Protein 1TW9 (pdb70)

Sequence (1545 aa):
MVHYKLTYFNGRGAGECARQVFALADQKYEDVRLTQETFVPLKATFPFGQVPVLEVDGQQLAQSQAICRYLAKTFGFAGATPFESALIDSLADAYTDYRAEMDKPKTDVLLPARTKFLGFITKFLKKNSSGFLVGDKISWVDLLVAEHVADMTNRVPEYIEGFPEVKAHMERIQQTPRIKKWIETRPETPFMVHYKLTYFNGRGAGECARQVFALADQKYEDVRLTQETFVPLKATFPFGQVPVLEVDGQQLAQSQAICRYLAKTFGFAGATPFESALIDSLADAYTDYRAEMKTDVLLPARTKFLGFITKFLKKNSSGFLVGDKISWVDLLVAEHVADMTNRVPEYIEGFPEVKAHMERIQQTPRIKKWIETRPETPFMVHYKLTYFNGRGAGECARQVFALADQKYEDVRLTQETFVPLKATFPFGQVPVLEVDGQQLAQSQAICRYLAKTFGFAGATPFESALIDSLADAYTDYRAEMKTYYKPKTDVLLPARTKFLGFITKFLKKNSSGFLVGDKISWVDLLVAEHVADMTNRVPEYIEGFPEVKAHMERIQQTPRIKKWIETRPETPFMVHYKLTYFNGRGAGECARQVFALADQKYEDVRLTQETFVPLKATFPFGQVPVLEVDGQQLAQSQAICRYLAKTFGFAGATPFESALIDSLADAYTDYRAEMKTYDKPKTDVLLPARTKFLGFITKFLKKNSSGFLVGDKISWVDLLVAEHVADMTNRVPEYIEGFPEVKAHMERIQQTPRIKKWIETRPETPFMVHYKLTYFNGRGAGECARQVFALADQKYEDVRLTQETFVPLKATFPFGQVPVLEVDGQQLAQSQAICRYLAKTFGFAGATPFESALIDSLADAYTDYRAEMKTYYYKTDVLLPARTKFLGFITKFLKKNSSGFLVGDKISWVDLLVAEHVADMTNRVPEYIEGFPEVKAHMERIQQTPRIKKWIETRPETPFMVHYKLTYFNGRGAGECARQVFALADQKYEDVRLTQETFVPLKATFPFGQVPVLEVDGQQLAQSQAICRYLAKTFGFAGATPFESALIDSLADAYTDYRAEMKTYYYTALGFMGDVDKPKTDVLLPARTKFLGFITKFLKKNSSGFLVGDKISWVDLLVAEHVADMTNRVPEYIEGFPEVKAHMERIQQTPRIKKWIETRPETPFMVHYKLTYFNGRGAGECARQVFALADQKYEDVRLTQETFVPLKATFPFGQVPVLEVDGQQLAQSQAICRYLAKTFGFAGATPFESALIDSLADAYTDYRAEMKKTDVLLPARTKFLGFITKFLKKNSSGFLVGDKISWVDLLVAEHVADMTNRVPEYIEGFPEVKAHMERIQQTPRIKKWIETRPETPFMVHYKLTYFNGRGAGECARQVFALADQKYEDVRLTQETFVPLKATFPFGQVPVLEVDGQQLAQSQAICRYLAKTFGFAGATPFESALIDSLADAYTDYRAEMDKPKTDVLLPARTKFLGFITKFLKKNSSGFLVGDKISWVDLLVAEHVADMTNRVPEYIEGFPEVKAHMERIQQTPRIKKWIETRPETPF

Structure (mmCIF, N/CA/C/O backbone):
data_1TW9
#
_entry.id   1TW9
#
_cell.length_a   72.678
_cell.length_b   74.034
_cell.length_c   88.573
_cell.angle_alpha   79.09
_cell.angle_beta   80.08
_cell.angle_gamma   81.55
#
_symmetry.space_group_name_H-M   'P 1'
#
loop_
_entity.id
_entity.type
_entity.pdbx_description
1 polymer 'glutathione S-transferase 2'
2 water water
#
loop_
_atom_site.group_PDB
_atom_site.id
_atom_site.type_symbol
_atom_site.label_atom_id
_atom_site.label_alt_id
_atom_site.label_comp_id
_atom_site.label_asym_id
_atom_site.label_entity_id
_atom_site.label_seq_id
_atom_site.pdbx_PDB_ins_code
_atom_site.Cartn_x
_atom_site.Cartn_y
_atom_site.Cartn_z
_atom_site.occupancy
_atom_site.B_iso_or_equiv
_atom_site.auth_seq_id
_atom_site.auth_comp_id
_atom_site.auth_asym_id
_atom_site.auth_atom_id
_atom_site.pdbx_PDB_model_num
ATOM 1 N N . MET A 1 1 ? 2.917 -16.100 16.585 1.00 33.55 1 MET A N 1
ATOM 2 C CA . MET A 1 1 ? 3.154 -15.936 15.107 1.00 34.18 1 MET A CA 1
ATOM 3 C C . MET A 1 1 ? 1.886 -16.022 14.298 1.00 34.52 1 MET A C 1
ATOM 4 O O . MET A 1 1 ? 0.969 -16.798 14.608 1.00 34.02 1 MET A O 1
ATOM 9 N N . VAL A 1 2 ? 1.861 -15.261 13.195 1.00 32.94 2 VAL A N 1
ATOM 10 C CA . VAL A 1 2 ? 0.720 -15.299 12.263 1.00 33.77 2 VAL A CA 1
ATOM 11 C C . VAL A 1 2 ? 0.470 -16.742 11.812 1.00 33.78 2 VAL A C 1
ATOM 12 O O . VAL A 1 2 ? 1.407 -17.461 11.469 1.00 31.91 2 VAL A O 1
ATOM 16 N N . HIS A 1 3 ? -0.778 -17.156 11.839 1.00 32.03 3 HIS A N 1
ATOM 17 C CA . HIS A 1 3 ? -1.115 -18.504 11.496 1.00 32.91 3 HIS A CA 1
ATOM 18 C C . HIS A 1 3 ? -1.890 -18.521 10.179 1.00 32.13 3 HIS A C 1
ATOM 19 O O . HIS A 1 3 ? -2.869 -17.784 10.001 1.00 32.16 3 HIS A O 1
ATOM 26 N N . TYR A 1 4 ? -1.414 -19.302 9.228 1.00 31.29 4 TYR A N 1
ATOM 27 C CA . TYR A 1 4 ? -2.045 -19.437 7.909 1.00 29.53 4 TYR A CA 1
ATOM 28 C C . TYR A 1 4 ? -2.521 -20.865 7.709 1.00 31.96 4 TYR A C 1
ATOM 29 O O . TYR A 1 4 ? -1.793 -21.828 8.014 1.00 31.40 4 TYR A O 1
ATOM 38 N N . LYS A 1 5 ? -3.756 -21.015 7.255 1.00 31.68 5 LYS A N 1
ATOM 39 C CA . LYS A 1 5 ? -4.270 -22.305 6.917 1.00 32.85 5 LYS A CA 1
ATOM 40 C C . LYS A 1 5 ? -4.863 -22.172 5.546 1.00 31.81 5 LYS A C 1
ATOM 41 O O . LYS A 1 5 ? -5.683 -21.283 5.302 1.00 32.64 5 LYS A O 1
ATOM 47 N N . LEU A 1 6 ? -4.471 -23.043 4.644 1.00 32.61 6 LEU A N 1
ATOM 48 C CA . LEU A 1 6 ? -5.043 -23.053 3.285 1.00 31.43 6 LEU A CA 1
ATOM 49 C C . LEU A 1 6 ? -5.855 -24.376 3.152 1.00 32.10 6 LEU A C 1
ATOM 50 O O . LEU A 1 6 ? -5.316 -25.458 3.401 1.00 30.88 6 LEU A O 1
ATOM 55 N N . THR A 1 7 ? -7.137 -24.264 2.796 1.00 30.74 7 THR A N 1
ATOM 56 C CA . THR A 1 7 ? -8.002 -25.448 2.638 1.00 31.84 7 THR A CA 1
ATOM 57 C C . THR A 1 7 ? -8.368 -25.534 1.124 1.00 32.17 7 THR A C 1
ATOM 58 O O . THR A 1 7 ? -8.844 -24.555 0.503 1.00 30.68 7 THR A O 1
ATOM 62 N N . TYR A 1 8 ? -8.153 -26.725 0.569 1.00 31.69 8 TYR A N 1
ATOM 63 C CA . TYR A 1 8 ? -8.414 -26.987 -0.833 1.00 32.28 8 TYR A CA 1
ATOM 64 C C . TYR A 1 8 ? -8.563 -28.504 -0.982 1.00 32.32 8 TYR A C 1
ATOM 65 O O . TYR A 1 8 ? -8.528 -29.221 -0.021 1.00 32.99 8 TYR A O 1
ATOM 74 N N . PHE A 1 9 ? -8.763 -28.979 -2.200 1.00 31.99 9 PHE A N 1
ATOM 75 C CA . PHE A 1 9 ? -8.722 -30.374 -2.498 1.00 33.19 9 PHE A CA 1
ATOM 76 C C . PHE A 1 9 ? -7.297 -30.885 -2.601 1.00 31.12 9 PHE A C 1
ATOM 77 O O . PHE A 1 9 ? -6.323 -30.089 -2.553 1.00 30.78 9 PHE A O 1
ATOM 85 N N . ASN A 1 10 ? -7.164 -32.213 -2.664 1.00 30.09 10 ASN A N 1
ATOM 86 C CA . ASN A 1 10 ? -5.838 -32.813 -2.841 1.00 29.42 10 ASN A CA 1
ATOM 87 C C . ASN A 1 10 ? -5.438 -32.749 -4.287 1.00 29.69 10 ASN A C 1
ATOM 88 O O . ASN A 1 10 ? -5.471 -33.722 -5.017 1.00 30.04 10 ASN A O 1
ATOM 93 N N . GLY A 1 11 ? -5.038 -31.560 -4.664 1.00 31.14 11 GLY A N 1
ATOM 94 C CA . GLY A 1 11 ? -4.486 -31.297 -5.943 1.00 30.48 11 GLY A CA 1
ATOM 95 C C . GLY A 1 11 ? -3.906 -29.917 -6.036 1.00 30.74 11 GLY A C 1
ATOM 96 O O . GLY A 1 11 ? -4.035 -29.123 -5.144 1.00 30.48 11 GLY A O 1
ATOM 97 N N . ARG A 1 12 ? -3.277 -29.665 -7.175 1.00 31.55 12 ARG A N 1
ATOM 98 C CA . ARG A 1 12 ? -2.661 -28.366 -7.459 1.00 31.11 12 ARG A CA 1
ATOM 99 C C . ARG A 1 12 ? -3.822 -27.406 -7.697 1.00 32.68 12 ARG A C 1
ATOM 100 O O . ARG A 1 12 ? -4.162 -26.625 -6.827 1.00 33.20 12 ARG A O 1
ATOM 108 N N . GLY A 1 13 ? -4.413 -27.459 -8.883 1.00 32.98 13 GLY A N 1
ATOM 109 C CA . GLY A 1 13 ? -5.655 -26.767 -9.167 1.00 33.42 13 GLY A CA 1
ATOM 110 C C . GLY A 1 13 ? -5.625 -25.320 -8.800 1.00 33.05 13 GLY A C 1
ATOM 111 O O . GLY A 1 13 ? -4.634 -24.637 -9.023 1.00 33.90 13 GLY A O 1
ATOM 112 N N . ALA A 1 14 ? -6.716 -24.867 -8.197 1.00 32.83 14 ALA A N 1
ATOM 113 C CA . ALA A 1 14 ? -6.888 -23.503 -7.751 1.00 33.60 14 ALA A CA 1
ATOM 114 C C . ALA A 1 14 ? -6.153 -23.120 -6.504 1.00 32.68 14 ALA A C 1
ATOM 115 O O . ALA A 1 14 ? -6.104 -21.947 -6.175 1.00 33.81 14 ALA A O 1
ATOM 117 N N . GLY A 1 15 ? -5.594 -24.104 -5.786 1.00 32.78 15 GLY A N 1
ATOM 118 C CA . GLY A 1 15 ? -4.871 -23.860 -4.537 1.00 32.92 15 GLY A CA 1
ATOM 119 C C . GLY A 1 15 ? -3.372 -23.610 -4.740 1.00 32.28 15 GLY A C 1
ATOM 120 O O . GLY A 1 15 ? -2.719 -23.001 -3.927 1.00 33.92 15 GLY A O 1
ATOM 121 N N . GLU A 1 16 ? -2.839 -24.018 -5.891 1.00 32.64 16 GLU A N 1
ATOM 122 C CA . GLU A 1 16 ? -1.405 -24.125 -6.065 1.00 30.59 16 GLU A CA 1
ATOM 123 C C . GLU A 1 16 ? -0.687 -22.776 -6.075 1.00 32.10 16 GLU A C 1
ATOM 124 O O . GLU A 1 16 ? 0.400 -22.688 -5.564 1.00 32.58 16 GLU A O 1
ATOM 130 N N . CYS A 1 17 ? -1.271 -21.753 -6.681 1.00 31.75 17 CYS A N 1
ATOM 131 C CA . CYS A 1 17 ? -0.544 -20.456 -6.749 1.00 33.73 17 CYS A CA 1
ATOM 132 C C . CYS A 1 17 ? -0.326 -19.962 -5.330 1.00 34.67 17 CYS A C 1
ATOM 133 O O . CYS A 1 17 ? 0.810 -19.645 -4.925 1.00 32.71 17 CYS A O 1
ATOM 136 N N . ALA A 1 18 ? -1.363 -20.057 -4.506 1.00 33.09 18 ALA A N 1
ATOM 137 C CA . ALA A 1 18 ? -1.197 -19.706 -3.098 1.00 31.63 18 ALA A CA 1
ATOM 138 C C . ALA A 1 18 ? -0.030 -20.480 -2.433 1.00 32.64 18 ALA A C 1
ATOM 139 O O . ALA A 1 18 ? 0.804 -19.900 -1.672 1.00 31.30 18 ALA A O 1
ATOM 141 N N . ARG A 1 19 ? -0.001 -21.809 -2.628 1.00 30.85 19 ARG A N 1
ATOM 142 C CA . ARG A 1 19 ? 1.041 -22.664 -2.070 1.00 30.68 19 ARG A CA 1
ATOM 143 C C . ARG A 1 19 ? 2.374 -22.233 -2.538 1.00 30.06 19 ARG A C 1
ATOM 144 O O . ARG A 1 19 ? 3.366 -22.234 -1.795 1.00 32.39 19 ARG A O 1
ATOM 152 N N . GLN A 1 20 ? 2.454 -21.824 -3.809 1.00 30.38 20 GLN A N 1
ATOM 153 C CA . GLN A 1 20 ? 3.729 -21.370 -4.314 1.00 29.97 20 GLN A CA 1
ATOM 154 C C . GLN A 1 20 ? 4.162 -19.957 -3.787 1.00 31.45 20 GLN A C 1
ATOM 155 O O . GLN A 1 20 ? 5.342 -19.702 -3.635 1.00 31.31 20 GLN A O 1
ATOM 161 N N . VAL A 1 21 ? 3.200 -19.082 -3.493 1.00 30.55 21 VAL A N 1
ATOM 162 C CA . VAL A 1 21 ? 3.515 -17.813 -2.832 1.00 29.66 21 VAL A CA 1
ATOM 163 C C . VAL A 1 21 ? 4.112 -18.098 -1.457 1.00 30.07 21 VAL A C 1
ATOM 164 O O . VAL A 1 21 ? 5.102 -17.543 -1.067 1.00 30.49 21 VAL A O 1
ATOM 168 N N . PHE A 1 22 ? 3.451 -18.976 -0.737 1.00 31.10 22 PHE A N 1
ATOM 169 C CA . PHE A 1 22 ? 3.959 -19.365 0.572 1.00 30.50 22 PHE A CA 1
ATOM 170 C C . PHE A 1 22 ? 5.382 -19.898 0.466 1.00 30.63 22 PHE A C 1
ATOM 171 O O . PHE A 1 22 ? 6.262 -19.567 1.259 1.00 32.28 22 PHE A O 1
ATOM 179 N N . ALA A 1 23 ? 5.609 -20.777 -0.520 1.00 31.88 23 ALA A N 1
ATOM 1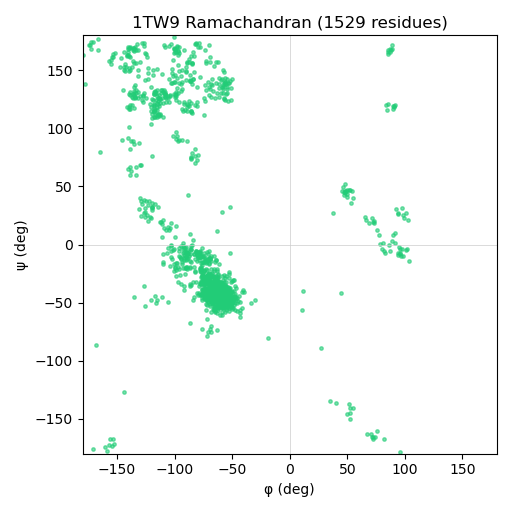80 C CA . ALA A 1 23 ? 6.918 -21.396 -0.718 1.00 31.64 23 ALA A CA 1
ATOM 181 C C . ALA A 1 23 ? 7.920 -20.302 -0.983 1.00 31.60 23 ALA A C 1
ATOM 182 O O . ALA A 1 23 ? 9.012 -20.297 -0.384 1.00 31.04 23 ALA A O 1
ATOM 184 N N . LEU A 1 24 ? 7.597 -19.406 -1.921 1.00 31.91 24 LEU A N 1
ATOM 185 C CA . LEU A 1 24 ? 8.483 -18.314 -2.305 1.00 32.24 24 LEU A CA 1
ATOM 186 C C . LEU A 1 24 ? 8.869 -17.422 -1.132 1.00 31.73 24 LEU A C 1
ATOM 187 O O . LEU A 1 24 ? 9.967 -16.865 -1.090 1.00 31.85 24 LEU A O 1
ATOM 192 N N . ALA A 1 25 ? 7.957 -17.278 -0.181 1.00 32.35 25 ALA A N 1
ATOM 193 C CA . ALA A 1 25 ? 8.132 -16.421 1.009 1.00 31.61 25 ALA A CA 1
ATOM 194 C C . ALA A 1 25 ? 8.764 -17.167 2.191 1.00 33.08 25 ALA A C 1
ATOM 195 O O . ALA A 1 25 ? 8.979 -16.559 3.216 1.00 33.29 25 ALA A O 1
ATOM 197 N N . ASP A 1 26 ? 8.947 -18.470 2.055 1.00 31.45 26 ASP A N 1
ATOM 198 C CA . ASP A 1 26 ? 9.405 -19.357 3.151 1.00 33.04 26 ASP A CA 1
ATOM 199 C C . ASP A 1 26 ? 8.490 -19.194 4.355 1.00 33.77 26 ASP A C 1
ATOM 200 O O . ASP A 1 26 ? 8.901 -19.158 5.533 1.00 35.15 26 ASP A O 1
ATOM 205 N N . GLN A 1 27 ? 7.212 -19.205 4.048 1.00 32.95 27 GLN A N 1
ATOM 206 C CA . GLN A 1 27 ? 6.226 -19.066 5.089 1.00 31.72 27 GLN A CA 1
ATOM 207 C C . GLN A 1 27 ? 5.565 -20.417 5.356 1.00 32.00 27 GLN A C 1
ATOM 208 O O . GLN A 1 27 ? 4.979 -21.022 4.454 1.00 33.93 27 GLN A O 1
ATOM 214 N N . LYS A 1 28 ? 5.543 -20.827 6.613 1.00 31.36 28 LYS A N 1
ATOM 215 C CA . LYS A 1 28 ? 4.896 -22.061 6.984 1.00 33.96 28 LYS A CA 1
ATOM 216 C C . LYS A 1 28 ? 3.377 -21.843 7.030 1.00 31.02 28 LYS A C 1
ATOM 217 O O . LYS A 1 28 ? 2.907 -20.807 7.471 1.00 30.67 28 LYS A O 1
ATOM 223 N N . TYR A 1 29 ? 2.629 -22.850 6.639 1.00 30.89 29 TYR A N 1
ATOM 224 C CA . TYR A 1 29 ? 1.156 -22.796 6.654 1.00 29.89 29 TYR A CA 1
ATOM 225 C C . TYR A 1 29 ? 0.620 -24.198 6.777 1.00 31.61 29 TYR A C 1
ATOM 226 O O . TYR A 1 29 ? 1.329 -25.142 6.537 1.00 31.19 29 TYR A O 1
ATOM 235 N N . GLU A 1 30 ? -0.639 -24.329 7.179 1.00 31.59 30 GLU A N 1
ATOM 236 C CA . GLU A 1 30 ? -1.287 -25.601 7.267 1.00 32.85 30 GLU A CA 1
ATOM 237 C C . GLU A 1 30 ? -1.926 -25.884 5.901 1.00 32.90 30 GLU A C 1
ATOM 238 O O . GLU A 1 30 ? -2.795 -25.136 5.476 1.00 30.33 30 GLU A O 1
ATOM 244 N N . ASP A 1 31 ? -1.453 -26.919 5.204 1.00 33.36 31 ASP A N 1
ATOM 245 C CA . ASP A 1 31 ? -1.903 -27.251 3.855 1.00 32.59 31 ASP A CA 1
ATOM 246 C C . ASP A 1 31 ? -2.963 -28.358 4.020 1.00 32.16 31 ASP A C 1
ATOM 247 O O . ASP A 1 31 ? -2.648 -29.555 4.148 1.00 32.26 31 ASP A O 1
ATOM 252 N N . VAL A 1 32 ? -4.212 -27.925 4.085 1.00 30.99 32 VAL A N 1
ATOM 253 C CA . VAL A 1 32 ? -5.359 -28.831 4.297 1.00 31.76 32 VAL A CA 1
ATOM 254 C C . VAL A 1 32 ? -5.946 -29.284 2.960 1.00 31.06 32 VAL A C 1
ATOM 255 O O . VAL A 1 32 ? -6.361 -28.474 2.144 1.00 31.28 32 VAL A O 1
ATOM 259 N N . ARG A 1 33 ? -5.936 -30.613 2.761 1.00 30.27 33 ARG A N 1
ATOM 260 C CA . ARG A 1 33 ? -6.322 -31.214 1.499 1.00 30.05 33 ARG A CA 1
ATOM 261 C C . ARG A 1 33 ? -7.490 -32.139 1.813 1.00 30.42 33 ARG A C 1
ATOM 262 O O . ARG A 1 33 ? -7.324 -33.250 2.343 1.00 31.13 33 ARG A O 1
ATOM 270 N N . LEU A 1 34 ? -8.657 -31.653 1.461 1.00 28.63 34 LEU A N 1
ATOM 271 C CA . LEU A 1 34 ? -9.888 -32.363 1.715 1.00 29.67 34 LEU A CA 1
ATOM 272 C C . LEU A 1 34 ? -10.192 -33.396 0.666 1.00 29.98 34 LEU A C 1
ATOM 273 O O . LEU A 1 34 ? -9.913 -33.202 -0.498 1.00 28.39 34 LEU A O 1
ATOM 278 N N . THR A 1 35 ? -10.848 -34.487 1.082 1.00 31.54 35 THR A N 1
ATOM 279 C CA . THR A 1 35 ? -11.523 -35.344 0.145 1.00 33.88 35 THR A CA 1
ATOM 280 C C . THR A 1 35 ? -12.909 -34.741 -0.159 1.00 34.86 35 THR A C 1
ATOM 281 O O . THR A 1 35 ? -13.406 -33.886 0.579 1.00 34.35 35 THR A O 1
ATOM 285 N N . GLN A 1 36 ? -13.515 -35.184 -1.247 1.00 36.19 36 GLN A N 1
ATOM 286 C CA . GLN A 1 36 ? -14.888 -34.784 -1.565 1.00 38.24 36 GLN A CA 1
ATOM 287 C C . GLN A 1 36 ? -15.788 -35.098 -0.376 1.00 37.99 36 GLN A C 1
ATOM 288 O O . GLN A 1 36 ? -16.705 -34.344 -0.059 1.00 38.26 36 GLN A O 1
ATOM 294 N N . GLU A 1 37 ? -15.514 -36.219 0.277 1.00 38.58 37 GLU A N 1
ATOM 295 C CA . GLU A 1 37 ? -16.324 -36.680 1.374 1.00 38.56 37 GLU A CA 1
ATOM 296 C C . GLU A 1 37 ? -16.185 -35.779 2.597 1.00 38.51 37 GLU A C 1
ATOM 297 O O . GLU A 1 37 ? -17.176 -35.515 3.289 1.00 38.08 37 GLU A O 1
ATOM 303 N N . THR A 1 38 ? -14.982 -35.278 2.881 1.00 37.95 38 THR A N 1
ATOM 304 C CA . THR A 1 38 ? -14.865 -34.382 4.030 1.00 38.22 38 THR A CA 1
ATOM 305 C C . THR A 1 38 ? -15.272 -32.959 3.668 1.00 37.68 38 THR A C 1
ATOM 306 O O . THR A 1 38 ? -15.634 -32.185 4.553 1.00 38.86 38 THR A O 1
ATOM 310 N N . PHE A 1 39 ? -15.214 -32.631 2.383 1.00 36.08 39 PHE A N 1
ATOM 311 C CA . PHE A 1 39 ? -15.639 -31.300 1.906 1.00 36.30 39 PHE A CA 1
ATOM 312 C C . PHE A 1 39 ? -17.136 -31.066 2.118 1.00 36.32 39 PHE A C 1
ATOM 313 O O . PHE A 1 39 ? -17.539 -29.970 2.511 1.00 35.15 39 PHE A O 1
ATOM 321 N N . VAL A 1 40 ? -17.939 -32.100 1.852 1.00 36.82 40 VAL A N 1
ATOM 322 C CA . VAL A 1 40 ? -19.420 -31.980 1.854 1.00 37.46 40 VAL A CA 1
ATOM 323 C C . VAL A 1 40 ? -20.011 -31.295 3.105 1.00 37.86 40 VAL A C 1
ATOM 324 O O . VAL A 1 40 ? -20.731 -30.294 2.961 1.00 37.92 40 VAL A O 1
ATOM 328 N N . PRO A 1 41 ? -19.697 -31.785 4.312 1.00 37.87 41 PRO A N 1
ATOM 329 C CA . PRO A 1 41 ? -20.138 -31.118 5.535 1.00 37.81 41 PRO A CA 1
ATOM 330 C C . PRO A 1 41 ? -19.486 -29.766 5.807 1.00 37.84 41 PRO A C 1
ATOM 331 O O . PRO A 1 41 ? -19.965 -29.020 6.672 1.00 38.82 41 PRO A O 1
ATOM 335 N N . LEU A 1 42 ? -18.401 -29.447 5.100 1.00 36.84 42 LEU A N 1
ATOM 336 C CA . LEU A 1 42 ? -17.703 -28.194 5.324 1.00 36.29 42 LEU A CA 1
ATOM 337 C C . LEU A 1 42 ? -18.203 -27.101 4.373 1.00 35.78 42 LEU A C 1
ATOM 338 O O . LEU A 1 42 ? -17.973 -25.918 4.625 1.00 36.07 42 LEU A O 1
ATOM 343 N N . LYS A 1 43 ? -18.905 -27.481 3.302 1.00 35.36 43 LYS A N 1
ATOM 344 C CA . LYS A 1 43 ? -19.292 -26.519 2.241 1.00 35.25 43 LYS A CA 1
ATOM 345 C C . LYS A 1 43 ? -19.995 -25.273 2.758 1.00 34.54 43 LYS A C 1
ATOM 346 O O . LYS A 1 43 ? -19.633 -24.124 2.402 1.00 34.22 43 LYS A O 1
ATOM 352 N N . ALA A 1 44 ? -20.974 -25.484 3.638 1.00 34.53 44 ALA A N 1
ATOM 353 C CA . ALA A 1 44 ? -21.726 -24.377 4.224 1.00 34.32 44 ALA A CA 1
ATOM 354 C C . ALA A 1 44 ? -20.830 -23.420 5.043 1.00 34.21 44 ALA A C 1
ATOM 355 O O . ALA A 1 44 ? -21.259 -22.306 5.330 1.00 35.18 44 ALA A O 1
ATOM 357 N N . THR A 1 45 ? -19.613 -23.853 5.417 1.00 33.42 45 THR A N 1
ATOM 358 C CA . THR A 1 45 ? -18.732 -23.073 6.299 1.00 33.31 45 THR A CA 1
ATOM 359 C C . THR A 1 45 ? -17.830 -22.141 5.479 1.00 32.75 45 THR A C 1
ATOM 360 O O . THR A 1 45 ? -17.170 -21.288 6.047 1.00 34.32 45 THR A O 1
ATOM 364 N N . PHE A 1 46 ? -17.797 -22.323 4.165 1.00 30.81 46 PHE A N 1
ATOM 365 C CA . PHE A 1 46 ? -16.908 -21.503 3.309 1.00 31.13 46 PHE A CA 1
ATOM 366 C C . PHE A 1 46 ? -17.706 -20.315 2.774 1.00 31.70 46 PHE A C 1
ATOM 367 O O . PHE A 1 46 ? -18.904 -20.462 2.485 1.00 33.07 46 PHE A O 1
ATOM 375 N N . PRO A 1 47 ? -17.021 -19.166 2.636 1.00 32.48 47 PRO A N 1
ATOM 376 C CA . PRO A 1 47 ? -17.692 -17.919 2.273 1.00 32.34 47 PRO A CA 1
ATOM 377 C C . PRO A 1 47 ? -18.607 -17.982 1.065 1.00 31.48 47 PRO A C 1
ATOM 378 O O . PRO A 1 47 ? -19.717 -17.434 1.094 1.00 33.80 47 PRO A O 1
ATOM 382 N N . PHE A 1 48 ? -18.203 -18.701 0.030 1.00 31.27 48 PHE A N 1
ATOM 383 C CA . PHE A 1 48 ? -19.003 -18.855 -1.141 1.00 29.27 48 PHE A CA 1
ATOM 384 C C . PHE A 1 48 ? -19.227 -20.333 -1.486 1.00 29.25 48 PHE A C 1
ATOM 385 O O . PHE A 1 48 ? -19.422 -20.691 -2.646 1.00 29.55 48 PHE A O 1
ATOM 393 N N . GLY A 1 49 ? -19.195 -21.163 -0.470 1.00 30.62 49 GLY A N 1
ATOM 394 C CA . GLY A 1 49 ? -19.465 -22.616 -0.645 1.00 29.55 49 GLY A CA 1
ATOM 395 C C . GLY A 1 49 ? -18.394 -23.386 -1.417 1.00 30.47 49 GLY A C 1
ATOM 396 O O . GLY A 1 49 ? -18.650 -24.474 -1.964 1.00 28.89 49 GLY A O 1
ATOM 397 N N . GLN A 1 50 ? -17.196 -22.817 -1.518 1.00 30.06 50 GLN A N 1
ATOM 398 C CA . GLN A 1 50 ? -16.135 -23.408 -2.325 1.00 30.52 50 GLN A CA 1
ATOM 399 C C . GLN A 1 50 ? -14.788 -23.280 -1.661 1.00 29.62 50 GLN A C 1
ATOM 400 O O . GLN A 1 50 ? -14.619 -22.516 -0.694 1.00 28.92 50 GLN A O 1
ATOM 406 N N . VAL A 1 51 ? -13.840 -23.986 -2.250 1.00 30.72 51 VAL A N 1
ATOM 407 C CA . VAL A 1 51 ? -12.445 -23.923 -1.846 1.00 31.97 51 VAL A CA 1
ATOM 408 C C . VAL A 1 51 ? -11.660 -23.511 -3.106 1.00 31.59 51 VAL A C 1
ATOM 409 O O . VAL A 1 51 ? -12.163 -23.644 -4.236 1.00 31.56 51 VAL A O 1
ATOM 413 N N . PRO A 1 52 ? -10.523 -22.846 -2.954 1.00 31.91 52 PRO A N 1
ATOM 414 C CA . PRO A 1 52 ? -9.754 -22.751 -1.741 1.00 30.86 52 PRO A CA 1
ATOM 415 C C . PRO A 1 52 ? -10.242 -21.646 -0.832 1.00 30.92 52 PRO A C 1
ATOM 416 O O . PRO A 1 52 ? -10.906 -20.712 -1.284 1.00 31.20 52 PRO A O 1
ATOM 420 N N . VAL A 1 53 ? -9.944 -21.800 0.443 1.00 31.59 53 VAL A N 1
ATOM 421 C CA . VAL A 1 53 ? -10.174 -20.754 1.400 1.00 30.51 53 VAL A CA 1
ATOM 422 C C . VAL A 1 53 ? -8.931 -20.678 2.246 1.00 30.39 53 VAL A C 1
ATOM 423 O O . VAL A 1 53 ? -8.470 -21.710 2.781 1.00 31.35 53 VAL A O 1
ATOM 427 N N . LEU A 1 54 ? -8.477 -19.442 2.490 1.00 30.64 54 LEU A N 1
ATOM 428 C CA . LEU A 1 54 ? -7.366 -19.179 3.392 1.00 30.50 54 LEU A CA 1
ATOM 429 C C . LEU A 1 54 ? -7.938 -18.734 4.713 1.00 30.56 54 LEU A C 1
ATOM 430 O O . LEU A 1 54 ? -8.870 -17.961 4.704 1.00 31.44 54 LEU A O 1
ATOM 435 N N . GLU A 1 55 ? -7.385 -19.166 5.828 1.00 30.43 55 GLU A N 1
ATOM 436 C CA . GLU A 1 55 ? -7.583 -18.504 7.094 1.00 31.51 55 GLU A CA 1
ATOM 437 C C . GLU A 1 55 ? -6.301 -17.822 7.519 1.00 32.69 55 GLU A C 1
ATOM 438 O O . GLU A 1 55 ? -5.231 -18.456 7.523 1.00 32.89 55 GLU A O 1
ATOM 444 N N . VAL A 1 56 ? -6.427 -16.567 7.942 1.00 31.21 56 VAL A N 1
ATOM 445 C CA . VAL A 1 56 ? -5.330 -15.808 8.513 1.00 32.17 56 VAL A CA 1
ATOM 446 C C . VAL A 1 56 ? -5.692 -15.537 9.953 1.00 31.60 56 VAL A C 1
ATOM 447 O O . VAL A 1 56 ? -6.645 -14.824 10.236 1.00 31.40 56 VAL A O 1
ATOM 451 N N . ASP A 1 57 ? -5.004 -16.177 10.899 1.00 31.73 57 ASP A N 1
ATOM 452 C CA . ASP A 1 57 ? -5.387 -15.973 12.286 1.00 32.96 57 ASP A CA 1
ATOM 453 C C . ASP A 1 57 ? -6.889 -16.254 12.518 1.00 33.96 57 ASP A C 1
ATOM 454 O O . ASP A 1 57 ? -7.548 -15.565 13.296 1.00 34.88 57 ASP A O 1
ATOM 459 N N . GLY A 1 58 ? -7.413 -17.249 11.801 1.00 33.98 58 GLY A N 1
ATOM 460 C CA . GLY A 1 58 ? -8.766 -17.747 11.924 1.00 34.08 58 GLY A CA 1
ATOM 461 C C . GLY A 1 58 ? -9.836 -17.025 11.111 1.00 33.50 58 GLY A C 1
ATOM 462 O O . GLY A 1 58 ? -11.000 -17.397 11.209 1.00 35.67 58 GLY A O 1
ATOM 463 N N . GLN A 1 59 ? -9.450 -16.004 10.362 1.00 32.85 59 GLN A N 1
ATOM 464 C CA . GLN A 1 59 ? -10.367 -15.197 9.551 1.00 31.63 59 GLN A CA 1
ATOM 465 C C . GLN A 1 59 ? -10.292 -15.719 8.108 1.00 31.80 59 GLN A C 1
ATOM 466 O O . GLN A 1 59 ? -9.199 -15.867 7.542 1.00 30.64 59 GLN A O 1
ATOM 472 N N . GLN A 1 60 ? -11.461 -16.030 7.543 1.00 31.11 60 GLN A N 1
ATOM 473 C CA . GLN A 1 60 ? -11.517 -16.643 6.211 1.00 30.67 60 GLN A CA 1
ATOM 474 C C . GLN A 1 60 ? -11.441 -15.624 5.085 1.00 30.45 60 GLN A C 1
ATOM 475 O O . GLN A 1 60 ? -12.067 -14.569 5.150 1.00 30.99 60 GLN A O 1
ATOM 481 N N . LEU A 1 61 ? -10.748 -16.030 4.036 1.00 30.86 61 LEU A N 1
ATOM 482 C CA . LEU A 1 61 ? -10.673 -15.317 2.787 1.00 30.50 61 LEU A CA 1
ATOM 483 C C . LEU A 1 61 ? -10.764 -16.342 1.660 1.00 31.20 61 LEU A C 1
ATOM 484 O O . LEU A 1 61 ? -9.893 -17.244 1.559 1.00 31.88 61 LEU A O 1
ATOM 489 N N . ALA A 1 62 ? -11.785 -16.169 0.836 1.00 30.07 62 ALA A N 1
ATOM 490 C CA . ALA A 1 62 ? -12.045 -17.116 -0.247 1.00 30.60 62 ALA A CA 1
ATOM 491 C C . ALA A 1 62 ? -11.582 -16.506 -1.582 1.00 30.37 62 ALA A C 1
ATOM 492 O O . ALA A 1 62 ? -11.193 -15.353 -1.654 1.00 31.27 62 ALA A O 1
ATOM 494 N N . GLN A 1 63 ? -11.621 -17.334 -2.612 1.00 31.71 63 GLN A N 1
ATOM 495 C CA . GLN A 1 63 ? -11.412 -16.976 -4.013 1.00 31.26 63 GLN A CA 1
ATOM 496 C C . GLN A 1 63 ? -9.896 -16.968 -4.328 1.00 31.13 63 GLN A C 1
ATOM 497 O O . GLN A 1 63 ? -9.119 -16.179 -3.823 1.00 31.75 63 GLN A O 1
ATOM 503 N N . SER A 1 64 ? -9.521 -17.890 -5.220 1.00 31.12 64 SER A N 1
ATOM 504 C CA . SER A 1 64 ? -8.139 -18.139 -5.606 1.00 31.66 64 SER A CA 1
ATOM 505 C C . SER A 1 64 ? -7.297 -16.913 -5.834 1.00 30.91 64 SER A C 1
ATOM 506 O O . SER A 1 64 ? -6.272 -16.733 -5.252 1.00 31.53 64 SER A O 1
ATOM 509 N N . GLN A 1 65 ? -7.716 -16.065 -6.763 1.00 30.79 65 GLN A N 1
ATOM 510 C CA . GLN A 1 65 ? -6.879 -14.925 -7.089 1.00 32.21 65 GLN A CA 1
ATOM 511 C C . GLN A 1 65 ? -6.878 -13.905 -5.938 1.00 29.79 65 GLN A C 1
ATOM 512 O O . GLN A 1 65 ? -5.885 -13.232 -5.736 1.00 31.60 65 GLN A O 1
ATOM 518 N N . ALA A 1 66 ? -7.962 -13.798 -5.173 1.00 31.19 66 ALA A N 1
ATOM 519 C CA . ALA A 1 66 ? -7.988 -12.850 -4.020 1.00 30.06 66 ALA A CA 1
ATOM 520 C C . ALA A 1 66 ? -6.955 -13.264 -2.941 1.00 30.06 66 ALA A C 1
ATOM 521 O O . ALA A 1 66 ? -6.286 -12.452 -2.368 1.00 30.49 66 ALA A O 1
ATOM 523 N N . ILE A 1 67 ? -6.921 -14.552 -2.731 1.00 30.09 67 ILE A N 1
ATOM 524 C CA . ILE A 1 67 ? -5.979 -15.205 -1.852 1.00 29.86 67 ILE A CA 1
ATOM 525 C C . ILE A 1 67 ? -4.524 -14.957 -2.305 1.00 30.17 67 ILE A C 1
ATOM 526 O O . ILE A 1 67 ? -3.675 -14.515 -1.516 1.00 31.19 67 ILE A O 1
ATOM 531 N N . CYS A 1 68 ? -4.235 -15.231 -3.568 1.00 30.27 68 CYS A N 1
ATOM 532 C CA . CYS A 1 68 ? -2.863 -15.114 -4.110 1.00 30.55 68 CYS A CA 1
ATOM 533 C C . CYS A 1 68 ? -2.417 -13.666 -4.023 1.00 30.49 68 CYS A C 1
ATOM 534 O O . CYS A 1 68 ? -1.335 -13.410 -3.617 1.00 30.86 68 CYS A O 1
ATOM 537 N N . ARG A 1 69 ? -3.273 -12.728 -4.445 1.00 30.95 69 ARG A N 1
ATOM 538 C CA . ARG A 1 69 ? -2.903 -11.296 -4.439 1.00 31.32 69 ARG A CA 1
ATOM 539 C C . ARG A 1 69 ? -2.665 -10.840 -3.024 1.00 29.94 69 ARG A C 1
ATOM 540 O O . ARG A 1 69 ? -1.684 -10.195 -2.747 1.00 31.53 69 ARG A O 1
ATOM 548 N N . TYR A 1 70 ? -3.507 -11.255 -2.108 1.00 30.71 70 TYR A N 1
ATOM 549 C CA . TYR A 1 70 ? -3.321 -10.928 -0.696 1.00 30.03 70 TYR A CA 1
ATOM 550 C C . TYR A 1 70 ? -1.954 -11.409 -0.139 1.00 30.40 70 TYR A C 1
ATOM 551 O O . TYR A 1 70 ? -1.208 -10.657 0.464 1.00 30.94 70 TYR A O 1
ATOM 560 N N . LEU A 1 71 ? -1.688 -12.702 -0.322 1.00 30.01 71 LEU A N 1
ATOM 561 C CA . LEU A 1 71 ? -0.435 -13.316 0.086 1.00 30.42 71 LEU A CA 1
ATOM 562 C C . LEU A 1 71 ? 0.706 -12.664 -0.599 1.00 29.36 71 LEU A C 1
ATOM 563 O O . LEU A 1 71 ? 1.693 -12.311 0.020 1.00 30.37 71 LEU A O 1
ATOM 568 N N . ALA A 1 72 ? 0.553 -12.394 -1.894 1.00 29.71 72 ALA A N 1
ATOM 569 C CA . ALA A 1 72 ? 1.643 -11.738 -2.661 1.00 31.27 72 ALA A CA 1
ATOM 570 C C . ALA A 1 72 ? 1.989 -10.322 -2.207 1.00 31.28 72 ALA A C 1
ATOM 571 O O . ALA A 1 72 ? 3.118 -9.997 -2.033 1.00 32.09 72 ALA A O 1
ATOM 573 N N . LYS A 1 73 ? 0.988 -9.559 -1.806 1.00 30.18 73 LYS A N 1
ATOM 574 C CA . LYS A 1 73 ? 1.204 -8.237 -1.264 1.00 29.70 73 LYS A CA 1
ATOM 575 C C . LYS A 1 73 ? 1.840 -8.338 0.136 1.00 30.94 73 LYS A C 1
ATOM 576 O O . LYS A 1 73 ? 2.650 -7.472 0.515 1.00 31.05 73 LYS A O 1
ATOM 582 N N . THR A 1 74 ? 1.394 -9.309 0.896 1.00 29.98 74 THR A N 1
ATOM 583 C CA . THR A 1 74 ? 1.933 -9.515 2.219 1.00 30.26 74 THR A CA 1
ATOM 584 C C . THR A 1 74 ? 3.422 -9.698 2.150 1.00 29.91 74 THR A C 1
ATOM 585 O O . THR A 1 74 ? 4.202 -9.209 2.996 1.00 30.22 74 THR A O 1
ATOM 589 N N . PHE A 1 75 ? 3.857 -10.498 1.171 1.00 28.29 75 PHE A N 1
ATOM 590 C CA . PHE A 1 75 ? 5.247 -11.006 1.119 1.00 29.48 75 PHE A CA 1
ATOM 591 C C . PHE A 1 75 ? 6.148 -10.321 0.118 1.00 30.45 75 PHE A C 1
ATOM 592 O O . PHE A 1 75 ? 7.360 -10.611 0.049 1.00 31.41 75 PHE A O 1
ATOM 600 N N . GLY A 1 76 ? 5.588 -9.424 -0.691 1.00 31.04 76 GLY A N 1
ATOM 601 C CA . GLY A 1 76 ? 6.407 -8.608 -1.587 1.00 29.78 76 GLY A CA 1
ATOM 602 C C . GLY A 1 76 ? 6.490 -9.101 -3.034 1.00 30.07 76 GLY A C 1
ATOM 603 O O . GLY A 1 76 ? 7.481 -8.824 -3.701 1.00 29.81 76 GLY A O 1
ATOM 604 N N . PHE A 1 77 ? 5.478 -9.848 -3.490 1.00 29.35 77 PHE A N 1
ATOM 605 C CA . PHE A 1 77 ? 5.525 -10.487 -4.781 1.00 29.23 77 PHE A CA 1
ATOM 606 C C . PHE A 1 77 ? 4.362 -9.947 -5.638 1.00 28.43 77 PHE A C 1
ATOM 607 O O . PHE A 1 77 ? 3.781 -10.695 -6.459 1.00 30.15 77 PHE A O 1
ATOM 615 N N . ALA A 1 78 ? 3.977 -8.723 -5.376 1.00 28.68 78 ALA A N 1
ATOM 616 C CA . ALA A 1 78 ? 2.866 -8.086 -6.190 1.00 27.87 78 ALA A CA 1
ATOM 617 C C . ALA A 1 78 ? 3.300 -6.758 -6.808 1.00 29.71 78 ALA A C 1
ATOM 618 O O . ALA A 1 78 ? 2.476 -5.885 -6.989 1.00 32.23 78 ALA A O 1
ATOM 620 N N . GLY A 1 79 ? 4.530 -6.670 -7.253 1.00 30.04 79 GLY A N 1
ATOM 621 C CA . GLY A 1 79 ? 5.013 -5.512 -7.926 1.00 30.35 79 GLY A CA 1
ATOM 622 C C . GLY A 1 79 ? 5.519 -4.448 -6.984 1.00 30.88 79 GLY A C 1
ATOM 623 O O . GLY A 1 79 ? 5.294 -4.510 -5.763 1.00 33.13 79 GLY A O 1
ATOM 624 N N . ALA A 1 80 ? 6.243 -3.491 -7.554 1.00 29.61 80 ALA A N 1
ATOM 625 C CA . ALA A 1 80 ? 6.898 -2.428 -6.793 1.00 30.87 80 ALA A CA 1
ATOM 626 C C . ALA A 1 80 ? 6.134 -1.157 -6.614 1.00 31.51 80 ALA A C 1
ATOM 627 O O . ALA A 1 80 ? 6.434 -0.369 -5.740 1.00 30.65 80 ALA A O 1
ATOM 629 N N . THR A 1 81 ? 5.128 -0.924 -7.485 1.00 30.32 81 THR A N 1
ATOM 630 C CA . THR A 1 81 ? 4.324 0.229 -7.437 1.00 32.95 81 THR A CA 1
ATOM 631 C C . THR A 1 81 ? 2.858 -0.179 -7.620 1.00 33.54 81 THR A C 1
ATOM 632 O O . THR A 1 81 ? 2.576 -1.304 -8.144 1.00 32.73 81 THR A O 1
ATOM 636 N N . PRO A 1 82 ? 1.935 0.741 -7.321 1.00 33.75 82 PRO A N 1
ATOM 637 C CA . PRO A 1 82 ? 0.530 0.482 -7.541 1.00 34.24 82 PRO A CA 1
ATOM 638 C C . PRO A 1 82 ? 0.208 0.119 -9.012 1.00 32.70 82 PRO A C 1
ATOM 639 O O . PRO A 1 82 ? -0.575 -0.831 -9.274 1.00 33.62 82 PRO A O 1
ATOM 643 N N . PHE A 1 83 ? 0.862 0.775 -9.924 1.00 32.08 83 PHE A N 1
ATOM 644 C CA . PHE A 1 83 ? 0.630 0.453 -11.363 1.00 32.16 83 PHE A CA 1
ATOM 645 C C . PHE A 1 83 ? 1.177 -0.949 -11.700 1.00 31.67 83 PHE A C 1
ATOM 646 O O . PHE A 1 83 ? 0.548 -1.705 -12.462 1.00 33.08 83 PHE A O 1
ATOM 654 N N . GLU A 1 84 ? 2.368 -1.296 -11.216 1.00 30.67 84 GLU A N 1
ATOM 655 C CA . GLU A 1 84 ? 2.875 -2.645 -11.453 1.00 30.84 84 GLU A CA 1
ATOM 656 C C . GLU A 1 84 ? 1.895 -3.678 -10.941 1.00 30.48 84 GLU A C 1
ATOM 657 O O . GLU A 1 84 ? 1.653 -4.721 -11.591 1.00 31.64 84 GLU A O 1
ATOM 663 N N . SER A 1 85 ? 1.333 -3.443 -9.755 1.00 31.40 85 SER A N 1
ATOM 664 C CA . SER A 1 85 ? 0.476 -4.403 -9.186 1.00 31.50 85 SER A CA 1
ATOM 665 C C . SER A 1 85 ? -0.804 -4.574 -10.020 1.00 29.99 85 SER A C 1
ATOM 666 O O . SER A 1 85 ? -1.279 -5.727 -10.250 1.00 31.07 85 SER A O 1
ATOM 669 N N . ALA A 1 86 ? -1.231 -3.488 -10.616 1.00 31.33 86 ALA A N 1
ATOM 670 C CA . ALA A 1 86 ? -2.410 -3.479 -11.502 1.00 31.39 86 ALA A CA 1
ATOM 671 C C . ALA A 1 86 ? -2.070 -4.236 -12.810 1.00 30.80 86 ALA A C 1
ATOM 672 O O . ALA A 1 86 ? -2.903 -4.971 -13.325 1.00 32.36 86 ALA A O 1
ATOM 674 N N . LEU A 1 87 ? -0.885 -4.053 -13.379 1.00 30.55 87 LEU A N 1
ATOM 675 C CA . LEU A 1 87 ? -0.484 -4.841 -14.569 1.00 31.46 87 LEU A CA 1
ATOM 676 C C . LEU A 1 87 ? -0.463 -6.315 -14.286 1.00 31.73 87 LEU A C 1
ATOM 677 O O . LEU A 1 87 ? -0.899 -7.118 -15.115 1.00 32.72 87 LEU A O 1
ATOM 682 N N . ILE A 1 88 ? 0.061 -6.665 -13.128 1.00 31.33 88 ILE A N 1
ATOM 683 C CA . ILE A 1 88 ? 0.110 -8.058 -12.718 1.00 31.85 88 ILE A CA 1
ATOM 684 C C . ILE A 1 88 ? -1.339 -8.587 -12.692 1.00 32.34 88 ILE A C 1
ATOM 685 O O . ILE A 1 88 ? -1.660 -9.682 -13.205 1.00 31.54 88 ILE A O 1
ATOM 690 N N . ASP A 1 89 ? -2.190 -7.853 -12.010 1.00 31.39 89 ASP A N 1
ATOM 691 C CA . ASP A 1 89 ? -3.622 -8.183 -11.965 1.00 32.15 89 ASP A CA 1
ATOM 692 C C . ASP A 1 89 ? -4.164 -8.388 -13.362 1.00 32.08 89 ASP A C 1
ATOM 693 O O . ASP A 1 89 ? -4.923 -9.329 -13.605 1.00 31.94 89 ASP A O 1
ATOM 698 N N . SER A 1 90 ? -3.846 -7.489 -14.267 1.00 32.15 90 SER A N 1
ATOM 699 C CA . SER A 1 90 ? -4.406 -7.537 -15.618 1.00 31.65 90 SER A CA 1
ATOM 700 C C . SER A 1 90 ? -3.971 -8.853 -16.300 1.00 30.53 90 SER A C 1
ATOM 701 O O . SER A 1 90 ? -4.779 -9.473 -16.997 1.00 31.06 90 SER A O 1
ATOM 704 N N . LEU A 1 91 ? -2.722 -9.293 -16.069 1.00 30.54 91 LEU A N 1
ATOM 705 C CA . LEU A 1 91 ? -2.235 -10.538 -16.684 1.00 31.45 91 LEU A CA 1
ATOM 706 C C . LEU A 1 91 ? -2.968 -11.764 -16.087 1.00 31.99 91 LEU A C 1
ATOM 707 O O . LEU A 1 91 ? -3.239 -12.728 -16.781 1.00 33.05 91 LEU A O 1
ATOM 712 N N . ALA A 1 92 ? -3.238 -11.751 -14.767 1.00 31.31 92 ALA A N 1
ATOM 713 C CA . ALA A 1 92 ? -3.894 -12.839 -14.119 1.00 30.79 92 ALA A CA 1
ATOM 714 C C . ALA A 1 92 ? -5.321 -12.892 -14.599 1.00 31.37 92 ALA A C 1
ATOM 715 O O . ALA A 1 92 ? -5.880 -13.979 -14.762 1.00 31.33 92 ALA A O 1
ATOM 717 N N . ASP A 1 93 ? -5.925 -11.738 -14.847 1.00 30.89 93 ASP A N 1
ATOM 718 C CA . ASP A 1 93 ? -7.289 -11.741 -15.374 1.00 33.53 93 ASP A CA 1
ATOM 719 C C . ASP A 1 93 ? -7.323 -12.228 -16.836 1.00 32.72 93 ASP A C 1
ATOM 720 O O . ASP A 1 93 ? -8.242 -12.896 -17.257 1.00 32.69 93 ASP A O 1
ATOM 725 N N . ALA A 1 94 ? -6.356 -11.827 -17.625 1.00 32.61 94 ALA A N 1
ATOM 726 C CA . ALA A 1 94 ? -6.216 -12.393 -18.990 1.00 31.36 94 ALA A CA 1
ATOM 727 C C . ALA A 1 94 ? -6.046 -13.888 -18.928 1.00 31.75 94 ALA A C 1
ATOM 728 O O . ALA A 1 94 ? -6.570 -14.615 -19.767 1.00 30.98 94 ALA A O 1
ATOM 730 N N . TYR A 1 95 ? -5.322 -14.385 -17.920 1.00 30.45 95 TYR A N 1
ATOM 731 C CA . TYR A 1 95 ? -5.137 -15.830 -17.735 1.00 31.58 95 TYR A CA 1
ATOM 732 C C . TYR A 1 95 ? -6.513 -16.475 -17.547 1.00 31.65 95 TYR A C 1
ATOM 733 O O . TYR A 1 95 ? -6.856 -17.505 -18.164 1.00 31.03 95 TYR A O 1
ATOM 742 N N . THR A 1 96 ? -7.292 -15.921 -16.614 1.00 32.93 96 THR A N 1
ATOM 743 C CA . THR A 1 96 ? -8.626 -16.413 -16.328 1.00 33.51 96 THR A CA 1
ATOM 744 C C . THR A 1 96 ? -9.476 -16.512 -17.574 1.00 33.50 96 THR A C 1
ATOM 745 O O . THR A 1 96 ? -10.184 -17.493 -17.762 1.00 31.92 96 THR A O 1
ATOM 749 N N . ASP A 1 97 ? -9.466 -15.454 -18.386 1.00 32.97 97 ASP A N 1
ATOM 750 C CA . ASP A 1 97 ? -10.197 -15.473 -19.651 1.00 32.33 97 ASP A CA 1
ATOM 751 C C . ASP A 1 97 ? -9.741 -16.588 -20.578 1.00 31.09 97 ASP A C 1
ATOM 752 O O . ASP A 1 97 ? -10.548 -17.346 -21.124 1.00 30.50 97 ASP A O 1
ATOM 757 N N . TYR A 1 98 ? -8.436 -16.702 -20.763 1.00 30.64 98 TYR A N 1
ATOM 758 C CA . TYR A 1 98 ? -7.889 -17.793 -21.522 1.00 30.67 98 TYR A CA 1
ATOM 759 C C . TYR A 1 98 ? -8.339 -19.151 -21.017 1.00 30.48 98 TYR A C 1
ATOM 760 O O . TYR A 1 98 ? -8.771 -19.999 -21.835 1.00 30.01 98 TYR A O 1
ATOM 769 N N . ARG A 1 99 ? -8.328 -19.384 -19.706 1.00 30.01 99 ARG A N 1
ATOM 770 C CA . ARG A 1 99 ? -8.802 -20.671 -19.149 1.00 31.27 99 ARG A CA 1
ATOM 771 C C . ARG A 1 99 ? -10.268 -20.963 -19.474 1.00 32.77 99 ARG A C 1
ATOM 772 O O . ARG A 1 99 ? -10.664 -22.117 -19.735 1.00 32.54 99 ARG A O 1
ATOM 780 N N . ALA A 1 100 ? -11.079 -19.924 -19.467 1.00 33.98 100 ALA A N 1
ATOM 781 C CA . ALA A 1 100 ? -12.454 -20.028 -19.902 1.00 34.44 100 ALA A CA 1
ATOM 782 C C . ALA A 1 100 ? -12.551 -20.536 -21.339 1.00 35.18 100 ALA A C 1
ATOM 783 O O . ALA A 1 100 ? -13.355 -21.424 -21.644 1.00 34.22 100 ALA A O 1
ATOM 785 N N . GLU A 1 101 ? -11.737 -19.973 -22.226 1.00 35.78 101 GLU A N 1
ATOM 786 C CA . GLU A 1 101 ? -11.699 -20.406 -23.640 1.00 36.35 101 GLU A CA 1
ATOM 787 C C . GLU A 1 101 ? -11.235 -21.855 -23.840 1.00 36.37 101 GLU A C 1
ATOM 788 O O . GLU A 1 101 ? -11.701 -22.543 -24.738 1.00 36.46 101 GLU A O 1
ATOM 794 N N . MET A 1 102 ? -10.310 -22.304 -23.000 1.00 37.17 102 MET A N 1
ATOM 795 C CA . MET A 1 102 ? -9.681 -23.582 -23.157 1.00 36.69 102 MET A CA 1
ATOM 796 C C . MET A 1 102 ? -9.868 -24.375 -21.868 1.00 37.30 102 MET A C 1
ATOM 797 O O . MET A 1 102 ? -10.903 -25.038 -21.647 1.00 37.10 102 MET A O 1
ATOM 802 N N . ASP A 1 118 ? -6.993 -34.593 -27.093 1.00 40.83 118 ASP A N 1
ATOM 803 C CA . ASP A 1 118 ? -6.868 -35.058 -28.475 1.00 40.77 118 ASP A CA 1
ATOM 804 C C . ASP A 1 118 ? -7.625 -34.112 -29.420 1.00 40.48 118 ASP A C 1
ATOM 805 O O . ASP A 1 118 ? -7.015 -33.248 -30.045 1.00 40.80 118 ASP A O 1
ATOM 810 N N . LYS A 1 119 ? -8.943 -34.266 -29.526 1.00 39.97 119 LYS A N 1
ATOM 811 C CA . LYS A 1 119 ? -9.750 -33.342 -30.323 1.00 39.40 119 LYS A CA 1
ATOM 812 C C . LYS A 1 119 ? -9.743 -31.925 -29.705 1.00 39.05 119 LYS A C 1
ATOM 813 O O . LYS A 1 119 ? -9.416 -30.966 -30.416 1.00 39.05 119 LYS A O 1
ATOM 819 N N . PRO A 1 120 ? -10.150 -31.775 -28.434 1.00 38.30 120 PRO A N 1
ATOM 820 C CA . PRO A 1 120 ? -9.917 -30.510 -27.699 1.00 37.95 120 PRO A CA 1
ATOM 821 C C . PRO A 1 120 ? -8.504 -29.899 -27.878 1.00 37.92 120 PRO A C 1
ATOM 822 O O . PRO A 1 120 ? -8.398 -28.685 -28.086 1.00 38.21 120 PRO A O 1
ATOM 826 N N . LYS A 1 121 ? -7.449 -30.719 -27.807 1.00 37.08 121 LYS A N 1
ATOM 827 C CA . LYS A 1 121 ? -6.079 -30.251 -28.064 1.00 36.60 121 LYS A CA 1
ATOM 828 C C . LYS A 1 121 ? -6.062 -29.345 -29.276 1.00 35.69 121 LYS A C 1
ATOM 829 O O . LYS A 1 121 ? -5.740 -28.152 -29.206 1.00 34.63 121 LYS A O 1
ATOM 835 N N . THR A 1 122 ? -6.442 -29.923 -30.402 1.00 34.81 122 THR A N 1
ATOM 836 C CA . THR A 1 122 ? -6.335 -29.226 -31.657 1.00 34.95 122 THR A CA 1
ATOM 837 C C . THR A 1 122 ? -7.445 -28.186 -31.852 1.00 34.84 122 THR A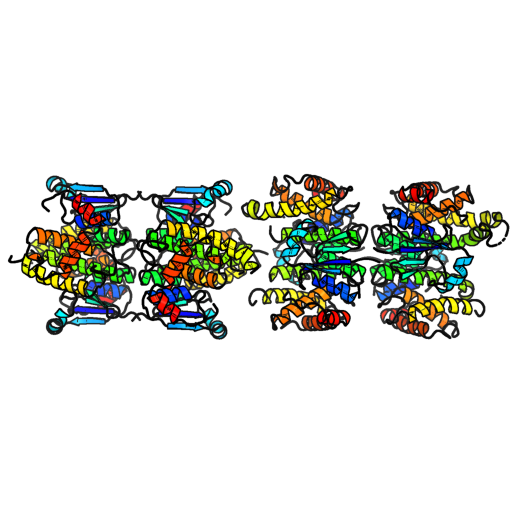 C 1
ATOM 838 O O . THR A 1 122 ? -7.222 -27.157 -32.496 1.00 35.30 122 THR A O 1
ATOM 842 N N . ASP A 1 123 ? -8.625 -28.435 -31.294 1.00 34.89 123 ASP A N 1
ATOM 843 C CA . ASP A 1 123 ? -9.756 -27.558 -31.560 1.00 35.31 123 ASP A CA 1
ATOM 844 C C . ASP A 1 123 ? -9.819 -26.364 -30.622 1.00 35.31 123 ASP A C 1
ATOM 845 O O . ASP A 1 123 ? -10.214 -25.273 -31.046 1.00 35.61 123 ASP A O 1
ATOM 850 N N . VAL A 1 124 ? -9.432 -26.551 -29.362 1.00 34.05 124 VAL A N 1
ATOM 851 C CA . VAL A 1 124 ? -9.541 -25.461 -28.402 1.00 33.51 124 VAL A CA 1
ATOM 852 C C . VAL A 1 124 ? -8.187 -25.076 -27.792 1.00 32.54 124 VAL A C 1
ATOM 853 O O . VAL A 1 124 ? -7.846 -23.889 -27.765 1.00 32.24 124 VAL A O 1
ATOM 857 N N . LEU A 1 125 ? -7.409 -26.057 -27.340 1.00 30.91 125 LEU A N 1
ATOM 858 C CA . LEU A 1 125 ? -6.193 -25.758 -26.574 1.00 31.36 125 LEU A CA 1
ATOM 859 C C . LEU A 1 125 ? -5.232 -24.894 -27.385 1.00 30.96 125 LEU A C 1
ATOM 860 O O . LEU A 1 125 ? -4.830 -23.804 -26.963 1.00 29.79 125 LEU A O 1
ATOM 865 N N . LEU A 1 126 ? -4.841 -25.403 -28.546 1.00 32.00 126 LEU A N 1
A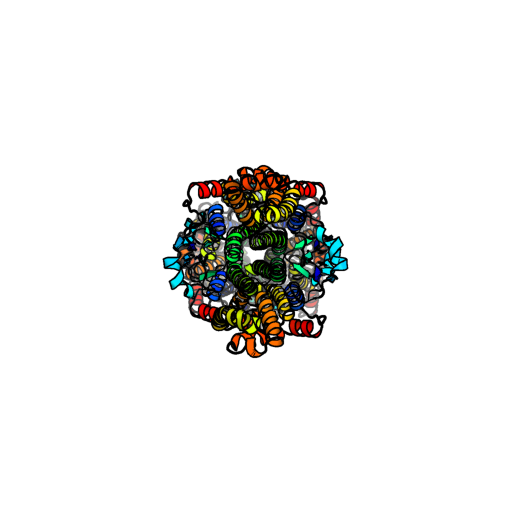TOM 866 C CA . LEU A 1 126 ? -3.769 -24.788 -29.332 1.00 32.90 126 LEU A CA 1
ATOM 867 C C . LEU A 1 126 ? -4.145 -23.394 -29.873 1.00 33.85 126 LEU A C 1
ATOM 868 O O . LEU A 1 126 ? -3.330 -22.482 -29.757 1.00 34.18 126 LEU A O 1
ATOM 873 N N . PRO A 1 127 ? -5.345 -23.194 -30.435 1.00 33.74 127 PRO A N 1
ATOM 874 C CA . PRO A 1 127 ? -5.839 -21.828 -30.755 1.00 33.95 127 PRO A CA 1
ATOM 875 C C . PRO A 1 127 ? -5.859 -20.861 -29.576 1.00 34.86 127 PRO A C 1
ATOM 876 O O . PRO A 1 127 ? -5.449 -19.681 -29.699 1.00 35.95 127 PRO A O 1
ATOM 880 N N . ALA A 1 128 ? -6.368 -21.361 -28.444 1.00 34.92 128 ALA A N 1
ATOM 881 C CA . ALA A 1 128 ? -6.462 -20.549 -27.238 1.00 33.56 128 ALA A CA 1
ATOM 882 C C . ALA A 1 128 ? -5.091 -20.159 -26.840 1.00 34.60 128 ALA A C 1
ATOM 883 O O . ALA A 1 128 ? -4.866 -18.975 -26.483 1.00 33.04 128 ALA A O 1
ATOM 885 N N . ARG A 1 129 ? -4.161 -21.118 -26.873 1.00 32.99 129 ARG A N 1
ATOM 886 C CA . ARG A 1 129 ? -2.849 -20.790 -26.379 1.00 33.93 129 ARG A CA 1
ATOM 887 C C . ARG A 1 129 ? -2.079 -19.883 -27.329 1.00 32.91 129 ARG A C 1
ATOM 888 O O . ARG A 1 129 ? -1.336 -19.026 -26.878 1.00 31.66 129 ARG A O 1
ATOM 896 N N . THR A 1 130 ? -2.308 -19.972 -28.649 1.00 32.46 130 THR A N 1
ATOM 897 C CA . THR A 1 130 ? -1.670 -19.009 -29.541 1.00 31.88 130 THR A CA 1
ATOM 898 C C . THR A 1 130 ? -2.023 -17.539 -29.207 1.00 32.34 130 THR A C 1
ATOM 899 O O . THR A 1 130 ? -1.142 -16.655 -29.171 1.00 31.97 130 THR A O 1
ATOM 903 N N . LYS A 1 131 ? -3.309 -17.281 -28.971 1.00 30.42 131 LYS A N 1
ATOM 904 C CA . LYS A 1 131 ? -3.765 -15.970 -28.608 1.00 32.50 131 LYS A CA 1
ATOM 905 C C . LYS A 1 131 ? -3.189 -15.522 -27.260 1.00 31.76 131 LYS A C 1
ATOM 906 O O . LYS A 1 131 ? -2.538 -14.476 -27.184 1.00 31.52 131 LYS A O 1
ATOM 912 N N . PHE A 1 132 ? -3.374 -16.331 -26.224 1.00 30.67 132 PHE A N 1
ATOM 913 C CA . PHE A 1 132 ? -2.862 -16.012 -24.902 1.00 31.36 132 PHE A CA 1
ATOM 914 C C . PHE A 1 132 ? -1.338 -15.926 -24.789 1.00 31.25 132 PHE A C 1
ATOM 915 O O . PHE A 1 132 ? -0.802 -14.968 -24.230 1.00 30.32 132 PHE A O 1
ATOM 923 N N . LEU A 1 133 ? -0.650 -16.878 -25.390 1.00 30.01 133 LEU A N 1
ATOM 924 C CA . LEU A 1 133 ? 0.832 -16.842 -25.335 1.00 30.25 133 LEU A CA 1
ATOM 925 C C . LEU A 1 133 ? 1.379 -15.702 -26.159 1.00 31.61 133 LEU A C 1
ATOM 926 O O . LEU A 1 133 ? 2.451 -15.201 -25.890 1.00 31.80 133 LEU A O 1
ATOM 931 N N . GLY A 1 134 ? 0.660 -15.300 -27.184 1.00 30.63 134 GLY A N 1
ATOM 932 C CA . GLY A 1 134 ? 1.082 -14.140 -27.941 1.00 31.76 134 GLY A CA 1
ATOM 933 C C . GLY A 1 134 ? 1.057 -12.930 -27.024 1.00 30.59 134 GLY A C 1
ATOM 934 O O . GLY A 1 134 ? 2.004 -12.100 -27.042 1.00 30.17 134 GLY A O 1
ATOM 935 N N . PHE A 1 135 ? -0.025 -12.761 -26.261 1.00 31.35 135 PHE A N 1
ATOM 936 C CA . PHE A 1 135 ? -0.114 -11.607 -25.321 1.00 32.55 135 PHE A CA 1
ATOM 937 C C . PHE A 1 135 ? 0.987 -11.657 -24.261 1.00 34.70 135 PHE A C 1
ATOM 938 O O . PHE A 1 135 ? 1.673 -10.633 -24.013 1.00 34.68 135 PHE A O 1
ATOM 946 N N . ILE A 1 136 ? 1.179 -12.815 -23.676 1.00 33.78 136 ILE A N 1
ATOM 947 C CA . ILE A 1 136 ? 2.245 -13.046 -22.670 1.00 34.35 136 ILE A CA 1
ATOM 948 C C . ILE A 1 136 ? 3.622 -12.723 -23.221 1.00 33.59 136 ILE A C 1
ATOM 949 O O . ILE A 1 136 ? 4.426 -12.048 -22.573 1.00 33.38 136 ILE A O 1
ATOM 954 N N . THR A 1 137 ? 3.910 -13.188 -24.435 1.00 32.41 137 THR A N 1
ATOM 955 C CA . THR A 1 137 ? 5.189 -12.946 -25.109 1.00 31.85 137 THR A CA 1
ATOM 956 C C . THR A 1 137 ? 5.497 -11.451 -25.303 1.00 30.86 137 THR A C 1
ATOM 957 O O . THR A 1 137 ? 6.634 -10.982 -25.086 1.00 29.78 137 THR A O 1
ATOM 961 N N . LYS A 1 138 ? 4.466 -10.691 -25.645 1.00 30.99 138 LYS A N 1
ATOM 962 C CA . LYS A 1 138 ? 4.570 -9.255 -25.783 1.00 32.68 138 LYS A CA 1
ATOM 963 C C . LYS A 1 138 ? 4.994 -8.606 -24.456 1.00 31.41 138 LYS A C 1
ATOM 964 O O . LYS A 1 138 ? 5.869 -7.782 -24.472 1.00 31.71 138 LYS A O 1
ATOM 970 N N . PHE A 1 139 ? 4.422 -9.042 -23.335 1.00 31.50 139 PHE A N 1
ATOM 971 C CA . PHE A 1 139 ? 4.851 -8.566 -22.037 1.00 30.79 139 PHE A CA 1
ATOM 972 C C . PHE A 1 139 ? 6.314 -8.973 -21.712 1.00 31.22 139 PHE A C 1
ATOM 973 O O . PHE A 1 139 ? 7.118 -8.140 -21.261 1.00 30.40 139 PHE A O 1
ATOM 981 N N . LEU A 1 140 ? 6.656 -10.242 -21.947 1.00 30.42 140 LEU A N 1
ATOM 982 C CA . LEU A 1 140 ? 8.033 -10.691 -21.733 1.00 31.74 140 LEU A CA 1
ATOM 983 C C . LEU A 1 140 ? 9.008 -9.909 -22.570 1.00 31.67 140 LEU A C 1
ATOM 984 O O . LEU A 1 140 ? 10.091 -9.456 -22.107 1.00 33.28 140 LEU A O 1
ATOM 989 N N . LYS A 1 141 ? 8.714 -9.752 -23.834 1.00 32.32 141 LYS A N 1
ATOM 990 C CA . LYS A 1 141 ? 9.766 -9.181 -24.626 1.00 33.18 141 LYS A CA 1
ATOM 991 C C . LYS A 1 141 ? 9.960 -7.658 -24.400 1.00 32.34 141 LYS A C 1
ATOM 992 O O . LYS A 1 141 ? 11.011 -7.126 -24.722 1.00 32.80 141 LYS A O 1
ATOM 998 N N . LYS A 1 142 ? 9.000 -6.987 -23.771 1.00 33.26 142 LYS A N 1
ATOM 999 C CA . LYS A 1 142 ? 9.229 -5.570 -23.460 1.00 33.53 142 LYS A CA 1
ATOM 1000 C C . LYS A 1 142 ? 9.860 -5.331 -22.118 1.00 34.83 142 LYS A C 1
ATOM 1001 O O . LYS A 1 142 ? 10.183 -4.189 -21.790 1.00 33.42 142 LYS A O 1
ATOM 1007 N N . ASN A 1 143 ? 10.092 -6.410 -21.377 1.00 33.10 143 ASN A N 1
ATOM 1008 C CA . ASN A 1 143 ? 10.690 -6.345 -20.056 1.00 35.01 143 ASN A CA 1
ATOM 1009 C C . ASN A 1 143 ? 12.032 -7.099 -20.005 1.00 35.48 143 ASN A C 1
ATOM 1010 O O . ASN A 1 143 ? 12.067 -8.327 -20.155 1.00 36.21 143 ASN A O 1
ATOM 1015 N N . SER A 1 144 ? 13.129 -6.386 -19.781 1.00 35.49 144 SER A N 1
ATOM 1016 C CA . SER A 1 144 ? 14.456 -7.004 -19.803 1.00 35.17 144 SER A CA 1
ATOM 1017 C C . SER A 1 144 ? 14.775 -7.969 -18.647 1.00 34.34 144 SER A C 1
ATOM 1018 O O . SER A 1 144 ? 15.774 -8.687 -18.686 1.00 34.91 144 SER A O 1
ATOM 1021 N N . SER A 1 145 ? 13.943 -7.978 -17.616 1.00 32.56 145 SER A N 1
ATOM 1022 C CA . SER A 1 145 ? 14.236 -8.688 -16.397 1.00 32.82 145 SER A CA 1
ATOM 1023 C C . SER A 1 145 ? 14.027 -10.192 -16.482 1.00 32.13 145 SER A C 1
ATOM 1024 O O . SER A 1 145 ? 14.602 -10.934 -15.681 1.00 33.36 145 SER A O 1
ATOM 1027 N N . GLY A 1 146 ? 13.200 -10.609 -17.404 1.00 30.89 146 GLY A N 1
ATOM 1028 C CA . GLY A 1 146 ? 12.765 -11.996 -17.514 1.00 31.18 146 GLY A CA 1
ATOM 1029 C C . GLY A 1 146 ? 11.458 -12.349 -16.822 1.00 31.55 146 GLY A C 1
ATOM 1030 O O . GLY A 1 146 ? 10.967 -13.427 -16.989 1.00 32.49 146 GLY A O 1
ATOM 1031 N N . PHE A 1 147 ? 10.917 -11.400 -16.070 1.00 29.55 147 PHE A N 1
ATOM 1032 C CA . PHE A 1 147 ? 9.612 -11.499 -15.442 1.00 30.04 147 PHE A CA 1
ATOM 1033 C C . PHE A 1 147 ? 8.553 -10.837 -16.258 1.00 29.78 147 PHE A C 1
ATOM 1034 O O . PHE A 1 147 ? 8.865 -10.103 -17.243 1.00 31.91 147 PHE A O 1
ATOM 1042 N N . LEU A 1 148 ? 7.307 -11.130 -15.938 1.00 30.36 148 LEU A N 1
ATOM 1043 C CA . LEU A 1 148 ? 6.179 -10.555 -16.675 1.00 30.49 148 LEU A CA 1
ATOM 1044 C C . LEU A 1 148 ? 6.042 -9.053 -16.452 1.00 30.96 148 LEU A C 1
ATOM 1045 O O . LEU A 1 148 ? 5.791 -8.310 -17.405 1.00 32.39 148 LEU A O 1
ATOM 1050 N N . VAL A 1 149 ? 6.208 -8.609 -15.195 1.00 31.18 149 VAL A N 1
ATOM 1051 C CA . VAL A 1 149 ? 6.024 -7.201 -14.791 1.00 29.54 149 VAL A CA 1
ATOM 1052 C C . VAL A 1 149 ? 7.116 -6.816 -13.875 1.00 29.63 149 VAL A C 1
ATOM 1053 O O . VAL A 1 149 ? 7.354 -7.506 -12.847 1.00 30.23 149 VAL A O 1
ATOM 1057 N N . GLY A 1 150 ? 7.804 -5.717 -14.198 1.00 30.01 150 GLY A N 1
ATOM 1058 C CA . GLY A 1 150 ? 8.787 -5.215 -13.309 1.00 31.46 150 GLY A CA 1
ATOM 1059 C C . GLY A 1 150 ? 10.031 -6.063 -13.250 1.00 30.30 150 GLY A C 1
ATOM 1060 O O . GLY A 1 150 ? 10.240 -6.980 -14.009 1.00 32.84 150 GLY A O 1
ATOM 1061 N N . ASP A 1 151 ? 10.827 -5.803 -12.228 1.00 29.97 151 ASP A N 1
ATOM 1062 C CA . ASP A 1 151 ? 12.137 -6.413 -12.153 1.00 29.35 151 ASP A CA 1
ATOM 1063 C C . ASP A 1 151 ? 12.244 -7.552 -11.130 1.00 28.79 151 ASP A C 1
ATOM 1064 O O . ASP A 1 151 ? 13.379 -7.970 -10.834 1.00 30.40 151 ASP A O 1
ATOM 1069 N N . LYS A 1 152 ? 11.120 -8.043 -10.604 1.00 31.17 152 LYS A N 1
ATOM 1070 C CA . LYS A 1 152 ? 11.126 -9.069 -9.589 1.00 30.64 152 LYS A CA 1
ATOM 1071 C C . LYS A 1 152 ? 9.973 -10.000 -9.817 1.00 30.16 152 LYS A C 1
ATOM 1072 O O . LYS A 1 152 ? 8.976 -9.674 -10.474 1.00 31.06 152 LYS A O 1
ATOM 1078 N N . ILE A 1 153 ? 10.117 -11.201 -9.328 1.00 29.63 153 ILE A N 1
ATOM 1079 C CA . ILE A 1 153 ? 9.121 -12.231 -9.496 1.00 30.73 153 ILE A CA 1
ATOM 1080 C C . ILE A 1 153 ? 7.840 -11.786 -8.849 1.00 30.06 153 ILE A C 1
ATOM 1081 O O . ILE A 1 153 ? 7.850 -11.120 -7.759 1.00 29.30 153 ILE A O 1
ATOM 1086 N N . SER A 1 154 ? 6.710 -12.141 -9.473 1.00 31.69 154 SER A N 1
ATOM 1087 C CA . SER A 1 154 ? 5.407 -11.815 -8.881 1.00 30.75 154 SER A CA 1
ATOM 1088 C C . SER A 1 154 ? 4.535 -13.065 -8.925 1.00 31.90 154 SER A C 1
ATOM 1089 O O . SER A 1 154 ? 4.837 -14.034 -9.661 1.00 31.52 154 SER A O 1
ATOM 1092 N N . TRP A 1 155 ? 3.386 -12.955 -8.287 1.00 29.68 155 TRP A N 1
ATOM 1093 C CA . TRP A 1 155 ? 2.457 -14.150 -8.231 1.00 30.10 155 TRP A CA 1
ATOM 1094 C C . TRP A 1 155 ? 1.928 -14.520 -9.608 1.00 31.67 155 TRP A C 1
ATOM 1095 O O . TRP A 1 155 ? 1.647 -15.735 -9.861 1.00 33.17 155 TRP A O 1
ATOM 1106 N N . VAL A 1 156 ? 1.825 -13.574 -10.514 1.00 32.58 156 VAL A N 1
ATOM 1107 C CA . VAL A 1 156 ? 1.341 -13.933 -11.900 1.00 32.23 156 VAL A CA 1
ATOM 1108 C C . VAL A 1 156 ? 2.448 -14.693 -12.646 1.00 32.25 156 VAL A C 1
ATOM 1109 O O . VAL A 1 156 ? 2.158 -15.577 -13.447 1.00 32.60 156 VAL A O 1
ATOM 1113 N N . ASP A 1 157 ? 3.728 -14.411 -12.400 1.00 32.53 157 ASP A N 1
ATOM 1114 C CA . ASP A 1 157 ? 4.796 -15.274 -12.937 1.00 32.66 157 ASP A CA 1
ATOM 1115 C C . ASP A 1 157 ? 4.600 -16.744 -12.489 1.00 32.84 157 ASP A C 1
ATOM 1116 O O . ASP A 1 157 ? 4.705 -17.673 -13.294 1.00 31.57 157 ASP A O 1
ATOM 1121 N N . LEU A 1 158 ? 4.336 -16.941 -11.208 1.00 32.41 158 LEU A N 1
ATOM 1122 C CA . LEU A 1 158 ? 4.022 -18.246 -10.642 1.00 33.07 158 LEU A CA 1
ATOM 1123 C C . LEU A 1 158 ? 2.816 -18.903 -11.282 1.00 31.92 158 LEU A C 1
ATOM 1124 O O . LEU A 1 158 ? 2.866 -20.120 -11.581 1.00 31.90 158 LEU A O 1
ATOM 1129 N N . LEU A 1 159 ? 1.738 -18.160 -11.483 1.00 32.92 159 LEU A N 1
ATOM 1130 C CA . LEU A 1 159 ? 0.511 -18.713 -12.013 1.00 33.27 159 LEU A CA 1
ATOM 1131 C C . LEU A 1 159 ? 0.744 -19.155 -13.491 1.00 32.39 159 LEU A C 1
ATOM 1132 O O . LEU A 1 159 ? 0.340 -20.258 -13.878 1.00 32.55 159 LEU A O 1
ATOM 1137 N N . VAL A 1 160 ? 1.356 -18.274 -14.265 1.00 32.65 160 VAL A N 1
ATOM 1138 C CA . VAL A 1 160 ? 1.626 -18.564 -15.686 1.00 32.63 160 VAL A CA 1
ATOM 1139 C C . VAL A 1 160 ? 2.572 -19.734 -15.854 1.00 33.00 160 VAL A C 1
ATOM 1140 O O . VAL A 1 160 ? 2.222 -20.693 -16.617 1.00 31.94 160 VAL A O 1
ATOM 1144 N N . ALA A 1 161 ? 3.699 -19.731 -15.121 1.00 32.67 161 ALA A N 1
ATOM 1145 C CA . ALA A 1 161 ? 4.744 -20.730 -15.287 1.00 31.29 161 ALA A CA 1
ATOM 1146 C C . ALA A 1 161 ? 4.172 -22.097 -14.914 1.00 31.34 161 ALA A C 1
ATOM 1147 O O . ALA A 1 161 ? 4.443 -23.092 -15.552 1.00 29.86 161 ALA A O 1
ATOM 1149 N N . GLU A 1 162 ? 3.344 -22.149 -13.881 1.00 31.23 162 GLU A N 1
ATOM 1150 C CA . GLU A 1 162 ? 2.797 -23.445 -13.485 1.00 31.10 162 GLU A CA 1
ATOM 1151 C C . GLU A 1 162 ? 1.848 -24.016 -14.510 1.00 31.50 162 GLU A C 1
ATOM 1152 O O . GLU A 1 162 ? 1.883 -25.200 -14.831 1.00 31.20 162 GLU A O 1
ATOM 1158 N N . HIS A 1 163 ? 1.037 -23.150 -15.128 1.00 30.96 163 HIS A N 1
ATOM 1159 C CA . HIS A 1 163 ? 0.124 -23.570 -16.142 1.00 31.12 163 HIS A CA 1
ATOM 1160 C C . HIS A 1 163 ? 0.902 -24.076 -17.351 1.00 30.70 163 HIS A C 1
ATOM 1161 O O . HIS A 1 163 ? 0.608 -25.132 -17.883 1.00 29.80 163 HIS A O 1
ATOM 1168 N N . VAL A 1 164 ? 1.895 -23.332 -17.760 1.00 30.12 164 VAL A N 1
ATOM 1169 C CA . VAL A 1 164 ? 2.707 -23.670 -18.919 1.00 30.69 164 VAL A CA 1
ATOM 1170 C C . VAL A 1 164 ? 3.437 -25.010 -18.713 1.00 31.50 164 VAL A C 1
ATOM 1171 O O . VAL A 1 164 ? 3.487 -25.823 -19.634 1.00 31.66 164 VAL A O 1
ATOM 1175 N N . ALA A 1 165 ? 3.946 -25.249 -17.507 1.00 29.84 165 ALA A N 1
ATOM 1176 C CA . ALA A 1 165 ? 4.597 -26.506 -17.159 1.00 30.85 165 ALA A CA 1
ATOM 1177 C C . ALA A 1 165 ? 3.646 -27.661 -17.256 1.00 31.44 165 ALA A C 1
ATOM 1178 O O . ALA A 1 165 ? 3.928 -28.710 -17.857 1.00 31.80 165 ALA A O 1
ATOM 1180 N N . ASP A 1 166 ? 2.475 -27.457 -16.680 1.00 31.15 166 ASP A N 1
ATOM 1181 C CA . ASP A 1 166 ? 1.437 -28.442 -16.693 1.00 32.06 166 ASP A CA 1
ATOM 1182 C C . ASP A 1 166 ? 0.978 -28.774 -18.101 1.00 30.98 166 ASP A C 1
ATOM 1183 O O . ASP A 1 166 ? 0.925 -29.961 -18.471 1.00 32.37 166 ASP A O 1
ATOM 1188 N N . MET A 1 167 ? 0.623 -27.762 -18.878 1.00 31.21 167 MET A N 1
ATOM 1189 C CA . MET A 1 167 ? 0.184 -28.024 -20.262 1.00 31.14 167 MET A CA 1
ATOM 1190 C C . MET A 1 167 ? 1.285 -28.663 -21.114 1.00 32.21 167 MET A C 1
ATOM 1191 O O . MET A 1 167 ? 0.983 -29.509 -21.983 1.00 33.52 167 MET A O 1
ATOM 1196 N N . THR A 1 168 ? 2.540 -28.228 -20.945 1.00 30.93 168 THR A N 1
ATOM 1197 C CA . THR A 1 168 ? 3.628 -28.790 -21.742 1.00 31.85 168 THR A CA 1
ATOM 1198 C C . THR A 1 168 ? 3.880 -30.231 -21.342 1.00 32.27 168 THR A C 1
ATOM 1199 O O . THR A 1 168 ? 4.206 -31.034 -22.160 1.00 31.74 168 THR A O 1
ATOM 1203 N N . ASN A 1 169 ? 3.745 -30.564 -20.072 1.00 32.24 169 ASN A N 1
ATOM 1204 C CA . ASN A 1 169 ? 3.753 -31.985 -19.678 1.00 34.20 169 ASN A CA 1
ATOM 1205 C C . ASN A 1 169 ? 2.688 -32.792 -20.423 1.00 34.14 169 ASN A C 1
ATOM 1206 O O . ASN A 1 169 ? 2.970 -33.872 -20.960 1.00 35.59 169 ASN A O 1
ATOM 1211 N N . ARG A 1 170 ? 1.487 -32.256 -20.522 1.00 33.27 170 ARG A N 1
ATOM 1212 C CA . ARG A 1 170 ? 0.387 -32.977 -21.171 1.00 33.28 170 ARG A CA 1
ATOM 1213 C C . ARG A 1 170 ? 0.467 -32.993 -22.706 1.00 32.77 170 ARG A C 1
ATOM 1214 O O . ARG A 1 170 ? 0.150 -33.987 -23.367 1.00 31.86 170 ARG A O 1
ATOM 1222 N N . VAL A 1 171 ? 0.895 -31.871 -23.256 1.00 32.58 171 VAL A N 1
ATOM 1223 C CA . VAL A 1 171 ? 0.928 -31.616 -24.670 1.00 31.94 171 VAL A CA 1
ATOM 1224 C C . VAL A 1 171 ? 2.258 -30.957 -24.999 1.00 32.04 171 VAL A C 1
ATOM 1225 O O . VAL A 1 171 ? 2.350 -29.704 -24.955 1.00 28.61 171 VAL A O 1
ATOM 1229 N N . PRO A 1 172 ? 3.295 -31.763 -25.296 1.00 32.06 172 PRO A N 1
ATOM 1230 C CA . PRO A 1 172 ? 4.637 -31.222 -25.588 1.00 33.11 172 PRO A CA 1
ATOM 1231 C C . PRO A 1 172 ? 4.660 -30.063 -26.575 1.00 33.35 172 PRO A C 1
ATOM 1232 O O . PRO A 1 172 ? 5.471 -29.138 -26.389 1.00 35.56 172 PRO A O 1
ATOM 1236 N N . GLU A 1 173 ? 3.786 -30.070 -27.590 1.00 33.49 173 GLU A N 1
ATOM 1237 C CA . GLU A 1 173 ? 3.778 -29.023 -28.610 1.00 34.33 173 GLU A CA 1
ATOM 1238 C C . GLU A 1 173 ? 3.249 -27.673 -28.086 1.00 32.16 173 GLU A C 1
ATOM 1239 O O . GLU A 1 173 ? 3.283 -26.676 -28.767 1.00 30.36 173 GLU A O 1
ATOM 1245 N N . TYR A 1 174 ? 2.748 -27.637 -26.858 1.00 31.67 174 TYR A N 1
ATOM 1246 C CA . TYR A 1 174 ? 2.170 -26.401 -26.299 1.00 32.17 174 TYR A CA 1
ATOM 1247 C C . TYR A 1 174 ? 3.102 -25.206 -26.406 1.00 31.20 174 TYR A C 1
ATOM 1248 O O . TYR A 1 174 ? 2.677 -24.100 -26.660 1.00 31.44 174 TYR A O 1
ATOM 1257 N N . ILE A 1 175 ? 4.378 -25.454 -26.154 1.00 30.45 175 ILE A N 1
ATOM 1258 C CA . ILE A 1 175 ? 5.375 -24.441 -26.098 1.00 30.96 175 ILE A CA 1
ATOM 1259 C C . ILE A 1 175 ? 6.101 -24.148 -27.414 1.00 29.53 175 ILE A C 1
ATOM 1260 O O . ILE A 1 175 ? 6.908 -23.189 -27.512 1.00 29.91 175 ILE A O 1
ATOM 1265 N N . GLU A 1 176 ? 5.759 -24.914 -28.432 1.00 28.16 176 GLU A N 1
ATOM 1266 C CA . GLU A 1 176 ? 6.395 -24.726 -29.703 1.00 28.74 176 GLU A CA 1
ATOM 1267 C C . GLU A 1 176 ? 5.885 -23.400 -30.255 1.00 29.25 176 GLU A C 1
ATOM 1268 O O . GLU A 1 176 ? 4.663 -23.141 -30.254 1.00 31.45 176 GLU A O 1
ATOM 1274 N N . GLY A 1 177 ? 6.809 -22.535 -30.658 1.00 30.98 177 GLY A N 1
ATOM 1275 C CA . GLY A 1 177 ? 6.443 -21.198 -31.141 1.00 30.66 177 GLY A CA 1
ATOM 1276 C C . GLY A 1 177 ? 6.562 -20.099 -30.127 1.00 32.07 177 GLY A C 1
ATOM 1277 O O . GLY A 1 177 ? 6.408 -18.907 -30.446 1.00 32.16 177 GLY A O 1
ATOM 1278 N N . PHE A 1 178 ? 6.908 -20.477 -28.902 1.00 28.98 178 PHE A N 1
ATOM 1279 C CA . PHE A 1 178 ? 6.896 -19.523 -27.744 1.00 29.93 178 PHE A CA 1
ATOM 1280 C C . PHE A 1 178 ? 8.134 -19.738 -26.875 1.00 29.65 178 PHE A C 1
ATOM 1281 O O . PHE A 1 178 ? 8.019 -20.093 -25.689 1.00 29.43 178 PHE A O 1
ATOM 1289 N N . PRO A 1 179 ? 9.319 -19.505 -27.427 1.00 28.54 179 PRO A N 1
ATOM 1290 C CA . PRO A 1 179 ? 10.544 -19.786 -26.659 1.00 29.39 179 PRO A CA 1
ATOM 1291 C C . PRO A 1 179 ? 10.669 -18.927 -25.432 1.00 30.37 179 PRO A C 1
ATOM 1292 O O . PRO A 1 179 ? 11.161 -19.414 -24.377 1.00 29.80 179 PRO A O 1
ATOM 1296 N N . GLU A 1 180 ? 10.227 -17.685 -25.539 1.00 30.71 180 GLU A N 1
ATOM 1297 C CA . GLU A 1 180 ? 10.321 -16.767 -24.352 1.00 31.57 180 GLU A CA 1
ATOM 1298 C C . GLU A 1 180 ? 9.441 -17.272 -23.196 1.00 31.36 180 GLU A C 1
ATOM 1299 O O . GLU A 1 180 ? 9.806 -17.195 -22.038 1.00 29.77 180 GLU A O 1
ATOM 1305 N N . VAL A 1 181 ? 8.275 -17.814 -23.535 1.00 30.25 181 VAL A N 1
ATOM 1306 C CA . VAL A 1 181 ? 7.376 -18.347 -22.528 1.00 31.04 181 VAL A CA 1
ATOM 1307 C C . VAL A 1 181 ? 7.999 -19.576 -21.917 1.00 29.74 181 VAL A C 1
ATOM 1308 O O . VAL A 1 181 ? 7.924 -19.756 -20.724 1.00 29.91 181 VAL A O 1
ATOM 1312 N N . LYS A 1 182 ? 8.608 -20.441 -22.732 1.00 29.27 182 LYS A N 1
ATOM 1313 C CA . LYS A 1 182 ? 9.311 -21.607 -22.161 1.00 30.55 182 LYS A CA 1
ATOM 1314 C C . LYS A 1 182 ? 10.434 -21.175 -21.203 1.00 29.41 182 LYS A C 1
ATOM 1315 O O . LYS A 1 182 ? 10.599 -21.796 -20.157 1.00 31.67 182 LYS A O 1
ATOM 1321 N N . ALA A 1 183 ? 11.227 -20.183 -21.603 1.00 30.01 183 ALA A N 1
ATOM 1322 C CA . ALA A 1 183 ? 12.375 -19.680 -20.867 1.00 29.83 183 ALA A CA 1
ATOM 1323 C C . ALA A 1 183 ? 11.876 -19.156 -19.514 1.00 29.49 183 ALA A C 1
ATOM 1324 O O . ALA A 1 183 ? 12.455 -19.364 -18.454 1.00 30.12 183 ALA A O 1
ATOM 1326 N N . HIS A 1 184 ? 10.743 -18.486 -19.585 1.00 29.38 184 HIS A N 1
ATOM 1327 C CA . HIS A 1 184 ? 10.101 -17.929 -18.370 1.00 27.90 184 HIS A CA 1
ATOM 1328 C C . HIS A 1 184 ? 9.643 -19.044 -17.447 1.00 28.56 184 HIS A C 1
ATOM 1329 O O . HIS A 1 184 ? 9.926 -19.021 -16.261 1.00 30.98 184 HIS A O 1
ATOM 1336 N N . MET A 1 185 ? 8.990 -20.038 -18.008 1.00 29.95 185 MET A N 1
ATOM 1337 C CA . MET A 1 185 ? 8.569 -21.190 -17.253 1.00 32.10 185 MET A CA 1
ATOM 1338 C C . MET A 1 185 ? 9.745 -21.796 -16.525 1.00 30.78 185 MET A C 1
ATOM 1339 O O . MET A 1 185 ? 9.660 -22.100 -15.308 1.00 32.99 185 MET A O 1
ATOM 1344 N N . GLU A 1 186 ? 10.869 -21.960 -17.225 1.00 29.34 186 GLU A N 1
ATOM 1345 C CA . GLU A 1 186 ? 12.006 -22.623 -16.588 1.00 31.02 186 GLU A CA 1
ATOM 1346 C C . GLU A 1 186 ? 12.624 -21.740 -15.515 1.00 31.10 186 GLU A C 1
ATOM 1347 O O . GLU A 1 186 ? 12.972 -22.216 -14.434 1.00 34.44 186 GLU A O 1
ATOM 1353 N N . ARG A 1 187 ? 12.721 -20.463 -15.802 1.00 30.78 187 ARG A N 1
ATOM 1354 C CA . ARG A 1 187 ? 13.291 -19.537 -14.816 1.00 32.74 187 ARG A CA 1
ATOM 1355 C C . ARG A 1 187 ? 12.477 -19.559 -13.547 1.00 30.69 187 ARG A C 1
ATOM 1356 O O . ARG A 1 187 ? 13.007 -19.601 -12.456 1.00 31.76 187 ARG A O 1
ATOM 1364 N N . ILE A 1 188 ? 11.168 -19.501 -13.691 1.00 30.15 188 ILE A N 1
ATOM 1365 C CA . ILE A 1 188 ? 10.295 -19.435 -12.521 1.00 30.04 188 ILE A CA 1
ATOM 1366 C C . ILE A 1 188 ? 10.353 -20.733 -11.740 1.00 30.43 188 ILE A C 1
ATOM 1367 O O . ILE A 1 188 ? 10.441 -20.762 -10.542 1.00 32.12 188 ILE A O 1
ATOM 1372 N N . GLN A 1 189 ? 10.250 -21.824 -12.455 1.00 32.22 189 GLN A N 1
ATOM 1373 C CA . GLN A 1 189 ? 10.142 -23.123 -11.801 1.00 32.28 189 GLN A CA 1
ATOM 1374 C C . GLN A 1 189 ? 11.452 -23.642 -11.268 1.00 32.35 189 GLN A C 1
ATOM 1375 O O . GLN A 1 189 ? 11.420 -24.600 -10.471 1.00 33.44 189 GLN A O 1
ATOM 1381 N N . GLN A 1 190 ? 12.583 -23.080 -11.710 1.00 32.93 190 GLN A N 1
ATOM 1382 C CA . GLN A 1 190 ? 13.877 -23.374 -11.120 1.00 33.80 190 GLN A CA 1
ATOM 1383 C C . GLN A 1 190 ? 14.267 -22.408 -9.992 1.00 33.43 190 GLN A C 1
ATOM 1384 O O . GLN A 1 190 ? 15.314 -22.592 -9.338 1.00 32.78 190 GLN A O 1
ATOM 1390 N N . THR A 1 191 ? 13.440 -21.386 -9.722 1.00 30.66 191 THR A N 1
ATOM 1391 C CA . THR A 1 191 ? 13.694 -20.496 -8.570 1.00 30.78 191 THR A CA 1
ATOM 1392 C C . THR A 1 191 ? 13.828 -21.388 -7.338 1.00 30.12 191 THR A C 1
ATOM 1393 O O . THR A 1 191 ? 12.951 -22.236 -7.155 1.00 30.99 191 THR A O 1
ATOM 1397 N N . PRO A 1 192 ? 14.931 -21.349 -6.566 1.00 31.40 192 PRO A N 1
ATOM 1398 C CA . PRO A 1 192 ? 15.179 -22.413 -5.566 1.00 30.76 192 PRO A CA 1
ATOM 1399 C C . PRO A 1 192 ? 13.971 -22.826 -4.684 1.00 31.61 192 PRO A C 1
ATOM 1400 O O . PRO A 1 192 ? 13.698 -24.004 -4.543 1.00 29.38 192 PRO A O 1
ATOM 1404 N N . ARG A 1 193 ? 13.279 -21.871 -4.065 1.00 30.75 193 ARG A N 1
ATOM 1405 C CA . ARG A 1 193 ? 12.132 -22.234 -3.213 1.00 30.24 193 ARG A CA 1
ATOM 1406 C C . ARG A 1 193 ? 10.959 -22.849 -3.962 1.00 29.75 193 ARG A C 1
ATOM 1407 O O . ARG A 1 193 ? 10.195 -23.694 -3.414 1.00 29.32 193 ARG A O 1
ATOM 1415 N N . ILE A 1 194 ? 10.786 -22.459 -5.217 1.00 29.52 194 ILE A N 1
ATOM 1416 C CA . ILE A 1 194 ? 9.753 -23.042 -6.003 1.00 29.32 194 ILE A CA 1
ATOM 1417 C C . ILE A 1 194 ? 10.153 -24.460 -6.497 1.00 29.68 194 ILE A C 1
ATOM 1418 O O . ILE A 1 194 ? 9.368 -25.426 -6.425 1.00 28.55 194 ILE A O 1
ATOM 1423 N N . LYS A 1 195 ? 11.388 -24.593 -6.935 1.00 29.14 195 LYS A N 1
ATOM 1424 C CA . LYS A 1 195 ? 11.926 -25.899 -7.314 1.00 29.96 195 LYS A CA 1
ATOM 1425 C C . LYS A 1 195 ? 11.804 -26.891 -6.207 1.00 29.47 195 LYS A C 1
ATOM 1426 O O . LYS A 1 195 ? 11.380 -28.003 -6.428 1.00 30.17 195 LYS A O 1
ATOM 1432 N N . LYS A 1 196 ? 12.158 -26.447 -5.007 1.00 29.87 196 LYS A N 1
ATOM 1433 C CA . LYS A 1 196 ? 12.059 -27.312 -3.810 1.00 30.24 196 LYS A CA 1
ATOM 1434 C C . LYS A 1 196 ? 10.621 -27.742 -3.548 1.00 29.93 196 LYS A C 1
ATOM 1435 O O . LYS A 1 196 ? 10.334 -28.940 -3.253 1.00 29.91 196 LYS A O 1
ATOM 1441 N N . TRP A 1 197 ? 9.697 -26.817 -3.690 1.00 29.95 197 TRP A N 1
ATOM 1442 C CA . TRP A 1 197 ? 8.280 -27.127 -3.471 1.00 30.82 197 TRP A CA 1
ATOM 1443 C C . TRP A 1 197 ? 7.816 -28.119 -4.551 1.00 30.82 197 TRP A C 1
ATOM 1444 O O . TRP A 1 197 ? 7.124 -29.076 -4.240 1.00 31.79 197 TRP A O 1
ATOM 1455 N N . ILE A 1 198 ? 8.172 -27.864 -5.795 1.00 30.93 198 ILE A N 1
ATOM 1456 C CA . ILE A 1 198 ? 7.751 -28.759 -6.893 1.00 31.47 198 ILE A CA 1
ATOM 1457 C C . ILE A 1 198 ? 8.273 -30.168 -6.699 1.00 32.09 198 ILE A C 1
ATOM 1458 O O . ILE A 1 198 ? 7.504 -31.181 -6.890 1.00 31.86 198 ILE A O 1
ATOM 1463 N N . GLU A 1 199 ? 9.514 -30.288 -6.194 1.00 30.53 199 GLU A N 1
ATOM 1464 C CA . GLU A 1 199 ? 10.120 -31.569 -5.933 1.00 33.76 199 GLU A CA 1
ATOM 1465 C C . GLU A 1 199 ? 9.437 -32.324 -4.823 1.00 32.89 199 GLU A C 1
ATOM 1466 O O . GLU A 1 199 ? 9.522 -33.557 -4.833 1.00 33.71 199 GLU A O 1
ATOM 1472 N N . THR A 1 200 ? 8.810 -31.607 -3.886 1.00 32.99 200 THR A N 1
ATOM 1473 C CA . THR A 1 200 ? 8.238 -32.155 -2.673 1.00 33.54 200 THR A CA 1
ATOM 1474 C C . THR A 1 200 ? 6.718 -32.182 -2.535 1.00 32.79 200 THR A C 1
ATOM 1475 O O . THR A 1 200 ? 6.202 -32.839 -1.609 1.00 34.71 200 THR A O 1
ATOM 1479 N N . ARG A 1 201 ? 6.006 -31.559 -3.451 1.00 30.56 201 ARG A N 1
ATOM 1480 C CA . ARG A 1 201 ? 4.555 -31.487 -3.305 1.00 29.30 201 ARG A CA 1
ATOM 1481 C C . ARG A 1 201 ? 3.987 -32.866 -3.598 1.00 29.01 201 ARG A C 1
ATOM 1482 O O . ARG A 1 201 ? 4.610 -33.648 -4.282 1.00 27.76 201 ARG A O 1
ATOM 1490 N N . PRO A 1 202 ? 2.785 -33.150 -3.104 1.00 27.71 202 PRO A N 1
ATOM 1491 C CA . PRO A 1 202 ? 2.067 -34.374 -3.475 1.00 27.85 202 PRO A CA 1
ATOM 1492 C C . PRO A 1 202 ? 1.862 -34.454 -4.961 1.00 28.39 202 PRO A C 1
ATOM 1493 O O . PRO A 1 202 ? 1.539 -33.411 -5.576 1.00 28.05 202 PRO A O 1
ATOM 1497 N N . GLU A 1 203 ? 2.094 -35.618 -5.526 1.00 28.50 203 GLU A N 1
ATOM 1498 C CA . GLU A 1 203 ? 1.888 -35.820 -6.955 1.00 30.26 203 GLU A CA 1
ATOM 1499 C C . GLU A 1 203 ? 0.431 -36.160 -7.178 1.00 29.27 203 GLU A C 1
ATOM 1500 O O . GLU A 1 203 ? -0.037 -37.223 -6.778 1.00 28.60 203 GLU A O 1
ATOM 1506 N N . THR A 1 204 ? -0.288 -35.258 -7.843 1.00 27.81 204 THR A N 1
ATOM 1507 C CA . THR A 1 204 ? -1.725 -35.425 -8.009 1.00 28.98 204 THR A CA 1
ATOM 1508 C C . THR A 1 204 ? -2.056 -35.248 -9.481 1.00 30.43 204 THR A C 1
ATOM 1509 O O . THR A 1 204 ? -1.310 -34.582 -10.191 1.00 31.88 204 THR A O 1
ATOM 1513 N N . PRO A 1 205 ? -3.171 -35.806 -9.915 1.00 31.91 205 PRO A N 1
ATOM 1514 C CA . PRO A 1 205 ? -3.566 -35.716 -11.318 1.00 33.31 205 PRO A CA 1
ATOM 1515 C C . PRO A 1 205 ? -4.062 -34.343 -11.766 1.00 34.37 205 PRO A C 1
ATOM 1516 O O . PRO A 1 205 ? -4.158 -34.098 -12.983 1.00 34.59 205 PRO A O 1
ATOM 1520 N N . PHE A 1 206 ? -4.384 -33.458 -10.831 1.00 33.55 206 PHE A N 1
ATOM 1521 C CA . PHE A 1 206 ? -4.763 -32.080 -11.176 1.00 34.53 206 PHE A CA 1
ATOM 1522 C C . PHE A 1 206 ? -4.172 -31.152 -10.167 1.00 34.01 206 PHE A C 1
ATOM 1523 O O . PHE A 1 206 ? -4.214 -29.928 -10.421 1.00 34.60 206 PHE A O 1
ATOM 1532 N N . MET B 1 1 ? -1.468 17.929 -14.908 1.00 32.82 1 MET B N 1
ATOM 1533 C CA . MET B 1 1 ? -2.260 17.073 -14.006 1.00 33.17 1 MET B CA 1
ATOM 1534 C C . MET B 1 1 ? -2.277 15.643 -14.577 1.00 31.54 1 MET B C 1
ATOM 1535 O O . MET B 1 1 ? -2.229 15.452 -15.792 1.00 30.24 1 MET B O 1
ATOM 1540 N N . VAL B 1 2 ? -2.370 14.681 -13.707 1.00 31.68 2 VAL B N 1
ATOM 1541 C CA . VAL B 1 2 ? -2.526 13.313 -14.126 1.00 31.95 2 VAL B CA 1
ATOM 1542 C C . VAL B 1 2 ? -3.678 13.209 -15.146 1.00 31.80 2 VAL B C 1
ATOM 1543 O O . VAL B 1 2 ? -4.688 13.931 -15.061 1.00 32.39 2 VAL B O 1
ATOM 1547 N N . HIS B 1 3 ? -3.495 12.355 -16.147 1.00 29.40 3 HIS B N 1
ATOM 1548 C CA . HIS B 1 3 ? -4.467 12.241 -17.208 1.00 31.09 3 HIS B CA 1
ATOM 1549 C C . HIS B 1 3 ? -4.984 10.836 -17.293 1.00 31.44 3 HIS B C 1
ATOM 1550 O O . HIS B 1 3 ? -4.205 9.877 -17.396 1.00 32.24 3 HIS B O 1
ATOM 1557 N N . TYR B 1 4 ? -6.292 10.701 -17.127 1.00 31.21 4 TYR B N 1
ATOM 1558 C CA . TYR B 1 4 ? -6.951 9.395 -17.164 1.00 30.38 4 TYR B CA 1
ATOM 1559 C C . TYR B 1 4 ? -7.808 9.340 -18.378 1.00 31.34 4 TYR B C 1
ATOM 1560 O O . TYR B 1 4 ? -8.583 10.247 -18.598 1.00 31.28 4 TYR B O 1
ATOM 1569 N N . LYS B 1 5 ? -7.684 8.271 -19.147 1.00 32.48 5 LYS B N 1
ATOM 1570 C CA . LYS B 1 5 ? -8.555 7.997 -20.268 1.00 32.40 5 LYS B CA 1
ATOM 1571 C C . LYS B 1 5 ? -9.113 6.615 -20.112 1.00 32.45 5 LYS B C 1
ATOM 1572 O O . LYS B 1 5 ? -8.353 5.687 -19.853 1.00 30.63 5 LYS B O 1
ATOM 1578 N N . LEU B 1 6 ? -10.424 6.460 -20.232 1.00 31.66 6 LEU B N 1
ATOM 1579 C CA . LEU B 1 6 ? -11.051 5.120 -20.124 1.00 31.41 6 LEU B CA 1
ATOM 1580 C C . LEU B 1 6 ? -11.681 4.876 -21.454 1.00 32.52 6 LEU B C 1
ATOM 1581 O O . LEU B 1 6 ? -12.451 5.700 -21.943 1.00 33.55 6 LEU B O 1
ATOM 1586 N N . THR B 1 7 ? -11.255 3.802 -22.103 1.00 32.42 7 THR B N 1
ATOM 1587 C CA . THR B 1 7 ? -11.802 3.430 -23.396 1.00 30.92 7 THR B CA 1
ATOM 1588 C C . THR B 1 7 ? -12.711 2.241 -23.212 1.00 31.79 7 THR B C 1
ATOM 1589 O O . THR B 1 7 ? -12.268 1.223 -22.734 1.00 30.33 7 THR B O 1
ATOM 1593 N N . TYR B 1 8 ? -13.957 2.360 -23.686 1.00 31.48 8 TYR B N 1
ATOM 1594 C CA . TYR B 1 8 ? -14.887 1.214 -23.661 1.00 32.18 8 TYR B CA 1
ATOM 1595 C C . TYR B 1 8 ? -15.911 1.372 -24.784 1.00 32.44 8 TYR B C 1
ATOM 1596 O O . TYR B 1 8 ? -15.705 2.135 -25.739 1.00 31.44 8 TYR B O 1
ATOM 1605 N N . PHE B 1 9 ? -16.960 0.575 -24.751 1.00 32.75 9 PHE B N 1
ATOM 1606 C CA . PHE B 1 9 ? -18.092 0.763 -25.629 1.00 32.79 9 PHE B CA 1
ATOM 1607 C C . PHE B 1 9 ? -19.041 1.831 -25.102 1.00 32.30 9 PHE B C 1
ATOM 1608 O O . PHE B 1 9 ? -18.929 2.303 -23.967 1.00 31.17 9 PHE B O 1
ATOM 1616 N N . ASN B 1 10 ? -20.027 2.167 -25.930 1.00 32.22 10 ASN B N 1
ATOM 1617 C CA . ASN B 1 10 ? -21.033 3.140 -25.545 1.00 32.15 10 ASN B CA 1
ATOM 1618 C C . ASN B 1 10 ? -22.154 2.465 -24.779 1.00 31.80 10 ASN B C 1
ATOM 1619 O O . ASN B 1 10 ? -23.313 2.288 -25.271 1.00 30.72 10 ASN B O 1
ATOM 1624 N N . GLY B 1 11 ? -21.799 2.130 -23.550 1.00 32.05 11 GLY B N 1
ATOM 1625 C CA . GLY B 1 11 ? -22.709 1.482 -22.659 1.00 32.89 11 GLY B CA 1
ATOM 1626 C C . GLY B 1 11 ? -22.117 1.342 -21.296 1.00 32.41 11 GLY B C 1
ATOM 1627 O O . GLY B 1 11 ? -20.939 1.681 -21.052 1.00 31.82 11 GLY B O 1
ATOM 1628 N N . ARG B 1 12 ? -22.949 0.908 -20.365 1.00 33.52 12 ARG B N 1
ATOM 1629 C CA . ARG B 1 12 ? -22.468 0.718 -18.999 1.00 33.60 12 ARG B CA 1
ATOM 1630 C C . ARG B 1 12 ? -21.470 -0.460 -18.951 1.00 34.10 12 ARG B C 1
ATOM 1631 O O . ARG B 1 12 ? -20.268 -0.234 -18.770 1.00 33.56 12 ARG B O 1
ATOM 1639 N N . GLY B 1 13 ? -21.993 -1.677 -19.136 1.00 33.99 13 GLY B N 1
ATOM 1640 C CA . GLY B 1 13 ? -21.202 -2.890 -19.239 1.00 34.30 13 GLY B CA 1
ATOM 1641 C C . GLY B 1 13 ? -20.048 -2.953 -18.275 1.00 33.98 13 GLY B C 1
ATOM 1642 O O . GLY B 1 13 ? -20.179 -2.628 -17.084 1.00 33.96 13 GLY B O 1
ATOM 1643 N N . ALA B 1 14 ? -18.916 -3.385 -18.804 1.00 33.91 14 ALA B N 1
ATOM 1644 C CA . ALA B 1 14 ? -17.737 -3.685 -18.020 1.00 33.41 14 ALA B CA 1
ATOM 1645 C C . ALA B 1 14 ? -16.948 -2.427 -17.730 1.00 33.24 14 ALA B C 1
ATOM 1646 O O . ALA B 1 14 ? -16.014 -2.452 -16.951 1.00 34.56 14 ALA B O 1
ATOM 1648 N N . GLY B 1 15 ? -17.334 -1.316 -18.349 1.00 32.84 15 GLY B N 1
ATOM 1649 C CA . GLY B 1 15 ? -16.653 -0.044 -18.090 1.00 32.65 15 GLY B CA 1
ATOM 1650 C C . GLY B 1 15 ? -17.262 0.733 -16.948 1.00 33.50 15 GLY B C 1
ATOM 1651 O O . GLY B 1 15 ? -16.628 1.604 -16.387 1.00 34.24 15 GLY B O 1
ATOM 1652 N N . GLU B 1 16 ? -18.440 0.348 -16.490 1.00 33.66 16 GLU B N 1
ATOM 1653 C CA . GLU B 1 16 ? -19.191 1.224 -15.612 1.00 33.83 16 GLU B CA 1
ATOM 1654 C C . GLU B 1 16 ? -18.635 1.378 -14.227 1.00 34.34 16 GLU B C 1
ATOM 1655 O O . GLU B 1 16 ? -18.727 2.447 -13.624 1.00 34.33 16 GLU B O 1
ATOM 1661 N N . CYS B 1 17 ? -18.119 0.296 -13.667 1.00 35.47 17 CYS B N 1
ATOM 1662 C CA . CYS B 1 17 ? -17.627 0.389 -12.313 1.00 34.92 17 CYS B CA 1
ATOM 1663 C C . CYS B 1 17 ? -16.493 1.419 -12.226 1.00 34.81 17 CYS B C 1
ATOM 1664 O O . CYS B 1 17 ? -16.466 2.266 -11.323 1.00 32.72 17 CYS B O 1
ATOM 1667 N N . ALA B 1 18 ? -15.599 1.380 -13.204 1.00 33.28 18 ALA B N 1
ATOM 1668 C CA . ALA B 1 18 ? -14.475 2.335 -13.287 1.00 34.24 18 ALA B CA 1
ATOM 1669 C C . ALA B 1 18 ? -15.030 3.748 -13.325 1.00 31.98 18 ALA B C 1
ATOM 1670 O O . ALA B 1 18 ? -14.551 4.646 -12.612 1.00 32.68 18 ALA B O 1
ATOM 1672 N N . ARG B 1 19 ? -16.059 3.963 -14.134 1.00 31.89 19 ARG B N 1
ATOM 1673 C CA . ARG B 1 19 ? -16.685 5.263 -14.243 1.00 31.28 19 ARG B CA 1
ATOM 1674 C C . ARG B 1 19 ? -17.245 5.725 -12.907 1.00 31.48 19 ARG B C 1
ATOM 1675 O O . ARG B 1 19 ? -17.149 6.895 -12.586 1.00 30.45 19 ARG B O 1
ATOM 1683 N N . GLN B 1 20 ? -17.850 4.806 -12.153 1.00 30.21 20 GLN B N 1
ATOM 1684 C CA . GLN B 1 20 ? -18.452 5.174 -10.881 1.00 29.96 20 GLN B CA 1
ATOM 1685 C C . GLN B 1 20 ? -17.343 5.419 -9.823 1.00 30.23 20 GLN B C 1
ATOM 1686 O O . GLN B 1 20 ? -17.535 6.228 -8.882 1.00 30.34 20 GLN B O 1
ATOM 1692 N N . VAL B 1 21 ? -16.220 4.732 -9.971 1.00 30.43 21 VAL B N 1
ATOM 1693 C CA . VAL B 1 21 ? -15.096 5.004 -9.084 1.00 30.29 21 VAL B CA 1
ATOM 1694 C C . VAL B 1 21 ? -14.583 6.440 -9.361 1.00 30.37 21 VAL B C 1
ATOM 1695 O O . VAL B 1 21 ? -14.386 7.216 -8.421 1.00 32.03 21 VAL B O 1
ATOM 1699 N N . PHE B 1 22 ? -14.389 6.820 -10.623 1.00 30.42 22 PHE B N 1
ATOM 1700 C CA . PHE B 1 22 ? -14.030 8.190 -10.902 1.00 30.77 22 PHE B CA 1
ATOM 1701 C C . PHE B 1 22 ? -15.033 9.209 -10.305 1.00 30.78 22 PHE B C 1
ATOM 1702 O O . PHE B 1 22 ? -14.675 10.297 -9.857 1.00 30.72 22 PHE B O 1
ATOM 1710 N N . ALA B 1 23 ? -16.329 8.898 -10.398 1.00 30.19 23 ALA B N 1
ATOM 1711 C CA . ALA B 1 23 ? -17.350 9.773 -9.909 1.00 31.00 23 ALA B CA 1
ATOM 1712 C C . ALA B 1 23 ? -17.270 9.953 -8.430 1.00 31.62 23 ALA B C 1
ATOM 1713 O O . ALA B 1 23 ? -17.411 11.070 -7.970 1.00 31.54 23 ALA B O 1
ATOM 1715 N N . LEU B 1 24 ? -17.054 8.862 -7.711 1.00 32.66 24 LEU B N 1
ATOM 1716 C CA . LEU B 1 24 ? -16.944 8.869 -6.258 1.00 33.55 24 LEU B CA 1
ATOM 1717 C C . LEU B 1 24 ? -15.757 9.747 -5.842 1.00 32.86 24 LEU B C 1
ATOM 1718 O O . LEU B 1 24 ? -15.796 10.469 -4.875 1.00 31.87 24 LEU B O 1
ATOM 1723 N N . ALA B 1 25 ? -14.702 9.676 -6.628 1.00 33.92 25 ALA B N 1
ATOM 1724 C CA . ALA B 1 25 ? -13.450 10.410 -6.382 1.00 33.74 25 ALA B CA 1
ATOM 1725 C C . ALA B 1 25 ? -13.524 11.864 -6.811 1.00 34.19 25 ALA B C 1
ATOM 1726 O O . ALA B 1 25 ? -12.627 12.640 -6.495 1.00 33.38 25 ALA B O 1
ATOM 1728 N N . ASP B 1 26 ? -14.570 12.250 -7.542 1.00 33.99 26 ASP B N 1
ATOM 1729 C CA . ASP B 1 26 ? -14.621 13.544 -8.211 1.00 35.06 26 ASP B CA 1
ATOM 1730 C C . ASP B 1 26 ? -13.413 13.761 -9.136 1.00 35.19 26 ASP B C 1
ATOM 1731 O O . ASP B 1 26 ? -12.847 14.882 -9.250 1.00 34.06 26 ASP B O 1
ATOM 1736 N N . GLN B 1 27 ? -13.038 12.711 -9.832 1.00 35.21 27 GLN B N 1
ATOM 1737 C CA . GLN B 1 27 ? -11.843 12.780 -10.672 1.00 34.72 27 GLN B CA 1
ATOM 1738 C C . GLN B 1 27 ? -12.291 12.907 -12.103 1.00 34.15 27 GLN B C 1
ATOM 1739 O O . GLN B 1 27 ? -13.073 12.105 -12.597 1.00 35.01 27 GLN B O 1
ATOM 1745 N N . LYS B 1 28 ? -11.739 13.903 -12.771 1.00 34.96 28 LYS B N 1
ATOM 1746 C CA . LYS B 1 28 ? -11.926 14.122 -14.186 1.00 35.71 28 LYS B CA 1
ATOM 1747 C C . LYS B 1 28 ? -11.222 13.062 -14.985 1.00 34.90 28 LYS B C 1
ATOM 1748 O O . LYS B 1 28 ? -10.123 12.647 -14.645 1.00 34.43 28 LYS B O 1
ATOM 1754 N N . TYR B 1 29 ? -11.902 12.551 -15.996 1.00 33.13 29 TYR B N 1
ATOM 1755 C CA . TYR B 1 29 ? -11.311 11.600 -16.917 1.00 32.51 29 TYR B CA 1
ATOM 1756 C C . TYR B 1 29 ? -11.884 11.787 -18.318 1.00 33.22 29 TYR B C 1
ATOM 1757 O O . TYR B 1 29 ? -12.955 12.361 -18.523 1.00 34.35 29 TYR B O 1
ATOM 1766 N N . GLU B 1 30 ? -11.147 11.276 -19.291 1.00 32.58 30 GLU B N 1
ATOM 1767 C CA . GLU B 1 30 ? -11.619 11.159 -20.624 1.00 33.09 30 GLU B CA 1
ATOM 1768 C C . GLU B 1 30 ? -12.423 9.862 -20.881 1.00 33.25 30 GLU B C 1
ATOM 1769 O O . GLU B 1 30 ? -11.882 8.744 -20.820 1.00 34.22 30 GLU B O 1
ATOM 1775 N N . ASP B 1 31 ? -13.728 10.040 -21.171 1.00 32.12 31 ASP B N 1
ATOM 1776 C CA . ASP B 1 31 ? -14.635 8.914 -21.320 1.00 32.17 31 ASP B CA 1
ATOM 1777 C C . ASP B 1 31 ? -14.807 8.626 -22.804 1.00 32.16 31 ASP B C 1
ATOM 1778 O O . ASP B 1 31 ? -15.552 9.316 -23.509 1.00 32.16 31 ASP B O 1
ATOM 1783 N N . VAL B 1 32 ? -14.040 7.666 -23.300 1.00 31.77 32 VAL B N 1
ATOM 1784 C CA . VAL B 1 32 ? -14.040 7.345 -24.731 1.00 31.96 32 VAL B CA 1
ATOM 1785 C C . VAL B 1 32 ? -14.939 6.137 -24.939 1.00 32.12 32 VAL B C 1
ATOM 1786 O O . VAL B 1 32 ? -14.735 5.079 -24.341 1.00 33.18 32 VAL B O 1
ATOM 1790 N N . ARG B 1 33 ? -15.922 6.309 -25.816 1.00 32.23 33 ARG B N 1
ATOM 1791 C CA . ARG B 1 33 ? -16.958 5.317 -26.047 1.00 31.60 33 ARG B CA 1
ATOM 1792 C C . ARG B 1 33 ? -16.928 4.862 -27.473 1.00 31.25 33 ARG B C 1
ATOM 1793 O O . ARG B 1 33 ? -17.300 5.624 -28.412 1.00 32.67 33 ARG B O 1
ATOM 1801 N N . LEU B 1 34 ? -16.558 3.610 -27.680 1.00 31.19 34 LEU B N 1
ATOM 1802 C CA . LEU B 1 34 ? -16.449 3.055 -29.049 1.00 30.87 34 LEU B CA 1
ATOM 1803 C C . LEU B 1 34 ? -17.709 2.288 -29.460 1.00 31.64 34 LEU B C 1
ATOM 1804 O O . LEU B 1 34 ? -18.424 1.754 -28.634 1.00 30.24 34 LEU B O 1
ATOM 1809 N N . THR B 1 35 ? -18.025 2.277 -30.748 1.00 34.12 35 THR B N 1
ATOM 1810 C CA . THR B 1 35 ? -19.042 1.359 -31.240 1.00 34.89 35 THR B CA 1
ATOM 1811 C C . THR B 1 35 ? -18.363 0.036 -31.649 1.00 36.34 35 THR B C 1
ATOM 1812 O O . THR B 1 35 ? -17.176 0.016 -32.012 1.00 36.92 35 THR B O 1
ATOM 1816 N N . GLN B 1 36 ? -19.094 -1.076 -31.520 1.00 37.93 36 GLN B N 1
ATOM 1817 C CA . GLN B 1 36 ? -18.662 -2.371 -32.083 1.00 38.37 36 GLN B CA 1
ATOM 1818 C C . GLN B 1 36 ? -17.886 -2.174 -33.386 1.00 38.38 36 GLN B C 1
ATOM 1819 O O . GLN B 1 36 ? -16.778 -2.684 -33.545 1.00 38.22 36 GLN B O 1
ATOM 1825 N N . GLU B 1 37 ? -18.468 -1.405 -34.290 1.00 38.97 37 GLU B N 1
ATOM 1826 C CA . GLU B 1 37 ? -17.880 -1.180 -35.617 1.00 39.32 37 GLU B CA 1
ATOM 1827 C C . GLU B 1 37 ? -16.481 -0.586 -35.527 1.00 39.08 37 GLU B C 1
ATOM 1828 O O . GLU B 1 37 ? -15.534 -1.141 -36.084 1.00 39.03 37 GLU B O 1
ATOM 1834 N N . THR B 1 38 ? -16.340 0.522 -34.803 1.00 38.90 38 THR B N 1
ATOM 1835 C CA . THR B 1 38 ? -15.037 1.193 -34.681 1.00 38.53 38 THR B CA 1
ATOM 1836 C C . THR B 1 38 ? -14.060 0.516 -33.699 1.00 37.72 38 THR B C 1
ATOM 1837 O O . THR B 1 38 ? -12.847 0.770 -33.738 1.00 36.20 38 THR B O 1
ATOM 1841 N N . PHE B 1 39 ? -14.593 -0.291 -32.791 1.00 37.37 39 PHE B N 1
ATOM 1842 C CA . PHE B 1 39 ? -13.729 -1.042 -31.904 1.00 37.13 39 PHE B CA 1
ATOM 1843 C C . PHE B 1 39 ? -12.946 -2.089 -32.669 1.00 37.61 39 PHE B C 1
ATOM 1844 O O . PHE B 1 39 ? -11.734 -2.183 -32.528 1.00 37.86 39 PHE B O 1
ATOM 1852 N N . VAL B 1 40 ? -13.641 -2.895 -33.472 1.00 38.59 40 VAL B N 1
ATOM 1853 C CA . VAL B 1 40 ? -13.042 -4.163 -33.909 1.00 38.87 40 VAL B CA 1
ATOM 1854 C C . VAL B 1 40 ? -11.714 -4.030 -34.679 1.00 38.79 40 VAL B C 1
ATOM 1855 O O . VAL B 1 40 ? -10.810 -4.829 -34.450 1.00 39.67 40 VAL B O 1
ATOM 1859 N N . PRO B 1 41 ? -11.548 -3.019 -35.525 1.00 38.90 41 PRO B N 1
ATOM 1860 C CA . PRO B 1 41 ? -10.292 -2.873 -36.237 1.00 38.75 41 PRO B CA 1
ATOM 1861 C C . PRO B 1 41 ? -9.181 -2.269 -35.366 1.00 38.50 41 PRO B C 1
ATOM 1862 O O . PRO B 1 41 ? -8.028 -2.274 -35.772 1.00 39.63 41 PRO B O 1
ATOM 1866 N N . LEU B 1 42 ? -9.531 -1.768 -34.183 1.00 38.41 42 LEU B N 1
ATOM 1867 C CA . LEU B 1 42 ? -8.578 -1.227 -33.197 1.00 37.75 42 LEU B CA 1
ATOM 1868 C C . LEU B 1 42 ? -8.094 -2.234 -32.174 1.00 36.63 42 LEU B C 1
ATOM 1869 O O . LEU B 1 42 ? -7.288 -1.891 -31.245 1.00 35.84 42 LEU B O 1
ATOM 1874 N N . LYS B 1 43 ? -8.610 -3.458 -32.286 1.00 35.23 43 LYS B N 1
ATOM 1875 C CA . LYS B 1 43 ? -8.298 -4.504 -31.325 1.00 34.71 43 LYS B CA 1
ATOM 1876 C C . LYS B 1 43 ? -6.822 -4.630 -31.024 1.00 34.60 43 LYS B C 1
ATOM 1877 O O . LYS B 1 43 ? -6.450 -4.787 -29.880 1.00 32.48 43 LYS B O 1
ATOM 1883 N N . ALA B 1 44 ? -5.976 -4.588 -32.035 1.00 33.80 44 ALA B N 1
ATOM 1884 C CA . ALA B 1 44 ? -4.563 -4.915 -31.788 1.00 35.03 44 ALA B CA 1
ATOM 1885 C C . ALA B 1 44 ? -3.828 -3.862 -30.963 1.00 35.06 44 ALA B C 1
ATOM 1886 O O . ALA B 1 44 ? -2.692 -4.121 -30.508 1.00 34.60 44 ALA B O 1
ATOM 1888 N N . THR B 1 45 ? -4.464 -2.691 -30.812 1.00 34.17 45 THR B N 1
ATOM 1889 C CA . THR B 1 45 ? -3.921 -1.581 -30.034 1.00 33.73 45 THR B CA 1
ATOM 1890 C C . THR B 1 45 ? -4.084 -1.783 -28.531 1.00 33.09 45 THR B C 1
ATOM 1891 O O . THR B 1 45 ? -3.580 -0.959 -27.765 1.00 33.45 45 THR B O 1
ATOM 1895 N N . PHE B 1 46 ? -4.810 -2.822 -28.103 1.00 32.50 46 PHE B N 1
ATOM 1896 C CA . PHE B 1 46 ? -5.137 -3.005 -26.710 1.00 32.25 46 PHE B CA 1
ATOM 1897 C C . PHE B 1 46 ? -4.370 -4.209 -26.203 1.00 33.31 46 PHE B C 1
ATOM 1898 O O . PHE B 1 46 ? -4.156 -5.166 -26.985 1.00 31.45 46 PHE B O 1
ATOM 1906 N N . PRO B 1 47 ? -3.964 -4.176 -24.910 1.00 31.80 47 PRO B N 1
ATOM 1907 C CA . PRO B 1 47 ? -3.070 -5.216 -24.400 1.00 33.00 47 PRO B CA 1
ATOM 1908 C C . PRO B 1 47 ? -3.514 -6.668 -24.701 1.00 33.43 47 PRO B C 1
ATOM 1909 O O . PRO B 1 47 ? -2.663 -7.496 -25.069 1.00 35.41 47 PRO B O 1
ATOM 1913 N N . PHE B 1 48 ? -4.805 -6.967 -24.512 1.00 31.32 48 PHE B N 1
ATOM 1914 C CA . PHE B 1 48 ? -5.330 -8.297 -24.726 1.00 29.65 48 PHE B CA 1
ATOM 1915 C C . PHE B 1 48 ? -6.456 -8.322 -25.779 1.00 29.47 48 PHE B C 1
ATOM 1916 O O . PHE B 1 48 ? -7.365 -9.204 -25.758 1.00 29.86 48 PHE B O 1
ATOM 1924 N N . GLY B 1 49 ? -6.411 -7.300 -26.627 1.00 29.96 49 GLY B N 1
ATOM 1925 C CA . GLY B 1 49 ? -7.352 -7.195 -27.796 1.00 30.14 49 GLY B CA 1
ATOM 1926 C C . GLY B 1 49 ? -8.790 -6.879 -27.382 1.00 30.61 49 GLY B C 1
ATOM 1927 O O . GLY B 1 49 ? -9.749 -7.146 -28.144 1.00 31.54 49 GLY B O 1
ATOM 1928 N N . GLN B 1 50 ? -8.978 -6.289 -26.201 1.00 30.99 50 GLN B N 1
ATOM 1929 C CA . GLN B 1 50 ? -10.334 -6.106 -25.678 1.00 30.84 50 GLN B CA 1
ATOM 1930 C C . GLN B 1 50 ? -10.418 -4.794 -24.938 1.00 30.84 50 GLN B C 1
ATOM 1931 O O . GLN B 1 50 ? -9.386 -4.181 -24.600 1.00 28.80 50 GLN B O 1
ATOM 1937 N N . VAL B 1 51 ? -11.653 -4.384 -24.672 1.00 30.37 51 VAL B N 1
ATOM 1938 C CA . VAL B 1 51 ? -11.898 -3.147 -23.938 1.00 32.13 51 VAL B CA 1
ATOM 1939 C C . VAL B 1 51 ? -12.667 -3.616 -22.661 1.00 31.94 51 VAL B C 1
ATOM 1940 O O . VAL B 1 51 ? -13.329 -4.668 -22.729 1.00 33.38 51 VAL B O 1
ATOM 1944 N N . PRO B 1 52 ? -12.574 -2.946 -21.491 1.00 31.14 52 PRO B N 1
ATOM 1945 C CA . PRO B 1 52 ? -12.100 -1.585 -21.355 1.00 31.09 52 PRO B CA 1
ATOM 1946 C C . PRO B 1 52 ? -10.595 -1.521 -21.151 1.00 32.62 52 PRO B C 1
ATOM 1947 O O . PRO B 1 52 ? -9.986 -2.477 -20.688 1.00 29.24 52 PRO B O 1
ATOM 1951 N N . VAL B 1 53 ? -10.023 -0.373 -21.489 1.00 32.20 53 VAL B N 1
ATOM 1952 C CA . VAL B 1 53 ? -8.608 -0.137 -21.221 1.00 31.72 53 VAL B CA 1
ATOM 1953 C C . VAL B 1 53 ? -8.525 1.244 -20.641 1.00 31.86 53 VAL B C 1
ATOM 1954 O O . VAL B 1 53 ? -9.121 2.191 -21.148 1.00 30.59 53 VAL B O 1
ATOM 1958 N N . LEU B 1 54 ? -7.736 1.367 -19.626 1.00 30.29 54 LEU B N 1
ATOM 1959 C CA . LEU B 1 54 ? -7.453 2.651 -18.997 1.00 31.87 54 LEU B CA 1
ATOM 1960 C C . LEU B 1 54 ? -6.071 3.077 -19.414 1.00 32.74 54 LEU B C 1
ATOM 1961 O O . LEU B 1 54 ? -5.133 2.244 -19.411 1.00 32.84 54 LEU B O 1
ATOM 1966 N N . GLU B 1 55 ? -5.895 4.374 -19.643 1.00 31.56 55 GLU B N 1
ATOM 1967 C CA . GLU B 1 55 ? -4.568 4.929 -19.815 1.00 31.58 55 GLU B CA 1
ATOM 1968 C C . GLU B 1 55 ? -4.378 5.934 -18.688 1.00 31.82 55 GLU B C 1
ATOM 1969 O O . GLU B 1 55 ? -5.230 6.813 -18.436 1.00 32.77 55 GLU B O 1
ATOM 1975 N N . VAL B 1 56 ? -3.259 5.781 -18.006 1.00 30.23 56 VAL B N 1
ATOM 1976 C CA . VAL B 1 56 ? -2.823 6.678 -16.986 1.00 29.77 56 VAL B CA 1
ATOM 1977 C C . VAL B 1 56 ? -1.523 7.348 -17.501 1.00 30.12 56 VAL B C 1
ATOM 1978 O O . VAL B 1 56 ? -0.476 6.689 -17.709 1.00 30.98 56 VAL B O 1
ATOM 1982 N N . ASP B 1 57 ? -1.595 8.655 -17.778 1.00 29.70 57 ASP B N 1
ATOM 1983 C CA . ASP B 1 57 ? -0.501 9.387 -18.414 1.00 31.64 57 ASP B CA 1
ATOM 1984 C C . ASP B 1 57 ? 0.042 8.585 -19.596 1.00 31.46 57 ASP B C 1
ATOM 1985 O O . ASP B 1 57 ? 1.230 8.395 -19.725 1.00 32.23 57 ASP B O 1
ATOM 1990 N N . GLY B 1 58 ? -0.869 8.069 -20.409 1.00 32.22 58 GLY B N 1
ATOM 1991 C CA . GLY B 1 58 ? -0.547 7.315 -21.614 1.00 31.78 58 GLY B CA 1
ATOM 1992 C C . GLY B 1 58 ? -0.195 5.823 -21.465 1.00 32.90 58 GLY B C 1
ATOM 1993 O O . GLY B 1 58 ? 0.034 5.142 -22.481 1.00 34.16 58 GLY B O 1
ATOM 1994 N N . GLN B 1 59 ? -0.091 5.311 -20.241 1.00 31.65 59 GLN B N 1
ATOM 1995 C CA . GLN B 1 59 ? 0.279 3.934 -20.062 1.00 31.74 59 GLN B CA 1
ATOM 1996 C C . GLN B 1 59 ? -1.007 3.119 -19.923 1.00 30.23 59 GLN B C 1
ATOM 1997 O O . GLN B 1 59 ? -1.874 3.456 -19.139 1.00 30.46 59 GLN B O 1
ATOM 2003 N N . GLN B 1 60 ? -1.098 2.022 -20.669 1.00 30.92 60 GLN B N 1
ATOM 2004 C CA . GLN B 1 60 ? -2.303 1.224 -20.704 1.00 30.24 60 GLN B CA 1
ATOM 2005 C C . GLN B 1 60 ? -2.356 0.197 -19.612 1.00 30.10 60 GLN B C 1
ATOM 2006 O O . GLN B 1 60 ? -1.336 -0.476 -19.299 1.00 30.59 60 GLN B O 1
ATOM 2012 N N . LEU B 1 61 ? -3.560 0.050 -19.087 1.00 31.15 61 LEU B N 1
ATOM 2013 C CA . LEU B 1 61 ? -3.938 -0.989 -18.163 1.00 30.77 61 LEU B CA 1
ATOM 2014 C C . LEU B 1 61 ? -5.315 -1.515 -18.580 1.00 29.37 61 LEU B C 1
ATOM 2015 O O . LEU B 1 61 ? -6.300 -0.763 -18.696 1.00 31.29 61 LEU B O 1
ATOM 2020 N N . ALA B 1 62 ? -5.334 -2.795 -18.882 1.00 30.02 62 ALA B N 1
ATOM 2021 C CA . ALA B 1 62 ? -6.509 -3.482 -19.299 1.00 30.21 62 ALA B CA 1
ATOM 2022 C C . ALA B 1 62 ? -7.124 -4.281 -18.181 1.00 30.29 62 ALA B C 1
ATOM 2023 O O . ALA B 1 62 ? -6.534 -4.463 -17.122 1.00 31.50 62 ALA B O 1
ATOM 2025 N N . GLN B 1 63 ? -8.351 -4.746 -18.449 1.00 31.27 63 GLN B N 1
ATOM 2026 C CA . GLN B 1 63 ? -9.110 -5.770 -17.700 1.00 30.90 63 GLN B CA 1
ATOM 2027 C C . GLN B 1 63 ? -9.919 -5.039 -16.637 1.00 32.61 63 GLN B C 1
ATOM 2028 O O . GLN B 1 63 ? -9.384 -4.309 -15.768 1.00 31.90 63 GLN B O 1
ATOM 2034 N N . SER B 1 64 ? -11.249 -5.143 -16.761 1.00 32.44 64 SER B N 1
ATOM 2035 C CA . SER B 1 64 ? -12.141 -4.331 -15.908 1.00 33.28 64 SER B CA 1
ATOM 2036 C C . SER B 1 64 ? -11.904 -4.353 -14.422 1.00 32.98 64 SER B C 1
ATOM 2037 O O . SER B 1 64 ? -11.879 -3.269 -13.839 1.00 32.82 64 SER B O 1
ATOM 2040 N N . GLN B 1 65 ? -11.694 -5.511 -13.794 1.00 33.03 65 GLN B N 1
ATOM 2041 C CA . GLN B 1 65 ? -11.515 -5.528 -12.347 1.00 32.61 65 GLN B CA 1
ATOM 2042 C C . GLN B 1 65 ? -10.128 -5.004 -11.977 1.00 31.89 65 GLN B C 1
ATOM 2043 O O . GLN B 1 65 ? -9.978 -4.362 -11.002 1.00 31.44 65 GLN B O 1
ATOM 2049 N N . ALA B 1 66 ? -9.153 -5.205 -12.854 1.00 32.99 66 ALA B N 1
ATOM 2050 C CA . ALA B 1 66 ? -7.791 -4.676 -12.573 1.00 30.28 66 ALA B CA 1
ATOM 2051 C C . ALA B 1 66 ? -7.869 -3.150 -12.605 1.00 31.83 66 ALA B C 1
ATOM 2052 O O . ALA B 1 66 ? -7.251 -2.481 -11.766 1.00 31.19 66 ALA B O 1
ATOM 2054 N N . ILE B 1 67 ? -8.609 -2.605 -13.586 1.00 31.66 67 ILE B N 1
ATOM 2055 C CA . ILE B 1 67 ? -8.782 -1.168 -13.683 1.00 30.97 67 ILE B CA 1
ATOM 2056 C C . ILE B 1 67 ? -9.529 -0.633 -12.455 1.00 30.72 67 ILE B C 1
ATOM 2057 O O . ILE B 1 67 ? -9.062 0.311 -11.859 1.00 31.21 67 ILE B O 1
ATOM 2062 N N . CYS B 1 68 ? -10.642 -1.268 -12.051 1.00 31.54 68 CYS B N 1
ATOM 2063 C CA . CYS B 1 68 ? -11.426 -0.793 -10.901 1.00 32.66 68 CYS B CA 1
ATOM 2064 C C . CYS B 1 68 ? -10.626 -0.810 -9.657 1.00 32.35 68 CYS B C 1
ATOM 2065 O O . CYS B 1 68 ? -10.706 0.121 -8.856 1.00 32.47 68 CYS B O 1
ATOM 2068 N N . ARG B 1 69 ? -9.877 -1.880 -9.437 1.00 32.38 69 ARG B N 1
ATOM 2069 C CA . ARG B 1 69 ? -9.168 -2.001 -8.223 1.00 30.99 69 ARG B CA 1
ATOM 2070 C C . ARG B 1 69 ? -8.068 -0.952 -8.144 1.00 32.54 69 ARG B C 1
ATOM 2071 O O . ARG B 1 69 ? -7.804 -0.415 -7.077 1.00 31.03 69 ARG B O 1
ATOM 2079 N N . TYR B 1 70 ? -7.373 -0.773 -9.266 1.00 30.29 70 TYR B N 1
ATOM 2080 C CA . TYR B 1 70 ? -6.281 0.225 -9.373 1.00 31.32 70 TYR B CA 1
ATOM 2081 C C . TYR B 1 70 ? -6.834 1.608 -9.030 1.00 31.03 70 TYR B C 1
ATOM 2082 O O . TYR B 1 70 ? -6.241 2.378 -8.244 1.00 30.20 70 TYR B O 1
ATOM 2091 N N . LEU B 1 71 ? -7.978 1.962 -9.629 1.00 31.34 71 LEU B N 1
ATOM 2092 C CA . LEU B 1 71 ? -8.543 3.298 -9.388 1.00 31.32 71 LEU B CA 1
ATOM 2093 C C . LEU B 1 71 ? -9.033 3.401 -7.962 1.00 31.41 71 LEU B C 1
ATOM 2094 O O . LEU B 1 71 ? -8.812 4.422 -7.329 1.00 30.00 71 LEU B O 1
ATOM 2099 N N . ALA B 1 72 ? -9.665 2.338 -7.433 1.00 30.41 72 ALA B N 1
ATOM 2100 C CA . ALA B 1 72 ? -10.128 2.348 -6.063 1.00 31.87 72 ALA B CA 1
ATOM 2101 C C . ALA B 1 72 ? -9.007 2.513 -5.072 1.00 30.87 72 ALA B C 1
ATOM 2102 O O . ALA B 1 72 ? -9.128 3.277 -4.075 1.00 30.79 72 ALA B O 1
ATOM 2104 N N . LYS B 1 73 ? -7.905 1.834 -5.290 1.00 30.61 73 LYS B N 1
ATOM 2105 C CA . LYS B 1 73 ? -6.795 1.976 -4.360 1.00 30.89 73 LYS B CA 1
ATOM 2106 C C . LYS B 1 73 ? -6.230 3.383 -4.451 1.00 32.79 73 LYS B C 1
ATOM 2107 O O . LYS B 1 73 ? -5.840 3.991 -3.477 1.00 33.03 73 LYS B O 1
ATOM 2113 N N . THR B 1 74 ? -6.176 3.911 -5.651 1.00 30.58 74 THR B N 1
ATOM 2114 C CA . THR B 1 74 ? -5.657 5.301 -5.869 1.00 32.47 74 THR B CA 1
ATOM 2115 C C . THR B 1 74 ? -6.479 6.323 -5.092 1.00 32.36 74 THR B C 1
ATOM 2116 O O . THR B 1 74 ? -5.950 7.267 -4.489 1.00 29.99 74 THR B O 1
ATOM 2120 N N . PHE B 1 75 ? -7.796 6.144 -5.095 1.00 30.47 75 PHE B N 1
ATOM 2121 C CA . PHE B 1 75 ? -8.732 7.125 -4.513 1.00 30.17 75 PHE B CA 1
ATOM 2122 C C . PHE B 1 75 ? -9.338 6.809 -3.148 1.00 30.92 75 PHE B C 1
ATOM 2123 O O . PHE B 1 75 ? -10.043 7.646 -2.598 1.00 31.13 75 PHE B O 1
ATOM 2131 N N . GLY B 1 76 ? -8.969 5.660 -2.592 1.00 29.80 76 GLY B N 1
ATOM 2132 C CA . GLY B 1 76 ? -9.324 5.334 -1.256 1.00 29.45 76 GLY B CA 1
ATOM 2133 C C . GLY B 1 76 ? -10.593 4.506 -1.086 1.00 29.75 76 GLY B C 1
ATOM 2134 O O . GLY B 1 76 ? -11.242 4.518 -0.007 1.00 30.46 76 GLY B O 1
ATOM 2135 N N . PHE B 1 77 ? -10.940 3.726 -2.114 1.00 28.00 77 PHE B N 1
ATOM 2136 C CA . PHE B 1 77 ? -12.238 2.952 -2.085 1.00 28.43 77 PHE B CA 1
ATOM 2137 C C . PHE B 1 77 ? -11.988 1.455 -2.191 1.00 27.25 77 PHE B C 1
ATOM 2138 O O . PHE B 1 77 ? -12.774 0.698 -2.813 1.00 28.21 77 PHE B O 1
ATOM 2146 N N . ALA B 1 78 ? -10.843 1.036 -1.660 1.00 29.91 78 ALA B N 1
ATOM 2147 C CA . ALA B 1 78 ? -10.501 -0.394 -1.712 1.00 29.23 78 ALA B CA 1
ATOM 2148 C C . ALA B 1 78 ? -10.177 -0.894 -0.343 1.00 29.79 78 ALA B C 1
ATOM 2149 O O . ALA B 1 78 ? -9.260 -1.727 -0.165 1.00 32.14 78 ALA B O 1
ATOM 2151 N N . GLY B 1 79 ? -10.914 -0.424 0.669 1.00 28.91 79 GLY B N 1
ATOM 2152 C CA . GLY B 1 79 ? -10.705 -0.930 1.985 1.00 31.27 79 GLY B CA 1
ATOM 2153 C C . GLY B 1 79 ? -9.613 -0.204 2.763 1.00 32.84 79 GLY B C 1
ATOM 2154 O O . GLY B 1 79 ? -8.853 0.537 2.157 1.00 33.64 79 GLY B O 1
ATOM 2155 N N . ALA B 1 80 ? -9.549 -0.480 4.062 1.00 32.60 80 ALA B N 1
ATOM 2156 C CA . ALA B 1 80 ? -8.691 0.249 5.011 1.00 32.60 80 ALA B CA 1
ATOM 2157 C C . ALA B 1 80 ? -7.430 -0.485 5.281 1.00 31.96 80 ALA B C 1
ATOM 2158 O O . ALA B 1 80 ? -6.512 0.120 5.801 1.00 31.64 80 ALA B O 1
ATOM 2160 N N . THR B 1 81 ? -7.403 -1.790 5.048 1.00 32.13 81 THR B N 1
ATOM 2161 C CA . THR B 1 81 ? -6.278 -2.635 5.394 1.00 31.63 81 THR B CA 1
ATOM 2162 C C . THR B 1 81 ? -6.127 -3.639 4.224 1.00 33.03 81 THR B C 1
ATOM 2163 O O . THR B 1 81 ? -7.066 -3.835 3.410 1.00 30.85 81 THR B O 1
ATOM 2167 N N . PRO B 1 82 ? -4.969 -4.272 4.144 1.00 32.38 82 PRO B N 1
ATOM 2168 C CA . PRO B 1 82 ? -4.782 -5.347 3.195 1.00 33.07 82 PRO B CA 1
ATOM 2169 C C . PRO B 1 82 ? -5.790 -6.451 3.231 1.00 31.02 82 PRO B C 1
ATOM 2170 O O . PRO B 1 82 ? -6.217 -6.887 2.148 1.00 32.80 82 PRO B O 1
ATOM 2174 N N . PHE B 1 83 ? -6.273 -6.870 4.416 1.00 31.28 83 PHE B N 1
ATOM 2175 C CA . PHE B 1 83 ? -7.255 -7.979 4.468 1.00 31.26 83 PHE B CA 1
ATOM 2176 C C . PHE B 1 83 ? -8.588 -7.455 3.982 1.00 32.33 83 PHE B C 1
ATOM 2177 O O . PHE B 1 83 ? -9.282 -8.132 3.272 1.00 32.03 83 PHE B O 1
ATOM 2185 N N . GLU B 1 84 ? -8.939 -6.216 4.341 1.00 31.20 84 GLU B N 1
ATOM 2186 C CA . GLU B 1 84 ? -10.204 -5.646 3.815 1.00 31.71 84 GLU B CA 1
ATOM 2187 C C . GLU B 1 84 ? -10.163 -5.607 2.294 1.00 32.13 84 GLU B C 1
ATOM 2188 O O . GLU B 1 84 ? -11.131 -5.984 1.649 1.00 32.49 84 GLU B O 1
ATOM 2194 N N . SER B 1 85 ? -9.044 -5.154 1.734 1.00 33.03 85 SER B N 1
ATOM 2195 C CA . SER B 1 85 ? -8.900 -5.114 0.277 1.00 32.35 85 SER B CA 1
ATOM 2196 C C . SER B 1 85 ? -9.114 -6.520 -0.327 1.00 31.53 85 SER B C 1
ATOM 2197 O O . SER B 1 85 ? -9.784 -6.697 -1.388 1.00 31.63 85 SER B O 1
ATOM 2200 N N . ALA B 1 86 ? -8.581 -7.512 0.345 1.00 31.42 86 ALA B N 1
ATOM 2201 C CA . ALA B 1 86 ? -8.690 -8.885 -0.141 1.00 31.39 86 ALA B CA 1
ATOM 2202 C C . ALA B 1 86 ? -10.135 -9.366 -0.052 1.00 31.69 86 ALA B C 1
ATOM 2203 O O . ALA B 1 86 ? -10.615 -10.035 -0.934 1.00 31.72 86 ALA B O 1
ATOM 2205 N N . LEU B 1 87 ? -10.829 -9.042 1.023 1.00 32.92 87 LEU B N 1
ATOM 2206 C CA . LEU B 1 87 ? -12.255 -9.387 1.141 1.00 31.64 87 LEU B CA 1
ATOM 2207 C C . LEU B 1 87 ? -13.103 -8.766 0.075 1.00 31.84 87 LEU B C 1
ATOM 2208 O O . LEU B 1 87 ? -13.928 -9.429 -0.527 1.00 33.13 87 LEU B O 1
ATOM 2213 N N . ILE B 1 88 ? -12.836 -7.527 -0.246 1.00 31.69 88 ILE B N 1
ATOM 2214 C CA . ILE B 1 88 ? -13.498 -6.809 -1.347 1.00 30.77 88 ILE B CA 1
ATOM 2215 C C . ILE B 1 88 ? -13.211 -7.535 -2.679 1.00 30.88 88 ILE B C 1
ATOM 2216 O O . ILE B 1 88 ? -14.131 -7.839 -3.444 1.00 32.95 88 ILE B O 1
ATOM 2221 N N . ASP B 1 89 ? -11.972 -7.895 -2.898 1.00 29.49 89 ASP B N 1
ATOM 2222 C CA . ASP B 1 89 ? -11.585 -8.676 -4.084 1.00 31.87 89 ASP B CA 1
ATOM 2223 C C . ASP B 1 89 ? -12.337 -10.023 -4.142 1.00 30.96 89 ASP B C 1
ATOM 2224 O O . ASP B 1 89 ? -12.784 -10.450 -5.189 1.00 31.50 89 ASP B O 1
ATOM 2229 N N . SER B 1 90 ? -12.450 -10.692 -3.021 1.00 32.07 90 SER B N 1
ATOM 2230 C CA . SER B 1 90 ? -13.157 -11.994 -3.007 1.00 30.91 90 SER B CA 1
ATOM 2231 C C . SER B 1 90 ? -14.627 -11.867 -3.397 1.00 31.38 90 SER B C 1
ATOM 2232 O O . SER B 1 90 ? -15.128 -12.754 -4.064 1.00 31.98 90 SER B O 1
ATOM 2235 N N . LEU B 1 91 ? -15.300 -10.815 -2.933 1.00 30.53 91 LEU B N 1
ATOM 2236 C CA . LEU B 1 91 ? -16.705 -10.555 -3.255 1.00 31.75 91 LEU B CA 1
ATOM 2237 C C . LEU B 1 91 ? -16.785 -10.226 -4.714 1.00 31.20 91 LEU B C 1
ATOM 2238 O O . LEU B 1 91 ? -17.703 -10.693 -5.402 1.00 33.30 91 LEU B O 1
ATOM 2243 N N . ALA B 1 92 ? -15.805 -9.465 -5.216 1.00 32.37 92 ALA B N 1
ATOM 2244 C CA . ALA B 1 92 ? -15.812 -9.119 -6.636 1.00 31.55 92 ALA B CA 1
ATOM 2245 C C . ALA B 1 92 ? -15.563 -10.341 -7.549 1.00 32.95 92 ALA B C 1
ATOM 2246 O O . ALA B 1 92 ? -16.116 -10.430 -8.615 1.00 32.62 92 ALA B O 1
ATOM 2248 N N . ASP B 1 93 ? -14.770 -11.290 -7.086 1.00 31.41 93 ASP B N 1
ATOM 2249 C CA . ASP B 1 93 ? -14.527 -12.555 -7.769 1.00 32.91 93 ASP B CA 1
ATOM 2250 C C . ASP B 1 93 ? -15.800 -13.419 -7.745 1.00 31.91 93 ASP B C 1
ATOM 2251 O O . ASP B 1 93 ? -16.164 -14.058 -8.727 1.00 31.84 93 ASP B O 1
ATOM 2256 N N . ALA B 1 94 ? -16.464 -13.456 -6.600 1.00 32.29 94 ALA B N 1
ATOM 2257 C CA . ALA B 1 94 ? -17.749 -14.156 -6.444 1.00 30.97 94 ALA B CA 1
ATOM 2258 C C . ALA B 1 94 ? -18.806 -13.618 -7.408 1.00 32.89 94 ALA B C 1
ATOM 2259 O O . ALA B 1 94 ? -19.588 -14.375 -7.974 1.00 31.77 94 ALA B O 1
ATOM 2261 N N . TYR B 1 95 ? -18.821 -12.296 -7.593 1.00 31.92 95 TYR B N 1
ATOM 2262 C CA . TYR B 1 95 ? -19.644 -11.658 -8.597 1.00 32.17 95 TYR B CA 1
ATOM 2263 C C . TYR B 1 95 ? -19.366 -12.173 -10.001 1.00 31.08 95 TYR B C 1
ATOM 2264 O O . TYR B 1 95 ? -20.253 -12.590 -10.712 1.00 31.47 95 TYR B O 1
ATOM 2273 N N . THR B 1 96 ? -18.092 -12.226 -10.366 1.00 31.90 96 THR B N 1
ATOM 2274 C CA . THR B 1 96 ? -17.717 -12.648 -11.726 1.00 32.46 96 THR B CA 1
ATOM 2275 C C . THR B 1 96 ? -18.088 -14.114 -11.937 1.00 31.33 96 THR B C 1
ATOM 2276 O O . THR B 1 96 ? -18.499 -14.485 -13.008 1.00 31.99 96 THR B O 1
ATOM 2280 N N . ASP B 1 97 ? -17.974 -14.937 -10.892 1.00 31.34 97 ASP B N 1
ATOM 2281 C CA . ASP B 1 97 ? -18.417 -16.335 -10.961 1.00 31.62 97 ASP B CA 1
ATOM 2282 C C . ASP B 1 97 ? -19.941 -16.404 -11.211 1.00 31.81 97 ASP B C 1
ATOM 2283 O O . ASP B 1 97 ? -20.444 -17.178 -12.069 1.00 32.45 97 ASP B O 1
ATOM 2288 N N . TYR B 1 98 ? -20.665 -15.611 -10.420 1.00 31.53 98 TYR B N 1
ATOM 2289 C CA . TYR B 1 98 ? -22.137 -15.541 -10.529 1.00 32.14 98 TYR B CA 1
ATOM 2290 C C . TYR B 1 98 ? -22.564 -15.063 -11.892 1.00 31.64 98 TYR B C 1
ATOM 2291 O O . TYR B 1 98 ? -23.523 -15.600 -12.454 1.00 33.32 98 TYR B O 1
ATOM 2300 N N . ARG B 1 99 ? -21.905 -14.056 -12.429 1.00 31.43 99 ARG B N 1
ATOM 2301 C CA . ARG B 1 99 ? -22.216 -13.636 -13.772 1.00 31.86 99 ARG B CA 1
ATOM 2302 C C . ARG B 1 99 ? -21.991 -14.775 -14.764 1.00 32.81 99 ARG B C 1
ATOM 2303 O O . ARG B 1 99 ? -22.812 -14.980 -15.673 1.00 32.04 99 ARG B O 1
ATOM 2311 N N . ALA B 1 100 ? -20.926 -15.560 -14.579 1.00 33.23 100 ALA B N 1
ATOM 2312 C CA . ALA B 1 100 ? -20.621 -16.593 -15.549 1.00 33.95 100 ALA B CA 1
ATOM 2313 C C . ALA B 1 100 ? -21.656 -17.672 -15.504 1.00 34.11 100 ALA B C 1
ATOM 2314 O O . ALA B 1 100 ? -21.950 -18.252 -16.527 1.00 33.71 100 ALA B O 1
ATOM 2316 N N . GLU B 1 101 ? -22.181 -17.974 -14.319 1.00 34.73 101 GLU B N 1
ATOM 2317 C CA . GLU B 1 101 ? -23.151 -19.043 -14.212 1.00 36.01 101 GLU B CA 1
ATOM 2318 C C . GLU B 1 101 ? -24.505 -18.674 -14.820 1.00 36.57 101 GLU B C 1
ATOM 2319 O O . GLU B 1 101 ? -25.299 -19.545 -15.137 1.00 35.17 101 GLU B O 1
ATOM 2325 N N . MET B 1 102 ? -24.709 -17.395 -15.096 1.00 37.46 102 MET B N 1
ATOM 2326 C CA . MET B 1 102 ? -25.755 -16.987 -16.030 1.00 38.75 102 MET B CA 1
ATOM 2327 C C . MET B 1 102 ? -25.139 -16.229 -17.210 1.00 38.84 102 MET B C 1
ATOM 2328 O O . MET B 1 102 ? -25.354 -15.037 -17.302 1.00 39.06 102 MET B O 1
ATOM 2333 N N . LYS B 1 103 ? -24.485 -16.870 -18.189 1.00 39.60 103 LYS B N 1
ATOM 2334 C CA . LYS B 1 103 ? -24.839 -18.188 -18.794 1.00 40.21 103 LYS B CA 1
ATOM 2335 C C . LYS B 1 103 ? -26.340 -18.288 -19.092 1.00 40.50 103 LYS B C 1
ATOM 2336 O O . LYS B 1 103 ? -26.764 -18.811 -20.140 1.00 41.48 103 LYS B O 1
ATOM 2342 N N . THR B 1 122 ? -35.756 -16.377 -15.876 1.00 41.76 122 THR B N 1
ATOM 2343 C CA . THR B 1 122 ? -36.588 -17.362 -15.181 1.00 41.67 122 THR B CA 1
ATOM 2344 C C . THR B 1 122 ? -35.809 -18.619 -14.766 1.00 41.67 122 THR B C 1
ATOM 2345 O O . THR B 1 122 ? -35.757 -18.965 -13.579 1.00 41.85 122 THR B O 1
ATOM 2349 N N . ASP B 1 123 ? -35.185 -19.275 -15.743 1.00 41.39 123 ASP B N 1
ATOM 2350 C CA . ASP B 1 123 ? -34.603 -20.615 -15.556 1.00 40.99 123 ASP B CA 1
ATOM 2351 C C . ASP B 1 123 ? -33.205 -20.473 -14.953 1.00 40.56 123 ASP B C 1
ATOM 2352 O O . ASP B 1 123 ? -32.867 -21.147 -13.984 1.00 40.47 123 ASP B O 1
ATOM 2357 N N . VAL B 1 124 ? -32.405 -19.581 -15.534 1.00 40.44 124 VAL B N 1
ATOM 2358 C CA . VAL B 1 124 ? -30.999 -19.392 -15.134 1.00 39.98 124 VAL B CA 1
ATOM 2359 C C . VAL B 1 124 ? -30.772 -18.223 -14.147 1.00 39.69 124 VAL B C 1
ATOM 2360 O O . VAL B 1 124 ? -29.875 -18.281 -13.296 1.00 39.18 124 VAL B O 1
ATOM 2364 N N . LEU B 1 125 ? -31.592 -17.177 -14.261 1.00 38.96 125 LEU B N 1
ATOM 2365 C CA . LEU B 1 125 ? -31.371 -15.919 -13.542 1.00 38.47 125 LEU B CA 1
ATOM 2366 C C . LEU B 1 125 ? -31.795 -16.027 -12.084 1.00 38.27 125 LEU B C 1
ATOM 2367 O O . LEU B 1 125 ? -31.076 -15.566 -11.185 1.00 37.06 125 LEU B O 1
ATOM 2372 N N . LEU B 1 126 ? -32.953 -16.644 -11.853 1.00 37.82 126 LEU B N 1
ATOM 2373 C CA . LEU B 1 126 ? -33.457 -16.835 -10.494 1.00 37.74 126 LEU B CA 1
ATOM 2374 C C . LEU B 1 126 ? -32.513 -17.686 -9.609 1.00 37.66 126 LEU B C 1
ATOM 2375 O O . LEU B 1 126 ? -32.078 -17.179 -8.600 1.00 37.33 126 LEU B O 1
ATOM 2380 N N . PRO B 1 127 ? -32.215 -18.952 -9.947 1.00 37.58 127 PRO B N 1
ATOM 2381 C CA . PRO B 1 127 ? -31.364 -19.788 -9.073 1.00 37.18 127 PRO B CA 1
ATOM 2382 C C . PRO B 1 127 ? -29.927 -19.297 -8.904 1.00 37.03 127 PRO B C 1
ATOM 2383 O O . PRO B 1 127 ? -29.334 -19.550 -7.845 1.00 37.37 127 PRO B O 1
ATOM 2387 N N . ALA B 1 128 ? -29.383 -18.623 -9.930 1.00 36.74 128 ALA B N 1
ATOM 2388 C CA . ALA B 1 128 ? -28.044 -17.989 -9.837 1.00 36.68 128 ALA B CA 1
ATOM 2389 C C . ALA B 1 128 ? -28.057 -16.917 -8.781 1.00 36.73 128 ALA B C 1
ATOM 2390 O O . ALA B 1 128 ? -27.119 -16.785 -7.980 1.00 35.98 128 ALA B O 1
ATOM 2392 N N . ARG B 1 129 ? -29.136 -16.146 -8.761 1.00 36.41 129 ARG B N 1
ATOM 2393 C CA . ARG B 1 129 ? -29.193 -15.046 -7.847 1.00 36.75 129 ARG B CA 1
ATOM 2394 C C . ARG B 1 129 ? -29.521 -15.466 -6.423 1.00 35.82 129 ARG B C 1
ATOM 2395 O O . ARG B 1 129 ? -28.985 -14.888 -5.495 1.00 35.45 129 ARG B O 1
ATOM 2403 N N . THR B 1 130 ? -30.323 -16.504 -6.204 1.00 34.93 130 THR B N 1
ATOM 2404 C CA . THR B 1 130 ? -30.545 -16.891 -4.801 1.00 34.46 130 THR B CA 1
ATOM 2405 C C . THR B 1 130 ? -29.234 -17.382 -4.143 1.00 34.06 130 THR B C 1
ATOM 2406 O O . THR B 1 130 ? -28.997 -17.103 -2.965 1.00 33.44 130 THR B O 1
ATOM 2410 N N . LYS B 1 131 ? -28.370 -18.035 -4.920 1.00 32.81 131 LYS B N 1
ATOM 2411 C CA . LYS B 1 131 ? -27.080 -18.469 -4.434 1.00 33.58 131 LYS B CA 1
ATOM 2412 C C . LYS B 1 131 ? -26.217 -17.251 -4.104 1.00 31.89 131 LYS B C 1
ATOM 2413 O O . LYS B 1 131 ? -25.792 -17.071 -2.971 1.00 31.22 131 LYS B O 1
ATOM 2419 N N . PHE B 1 132 ? -26.048 -16.387 -5.096 1.00 30.50 132 PHE B N 1
ATOM 2420 C CA . PHE B 1 132 ? -25.158 -15.229 -4.970 1.00 30.48 132 PHE B CA 1
ATOM 2421 C C . PHE B 1 132 ? -25.671 -14.261 -3.934 1.00 30.78 132 PHE B C 1
ATOM 2422 O O . PHE B 1 132 ? -24.941 -13.803 -3.076 1.00 30.96 132 PHE B O 1
ATOM 2430 N N . LEU B 1 133 ? -26.964 -13.965 -3.959 1.00 30.33 133 LEU B N 1
ATOM 2431 C CA . LEU B 1 133 ? -27.444 -12.977 -3.006 1.00 29.93 133 LEU B CA 1
ATOM 2432 C C . LEU B 1 133 ? -27.423 -13.528 -1.572 1.00 30.94 133 LEU B C 1
ATOM 2433 O O . LEU B 1 133 ? -27.230 -12.772 -0.629 1.00 32.04 133 LEU B O 1
ATOM 2438 N N . GLY B 1 134 ? -27.591 -14.839 -1.409 1.00 30.21 134 GLY B N 1
ATOM 2439 C CA . GLY B 1 134 ? -27.401 -15.473 -0.104 1.00 32.31 134 GLY B CA 1
ATOM 2440 C C . GLY B 1 134 ? -26.014 -15.219 0.483 1.00 32.81 134 GLY B C 1
ATOM 2441 O O . GLY B 1 134 ? -25.851 -14.848 1.650 1.00 32.96 134 GLY B O 1
ATOM 2442 N N . PHE B 1 135 ? -24.979 -15.401 -0.341 1.00 33.54 135 PHE B N 1
ATOM 2443 C CA . PHE B 1 135 ? -23.615 -15.125 0.057 1.00 34.16 135 PHE B CA 1
ATOM 2444 C C . PHE B 1 135 ? -23.412 -13.640 0.388 1.00 34.63 135 PHE B C 1
ATOM 2445 O O . PHE B 1 135 ? -22.857 -13.331 1.428 1.00 36.13 135 PHE B O 1
ATOM 2453 N N . ILE B 1 136 ? -23.838 -12.736 -0.491 1.00 34.02 136 ILE B N 1
ATOM 2454 C CA . ILE B 1 136 ? -23.750 -11.285 -0.234 1.00 35.44 136 ILE B CA 1
ATOM 2455 C C . ILE B 1 136 ? -24.384 -10.968 1.125 1.00 34.79 136 ILE B C 1
ATOM 2456 O O . ILE B 1 136 ? -23.840 -10.238 1.954 1.00 35.65 136 ILE B O 1
ATOM 2461 N N . THR B 1 137 ? -25.587 -11.496 1.334 1.00 33.59 137 THR B N 1
ATOM 2462 C CA . THR B 1 137 ? -26.361 -11.162 2.514 1.00 32.71 137 THR B CA 1
ATOM 2463 C C . THR B 1 137 ? -25.591 -11.518 3.788 1.00 32.96 137 THR B C 1
ATOM 2464 O O . THR B 1 137 ? -25.679 -10.798 4.817 1.00 32.46 137 THR B O 1
ATOM 2468 N N . LYS B 1 138 ? -24.844 -12.627 3.742 1.00 34.17 138 LYS B N 1
ATOM 2469 C CA . LYS B 1 138 ? -24.040 -13.023 4.897 1.00 35.39 138 LYS B CA 1
ATOM 2470 C C . LYS B 1 138 ? -23.038 -11.939 5.244 1.00 34.67 138 LYS B C 1
ATOM 2471 O O . LYS B 1 138 ? -22.827 -11.626 6.407 1.00 34.84 138 LYS B O 1
ATOM 2477 N N . PHE B 1 139 ? -22.399 -11.365 4.241 1.00 33.58 139 PHE B N 1
ATOM 2478 C CA . PHE B 1 139 ? -21.418 -10.309 4.490 1.00 32.66 139 PHE B CA 1
ATOM 2479 C C . PHE B 1 139 ? -22.083 -9.051 5.053 1.00 32.46 139 PHE B C 1
ATOM 2480 O O . PHE B 1 139 ? -21.563 -8.431 5.943 1.00 32.98 139 PHE B O 1
ATOM 2488 N N . LEU B 1 140 ? -23.191 -8.636 4.447 1.00 33.09 140 LEU B N 1
ATOM 2489 C CA . LEU B 1 140 ? -23.942 -7.497 4.947 1.00 33.25 140 LEU B CA 1
ATOM 2490 C C . LEU B 1 140 ? -24.394 -7.649 6.388 1.00 33.11 140 LEU B C 1
ATOM 2491 O O . LEU B 1 140 ? -24.244 -6.707 7.189 1.00 32.57 140 LEU B O 1
ATOM 2496 N N . LYS B 1 141 ? -25.005 -8.785 6.715 1.00 31.73 141 LYS B N 1
ATOM 2497 C CA . LYS B 1 141 ? -25.519 -8.970 8.065 1.00 32.59 141 LYS B CA 1
ATOM 2498 C C . LYS B 1 141 ? -24.436 -8.943 9.144 1.00 32.90 141 LYS B C 1
ATOM 2499 O O . LYS B 1 141 ? -24.709 -8.601 10.311 1.00 32.67 141 LYS B O 1
ATOM 2505 N N . LYS B 1 142 ? -23.198 -9.293 8.788 1.00 33.58 142 LYS B N 1
ATOM 2506 C CA . LYS B 1 142 ? -22.159 -9.304 9.817 1.00 34.58 142 LYS B CA 1
ATOM 2507 C C . LYS B 1 142 ? -21.410 -7.986 9.885 1.00 34.72 142 LYS B C 1
ATOM 2508 O O . LYS B 1 142 ? -20.521 -7.834 10.721 1.00 33.69 142 LYS B O 1
ATOM 2514 N N . ASN B 1 143 ? -21.808 -7.036 9.043 1.00 34.16 143 ASN B N 1
ATOM 2515 C CA . ASN B 1 143 ? -21.186 -5.697 8.969 1.00 35.49 143 ASN B CA 1
ATOM 2516 C C . ASN B 1 143 ? -22.203 -4.608 9.344 1.00 35.38 143 ASN B C 1
ATOM 2517 O O . ASN B 1 143 ? -23.143 -4.352 8.605 1.00 36.26 143 ASN B O 1
ATOM 2522 N N . SER B 1 144 ? -22.014 -3.983 10.494 1.00 35.74 144 SER B N 1
ATOM 2523 C CA . SER B 1 144 ? -22.972 -2.956 10.980 1.00 35.12 144 SER B CA 1
ATOM 2524 C C . SER B 1 144 ? -22.978 -1.646 10.171 1.00 34.88 144 SER B C 1
ATOM 2525 O O . SER B 1 144 ? -23.824 -0.792 10.400 1.00 34.73 144 SER B O 1
ATOM 2528 N N . SER B 1 145 ? -22.004 -1.448 9.289 1.00 34.54 145 SER B N 1
ATOM 2529 C CA . SER B 1 145 ? -21.860 -0.181 8.569 1.00 34.20 145 SER B CA 1
ATOM 2530 C C . SER B 1 145 ? -22.835 -0.001 7.400 1.00 34.17 145 SER B C 1
ATOM 2531 O O . SER B 1 145 ? -23.027 1.114 6.899 1.00 34.76 145 SER B O 1
ATOM 2534 N N . GLY B 1 146 ? -23.378 -1.097 6.896 1.00 33.28 146 GLY B N 1
ATOM 2535 C CA . GLY B 1 146 ? -24.204 -1.020 5.709 1.00 32.94 146 GLY B CA 1
ATOM 2536 C C . GLY B 1 146 ? -23.485 -1.265 4.407 1.00 33.20 146 GLY B C 1
ATOM 2537 O O . GLY B 1 146 ? -24.128 -1.395 3.382 1.00 34.35 146 GLY B O 1
ATOM 2538 N N . PHE B 1 147 ? -22.153 -1.335 4.440 1.00 31.60 147 PHE B N 1
ATOM 2539 C CA . PHE B 1 147 ? -21.295 -1.672 3.267 1.00 31.58 147 PHE B CA 1
ATOM 2540 C C . PHE B 1 147 ? -20.945 -3.154 3.301 1.00 31.21 147 PHE B C 1
ATOM 2541 O O . PHE B 1 147 ? -21.134 -3.817 4.329 1.00 33.02 147 PHE B O 1
ATOM 2549 N N . LEU B 1 148 ? -20.421 -3.681 2.213 1.00 31.11 148 LEU B N 1
ATOM 2550 C CA . LEU B 1 148 ? -20.081 -5.098 2.185 1.00 31.39 148 LEU B CA 1
ATOM 2551 C C . LEU B 1 148 ? -18.894 -5.406 3.038 1.00 29.69 148 LEU B C 1
ATOM 2552 O O . LEU B 1 148 ? -18.880 -6.472 3.639 1.00 30.24 148 LEU B O 1
ATOM 2557 N N . VAL B 1 149 ? -17.890 -4.510 3.058 1.00 30.20 149 VAL B N 1
ATOM 2558 C CA . VAL B 1 149 ? -16.627 -4.747 3.791 1.00 29.90 149 VAL B CA 1
ATOM 2559 C C . VAL B 1 149 ? -16.218 -3.472 4.463 1.00 29.83 149 VAL B C 1
ATOM 2560 O O . VAL B 1 149 ? -16.117 -2.447 3.791 1.00 29.78 149 VAL B O 1
ATOM 2564 N N . GLY B 1 150 ? -15.917 -3.568 5.758 1.00 29.63 150 GLY B N 1
ATOM 2565 C CA . GLY B 1 150 ? -15.390 -2.433 6.489 1.00 30.67 150 GLY B CA 1
ATOM 2566 C C . GLY B 1 150 ? -16.436 -1.332 6.614 1.00 30.89 150 GLY B C 1
ATOM 2567 O O . GLY B 1 150 ? -17.663 -1.548 6.441 1.00 32.81 150 GLY B O 1
ATOM 2568 N N . ASP B 1 151 ? -15.964 -0.145 6.950 1.00 31.20 151 ASP B N 1
ATOM 2569 C CA . ASP B 1 151 ? -16.898 0.889 7.392 1.00 32.77 151 ASP B CA 1
ATOM 2570 C C . ASP B 1 151 ? -16.997 2.008 6.380 1.00 31.79 151 ASP B C 1
ATOM 2571 O O . ASP B 1 151 ? -17.574 3.072 6.670 1.00 32.98 151 ASP B O 1
ATOM 2576 N N . LYS B 1 152 ? -16.553 1.714 5.167 1.00 32.51 152 LYS B N 1
ATOM 2577 C CA . LYS B 1 152 ? -16.504 2.701 4.103 1.00 32.47 152 LYS B CA 1
ATOM 2578 C C . LYS B 1 152 ? -16.860 2.058 2.783 1.00 32.79 152 LYS B C 1
ATOM 2579 O O . LYS B 1 152 ? -16.580 0.892 2.563 1.00 31.29 152 LYS B O 1
ATOM 2585 N N . ILE B 1 153 ? -17.451 2.843 1.902 1.00 31.95 153 ILE B N 1
ATOM 2586 C CA . ILE B 1 153 ? -17.801 2.399 0.579 1.00 32.47 153 ILE B CA 1
ATOM 2587 C C . ILE B 1 153 ? -16.579 1.929 -0.174 1.00 32.25 153 ILE B C 1
ATOM 2588 O O . ILE B 1 153 ? -15.451 2.502 -0.004 1.00 32.27 153 ILE B O 1
ATOM 2593 N N . SER B 1 154 ? -16.758 0.867 -0.961 1.00 31.28 154 SER B N 1
ATOM 2594 C CA . SER B 1 154 ? -15.671 0.299 -1.730 1.00 32.22 154 SER B CA 1
ATOM 2595 C C . SER B 1 154 ? -16.164 0.089 -3.164 1.00 32.08 154 SER B C 1
ATOM 2596 O O . SER B 1 154 ? -17.367 0.136 -3.439 1.00 31.72 154 SER B O 1
ATOM 2599 N N . TRP B 1 155 ? -15.230 -0.176 -4.061 1.00 29.31 155 TRP B N 1
ATOM 2600 C CA . TRP B 1 155 ? -15.559 -0.473 -5.431 1.00 31.48 155 TRP B CA 1
ATOM 2601 C C . TRP B 1 155 ? -16.474 -1.692 -5.619 1.00 30.81 155 TRP B C 1
ATOM 2602 O O . TRP B 1 155 ? -17.283 -1.716 -6.566 1.00 33.20 155 TRP B O 1
ATOM 2613 N N . VAL B 1 156 ? -16.444 -2.640 -4.695 1.00 31.72 156 VAL B N 1
ATOM 2614 C CA . VAL B 1 156 ? -17.315 -3.806 -4.877 1.00 31.56 156 VAL B CA 1
ATOM 2615 C C . VAL B 1 156 ? -18.778 -3.433 -4.510 1.00 31.89 156 VAL B C 1
ATOM 2616 O O . VAL B 1 156 ? -19.728 -4.017 -5.033 1.00 32.18 156 VAL B O 1
ATOM 2620 N N . ASP B 1 157 ? -18.950 -2.548 -3.532 1.00 31.49 157 ASP B N 1
ATOM 2621 C CA . ASP B 1 157 ? -20.272 -1.970 -3.271 1.00 31.70 157 ASP B CA 1
ATOM 2622 C C . ASP B 1 157 ? -20.880 -1.391 -4.541 1.00 31.58 157 ASP B C 1
ATOM 2623 O O . ASP B 1 157 ? -22.041 -1.625 -4.817 1.00 31.87 157 ASP B O 1
ATOM 2628 N N . LEU B 1 158 ? -20.102 -0.582 -5.271 1.00 31.86 158 LEU B N 1
ATOM 2629 C CA . LEU B 1 158 ? -20.531 -0.011 -6.539 1.00 32.14 158 LEU B CA 1
ATOM 2630 C C . LEU B 1 158 ? -20.929 -1.113 -7.530 1.00 32.06 158 LEU B C 1
ATOM 2631 O O . LEU B 1 158 ? -21.966 -1.025 -8.207 1.00 31.90 158 LEU B O 1
ATOM 2636 N N . LEU B 1 159 ? -20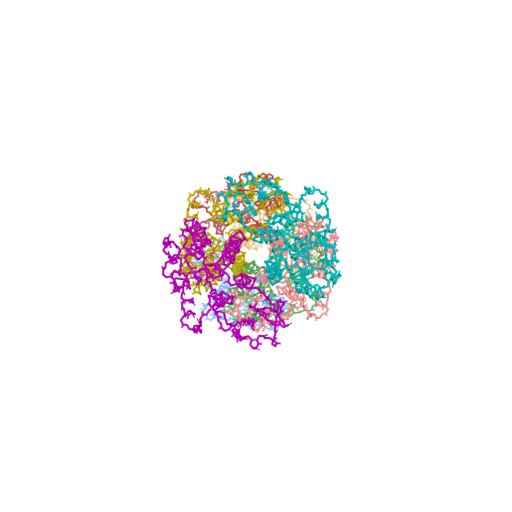.103 -2.124 -7.599 1.00 31.34 159 LEU B N 1
ATOM 2637 C CA . LEU B 1 159 ? -20.197 -3.132 -8.621 1.00 32.97 159 LEU B CA 1
ATOM 2638 C C . LEU B 1 159 ? -21.493 -3.912 -8.396 1.00 31.37 159 LEU B C 1
ATOM 2639 O O . LEU B 1 159 ? -22.297 -4.110 -9.294 1.00 34.07 159 LEU B O 1
ATOM 2644 N N . VAL B 1 160 ? -21.686 -4.307 -7.154 1.00 32.66 160 VAL B N 1
ATOM 2645 C CA . VAL B 1 160 ? -22.844 -5.082 -6.770 1.00 32.55 160 VAL B CA 1
ATOM 2646 C C . VAL B 1 160 ? -24.139 -4.241 -6.820 1.00 33.16 160 VAL B C 1
ATOM 2647 O O . VAL B 1 160 ? -25.190 -4.739 -7.323 1.00 33.80 160 VAL B O 1
ATOM 2651 N N . ALA B 1 161 ? -24.116 -3.023 -6.282 1.00 31.61 161 ALA B N 1
ATOM 2652 C CA . ALA B 1 161 ? -25.300 -2.167 -6.258 1.00 32.82 161 ALA B CA 1
ATOM 2653 C C . ALA B 1 161 ? -25.762 -1.894 -7.687 1.00 32.43 161 ALA B C 1
ATOM 2654 O O . ALA B 1 161 ? -26.941 -1.890 -7.964 1.00 31.46 161 ALA B O 1
ATOM 2656 N N . GLU B 1 162 ? -24.814 -1.640 -8.593 1.00 32.32 162 GLU B N 1
ATOM 2657 C CA . GLU B 1 162 ? -25.181 -1.350 -9.965 1.00 32.04 162 GLU B CA 1
ATOM 2658 C C . GLU B 1 162 ? -25.852 -2.556 -10.642 1.00 31.89 162 GLU B C 1
ATOM 2659 O O . GLU B 1 162 ? -26.856 -2.412 -11.355 1.00 30.99 162 GLU B O 1
ATOM 2665 N N . HIS B 1 163 ? -25.299 -3.744 -10.433 1.00 30.73 163 HIS B N 1
ATOM 2666 C CA . HIS B 1 163 ? -25.918 -4.958 -11.008 1.00 31.36 163 HIS B CA 1
ATOM 2667 C C . HIS B 1 163 ? -27.312 -5.152 -10.480 1.00 32.09 163 HIS B C 1
ATOM 2668 O O . HIS B 1 163 ? -28.305 -5.331 -11.275 1.00 31.29 163 HIS B O 1
ATOM 2675 N N . VAL B 1 164 ? -27.437 -5.069 -9.148 1.00 32.34 164 VAL B N 1
ATOM 2676 C CA . VAL B 1 164 ? -28.708 -5.323 -8.491 1.00 32.62 164 VAL B CA 1
ATOM 2677 C C . VAL B 1 164 ? -29.757 -4.310 -9.026 1.00 32.79 164 VAL B C 1
ATOM 2678 O O . VAL B 1 164 ? -30.891 -4.715 -9.392 1.00 33.31 164 VAL B O 1
ATOM 2682 N N . ALA B 1 165 ? -29.399 -3.023 -9.150 1.00 32.89 165 ALA B N 1
ATOM 2683 C CA . ALA B 1 165 ? -30.338 -2.014 -9.706 1.00 33.36 165 ALA B CA 1
ATOM 2684 C C . ALA B 1 165 ? -30.781 -2.417 -11.101 1.00 32.76 165 ALA B C 1
ATOM 2685 O O . ALA B 1 165 ? -31.979 -2.420 -11.426 1.00 31.86 165 ALA B O 1
ATOM 2687 N N . ASP B 1 166 ? -29.786 -2.763 -11.912 1.00 32.88 166 ASP B N 1
ATOM 2688 C CA . ASP B 1 166 ? -29.984 -3.184 -13.276 1.00 33.64 166 ASP B CA 1
ATOM 2689 C C . ASP B 1 166 ? -30.935 -4.373 -13.355 1.00 34.09 166 ASP B C 1
ATOM 2690 O O . ASP B 1 166 ? -32.017 -4.270 -13.939 1.00 33.94 166 ASP B O 1
ATOM 2695 N N . MET B 1 167 ? -30.588 -5.462 -12.692 1.00 33.91 167 MET B N 1
ATOM 2696 C CA . MET B 1 167 ? -31.461 -6.641 -12.643 1.00 34.52 167 MET B CA 1
ATOM 2697 C C . MET B 1 167 ? -32.859 -6.335 -12.100 1.00 35.03 167 MET B C 1
ATOM 2698 O O . MET B 1 167 ? -33.854 -6.780 -12.665 1.00 34.20 167 MET B O 1
ATOM 2703 N N . THR B 1 168 ? -32.951 -5.572 -11.023 1.00 35.62 168 THR B N 1
ATOM 2704 C CA . THR B 1 168 ? -34.264 -5.270 -10.449 1.00 37.14 168 THR B CA 1
ATOM 2705 C C . THR B 1 168 ? -35.064 -4.410 -11.434 1.00 36.57 168 THR B C 1
ATOM 2706 O O . THR B 1 168 ? -36.298 -4.522 -11.550 1.00 35.16 168 THR B O 1
ATOM 2710 N N . ASN B 1 169 ? -34.372 -3.571 -12.190 1.00 36.28 169 ASN B N 1
ATOM 2711 C CA . ASN B 1 169 ? -35.053 -2.790 -13.221 1.00 37.47 169 ASN B CA 1
ATOM 2712 C C . ASN B 1 169 ? -35.704 -3.643 -14.323 1.00 37.00 169 ASN B C 1
ATOM 2713 O O . ASN B 1 169 ? -36.761 -3.295 -14.864 1.00 37.45 169 ASN B O 1
ATOM 2718 N N . ARG B 1 170 ? -35.052 -4.754 -14.650 1.00 37.79 170 ARG B N 1
ATOM 2719 C CA . ARG B 1 170 ? -35.449 -5.628 -15.766 1.00 38.21 170 ARG B CA 1
ATOM 2720 C C . ARG B 1 170 ? -36.385 -6.714 -15.307 1.00 37.58 170 ARG B C 1
ATOM 2721 O O . ARG B 1 170 ? -37.299 -7.102 -16.031 1.00 37.54 170 ARG B O 1
ATOM 2729 N N . VAL B 1 171 ? -36.139 -7.194 -14.092 1.00 37.35 171 VAL B N 1
ATOM 2730 C CA . VAL B 1 171 ? -36.846 -8.310 -13.481 1.00 37.66 171 VAL B CA 1
ATOM 2731 C C . VAL B 1 171 ? -37.125 -7.945 -12.009 1.00 37.64 171 VAL B C 1
ATOM 2732 O O . VAL B 1 171 ? -36.287 -8.172 -11.101 1.00 35.92 171 VAL B O 1
ATOM 2736 N N . PRO B 1 172 ? -38.267 -7.311 -11.781 1.00 37.48 172 PRO B N 1
ATOM 2737 C CA . PRO B 1 172 ? -38.634 -6.797 -10.456 1.00 37.78 172 PRO B CA 1
ATOM 2738 C C . PRO B 1 172 ? -38.588 -7.742 -9.255 1.00 37.93 172 PRO B C 1
ATOM 2739 O O . PRO B 1 172 ? -38.333 -7.266 -8.149 1.00 39.23 172 PRO B O 1
ATOM 2743 N N . GLU B 1 173 ? -38.789 -9.049 -9.450 1.00 37.60 173 GLU B N 1
ATOM 2744 C CA . GLU B 1 173 ? -38.729 -10.011 -8.329 1.00 37.56 173 GLU B CA 1
ATOM 2745 C C . GLU B 1 173 ? -37.299 -10.485 -7.996 1.00 37.09 173 GLU B C 1
ATOM 2746 O O . GLU B 1 173 ? -37.115 -11.331 -7.117 1.00 36.57 173 GLU B O 1
ATOM 2752 N N . TYR B 1 174 ? -36.306 -9.923 -8.680 1.00 36.35 174 TYR B N 1
ATOM 2753 C CA . TYR B 1 174 ? -34.888 -10.254 -8.433 1.00 36.13 174 TYR B CA 1
ATOM 2754 C C . TYR B 1 174 ? -34.544 -10.059 -6.944 1.00 36.17 174 TYR B C 1
ATOM 2755 O O . TYR B 1 174 ? -33.987 -10.936 -6.275 1.00 36.36 174 TYR B O 1
ATOM 2764 N N . ILE B 1 175 ? -34.966 -8.921 -6.419 1.00 36.03 175 ILE B N 1
ATOM 2765 C CA . ILE B 1 175 ? -34.709 -8.532 -5.056 1.00 36.31 175 ILE B CA 1
ATOM 2766 C C . ILE B 1 175 ? -35.580 -9.180 -3.987 1.00 35.39 175 ILE B C 1
ATOM 2767 O O . ILE B 1 175 ? -35.334 -9.044 -2.790 1.00 34.06 175 ILE B O 1
ATOM 2772 N N . GLU B 1 176 ? -36.619 -9.895 -4.394 1.00 35.46 176 GLU B N 1
ATOM 2773 C CA . GLU B 1 176 ? -37.547 -10.355 -3.409 1.00 35.35 176 GLU B CA 1
ATOM 2774 C C . GLU B 1 176 ? -36.877 -11.406 -2.559 1.00 34.35 176 GLU B C 1
ATOM 2775 O O . GLU B 1 176 ? -36.235 -12.314 -3.080 1.00 35.28 176 GLU B O 1
ATOM 2781 N N . GLY B 1 177 ? -37.039 -11.281 -1.247 1.00 33.82 177 GLY B N 1
ATOM 2782 C CA . GLY B 1 177 ? -36.423 -12.189 -0.293 1.00 33.06 177 GLY B CA 1
ATOM 2783 C C . GLY B 1 177 ? -35.057 -11.727 0.196 1.00 32.90 177 GLY B C 1
ATOM 2784 O O . GLY B 1 177 ? -34.448 -12.416 1.020 1.00 32.92 177 GLY B O 1
ATOM 2785 N N . PHE B 1 178 ? -34.598 -10.561 -0.270 1.00 31.71 178 PHE B N 1
ATOM 2786 C CA . PHE B 1 178 ? -33.238 -10.052 0.036 1.00 32.50 178 PHE B CA 1
ATOM 2787 C C . PHE B 1 178 ? -33.279 -8.558 0.460 1.00 32.53 178 PHE B C 1
ATOM 2788 O O . PHE B 1 178 ? -32.738 -7.671 -0.219 1.00 32.50 178 PHE B O 1
ATOM 2796 N N . PRO B 1 179 ? -33.885 -8.292 1.623 1.00 32.29 179 PRO B N 1
ATOM 2797 C CA . PRO B 1 179 ? -34.076 -6.926 2.090 1.00 32.36 179 PRO B CA 1
ATOM 2798 C C . PRO B 1 179 ? -32.768 -6.184 2.440 1.00 32.17 179 PRO B C 1
ATOM 2799 O O . PRO B 1 179 ? -32.677 -4.978 2.157 1.00 32.26 179 PRO B O 1
ATOM 2803 N N . GLU B 1 180 ? -31.774 -6.879 3.012 1.00 31.93 180 GLU B N 1
ATOM 2804 C CA . GLU B 1 180 ? -30.444 -6.283 3.271 1.00 32.10 180 GLU B CA 1
ATOM 2805 C C . GLU B 1 180 ? -29.772 -5.873 1.957 1.00 30.54 180 GLU B C 1
ATOM 2806 O O . GLU B 1 180 ? -29.182 -4.778 1.858 1.00 30.97 180 GLU B O 1
ATOM 2812 N N . VAL B 1 181 ? -29.858 -6.734 0.943 1.00 30.11 181 VAL B N 1
ATOM 2813 C CA . VAL B 1 181 ? -29.322 -6.421 -0.396 1.00 29.45 181 VAL B CA 1
ATOM 2814 C C . VAL B 1 181 ? -30.058 -5.226 -1.040 1.00 29.15 181 VAL B C 1
ATOM 2815 O O . VAL B 1 181 ? -29.471 -4.406 -1.764 1.00 27.91 181 VAL B O 1
ATOM 2819 N N . LYS B 1 182 ? -31.364 -5.143 -0.832 1.00 29.33 182 LYS B N 1
ATOM 2820 C CA . LYS B 1 182 ? -32.118 -4.037 -1.392 1.00 29.22 182 LYS B CA 1
ATOM 2821 C C . LYS B 1 182 ? -31.716 -2.723 -0.781 1.00 28.28 182 LYS B C 1
ATOM 2822 O O . LYS B 1 182 ? -31.537 -1.737 -1.476 1.00 27.93 182 LYS B O 1
ATOM 2828 N N . ALA B 1 183 ? -31.595 -2.718 0.535 1.00 28.50 183 ALA B N 1
ATOM 2829 C CA . ALA B 1 183 ? -31.153 -1.568 1.291 1.00 28.24 183 ALA B CA 1
ATOM 2830 C C . ALA B 1 183 ? -29.756 -1.130 0.867 1.00 29.24 183 ALA B C 1
ATOM 2831 O O . ALA B 1 183 ? -29.488 0.057 0.762 1.00 27.97 183 ALA B O 1
ATOM 2833 N N . HIS B 1 184 ? -28.882 -2.104 0.624 1.00 29.40 184 HIS B N 1
ATOM 2834 C CA . HIS B 1 184 ? -27.515 -1.824 0.221 1.00 30.73 184 HIS B CA 1
ATOM 2835 C C . HIS B 1 184 ? -27.538 -1.162 -1.156 1.00 31.49 184 HIS B C 1
ATOM 2836 O O . HIS B 1 184 ? -26.949 -0.122 -1.346 1.00 31.26 184 HIS B O 1
ATOM 2843 N N . MET B 1 185 ? -28.273 -1.733 -2.102 1.00 32.69 185 MET B N 1
ATOM 2844 C CA . MET B 1 185 ? -28.394 -1.146 -3.425 1.00 34.92 185 MET B CA 1
ATOM 2845 C C . MET B 1 185 ? -28.863 0.305 -3.332 1.00 34.22 185 MET B C 1
ATOM 2846 O O . MET B 1 185 ? -28.311 1.181 -3.999 1.00 34.53 185 MET B O 1
ATOM 2851 N N . GLU B 1 186 ? -29.882 0.557 -2.502 1.00 33.72 186 GLU B N 1
ATOM 2852 C CA . GLU B 1 186 ? -30.477 1.881 -2.423 1.00 33.75 186 GLU B CA 1
ATOM 2853 C C . GLU B 1 186 ? -29.447 2.847 -1.805 1.00 33.49 186 GLU B C 1
ATOM 2854 O O . GLU B 1 186 ? -29.241 3.933 -2.327 1.00 32.61 186 GLU B O 1
ATOM 2860 N N . ARG B 1 187 ? -28.771 2.406 -0.744 1.00 33.49 187 ARG B N 1
ATOM 2861 C CA . ARG B 1 187 ? -27.737 3.207 -0.042 1.00 34.44 187 ARG B CA 1
ATOM 2862 C C . ARG B 1 187 ? -26.624 3.617 -0.954 1.00 33.12 187 ARG B C 1
ATOM 2863 O O . ARG B 1 187 ? -26.154 4.748 -0.950 1.00 34.10 187 ARG B O 1
ATOM 2871 N N . ILE B 1 188 ? -26.146 2.672 -1.728 1.00 33.14 188 ILE B N 1
ATOM 2872 C CA . ILE B 1 188 ? -25.001 2.948 -2.598 1.00 32.58 188 ILE B CA 1
ATOM 2873 C C . ILE B 1 188 ? -25.451 3.892 -3.709 1.00 32.81 188 ILE B C 1
ATOM 2874 O O . ILE B 1 188 ? -24.741 4.838 -4.050 1.00 34.19 188 ILE B O 1
ATOM 2879 N N . GLN B 1 189 ? -26.631 3.632 -4.272 1.00 33.02 189 GLN B N 1
ATOM 2880 C CA . GLN B 1 189 ? -27.072 4.367 -5.492 1.00 33.77 189 GLN B CA 1
ATOM 2881 C C . GLN B 1 189 ? -27.549 5.777 -5.142 1.00 33.32 189 GLN B C 1
ATOM 2882 O O . GLN B 1 189 ? -27.646 6.657 -6.033 1.00 33.63 189 GLN B O 1
ATOM 2888 N N . GLN B 1 190 ? -27.875 5.981 -3.857 1.00 33.15 190 GLN B N 1
ATOM 2889 C CA . GLN B 1 190 ? -28.170 7.325 -3.325 1.00 33.86 190 GLN B CA 1
ATOM 2890 C C . GLN B 1 190 ? -26.958 8.126 -2.785 1.00 33.33 190 GLN B C 1
ATOM 2891 O O . GLN B 1 190 ? -27.079 9.299 -2.446 1.00 32.89 190 GLN B O 1
ATOM 2897 N N . THR B 1 191 ? -25.790 7.506 -2.698 1.00 31.41 191 THR B N 1
ATOM 2898 C CA . THR B 1 191 ? -24.578 8.231 -2.360 1.00 32.81 191 THR B CA 1
ATOM 2899 C C . THR B 1 191 ? -24.451 9.435 -3.272 1.00 31.98 191 THR B C 1
ATOM 2900 O O . THR B 1 191 ? -24.474 9.243 -4.457 1.00 31.41 191 THR B O 1
ATOM 2904 N N . PRO B 1 192 ? -24.327 10.663 -2.748 1.00 31.73 192 PRO B N 1
ATOM 2905 C CA . PRO B 1 192 ? -24.497 11.818 -3.628 1.00 31.19 192 PRO B CA 1
ATOM 2906 C C . PRO B 1 192 ? -23.741 11.775 -4.947 1.00 30.02 192 PRO B C 1
ATOM 2907 O O . PRO B 1 192 ? -24.297 12.109 -5.975 1.00 28.69 192 PRO B O 1
ATOM 2911 N N . ARG B 1 193 ? -22.482 11.391 -4.970 1.00 29.72 193 ARG B N 1
ATOM 2912 C CA . ARG B 1 193 ? -21.783 11.478 -6.252 1.00 29.88 193 ARG B CA 1
ATOM 2913 C C . ARG B 1 193 ? -22.184 10.373 -7.241 1.00 30.57 193 ARG B C 1
ATOM 2914 O O . ARG B 1 193 ? -22.088 10.581 -8.456 1.00 29.80 193 ARG B O 1
ATOM 2922 N N . ILE B 1 194 ? -22.622 9.220 -6.706 1.00 29.48 194 ILE B N 1
ATOM 2923 C CA . ILE B 1 194 ? -23.137 8.144 -7.558 1.00 30.88 194 ILE B CA 1
ATOM 2924 C C . ILE B 1 194 ? -24.486 8.524 -8.128 1.00 30.71 194 ILE B C 1
ATOM 2925 O O . ILE B 1 194 ? -24.721 8.404 -9.315 1.00 30.63 194 ILE B O 1
ATOM 2930 N N . LYS B 1 195 ? -25.346 9.013 -7.254 1.00 30.94 195 LYS B N 1
ATOM 2931 C CA . LYS B 1 195 ? -26.707 9.450 -7.652 1.00 31.22 195 LYS B CA 1
ATOM 2932 C C . LYS B 1 195 ? -26.609 10.450 -8.806 1.00 32.06 195 LYS B C 1
ATOM 2933 O O . LYS B 1 195 ? -27.312 10.329 -9.804 1.00 32.54 195 LYS B O 1
ATOM 2939 N N . LYS B 1 196 ? -25.708 11.419 -8.659 1.00 33.47 196 LYS B N 1
ATOM 2940 C CA . LYS B 1 196 ? -25.463 12.439 -9.683 1.00 33.77 196 LYS B CA 1
ATOM 2941 C C . LYS B 1 196 ? -25.010 11.829 -10.964 1.00 31.91 196 LYS B C 1
ATOM 2942 O O . LYS B 1 196 ? -25.454 12.218 -12.043 1.00 31.96 196 LYS B O 1
ATOM 2948 N N . TRP B 1 197 ? -24.042 10.917 -10.863 1.00 31.95 197 TRP B N 1
ATOM 2949 C CA . TRP B 1 197 ? -23.551 10.254 -12.054 1.00 31.44 197 TRP B CA 1
ATOM 2950 C C . TRP B 1 197 ? -24.656 9.466 -12.757 1.00 31.56 197 TRP B C 1
ATOM 2951 O O . TRP B 1 197 ? -24.765 9.503 -13.984 1.00 29.09 197 TRP B O 1
ATOM 2962 N N . ILE B 1 198 ? -25.454 8.737 -11.969 1.00 31.97 198 ILE B N 1
ATOM 2963 C CA . ILE B 1 198 ? -26.555 7.980 -12.550 1.00 33.23 198 ILE B CA 1
ATOM 2964 C C . ILE B 1 198 ? -27.548 8.909 -13.242 1.00 33.46 198 ILE B C 1
ATOM 2965 O O . ILE B 1 198 ? -28.106 8.552 -14.263 1.00 33.35 198 ILE B O 1
ATOM 2970 N N . GLU B 1 199 ? -27.756 10.092 -12.681 1.00 32.97 199 GLU B N 1
ATOM 2971 C CA . GLU B 1 199 ? -28.682 11.104 -13.291 1.00 33.44 199 GLU B CA 1
ATOM 2972 C C . GLU B 1 199 ? -28.129 11.696 -14.569 1.00 33.28 199 GLU B C 1
ATOM 2973 O O . GLU B 1 199 ? -28.899 12.096 -15.425 1.00 33.55 199 GLU B O 1
ATOM 2979 N N . THR B 1 200 ? -26.811 11.751 -14.710 1.00 34.08 200 THR B N 1
ATOM 2980 C CA . THR B 1 200 ? -26.199 12.508 -15.797 1.00 34.09 200 THR B CA 1
ATOM 2981 C C . THR B 1 200 ? -25.533 11.667 -16.866 1.00 34.32 200 THR B C 1
ATOM 2982 O O . THR B 1 200 ? -25.263 12.170 -17.955 1.00 33.76 200 THR B O 1
ATOM 2986 N N . ARG B 1 201 ? -25.266 10.384 -16.572 1.00 34.53 201 ARG B N 1
ATOM 2987 C CA . ARG B 1 201 ? -24.592 9.560 -17.547 1.00 35.09 201 ARG B CA 1
ATOM 2988 C C . ARG B 1 201 ? -25.504 9.305 -18.718 1.00 34.83 201 ARG B C 1
ATOM 2989 O O . ARG B 1 201 ? -26.739 9.369 -18.607 1.00 34.02 201 ARG B O 1
ATOM 2997 N N . PRO B 1 202 ? -24.881 8.987 -19.838 1.00 34.85 202 PRO B N 1
ATOM 2998 C CA . PRO B 1 202 ? -25.601 8.587 -21.026 1.00 34.31 202 PRO B CA 1
ATOM 2999 C C . PRO B 1 202 ? -26.512 7.360 -20.848 1.00 34.86 202 PRO B C 1
ATOM 3000 O O . PRO B 1 202 ? -26.113 6.325 -20.259 1.00 33.70 202 PRO B O 1
ATOM 3004 N N . GLU B 1 203 ? -27.740 7.479 -21.366 1.00 34.09 203 GLU B N 1
ATOM 3005 C CA . GLU B 1 203 ? -28.697 6.364 -21.295 1.00 35.61 203 GLU B CA 1
ATOM 3006 C C . GLU B 1 203 ? -28.374 5.376 -22.419 1.00 34.55 203 GLU B C 1
ATOM 3007 O O . GLU B 1 203 ? -28.426 5.740 -23.588 1.00 34.52 203 GLU B O 1
ATOM 3013 N N . THR B 1 204 ? -28.046 4.136 -22.070 1.00 33.50 204 THR B N 1
ATOM 3014 C CA . THR B 1 204 ? -27.662 3.103 -23.031 1.00 32.23 204 THR B CA 1
ATOM 3015 C C . THR B 1 204 ? -28.434 1.821 -22.726 1.00 32.90 204 THR B C 1
ATOM 3016 O O . THR B 1 204 ? -28.747 1.566 -21.553 1.00 34.84 204 THR B O 1
ATOM 3020 N N . PRO B 1 205 ? -28.714 0.993 -23.739 1.00 33.62 205 PRO B N 1
ATOM 3021 C CA . PRO B 1 205 ? -29.411 -0.286 -23.519 1.00 33.19 205 PRO B CA 1
ATOM 3022 C C . PRO B 1 205 ? -28.595 -1.335 -22.752 1.00 32.95 205 PRO B C 1
ATOM 3023 O O . PRO B 1 205 ? -29.150 -2.359 -22.300 1.00 32.75 205 PRO B O 1
ATOM 3027 N N . PHE B 1 206 ? -27.299 -1.084 -22.542 1.00 32.29 206 PHE B N 1
ATOM 3028 C CA . PHE B 1 206 ? -26.493 -1.982 -21.743 1.00 32.41 206 PHE B CA 1
ATOM 3029 C C . PHE B 1 206 ? -25.390 -1.246 -20.993 1.00 32.11 206 PHE B C 1
ATOM 3030 O O . PHE B 1 206 ? -24.648 -1.915 -20.239 1.00 31.46 206 PHE B O 1
ATOM 3039 N N . MET C 1 1 ? -0.044 15.038 -17.823 1.00 34.73 1 MET C N 1
ATOM 3040 C CA . MET C 1 1 ? 0.954 14.230 -17.102 1.00 35.05 1 MET C CA 1
ATOM 3041 C C . MET C 1 1 ? 0.947 14.791 -15.694 1.00 33.95 1 MET C C 1
ATOM 3042 O O . MET C 1 1 ? 0.816 16.013 -15.508 1.00 33.39 1 MET C O 1
ATOM 3047 N N . VAL C 1 2 ? 1.120 13.935 -14.710 1.00 32.59 2 VAL C N 1
ATOM 3048 C CA . VAL C 1 2 ? 1.261 14.386 -13.361 1.00 32.61 2 VAL C CA 1
ATOM 3049 C C . VAL C 1 2 ? 2.379 15.442 -13.303 1.00 32.68 2 VAL C C 1
ATOM 3050 O O . VAL C 1 2 ? 3.413 15.292 -13.954 1.00 32.51 2 VAL C O 1
ATOM 3054 N N . HIS C 1 3 ? 2.162 16.491 -12.543 1.00 32.18 3 HIS C N 1
ATOM 3055 C CA . HIS C 1 3 ? 3.119 17.607 -12.481 1.00 32.36 3 HIS C CA 1
ATOM 3056 C C . HIS C 1 3 ? 3.712 17.683 -11.085 1.00 31.75 3 HIS C C 1
ATOM 3057 O O . HIS C 1 3 ? 2.969 17.731 -10.061 1.00 33.14 3 HIS C O 1
ATOM 3064 N N . TYR C 1 4 ? 5.040 17.622 -11.009 1.00 29.48 4 TYR C N 1
ATOM 3065 C CA . TYR C 1 4 ? 5.750 17.687 -9.734 1.00 30.42 4 TYR C CA 1
ATOM 3066 C C . TYR C 1 4 ? 6.582 18.971 -9.719 1.00 30.61 4 TYR C C 1
ATOM 3067 O O . TYR C 1 4 ? 7.313 19.260 -10.646 1.00 30.80 4 TYR C O 1
ATOM 3076 N N . LYS C 1 5 ? 6.492 19.694 -8.612 1.00 31.10 5 LYS C N 1
ATOM 3077 C CA . LYS C 1 5 ? 7.292 20.923 -8.406 1.00 30.73 5 LYS C CA 1
ATOM 3078 C C . LYS C 1 5 ? 7.968 20.796 -7.082 1.00 32.22 5 LYS C C 1
ATOM 3079 O O . LYS C 1 5 ? 7.268 20.562 -6.074 1.00 32.88 5 LYS C O 1
ATOM 3085 N N . LEU C 1 6 ? 9.275 20.916 -7.013 1.00 30.98 6 LEU C N 1
ATOM 3086 C CA . LEU C 1 6 ? 9.925 20.871 -5.704 1.00 31.18 6 LEU C CA 1
ATOM 3087 C C . LEU C 1 6 ? 10.485 22.280 -5.461 1.00 30.88 6 LEU C C 1
ATOM 3088 O O . LEU C 1 6 ? 11.228 22.778 -6.247 1.00 32.46 6 LEU C O 1
ATOM 3093 N N . THR C 1 7 ? 10.115 22.896 -4.342 1.00 28.80 7 THR C N 1
ATOM 3094 C CA . THR C 1 7 ? 10.643 24.187 -3.941 1.00 29.55 7 THR C CA 1
ATOM 3095 C C . THR C 1 7 ? 11.591 23.991 -2.778 1.00 30.66 7 THR C C 1
ATOM 3096 O O . THR C 1 7 ? 11.173 23.466 -1.749 1.00 30.05 7 THR C O 1
ATOM 3100 N N . TYR C 1 8 ? 12.816 24.491 -2.900 1.00 29.70 8 TYR C N 1
ATOM 3101 C CA . TYR C 1 8 ? 13.788 24.507 -1.841 1.00 30.93 8 TYR C CA 1
ATOM 3102 C C . TYR C 1 8 ? 14.772 25.673 -2.089 1.00 30.95 8 TYR C C 1
ATOM 3103 O O . TYR C 1 8 ? 14.577 26.475 -2.982 1.00 30.23 8 TYR C O 1
ATOM 3112 N N . PHE C 1 9 ? 15.806 25.741 -1.291 1.00 29.76 9 PHE C N 1
ATOM 3113 C CA . PHE C 1 9 ? 16.925 26.638 -1.469 1.00 30.03 9 PHE C CA 1
ATOM 3114 C C . PHE C 1 9 ? 17.823 26.234 -2.584 1.00 29.10 9 PHE C C 1
ATOM 3115 O O . PHE C 1 9 ? 17.699 25.133 -3.128 1.00 29.93 9 PHE C O 1
ATOM 3123 N N . ASN C 1 10 ? 18.722 27.127 -2.981 1.00 30.57 10 ASN C N 1
ATOM 3124 C CA . ASN C 1 10 ? 19.707 26.767 -3.992 1.00 30.41 10 ASN C CA 1
ATOM 3125 C C . ASN C 1 10 ? 20.878 26.016 -3.373 1.00 30.27 10 ASN C C 1
ATOM 3126 O O . ASN C 1 10 ? 21.967 26.550 -3.215 1.00 31.68 10 ASN C O 1
ATOM 3131 N N . GLY C 1 11 ? 20.649 24.721 -3.191 1.00 29.52 11 GLY C N 1
ATOM 3132 C CA . GLY C 1 11 ? 21.528 23.898 -2.377 1.00 30.57 11 GLY C CA 1
ATOM 3133 C C . GLY C 1 11 ? 21.010 22.486 -2.381 1.00 30.60 11 GLY C C 1
ATOM 3134 O O . GLY C 1 11 ? 19.853 22.213 -2.740 1.00 31.32 11 GLY C O 1
ATOM 3135 N N . ARG C 1 12 ? 21.880 21.586 -1.977 1.00 31.38 12 ARG C N 1
ATOM 3136 C CA . ARG C 1 12 ? 21.452 20.184 -1.897 1.00 31.91 12 ARG C CA 1
ATOM 3137 C C . ARG C 1 12 ? 20.617 20.122 -0.644 1.00 32.19 12 ARG C C 1
ATOM 3138 O O . ARG C 1 12 ? 19.411 19.976 -0.775 1.00 32.97 12 ARG C O 1
ATOM 3146 N N . GLY C 1 13 ? 21.234 20.185 0.538 1.00 32.62 13 GLY C N 1
ATOM 3147 C CA . GLY C 1 13 ? 20.498 20.307 1.788 1.00 33.09 13 GLY C CA 1
ATOM 3148 C C . GLY C 1 13 ? 19.409 19.283 1.979 1.00 33.66 13 GLY C C 1
ATOM 3149 O O . GLY C 1 13 ? 19.554 18.098 1.587 1.00 33.89 13 GLY C O 1
ATOM 3150 N N . ALA C 1 14 ? 18.273 19.734 2.543 1.00 32.39 14 ALA C N 1
ATOM 3151 C CA . ALA C 1 14 ? 17.124 18.891 2.811 1.00 32.76 14 ALA C CA 1
ATOM 3152 C C . ALA C 1 14 ? 16.247 18.602 1.577 1.00 33.24 14 ALA C C 1
ATOM 3153 O O . ALA C 1 14 ? 15.299 17.822 1.673 1.00 34.95 14 ALA C O 1
ATOM 3155 N N . GLY C 1 15 ? 16.528 19.244 0.418 1.00 32.85 15 GLY C N 1
ATOM 3156 C CA . GLY C 1 15 ? 15.820 18.965 -0.821 1.00 33.52 15 GLY C CA 1
ATOM 3157 C C . GLY C 1 15 ? 16.398 17.814 -1.628 1.00 32.11 15 GLY C C 1
ATOM 3158 O O . GLY C 1 15 ? 15.746 17.224 -2.482 1.00 32.41 15 GLY C O 1
ATOM 3159 N N . GLU C 1 16 ? 17.622 17.405 -1.280 1.00 31.75 16 GLU C N 1
ATOM 3160 C CA . GLU C 1 16 ? 18.408 16.613 -2.225 1.00 32.16 16 GLU C CA 1
ATOM 3161 C C . GLU C 1 16 ? 17.969 15.210 -2.310 1.00 32.57 16 GLU C C 1
ATOM 3162 O O . GLU C 1 16 ? 18.014 14.606 -3.374 1.00 33.02 16 GLU C O 1
ATOM 3168 N N . CYS C 1 17 ? 17.481 14.659 -1.214 1.00 33.43 17 CYS C N 1
ATOM 3169 C CA . CYS C 1 17 ? 16.989 13.292 -1.283 1.00 32.66 17 CYS C CA 1
ATOM 3170 C C . CYS C 1 17 ? 15.807 13.185 -2.219 1.00 33.38 17 CYS C C 1
ATOM 3171 O O . CYS C 1 17 ? 15.797 12.284 -3.071 1.00 32.93 17 CYS C O 1
ATOM 3174 N N . ALA C 1 18 ? 14.892 14.163 -2.194 1.00 32.43 18 ALA C N 1
ATOM 3175 C CA . ALA C 1 18 ? 13.750 14.152 -3.111 1.00 31.49 18 ALA C CA 1
ATOM 3176 C C . ALA C 1 18 ? 14.219 14.229 -4.572 1.00 32.04 18 ALA C C 1
ATOM 3177 O O . ALA C 1 18 ? 13.739 13.506 -5.459 1.00 31.65 18 ALA C O 1
ATOM 3179 N N . ARG C 1 19 ? 15.210 15.064 -4.784 1.00 32.15 19 ARG C N 1
ATOM 3180 C CA . ARG C 1 19 ? 15.767 15.247 -6.132 1.00 31.80 19 ARG C CA 1
ATOM 3181 C C . ARG C 1 19 ? 16.354 13.946 -6.619 1.00 31.50 19 ARG C C 1
ATOM 3182 O O . ARG C 1 19 ? 16.254 13.622 -7.799 1.00 31.06 19 ARG C O 1
ATOM 3190 N N . GLN C 1 20 ? 16.965 13.190 -5.698 1.00 30.75 20 GLN C N 1
ATOM 3191 C CA . GLN C 1 20 ? 17.616 11.962 -6.062 1.00 30.58 20 GLN C CA 1
ATOM 3192 C C . GLN C 1 20 ? 16.625 10.823 -6.300 1.00 30.81 20 GLN C C 1
ATOM 3193 O O . GLN C 1 20 ? 16.829 9.972 -7.158 1.00 30.41 20 GLN C O 1
ATOM 3199 N N . VAL C 1 21 ? 15.526 10.835 -5.562 1.00 30.74 21 VAL C N 1
ATOM 3200 C CA . VAL C 1 21 ? 14.424 9.903 -5.873 1.00 30.72 21 VAL C CA 1
ATOM 3201 C C . VAL C 1 21 ? 13.845 10.178 -7.271 1.00 30.76 21 VAL C C 1
ATOM 3202 O O . VAL C 1 21 ? 13.625 9.273 -8.092 1.00 31.28 21 VAL C O 1
ATOM 3206 N N . PHE C 1 22 ? 13.627 11.438 -7.595 1.00 31.49 22 PHE C N 1
ATOM 3207 C CA . PHE C 1 22 ? 13.158 11.782 -8.926 1.00 30.38 22 PHE C CA 1
ATOM 3208 C C . PHE C 1 22 ? 14.129 11.337 -9.993 1.00 31.72 22 PHE C C 1
ATOM 3209 O O . PHE C 1 22 ? 13.750 10.764 -10.998 1.00 31.66 22 PHE C O 1
ATOM 3217 N N . ALA C 1 23 ? 15.418 11.615 -9.796 1.00 31.20 23 ALA C N 1
ATOM 3218 C CA . ALA C 1 23 ? 16.443 11.122 -10.731 1.00 31.31 23 ALA C CA 1
ATOM 3219 C C . ALA C 1 23 ? 16.431 9.596 -10.885 1.00 31.29 23 ALA C C 1
ATOM 3220 O O . ALA C 1 23 ? 16.441 9.076 -11.982 1.00 31.26 23 ALA C O 1
ATOM 3222 N N . LEU C 1 24 ? 16.366 8.869 -9.794 1.00 30.69 24 LEU C N 1
ATOM 3223 C CA . LEU C 1 24 ? 16.285 7.433 -9.843 1.00 31.75 24 LEU C CA 1
ATOM 3224 C C . LEU C 1 24 ? 15.090 6.892 -10.635 1.00 32.93 24 LEU C C 1
ATOM 3225 O O . LEU C 1 24 ? 15.181 5.811 -11.290 1.00 32.63 24 LEU C O 1
ATOM 3230 N N . ALA C 1 25 ? 13.952 7.594 -10.522 1.00 33.07 25 ALA C N 1
ATOM 3231 C CA . ALA C 1 25 ? 12.725 7.260 -11.252 1.00 33.75 25 ALA C CA 1
ATOM 3232 C C . ALA C 1 25 ? 12.683 7.754 -12.669 1.00 34.67 25 ALA C C 1
ATOM 3233 O O . ALA C 1 25 ? 11.682 7.521 -13.367 1.00 34.71 25 ALA C O 1
ATOM 3235 N N . ASP C 1 26 ? 13.685 8.527 -13.064 1.00 33.64 26 ASP C N 1
ATOM 3236 C CA . ASP C 1 26 ? 13.690 9.263 -14.303 1.00 34.39 26 ASP C CA 1
ATOM 3237 C C . ASP C 1 26 ? 12.364 10.035 -14.480 1.00 33.65 26 ASP C C 1
ATOM 3238 O O . ASP C 1 26 ? 11.741 9.965 -15.532 1.00 34.25 26 ASP C O 1
ATOM 3243 N N . GLN C 1 27 ? 12.012 10.804 -13.448 1.00 31.01 27 GLN C N 1
ATOM 3244 C CA . GLN C 1 27 ? 10.780 11.568 -13.415 1.00 30.64 27 GLN C CA 1
ATOM 3245 C C . GLN C 1 27 ? 11.106 13.020 -13.511 1.00 31.58 27 GLN C C 1
ATOM 3246 O O . GLN C 1 27 ? 11.838 13.537 -12.695 1.00 33.89 27 GLN C O 1
ATOM 3252 N N . LYS C 1 28 ? 10.570 13.680 -14.530 1.00 30.69 28 LYS C N 1
ATOM 3253 C CA . LYS C 1 28 ? 10.666 15.110 -14.629 1.00 33.13 28 LYS C CA 1
ATOM 3254 C C . LYS C 1 28 ? 9.895 15.872 -13.572 1.00 30.64 28 LYS C C 1
ATOM 3255 O O . LYS C 1 28 ? 8.809 15.460 -13.134 1.00 31.58 28 LYS C O 1
ATOM 3261 N N . TYR C 1 29 ? 10.506 16.960 -13.146 1.00 30.89 29 TYR C N 1
ATOM 3262 C CA . TYR C 1 29 ? 9.945 17.840 -12.162 1.00 30.25 29 TYR C CA 1
ATOM 3263 C C . TYR C 1 29 ? 10.524 19.207 -12.255 1.00 31.63 29 TYR C C 1
ATOM 3264 O O . TYR C 1 29 ? 11.589 19.463 -12.903 1.00 32.12 29 TYR C O 1
ATOM 3273 N N . GLU C 1 30 ? 9.755 20.152 -11.725 1.00 32.14 30 GLU C N 1
ATOM 3274 C CA . GLU C 1 30 ? 10.176 21.543 -11.675 1.00 34.13 30 GLU C CA 1
ATOM 3275 C C . GLU C 1 30 ? 11.024 21.777 -10.414 1.00 32.47 30 GLU C C 1
ATOM 3276 O O . GLU C 1 30 ? 10.555 21.587 -9.277 1.00 34.21 30 GLU C O 1
ATOM 3282 N N . ASP C 1 31 ? 12.315 22.104 -10.608 1.00 31.67 31 ASP C N 1
ATOM 3283 C CA . ASP C 1 31 ? 13.257 22.200 -9.480 1.00 32.48 31 ASP C CA 1
ATOM 3284 C C . ASP C 1 31 ? 13.441 23.727 -9.156 1.00 32.48 31 ASP C C 1
ATOM 3285 O O . ASP C 1 31 ? 14.284 24.431 -9.788 1.00 32.27 31 ASP C O 1
ATOM 3290 N N . VAL C 1 32 ? 12.646 24.223 -8.214 1.00 32.04 32 VAL C N 1
ATOM 3291 C CA . VAL C 1 32 ? 12.525 25.634 -7.967 1.00 32.08 32 VAL C CA 1
ATOM 3292 C C . VAL C 1 32 ? 13.478 25.926 -6.816 1.00 31.38 32 VAL C C 1
ATOM 3293 O O . VAL C 1 32 ? 13.382 25.326 -5.756 1.00 31.75 32 VAL C O 1
ATOM 3297 N N . ARG C 1 33 ? 14.427 26.847 -7.041 1.00 28.94 33 ARG C N 1
ATOM 3298 C CA . ARG C 1 33 ? 15.500 27.104 -6.065 1.00 29.88 33 ARG C CA 1
ATOM 3299 C C . ARG C 1 33 ? 15.408 28.572 -5.660 1.00 29.68 33 ARG C C 1
ATOM 3300 O O . ARG C 1 33 ? 15.614 29.457 -6.482 1.00 30.92 33 ARG C O 1
ATOM 3308 N N . LEU C 1 34 ? 15.173 28.807 -4.384 1.00 31.16 34 LEU C N 1
ATOM 3309 C CA . LEU C 1 34 ? 14.947 30.119 -3.834 1.00 31.63 34 LEU C CA 1
ATOM 3310 C C . LEU C 1 34 ? 16.147 30.678 -3.131 1.00 31.11 34 LEU C C 1
ATOM 3311 O O . LEU C 1 34 ? 16.798 29.954 -2.400 1.00 30.65 34 LEU C O 1
ATOM 3316 N N . THR C 1 35 ? 16.442 31.979 -3.298 1.00 31.30 35 THR C N 1
ATOM 3317 C CA . THR C 1 35 ? 17.339 32.606 -2.332 1.00 31.80 35 THR C CA 1
ATOM 3318 C C . THR C 1 35 ? 16.661 32.724 -0.969 1.00 31.52 35 THR C C 1
ATOM 3319 O O . THR C 1 35 ? 15.428 32.704 -0.862 1.00 31.64 35 THR C O 1
ATOM 3323 N N . GLN C 1 36 ? 17.491 32.920 0.057 1.00 32.39 36 GLN C N 1
ATOM 3324 C CA . GLN C 1 36 ? 16.975 33.253 1.366 1.00 32.90 36 GLN C CA 1
ATOM 3325 C C . GLN C 1 36 ? 16.024 34.463 1.264 1.00 31.79 36 GLN C C 1
ATOM 3326 O O . GLN C 1 36 ? 14.905 34.414 1.778 1.00 30.72 36 GLN C O 1
ATOM 3332 N N . GLU C 1 37 ? 16.383 35.470 0.466 1.00 32.23 37 GLU C N 1
ATOM 3333 C CA . GLU C 1 37 ? 15.573 36.668 0.437 1.00 32.19 37 GLU C CA 1
ATOM 3334 C C . GLU C 1 37 ? 14.229 36.462 -0.210 1.00 31.81 37 GLU C C 1
ATOM 3335 O O . GLU C 1 37 ? 13.239 37.042 0.204 1.00 31.54 37 GLU C O 1
ATOM 3341 N N . THR C 1 38 ? 14.206 35.619 -1.232 1.00 31.23 38 THR C N 1
ATOM 3342 C CA . THR C 1 38 ? 12.954 35.259 -1.893 1.00 31.57 38 THR C CA 1
ATOM 3343 C C . THR C 1 38 ? 12.055 34.423 -1.012 1.00 31.13 38 THR C C 1
ATOM 3344 O O . THR C 1 38 ? 10.846 34.581 -1.007 1.00 31.34 38 THR C O 1
ATOM 3348 N N . PHE C 1 39 ? 12.691 33.563 -0.216 1.00 32.03 39 PHE C N 1
ATOM 3349 C CA . PHE C 1 39 ? 11.992 32.685 0.700 1.00 31.83 39 PHE C CA 1
ATOM 3350 C C . PHE C 1 39 ? 11.196 33.431 1.781 1.00 30.96 39 PHE C C 1
ATOM 3351 O O . PHE C 1 39 ? 10.059 33.113 2.035 1.00 31.75 39 PHE C O 1
ATOM 3359 N N . VAL C 1 40 ? 11.803 34.442 2.394 1.00 30.39 40 VAL C N 1
ATOM 3360 C CA . VAL C 1 40 ? 11.201 35.142 3.527 1.00 31.66 40 VAL C CA 1
ATOM 3361 C C . VAL C 1 40 ? 9.723 35.514 3.323 1.00 30.12 40 VAL C C 1
ATOM 3362 O O . VAL C 1 40 ? 8.922 35.155 4.186 1.00 29.48 40 VAL C O 1
ATOM 3366 N N . PRO C 1 41 ? 9.356 36.267 2.278 1.00 29.99 41 PRO C N 1
ATOM 3367 C CA . PRO C 1 41 ? 7.986 36.631 2.100 1.00 30.07 41 PRO C CA 1
ATOM 3368 C C . PRO C 1 41 ? 7.079 35.487 1.697 1.00 30.29 41 PRO C C 1
ATOM 3369 O O . PRO C 1 41 ? 5.853 35.649 1.732 1.00 31.96 41 PRO C O 1
ATOM 3373 N N . LEU C 1 42 ? 7.659 34.369 1.316 1.00 29.74 42 LEU C N 1
ATOM 3374 C CA . LEU C 1 42 ? 6.870 33.205 0.919 1.00 30.40 42 LEU C CA 1
ATOM 3375 C C . LEU C 1 42 ? 6.600 32.295 2.061 1.00 32.20 42 LEU C C 1
ATOM 3376 O O . LEU C 1 42 ? 5.847 31.354 1.881 1.00 32.12 42 LEU C O 1
ATOM 3381 N N . LYS C 1 43 ? 7.236 32.537 3.214 1.00 32.50 43 LYS C N 1
ATOM 3382 C CA . LYS C 1 43 ? 7.078 31.611 4.335 1.00 34.29 43 LYS C CA 1
ATOM 3383 C C . LYS C 1 43 ? 5.611 31.270 4.669 1.00 34.54 43 LYS C C 1
ATOM 3384 O O . LYS C 1 43 ? 5.234 30.103 4.850 1.00 33.80 43 LYS C O 1
ATOM 3390 N N . ALA C 1 44 ? 4.754 32.276 4.714 1.00 35.20 44 ALA C N 1
ATOM 3391 C CA . ALA C 1 44 ? 3.335 32.058 5.016 1.00 35.30 44 ALA C CA 1
ATOM 3392 C C . ALA C 1 44 ? 2.593 31.224 3.957 1.00 35.09 44 ALA C C 1
ATOM 3393 O O . ALA C 1 44 ? 1.465 30.765 4.197 1.00 35.99 44 ALA C O 1
ATOM 3395 N N . THR C 1 45 ? 3.186 31.057 2.786 1.00 32.60 45 THR C N 1
ATOM 3396 C CA . THR C 1 45 ? 2.548 30.247 1.747 1.00 32.99 45 THR C CA 1
ATOM 3397 C C . THR C 1 45 ? 2.839 28.741 1.824 1.00 32.90 45 THR C C 1
ATOM 3398 O O . THR C 1 45 ? 2.282 27.996 1.037 1.00 32.74 45 THR C O 1
ATOM 3402 N N . PHE C 1 46 ? 3.758 28.352 2.701 1.00 31.55 46 PHE C N 1
ATOM 3403 C CA . PHE C 1 46 ? 4.165 26.965 2.885 1.00 32.04 46 PHE C CA 1
ATOM 3404 C C . PHE C 1 46 ? 3.512 26.393 4.125 1.00 31.35 46 PHE C C 1
ATOM 3405 O O . PHE C 1 46 ? 3.355 27.092 5.151 1.00 32.72 46 PHE C O 1
ATOM 3413 N N . PRO C 1 47 ? 3.200 25.090 4.112 1.00 30.42 47 PRO C N 1
ATOM 3414 C CA . PRO C 1 47 ? 2.385 24.510 5.207 1.00 31.11 47 PRO C CA 1
ATOM 3415 C C . PRO C 1 47 ? 2.915 24.722 6.635 1.00 30.03 47 PRO C C 1
ATOM 3416 O O . PRO C 1 47 ? 2.141 24.971 7.574 1.00 33.06 47 PRO C O 1
ATOM 3420 N N . PHE C 1 48 ? 4.235 24.692 6.810 1.00 29.79 48 PHE C N 1
ATOM 3421 C CA . PHE C 1 48 ? 4.836 24.828 8.133 1.00 29.40 48 PHE C CA 1
ATOM 3422 C C . PHE C 1 48 ? 5.914 25.909 8.076 1.00 28.95 48 PHE C C 1
ATOM 3423 O O . PHE C 1 48 ? 6.858 25.903 8.861 1.00 28.75 48 PHE C O 1
ATOM 3431 N N . GLY C 1 49 ? 5.772 26.826 7.116 1.00 30.64 49 GLY C N 1
ATOM 3432 C CA . GLY C 1 49 ? 6.663 28.023 7.111 1.00 31.47 49 GLY C CA 1
ATOM 3433 C C . GLY C 1 49 ? 8.108 27.649 6.695 1.00 32.22 49 GLY C C 1
ATOM 3434 O O . GLY C 1 49 ? 9.043 28.409 6.916 1.00 34.02 49 GLY C O 1
ATOM 3435 N N . GLN C 1 50 ? 8.282 26.493 6.030 1.00 31.96 50 GLN C N 1
ATOM 3436 C CA . GLN C 1 50 ? 9.580 25.988 5.656 1.00 30.76 50 GLN C CA 1
ATOM 3437 C C . GLN C 1 50 ? 9.611 25.338 4.279 1.00 31.07 50 GLN C C 1
ATOM 3438 O O . GLN C 1 50 ? 8.553 25.097 3.649 1.00 31.70 50 GLN C O 1
ATOM 3444 N N . VAL C 1 51 ? 10.841 25.188 3.777 1.00 30.27 51 VAL C N 1
ATOM 3445 C CA . VAL C 1 51 ? 11.106 24.388 2.601 1.00 30.41 51 VAL C CA 1
ATOM 3446 C C . VAL C 1 51 ? 11.981 23.202 3.036 1.00 30.32 51 VAL C C 1
ATOM 3447 O O . VAL C 1 51 ? 12.654 23.289 4.074 1.00 31.38 51 VAL C O 1
ATOM 3451 N N . PRO C 1 52 ? 11.902 22.053 2.352 1.00 31.23 52 PRO C N 1
ATOM 3452 C CA . PRO C 1 52 ? 11.283 21.897 1.051 1.00 31.68 52 PRO C CA 1
ATOM 3453 C C . PRO C 1 52 ? 9.754 21.673 1.120 1.00 31.11 52 PRO C C 1
ATOM 3454 O O . PRO C 1 52 ? 9.216 21.199 2.088 1.00 31.11 52 PRO C O 1
ATOM 3458 N N . VAL C 1 53 ? 9.115 22.019 0.027 1.00 30.30 53 VAL C N 1
ATOM 3459 C CA . VAL C 1 53 ? 7.725 21.720 -0.223 1.00 30.20 53 VAL C CA 1
ATOM 3460 C C . VAL C 1 53 ? 7.623 21.156 -1.663 1.00 30.76 53 VAL C C 1
ATOM 3461 O O . VAL C 1 53 ? 8.105 21.742 -2.622 1.00 30.57 53 VAL C O 1
ATOM 3465 N N . LEU C 1 54 ? 6.906 20.071 -1.759 1.00 30.35 54 LEU C N 1
ATOM 3466 C CA . LEU C 1 54 ? 6.507 19.440 -2.997 1.00 30.67 54 LEU C CA 1
ATOM 3467 C C . LEU C 1 54 ? 5.116 19.814 -3.392 1.00 30.41 54 LEU C C 1
ATOM 3468 O O . LEU C 1 54 ? 4.255 19.840 -2.590 1.00 32.76 54 LEU C O 1
ATOM 3473 N N . GLU C 1 55 ? 4.860 20.154 -4.668 1.00 29.21 55 GLU C N 1
ATOM 3474 C CA . GLU C 1 55 ? 3.514 20.220 -5.115 1.00 30.87 55 GLU C CA 1
ATOM 3475 C C . GLU C 1 55 ? 3.297 19.077 -6.092 1.00 31.63 55 GLU C C 1
ATOM 3476 O O . GLU C 1 55 ? 4.105 18.875 -6.996 1.00 33.04 55 GLU C O 1
ATOM 3482 N N . VAL C 1 56 ? 2.195 18.344 -5.911 1.00 30.93 56 VAL C N 1
ATOM 3483 C CA . VAL C 1 56 ? 1.787 17.280 -6.842 1.00 31.09 56 VAL C CA 1
ATOM 3484 C C . VAL C 1 56 ? 0.491 17.693 -7.432 1.00 30.97 56 VAL C C 1
ATOM 3485 O O . VAL C 1 56 ? -0.490 17.844 -6.731 1.00 31.12 56 VAL C O 1
ATOM 3489 N N . ASP C 1 57 ? 0.477 18.003 -8.720 1.00 29.36 57 ASP C N 1
ATOM 3490 C CA . ASP C 1 57 ? -0.740 18.533 -9.347 1.00 30.42 57 ASP C CA 1
ATOM 3491 C C . ASP C 1 57 ? -1.273 19.697 -8.483 1.00 30.30 57 ASP C C 1
ATOM 3492 O O . ASP C 1 57 ? -2.440 19.851 -8.285 1.00 31.71 57 ASP C O 1
ATOM 3497 N N . GLY C 1 58 ? -0.357 20.514 -7.999 1.00 31.29 58 GLY C N 1
ATOM 3498 C CA . GLY C 1 58 ? -0.651 21.751 -7.288 1.00 32.76 58 GLY C CA 1
ATOM 3499 C C . GLY C 1 58 ? -1.082 21.636 -5.841 1.00 32.62 58 GLY C C 1
ATOM 3500 O O . GLY C 1 58 ? -1.392 22.654 -5.214 1.00 35.46 58 GLY C O 1
ATOM 3501 N N . GLN C 1 59 ? -0.998 20.447 -5.301 1.00 31.79 59 GLN C N 1
ATOM 3502 C CA . GLN C 1 59 ? -1.297 20.168 -3.901 1.00 30.43 59 GLN C CA 1
ATOM 3503 C C . GLN C 1 59 ? 0.030 20.083 -3.170 1.00 30.35 59 GLN C C 1
ATOM 3504 O O . GLN C 1 59 ? 0.909 19.345 -3.591 1.00 32.63 59 GLN C O 1
ATOM 3510 N N . GLN C 1 60 ? 0.136 20.820 -2.066 1.00 30.69 60 GLN C N 1
ATOM 3511 C CA . GLN C 1 60 ? 1.406 20.957 -1.329 1.00 30.20 60 GLN C CA 1
ATOM 3512 C C . GLN C 1 60 ? 1.547 19.814 -0.380 1.00 30.12 60 GLN C C 1
ATOM 3513 O O . GLN C 1 60 ? 0.621 19.447 0.326 1.00 31.30 60 GLN C O 1
ATOM 3519 N N . LEU C 1 61 ? 2.765 19.343 -0.304 1.00 29.96 61 LEU C N 1
ATOM 3520 C CA . LEU C 1 61 ? 3.232 18.423 0.739 1.00 29.89 61 LEU C CA 1
ATOM 3521 C C . LEU C 1 61 ? 4.599 18.942 1.255 1.00 31.36 61 LEU C C 1
ATOM 3522 O O . LEU C 1 61 ? 5.544 19.031 0.507 1.00 31.16 61 LEU C O 1
ATOM 3527 N N . ALA C 1 62 ? 4.699 19.136 2.564 1.00 30.44 62 ALA C N 1
ATOM 3528 C CA . ALA C 1 62 ? 5.925 19.643 3.100 1.00 30.28 62 ALA C CA 1
ATOM 3529 C C . ALA C 1 62 ? 6.626 18.526 3.892 1.00 30.73 62 ALA C C 1
ATOM 3530 O O . ALA C 1 62 ? 6.099 17.470 4.103 1.00 31.01 62 ALA C O 1
ATOM 3532 N N . GLN C 1 63 ? 7.850 18.845 4.289 1.00 31.15 63 GLN C N 1
ATOM 3533 C CA . GLN C 1 63 ? 8.703 18.128 5.249 1.00 29.95 63 GLN C CA 1
ATOM 3534 C C . GLN C 1 63 ? 9.535 17.124 4.482 1.00 31.08 63 GLN C C 1
ATOM 3535 O O . GLN C 1 63 ? 9.020 16.210 3.804 1.00 32.37 63 GLN C O 1
ATOM 3541 N N . SER C 1 64 ? 10.857 17.279 4.549 1.00 32.55 64 SER C N 1
ATOM 3542 C CA . SER C 1 64 ? 11.782 16.538 3.716 1.00 32.99 64 SER C CA 1
ATOM 3543 C C . SER C 1 64 ? 11.460 15.054 3.702 1.00 31.78 64 SER C C 1
ATOM 3544 O O . SER C 1 64 ? 11.338 14.460 2.648 1.00 33.14 64 SER C O 1
ATOM 3547 N N . GLN C 1 65 ? 11.404 14.419 4.864 1.00 30.25 65 GLN C N 1
ATOM 3548 C CA . GLN C 1 65 ? 11.212 12.948 4.900 1.00 30.14 65 GLN C CA 1
ATOM 3549 C C . GLN C 1 65 ? 9.847 12.554 4.454 1.00 31.89 65 GLN C C 1
ATOM 3550 O O . GLN C 1 65 ? 9.711 11.518 3.819 1.00 32.10 65 GLN C O 1
ATOM 3556 N N . ALA C 1 66 ? 8.840 13.389 4.689 1.00 31.75 66 ALA C N 1
ATOM 3557 C CA . ALA C 1 66 ? 7.454 13.049 4.273 1.00 31.34 66 ALA C CA 1
ATOM 3558 C C . ALA C 1 66 ? 7.458 13.031 2.743 1.00 31.09 66 ALA C C 1
ATOM 3559 O O . ALA C 1 66 ? 6.810 12.217 2.074 1.00 30.92 66 ALA C O 1
ATOM 3561 N N . ILE C 1 67 ? 8.132 14.017 2.191 1.00 31.59 67 ILE C N 1
ATOM 3562 C CA . ILE C 1 67 ? 8.226 14.123 0.686 1.00 30.41 67 ILE C CA 1
ATOM 3563 C C . ILE C 1 67 ? 8.969 12.932 0.088 1.00 31.18 67 ILE C C 1
ATOM 3564 O O . ILE C 1 67 ? 8.512 12.319 -0.865 1.00 31.03 67 ILE C O 1
ATOM 3569 N N . CYS C 1 68 ? 10.117 12.583 0.690 1.00 30.59 68 CYS C N 1
ATOM 3570 C CA . CYS C 1 68 ? 10.969 11.535 0.131 1.00 31.02 68 CYS C CA 1
ATOM 3571 C C . CYS C 1 68 ? 10.243 10.218 0.199 1.00 30.51 68 CYS C C 1
ATOM 3572 O O . CYS C 1 68 ? 10.251 9.458 -0.734 1.00 30.39 68 CYS C O 1
ATOM 3575 N N . ARG C 1 69 ? 9.586 9.919 1.362 1.00 30.03 69 ARG C N 1
ATOM 3576 C CA . ARG C 1 69 ? 8.838 8.706 1.495 1.00 31.86 69 ARG C CA 1
ATOM 3577 C C . ARG C 1 69 ? 7.704 8.599 0.525 1.00 32.17 69 ARG C C 1
ATOM 3578 O O . ARG C 1 69 ? 7.509 7.598 -0.142 1.00 31.84 69 ARG C O 1
ATOM 3586 N N . TYR C 1 70 ? 6.998 9.690 0.377 1.00 30.09 70 TYR C N 1
ATOM 3587 C CA . TYR C 1 70 ? 5.883 9.796 -0.578 1.00 29.45 70 TYR C CA 1
ATOM 3588 C C . TYR C 1 70 ? 6.367 9.435 -2.014 1.00 29.42 70 TYR C C 1
ATOM 3589 O O . TYR C 1 70 ? 5.763 8.608 -2.706 1.00 30.73 70 TYR C O 1
ATOM 3598 N N . LEU C 1 71 ? 7.435 10.113 -2.444 1.00 29.80 71 LEU C N 1
ATOM 3599 C CA . LEU C 1 71 ? 7.990 9.860 -3.768 1.00 30.35 71 LEU C CA 1
ATOM 3600 C C . LEU C 1 71 ? 8.492 8.442 -3.909 1.00 30.35 71 LEU C C 1
ATOM 3601 O O . LEU C 1 71 ? 8.328 7.787 -4.921 1.00 31.19 71 LEU C O 1
ATOM 3606 N N . ALA C 1 72 ? 9.229 7.964 -2.916 1.00 29.15 72 ALA C N 1
ATOM 3607 C CA . ALA C 1 72 ? 9.801 6.675 -2.921 1.00 31.38 72 ALA C CA 1
ATOM 3608 C C . ALA C 1 72 ? 8.706 5.602 -3.008 1.00 31.28 72 ALA C C 1
ATOM 3609 O O . ALA C 1 72 ? 8.829 4.662 -3.798 1.00 30.90 72 ALA C O 1
ATOM 3611 N N . LYS C 1 73 ? 7.620 5.769 -2.269 1.00 31.27 73 LYS C N 1
ATOM 3612 C CA . LYS C 1 73 ? 6.523 4.809 -2.400 1.00 31.51 73 LYS C CA 1
ATOM 3613 C C . LYS C 1 73 ? 5.933 4.864 -3.848 1.00 31.96 73 LYS C C 1
ATOM 3614 O O . LYS C 1 73 ? 5.529 3.839 -4.431 1.00 32.02 73 LYS C O 1
ATOM 3620 N N . THR C 1 74 ? 5.795 6.060 -4.405 1.00 31.52 74 THR C N 1
ATOM 3621 C CA . THR C 1 74 ? 5.191 6.255 -5.720 1.00 32.08 74 THR C CA 1
ATOM 3622 C C . THR C 1 74 ? 5.985 5.503 -6.766 1.00 32.64 74 THR C C 1
ATOM 3623 O O . THR C 1 74 ? 5.421 4.897 -7.699 1.00 30.88 74 THR C O 1
ATOM 3627 N N . PHE C 1 75 ? 7.334 5.540 -6.631 1.00 31.51 75 PHE C N 1
ATOM 3628 C CA . PHE C 1 75 ? 8.228 5.018 -7.660 1.00 31.62 75 PHE C CA 1
ATOM 3629 C C . PHE C 1 75 ? 8.907 3.692 -7.347 1.00 31.40 75 PHE C C 1
ATOM 3630 O O . PHE C 1 75 ? 9.582 3.152 -8.226 1.00 31.70 75 PHE C O 1
ATOM 3638 N N . GLY C 1 76 ? 8.688 3.132 -6.158 1.00 30.50 76 GLY C N 1
ATOM 3639 C CA . GLY C 1 76 ? 9.109 1.771 -5.825 1.00 29.97 76 GLY C CA 1
ATOM 3640 C C . GLY C 1 76 ? 10.396 1.646 -5.045 1.00 29.80 76 GLY C C 1
ATOM 3641 O O . GLY C 1 76 ? 11.094 0.640 -5.142 1.00 29.52 76 GLY C O 1
ATOM 3642 N N . PHE C 1 77 ? 10.764 2.718 -4.345 1.00 29.34 77 PHE C N 1
ATOM 3643 C CA . PHE C 1 77 ? 12.030 2.765 -3.614 1.00 30.21 77 PHE C CA 1
ATOM 3644 C C . PHE C 1 77 ? 11.821 2.855 -2.097 1.00 30.60 77 PHE C C 1
ATOM 3645 O O . PHE C 1 77 ? 12.589 3.529 -1.415 1.00 29.43 77 PHE C O 1
ATOM 3653 N N . ALA C 1 78 ? 10.754 2.243 -1.601 1.00 29.89 78 ALA C N 1
ATOM 3654 C CA . ALA C 1 78 ? 10.415 2.294 -0.182 1.00 30.68 78 ALA C CA 1
ATOM 3655 C C . ALA C 1 78 ? 10.179 0.893 0.393 1.00 31.14 78 ALA C C 1
ATOM 3656 O O . ALA C 1 78 ? 9.383 0.707 1.320 1.00 31.45 78 ALA C O 1
ATOM 3658 N N . GLY C 1 79 ? 10.922 -0.095 -0.101 1.00 30.72 79 GLY C N 1
ATOM 3659 C CA . GLY C 1 79 ? 10.813 -1.421 0.381 1.00 30.57 79 GLY C CA 1
ATOM 3660 C C . GLY C 1 79 ? 9.749 -2.249 -0.319 1.00 31.02 79 GLY C C 1
ATOM 3661 O O . GLY C 1 79 ? 8.896 -1.730 -1.094 1.00 32.11 79 GLY C O 1
ATOM 3662 N N . ALA C 1 80 ? 9.832 -3.546 -0.063 1.00 31.35 80 ALA C N 1
ATOM 3663 C CA . ALA C 1 80 ? 8.949 -4.496 -0.745 1.00 32.04 80 ALA C CA 1
ATOM 3664 C C . ALA C 1 80 ? 7.730 -4.932 0.056 1.00 32.84 80 ALA C C 1
ATOM 3665 O O . ALA C 1 80 ? 6.763 -5.470 -0.506 1.00 31.62 80 ALA C O 1
ATOM 3667 N N . THR C 1 81 ? 7.768 -4.675 1.361 1.00 32.47 81 THR C N 1
ATOM 3668 C CA . THR C 1 81 ? 6.671 -5.020 2.286 1.00 32.29 81 THR C CA 1
ATOM 3669 C C . THR C 1 81 ? 6.520 -3.881 3.305 1.00 33.77 81 THR C C 1
ATOM 3670 O O . THR C 1 81 ? 7.453 -3.052 3.520 1.00 31.32 81 THR C O 1
ATOM 3674 N N . PRO C 1 82 ? 5.374 -3.845 3.963 1.00 33.95 82 PRO C N 1
ATOM 3675 C CA . PRO C 1 82 ? 5.170 -2.871 5.012 1.00 34.13 82 PRO C CA 1
ATOM 3676 C C . PRO C 1 82 ? 6.257 -2.867 6.075 1.00 32.28 82 PRO C C 1
ATOM 3677 O O . PRO C 1 82 ? 6.717 -1.778 6.489 1.00 33.12 82 PRO C O 1
ATOM 3681 N N . PHE C 1 83 ? 6.752 -4.052 6.468 1.00 33.03 83 PHE C N 1
ATOM 3682 C CA . PHE C 1 83 ? 7.831 -4.105 7.486 1.00 30.49 83 PHE C CA 1
ATOM 3683 C C . PHE C 1 83 ? 9.169 -3.540 6.983 1.00 32.31 83 PHE C C 1
ATOM 3684 O O . PHE C 1 83 ? 9.831 -2.747 7.663 1.00 31.37 83 PHE C O 1
ATOM 3692 N N . GLU C 1 84 ? 9.471 -3.807 5.724 1.00 31.39 84 GLU C N 1
ATOM 3693 C CA . GLU C 1 84 ? 10.685 -3.248 5.142 1.00 32.28 84 GLU C CA 1
ATOM 3694 C C . GLU C 1 84 ? 10.545 -1.712 5.093 1.00 32.06 84 GLU C C 1
ATOM 3695 O O . GLU C 1 84 ? 11.512 -1.026 5.404 1.00 31.18 84 GLU C O 1
ATOM 3701 N N . SER C 1 85 ? 9.387 -1.170 4.680 1.00 30.88 85 SER C N 1
ATOM 3702 C CA . SER C 1 85 ? 9.227 0.251 4.654 1.00 31.24 85 SER C CA 1
ATOM 3703 C C . SER C 1 85 ? 9.415 0.861 6.027 1.00 31.30 85 SER C C 1
ATOM 3704 O O . SER C 1 85 ? 10.079 1.918 6.171 1.00 30.38 85 SER C O 1
ATOM 3707 N N . ALA C 1 86 ? 9.008 0.144 7.059 1.00 30.82 86 ALA C N 1
ATOM 3708 C CA . ALA C 1 86 ? 9.113 0.646 8.407 1.00 31.30 86 ALA C CA 1
ATOM 3709 C C . ALA C 1 86 ? 10.597 0.578 8.883 1.00 31.69 86 ALA C C 1
ATOM 3710 O O . ALA C 1 86 ? 11.072 1.499 9.532 1.00 32.56 86 ALA C O 1
ATOM 3712 N N . LEU C 1 87 ? 11.336 -0.428 8.450 1.00 32.19 87 LEU C N 1
ATOM 3713 C CA . LEU C 1 87 ? 12.779 -0.482 8.745 1.00 32.11 87 LEU C CA 1
ATOM 3714 C C . LEU C 1 87 ? 13.507 0.628 8.085 1.00 32.65 87 LEU C C 1
ATOM 3715 O O . LEU C 1 87 ? 14.315 1.281 8.741 1.00 32.64 87 LEU C O 1
ATOM 3720 N N . ILE C 1 88 ? 13.181 0.905 6.821 1.00 30.13 88 ILE C N 1
ATOM 3721 C CA . ILE C 1 88 ? 13.731 2.043 6.088 1.00 31.49 88 ILE C CA 1
ATOM 3722 C C . ILE C 1 88 ? 13.404 3.358 6.863 1.00 31.46 88 ILE C C 1
ATOM 3723 O O . ILE C 1 88 ? 14.319 4.201 7.100 1.00 31.99 88 ILE C O 1
ATOM 3728 N N . ASP C 1 89 ? 12.155 3.524 7.241 1.00 31.56 89 ASP C N 1
ATOM 3729 C CA . ASP C 1 89 ? 11.776 4.637 8.118 1.00 31.95 89 ASP C CA 1
ATOM 3730 C C . ASP C 1 89 ? 12.642 4.794 9.365 1.00 32.47 89 ASP C C 1
ATOM 3731 O O . ASP C 1 89 ? 13.027 5.885 9.743 1.00 31.99 89 ASP C O 1
ATOM 3736 N N . SER C 1 90 ? 12.859 3.689 10.041 1.00 30.47 90 SER C N 1
ATOM 3737 C CA . SER C 1 90 ? 13.604 3.644 11.330 1.00 31.57 90 SER C CA 1
ATOM 3738 C C . SER C 1 90 ? 15.013 4.145 11.098 1.00 31.95 90 SER C C 1
ATOM 3739 O O . SER C 1 90 ? 15.509 4.939 11.861 1.00 32.11 90 SER C O 1
ATOM 3742 N N . LEU C 1 91 ? 15.634 3.745 9.995 1.00 32.56 91 LEU C N 1
ATOM 3743 C CA . LEU C 1 91 ? 16.983 4.211 9.705 1.00 32.32 91 LEU C CA 1
ATOM 3744 C C . LEU C 1 91 ? 17.006 5.706 9.356 1.00 32.77 91 LEU C C 1
ATOM 3745 O O . LEU C 1 91 ? 17.928 6.404 9.670 1.00 32.11 91 LEU C O 1
ATOM 3750 N N . ALA C 1 92 ? 15.997 6.192 8.640 1.00 31.96 92 ALA C N 1
ATOM 3751 C CA . ALA C 1 92 ? 15.951 7.596 8.242 1.00 31.17 92 ALA C CA 1
ATOM 3752 C C . ALA C 1 92 ? 15.720 8.419 9.527 1.00 30.46 92 ALA C C 1
ATOM 3753 O O . ALA C 1 92 ? 16.214 9.520 9.669 1.00 29.84 92 ALA C O 1
ATOM 3755 N N . ASP C 1 93 ? 14.991 7.864 10.482 1.00 30.78 93 ASP C N 1
ATOM 3756 C CA . ASP C 1 93 ? 14.766 8.541 11.754 1.00 31.87 93 ASP C CA 1
ATOM 3757 C C . ASP C 1 93 ? 16.065 8.560 12.618 1.00 32.35 93 ASP C C 1
ATOM 3758 O O . ASP C 1 93 ? 16.400 9.572 13.256 1.00 32.00 93 ASP C O 1
ATOM 3763 N N . ALA C 1 94 ? 16.746 7.435 12.673 1.00 32.11 94 ALA C N 1
ATOM 3764 C CA . ALA C 1 94 ? 18.076 7.393 13.258 1.00 31.90 94 ALA C CA 1
ATOM 3765 C C . ALA C 1 94 ? 19.022 8.462 12.622 1.00 31.42 94 ALA C C 1
ATOM 3766 O O . ALA C 1 94 ? 19.790 9.123 13.305 1.00 32.56 94 ALA C O 1
ATOM 3768 N N . TYR C 1 95 ? 18.978 8.599 11.318 1.00 32.81 95 TYR C N 1
ATOM 3769 C CA . TYR C 1 95 ? 19.760 9.573 10.601 1.00 31.83 95 TYR C CA 1
ATOM 3770 C C . TYR C 1 95 ? 19.415 10.969 11.122 1.00 31.54 95 TYR C C 1
ATOM 3771 O O . TYR C 1 95 ? 20.299 11.741 11.492 1.00 32.45 95 TYR C O 1
ATOM 3780 N N . THR C 1 96 ? 18.128 11.293 11.187 1.00 31.79 96 THR C N 1
ATOM 3781 C CA . THR C 1 96 ? 17.704 12.609 11.735 1.00 32.90 96 THR C CA 1
ATOM 3782 C C . THR C 1 96 ? 18.159 12.818 13.202 1.00 33.02 96 THR C C 1
ATOM 3783 O O . THR C 1 96 ? 18.552 13.912 13.543 1.00 32.44 96 THR C O 1
ATOM 3787 N N . ASP C 1 97 ? 18.112 11.801 14.069 1.00 32.97 97 ASP C N 1
ATOM 3788 C CA . ASP C 1 97 ? 18.649 11.925 15.435 1.00 33.33 97 ASP C CA 1
ATOM 3789 C C . ASP C 1 97 ? 20.132 12.242 15.430 1.00 31.98 97 ASP C C 1
ATOM 3790 O O . ASP C 1 97 ? 20.594 13.118 16.173 1.00 31.69 97 ASP C O 1
ATOM 3795 N N . TYR C 1 98 ? 20.868 11.521 14.600 1.00 30.38 98 TYR C N 1
ATOM 3796 C CA . TYR C 1 98 ? 22.291 11.758 14.417 1.00 30.64 98 TYR C CA 1
ATOM 3797 C C . TYR C 1 98 ? 22.606 13.159 13.878 1.00 27.82 98 TYR C C 1
ATOM 3798 O O . TYR C 1 98 ? 23.501 13.857 14.393 1.00 28.61 98 TYR C O 1
ATOM 3807 N N . ARG C 1 99 ? 21.836 13.637 12.908 1.00 27.91 99 ARG C N 1
ATOM 3808 C CA . ARG C 1 99 ? 22.038 15.003 12.428 1.00 28.02 99 ARG C CA 1
ATOM 3809 C C . ARG C 1 99 ? 21.704 16.069 13.469 1.00 29.71 99 ARG C C 1
ATOM 3810 O O . ARG C 1 99 ? 22.294 17.150 13.424 1.00 32.33 99 ARG C O 1
ATOM 3818 N N . ALA C 1 100 ? 20.791 15.782 14.403 1.00 29.15 100 ALA C N 1
ATOM 3819 C CA . ALA C 1 100 ? 20.536 16.708 15.498 1.00 29.74 100 ALA C CA 1
ATOM 3820 C C . ALA C 1 100 ? 21.726 16.681 16.436 1.00 30.16 100 ALA C C 1
ATOM 3821 O O . ALA C 1 100 ? 22.103 17.724 16.960 1.00 31.73 100 ALA C O 1
ATOM 3823 N N . GLU C 1 101 ? 22.249 15.481 16.699 1.00 31.17 101 GLU C N 1
ATOM 3824 C CA . GLU C 1 101 ? 23.397 15.289 17.606 1.00 32.18 101 GLU C CA 1
ATOM 3825 C C . GLU C 1 101 ? 24.642 16.000 17.119 1.00 32.37 101 GLU C C 1
ATOM 3826 O O . GLU C 1 101 ? 25.472 16.429 17.945 1.00 30.73 101 GLU C O 1
ATOM 3832 N N . MET C 1 102 ? 24.823 16.081 15.799 1.00 32.20 102 MET C N 1
ATOM 3833 C CA . MET C 1 102 ? 26.002 16.761 15.254 1.00 34.60 102 MET C CA 1
ATOM 3834 C C . MET C 1 102 ? 25.773 18.068 14.507 1.00 35.07 102 MET C C 1
ATOM 3835 O O . MET C 1 102 ? 26.677 18.525 13.787 1.00 35.88 102 MET C O 1
ATOM 3840 N N . LYS C 1 103 ? 24.623 18.707 14.732 1.00 36.40 103 LYS C N 1
ATOM 3841 C CA . LYS C 1 103 ? 24.280 20.005 14.086 1.00 35.87 103 LYS C CA 1
ATOM 3842 C C . LYS C 1 103 ? 25.290 21.136 14.311 1.00 35.85 103 LYS C C 1
ATOM 3843 O O . LYS C 1 103 ? 25.518 21.975 13.415 1.00 34.31 103 LYS C O 1
ATOM 3849 N N . THR C 1 104 ? 25.873 21.173 15.511 1.00 35.44 104 THR C N 1
ATOM 3850 C CA . THR C 1 104 ? 26.833 22.233 15.827 1.00 35.74 104 THR C CA 1
ATOM 3851 C C . THR C 1 104 ? 28.033 22.124 14.885 1.00 35.08 104 THR C C 1
ATOM 3852 O O . THR C 1 104 ? 28.620 23.132 14.548 1.00 35.77 104 THR C O 1
ATOM 3856 N N . TYR C 1 105 ? 28.355 20.923 14.393 1.00 34.95 105 TYR C N 1
ATOM 3857 C CA . TYR C 1 105 ? 29.339 20.829 13.297 1.00 34.59 105 TYR C CA 1
ATOM 3858 C C . TYR C 1 105 ? 28.771 21.359 11.990 1.00 33.59 105 TYR C C 1
ATOM 3859 O O . TYR C 1 105 ? 29.424 22.136 11.283 1.00 32.60 105 TYR C O 1
ATOM 3868 N N . TYR C 1 106 ? 27.568 20.887 11.645 1.00 33.39 106 TYR C N 1
ATOM 3869 C CA . TYR C 1 106 ? 26.930 21.284 10.383 1.00 33.43 106 TYR C CA 1
ATOM 3870 C C . TYR C 1 106 ? 26.917 22.821 10.262 1.00 33.12 106 TYR C C 1
ATOM 3871 O O . TYR C 1 106 ? 27.120 23.396 9.183 1.00 33.37 106 TYR C O 1
ATOM 3880 N N . LYS C 1 119 ? 37.361 21.901 16.368 1.00 39.46 119 LYS C N 1
ATOM 3881 C CA . LYS C 1 119 ? 36.788 21.306 17.569 1.00 39.70 119 LYS C CA 1
ATOM 3882 C C . LYS C 1 119 ? 35.337 20.866 17.359 1.00 39.69 119 LYS C C 1
ATOM 3883 O O . LYS C 1 119 ? 34.940 19.826 17.893 1.00 39.37 119 LYS C O 1
ATOM 3889 N N . PRO C 1 120 ? 34.543 21.666 16.632 1.00 39.75 120 PRO C N 1
ATOM 3890 C CA . PRO C 1 120 ? 33.235 21.219 16.122 1.00 39.84 120 PRO C CA 1
ATOM 3891 C C . PRO C 1 120 ? 33.274 20.050 15.120 1.00 39.83 120 PRO C C 1
ATOM 3892 O O . PRO C 1 120 ? 32.261 19.784 14.474 1.00 40.70 120 PRO C O 1
ATOM 3896 N N . LYS C 1 121 ? 34.416 19.390 14.964 1.00 39.36 121 LYS C N 1
ATOM 3897 C CA . LYS C 1 121 ? 34.529 18.176 14.147 1.00 38.80 121 LYS C CA 1
ATOM 3898 C C . LYS C 1 121 ? 35.152 17.043 14.970 1.00 37.96 121 LYS C C 1
ATOM 3899 O O . LYS C 1 121 ? 34.788 15.890 14.809 1.00 37.52 121 LYS C O 1
ATOM 3905 N N . THR C 1 122 ? 36.097 17.358 15.854 1.00 36.82 122 THR C N 1
ATOM 3906 C CA . THR C 1 122 ? 36.650 16.317 16.718 1.00 36.40 122 THR C CA 1
ATOM 3907 C C . THR C 1 122 ? 35.704 16.039 17.910 1.00 36.68 122 THR C C 1
ATOM 3908 O O . THR C 1 122 ? 35.452 14.877 18.257 1.00 36.91 122 THR C O 1
ATOM 3912 N N . ASP C 1 123 ? 35.145 17.099 18.496 1.00 36.62 123 ASP C N 1
ATOM 3913 C CA . ASP C 1 123 ? 34.324 16.976 19.706 1.00 36.71 123 ASP C CA 1
ATOM 3914 C C . ASP C 1 123 ? 32.861 16.592 19.471 1.00 36.34 123 ASP C C 1
ATOM 3915 O O . ASP C 1 123 ? 32.183 16.145 20.401 1.00 36.28 123 ASP C O 1
ATOM 3920 N N . VAL C 1 124 ? 32.354 16.772 18.262 1.00 35.89 124 VAL C N 1
ATOM 3921 C CA . VAL C 1 124 ? 30.932 16.505 18.020 1.00 35.74 124 VAL C CA 1
ATOM 3922 C C . VAL C 1 124 ? 30.699 15.524 16.850 1.00 35.38 124 VAL C C 1
ATOM 3923 O O . VAL C 1 124 ? 30.032 14.504 17.034 1.00 34.86 124 VAL C O 1
ATOM 3927 N N . LEU C 1 125 ? 31.272 15.814 15.681 1.00 35.16 125 LEU C N 1
ATOM 3928 C CA . LEU C 1 125 ? 31.083 14.990 14.468 1.00 35.35 125 LEU C CA 1
ATOM 3929 C C . LEU C 1 125 ? 31.542 13.535 14.689 1.00 35.45 125 LEU C C 1
ATOM 3930 O O . LEU C 1 125 ? 30.753 12.602 14.562 1.00 34.97 125 LEU C O 1
ATOM 3935 N N . LEU C 1 126 ? 32.824 13.350 15.010 1.00 35.25 126 LEU C N 1
ATOM 3936 C CA . LEU C 1 126 ? 33.394 12.002 15.073 1.00 35.16 126 LEU C CA 1
ATOM 3937 C C . LEU C 1 126 ? 32.723 11.092 16.124 1.00 35.78 126 LEU C C 1
ATOM 3938 O O . LEU C 1 126 ? 32.451 9.941 15.815 1.00 36.87 126 LEU C O 1
ATOM 3943 N N . PRO C 1 127 ? 32.447 11.555 17.342 1.00 35.03 127 PRO C N 1
ATOM 3944 C CA . PRO C 1 127 ? 31.653 10.735 18.292 1.00 34.82 127 PRO C CA 1
ATOM 3945 C C . PRO C 1 127 ? 30.247 10.361 17.809 1.00 34.42 127 PRO C C 1
ATOM 3946 O O . PRO C 1 127 ? 29.768 9.218 17.977 1.00 33.65 127 PRO C O 1
ATOM 3950 N N . ALA C 1 128 ? 29.591 11.329 17.199 1.00 34.75 128 ALA C N 1
ATOM 3951 C CA . ALA C 1 128 ? 28.243 11.123 16.672 1.00 33.80 128 ALA C CA 1
ATOM 3952 C C . ALA C 1 128 ? 28.264 10.125 15.529 1.00 33.57 128 ALA C C 1
ATOM 3953 O O . ALA C 1 128 ? 27.395 9.262 15.471 1.00 31.09 128 ALA C O 1
ATOM 3955 N N . ARG C 1 129 ? 29.236 10.224 14.617 1.00 33.15 129 ARG C N 1
ATOM 3956 C CA . ARG C 1 129 ? 29.232 9.281 13.470 1.00 34.30 129 ARG C CA 1
ATOM 3957 C C . ARG C 1 129 ? 29.708 7.910 13.904 1.00 33.14 129 ARG C C 1
ATOM 3958 O O . ARG C 1 129 ? 29.312 6.925 13.338 1.00 32.21 129 ARG C O 1
ATOM 3966 N N . THR C 1 130 ? 30.519 7.840 14.955 1.00 33.06 130 THR C N 1
ATOM 3967 C CA . THR C 1 130 ? 30.876 6.531 15.518 1.00 31.45 130 THR C CA 1
ATOM 3968 C C . THR C 1 130 ? 29.644 5.708 15.878 1.00 31.58 130 THR C C 1
ATOM 3969 O O . THR C 1 130 ? 29.493 4.553 15.457 1.00 31.28 130 THR C O 1
ATOM 3973 N N . LYS C 1 131 ? 28.773 6.308 16.667 1.00 31.31 131 LYS C N 1
ATOM 3974 C CA . LYS C 1 131 ? 27.564 5.675 17.103 1.00 31.46 131 LYS C CA 1
ATOM 3975 C C . LYS C 1 131 ? 26.645 5.417 15.876 1.00 31.23 131 LYS C C 1
ATOM 3976 O O . LYS C 1 131 ? 26.183 4.298 15.683 1.00 31.01 131 LYS C O 1
ATOM 3982 N N . PHE C 1 132 ? 26.451 6.421 15.020 1.00 31.69 132 PHE C N 1
ATOM 3983 C CA . PHE C 1 132 ? 25.501 6.291 13.913 1.00 31.42 132 PHE C CA 1
ATOM 3984 C C . PHE C 1 132 ? 26.022 5.324 12.838 1.00 31.87 132 PHE C C 1
ATOM 3985 O O . PHE C 1 132 ? 25.317 4.417 12.439 1.00 31.67 132 PHE C O 1
ATOM 3993 N N . LEU C 1 133 ? 27.270 5.495 12.416 1.00 31.76 133 LEU C N 1
ATOM 3994 C CA . LEU C 1 133 ? 27.879 4.581 11.417 1.00 31.75 133 LEU C CA 1
ATOM 3995 C C . LEU C 1 133 ? 27.988 3.144 11.998 1.00 31.42 133 LEU C C 1
ATOM 3996 O O . LEU C 1 133 ? 27.859 2.163 11.278 1.00 31.55 133 LEU C O 1
ATOM 4001 N N . GLY C 1 134 ? 28.083 3.011 13.311 1.00 32.17 134 GLY C N 1
ATOM 4002 C CA . GLY C 1 134 ? 28.137 1.691 13.937 1.00 32.38 134 GLY C CA 1
ATOM 4003 C C . GLY C 1 134 ? 26.805 0.998 13.785 1.00 32.95 134 GLY C C 1
ATOM 4004 O O . GLY C 1 134 ? 26.737 -0.184 13.409 1.00 30.90 134 GLY C O 1
ATOM 4005 N N . PHE C 1 135 ? 25.732 1.759 14.047 1.00 34.19 135 PHE C N 1
ATOM 4006 C CA . PHE C 1 135 ? 24.349 1.306 13.782 1.00 35.20 135 PHE C CA 1
ATOM 4007 C C . PHE C 1 135 ? 24.130 0.952 12.330 1.00 34.57 135 PHE C C 1
ATOM 4008 O O . PHE C 1 135 ? 23.592 -0.108 12.056 1.00 36.08 135 PHE C O 1
ATOM 4016 N N . ILE C 1 136 ? 24.550 1.816 11.397 1.00 33.94 136 ILE C N 1
ATOM 4017 C CA . ILE C 1 136 ? 24.353 1.590 9.962 1.00 34.86 136 ILE C CA 1
ATOM 4018 C C . ILE C 1 136 ? 25.035 0.299 9.520 1.00 34.12 136 ILE C C 1
ATOM 4019 O O . ILE C 1 136 ? 24.517 -0.500 8.732 1.00 33.87 136 ILE C O 1
ATOM 4024 N N . THR C 1 137 ? 26.213 0.069 10.096 1.00 33.06 137 THR C N 1
ATOM 4025 C CA . THR C 1 137 ? 27.088 -0.989 9.666 1.00 32.49 137 THR C CA 1
ATOM 4026 C C . THR C 1 137 ? 26.456 -2.313 10.047 1.00 32.37 137 THR C C 1
ATOM 4027 O O . THR C 1 137 ? 26.522 -3.287 9.298 1.00 31.52 137 THR C O 1
ATOM 4031 N N . LYS C 1 138 ? 25.775 -2.310 11.183 1.00 32.63 138 LYS C N 1
ATOM 4032 C CA . LYS C 1 138 ? 25.053 -3.472 11.679 1.00 33.79 138 LYS C CA 1
ATOM 4033 C C . LYS C 1 138 ? 23.984 -3.905 10.709 1.00 32.95 138 LYS C C 1
ATOM 4034 O O . LYS C 1 138 ? 23.833 -5.112 10.426 1.00 32.80 138 LYS C O 1
ATOM 4040 N N . PHE C 1 139 ? 23.239 -2.911 10.223 1.00 31.98 139 PHE C N 1
ATOM 4041 C CA . PHE C 1 139 ? 22.246 -3.138 9.173 1.00 31.70 139 PHE C CA 1
ATOM 4042 C C . PHE C 1 139 ? 22.852 -3.640 7.856 1.00 31.36 139 PHE C C 1
ATOM 4043 O O . PHE C 1 139 ? 22.333 -4.608 7.265 1.00 31.29 139 PHE C O 1
ATOM 4051 N N . LEU C 1 140 ? 23.940 -3.021 7.411 1.00 31.94 140 LEU C N 1
ATOM 4052 C CA . LEU C 1 140 ? 24.642 -3.458 6.180 1.00 32.52 140 LEU C CA 1
ATOM 4053 C C . LEU C 1 140 ? 25.116 -4.887 6.251 1.00 34.25 140 LEU C C 1
ATOM 4054 O O . LEU C 1 140 ? 24.929 -5.679 5.318 1.00 34.05 140 LEU C O 1
ATOM 4059 N N . LYS C 1 141 ? 25.743 -5.232 7.358 1.00 33.29 141 LYS C N 1
ATOM 4060 C CA . LYS C 1 141 ? 26.347 -6.565 7.425 1.00 34.69 141 LYS C CA 1
ATOM 4061 C C . LYS C 1 141 ? 25.310 -7.654 7.555 1.00 34.20 141 LYS C C 1
ATOM 4062 O O . LYS C 1 141 ? 25.531 -8.753 7.070 1.00 34.67 141 LYS C O 1
ATOM 4068 N N . LYS C 1 142 ? 24.162 -7.323 8.135 1.00 33.51 142 LYS C N 1
ATOM 4069 C CA . LYS C 1 142 ? 23.026 -8.240 8.232 1.00 35.21 142 LYS C CA 1
ATOM 4070 C C . LYS C 1 142 ? 22.325 -8.515 6.863 1.00 34.51 142 LYS C C 1
ATOM 4071 O O . LYS C 1 142 ? 21.614 -9.500 6.708 1.00 33.57 142 LYS C O 1
ATOM 4077 N N . ASN C 1 143 ? 22.585 -7.669 5.871 1.00 35.36 143 ASN C N 1
ATOM 4078 C CA . ASN C 1 143 ? 21.920 -7.734 4.577 1.00 34.80 143 ASN C CA 1
ATOM 4079 C C . ASN C 1 143 ? 22.878 -8.066 3.447 1.00 35.27 143 ASN C C 1
ATOM 4080 O O . ASN C 1 143 ? 23.747 -7.277 3.109 1.00 36.20 143 ASN C O 1
ATOM 4085 N N . SER C 1 144 ? 22.703 -9.208 2.809 1.00 34.56 144 SER C N 1
ATOM 4086 C CA . SER C 1 144 ? 23.648 -9.652 1.749 1.00 34.06 144 SER C CA 1
ATOM 4087 C C . SER C 1 144 ? 23.535 -8.909 0.418 1.00 34.13 144 SER C C 1
ATOM 4088 O O . SER C 1 144 ? 24.378 -9.080 -0.443 1.00 34.20 144 SER C O 1
ATOM 4091 N N . SER C 1 145 ? 22.502 -8.084 0.246 1.00 32.43 145 SER C N 1
ATOM 4092 C CA . SER C 1 145 ? 22.266 -7.374 -1.005 1.00 32.67 145 SER C CA 1
ATOM 4093 C C . SER C 1 145 ? 23.156 -6.170 -1.247 1.00 32.69 145 SER C C 1
ATOM 4094 O O . SER C 1 145 ? 23.305 -5.709 -2.394 1.00 34.57 145 SER C O 1
ATOM 4097 N N . GLY C 1 146 ? 23.732 -5.625 -0.206 1.00 31.84 146 GLY C N 1
ATOM 4098 C CA . GLY C 1 146 ? 24.465 -4.353 -0.342 1.00 32.92 146 GLY C CA 1
ATOM 4099 C C . GLY C 1 146 ? 23.702 -3.099 0.012 1.00 32.34 146 GLY C C 1
ATOM 4100 O O . GLY C 1 146 ? 24.304 -2.027 0.113 1.00 31.83 146 GLY C O 1
ATOM 4101 N N . PHE C 1 147 ? 22.386 -3.242 0.207 1.00 30.88 147 PHE C N 1
ATOM 4102 C CA . PHE C 1 147 ? 21.500 -2.125 0.572 1.00 31.08 147 PHE C CA 1
ATOM 4103 C C . PHE C 1 147 ? 21.222 -2.155 2.045 1.00 30.89 147 PHE C C 1
ATOM 4104 O O . PHE C 1 147 ? 21.548 -3.131 2.734 1.00 30.82 147 PHE C O 1
ATOM 4112 N N . LEU C 1 148 ? 20.712 -1.062 2.575 1.00 30.83 148 LEU C N 1
ATOM 4113 C CA . LEU C 1 148 ? 20.409 -1.040 4.001 1.00 29.90 148 LEU C CA 1
ATOM 4114 C C . LEU C 1 148 ? 19.294 -1.972 4.383 1.00 29.85 148 LEU C C 1
ATOM 4115 O O . LEU C 1 148 ? 19.367 -2.599 5.449 1.00 31.42 148 LEU C O 1
ATOM 4120 N N . VAL C 1 149 ? 18.220 -1.992 3.574 1.00 29.52 149 VAL C N 1
ATOM 4121 C CA . VAL C 1 149 ? 17.026 -2.801 3.860 1.00 29.47 149 VAL C CA 1
ATOM 4122 C C . VAL C 1 149 ? 16.596 -3.477 2.568 1.00 29.19 149 VAL C C 1
ATOM 4123 O O . VAL C 1 149 ? 16.363 -2.827 1.536 1.00 28.83 149 VAL C O 1
ATOM 4127 N N . GLY C 1 150 ? 16.401 -4.783 2.680 1.00 29.88 150 GLY C N 1
ATOM 4128 C CA . GLY C 1 150 ? 15.863 -5.522 1.576 1.00 30.56 150 GLY C CA 1
ATOM 4129 C C . GLY C 1 150 ? 16.822 -5.692 0.439 1.00 30.45 150 GLY C C 1
ATOM 4130 O O . GLY C 1 150 ? 18.027 -5.456 0.556 1.00 32.30 150 GLY C O 1
ATOM 4131 N N . ASP C 1 151 ? 16.280 -6.097 -0.693 1.00 30.35 151 ASP C N 1
ATOM 4132 C CA . ASP C 1 151 ? 17.138 -6.412 -1.800 1.00 30.32 151 ASP C CA 1
ATOM 4133 C C . ASP C 1 151 ? 17.221 -5.397 -2.930 1.00 30.31 151 ASP C C 1
ATOM 4134 O O . ASP C 1 151 ? 17.869 -5.695 -3.978 1.00 30.96 151 ASP C O 1
ATOM 4139 N N . LYS C 1 152 ? 16.726 -4.195 -2.666 1.00 31.48 152 LYS C N 1
ATOM 4140 C CA . LYS C 1 152 ? 16.651 -3.160 -3.675 1.00 30.66 152 LYS C CA 1
ATOM 4141 C C . LYS C 1 152 ? 16.954 -1.841 -3.034 1.00 31.44 152 LYS C C 1
ATOM 4142 O O . LYS C 1 152 ? 16.744 -1.671 -1.839 1.00 31.74 152 LYS C O 1
ATOM 4148 N N . ILE C 1 153 ? 17.482 -0.909 -3.840 1.00 30.57 153 ILE C N 1
ATOM 4149 C CA . ILE C 1 153 ? 17.746 0.447 -3.385 1.00 30.68 153 ILE C CA 1
ATOM 4150 C C . ILE C 1 153 ? 16.494 1.087 -2.831 1.00 30.46 153 ILE C C 1
ATOM 4151 O O . ILE C 1 153 ? 15.329 0.903 -3.356 1.00 30.24 153 ILE C O 1
ATOM 4156 N N . SER C 1 154 ? 16.691 1.876 -1.794 1.00 30.54 154 SER C N 1
ATOM 4157 C CA . SER C 1 154 ? 15.614 2.609 -1.210 1.00 31.30 154 SER C CA 1
ATOM 4158 C C . SER C 1 154 ? 16.045 4.041 -0.929 1.00 32.98 154 SER C C 1
ATOM 4159 O O . SER C 1 154 ? 17.216 4.359 -1.028 1.00 30.94 154 SER C O 1
ATOM 4162 N N . TRP C 1 155 ? 15.064 4.868 -0.593 1.00 31.93 155 TRP C N 1
ATOM 4163 C CA . TRP C 1 155 ? 15.353 6.322 -0.371 1.00 31.31 155 TRP C CA 1
ATOM 4164 C C . TRP C 1 155 ? 16.330 6.576 0.787 1.00 31.07 155 TRP C C 1
ATOM 4165 O O . TRP C 1 155 ? 17.117 7.524 0.756 1.00 31.89 155 TRP C O 1
ATOM 4176 N N . VAL C 1 156 ? 16.313 5.717 1.794 1.00 31.55 156 VAL C N 1
ATOM 4177 C CA . VAL C 1 156 ? 17.301 5.826 2.900 1.00 32.09 156 VAL C CA 1
ATOM 4178 C C . VAL C 1 156 ? 18.712 5.457 2.444 1.00 32.47 156 VAL C C 1
ATOM 4179 O O . VAL C 1 156 ? 19.704 6.053 2.904 1.00 30.79 156 VAL C O 1
ATOM 4183 N N . ASP C 1 157 ? 18.850 4.553 1.478 1.00 31.59 157 ASP C N 1
ATOM 4184 C CA . ASP C 1 157 ? 20.178 4.415 0.857 1.00 31.87 157 ASP C CA 1
ATOM 4185 C C . ASP C 1 157 ? 20.663 5.731 0.263 1.00 30.49 157 ASP C C 1
ATOM 4186 O O . ASP C 1 157 ? 21.832 6.094 0.467 1.00 31.38 157 ASP C O 1
ATOM 4191 N N . LEU C 1 158 ? 19.825 6.390 -0.529 1.00 32.23 158 LEU C N 1
ATOM 4192 C CA . LEU C 1 158 ? 20.168 7.656 -1.068 1.00 31.97 158 LEU C CA 1
ATOM 4193 C C . LEU C 1 158 ? 20.566 8.700 -0.021 1.00 31.91 158 LEU C C 1
ATOM 4194 O O . LEU C 1 158 ? 21.553 9.474 -0.219 1.00 32.91 158 LEU C O 1
ATOM 4199 N N . LEU C 1 159 ? 19.730 8.789 1.006 1.00 31.45 159 LEU C N 1
ATOM 4200 C CA . LEU C 1 159 ? 19.887 9.733 2.046 1.00 32.43 159 LEU C CA 1
ATOM 4201 C C . LEU C 1 159 ? 21.246 9.533 2.753 1.00 32.28 159 LEU C C 1
ATOM 4202 O O . LEU C 1 159 ? 22.065 10.472 2.895 1.00 32.12 159 LEU C O 1
ATOM 4207 N N . VAL C 1 160 ? 21.494 8.320 3.183 1.00 32.10 160 VAL C N 1
ATOM 4208 C CA . VAL C 1 160 ? 22.748 8.034 3.887 1.00 32.31 160 VAL C CA 1
ATOM 4209 C C . VAL C 1 160 ? 23.991 8.221 3.000 1.00 31.91 160 VAL C C 1
ATOM 4210 O O . VAL C 1 160 ? 24.989 8.833 3.416 1.00 32.36 160 VAL C O 1
ATOM 4214 N N . ALA C 1 161 ? 23.973 7.648 1.816 1.00 31.70 161 ALA C N 1
ATOM 4215 C CA . ALA C 1 161 ? 25.094 7.720 0.910 1.00 30.69 161 ALA C CA 1
ATOM 4216 C C . ALA C 1 161 ? 25.441 9.166 0.602 1.00 31.15 161 ALA C C 1
ATOM 4217 O O . ALA C 1 161 ? 26.614 9.500 0.506 1.00 30.82 161 ALA C O 1
ATOM 4219 N N . GLU C 1 162 ? 24.422 10.004 0.379 1.00 32.59 162 GLU C N 1
ATOM 4220 C CA . GLU C 1 162 ? 24.675 11.405 0.071 1.00 31.70 162 GLU C CA 1
ATOM 4221 C C . GLU C 1 162 ? 25.385 12.117 1.216 1.00 32.69 162 GLU C C 1
ATOM 4222 O O . GLU C 1 162 ? 26.346 12.863 0.992 1.00 32.01 162 GLU C O 1
ATOM 4228 N N . HIS C 1 163 ? 24.944 11.853 2.442 1.00 31.69 163 HIS C N 1
ATOM 4229 C CA . HIS C 1 163 ? 25.540 12.484 3.600 1.00 31.88 163 HIS C CA 1
ATOM 4230 C C . HIS C 1 163 ? 26.957 11.997 3.820 1.00 30.89 163 HIS C C 1
ATOM 4231 O O . HIS C 1 163 ? 27.886 12.791 4.076 1.00 30.13 163 HIS C O 1
ATOM 4238 N N . VAL C 1 164 ? 27.140 10.696 3.721 1.00 31.16 164 VAL C N 1
ATOM 4239 C CA . VAL C 1 164 ? 28.510 10.141 3.866 1.00 31.37 164 VAL C CA 1
ATOM 4240 C C . VAL C 1 164 ? 29.451 10.709 2.826 1.00 30.67 164 VAL C C 1
ATOM 4241 O O . VAL C 1 164 ? 30.612 11.081 3.144 1.00 30.56 164 VAL C O 1
ATOM 4245 N N . ALA C 1 165 ? 28.975 10.863 1.594 1.00 31.08 165 ALA C N 1
ATOM 4246 C CA . ALA C 1 165 ? 29.804 11.424 0.552 1.00 31.38 165 ALA C CA 1
ATOM 4247 C C . ALA C 1 165 ? 30.213 12.864 0.850 1.00 31.82 165 ALA C C 1
ATOM 4248 O O . ALA C 1 165 ? 31.393 13.266 0.659 1.00 32.91 165 ALA C O 1
ATOM 4250 N N . ASP C 1 166 ? 29.208 13.645 1.251 1.00 32.15 166 ASP C N 1
ATOM 4251 C CA . ASP C 1 166 ? 29.386 14.993 1.732 1.00 33.68 166 ASP C CA 1
ATOM 4252 C C . ASP C 1 166 ? 30.391 15.094 2.851 1.00 33.72 166 ASP C C 1
ATOM 4253 O O . ASP C 1 166 ? 31.342 15.869 2.752 1.00 33.56 166 ASP C O 1
ATOM 4258 N N . MET C 1 167 ? 30.224 14.293 3.903 1.00 33.86 167 MET C N 1
ATOM 4259 C CA . MET C 1 167 ? 31.030 14.459 5.100 1.00 33.73 167 MET C CA 1
ATOM 4260 C C . MET C 1 167 ? 32.452 13.993 4.864 1.00 34.16 167 MET C C 1
ATOM 4261 O O . MET C 1 167 ? 33.381 14.551 5.409 1.00 35.19 167 MET C O 1
ATOM 4266 N N . THR C 1 168 ? 32.619 13.007 3.998 1.00 33.92 168 THR C N 1
ATOM 4267 C CA . THR C 1 168 ? 33.956 12.531 3.704 1.00 34.53 168 THR C CA 1
ATOM 4268 C C . THR C 1 168 ? 34.715 13.452 2.768 1.00 35.44 168 THR C C 1
ATOM 4269 O O . THR C 1 168 ? 35.950 13.478 2.806 1.00 33.97 168 THR C O 1
ATOM 4273 N N . ASN C 1 169 ? 34.019 14.184 1.908 1.00 34.97 169 ASN C N 1
ATOM 4274 C CA . ASN C 1 169 ? 34.655 15.285 1.198 1.00 36.26 169 ASN C CA 1
ATOM 4275 C C . ASN C 1 169 ? 35.117 16.400 2.143 1.00 35.68 169 ASN C C 1
ATOM 4276 O O . ASN C 1 169 ? 36.242 16.889 2.054 1.00 36.02 169 ASN C O 1
ATOM 4281 N N . ARG C 1 170 ? 34.289 16.745 3.118 1.00 35.86 170 ARG C N 1
ATOM 4282 C CA . ARG C 1 170 ? 34.671 17.797 4.082 1.00 35.10 170 ARG C CA 1
ATOM 4283 C C . ARG C 1 170 ? 35.708 17.355 5.143 1.00 34.37 170 ARG C C 1
ATOM 4284 O O . ARG C 1 170 ? 36.540 18.177 5.595 1.00 33.58 170 ARG C O 1
ATOM 4292 N N . VAL C 1 171 ? 35.643 16.092 5.550 1.00 33.73 171 VAL C N 1
ATOM 4293 C CA . VAL C 1 171 ? 36.465 15.471 6.607 1.00 34.92 171 VAL C CA 1
ATOM 4294 C C . VAL C 1 171 ? 36.838 14.033 6.159 1.00 34.95 171 VAL C C 1
ATOM 4295 O O . VAL C 1 171 ? 36.091 13.056 6.388 1.00 32.80 171 VAL C O 1
ATOM 4299 N N . PRO C 1 172 ? 37.980 13.897 5.496 1.00 35.23 172 PRO C N 1
ATOM 4300 C CA . PRO C 1 172 ? 38.448 12.601 4.982 1.00 35.11 172 PRO C CA 1
ATOM 4301 C C . PRO C 1 172 ? 38.379 11.436 5.956 1.00 34.59 172 PRO C C 1
ATOM 4302 O O . PRO C 1 172 ? 38.006 10.343 5.569 1.00 34.47 172 PRO C O 1
ATOM 4306 N N . GLU C 1 173 ? 38.666 11.694 7.218 1.00 34.46 173 GLU C N 1
ATOM 4307 C CA . GLU C 1 173 ? 38.658 10.667 8.233 1.00 35.41 173 GLU C CA 1
ATOM 4308 C C . GLU C 1 173 ? 37.244 10.280 8.650 1.00 34.33 173 GLU C C 1
ATOM 4309 O O . GLU C 1 173 ? 37.056 9.374 9.436 1.00 34.40 173 GLU C O 1
ATOM 4315 N N . TYR C 1 174 ? 36.233 10.943 8.110 1.00 33.61 174 TYR C N 1
ATOM 4316 C CA . TYR C 1 174 ? 34.863 10.612 8.517 1.00 32.90 174 TYR C CA 1
ATOM 4317 C C . TYR C 1 174 ? 34.591 9.113 8.367 1.00 33.31 174 TYR C C 1
ATOM 4318 O O . TYR C 1 174 ? 33.996 8.477 9.235 1.00 33.81 174 TYR C O 1
ATOM 4327 N N . ILE C 1 175 ? 35.052 8.555 7.259 1.00 33.23 175 ILE C N 1
ATOM 4328 C CA . ILE C 1 175 ? 34.776 7.169 6.895 1.00 34.27 175 ILE C CA 1
ATOM 4329 C C . ILE C 1 175 ? 35.721 6.148 7.489 1.00 34.16 175 ILE C C 1
ATOM 4330 O O . ILE C 1 175 ? 35.578 4.931 7.294 1.00 33.38 175 ILE C O 1
ATOM 4335 N N . GLU C 1 176 ? 36.736 6.628 8.182 1.00 33.64 176 GLU C N 1
ATOM 4336 C CA . GLU C 1 176 ? 37.724 5.703 8.696 1.00 35.21 176 GLU C CA 1
ATOM 4337 C C . GLU C 1 176 ? 37.118 4.803 9.748 1.00 33.87 176 GLU C C 1
ATOM 4338 O O . GLU C 1 176 ? 36.482 5.288 10.663 1.00 35.09 176 GLU C O 1
ATOM 4344 N N . GLY C 1 177 ? 37.355 3.498 9.625 1.00 33.37 177 GLY C N 1
ATOM 4345 C CA . GLY C 1 177 ? 36.804 2.499 10.542 1.00 32.82 177 GLY C CA 1
ATOM 4346 C C . GLY C 1 177 ? 35.524 1.858 10.044 1.00 32.48 177 GLY C C 1
ATOM 4347 O O . GLY C 1 177 ? 35.026 0.885 10.631 1.00 33.48 177 GLY C O 1
ATOM 4348 N N . PHE C 1 178 ? 35.002 2.387 8.944 1.00 30.89 178 PHE C N 1
ATOM 4349 C CA . PHE C 1 178 ? 33.664 1.962 8.422 1.00 30.64 178 PHE C CA 1
ATOM 4350 C C . PHE C 1 178 ? 33.702 1.604 6.946 1.00 31.11 178 PHE C C 1
ATOM 4351 O O . PHE C 1 178 ? 33.091 2.294 6.136 1.00 28.96 178 PHE C O 1
ATOM 4359 N N . PRO C 1 179 ? 34.381 0.507 6.611 1.00 30.32 179 PRO C N 1
ATOM 4360 C CA . PRO C 1 179 ? 34.543 0.082 5.220 1.00 30.86 179 PRO C CA 1
ATOM 4361 C C . PRO C 1 179 ? 33.222 -0.346 4.530 1.00 30.74 179 PRO C C 1
ATOM 4362 O O . PRO C 1 179 ? 33.042 -0.120 3.336 1.00 30.70 179 PRO C O 1
ATOM 4366 N N . GLU C 1 180 ? 32.313 -0.947 5.275 1.00 30.71 180 GLU C N 1
ATOM 4367 C CA . GLU C 1 180 ? 31.019 -1.351 4.704 1.00 30.72 180 GLU C CA 1
ATOM 4368 C C . GLU C 1 180 ? 30.202 -0.128 4.317 1.00 29.87 180 GLU C C 1
ATOM 4369 O O . GLU C 1 180 ? 29.543 -0.082 3.223 1.00 30.95 180 GLU C O 1
ATOM 4375 N N . VAL C 1 181 ? 30.235 0.893 5.180 1.00 28.85 181 VAL C N 1
ATOM 4376 C CA . VAL C 1 181 ? 29.591 2.179 4.874 1.00 29.00 181 VAL C CA 1
ATOM 4377 C C . VAL C 1 181 ? 30.216 2.826 3.619 1.00 29.28 181 VAL C C 1
ATOM 4378 O O . VAL C 1 181 ? 29.525 3.372 2.800 1.00 30.27 181 VAL C O 1
ATOM 4382 N N . LYS C 1 182 ? 31.528 2.812 3.504 1.00 30.21 182 LYS C N 1
ATOM 4383 C CA . LYS C 1 182 ? 32.217 3.353 2.336 1.00 30.22 182 LYS C CA 1
ATOM 4384 C C . LYS C 1 182 ? 31.787 2.658 1.035 1.00 30.59 182 LYS C C 1
ATOM 4385 O O . LYS C 1 182 ? 31.506 3.299 0.011 1.00 30.65 182 LYS C O 1
ATOM 4391 N N . ALA C 1 183 ? 31.707 1.342 1.090 1.00 29.69 183 ALA C N 1
ATOM 4392 C CA . ALA C 1 183 ? 31.288 0.541 -0.078 1.00 30.05 183 ALA C CA 1
ATOM 4393 C C . ALA C 1 183 ? 29.850 0.817 -0.471 1.00 29.70 183 ALA C C 1
ATOM 4394 O O . ALA C 1 183 ? 29.541 0.855 -1.662 1.00 30.59 183 ALA C O 1
ATOM 4396 N N . HIS C 1 184 ? 28.996 0.951 0.538 1.00 28.23 184 HIS C N 1
ATOM 4397 C CA . HIS C 1 184 ? 27.595 1.386 0.325 1.00 28.88 184 HIS C CA 1
ATOM 4398 C C . HIS C 1 184 ? 27.537 2.738 -0.361 1.00 29.79 184 HIS C C 1
ATOM 4399 O O . HIS C 1 184 ? 26.908 2.919 -1.410 1.00 30.58 184 HIS C O 1
ATOM 4406 N N . MET C 1 185 ? 28.276 3.704 0.164 1.00 29.56 185 MET C N 1
ATOM 4407 C CA . MET C 1 185 ? 28.262 5.032 -0.447 1.00 30.96 185 MET C CA 1
ATOM 4408 C C . MET C 1 185 ? 28.612 4.958 -1.924 1.00 31.05 185 MET C C 1
ATOM 4409 O O . MET C 1 185 ? 27.931 5.510 -2.785 1.00 29.73 185 MET C O 1
ATOM 4414 N N . GLU C 1 186 ? 29.683 4.239 -2.219 1.00 30.85 186 GLU C N 1
ATOM 4415 C CA . GLU C 1 186 ? 30.122 4.024 -3.608 1.00 32.24 186 GLU C CA 1
ATOM 4416 C C . GLU C 1 186 ? 29.084 3.343 -4.479 1.00 32.18 186 GLU C C 1
ATOM 4417 O O . GLU C 1 186 ? 28.813 3.774 -5.615 1.00 32.52 186 GLU C O 1
ATOM 4423 N N . ARG C 1 187 ? 28.502 2.278 -3.956 1.00 31.75 187 ARG C N 1
ATOM 4424 C CA . ARG C 1 187 ? 27.472 1.529 -4.668 1.00 32.49 187 ARG C CA 1
ATOM 4425 C C . ARG C 1 187 ? 26.322 2.461 -5.052 1.00 31.15 187 ARG C C 1
ATOM 4426 O O . ARG C 1 187 ? 25.837 2.445 -6.191 1.00 31.10 187 ARG C O 1
ATOM 4434 N N . ILE C 1 188 ? 25.893 3.259 -4.082 1.00 31.62 188 ILE C N 1
ATOM 4435 C CA . ILE C 1 188 ? 24.680 4.036 -4.282 1.00 31.40 188 ILE C CA 1
ATOM 4436 C C . ILE C 1 188 ? 25.009 5.176 -5.217 1.00 32.60 188 ILE C C 1
ATOM 4437 O O . ILE C 1 188 ? 24.292 5.450 -6.154 1.00 32.00 188 ILE C O 1
ATOM 4442 N N . GLN C 1 189 ? 26.115 5.844 -4.965 1.00 33.40 189 GLN C N 1
ATOM 4443 C CA . GLN C 1 189 ? 26.454 7.032 -5.752 1.00 34.63 189 GLN C CA 1
ATOM 4444 C C . GLN C 1 189 ? 26.896 6.716 -7.165 1.00 34.59 189 GLN C C 1
ATOM 4445 O O . GLN C 1 189 ? 26.868 7.599 -8.038 1.00 37.33 189 GLN C O 1
ATOM 4451 N N . GLN C 1 190 ? 27.234 5.454 -7.428 1.00 34.19 190 GLN C N 1
ATOM 4452 C CA . GLN C 1 190 ? 27.645 5.027 -8.746 1.00 34.33 190 GLN C CA 1
ATOM 4453 C C . GLN C 1 190 ? 26.484 4.437 -9.514 1.00 33.22 190 GLN C C 1
ATOM 4454 O O . GLN C 1 190 ? 26.628 4.138 -10.683 1.00 33.11 190 GLN C O 1
ATOM 4460 N N . THR C 1 191 ? 25.296 4.325 -8.887 1.00 31.87 191 THR C N 1
ATOM 4461 C CA . THR C 1 191 ? 24.098 3.910 -9.583 1.00 31.94 191 THR C CA 1
ATOM 4462 C C . THR C 1 191 ? 23.845 4.850 -10.754 1.00 32.07 191 THR C C 1
ATOM 4463 O O . THR C 1 191 ? 23.841 6.053 -10.555 1.00 31.77 191 THR C O 1
ATOM 4467 N N . PRO C 1 192 ? 23.695 4.347 -11.985 1.00 32.49 192 PRO C N 1
ATOM 4468 C CA . PRO C 1 192 ? 23.784 5.221 -13.169 1.00 32.00 192 PRO C CA 1
ATOM 4469 C C . PRO C 1 192 ? 22.992 6.526 -13.159 1.00 31.51 192 PRO C C 1
ATOM 4470 O O . PRO C 1 192 ? 23.552 7.574 -13.491 1.00 32.24 192 PRO C O 1
ATOM 4474 N N . ARG C 1 193 ? 21.701 6.471 -12.829 1.00 30.50 193 ARG C N 1
ATOM 4475 C CA . ARG C 1 193 ? 20.881 7.692 -12.760 1.00 29.63 193 ARG C CA 1
ATOM 4476 C C . ARG C 1 193 ? 21.325 8.649 -11.642 1.00 29.51 193 ARG C C 1
ATOM 4477 O O . ARG C 1 193 ? 21.155 9.876 -11.760 1.00 30.40 193 ARG C O 1
ATOM 4485 N N . ILE C 1 194 ? 21.857 8.107 -10.553 1.00 29.04 194 ILE C N 1
ATOM 4486 C CA . ILE C 1 194 ? 22.355 8.932 -9.418 1.00 30.15 194 ILE C CA 1
ATOM 4487 C C . ILE C 1 194 ? 23.696 9.556 -9.799 1.00 31.23 194 ILE C C 1
ATOM 4488 O O . ILE C 1 194 ? 23.864 10.755 -9.666 1.00 32.09 194 ILE C O 1
ATOM 4493 N N . LYS C 1 195 ? 24.609 8.763 -10.366 1.00 31.66 195 LYS C N 1
ATOM 4494 C CA . LYS C 1 195 ? 25.882 9.286 -10.875 1.00 31.51 195 LYS C CA 1
ATOM 4495 C C . LYS C 1 195 ? 25.637 10.400 -11.889 1.00 31.35 195 LYS C C 1
ATOM 4496 O O . LYS C 1 195 ? 26.318 11.417 -11.834 1.00 31.19 195 LYS C O 1
ATOM 4502 N N . LYS C 1 196 ? 24.683 10.228 -12.806 1.00 30.37 196 LYS C N 1
ATOM 4503 C CA . LYS C 1 196 ? 24.379 11.241 -13.805 1.00 32.01 196 LYS C CA 1
ATOM 4504 C C . LYS C 1 196 ? 23.855 12.513 -13.187 1.00 30.11 196 LYS C C 1
ATOM 4505 O O . LYS C 1 196 ? 24.262 13.615 -13.567 1.00 29.80 196 LYS C O 1
ATOM 4511 N N . TRP C 1 197 ? 22.954 12.373 -12.232 1.00 30.06 197 TRP C N 1
ATOM 4512 C CA . TRP C 1 197 ? 22.481 13.536 -11.464 1.00 29.15 197 TRP C CA 1
ATOM 4513 C C . TRP C 1 197 ? 23.598 14.271 -10.716 1.00 29.59 197 TRP C C 1
ATOM 4514 O O . TRP C 1 197 ? 23.657 15.496 -10.785 1.00 29.22 197 TRP C O 1
ATOM 4525 N N . ILE C 1 198 ? 24.466 13.538 -10.022 1.00 29.90 198 ILE C N 1
ATOM 4526 C CA . ILE C 1 198 ? 25.570 14.165 -9.287 1.00 31.35 198 ILE C CA 1
ATOM 4527 C C . ILE C 1 198 ? 26.511 14.923 -10.210 1.00 32.13 198 ILE C C 1
ATOM 4528 O O . ILE C 1 198 ? 27.047 15.960 -9.825 1.00 32.22 198 ILE C O 1
ATOM 4533 N N . GLU C 1 199 ? 26.681 14.416 -11.434 1.00 32.97 199 GLU C N 1
ATOM 4534 C CA . GLU C 1 199 ? 27.510 15.073 -12.429 1.00 34.73 199 GLU C CA 1
ATOM 4535 C C . GLU C 1 199 ? 26.886 16.345 -12.995 1.00 34.52 199 GLU C C 1
ATOM 4536 O O . GLU C 1 199 ? 27.622 17.252 -13.411 1.00 34.73 199 GLU C O 1
ATOM 4542 N N . THR C 1 200 ? 25.564 16.420 -13.023 1.00 34.10 200 THR C N 1
ATOM 4543 C CA . THR C 1 200 ? 24.871 17.488 -13.723 1.00 35.09 200 THR C CA 1
ATOM 4544 C C . THR C 1 200 ? 24.165 18.493 -12.823 1.00 34.50 200 THR C C 1
ATOM 4545 O O . THR C 1 200 ? 23.857 19.628 -13.267 1.00 34.73 200 THR C O 1
ATOM 4549 N N . ARG C 1 201 ? 23.988 18.129 -11.556 1.00 33.32 201 ARG C N 1
ATOM 4550 C CA . ARG C 1 201 ? 23.300 19.029 -10.591 1.00 33.02 201 ARG C CA 1
ATOM 4551 C C . ARG C 1 201 ? 24.117 20.313 -10.344 1.00 32.82 201 ARG C C 1
ATOM 4552 O O . ARG C 1 201 ? 25.349 20.291 -10.476 1.00 31.47 201 ARG C O 1
ATOM 4560 N N . PRO C 1 202 ? 23.445 21.401 -9.966 1.00 34.05 202 PRO C N 1
ATOM 4561 C CA . PRO C 1 202 ? 24.137 22.630 -9.651 1.00 33.99 202 PRO C CA 1
ATOM 4562 C C . PRO C 1 202 ? 25.177 22.444 -8.539 1.00 34.15 202 PRO C C 1
ATOM 4563 O O . PRO C 1 202 ? 24.940 21.709 -7.562 1.00 32.64 202 PRO C O 1
ATOM 4567 N N . GLU C 1 203 ? 26.343 23.072 -8.709 1.00 33.06 203 GLU C N 1
ATOM 4568 C CA . GLU C 1 203 ? 27.374 23.008 -7.681 1.00 33.82 203 GLU C CA 1
ATOM 4569 C C . GLU C 1 203 ? 27.017 24.064 -6.642 1.00 33.30 203 GLU C C 1
ATOM 4570 O O . GLU C 1 203 ? 26.975 25.257 -6.956 1.00 33.52 203 GLU C O 1
ATOM 4576 N N . THR C 1 204 ? 26.799 23.630 -5.408 1.00 32.47 204 THR C N 1
ATOM 4577 C CA . THR C 1 204 ? 26.470 24.523 -4.315 1.00 32.58 204 THR C CA 1
ATOM 4578 C C . THR C 1 204 ? 27.298 24.219 -3.063 1.00 33.68 204 THR C C 1
ATOM 4579 O O . THR C 1 204 ? 27.721 23.066 -2.865 1.00 34.74 204 THR C O 1
ATOM 4583 N N . PRO C 1 205 ? 27.467 25.211 -2.192 1.00 34.20 205 PRO C N 1
ATOM 4584 C CA . PRO C 1 205 ? 28.230 25.012 -0.946 1.00 34.82 205 PRO C CA 1
ATOM 4585 C C . PRO C 1 205 ? 27.524 24.197 0.129 1.00 34.36 205 PRO C C 1
ATOM 4586 O O . PRO C 1 205 ? 28.143 23.818 1.141 1.00 34.91 205 PRO C O 1
ATOM 4590 N N . PHE C 1 206 ? 26.227 23.975 -0.029 1.00 33.73 206 PHE C N 1
ATOM 4591 C CA . PHE C 1 206 ? 25.536 23.058 0.862 1.00 33.69 206 PHE C CA 1
ATOM 4592 C C . PHE C 1 206 ? 24.480 22.285 0.060 1.00 32.88 206 PHE C C 1
ATOM 4593 O O . PHE C 1 206 ? 23.879 21.385 0.643 1.00 32.93 206 PHE C O 1
ATOM 4602 N N . MET D 1 1 ? -1.513 -16.619 16.394 1.00 37.24 1 MET D N 1
ATOM 4603 C CA . MET D 1 1 ? -1.898 -15.294 15.905 1.00 37.77 1 MET D CA 1
ATOM 4604 C C . MET D 1 1 ? -0.699 -14.357 16.029 1.00 35.58 1 MET D C 1
ATOM 4605 O O . MET D 1 1 ? 0.272 -14.616 16.771 1.00 34.53 1 MET D O 1
ATOM 4610 N N . VAL D 1 2 ? -0.726 -13.306 15.249 1.00 35.36 2 VAL D N 1
ATOM 4611 C CA . VAL D 1 2 ? 0.387 -12.350 15.268 1.00 35.09 2 VAL D CA 1
ATOM 4612 C C . VAL D 1 2 ? 0.680 -11.836 16.681 1.00 35.85 2 VAL D C 1
ATOM 4613 O O . VAL D 1 2 ? -0.259 -11.604 17.454 1.00 35.28 2 VAL D O 1
ATOM 4617 N N . HIS D 1 3 ? 1.965 -11.708 17.025 1.00 34.83 3 HIS D N 1
ATOM 4618 C CA . HIS D 1 3 ? 2.372 -11.374 18.391 1.00 34.29 3 HIS D CA 1
ATOM 4619 C C . HIS D 1 3 ? 3.107 -10.055 18.336 1.00 33.83 3 HIS D C 1
ATOM 4620 O O . HIS D 1 3 ? 4.110 -9.916 17.614 1.00 33.87 3 HIS D O 1
ATOM 4627 N N . TYR D 1 4 ? 2.564 -9.063 19.030 1.00 32.63 4 TYR D N 1
ATOM 4628 C CA . TYR D 1 4 ? 3.128 -7.744 19.081 1.00 33.12 4 TYR D CA 1
ATOM 4629 C C . TYR D 1 4 ? 3.677 -7.511 20.457 1.00 33.90 4 TYR D C 1
ATOM 4630 O O . TYR D 1 4 ? 3.018 -7.803 21.480 1.00 33.89 4 TYR D O 1
ATOM 4639 N N . LYS D 1 5 ? 4.910 -7.030 20.518 1.00 33.64 5 LYS D N 1
ATOM 4640 C CA . LYS D 1 5 ? 5.488 -6.670 21.816 1.00 32.57 5 LYS D CA 1
ATOM 4641 C C . LYS D 1 5 ? 6.023 -5.216 21.719 1.00 33.55 5 LYS D C 1
ATOM 4642 O O . LYS D 1 5 ? 6.773 -4.872 20.799 1.00 33.52 5 LYS D O 1
ATOM 4648 N N . LEU D 1 6 ? 5.628 -4.351 22.646 1.00 33.52 6 LEU D N 1
ATOM 4649 C CA . LEU D 1 6 ? 6.121 -2.958 22.664 1.00 32.30 6 LEU D CA 1
ATOM 4650 C C . LEU D 1 6 ? 6.929 -2.774 23.918 1.00 32.85 6 LEU D C 1
ATOM 4651 O O . LEU D 1 6 ? 6.415 -2.985 25.029 1.00 32.50 6 LEU D O 1
ATOM 4656 N N . THR D 1 7 ? 8.190 -2.402 23.763 1.00 31.78 7 THR D N 1
ATOM 4657 C CA . THR D 1 7 ? 9.083 -2.192 24.852 1.00 33.27 7 THR D CA 1
ATOM 4658 C C . THR D 1 7 ? 9.347 -0.690 25.006 1.00 32.94 7 THR D C 1
ATOM 4659 O O . THR D 1 7 ? 9.641 -0.016 24.060 1.00 31.51 7 THR D O 1
ATOM 4663 N N . TYR D 1 8 ? 9.224 -0.187 26.223 1.00 33.18 8 TYR D N 1
ATOM 4664 C CA . TYR D 1 8 ? 9.462 1.215 26.529 1.00 32.17 8 TYR D CA 1
ATOM 4665 C C . TYR D 1 8 ? 9.570 1.378 28.028 1.00 33.54 8 TYR D C 1
ATOM 4666 O O . TYR D 1 8 ? 9.498 0.397 28.746 1.00 31.35 8 TYR D O 1
ATOM 4675 N N . PHE D 1 9 ? 9.851 2.595 28.470 1.00 32.36 9 PHE D N 1
ATOM 4676 C CA . PHE D 1 9 ? 9.825 2.958 29.917 1.00 34.35 9 PHE D CA 1
ATOM 4677 C C . PHE D 1 9 ? 8.431 3.016 30.578 1.00 32.77 9 PHE D C 1
ATOM 4678 O O . PHE D 1 9 ? 7.410 2.921 29.962 1.00 37.12 9 PHE D O 1
ATOM 4686 N N . ASN D 1 10 ? 8.376 3.172 31.886 1.00 34.65 10 ASN D N 1
ATOM 4687 C CA . ASN D 1 10 ? 7.095 3.141 32.550 1.00 32.11 10 ASN D CA 1
ATOM 4688 C C . ASN D 1 10 ? 6.468 4.533 32.507 1.00 33.06 10 ASN D C 1
ATOM 4689 O O . ASN D 1 10 ? 6.438 5.255 33.557 1.00 30.41 10 ASN D O 1
ATOM 4694 N N . GLY D 1 11 ? 5.957 4.893 31.327 1.00 33.83 11 GLY D N 1
ATOM 4695 C CA . GLY D 1 11 ? 5.318 6.181 31.085 1.00 35.14 11 GLY D CA 1
ATOM 4696 C C . GLY D 1 11 ? 4.637 6.261 29.736 1.00 34.90 11 GLY D C 1
ATOM 4697 O O . GLY D 1 11 ? 4.586 5.288 28.981 1.00 36.14 11 GLY D O 1
ATOM 4698 N N . ARG D 1 12 ? 4.111 7.433 29.411 1.00 36.24 12 ARG D N 1
ATOM 4699 C CA . ARG D 1 12 ? 3.442 7.601 28.121 1.00 36.76 12 ARG D CA 1
ATOM 4700 C C . ARG D 1 12 ? 4.520 7.967 27.116 1.00 35.71 12 ARG D C 1
ATOM 4701 O O . ARG D 1 12 ? 4.841 7.166 26.241 1.00 35.72 12 ARG D O 1
ATOM 4709 N N . GLY D 1 13 ? 5.098 9.146 27.279 1.00 33.93 13 GLY D N 1
ATOM 4710 C CA . GLY D 1 13 ? 6.217 9.592 26.460 1.00 35.32 13 GLY D CA 1
ATOM 4711 C C . GLY D 1 13 ? 6.108 9.104 25.041 1.00 34.46 13 GLY D C 1
ATOM 4712 O O . GLY D 1 13 ? 5.037 9.098 24.462 1.00 33.70 13 GLY D O 1
ATOM 4713 N N . ALA D 1 14 ? 7.225 8.599 24.522 1.00 34.66 14 ALA D N 1
ATOM 4714 C CA . ALA D 1 14 ? 7.379 8.209 23.134 1.00 33.33 14 ALA D CA 1
ATOM 4715 C C . ALA D 1 14 ? 6.771 6.858 22.718 1.00 32.97 14 ALA D C 1
ATOM 4716 O O . ALA D 1 14 ? 6.714 6.537 21.493 1.00 33.60 14 ALA D O 1
ATOM 4718 N N . GLY D 1 15 ? 6.308 6.055 23.671 1.00 31.65 15 GLY D N 1
ATOM 4719 C CA . GLY D 1 15 ? 5.636 4.821 23.315 1.00 31.83 15 GLY D CA 1
ATOM 4720 C C . GLY D 1 15 ? 4.133 5.006 23.266 1.00 31.98 15 GLY D C 1
ATOM 4721 O O . GLY D 1 15 ? 3.447 4.145 22.775 1.00 34.30 15 GLY D O 1
ATOM 4722 N N . GLU D 1 16 ? 3.607 6.123 23.772 1.00 33.31 16 GLU D N 1
ATOM 4723 C CA . GLU D 1 16 ? 2.170 6.258 23.961 1.00 33.79 16 GLU D CA 1
ATOM 4724 C C . GLU D 1 16 ? 1.372 6.254 22.680 1.00 34.29 16 GLU D C 1
ATOM 4725 O O . GLU D 1 16 ? 0.311 5.678 22.642 1.00 35.03 16 GLU D O 1
ATOM 4731 N N . CYS D 1 17 ? 1.873 6.882 21.617 1.00 33.71 17 CYS D N 1
ATOM 4732 C CA . CYS D 1 17 ? 1.146 6.870 20.380 1.00 34.91 17 CYS D CA 1
ATOM 4733 C C . CYS D 1 17 ? 0.944 5.431 19.868 1.00 33.63 17 CYS D C 1
ATOM 4734 O O . CYS D 1 17 ? -0.154 5.058 19.460 1.00 33.75 17 CYS D O 1
ATOM 4737 N N . ALA D 1 18 ? 1.991 4.634 19.915 1.00 32.07 18 ALA D N 1
ATOM 4738 C CA . ALA D 1 18 ? 1.863 3.233 19.539 1.00 31.76 18 ALA D CA 1
ATOM 4739 C C . ALA D 1 18 ? 0.798 2.504 20.366 1.00 30.46 18 ALA D C 1
ATOM 4740 O O . ALA D 1 18 ? -0.024 1.732 19.824 1.00 30.45 18 ALA D O 1
ATOM 4742 N N . ARG D 1 19 ? 0.800 2.732 21.684 1.00 31.67 19 ARG D N 1
ATOM 4743 C CA . ARG D 1 19 ? -0.209 2.115 22.548 1.00 30.97 19 ARG D CA 1
ATOM 4744 C C . ARG D 1 19 ? -1.616 2.496 22.168 1.00 31.19 19 ARG D C 1
ATOM 4745 O O . ARG D 1 19 ? -2.565 1.701 22.251 1.00 29.53 19 ARG D O 1
ATOM 4753 N N . GLN D 1 20 ? -1.768 3.757 21.738 1.00 30.91 20 GLN D N 1
ATOM 4754 C CA . GLN D 1 20 ? -3.066 4.241 21.306 1.00 31.12 20 GLN D CA 1
ATOM 4755 C C . GLN D 1 20 ? -3.525 3.717 19.948 1.00 31.58 20 GLN D C 1
ATOM 4756 O O . GLN D 1 20 ? -4.730 3.524 19.724 1.00 31.12 20 GLN D O 1
ATOM 4762 N N . VAL D 1 21 ? -2.579 3.482 19.038 1.00 32.09 21 VAL D N 1
ATOM 4763 C CA . VAL D 1 21 ? -2.892 2.864 17.765 1.00 32.02 21 VAL D CA 1
ATOM 4764 C C . VAL D 1 21 ? -3.436 1.439 18.051 1.00 32.25 21 VAL D C 1
ATOM 4765 O O . VAL D 1 21 ? -4.455 1.005 17.519 1.00 32.34 21 VAL D O 1
ATOM 4769 N N . PHE D 1 22 ? -2.731 0.709 18.898 1.00 31.99 22 PHE D N 1
ATOM 4770 C CA . PHE D 1 22 ? -3.210 -0.632 19.338 1.00 32.89 22 PHE D CA 1
ATOM 4771 C C . PHE D 1 22 ? -4.623 -0.607 19.960 1.00 32.04 22 PHE D C 1
ATOM 4772 O O . PHE D 1 22 ? -5.459 -1.474 19.723 1.00 33.20 22 PHE D O 1
ATOM 4780 N N . ALA D 1 23 ? -4.916 0.413 20.763 1.00 34.18 23 ALA D N 1
ATOM 4781 C CA . ALA D 1 23 ? -6.205 0.495 21.429 1.00 32.45 23 ALA D CA 1
ATOM 4782 C C . ALA D 1 23 ? -7.239 0.768 20.363 1.00 33.48 23 ALA D C 1
ATOM 4783 O O . ALA D 1 23 ? -8.292 0.144 20.374 1.00 34.17 23 ALA D O 1
ATOM 4785 N N . LEU D 1 24 ? -6.968 1.711 19.453 1.00 32.52 24 LEU D N 1
ATOM 4786 C CA . LEU D 1 24 ? -7.920 1.965 18.376 1.00 34.26 24 LEU D CA 1
ATOM 4787 C C . LEU D 1 24 ? -8.232 0.735 17.578 1.00 33.65 24 LEU D C 1
ATOM 4788 O O . LEU D 1 24 ? -9.341 0.607 17.064 1.00 34.64 24 LEU D O 1
ATOM 4793 N N . ALA D 1 25 ? -7.229 -0.134 17.408 1.00 33.68 25 ALA D N 1
ATOM 4794 C CA . ALA D 1 25 ? -7.381 -1.345 16.610 1.00 33.71 25 ALA D CA 1
ATOM 4795 C C . ALA D 1 25 ? -7.944 -2.508 17.398 1.00 33.52 25 ALA D C 1
ATOM 4796 O O . ALA D 1 25 ? -8.135 -3.579 16.834 1.00 34.90 25 ALA D O 1
ATOM 4798 N N . ASP D 1 26 ? -8.142 -2.311 18.685 1.00 33.49 26 ASP D N 1
ATOM 4799 C CA . ASP D 1 26 ? -8.460 -3.403 19.606 1.00 34.25 26 ASP D CA 1
ATOM 4800 C C . ASP D 1 26 ? -7.481 -4.598 19.402 1.00 34.18 26 ASP D C 1
ATOM 4801 O O . ASP D 1 26 ? -7.889 -5.775 19.424 1.00 34.58 26 ASP D O 1
ATOM 4806 N N . GLN D 1 27 ? -6.202 -4.264 19.279 1.00 34.91 27 GLN D N 1
ATOM 4807 C CA . GLN D 1 27 ? -5.152 -5.246 19.126 1.00 33.91 27 GLN D CA 1
ATOM 4808 C C . GLN D 1 27 ? -4.458 -5.482 20.455 1.00 34.36 27 GLN D C 1
ATOM 4809 O O . GLN D 1 27 ? -3.952 -4.564 21.068 1.00 35.55 27 GLN D O 1
ATOM 4815 N N . LYS D 1 28 ? -4.395 -6.757 20.839 1.00 33.00 28 LYS D N 1
ATOM 4816 C CA . LYS D 1 28 ? -3.653 -7.225 22.002 1.00 34.28 28 LYS D CA 1
ATOM 4817 C C . LYS D 1 28 ? -2.174 -7.142 21.783 1.00 32.73 28 LYS D C 1
ATOM 4818 O O . LYS D 1 28 ? -1.685 -7.427 20.662 1.00 33.17 28 LYS D O 1
ATOM 4824 N N . TYR D 1 29 ? -1.438 -6.728 22.811 1.00 31.49 29 TYR D N 1
ATOM 4825 C CA . TYR D 1 29 ? 0.021 -6.621 22.703 1.00 30.91 29 TYR D CA 1
ATOM 4826 C C . TYR D 1 29 ? 0.673 -6.719 24.055 1.00 32.65 29 TYR D C 1
ATOM 4827 O O . TYR D 1 29 ? 0.046 -6.527 25.126 1.00 31.76 29 TYR D O 1
ATOM 4836 N N . GLU D 1 30 ? 1.926 -7.135 24.064 1.00 33.15 30 GLU D N 1
ATOM 4837 C CA . GLU D 1 30 ? 2.631 -7.231 25.313 1.00 32.88 30 GLU D CA 1
ATOM 4838 C C . GLU D 1 30 ? 3.176 -5.826 25.505 1.00 32.40 30 GLU D C 1
ATOM 4839 O O . GLU D 1 30 ? 3.996 -5.379 24.704 1.00 33.41 30 GLU D O 1
ATOM 4845 N N . ASP D 1 31 ? 2.683 -5.149 26.555 1.00 32.30 31 ASP D N 1
ATOM 4846 C CA . ASP D 1 31 ? 3.131 -3.813 26.920 1.00 31.44 31 ASP D CA 1
ATOM 4847 C C . ASP D 1 31 ? 4.224 -3.979 27.953 1.00 31.91 31 ASP D C 1
ATOM 4848 O O . ASP D 1 31 ? 3.945 -4.022 29.148 1.00 33.34 31 ASP D O 1
ATOM 4853 N N . VAL D 1 32 ? 5.473 -4.086 27.494 1.00 32.78 32 VAL D N 1
ATOM 4854 C CA . VAL D 1 32 ? 6.622 -4.241 28.374 1.00 33.40 32 VAL D CA 1
ATOM 4855 C C . VAL D 1 32 ? 7.093 -2.848 28.760 1.00 32.53 32 VAL D C 1
ATOM 4856 O O . VAL D 1 32 ? 7.486 -2.050 27.909 1.00 32.79 32 VAL D O 1
ATOM 4860 N N . ARG D 1 33 ? 7.060 -2.597 30.053 1.00 31.04 33 ARG D N 1
ATOM 4861 C CA . ARG D 1 33 ? 7.471 -1.322 30.663 1.00 30.69 33 ARG D CA 1
ATOM 4862 C C . ARG D 1 33 ? 8.709 -1.472 31.543 1.00 29.79 33 ARG D C 1
ATOM 4863 O O . ARG D 1 33 ? 8.652 -2.062 32.660 1.00 29.89 33 ARG D O 1
ATOM 4871 N N . LEU D 1 34 ? 9.803 -0.866 31.092 1.00 30.86 34 LEU D N 1
ATOM 4872 C CA . LEU D 1 34 ? 11.073 -0.889 31.793 1.00 31.40 34 LEU D CA 1
ATOM 4873 C C . LEU D 1 34 ? 11.246 0.342 32.702 1.00 32.19 34 LEU D C 1
ATOM 4874 O O . LEU D 1 34 ? 10.692 1.439 32.478 1.00 31.14 34 LEU D O 1
ATOM 4879 N N . THR D 1 35 ? 11.994 0.133 33.778 1.00 33.65 35 THR D N 1
ATOM 4880 C CA . THR D 1 35 ? 12.515 1.212 34.571 1.00 34.46 35 THR D CA 1
ATOM 4881 C C . THR D 1 35 ? 13.957 1.380 34.104 1.00 35.06 35 THR D C 1
ATOM 4882 O O . THR D 1 35 ? 14.496 0.499 33.436 1.00 34.59 35 THR D O 1
ATOM 4886 N N . GLN D 1 36 ? 14.595 2.489 34.455 1.00 36.21 36 GLN D N 1
ATOM 4887 C CA . GLN D 1 36 ? 15.941 2.743 33.965 1.00 37.47 36 GLN D CA 1
ATOM 4888 C C . GLN D 1 36 ? 16.898 1.591 34.244 1.00 37.77 36 GLN D C 1
ATOM 4889 O O . GLN D 1 36 ? 17.755 1.311 33.402 1.00 38.15 36 GLN D O 1
ATOM 4895 N N . GLU D 1 37 ? 16.745 0.930 35.400 1.00 37.81 37 GLU D N 1
ATOM 4896 C CA . GLU D 1 37 ? 17.651 -0.139 35.816 1.00 38.64 37 GLU D CA 1
ATOM 4897 C C . GLU D 1 37 ? 17.535 -1.387 34.948 1.00 38.74 37 GLU D C 1
ATOM 4898 O O . GLU D 1 37 ? 18.549 -1.972 34.577 1.00 39.03 37 GLU D O 1
ATOM 4904 N N . THR D 1 38 ? 16.317 -1.803 34.612 1.00 38.98 38 THR D N 1
ATOM 4905 C CA . THR D 1 38 ? 16.173 -2.904 33.641 1.00 38.66 38 THR D CA 1
ATOM 4906 C C . THR D 1 38 ? 16.527 -2.494 32.211 1.00 38.31 38 THR D C 1
ATOM 4907 O O . THR D 1 38 ? 16.830 -3.352 31.403 1.00 38.64 38 THR D O 1
ATOM 4911 N N . PHE D 1 39 ? 16.486 -1.204 31.889 1.00 38.11 39 PHE D N 1
ATOM 4912 C CA . PHE D 1 39 ? 16.870 -0.744 30.557 1.00 37.48 39 PHE D CA 1
ATOM 4913 C C . PHE D 1 39 ? 18.378 -0.831 30.331 1.00 37.73 39 PHE D C 1
ATOM 4914 O O . PHE D 1 39 ? 18.808 -1.269 29.256 1.00 36.25 39 PHE D O 1
ATOM 4922 N N . VAL D 1 40 ? 19.180 -0.458 31.347 1.00 37.47 40 VAL D N 1
ATOM 4923 C CA . VAL D 1 40 ? 20.631 -0.347 31.156 1.00 37.73 40 VAL D CA 1
ATOM 4924 C C . VAL D 1 40 ? 21.210 -1.590 30.500 1.00 37.37 40 VAL D C 1
ATOM 4925 O O . VAL D 1 40 ? 21.879 -1.482 29.480 1.00 36.53 40 VAL D O 1
ATOM 4929 N N . PRO D 1 41 ? 20.981 -2.764 31.085 1.00 36.96 41 PRO D N 1
ATOM 4930 C CA . PRO D 1 41 ? 21.549 -3.982 30.520 1.00 36.96 41 PRO D CA 1
ATOM 4931 C C . PRO D 1 41 ? 21.057 -4.335 29.119 1.00 37.22 41 PRO D C 1
ATOM 4932 O O . PRO D 1 41 ? 21.786 -4.997 28.388 1.00 37.65 41 PRO D O 1
ATOM 4936 N N . LEU D 1 42 ? 19.878 -3.839 28.710 1.00 37.47 42 LEU D N 1
ATOM 4937 C CA . LEU D 1 42 ? 19.267 -4.220 27.448 1.00 37.14 42 LEU D CA 1
ATOM 4938 C C . LEU D 1 42 ? 19.650 -3.303 26.285 1.00 36.41 42 LEU D C 1
ATOM 4939 O O . LEU D 1 42 ? 19.387 -3.646 25.127 1.00 35.24 42 LEU D O 1
ATOM 4944 N N . LYS D 1 43 ? 20.282 -2.164 26.590 1.00 35.83 43 LYS D N 1
ATOM 4945 C CA . LYS D 1 43 ? 20.512 -1.123 25.572 1.00 34.60 43 LYS D CA 1
ATOM 4946 C C . LYS D 1 43 ? 21.068 -1.690 24.272 1.00 34.97 43 LYS D C 1
ATOM 4947 O O . LYS D 1 43 ? 20.592 -1.345 23.218 1.00 34.41 43 LYS D O 1
ATOM 4953 N N . ALA D 1 44 ? 22.071 -2.565 24.367 1.00 34.59 44 ALA D N 1
ATOM 4954 C CA . ALA D 1 44 ? 22.755 -3.094 23.181 1.00 34.64 44 ALA D CA 1
ATOM 4955 C C . ALA D 1 44 ? 21.893 -4.097 22.403 1.00 34.85 44 ALA D C 1
ATOM 4956 O O . ALA D 1 44 ? 22.236 -4.446 21.248 1.00 36.11 44 ALA D O 1
ATOM 4958 N N . THR D 1 45 ? 20.796 -4.564 23.009 1.00 33.44 45 THR D N 1
ATOM 4959 C CA . THR D 1 45 ? 19.863 -5.445 22.312 1.00 34.31 45 THR D CA 1
ATOM 4960 C C . THR D 1 45 ? 18.905 -4.668 21.386 1.00 33.83 45 THR D C 1
ATOM 4961 O O . THR D 1 45 ? 18.150 -5.284 20.600 1.00 35.18 45 THR D O 1
ATOM 4965 N N . PHE D 1 46 ? 18.890 -3.332 21.455 1.00 32.99 46 PHE D N 1
ATOM 4966 C CA . PHE D 1 46 ? 17.905 -2.543 20.604 1.00 32.05 46 PHE D CA 1
ATOM 4967 C C . PHE D 1 46 ? 18.583 -1.940 19.390 1.00 32.39 46 PHE D C 1
ATOM 4968 O O . PHE D 1 46 ? 19.745 -1.613 19.459 1.00 32.43 46 PHE D O 1
ATOM 4976 N N . PRO D 1 47 ? 17.867 -1.744 18.270 1.00 31.17 47 PRO D N 1
ATOM 4977 C CA . PRO D 1 47 ? 18.528 -1.351 17.026 1.00 32.27 47 PRO D CA 1
ATOM 4978 C C . PRO D 1 47 ? 19.458 -0.145 17.113 1.00 32.04 47 PRO D C 1
ATOM 4979 O O . PRO D 1 47 ? 20.554 -0.172 16.552 1.00 34.52 47 PRO D O 1
ATOM 4983 N N . PHE D 1 48 ? 19.029 0.889 17.820 1.00 33.17 48 PHE D N 1
ATOM 4984 C CA . PHE D 1 48 ? 19.769 2.140 17.942 1.00 31.78 48 PHE D CA 1
ATOM 4985 C C . PHE D 1 48 ? 20.012 2.447 19.428 1.00 31.72 48 PHE D C 1
ATOM 4986 O O . PHE D 1 48 ? 20.168 3.611 19.798 1.00 29.57 48 PHE D O 1
ATOM 4994 N N . GLY D 1 49 ? 20.032 1.407 20.267 1.00 32.69 49 GLY D N 1
ATOM 4995 C CA . GLY D 1 49 ? 20.316 1.537 21.707 1.00 32.26 49 GLY D CA 1
ATOM 4996 C C . GLY D 1 49 ? 19.259 2.302 22.483 1.00 32.46 49 GLY D C 1
ATOM 4997 O O . GLY D 1 49 ? 19.550 2.873 23.532 1.00 32.84 49 GLY D O 1
ATOM 4998 N N . GLN D 1 50 ? 18.048 2.386 21.920 1.00 32.08 50 GLN D N 1
ATOM 4999 C CA . GLN D 1 50 ? 16.963 3.148 22.528 1.00 32.40 50 GLN D CA 1
ATOM 5000 C C . GLN D 1 50 ? 15.624 2.480 22.472 1.00 32.07 50 GLN D C 1
ATOM 5001 O O . GLN D 1 50 ? 15.427 1.510 21.747 1.00 30.35 50 GLN D O 1
ATOM 5007 N N . VAL D 1 51 ? 14.695 3.075 23.208 1.00 31.32 51 VAL D N 1
ATOM 5008 C CA . VAL D 1 51 ? 13.362 2.576 23.310 1.00 32.77 51 VAL D CA 1
ATOM 5009 C C . VAL D 1 51 ? 12.451 3.779 22.849 1.00 32.60 51 VAL D C 1
ATOM 5010 O O . VAL D 1 51 ? 12.859 4.945 23.002 1.00 32.58 51 VAL D O 1
ATOM 5014 N N . PRO D 1 52 ? 11.302 3.547 22.221 1.00 31.48 52 PRO D N 1
ATOM 5015 C CA . PRO D 1 52 ? 10.582 2.291 22.143 1.00 32.06 52 PRO D CA 1
ATOM 5016 C C . PRO D 1 52 ? 11.075 1.403 21.008 1.00 32.71 52 PRO D C 1
ATOM 5017 O O . PRO D 1 52 ? 11.687 1.848 20.032 1.00 33.43 52 PRO D O 1
ATOM 5021 N N . VAL D 1 53 ? 10.716 0.145 21.133 1.00 32.63 53 VAL D N 1
ATOM 5022 C CA . VAL D 1 53 ? 11.004 -0.840 20.144 1.00 32.69 53 VAL D CA 1
ATOM 5023 C C . VAL D 1 53 ? 9.832 -1.788 20.132 1.00 31.75 53 VAL D C 1
ATOM 5024 O O . VAL D 1 53 ? 9.365 -2.236 21.205 1.00 32.58 53 VAL D O 1
ATOM 5028 N N . LEU D 1 54 ? 9.375 -2.065 18.913 1.00 30.08 54 LEU D N 1
ATOM 5029 C CA . LEU D 1 54 ? 8.257 -2.926 18.646 1.00 30.90 54 LEU D CA 1
ATOM 5030 C C . LEU D 1 54 ? 8.880 -4.230 18.178 1.00 31.28 54 LEU D C 1
ATOM 5031 O O . LEU D 1 54 ? 9.836 -4.183 17.418 1.00 31.26 54 LEU D O 1
ATOM 5036 N N . GLU D 1 55 ? 8.336 -5.356 18.614 1.00 31.88 55 GLU D N 1
ATOM 5037 C CA . GLU D 1 55 ? 8.632 -6.679 17.999 1.00 31.30 55 GLU D CA 1
ATOM 5038 C C . GLU D 1 55 ? 7.345 -7.202 17.419 1.00 31.86 55 GLU D C 1
ATOM 5039 O O . GLU D 1 55 ? 6.309 -7.218 18.066 1.00 33.47 55 GLU D O 1
ATOM 5045 N N . VAL D 1 56 ? 7.426 -7.623 16.166 1.00 31.79 56 VAL D N 1
ATOM 5046 C CA . VAL D 1 56 ? 6.317 -8.192 15.444 1.00 32.61 56 VAL D CA 1
ATOM 5047 C C . VAL D 1 56 ? 6.731 -9.618 15.100 1.00 32.50 56 VAL D C 1
ATOM 5048 O O . VAL D 1 56 ? 7.677 -9.854 14.317 1.00 31.91 56 VAL D O 1
ATOM 5052 N N . ASP D 1 57 ? 6.105 -10.598 15.745 1.00 33.23 57 ASP D N 1
ATOM 5053 C CA . ASP D 1 57 ? 6.547 -11.985 15.604 1.00 34.63 57 ASP D CA 1
ATOM 5054 C C . ASP D 1 57 ? 8.053 -12.099 15.791 1.00 34.08 57 ASP D C 1
ATOM 5055 O O . ASP D 1 57 ? 8.715 -12.751 15.012 1.00 34.93 57 ASP D O 1
ATOM 5060 N N . GLY D 1 58 ? 8.575 -11.449 16.817 1.00 34.03 58 GLY D N 1
ATOM 5061 C CA . GLY D 1 58 ? 9.961 -11.493 17.146 1.00 34.42 58 GLY D CA 1
ATOM 5062 C C . GLY D 1 58 ? 10.937 -10.595 16.435 1.00 35.97 58 GLY D C 1
ATOM 5063 O O . GLY D 1 58 ? 12.126 -10.565 16.834 1.00 38.01 58 GLY D O 1
ATOM 5064 N N . GLN D 1 59 ? 10.470 -9.892 15.397 1.00 33.56 59 GLN D N 1
ATOM 5065 C CA . GLN D 1 59 ? 11.344 -8.991 14.665 1.00 33.37 59 GLN D CA 1
ATOM 5066 C C . GLN D 1 59 ? 11.263 -7.570 15.210 1.00 32.06 59 GLN D C 1
ATOM 5067 O O . GLN D 1 59 ? 10.174 -7.014 15.399 1.00 31.44 59 GLN D O 1
ATOM 5073 N N . GLN D 1 60 ? 12.426 -6.949 15.407 1.00 30.67 60 GLN D N 1
ATOM 5074 C CA . GLN D 1 60 ? 12.500 -5.632 15.987 1.00 29.49 60 GLN D CA 1
ATOM 5075 C C . GLN D 1 60 ? 12.357 -4.490 14.985 1.00 29.66 60 GLN D C 1
ATOM 5076 O O . GLN D 1 60 ? 12.920 -4.562 13.899 1.00 30.75 60 GLN D O 1
ATOM 5082 N N . LEU D 1 61 ? 11.658 -3.475 15.434 1.00 29.30 61 LEU D N 1
ATOM 5083 C CA . LEU D 1 61 ? 11.477 -2.196 14.692 1.00 29.52 61 LEU D CA 1
ATOM 5084 C C . LEU D 1 61 ? 11.567 -1.062 15.745 1.00 29.43 61 LEU D C 1
ATOM 5085 O O . LEU D 1 61 ? 10.718 -1.009 16.667 1.00 30.93 61 LEU D O 1
ATOM 5090 N N . ALA D 1 62 ? 12.580 -0.205 15.609 1.00 30.13 62 ALA D N 1
ATOM 5091 C CA . ALA D 1 62 ? 12.780 0.970 16.456 1.00 29.31 62 ALA D CA 1
ATOM 5092 C C . ALA D 1 62 ? 12.222 2.249 15.850 1.00 30.41 62 ALA D C 1
ATOM 5093 O O . ALA D 1 62 ? 11.805 2.241 14.701 1.00 29.29 62 ALA D O 1
ATOM 5095 N N . GLN D 1 63 ? 12.204 3.281 16.706 1.00 29.69 63 GLN D N 1
ATOM 5096 C CA . GLN D 1 63 ? 11.943 4.679 16.449 1.00 29.72 63 GLN D CA 1
ATOM 5097 C C . GLN D 1 63 ? 10.442 4.950 16.480 1.00 30.09 63 GLN D C 1
ATOM 5098 O O . GLN D 1 63 ? 9.670 4.331 15.753 1.00 30.52 63 GLN D O 1
ATOM 5104 N N . SER D 1 64 ? 10.021 5.834 17.372 1.00 31.81 64 SER D N 1
ATOM 5105 C CA . SER D 1 64 ? 8.581 5.982 17.665 1.00 32.11 64 SER D CA 1
ATOM 5106 C C . SER D 1 64 ? 7.743 6.222 16.429 1.00 31.05 64 SER D C 1
ATOM 5107 O O . SER D 1 64 ? 6.758 5.584 16.275 1.00 32.16 64 SER D O 1
ATOM 5110 N N . GLN D 1 65 ? 8.100 7.176 15.584 1.00 29.77 65 GLN D N 1
ATOM 5111 C CA . GLN D 1 65 ? 7.239 7.503 14.433 1.00 29.72 65 GLN D CA 1
ATOM 5112 C C . GLN D 1 65 ? 7.219 6.357 13.415 1.00 29.72 65 GLN D C 1
ATOM 5113 O O . GLN D 1 65 ? 6.192 6.065 12.816 1.00 31.24 65 GLN D O 1
ATOM 5119 N N . ALA D 1 66 ? 8.353 5.706 13.213 1.00 30.93 66 ALA D N 1
ATOM 5120 C CA . ALA D 1 66 ? 8.429 4.549 12.321 1.00 30.29 66 ALA D CA 1
ATOM 5121 C C . ALA D 1 66 ? 7.475 3.437 12.815 1.00 30.32 66 ALA D C 1
ATOM 5122 O O . ALA D 1 66 ? 6.712 2.851 12.050 1.00 30.80 66 ALA D O 1
ATOM 5124 N N . ILE D 1 67 ? 7.465 3.210 14.147 1.00 29.31 67 ILE D N 1
ATOM 5125 C CA . ILE D 1 67 ? 6.564 2.225 14.786 1.00 30.23 67 ILE D CA 1
ATOM 5126 C C . ILE D 1 67 ? 5.101 2.611 14.657 1.00 31.08 67 ILE D C 1
ATOM 5127 O O . ILE D 1 67 ? 4.306 1.804 14.289 1.00 30.61 67 ILE D O 1
ATOM 5132 N N . CYS D 1 68 ? 4.766 3.870 14.966 1.00 32.15 68 CYS D N 1
ATOM 5133 C CA . CYS D 1 68 ? 3.382 4.364 14.837 1.00 32.46 68 CYS D CA 1
ATOM 5134 C C . CYS D 1 68 ? 2.896 4.241 13.418 1.00 31.27 68 CYS D C 1
ATOM 5135 O O . CYS D 1 68 ? 1.754 3.793 13.189 1.00 31.13 68 CYS D O 1
ATOM 5138 N N . ARG D 1 69 ? 3.681 4.726 12.450 1.00 30.31 69 ARG D N 1
ATOM 5139 C CA . ARG D 1 69 ? 3.257 4.648 11.083 1.00 30.40 69 ARG D CA 1
ATOM 5140 C C . ARG D 1 69 ? 3.018 3.220 10.672 1.00 30.41 69 ARG D C 1
ATOM 5141 O O . ARG D 1 69 ? 2.046 2.907 10.003 1.00 31.13 69 ARG D O 1
ATOM 5149 N N . TYR D 1 70 ? 3.936 2.335 11.044 1.00 29.38 70 TYR D N 1
ATOM 5150 C CA . TYR D 1 70 ? 3.846 0.925 10.690 1.00 30.18 70 TYR D CA 1
ATOM 5151 C C . TYR D 1 70 ? 2.532 0.339 11.215 1.00 28.87 70 TYR D C 1
ATOM 5152 O O . TYR D 1 70 ? 1.805 -0.398 10.570 1.00 30.48 70 TYR D O 1
ATOM 5161 N N . LEU D 1 71 ? 2.292 0.567 12.487 1.00 29.51 71 LEU D N 1
ATOM 5162 C CA . LEU D 1 71 ? 1.074 0.065 13.121 1.00 30.63 71 LEU D CA 1
ATOM 5163 C C . LEU D 1 71 ? -0.188 0.650 12.560 1.00 30.65 71 LEU D C 1
ATOM 5164 O O . LEU D 1 71 ? -1.157 -0.044 12.276 1.00 31.05 71 LEU D O 1
ATOM 5169 N N . ALA D 1 72 ? -0.136 1.936 12.307 1.00 30.05 72 ALA D N 1
ATOM 5170 C CA . ALA D 1 72 ? -1.289 2.604 11.760 1.00 29.97 72 ALA D CA 1
ATOM 5171 C C . ALA D 1 72 ? -1.620 2.059 10.335 1.00 30.14 72 ALA D C 1
ATOM 5172 O O . ALA D 1 72 ? -2.752 1.934 9.992 1.00 30.36 72 ALA D O 1
ATOM 5174 N N . LYS D 1 73 ? -0.633 1.836 9.510 1.00 29.79 73 LYS D N 1
ATOM 5175 C CA . LYS D 1 73 ? -0.829 1.285 8.140 1.00 30.89 73 LYS D CA 1
ATOM 5176 C C . LYS D 1 73 ? -1.407 -0.102 8.243 1.00 32.46 73 LYS D C 1
ATOM 5177 O O . LYS D 1 73 ? -2.283 -0.445 7.491 1.00 32.37 73 LYS D O 1
ATOM 5183 N N . THR D 1 74 ? -0.928 -0.834 9.222 1.00 30.39 74 THR D N 1
ATOM 5184 C CA . THR D 1 74 ? -1.346 -2.220 9.475 1.00 31.72 74 THR D CA 1
ATOM 5185 C C . THR D 1 74 ? -2.840 -2.245 9.779 1.00 30.64 74 THR D C 1
ATOM 5186 O O . THR D 1 74 ? -3.573 -3.147 9.341 1.00 30.51 74 THR D O 1
ATOM 5190 N N . PHE D 1 75 ? -3.277 -1.327 10.644 1.00 30.99 75 PHE D N 1
ATOM 5191 C CA . PHE D 1 75 ? -4.677 -1.280 11.133 1.00 30.96 75 PHE D CA 1
ATOM 5192 C C . PHE D 1 75 ? -5.670 -0.346 10.437 1.00 30.62 75 PHE D C 1
ATOM 5193 O O . PHE D 1 75 ? -6.850 -0.383 10.733 1.00 31.37 75 PHE D O 1
ATOM 5201 N N . GLY D 1 76 ? -5.204 0.531 9.559 1.00 30.83 76 GLY D N 1
ATOM 5202 C CA . GLY D 1 76 ? -6.089 1.326 8.783 1.00 30.60 76 GLY D CA 1
ATOM 5203 C C . GLY D 1 76 ? -6.242 2.750 9.310 1.00 30.69 76 GLY D C 1
ATOM 5204 O O . GLY D 1 76 ? -7.276 3.407 9.072 1.00 31.90 76 GLY D O 1
ATOM 5205 N N . PHE D 1 77 ? -5.199 3.237 10.004 1.00 28.79 77 PHE D N 1
ATOM 5206 C CA . PHE D 1 77 ? -5.209 4.597 10.534 1.00 29.47 77 PHE D CA 1
ATOM 5207 C C . PHE D 1 77 ? -4.105 5.516 10.009 1.00 29.45 77 PHE D C 1
ATOM 5208 O O . PHE D 1 77 ? -3.616 6.354 10.726 1.00 28.80 77 PHE D O 1
ATOM 5216 N N . ALA D 1 78 ? -3.741 5.357 8.739 1.00 29.12 78 ALA D N 1
ATOM 5217 C CA . ALA D 1 78 ? -2.696 6.197 8.148 1.00 29.77 78 ALA D CA 1
ATOM 5218 C C . ALA D 1 78 ? -3.188 6.782 6.845 1.00 30.70 78 ALA D C 1
ATOM 5219 O O . ALA D 1 78 ? -2.419 6.921 5.917 1.00 32.15 78 ALA D O 1
ATOM 5221 N N . GLY D 1 79 ? -4.445 7.132 6.800 1.00 30.82 79 GLY D N 1
ATOM 5222 C CA . GLY D 1 79 ? -5.073 7.769 5.658 1.00 30.39 79 GLY D CA 1
ATOM 5223 C C . GLY D 1 79 ? -5.645 6.812 4.635 1.00 32.17 79 GLY D C 1
ATOM 5224 O O . GLY D 1 79 ? -5.277 5.668 4.641 1.00 33.48 79 GLY D O 1
ATOM 5225 N N . ALA D 1 80 ? -6.371 7.360 3.665 1.00 29.68 80 ALA D N 1
ATOM 5226 C CA . ALA D 1 80 ? -7.109 6.586 2.706 1.00 32.36 80 ALA D CA 1
ATOM 5227 C C . ALA D 1 80 ? -6.339 6.396 1.408 1.00 32.06 80 ALA D C 1
ATOM 5228 O O . ALA D 1 80 ? -6.651 5.472 0.632 1.00 31.56 80 ALA D O 1
ATOM 5230 N N . THR D 1 81 ? -5.356 7.273 1.156 1.00 33.14 81 THR D N 1
ATOM 5231 C CA . THR D 1 81 ? -4.629 7.308 -0.113 1.00 30.81 81 THR D CA 1
ATOM 5232 C C . THR D 1 81 ? -3.151 7.567 0.227 1.00 31.88 81 THR D C 1
ATOM 5233 O O . THR D 1 81 ? -2.809 8.090 1.317 1.00 32.07 81 THR D O 1
ATOM 5237 N N . PRO D 1 82 ? -2.266 7.282 -0.715 1.00 31.87 82 PRO D N 1
ATOM 5238 C CA . PRO D 1 82 ? -0.869 7.644 -0.511 1.00 32.20 82 PRO D CA 1
ATOM 5239 C C . PRO D 1 82 ? -0.604 9.100 -0.137 1.00 32.45 82 PRO D C 1
ATOM 5240 O O . PRO D 1 82 ? 0.287 9.357 0.645 1.00 32.56 82 PRO D O 1
ATOM 5244 N N . PHE D 1 83 ? -1.299 10.045 -0.782 1.00 32.15 83 PHE D N 1
ATOM 5245 C CA . PHE D 1 83 ? -1.090 11.465 -0.491 1.00 32.42 83 PHE D CA 1
ATOM 5246 C C . PHE D 1 83 ? -1.585 11.781 0.904 1.00 31.83 83 PHE D C 1
ATOM 5247 O O . PHE D 1 83 ? -0.946 12.504 1.644 1.00 32.71 83 PHE D O 1
ATOM 5255 N N . GLU D 1 84 ? -2.722 11.233 1.290 1.00 31.58 84 GLU D N 1
ATOM 5256 C CA . GLU D 1 84 ? -3.215 11.424 2.692 1.00 30.98 84 GLU D CA 1
ATOM 5257 C C . GLU D 1 84 ? -2.188 10.877 3.702 1.00 31.54 84 GLU D C 1
ATOM 5258 O O . GLU D 1 84 ? -1.931 11.533 4.701 1.00 32.53 84 GLU D O 1
ATOM 5264 N N . SER D 1 85 ? -1.615 9.715 3.435 1.00 31.38 85 SER D N 1
ATOM 5265 C CA . SER D 1 85 ? -0.594 9.171 4.337 1.00 33.52 85 SER D CA 1
ATOM 5266 C C . SER D 1 85 ? 0.597 10.118 4.452 1.00 31.57 85 SER D C 1
ATOM 5267 O O . SER D 1 85 ? 1.134 10.379 5.525 1.00 31.59 85 SER D O 1
ATOM 5270 N N . ALA D 1 86 ? 0.962 10.728 3.370 1.00 30.30 86 ALA D N 1
ATOM 5271 C CA . ALA D 1 86 ? 2.087 11.658 3.332 1.00 29.75 86 ALA D CA 1
ATOM 5272 C C . ALA D 1 86 ? 1.766 12.936 4.086 1.00 30.76 86 ALA D C 1
ATOM 5273 O O . ALA D 1 86 ? 2.611 13.487 4.782 1.00 31.86 86 ALA D O 1
ATOM 5275 N N . LEU D 1 87 ? 0.564 13.464 3.929 1.00 31.76 87 LEU D N 1
ATOM 5276 C CA . LEU D 1 87 ? 0.150 14.668 4.714 1.00 32.33 87 LEU D CA 1
ATOM 5277 C C . LEU D 1 87 ? 0.192 14.368 6.177 1.00 32.10 87 LEU D C 1
ATOM 5278 O O . LEU D 1 87 ? 0.624 15.192 6.972 1.00 32.93 87 LEU D O 1
ATOM 5283 N N . ILE D 1 88 ? -0.276 13.191 6.552 1.00 32.47 88 ILE D N 1
ATOM 5284 C CA . ILE D 1 88 ? -0.246 12.767 7.937 1.00 31.31 88 ILE D CA 1
ATOM 5285 C C . ILE D 1 88 ? 1.206 12.786 8.438 1.00 31.64 88 ILE D C 1
ATOM 5286 O O . ILE D 1 88 ? 1.532 13.282 9.530 1.00 31.28 88 ILE D O 1
ATOM 5291 N N . ASP D 1 89 ? 2.056 12.157 7.674 1.00 31.14 89 ASP D N 1
ATOM 5292 C CA . ASP D 1 89 ? 3.507 12.154 7.939 1.00 32.35 89 ASP D CA 1
ATOM 5293 C C . ASP D 1 89 ? 3.999 13.606 8.116 1.00 30.60 89 ASP D C 1
ATOM 5294 O O . ASP D 1 89 ? 4.870 13.856 8.964 1.00 31.18 89 ASP D O 1
ATOM 5299 N N . SER D 1 90 ? 3.596 14.506 7.223 1.00 31.84 90 SER D N 1
ATOM 5300 C CA . SER D 1 90 ? 4.177 15.831 7.293 1.00 30.33 90 SER D CA 1
ATOM 5301 C C . SER D 1 90 ? 3.768 16.508 8.603 1.00 30.51 90 SER D C 1
ATOM 5302 O O . SER D 1 90 ? 4.577 17.224 9.156 1.00 31.18 90 SER D O 1
ATOM 5305 N N . LEU D 1 91 ? 2.562 16.261 9.113 1.00 30.84 91 LEU D N 1
ATOM 5306 C CA . LEU D 1 91 ? 2.075 16.846 10.370 1.00 30.05 91 LEU D CA 1
ATOM 5307 C C . LEU D 1 91 ? 2.887 16.274 11.503 1.00 32.18 91 LEU D C 1
ATOM 5308 O O . LEU D 1 91 ? 3.256 16.978 12.482 1.00 32.48 91 LEU D O 1
ATOM 5313 N N . ALA D 1 92 ? 3.121 14.955 11.446 1.00 31.63 92 ALA D N 1
ATOM 5314 C CA . ALA D 1 92 ? 3.903 14.316 12.498 1.00 31.20 92 ALA D CA 1
ATOM 5315 C C . ALA D 1 92 ? 5.320 14.846 12.521 1.00 30.15 92 ALA D C 1
ATOM 5316 O O . ALA D 1 92 ? 5.887 14.982 13.591 1.00 31.16 92 ALA D O 1
ATOM 5318 N N . ASP D 1 93 ? 5.893 15.167 11.362 1.00 30.17 93 ASP D N 1
ATOM 5319 C CA . ASP D 1 93 ? 7.209 15.751 11.288 1.00 33.35 93 ASP D CA 1
ATOM 5320 C C . ASP D 1 93 ? 7.201 17.181 11.817 1.00 31.99 93 ASP D C 1
ATOM 5321 O O . ASP D 1 93 ? 8.117 17.562 12.494 1.00 31.12 93 ASP D O 1
ATOM 5326 N N . ALA D 1 94 ? 6.225 17.985 11.403 1.00 31.60 94 ALA D N 1
ATOM 5327 C CA . ALA D 1 94 ? 6.034 19.322 11.973 1.00 30.72 94 ALA D CA 1
ATOM 5328 C C . ALA D 1 94 ? 5.917 19.256 13.506 1.00 31.59 94 ALA D C 1
ATOM 5329 O O . ALA D 1 94 ? 6.562 20.037 14.244 1.00 32.07 94 ALA D O 1
ATOM 5331 N N . TYR D 1 95 ? 5.184 18.271 14.003 1.00 31.33 95 TYR D N 1
ATOM 5332 C CA . TYR D 1 95 ? 5.068 18.073 15.433 1.00 31.36 95 TYR D CA 1
ATOM 5333 C C . TYR D 1 95 ? 6.446 17.856 16.107 1.00 31.37 95 TYR D C 1
ATOM 5334 O O . TYR D 1 95 ? 6.740 18.472 17.112 1.00 32.99 95 TYR D O 1
ATOM 5343 N N . THR D 1 96 ? 7.318 17.029 15.504 1.00 31.21 96 THR D N 1
ATOM 5344 C CA . THR D 1 96 ? 8.673 16.823 16.026 1.00 32.21 96 THR D CA 1
ATOM 5345 C C . THR D 1 96 ? 9.495 18.096 16.040 1.00 31.94 96 THR D C 1
ATOM 5346 O O . THR D 1 96 ? 10.244 18.385 16.969 1.00 33.03 96 THR D O 1
ATOM 5350 N N . ASP D 1 97 ? 9.396 18.830 14.940 1.00 32.87 97 ASP D N 1
ATOM 5351 C CA . ASP D 1 97 ? 10.067 20.117 14.827 1.00 33.49 97 ASP D CA 1
ATOM 5352 C C . ASP D 1 97 ? 9.671 21.046 15.990 1.00 33.38 97 ASP D C 1
ATOM 5353 O O . ASP D 1 97 ? 10.500 21.696 16.638 1.00 32.10 97 ASP D O 1
ATOM 5358 N N . TYR D 1 98 ? 8.361 21.095 16.246 1.00 31.45 98 TYR D N 1
ATOM 5359 C CA . TYR D 1 98 ? 7.814 21.922 17.293 1.00 30.43 98 TYR D CA 1
ATOM 5360 C C . TYR D 1 98 ? 8.316 21.447 18.620 1.00 29.47 98 TYR D C 1
ATOM 5361 O O . TYR D 1 98 ? 8.724 22.271 19.457 1.00 32.97 98 TYR D O 1
ATOM 5370 N N . ARG D 1 99 ? 8.328 20.143 18.846 1.00 28.48 99 ARG D N 1
ATOM 5371 C CA . ARG D 1 99 ? 8.765 19.591 20.137 1.00 28.81 99 ARG D CA 1
ATOM 5372 C C . ARG D 1 99 ? 10.210 19.917 20.510 1.00 29.86 99 ARG D C 1
ATOM 5373 O O . ARG D 1 99 ? 10.508 20.180 21.683 1.00 29.99 99 ARG D O 1
ATOM 5381 N N . ALA D 1 100 ? 11.098 19.951 19.530 1.00 29.69 100 ALA D N 1
ATOM 5382 C CA . ALA D 1 100 ? 12.440 20.481 19.757 1.00 30.83 100 ALA D CA 1
ATOM 5383 C C . ALA D 1 100 ? 12.394 21.933 20.289 1.00 31.73 100 ALA D C 1
ATOM 5384 O O . ALA D 1 100 ? 13.074 22.271 21.283 1.00 31.11 100 ALA D O 1
ATOM 5386 N N . GLU D 1 101 ? 11.566 22.770 19.663 1.00 31.74 101 GLU D N 1
ATOM 5387 C CA . GLU D 1 101 ? 11.444 24.189 20.051 1.00 32.53 101 GLU D CA 1
ATOM 5388 C C . GLU D 1 101 ? 11.009 24.449 21.506 1.00 32.74 101 GLU D C 1
ATOM 5389 O O . GLU D 1 101 ? 11.452 25.435 22.103 1.00 31.87 101 GLU D O 1
ATOM 5395 N N . MET D 1 102 ? 10.175 23.581 22.079 1.00 33.58 102 MET D N 1
ATOM 5396 C CA . MET D 1 102 ? 9.651 23.792 23.445 1.00 34.62 102 MET D CA 1
ATOM 5397 C C . MET D 1 102 ? 10.190 22.742 24.455 1.00 35.32 102 MET D C 1
ATOM 5398 O O . MET D 1 102 ? 9.641 22.569 25.565 1.00 36.26 102 MET D O 1
ATOM 5403 N N . LYS D 1 103 ? 11.300 22.087 24.084 1.00 35.41 103 LYS D N 1
ATOM 5404 C CA . LYS D 1 103 ? 11.904 21.021 24.906 1.00 35.93 103 LYS D CA 1
ATOM 5405 C C . LYS D 1 103 ? 12.249 21.527 26.312 1.00 36.00 103 LYS D C 1
ATOM 5406 O O . LYS D 1 103 ? 12.071 20.815 27.309 1.00 36.06 103 LYS D O 1
ATOM 5412 N N . THR D 1 104 ? 12.742 22.756 26.390 1.00 35.61 104 THR D N 1
ATOM 5413 C CA . THR D 1 104 ? 12.931 23.399 27.678 1.00 35.95 104 THR D CA 1
ATOM 5414 C C . THR D 1 104 ? 11.581 23.975 28.096 1.00 35.93 104 THR D C 1
ATOM 5415 O O . THR D 1 104 ? 11.313 25.177 27.960 1.00 37.32 104 THR D O 1
ATOM 5419 N N . TYR D 1 105 ? 10.694 23.095 28.541 1.00 35.12 105 TYR D N 1
ATOM 5420 C CA . TYR D 1 105 ? 9.544 23.536 29.288 1.00 35.13 105 TYR D CA 1
ATOM 5421 C C . TYR D 1 105 ? 9.163 22.458 30.314 1.00 35.46 105 TYR D C 1
ATOM 5422 O O . TYR D 1 105 ? 9.759 21.378 30.354 1.00 35.94 105 TYR D O 1
ATOM 5431 N N . ASP D 1 118 ? 6.891 27.794 33.361 1.00 38.52 118 ASP D N 1
ATOM 5432 C CA . ASP D 1 118 ? 6.599 29.096 33.965 1.00 38.82 118 ASP D CA 1
ATOM 5433 C C . ASP D 1 118 ? 7.302 30.236 33.199 1.00 38.70 118 ASP D C 1
ATOM 5434 O O . ASP D 1 118 ? 6.720 30.816 32.278 1.00 38.75 118 ASP D O 1
ATOM 5439 N N . LYS D 1 119 ? 8.537 30.568 33.592 1.00 38.41 119 LYS D N 1
ATOM 5440 C CA . LYS D 1 119 ? 9.457 31.309 32.725 1.00 38.00 119 LYS D CA 1
ATOM 5441 C C . LYS D 1 119 ? 9.648 30.617 31.344 1.00 37.52 119 LYS D C 1
ATOM 5442 O O . LYS D 1 119 ? 9.518 31.285 30.318 1.00 37.04 119 LYS D O 1
ATOM 5448 N N . PRO D 1 120 ? 9.973 29.315 31.304 1.00 37.04 120 PRO D N 1
ATOM 5449 C CA . PRO D 1 120 ? 9.919 28.564 30.031 1.00 37.01 120 PRO D CA 1
ATOM 5450 C C . PRO D 1 120 ? 8.520 28.510 29.408 1.00 36.63 120 PRO D C 1
ATOM 5451 O O . PRO D 1 120 ? 8.411 28.459 28.170 1.00 36.45 120 PRO D O 1
ATOM 5455 N N . LYS D 1 121 ? 7.479 28.490 30.248 1.00 35.94 121 LYS D N 1
ATOM 5456 C CA . LYS D 1 121 ? 6.091 28.534 29.771 1.00 35.60 121 LYS D CA 1
ATOM 5457 C C . LYS D 1 121 ? 5.881 29.803 28.955 1.00 35.14 121 LYS D C 1
ATOM 5458 O O . LYS D 1 121 ? 5.491 29.757 27.793 1.00 34.01 121 LYS D O 1
ATOM 5464 N N . THR D 1 122 ? 6.195 30.946 29.543 1.00 34.62 122 THR D N 1
ATOM 5465 C CA . THR D 1 122 ? 5.958 32.195 28.844 1.00 34.81 122 THR D CA 1
ATOM 5466 C C . THR D 1 122 ? 6.938 32.460 27.684 1.00 34.56 122 THR D C 1
ATOM 5467 O O . THR D 1 122 ? 6.544 33.050 26.674 1.00 34.90 122 THR D O 1
ATOM 5471 N N . ASP D 1 123 ? 8.190 32.021 27.795 1.00 34.16 123 ASP D N 1
ATOM 5472 C CA . ASP D 1 123 ? 9.208 32.431 26.817 1.00 34.12 123 ASP D CA 1
ATOM 5473 C C . ASP D 1 123 ? 9.360 31.473 25.614 1.00 33.66 123 ASP D C 1
ATOM 5474 O O . ASP D 1 123 ? 9.536 31.923 24.475 1.00 33.46 123 ASP D O 1
ATOM 5479 N N . VAL D 1 124 ? 9.273 30.166 25.849 1.00 32.93 124 VAL D N 1
ATOM 5480 C CA . VAL D 1 124 ? 9.449 29.199 24.749 1.00 32.74 124 VAL D CA 1
ATOM 5481 C C . VAL D 1 124 ? 8.152 28.460 24.387 1.00 32.23 124 VAL D C 1
ATOM 5482 O O . VAL D 1 124 ? 7.838 28.333 23.206 1.00 31.16 124 VAL D O 1
ATOM 5486 N N . LEU D 1 125 ? 7.402 27.987 25.386 1.00 31.59 125 LEU D N 1
ATOM 5487 C CA . LEU D 1 125 ? 6.211 27.179 25.119 1.00 31.58 125 LEU D CA 1
ATOM 5488 C C . LEU D 1 125 ? 5.163 27.965 24.328 1.00 31.94 125 LEU D C 1
ATOM 5489 O O . LEU D 1 125 ? 4.723 27.523 23.254 1.00 30.42 125 LEU D O 1
ATOM 5494 N N . LEU D 1 126 ? 4.737 29.121 24.849 1.00 32.55 126 LEU D N 1
ATOM 5495 C CA . LEU D 1 126 ? 3.615 29.808 24.235 1.00 32.47 126 LEU D CA 1
ATOM 5496 C C . LEU D 1 126 ? 3.944 30.326 22.819 1.00 32.88 126 LEU D C 1
ATOM 5497 O O . LEU D 1 126 ? 3.136 30.144 21.888 1.00 33.00 126 LEU D O 1
ATOM 5502 N N . PRO D 1 127 ? 5.119 30.903 22.586 1.00 32.90 127 PRO D N 1
ATOM 5503 C CA . PRO D 1 127 ? 5.516 31.202 21.207 1.00 33.08 127 PRO D CA 1
ATOM 5504 C C . PRO D 1 127 ? 5.606 29.964 20.304 1.00 33.68 127 PRO D C 1
ATOM 5505 O O . PRO D 1 127 ? 5.111 29.992 19.159 1.00 32.37 127 PRO D O 1
ATOM 5509 N N . ALA D 1 128 ? 6.249 28.906 20.804 1.00 33.33 128 ALA D N 1
ATOM 5510 C CA . ALA D 1 128 ? 6.280 27.627 20.058 1.00 33.01 128 ALA D CA 1
ATOM 5511 C C . ALA D 1 128 ? 4.891 27.176 19.667 1.00 32.87 128 ALA D C 1
ATOM 5512 O O . ALA D 1 128 ? 4.672 26.762 18.502 1.00 34.12 128 ALA D O 1
ATOM 5514 N N . ARG D 1 129 ? 3.947 27.190 20.607 1.00 32.19 129 ARG D N 1
ATOM 5515 C CA . ARG D 1 129 ? 2.645 26.661 20.274 1.00 33.42 129 ARG D CA 1
ATOM 5516 C C . ARG D 1 129 ? 1.892 27.642 19.387 1.00 32.54 129 ARG D C 1
ATOM 5517 O O . ARG D 1 129 ? 1.134 27.205 18.527 1.00 32.63 129 ARG D O 1
ATOM 5525 N N . THR D 1 130 ? 2.085 28.959 19.497 1.00 32.01 130 THR D N 1
ATOM 5526 C CA . THR D 1 130 ? 1.281 29.754 18.517 1.00 32.20 130 THR D CA 1
ATOM 5527 C C . THR D 1 130 ? 1.688 29.436 17.066 1.00 32.15 130 THR D C 1
ATOM 5528 O O . THR D 1 130 ? 0.815 29.382 16.184 1.00 32.45 130 THR D O 1
ATOM 5532 N N . LYS D 1 131 ? 2.984 29.209 16.817 1.00 31.87 131 LYS D N 1
ATOM 5533 C CA . LYS D 1 131 ? 3.494 28.865 15.497 1.00 31.44 131 LYS D CA 1
ATOM 5534 C C . LYS D 1 131 ? 2.916 27.525 15.040 1.00 30.95 131 LYS D C 1
ATOM 5535 O O . LYS D 1 131 ? 2.192 27.442 14.049 1.00 30.43 131 LYS D O 1
ATOM 5541 N N . PHE D 1 132 ? 3.178 26.492 15.841 1.00 29.96 132 PHE D N 1
ATOM 5542 C CA . PHE D 1 132 ? 2.704 25.152 15.505 1.00 31.10 132 PHE D CA 1
ATOM 5543 C C . PHE D 1 132 ? 1.189 25.028 15.440 1.00 30.45 132 PHE D C 1
ATOM 5544 O O . PHE D 1 132 ? 0.644 24.439 14.500 1.00 30.33 132 PHE D O 1
ATOM 5552 N N . LEU D 1 133 ? 0.488 25.515 16.456 1.00 29.96 133 LEU D N 1
ATOM 5553 C CA . LEU D 1 133 ? -0.979 25.347 16.458 1.00 29.44 133 LEU D CA 1
ATOM 5554 C C . LEU D 1 133 ? -1.585 26.166 15.341 1.00 31.12 133 LEU D C 1
ATOM 5555 O O . LEU D 1 133 ? -2.629 25.810 14.840 1.00 31.67 133 LEU D O 1
ATOM 5560 N N . GLY D 1 134 ? -0.957 27.272 14.960 1.00 29.96 134 GLY D N 1
ATOM 5561 C CA . GLY D 1 134 ? -1.425 27.994 13.785 1.00 30.60 134 GLY D CA 1
ATOM 5562 C C . GLY D 1 134 ? -1.355 27.130 12.518 1.00 31.51 134 GLY D C 1
ATOM 5563 O O . GLY D 1 134 ? -2.237 27.170 11.665 1.00 30.48 134 GLY D O 1
ATOM 5564 N N . PHE D 1 135 ? -0.276 26.389 12.364 1.00 32.99 135 PHE D N 1
ATOM 5565 C CA . PHE D 1 135 ? -0.108 25.558 11.180 1.00 33.88 135 PHE D CA 1
ATOM 5566 C C . PHE D 1 135 ? -1.205 24.481 11.172 1.00 33.28 135 PHE D C 1
ATOM 5567 O O . PHE D 1 135 ? -1.805 24.224 10.150 1.00 32.94 135 PHE D O 1
ATOM 5575 N N . ILE D 1 136 ? -1.423 23.841 12.316 1.00 33.03 136 ILE D N 1
ATOM 5576 C CA . ILE D 1 136 ? -2.369 22.733 12.450 1.00 35.48 136 ILE D CA 1
ATOM 5577 C C . ILE D 1 136 ? -3.749 23.230 12.227 1.00 34.26 136 ILE D C 1
ATOM 5578 O O . ILE D 1 136 ? -4.570 22.557 11.663 1.00 34.62 136 ILE D O 1
ATOM 5583 N N . THR D 1 137 ? -4.032 24.443 12.704 1.00 33.32 137 THR D N 1
ATOM 5584 C CA . THR D 1 137 ? -5.369 24.965 12.583 1.00 31.86 137 THR D CA 1
ATOM 5585 C C . THR D 1 137 ? -5.761 25.089 11.135 1.00 32.16 137 THR D C 1
ATOM 5586 O O . THR D 1 137 ? -6.925 24.918 10.815 1.00 31.00 137 THR D O 1
ATOM 5590 N N . LYS D 1 138 ? -4.806 25.398 10.249 1.00 30.83 138 LYS D N 1
ATOM 5591 C CA . LYS D 1 138 ? -5.085 25.557 8.830 1.00 31.11 138 LYS D CA 1
ATOM 5592 C C . LYS D 1 138 ? -5.581 24.215 8.283 1.00 31.65 138 LYS D C 1
ATOM 5593 O O . LYS D 1 138 ? -6.497 24.158 7.514 1.00 30.18 138 LYS D O 1
ATOM 5599 N N . PHE D 1 139 ? -4.989 23.130 8.752 1.00 31.52 139 PHE D N 1
ATOM 5600 C CA . PHE D 1 139 ? -5.381 21.786 8.290 1.00 31.45 139 PHE D CA 1
ATOM 5601 C C . PHE D 1 139 ? -6.779 21.422 8.808 1.00 32.04 139 PHE D C 1
ATOM 5602 O O . PHE D 1 139 ? -7.638 20.938 8.078 1.00 31.71 139 PHE D O 1
ATOM 5610 N N . LEU D 1 140 ? -7.013 21.699 10.096 1.00 30.99 140 LEU D N 1
ATOM 5611 C CA . LEU D 1 140 ? -8.358 21.540 10.655 1.00 31.87 140 LEU D CA 1
ATOM 5612 C C . LEU D 1 140 ? -9.451 22.322 9.940 1.00 32.16 140 LEU D C 1
ATOM 5613 O O . LEU D 1 140 ? -10.559 21.787 9.653 1.00 33.13 140 LEU D O 1
ATOM 5618 N N . LYS D 1 141 ? -9.175 23.584 9.618 1.00 31.44 141 LYS D N 1
ATOM 5619 C CA . LYS D 1 141 ? -10.234 24.449 9.107 1.00 32.36 141 LYS D CA 1
ATOM 5620 C C . LYS D 1 141 ? -10.590 24.058 7.698 1.00 31.20 141 LYS D C 1
ATOM 5621 O O . LYS D 1 141 ? -11.739 24.247 7.253 1.00 31.78 141 LYS D O 1
ATOM 5627 N N . LYS D 1 142 ? -9.641 23.491 6.965 1.00 30.75 142 LYS D N 1
ATOM 5628 C CA . LYS D 1 142 ? -9.944 23.104 5.591 1.00 32.12 142 LYS D CA 1
ATOM 5629 C C . LYS D 1 142 ? -10.565 21.713 5.474 1.00 32.83 142 LYS D C 1
ATOM 5630 O O . LYS D 1 142 ? -10.912 21.292 4.403 1.00 33.80 142 LYS D O 1
ATOM 5636 N N . ASN D 1 143 ? -10.686 21.010 6.582 1.00 33.00 143 ASN D N 1
ATOM 5637 C CA . ASN D 1 143 ? -11.221 19.649 6.594 1.00 33.43 143 ASN D CA 1
ATOM 5638 C C . ASN D 1 143 ? -12.495 19.533 7.423 1.00 33.56 143 ASN D C 1
ATOM 5639 O O . ASN D 1 143 ? -12.455 19.666 8.642 1.00 35.96 143 ASN D O 1
ATOM 5644 N N . SER D 1 144 ? -13.612 19.230 6.813 1.00 34.69 144 SER D N 1
ATOM 5645 C CA . SER D 1 144 ? -14.874 19.277 7.531 1.00 34.43 144 SER D CA 1
ATOM 5646 C C . SER D 1 144 ? -15.112 18.077 8.442 1.00 34.66 144 SER D C 1
ATOM 5647 O O . SER D 1 144 ? -16.102 18.040 9.174 1.00 34.06 144 SER D O 1
ATOM 5650 N N . SER D 1 145 ? -14.235 17.082 8.405 1.00 33.22 145 SER D N 1
ATOM 5651 C CA . SER D 1 145 ? -14.453 15.885 9.200 1.00 33.46 145 SER D CA 1
ATOM 5652 C C . SER D 1 145 ? -14.131 16.043 10.687 1.00 32.51 145 SER D C 1
ATOM 5653 O O . SER D 1 145 ? -14.626 15.261 11.487 1.00 33.52 145 SER D O 1
ATOM 5656 N N . GLY D 1 146 ? -13.289 16.994 11.081 1.00 31.45 146 GLY D N 1
ATOM 5657 C CA . GLY D 1 146 ? -12.915 17.089 12.499 1.00 32.47 146 GLY D CA 1
ATOM 5658 C C . GLY D 1 146 ? -11.517 16.536 12.713 1.00 32.64 146 GLY D C 1
ATOM 5659 O O . GLY D 1 146 ? -10.912 16.770 13.746 1.00 34.50 146 GLY D O 1
ATOM 5660 N N . PHE D 1 147 ? -11.016 15.820 11.702 1.00 31.72 147 PHE D N 1
ATOM 5661 C CA . PHE D 1 147 ? -9.697 15.204 11.735 1.00 31.58 147 PHE D CA 1
ATOM 5662 C C . PHE D 1 147 ? -8.676 16.084 11.034 1.00 31.78 147 PHE D C 1
ATOM 5663 O O . PHE D 1 147 ? -9.027 16.949 10.268 1.00 31.11 147 PHE D O 1
ATOM 5671 N N . LEU D 1 148 ? -7.416 15.786 11.223 1.00 32.27 148 LEU D N 1
ATOM 5672 C CA . LEU D 1 148 ? -6.352 16.626 10.651 1.00 30.12 148 LEU D CA 1
ATOM 5673 C C . LEU D 1 148 ? -6.256 16.351 9.167 1.00 29.88 148 LEU D C 1
ATOM 5674 O O . LEU D 1 148 ? -6.060 17.276 8.392 1.00 33.40 148 LEU D O 1
ATOM 5679 N N . VAL D 1 149 ? -6.412 15.087 8.779 1.00 29.89 149 VAL D N 1
ATOM 5680 C CA . VAL D 1 149 ? -6.302 14.662 7.344 1.00 30.62 149 VAL D CA 1
ATOM 5681 C C . VAL D 1 149 ? -7.382 13.661 7.061 1.00 30.40 149 VAL D C 1
ATOM 5682 O O . VAL D 1 149 ? -7.518 12.654 7.744 1.00 31.44 149 VAL D O 1
ATOM 5686 N N . GLY D 1 150 ? -8.134 13.927 5.989 1.00 31.05 150 GLY D N 1
ATOM 5687 C CA . GLY D 1 150 ? -9.114 12.994 5.494 1.00 31.43 150 GLY D CA 1
ATOM 5688 C C . GLY D 1 150 ? -10.277 12.911 6.440 1.00 30.60 150 GLY D C 1
ATOM 5689 O O . GLY D 1 150 ? -10.459 13.709 7.379 1.00 31.12 150 GLY D O 1
ATOM 5690 N N . ASP D 1 151 ? -11.018 11.850 6.252 1.00 30.23 151 ASP D N 1
ATOM 5691 C CA . ASP D 1 151 ? -12.301 11.722 6.889 1.00 31.72 151 ASP D CA 1
ATOM 5692 C C . ASP D 1 151 ? -12.324 10.685 7.986 1.00 31.41 151 ASP D C 1
ATOM 5693 O O . ASP D 1 151 ? -13.398 10.362 8.515 1.00 32.63 151 ASP D O 1
ATOM 5698 N N . LYS D 1 152 ? -11.160 10.256 8.424 1.00 32.30 152 LYS D N 1
ATOM 5699 C CA . LYS D 1 152 ? -11.062 9.222 9.421 1.00 32.68 152 LYS D CA 1
ATOM 5700 C C . LYS D 1 152 ? -9.889 9.506 10.344 1.00 32.67 152 LYS D C 1
ATOM 5701 O O . LYS D 1 152 ? -8.932 10.200 9.943 1.00 33.21 152 LYS D O 1
ATOM 5707 N N . ILE D 1 153 ? -10.010 9.065 11.598 1.00 32.28 153 ILE D N 1
ATOM 5708 C CA . ILE D 1 153 ? -8.967 9.207 12.572 1.00 32.00 153 ILE D CA 1
ATOM 5709 C C . ILE D 1 153 ? -7.675 8.601 12.021 1.00 30.62 153 ILE D C 1
ATOM 5710 O O . ILE D 1 153 ? -7.708 7.554 11.293 1.00 30.54 153 ILE D O 1
ATOM 5715 N N . SER D 1 154 ? -6.553 9.254 12.339 1.00 30.88 154 SER D N 1
ATOM 5716 C CA . SER D 1 154 ? -5.201 8.757 11.967 1.00 31.76 154 SER D CA 1
ATOM 5717 C C . SER D 1 154 ? -4.288 8.861 13.159 1.00 32.46 154 SER D C 1
ATOM 5718 O O . SER D 1 154 ? -4.581 9.535 14.195 1.00 31.54 154 SER D O 1
ATOM 5721 N N . TRP D 1 155 ? -3.121 8.254 13.015 1.00 32.63 155 TRP D N 1
ATOM 5722 C CA . TRP D 1 155 ? -2.155 8.224 14.109 1.00 31.73 155 TRP D CA 1
ATOM 5723 C C . TRP D 1 155 ? -1.659 9.631 14.481 1.00 32.33 155 TRP D C 1
ATOM 5724 O O . TRP D 1 155 ? -1.299 9.888 15.661 1.00 32.41 155 TRP D O 1
ATOM 5735 N N . VAL D 1 156 ? -1.640 10.541 13.535 1.00 32.30 156 VAL D N 1
ATOM 5736 C CA . VAL D 1 156 ? -1.185 11.921 13.879 1.00 32.36 156 VAL D CA 1
ATOM 5737 C C . VAL D 1 156 ? -2.302 12.642 14.687 1.00 32.06 156 VAL D C 1
ATOM 5738 O O . VAL D 1 156 ? -1.994 13.517 15.494 1.00 31.84 156 VAL D O 1
ATOM 5742 N N . ASP D 1 157 ? -3.583 12.332 14.463 1.00 32.03 157 ASP D N 1
ATOM 5743 C CA . ASP D 1 157 ? -4.663 12.845 15.387 1.00 33.00 157 ASP D CA 1
ATOM 5744 C C . ASP D 1 157 ? -4.365 12.423 16.829 1.00 32.41 157 ASP D C 1
ATOM 5745 O O . ASP D 1 157 ? -4.440 13.199 17.779 1.00 31.36 157 ASP D O 1
ATOM 5750 N N . LEU D 1 158 ? -3.940 11.174 17.001 1.00 33.04 158 LEU D N 1
ATOM 5751 C CA . LEU D 1 158 ? -3.611 10.612 18.290 1.00 32.60 158 LEU D CA 1
ATOM 5752 C C . LEU D 1 158 ? -2.429 11.320 18.927 1.00 32.57 158 LEU D C 1
ATOM 5753 O O . LEU D 1 158 ? -2.481 11.728 20.112 1.00 30.86 158 LEU D O 1
ATOM 5758 N N . LEU D 1 159 ? -1.404 11.572 18.151 1.00 32.10 159 LEU D N 1
ATOM 5759 C CA . LEU D 1 159 ? -0.176 12.171 18.621 1.00 33.00 159 LEU D CA 1
ATOM 5760 C C . LEU D 1 159 ? -0.421 13.623 19.074 1.00 32.37 159 LEU D C 1
ATOM 5761 O O . LEU D 1 159 ? -0.047 14.033 20.164 1.00 31.79 159 LEU D O 1
ATOM 5766 N N . VAL D 1 160 ? -1.074 14.388 18.217 1.00 31.98 160 VAL D N 1
ATOM 5767 C CA . VAL D 1 160 ? -1.326 15.782 18.530 1.00 31.54 160 VAL D CA 1
ATOM 5768 C C . VAL D 1 160 ? -2.298 15.928 19.685 1.00 32.70 160 VAL D C 1
ATOM 5769 O O . VAL D 1 160 ? -2.064 16.744 20.599 1.00 32.06 160 VAL D O 1
ATOM 5773 N N . ALA D 1 161 ? -3.374 15.149 19.667 1.00 32.26 161 ALA D N 1
ATOM 5774 C CA . ALA D 1 161 ? -4.405 15.296 20.751 1.00 32.84 161 ALA D CA 1
ATOM 5775 C C . ALA D 1 161 ? -3.808 14.951 22.100 1.00 32.89 161 ALA D C 1
ATOM 5776 O O . ALA D 1 161 ? -4.080 15.619 23.105 1.00 31.62 161 ALA D O 1
ATOM 5778 N N . GLU D 1 162 ? -2.999 13.904 22.162 1.00 34.01 162 GLU D N 1
ATOM 5779 C CA . GLU D 1 162 ? -2.346 13.578 23.419 1.00 33.76 162 GLU D CA 1
ATOM 5780 C C . GLU D 1 162 ? -1.451 14.723 23.938 1.00 32.93 162 GLU D C 1
ATOM 5781 O O . GLU D 1 162 ? -1.473 15.077 25.116 1.00 31.65 162 GLU D O 1
ATOM 5787 N N . HIS D 1 163 ? -0.680 15.337 23.067 1.00 32.39 163 HIS D N 1
ATOM 5788 C CA . HIS D 1 163 ? 0.165 16.431 23.491 1.00 31.22 163 HIS D CA 1
ATOM 5789 C C . HIS D 1 163 ? -0.632 17.606 23.923 1.00 31.38 163 HIS D C 1
ATOM 5790 O O . HIS D 1 163 ? -0.304 18.234 24.921 1.00 31.50 163 HIS D O 1
ATOM 5797 N N . VAL D 1 164 ? -1.627 17.964 23.113 1.00 31.73 164 VAL D N 1
ATOM 5798 C CA . VAL D 1 164 ? -2.489 19.105 23.403 1.00 32.34 164 VAL D CA 1
ATOM 5799 C C . VAL D 1 164 ? -3.153 18.872 24.762 1.00 31.53 164 VAL D C 1
ATOM 5800 O O . VAL D 1 164 ? -3.100 19.758 25.604 1.00 33.31 164 VAL D O 1
ATOM 5804 N N . ALA D 1 165 ? -3.722 17.697 25.018 1.00 30.31 165 ALA D N 1
ATOM 5805 C CA . ALA D 1 165 ? -4.285 17.337 26.378 1.00 31.42 165 ALA D CA 1
ATOM 5806 C C . ALA D 1 165 ? -3.298 17.512 27.547 1.00 31.18 165 ALA D C 1
ATOM 5807 O O . ALA D 1 165 ? -3.584 18.213 28.529 1.00 30.92 165 ALA D O 1
ATOM 5809 N N . ASP D 1 166 ? -2.091 16.995 27.361 1.00 32.25 166 ASP D N 1
ATOM 5810 C CA . ASP D 1 166 ? -1.004 17.133 28.336 1.00 32.14 166 ASP D CA 1
ATOM 5811 C C . ASP D 1 166 ? -0.595 18.570 28.661 1.00 31.62 166 ASP D C 1
ATOM 5812 O O . ASP D 1 166 ? -0.535 19.001 29.830 1.00 30.90 166 ASP D O 1
ATOM 5817 N N . MET D 1 167 ? -0.292 19.323 27.619 1.00 31.58 167 MET D N 1
ATOM 5818 C CA . MET D 1 167 ? 0.090 20.711 27.741 1.00 31.63 167 MET D CA 1
ATOM 5819 C C . MET D 1 167 ? -1.014 21.544 28.338 1.00 31.25 167 MET D C 1
ATOM 5820 O O . MET D 1 167 ? -0.738 22.446 29.116 1.00 31.12 167 MET D O 1
ATOM 5825 N N . THR D 1 168 ? -2.250 21.287 27.981 1.00 30.53 168 THR D N 1
ATOM 5826 C CA . THR D 1 168 ? -3.356 22.115 28.503 1.00 31.66 168 THR D CA 1
ATOM 5827 C C . THR D 1 168 ? -3.609 21.812 29.957 1.00 32.34 168 THR D C 1
ATOM 5828 O O . THR D 1 168 ? -4.098 22.674 30.700 1.00 30.18 168 THR D O 1
ATOM 5832 N N . ASN D 1 169 ? -3.304 20.587 30.360 1.00 32.74 169 ASN D N 1
ATOM 5833 C CA . ASN D 1 169 ? -3.363 20.238 31.777 1.00 33.41 169 ASN D CA 1
ATOM 5834 C C . ASN D 1 169 ? -2.367 21.019 32.568 1.00 33.55 169 ASN D C 1
ATOM 5835 O O . ASN D 1 169 ? -2.626 21.394 33.702 1.00 32.66 169 ASN D O 1
ATOM 5840 N N . ARG D 1 170 ? -1.206 21.227 31.999 1.00 33.46 170 ARG D N 1
ATOM 5841 C CA . ARG D 1 170 ? -0.119 21.868 32.700 1.00 34.07 170 ARG D CA 1
ATOM 5842 C C . ARG D 1 170 ? -0.221 23.389 32.583 1.00 33.18 170 ARG D C 1
ATOM 5843 O O . ARG D 1 170 ? 0.103 24.116 33.531 1.00 34.84 170 ARG D O 1
ATOM 5851 N N . VAL D 1 171 ? -0.687 23.857 31.436 1.00 33.31 171 VAL D N 1
ATOM 5852 C CA . VAL D 1 171 ? -0.764 25.277 31.115 1.00 32.86 171 VAL D CA 1
ATOM 5853 C C . VAL D 1 171 ? -2.134 25.558 30.479 1.00 32.87 171 VAL D C 1
ATOM 5854 O O . VAL D 1 171 ? -2.325 25.449 29.263 1.00 30.50 171 VAL D O 1
ATOM 5858 N N . PRO D 1 172 ? -3.134 25.820 31.306 1.00 33.30 172 PRO D N 1
ATOM 5859 C CA . PRO D 1 172 ? -4.513 26.002 30.795 1.00 33.40 172 PRO D CA 1
ATOM 5860 C C . PRO D 1 172 ? -4.680 26.985 29.653 1.00 32.76 172 PRO D C 1
ATOM 5861 O O . PRO D 1 172 ? -5.505 26.739 28.780 1.00 33.36 172 PRO D O 1
ATOM 5865 N N . GLU D 1 173 ? -3.869 28.032 29.597 1.00 31.94 173 GLU D N 1
ATOM 5866 C CA . GLU D 1 173 ? -3.913 28.955 28.471 1.00 30.90 173 GLU D CA 1
ATOM 5867 C C . GLU D 1 173 ? -3.395 28.376 27.154 1.00 30.12 173 GLU D C 1
ATOM 5868 O O . GLU D 1 173 ? -3.431 29.043 26.112 1.00 30.70 173 GLU D O 1
ATOM 5874 N N . TYR D 1 174 ? -2.851 27.149 27.184 1.00 30.37 174 TYR D N 1
ATOM 5875 C CA . TYR D 1 174 ? -2.277 26.525 25.975 1.00 30.40 174 TYR D CA 1
ATOM 5876 C C . TYR D 1 174 ? -3.197 26.626 24.783 1.00 30.87 174 TYR D C 1
ATOM 5877 O O . TYR D 1 174 ? -2.790 26.962 23.701 1.00 33.22 174 TYR D O 1
ATOM 5886 N N . ILE D 1 175 ? -4.461 26.350 25.022 1.00 31.71 175 ILE D N 1
ATOM 5887 C CA . ILE D 1 175 ? -5.478 26.366 24.023 1.00 32.52 175 ILE D CA 1
ATOM 5888 C C . ILE D 1 175 ? -6.204 27.684 23.672 1.00 31.78 175 ILE D C 1
ATOM 5889 O O . ILE D 1 175 ? -7.063 27.716 22.777 1.00 31.21 175 ILE D O 1
ATOM 5894 N N . GLU D 1 176 ? -5.860 28.781 24.359 1.00 29.54 176 GLU D N 1
ATOM 5895 C CA . GLU D 1 176 ? -6.519 30.014 24.100 1.00 29.33 176 GLU D CA 1
ATOM 5896 C C . GLU D 1 176 ? -6.025 30.491 22.771 1.00 29.71 176 GLU D C 1
ATOM 5897 O O . GLU D 1 176 ? -4.839 30.441 22.509 1.00 31.85 176 GLU D O 1
ATOM 5903 N N . GLY D 1 177 ? -6.941 30.905 21.902 1.00 31.22 177 GLY D N 1
ATOM 5904 C CA . GLY D 1 177 ? -6.575 31.260 20.545 1.00 31.08 177 GLY D CA 1
ATOM 5905 C C . GLY D 1 177 ? -6.764 30.130 19.558 1.00 30.77 177 GLY D C 1
ATOM 5906 O O . GLY D 1 177 ? -6.670 30.352 18.347 1.00 30.74 177 GLY D O 1
ATOM 5907 N N . PHE D 1 178 ? -7.071 28.923 20.045 1.00 30.82 178 PHE D N 1
ATOM 5908 C CA . PHE D 1 178 ? -7.046 27.724 19.193 1.00 30.06 178 PHE D CA 1
ATOM 5909 C C . PHE D 1 178 ? -8.233 26.809 19.488 1.00 32.20 178 PHE D C 1
ATOM 5910 O O . PHE D 1 178 ? -8.080 25.637 19.904 1.00 30.84 178 PHE D O 1
ATOM 5918 N N . PRO D 1 179 ? -9.448 27.331 19.305 1.00 31.29 179 PRO D N 1
ATOM 5919 C CA . PRO D 1 179 ? -10.618 26.541 19.647 1.00 31.62 179 PRO D CA 1
ATOM 5920 C C . PRO D 1 179 ? -10.733 25.252 18.815 1.00 30.92 179 PRO D C 1
ATOM 5921 O O . PRO D 1 179 ? -11.248 24.231 19.328 1.00 30.82 179 PRO D O 1
ATOM 5925 N N . GLU D 1 180 ? -10.332 25.288 17.544 1.00 30.48 180 GLU D N 1
ATOM 5926 C CA . GLU D 1 180 ? -10.444 24.095 16.695 1.00 31.38 180 GLU D CA 1
ATOM 5927 C C . GLU D 1 180 ? -9.514 22.996 17.214 1.00 30.08 180 GLU D C 1
ATOM 5928 O O . GLU D 1 180 ? -9.860 21.818 17.235 1.00 29.20 180 GLU D O 1
ATOM 5934 N N . VAL D 1 181 ? -8.337 23.418 17.636 1.00 29.28 181 VAL D N 1
ATOM 5935 C CA . VAL D 1 181 ? -7.378 22.505 18.260 1.00 28.84 181 VAL D CA 1
ATOM 5936 C C . VAL D 1 181 ? -7.923 21.870 19.517 1.00 30.07 181 VAL D C 1
ATOM 5937 O O . VAL D 1 181 ? -7.817 20.671 19.698 1.00 30.06 181 VAL D O 1
ATOM 5941 N N . LYS D 1 182 ? -8.477 22.664 20.417 1.00 29.97 182 LYS D N 1
ATOM 5942 C CA . LYS D 1 182 ? -9.129 22.100 21.601 1.00 30.01 182 LYS D CA 1
ATOM 5943 C C . LYS D 1 182 ? -10.238 21.132 21.262 1.00 29.43 182 LYS D C 1
ATOM 5944 O O . LYS D 1 182 ? -10.321 20.078 21.874 1.00 31.36 182 LYS D O 1
ATOM 5950 N N . ALA D 1 183 ? -11.103 21.496 20.318 1.00 29.45 183 ALA D N 1
ATOM 5951 C CA . ALA D 1 183 ? -12.208 20.644 19.893 1.00 29.00 183 ALA D CA 1
ATOM 5952 C C . ALA D 1 183 ? -11.697 19.301 19.341 1.00 28.84 183 ALA D C 1
ATOM 5953 O O . ALA D 1 183 ? -12.267 18.263 19.568 1.00 28.71 183 ALA D O 1
ATOM 5955 N N . HIS D 1 184 ? -10.585 19.352 18.649 1.00 28.76 184 HIS D N 1
ATOM 5956 C CA . HIS D 1 184 ? -9.953 18.153 18.053 1.00 29.05 184 HIS D CA 1
ATOM 5957 C C . HIS D 1 184 ? -9.426 17.244 19.154 1.00 28.33 184 HIS D C 1
ATOM 5958 O O . HIS D 1 184 ? -9.720 16.048 19.188 1.00 30.26 184 HIS D O 1
ATOM 5965 N N . MET D 1 185 ? -8.800 17.853 20.129 1.00 29.18 185 MET D N 1
ATOM 5966 C CA . MET D 1 185 ? -8.300 17.142 21.250 1.00 30.28 185 MET D CA 1
ATOM 5967 C C . MET D 1 185 ? -9.447 16.383 21.952 1.00 31.56 185 MET D C 1
ATOM 5968 O O . MET D 1 185 ? -9.345 15.155 22.269 1.00 32.07 185 MET D O 1
ATOM 5973 N N . GLU D 1 186 ? -10.541 17.105 22.235 1.00 30.53 186 GLU D N 1
ATOM 5974 C CA . GLU D 1 186 ? -11.705 16.503 22.883 1.00 32.49 186 GLU D CA 1
ATOM 5975 C C . GLU D 1 186 ? -12.270 15.407 21.985 1.00 31.73 186 GLU D C 1
ATOM 5976 O O . GLU D 1 186 ? -12.592 14.334 22.448 1.00 32.57 186 GLU D O 1
ATOM 5982 N N . ARG D 1 187 ? -12.361 15.658 20.673 1.00 29.79 187 ARG D N 1
ATOM 5983 C CA . ARG D 1 187 ? -12.925 14.648 19.763 1.00 30.69 187 ARG D CA 1
ATOM 5984 C C . ARG D 1 187 ? -12.126 13.332 19.810 1.00 31.30 187 ARG D C 1
ATOM 5985 O O . ARG D 1 187 ? -12.700 12.255 19.827 1.00 30.48 187 ARG D O 1
ATOM 5993 N N . ILE D 1 188 ? -10.802 13.427 19.787 1.00 31.87 188 ILE D N 1
ATOM 5994 C CA . ILE D 1 188 ? -9.943 12.260 19.711 1.00 32.68 188 ILE D CA 1
ATOM 5995 C C . ILE D 1 188 ? -9.930 11.570 21.0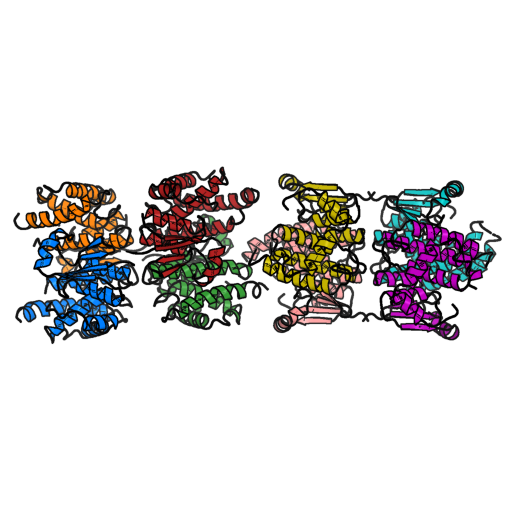70 1.00 32.65 188 ILE D C 1
ATOM 5996 O O . ILE D 1 188 ? -10.056 10.329 21.155 1.00 32.88 188 ILE D O 1
ATOM 6001 N N . GLN D 1 189 ? -9.795 12.354 22.129 1.00 33.55 189 GLN D N 1
ATOM 6002 C CA . GLN D 1 189 ? -9.644 11.759 23.472 1.00 33.71 189 GLN D CA 1
ATOM 6003 C C . GLN D 1 189 ? -10.949 11.147 23.985 1.00 33.16 189 GLN D C 1
ATOM 6004 O O . GLN D 1 189 ? -10.882 10.328 24.927 1.00 32.55 189 GLN D O 1
ATOM 6010 N N . GLN D 1 190 ? -12.094 11.465 23.350 1.00 32.32 190 GLN D N 1
ATOM 6011 C CA . GLN D 1 190 ? -13.422 10.806 23.628 1.00 33.34 190 GLN D CA 1
ATOM 6012 C C . GLN D 1 190 ? -13.775 9.652 22.679 1.00 32.98 190 GLN D C 1
ATOM 6013 O O . GLN D 1 190 ? -14.796 8.972 22.819 1.00 31.26 190 GLN D O 1
ATOM 6019 N N . THR D 1 191 ? -12.944 9.441 21.668 1.00 32.25 191 THR D N 1
ATOM 6020 C CA . THR D 1 191 ? -13.180 8.339 20.758 1.00 32.89 191 THR D CA 1
ATOM 6021 C C . THR D 1 191 ? -13.220 7.116 21.627 1.00 32.67 191 THR D C 1
ATOM 6022 O O . THR D 1 191 ? -12.283 6.933 22.398 1.00 33.26 191 THR D O 1
ATOM 6026 N N . PRO D 1 192 ? -14.297 6.317 21.569 1.00 33.00 192 PRO D N 1
ATOM 6027 C CA . PRO D 1 192 ? -14.519 5.269 22.567 1.00 32.85 192 PRO D CA 1
ATOM 6028 C C . PRO D 1 192 ? -13.317 4.390 22.951 1.00 33.09 192 PRO D C 1
ATOM 6029 O O . PRO D 1 192 ? -13.046 4.243 24.136 1.00 30.97 192 PRO D O 1
ATOM 6033 N N . ARG D 1 193 ? -12.569 3.843 21.978 1.00 32.37 193 ARG D N 1
ATOM 6034 C CA . ARG D 1 193 ? -11.439 2.998 22.338 1.00 32.85 193 ARG D CA 1
ATOM 6035 C C . ARG D 1 193 ? -10.284 3.792 22.926 1.00 31.38 193 ARG D C 1
ATOM 6036 O O . ARG D 1 193 ? -9.499 3.290 23.730 1.00 30.52 193 ARG D O 1
ATOM 6044 N N . ILE D 1 194 ? -10.147 5.052 22.498 1.00 30.69 194 ILE D N 1
ATOM 6045 C CA . ILE D 1 194 ? -9.121 5.904 23.089 1.00 30.53 194 ILE D CA 1
ATOM 6046 C C . ILE D 1 194 ? -9.526 6.323 24.490 1.00 30.91 194 ILE D C 1
ATOM 6047 O O . ILE D 1 194 ? -8.731 6.254 25.451 1.00 30.80 194 ILE D O 1
ATOM 6052 N N . LYS D 1 195 ? -10.765 6.763 24.594 1.00 30.90 195 LYS D N 1
ATOM 6053 C CA . LYS D 1 195 ? -11.351 7.015 25.933 1.00 31.68 195 LYS D CA 1
ATOM 6054 C C . LYS D 1 195 ? -11.165 5.835 26.901 1.00 32.36 195 LYS D C 1
ATOM 6055 O O . LYS D 1 195 ? -10.674 6.032 28.018 1.00 31.76 195 LYS D O 1
ATOM 6061 N N . LYS D 1 196 ? -11.517 4.625 26.459 1.00 33.00 196 LYS D N 1
ATOM 6062 C CA . LYS D 1 196 ? -11.414 3.446 27.341 1.00 32.98 196 LYS D CA 1
ATOM 6063 C C . LYS D 1 196 ? -9.938 3.294 27.730 1.00 33.01 196 LYS D C 1
ATOM 6064 O O . LYS D 1 196 ? -9.591 3.184 28.871 1.00 33.07 196 LYS D O 1
ATOM 6070 N N . TRP D 1 197 ? -9.051 3.318 26.746 1.00 32.19 197 TRP D N 1
ATOM 6071 C CA . TRP D 1 197 ? -7.622 3.261 27.012 1.00 32.05 197 TRP D CA 1
ATOM 6072 C C . TRP D 1 197 ? -7.143 4.322 27.994 1.00 32.52 197 TRP D C 1
ATOM 6073 O O . TRP D 1 197 ? -6.316 4.054 28.840 1.00 33.54 197 TRP D O 1
ATOM 6084 N N . ILE D 1 198 ? -7.592 5.558 27.820 1.00 32.70 198 ILE D N 1
ATOM 6085 C CA . ILE D 1 198 ? -7.089 6.654 28.620 1.00 33.57 198 ILE D CA 1
ATOM 6086 C C . ILE D 1 198 ? -7.581 6.396 30.053 1.00 32.47 198 ILE D C 1
ATOM 6087 O O . ILE D 1 198 ? -6.856 6.633 31.030 1.00 33.67 198 ILE D O 1
ATOM 6092 N N . GLU D 1 199 ? -8.804 5.894 30.157 1.00 33.49 199 GLU D N 1
ATOM 6093 C CA . GLU D 1 199 ? -9.407 5.572 31.477 1.00 34.57 199 GLU D CA 1
ATOM 6094 C C . GLU D 1 199 ? -8.640 4.425 32.205 1.00 33.91 199 GLU D C 1
ATOM 6095 O O . GLU D 1 199 ? -8.470 4.423 33.467 1.00 32.40 199 GLU D O 1
ATOM 6101 N N . THR D 1 200 ? -8.135 3.468 31.426 1.00 32.91 200 THR D N 1
ATOM 6102 C CA . THR D 1 200 ? -7.581 2.239 31.987 1.00 32.68 200 THR D CA 1
ATOM 6103 C C . THR D 1 200 ? -6.060 2.155 32.014 1.00 32.59 200 THR D C 1
ATOM 6104 O O . THR D 1 200 ? -5.507 1.337 32.753 1.00 32.34 200 THR D O 1
ATOM 6108 N N . ARG D 1 201 ? -5.362 2.986 31.221 1.00 32.69 201 ARG D N 1
ATOM 6109 C CA . ARG D 1 201 ? -3.890 2.940 31.198 1.00 32.75 201 ARG D CA 1
ATOM 6110 C C . ARG D 1 201 ? -3.293 3.295 32.554 1.00 33.47 201 ARG D C 1
ATOM 6111 O O . ARG D 1 201 ? -3.918 3.975 33.357 1.00 33.25 201 ARG D O 1
ATOM 6119 N N . PRO D 1 202 ? -2.078 2.858 32.819 1.00 34.67 202 PRO D N 1
ATOM 6120 C CA . PRO D 1 202 ? -1.397 3.266 34.049 1.00 34.98 202 PRO D CA 1
ATOM 6121 C C . PRO D 1 202 ? -1.280 4.779 34.202 1.00 35.55 202 PRO D C 1
ATOM 6122 O O . PRO D 1 202 ? -1.031 5.491 33.229 1.00 35.74 202 PRO D O 1
ATOM 6126 N N . GLU D 1 203 ? -1.482 5.268 35.420 1.00 35.93 203 GLU D N 1
ATOM 6127 C CA . GLU D 1 203 ? -1.137 6.653 35.765 1.00 36.67 203 GLU D CA 1
ATOM 6128 C C . GLU D 1 203 ? 0.387 6.749 35.902 1.00 36.31 203 GLU D C 1
ATOM 6129 O O . GLU D 1 203 ? 1.012 5.964 36.608 1.00 36.11 203 GLU D O 1
ATOM 6135 N N . THR D 1 204 ? 0.974 7.677 35.169 1.00 36.47 204 THR D N 1
ATOM 6136 C CA . THR D 1 204 ? 2.408 7.893 35.170 1.00 36.76 204 THR D CA 1
ATOM 6137 C C . THR D 1 204 ? 2.584 9.374 35.025 1.00 36.61 204 THR D C 1
ATOM 6138 O O . THR D 1 204 ? 1.711 10.027 34.467 1.00 37.09 204 THR D O 1
ATOM 6142 N N . PRO D 1 205 ? 3.685 9.916 35.533 1.00 37.81 205 PRO D N 1
ATOM 6143 C CA . PRO D 1 205 ? 3.936 11.345 35.471 1.00 39.00 205 PRO D CA 1
ATOM 6144 C C . PRO D 1 205 ? 4.292 11.858 34.082 1.00 39.81 205 PRO D C 1
ATOM 6145 O O . PRO D 1 205 ? 4.143 13.051 33.827 1.00 39.94 205 PRO D O 1
ATOM 6149 N N . PHE D 1 206 ? 4.752 10.973 33.191 1.00 40.56 206 PHE D N 1
ATOM 6150 C CA . PHE D 1 206 ? 5.042 11.351 31.781 1.00 40.97 206 PHE D CA 1
ATOM 6151 C C . PHE D 1 206 ? 4.460 10.350 30.800 1.00 40.80 206 PHE D C 1
ATOM 6152 O O . PHE D 1 206 ? 4.613 10.565 29.583 1.00 41.94 206 PHE D O 1
ATOM 6161 N N . MET E 1 1 ? 66.254 33.736 30.278 1.00 28.92 1 MET E N 1
ATOM 6162 C CA . MET E 1 1 ? 65.423 34.006 31.472 1.00 30.11 1 MET E CA 1
ATOM 6163 C C . MET E 1 1 ? 65.783 35.340 32.055 1.00 29.57 1 MET E C 1
ATOM 6164 O O . MET E 1 1 ? 66.876 35.829 31.853 1.00 28.91 1 MET E O 1
ATOM 6169 N N . VAL E 1 2 ? 64.897 35.921 32.818 1.00 28.93 2 VAL E N 1
ATOM 6170 C CA . VAL E 1 2 ? 65.172 37.252 33.340 1.00 29.73 2 VAL E CA 1
ATOM 6171 C C . VAL E 1 2 ? 66.470 37.177 34.095 1.00 30.46 2 VAL E C 1
ATOM 6172 O O . VAL E 1 2 ? 66.735 36.185 34.762 1.00 29.48 2 VAL E O 1
ATOM 6176 N N . HIS E 1 3 ? 67.278 38.192 33.940 1.00 29.86 3 HIS E N 1
ATOM 6177 C CA . HIS E 1 3 ? 68.606 38.218 34.513 1.00 30.42 3 HIS E CA 1
ATOM 6178 C C . HIS E 1 3 ? 68.651 39.389 35.515 1.00 30.86 3 HIS E C 1
ATOM 6179 O O . HIS E 1 3 ? 68.366 40.543 35.150 1.00 28.57 3 HIS E O 1
ATOM 6186 N N . TYR E 1 4 ? 69.129 39.093 36.715 1.00 29.17 4 TYR E N 1
ATOM 6187 C CA . TYR E 1 4 ? 69.295 40.070 37.767 1.00 29.99 4 TYR E CA 1
ATOM 6188 C C . TYR E 1 4 ? 70.730 40.157 38.189 1.00 30.20 4 TYR E C 1
ATOM 6189 O O . TYR E 1 4 ? 71.371 39.118 38.402 1.00 30.95 4 TYR E O 1
ATOM 6198 N N . LYS E 1 5 ? 71.228 41.389 38.361 1.00 31.83 5 LYS E N 1
ATOM 6199 C CA . LYS E 1 5 ? 72.563 41.610 38.932 1.00 32.31 5 LYS E CA 1
ATOM 6200 C C . LYS E 1 5 ? 72.422 42.703 39.991 1.00 31.57 5 LYS E C 1
ATOM 6201 O O . LYS E 1 5 ? 71.762 43.706 39.713 1.00 32.03 5 LYS E O 1
ATOM 6207 N N . LEU E 1 6 ? 72.970 42.441 41.186 1.00 30.48 6 LEU E N 1
ATOM 6208 C CA . LEU E 1 6 ? 73.007 43.358 42.310 1.00 30.61 6 LEU E CA 1
ATOM 6209 C C . LEU E 1 6 ? 74.465 43.698 42.550 1.00 30.13 6 LEU E C 1
ATOM 6210 O O . LEU E 1 6 ? 75.253 42.819 42.797 1.00 32.23 6 LEU E O 1
ATOM 6215 N N . THR E 1 7 ? 74.776 44.977 42.469 1.00 30.25 7 THR E N 1
ATOM 6216 C CA . THR E 1 7 ? 76.105 45.500 42.707 1.00 30.47 7 THR E CA 1
ATOM 6217 C C . THR E 1 7 ? 76.055 46.338 43.982 1.00 30.80 7 THR E C 1
ATOM 6218 O O . THR E 1 7 ? 75.239 47.241 44.100 1.00 31.48 7 THR E O 1
ATOM 6222 N N . TYR E 1 8 ? 76.865 45.952 44.947 1.00 30.67 8 TYR E N 1
ATOM 6223 C CA . TYR E 1 8 ? 76.998 46.611 46.255 1.00 31.61 8 TYR E CA 1
ATOM 6224 C C . TYR E 1 8 ? 78.431 46.346 46.801 1.00 31.87 8 TYR E C 1
ATOM 6225 O O . TYR E 1 8 ? 79.283 45.779 46.118 1.00 30.95 8 TYR E O 1
ATOM 6234 N N . PHE E 1 9 ? 78.691 46.712 48.057 1.00 32.29 9 PHE E N 1
ATOM 6235 C CA . PHE E 1 9 ? 79.964 46.447 48.696 1.00 33.05 9 PHE E CA 1
ATOM 6236 C C . PHE E 1 9 ? 79.986 45.025 49.235 1.00 33.71 9 PHE E C 1
ATOM 6237 O O . PHE E 1 9 ? 78.946 44.317 49.250 1.00 32.41 9 PHE E O 1
ATOM 6245 N N . ASN E 1 10 ? 81.163 44.634 49.696 1.00 33.38 10 ASN E N 1
ATOM 6246 C CA . ASN E 1 10 ? 81.346 43.323 50.282 1.00 34.59 10 ASN E CA 1
ATOM 6247 C C . ASN E 1 10 ? 80.911 43.319 51.725 1.00 33.93 10 ASN E C 1
ATOM 6248 O O . ASN E 1 10 ? 81.712 43.214 52.657 1.00 32.95 10 ASN E O 1
ATOM 6253 N N . GLY E 1 11 ? 79.601 43.420 51.886 1.00 33.93 11 GLY E N 1
ATOM 6254 C CA . GLY E 1 11 ? 79.035 43.443 53.190 1.00 34.19 11 GLY E CA 1
ATOM 6255 C C . GLY E 1 11 ? 77.558 43.383 53.078 1.00 33.91 11 GLY E C 1
ATOM 6256 O O . GLY E 1 11 ? 76.988 43.404 51.947 1.00 31.90 11 GLY E O 1
ATOM 6257 N N . ARG E 1 12 ? 76.927 43.280 54.246 1.00 33.69 12 ARG E N 1
ATOM 6258 C CA . ARG E 1 12 ? 75.480 43.155 54.338 1.00 34.81 12 ARG E CA 1
ATOM 6259 C C . ARG E 1 12 ? 74.851 44.496 53.956 1.00 34.40 12 ARG E C 1
ATOM 6260 O O . ARG E 1 12 ? 74.339 44.668 52.849 1.00 33.34 12 ARG E O 1
ATOM 6268 N N . GLY E 1 13 ? 74.937 45.443 54.881 1.00 34.83 13 GLY E N 1
ATOM 6269 C CA . GLY E 1 13 ? 74.650 46.839 54.612 1.00 34.69 13 GLY E CA 1
ATOM 6270 C C . GLY E 1 13 ? 73.312 47.120 53.964 1.00 34.84 13 GLY E C 1
ATOM 6271 O O . GLY E 1 13 ? 72.319 46.426 54.196 1.00 34.22 13 GLY E O 1
ATOM 6272 N N . ALA E 1 14 ? 73.326 48.127 53.107 1.00 34.91 14 ALA E N 1
ATOM 6273 C CA . ALA E 1 14 ? 72.169 48.526 52.305 1.00 35.68 14 ALA E CA 1
ATOM 6274 C C . ALA E 1 14 ? 71.723 47.573 51.185 1.00 36.09 14 ALA E C 1
ATOM 6275 O O . ALA E 1 14 ? 70.644 47.792 50.573 1.00 37.11 14 ALA E O 1
ATOM 6277 N N . GLY E 1 15 ? 72.552 46.578 50.841 1.00 34.52 15 GLY E N 1
ATOM 6278 C CA . GLY E 1 15 ? 72.197 45.617 49.799 1.00 34.32 15 GLY E CA 1
ATOM 6279 C C . GLY E 1 15 ? 71.574 44.358 50.355 1.00 34.03 15 GLY E C 1
ATOM 6280 O O . GLY E 1 15 ? 70.996 43.566 49.611 1.00 33.64 15 GLY E O 1
ATOM 6281 N N . GLU E 1 16 ? 71.629 44.179 51.665 1.00 33.82 16 GLU E N 1
ATOM 6282 C CA . GLU E 1 16 ? 71.248 42.911 52.257 1.00 34.52 16 GLU E CA 1
ATOM 6283 C C . GLU E 1 16 ? 69.784 42.583 52.082 1.00 35.01 16 GLU E C 1
ATOM 6284 O O . GLU E 1 16 ? 69.410 41.405 51.928 1.00 35.60 16 GLU E O 1
ATOM 6290 N N . CYS E 1 17 ? 68.934 43.597 52.132 1.00 35.44 17 CYS E N 1
ATOM 6291 C CA . CYS E 1 17 ? 67.503 43.341 52.095 1.00 33.95 17 CYS E CA 1
ATOM 6292 C C . CYS E 1 17 ? 67.124 42.848 50.703 1.00 33.49 17 CYS E C 1
ATOM 6293 O O . CYS E 1 17 ? 66.353 41.910 50.559 1.00 33.49 17 CYS E O 1
ATOM 6296 N N . ALA E 1 18 ? 67.675 43.470 49.665 1.00 31.98 18 ALA E N 1
ATOM 6297 C CA . ALA E 1 18 ? 67.515 42.932 48.303 1.00 32.44 18 ALA E CA 1
ATOM 6298 C C . ALA E 1 18 ? 67.992 41.493 48.198 1.00 32.26 18 ALA E C 1
ATOM 6299 O O . ALA E 1 18 ? 67.331 40.616 47.618 1.00 32.00 18 ALA E O 1
ATOM 6301 N N . ARG E 1 19 ? 69.156 41.191 48.798 1.00 29.64 19 ARG E N 1
ATOM 6302 C CA . ARG E 1 19 ? 69.629 39.840 48.759 1.00 30.75 19 ARG E CA 1
ATOM 6303 C C . ARG E 1 19 ? 68.677 38.883 49.427 1.00 30.33 19 ARG E C 1
ATOM 6304 O O . ARG E 1 19 ? 68.508 37.749 48.967 1.00 30.71 19 ARG E O 1
ATOM 6312 N N . GLN E 1 20 ? 68.113 39.281 50.567 1.00 29.75 20 GLN E N 1
ATOM 6313 C CA . GLN E 1 20 ? 67.180 38.410 51.256 1.00 30.43 20 GLN E CA 1
ATOM 6314 C C . GLN E 1 20 ? 65.834 38.271 50.554 1.00 30.30 20 GLN E C 1
ATOM 6315 O O . GLN E 1 20 ? 65.226 37.222 50.630 1.00 30.65 20 GLN E O 1
ATOM 6321 N N . VAL E 1 21 ? 65.428 39.279 49.820 1.00 31.35 21 VAL E N 1
ATOM 6322 C CA . VAL E 1 21 ? 64.272 39.105 48.984 1.00 31.24 21 VAL E CA 1
ATOM 6323 C C . VAL E 1 21 ? 64.508 38.064 47.856 1.00 30.60 21 VAL E C 1
ATOM 6324 O O . VAL E 1 21 ? 63.673 37.227 47.597 1.00 31.28 21 VAL E O 1
ATOM 6328 N N . PHE E 1 22 ? 65.640 38.149 47.202 1.00 30.92 22 PHE E N 1
ATOM 6329 C CA . PHE E 1 22 ? 66.058 37.147 46.250 1.00 31.58 22 PHE E CA 1
ATOM 6330 C C . PHE E 1 22 ? 66.094 35.760 46.891 1.00 31.26 22 PHE E C 1
ATOM 6331 O O . PHE E 1 22 ? 65.691 34.781 46.270 1.00 30.41 22 PHE E O 1
ATOM 6339 N N . ALA E 1 23 ? 66.611 35.642 48.119 1.00 31.46 23 ALA E N 1
ATOM 6340 C CA . ALA E 1 23 ? 66.724 34.330 48.717 1.00 32.77 23 ALA E CA 1
ATOM 6341 C C . ALA E 1 23 ? 65.341 33.804 49.010 1.00 33.00 23 ALA E C 1
ATOM 6342 O O . ALA E 1 23 ? 65.045 32.626 48.768 1.00 34.36 23 ALA E O 1
ATOM 6344 N N . LEU E 1 24 ? 64.469 34.672 49.514 1.00 33.07 24 LEU E N 1
ATOM 6345 C CA . LEU E 1 24 ? 63.101 34.281 49.859 1.00 33.29 24 LEU E CA 1
ATOM 6346 C C . LEU E 1 24 ? 62.324 33.836 48.601 1.00 33.01 24 LEU E C 1
ATOM 6347 O O . LEU E 1 24 ? 61.511 32.912 48.631 1.00 33.95 24 LEU E O 1
ATOM 6352 N N . ALA E 1 25 ? 62.652 34.446 47.482 1.00 33.07 25 ALA E N 1
ATOM 6353 C CA . ALA E 1 25 ? 62.038 34.143 46.174 1.00 33.44 25 ALA E CA 1
ATOM 6354 C C . ALA E 1 25 ? 62.728 32.917 45.519 1.00 34.12 25 ALA E C 1
ATOM 6355 O O . ALA E 1 25 ? 62.247 32.382 44.530 1.00 35.21 25 ALA E O 1
ATOM 6357 N N . ASP E 1 26 ? 63.819 32.436 46.100 1.00 34.17 26 ASP E N 1
ATOM 6358 C CA . ASP E 1 26 ? 64.662 31.412 45.471 1.00 34.27 26 ASP E CA 1
ATOM 6359 C C . ASP E 1 26 ? 65.031 31.836 44.050 1.00 34.33 26 ASP E C 1
ATOM 6360 O O . ASP E 1 26 ? 64.993 31.026 43.122 1.00 34.67 26 ASP E O 1
ATOM 6365 N N . GLN E 1 27 ? 65.460 33.086 43.911 1.00 33.67 27 GLN E N 1
ATOM 6366 C CA . GLN E 1 27 ? 65.794 33.679 42.607 1.00 33.70 27 GLN E CA 1
ATOM 6367 C C . GLN E 1 27 ? 67.295 33.825 42.473 1.00 33.80 27 GLN E C 1
ATOM 6368 O O . GLN E 1 27 ? 67.910 34.560 43.232 1.00 34.47 27 GLN E O 1
ATOM 6374 N N . LYS E 1 28 ? 67.853 33.215 41.436 1.00 33.76 28 LYS E N 1
ATOM 6375 C CA . LYS E 1 28 ? 69.242 33.423 41.074 1.00 33.86 28 LYS E CA 1
ATOM 6376 C C . LYS E 1 28 ? 69.520 34.868 40.642 1.00 32.61 28 LYS E C 1
ATOM 6377 O O . LYS E 1 28 ? 68.732 35.480 39.939 1.00 30.41 28 LYS E O 1
ATOM 6383 N N . TYR E 1 29 ? 70.656 35.397 41.071 1.00 31.74 29 TYR E N 1
ATOM 6384 C CA . TYR E 1 29 ? 71.063 36.744 40.711 1.00 30.46 29 TYR E CA 1
ATOM 6385 C C . TYR E 1 29 ? 72.587 36.747 40.838 1.00 30.45 29 TYR E C 1
ATOM 6386 O O . TYR E 1 29 ? 73.134 35.917 41.523 1.00 31.24 29 TYR E O 1
ATOM 6395 N N . GLU E 1 30 ? 73.216 37.687 40.172 1.00 30.45 30 GLU E N 1
ATOM 6396 C CA . GLU E 1 30 ? 74.659 37.902 40.291 1.00 32.50 30 GLU E CA 1
ATOM 6397 C C . GLU E 1 30 ? 74.856 38.882 41.451 1.00 32.24 30 GLU E C 1
ATOM 6398 O O . GLU E 1 30 ? 74.384 40.029 41.389 1.00 33.64 30 GLU E O 1
ATOM 6404 N N . ASP E 1 31 ? 75.552 38.400 42.468 1.00 31.66 31 ASP E N 1
ATOM 6405 C CA . ASP E 1 31 ? 75.903 39.151 43.638 1.00 32.03 31 ASP E CA 1
ATOM 6406 C C . ASP E 1 31 ? 77.314 39.725 43.509 1.00 32.03 31 ASP E C 1
ATOM 6407 O O . ASP E 1 31 ? 78.304 39.112 43.913 1.00 32.42 31 ASP E O 1
ATOM 6412 N N . VAL E 1 32 ? 77.371 40.925 42.949 1.00 30.88 32 VAL E N 1
ATOM 6413 C CA . VAL E 1 32 ? 78.603 41.610 42.694 1.00 31.70 32 VAL E CA 1
ATOM 6414 C C . VAL E 1 32 ? 78.986 42.444 43.921 1.00 31.61 32 VAL E C 1
ATOM 6415 O O . VAL E 1 32 ? 78.232 43.280 44.375 1.00 30.93 32 VAL E O 1
ATOM 6419 N N . ARG E 1 33 ? 80.156 42.156 44.463 1.00 31.93 33 ARG E N 1
ATOM 6420 C CA . ARG E 1 33 ? 80.631 42.768 45.712 1.00 32.99 33 ARG E CA 1
ATOM 6421 C C . ARG E 1 33 ? 81.874 43.629 45.478 1.00 32.86 33 ARG E C 1
ATOM 6422 O O . ARG E 1 33 ? 82.902 43.118 45.047 1.00 32.97 33 ARG E O 1
ATOM 6430 N N . LEU E 1 34 ? 81.770 44.926 45.756 1.00 32.83 34 LEU E N 1
ATOM 6431 C CA . LEU E 1 34 ? 82.872 45.864 45.548 1.00 33.21 34 LEU E CA 1
ATOM 6432 C C . LEU E 1 34 ? 83.589 46.187 46.860 1.00 32.39 34 LEU E C 1
ATOM 6433 O O . LEU E 1 34 ? 83.087 45.941 47.948 1.00 31.07 34 LEU E O 1
ATOM 6438 N N . THR E 1 35 ? 84.829 46.651 46.736 1.00 32.36 35 THR E N 1
ATOM 6439 C CA . THR E 1 35 ? 85.497 47.350 47.809 1.00 32.96 35 THR E CA 1
ATOM 6440 C C . THR E 1 35 ? 85.554 48.816 47.340 1.00 33.41 35 THR E C 1
ATOM 6441 O O . THR E 1 35 ? 85.272 49.079 46.163 1.00 32.21 35 THR E O 1
ATOM 6445 N N . GLN E 1 36 ? 85.938 49.763 48.212 1.00 34.36 36 GLN E N 1
ATOM 6446 C CA . GLN E 1 36 ? 86.112 51.166 47.767 1.00 35.27 36 GLN E CA 1
ATOM 6447 C C . GLN E 1 36 ? 86.969 51.285 46.495 1.00 36.20 36 GLN E C 1
ATOM 6448 O O . GLN E 1 36 ? 86.584 51.962 45.531 1.00 37.04 36 GLN E O 1
ATOM 6454 N N . GLU E 1 37 ? 88.121 50.621 46.492 1.00 36.37 37 GLU E N 1
ATOM 6455 C CA . GLU E 1 37 ? 89.016 50.649 45.328 1.00 36.79 37 GLU E CA 1
ATOM 6456 C C . GLU E 1 37 ? 88.284 50.343 44.005 1.00 36.16 37 GLU E C 1
ATOM 6457 O O . GLU E 1 37 ? 88.470 51.041 43.008 1.00 35.85 37 GLU E O 1
ATOM 6463 N N . THR E 1 38 ? 87.461 49.304 43.965 1.00 35.74 38 THR E N 1
ATOM 6464 C CA . THR E 1 38 ? 86.863 48.974 42.679 1.00 35.98 38 THR E CA 1
ATOM 6465 C C . THR E 1 38 ? 85.570 49.779 42.456 1.00 35.96 38 THR E C 1
ATOM 6466 O O . THR E 1 38 ? 85.104 49.952 41.321 1.00 36.24 38 THR E O 1
ATOM 6470 N N . PHE E 1 39 ? 85.002 50.282 43.543 1.00 34.61 39 PHE E N 1
ATOM 6471 C CA . PHE E 1 39 ? 83.842 51.173 43.438 1.00 34.65 39 PHE E CA 1
ATOM 6472 C C . PHE E 1 39 ? 84.178 52.445 42.609 1.00 35.89 39 PHE E C 1
ATOM 6473 O O . PHE E 1 39 ? 83.442 52.864 41.710 1.00 36.93 39 PHE E O 1
ATOM 6481 N N . VAL E 1 40 ? 85.327 53.034 42.881 1.00 36.59 40 VAL E N 1
ATOM 6482 C CA . VAL E 1 40 ? 85.667 54.332 42.271 1.00 36.68 40 VAL E CA 1
ATOM 6483 C C . VAL E 1 40 ? 85.673 54.322 40.738 1.00 36.54 40 VAL E C 1
ATOM 6484 O O . VAL E 1 40 ? 85.122 55.212 40.123 1.00 34.32 40 VAL E O 1
ATOM 6488 N N . PRO E 1 41 ? 86.359 53.363 40.124 1.00 38.27 41 PRO E N 1
ATOM 6489 C CA . PRO E 1 41 ? 86.269 53.153 38.677 1.00 39.03 41 PRO E CA 1
ATOM 6490 C C . PRO E 1 41 ? 84.861 53.070 38.098 1.00 39.92 41 PRO E C 1
ATOM 6491 O O . PRO E 1 41 ? 84.676 53.449 36.934 1.00 41.05 41 PRO E O 1
ATOM 6495 N N . LEU E 1 42 ? 83.893 52.574 38.892 1.00 39.37 42 LEU E N 1
ATOM 6496 C CA . LEU E 1 42 ? 82.494 52.423 38.462 1.00 39.57 42 LEU E CA 1
ATOM 6497 C C . LEU E 1 42 ? 81.550 53.520 38.941 1.00 38.53 42 LEU E C 1
ATOM 6498 O O . LEU E 1 42 ? 80.519 53.751 38.309 1.00 39.47 42 LEU E O 1
ATOM 6503 N N . LYS E 1 43 ? 81.918 54.213 40.020 1.00 37.90 43 LYS E N 1
ATOM 6504 C CA . LYS E 1 43 ? 81.018 55.184 40.653 1.00 36.21 43 LYS E CA 1
ATOM 6505 C C . LYS E 1 43 ? 80.238 56.028 39.630 1.00 35.76 43 LYS E C 1
ATOM 6506 O O . LYS E 1 43 ? 79.052 56.264 39.814 1.00 34.11 43 LYS E O 1
ATOM 6512 N N . ALA E 1 44 ? 80.892 56.430 38.540 1.00 35.17 44 ALA E N 1
ATOM 6513 C CA . ALA E 1 44 ? 80.226 57.204 37.472 1.00 35.62 44 ALA E CA 1
ATOM 6514 C C . ALA E 1 44 ? 79.192 56.441 36.588 1.00 35.92 44 ALA E C 1
ATOM 6515 O O . ALA E 1 44 ? 78.460 57.065 35.794 1.00 35.80 44 ALA E O 1
ATOM 6517 N N . THR E 1 45 ? 79.147 55.113 36.667 1.00 34.18 45 THR E N 1
ATOM 6518 C CA . THR E 1 45 ? 78.197 54.375 35.829 1.00 34.74 45 THR E CA 1
ATOM 6519 C C . THR E 1 45 ? 76.843 54.233 36.550 1.00 33.42 45 THR E C 1
ATOM 6520 O O . THR E 1 45 ? 75.844 53.815 35.947 1.00 34.17 45 THR E O 1
ATOM 6524 N N . PHE E 1 46 ? 76.835 54.556 37.833 1.00 33.53 46 PHE E N 1
ATOM 6525 C CA . PHE E 1 46 ? 75.671 54.302 38.677 1.00 32.07 46 PHE E CA 1
ATOM 6526 C C . PHE E 1 46 ? 74.739 55.501 38.659 1.00 32.92 46 PHE E C 1
ATOM 6527 O O . PHE E 1 46 ? 75.214 56.648 38.673 1.00 34.70 46 PHE E O 1
ATOM 6535 N N . PRO E 1 47 ? 73.418 55.273 38.646 1.00 33.12 47 PRO E N 1
ATOM 6536 C CA . PRO E 1 47 ? 72.476 56.365 38.464 1.00 32.77 47 PRO E CA 1
ATOM 6537 C C . PRO E 1 47 ? 72.693 57.501 39.437 1.00 31.89 47 PRO E C 1
ATOM 6538 O O . PRO E 1 47 ? 72.561 58.615 39.050 1.00 33.25 47 PRO E O 1
ATOM 6542 N N . PHE E 1 48 ? 73.056 57.234 40.689 1.00 32.86 48 PHE E N 1
ATOM 6543 C CA . PHE E 1 48 ? 73.330 58.317 41.638 1.00 32.55 48 PHE E CA 1
ATOM 6544 C C . PHE E 1 48 ? 74.696 58.244 42.339 1.00 31.62 48 PHE E C 1
ATOM 6545 O O . PHE E 1 48 ? 74.845 58.707 43.485 1.00 30.33 48 PHE E O 1
ATOM 6553 N N . GLY E 1 49 ? 75.665 57.620 41.669 1.00 31.12 49 GLY E N 1
ATOM 6554 C CA . GLY E 1 49 ? 77.060 57.674 42.119 1.00 30.46 49 GLY E CA 1
ATOM 6555 C C . GLY E 1 49 ? 77.203 56.794 43.344 1.00 32.01 49 GLY E C 1
ATOM 6556 O O . GLY E 1 49 ? 78.155 56.927 44.152 1.00 31.40 49 GLY E O 1
ATOM 6557 N N . GLN E 1 50 ? 76.221 55.887 43.514 1.00 30.20 50 GLN E N 1
ATOM 6558 C CA . GLN E 1 50 ? 76.153 55.101 44.745 1.00 30.87 50 GLN E CA 1
ATOM 6559 C C . GLN E 1 50 ? 75.754 53.681 44.461 1.00 30.85 50 GLN E C 1
ATOM 6560 O O . GLN E 1 50 ? 75.203 53.388 43.445 1.00 30.34 50 GLN E O 1
ATOM 6566 N N . VAL E 1 51 ? 75.908 52.861 45.479 1.00 31.75 51 VAL E N 1
ATOM 6567 C CA . VAL E 1 51 ? 75.545 51.455 45.417 1.00 32.82 51 VAL E CA 1
ATOM 6568 C C . VAL E 1 51 ? 74.695 51.172 46.707 1.00 33.28 51 VAL E C 1
ATOM 6569 O O . VAL E 1 51 ? 74.877 51.862 47.751 1.00 33.40 51 VAL E O 1
ATOM 6573 N N . PRO E 1 52 ? 73.690 50.300 46.650 1.00 32.51 52 PRO E N 1
ATOM 6574 C CA . PRO E 1 52 ? 73.482 49.277 45.621 1.00 32.68 52 PRO E CA 1
ATOM 6575 C C . PRO E 1 52 ? 72.761 49.763 44.356 1.00 31.66 52 PRO E C 1
ATOM 6576 O O . PRO E 1 52 ? 72.000 50.722 44.361 1.00 32.59 52 PRO E O 1
ATOM 6580 N N . VAL E 1 53 ? 73.014 49.050 43.270 1.00 32.46 53 VAL E N 1
ATOM 6581 C CA . VAL E 1 53 ? 72.360 49.251 42.022 1.00 30.93 53 VAL E CA 1
ATOM 6582 C C . VAL E 1 53 ? 71.987 47.816 41.519 1.00 31.52 53 VAL E C 1
ATOM 6583 O O . VAL E 1 53 ? 72.834 46.940 41.514 1.00 31.00 53 VAL E O 1
ATOM 6587 N N . LEU E 1 54 ? 70.719 47.641 41.115 1.00 30.64 54 LEU E N 1
ATOM 6588 C CA . LEU E 1 54 ? 70.217 46.408 40.467 1.00 31.22 54 LEU E CA 1
ATOM 6589 C C . LEU E 1 54 ? 70.193 46.614 38.964 1.00 30.87 54 LEU E C 1
ATOM 6590 O O . LEU E 1 54 ? 69.802 47.684 38.491 1.00 33.76 54 LEU E O 1
ATOM 6595 N N . GLU E 1 55 ? 70.513 45.575 38.198 1.00 30.34 55 GLU E N 1
ATOM 6596 C CA . GLU E 1 55 ? 70.223 45.576 36.814 1.00 30.01 55 GLU E CA 1
ATOM 6597 C C . GLU E 1 55 ? 69.241 44.443 36.526 1.00 31.24 55 GLU E C 1
ATOM 6598 O O . GLU E 1 55 ? 69.470 43.342 36.989 1.00 31.44 55 GLU E O 1
ATOM 6604 N N . VAL E 1 56 ? 68.178 44.762 35.802 1.00 31.19 56 VAL E N 1
ATOM 6605 C CA . VAL E 1 56 ? 67.176 43.790 35.368 1.00 32.49 56 VAL E CA 1
ATOM 6606 C C . VAL E 1 56 ? 67.243 43.702 33.887 1.00 31.76 56 VAL E C 1
ATOM 6607 O O . VAL E 1 56 ? 66.950 44.695 33.167 1.00 33.53 56 VAL E O 1
ATOM 6611 N N . ASP E 1 57 ? 67.707 42.556 33.358 1.00 31.59 57 ASP E N 1
ATOM 6612 C CA . ASP E 1 57 ? 67.932 42.456 31.902 1.00 31.61 57 ASP E CA 1
ATOM 6613 C C . ASP E 1 57 ? 68.756 43.680 31.403 1.00 32.97 57 ASP E C 1
ATOM 6614 O O . ASP E 1 57 ? 68.438 44.299 30.374 1.00 33.61 57 ASP E O 1
ATOM 6619 N N . GLY E 1 58 ? 69.810 43.998 32.125 1.00 32.70 58 GLY E N 1
ATOM 6620 C CA . GLY E 1 58 ? 70.684 45.086 31.741 1.00 32.44 58 GLY E CA 1
ATOM 6621 C C . GLY E 1 58 ? 70.252 46.486 32.079 1.00 33.48 58 GLY E C 1
ATOM 6622 O O . GLY E 1 58 ? 70.998 47.447 31.749 1.00 34.49 58 GLY E O 1
ATOM 6623 N N . GLN E 1 59 ? 69.066 46.664 32.647 1.00 31.91 59 GLN E N 1
ATOM 6624 C CA . GLN E 1 59 ? 68.550 48.018 32.959 1.00 33.41 59 GLN E CA 1
ATOM 6625 C C . GLN E 1 59 ? 68.780 48.345 34.427 1.00 33.34 59 GLN E C 1
ATOM 6626 O O . GLN E 1 59 ? 68.484 47.535 35.277 1.00 32.84 59 GLN E O 1
ATOM 6632 N N . GLN E 1 60 ? 69.332 49.537 34.702 1.00 32.05 60 GLN E N 1
ATOM 6633 C CA . GLN E 1 60 ? 69.726 49.862 36.068 1.00 32.21 60 GLN E CA 1
ATOM 6634 C C . GLN E 1 60 ? 68.547 50.460 36.851 1.00 31.52 60 GLN E C 1
ATOM 6635 O O . GLN E 1 60 ? 67.746 51.244 36.346 1.00 32.67 60 GLN E O 1
ATOM 6641 N N . LEU E 1 61 ? 68.559 50.121 38.113 1.00 31.61 61 LEU E N 1
ATOM 6642 C CA . LEU E 1 61 ? 67.659 50.675 39.107 1.00 31.19 61 LEU E CA 1
ATOM 6643 C C . LEU E 1 61 ? 68.442 50.866 40.352 1.00 30.98 61 LEU E C 1
ATOM 6644 O O . LEU E 1 61 ? 68.929 49.891 40.897 1.00 32.68 61 LEU E O 1
ATOM 6649 N N . ALA E 1 62 ? 68.571 52.114 40.842 1.00 31.89 62 ALA E N 1
ATOM 6650 C CA . ALA E 1 62 ? 69.334 52.410 42.047 1.00 31.26 62 ALA E CA 1
ATOM 6651 C C . ALA E 1 62 ? 68.399 52.592 43.246 1.00 31.82 62 ALA E C 1
ATOM 6652 O O . ALA E 1 62 ? 67.176 52.667 43.048 1.00 32.29 62 ALA E O 1
ATOM 6654 N N . GLN E 1 63 ? 69.009 52.640 44.449 1.00 31.73 63 GLN E N 1
ATOM 6655 C CA . GLN E 1 63 ? 68.404 53.017 45.775 1.00 31.59 63 GLN E CA 1
ATOM 6656 C C . GLN E 1 63 ? 67.845 51.820 46.475 1.00 32.52 63 GLN E C 1
ATOM 6657 O O . GLN E 1 63 ? 66.926 51.182 45.950 1.00 33.72 63 GLN E O 1
ATOM 6663 N N . SER E 1 64 ? 68.360 51.510 47.656 1.00 33.15 64 SER E N 1
ATOM 6664 C CA . SER E 1 64 ? 68.060 50.232 48.295 1.00 33.96 64 SER E CA 1
ATOM 6665 C C . SER E 1 64 ? 66.562 49.983 48.427 1.00 33.31 64 SER E C 1
ATOM 6666 O O . SER E 1 64 ? 66.112 48.902 48.147 1.00 33.71 64 SER E O 1
ATOM 6669 N N . GLN E 1 65 ? 65.799 50.974 48.887 1.00 33.56 65 GLN E N 1
ATOM 6670 C CA . GLN E 1 65 ? 64.376 50.724 49.082 1.00 31.90 65 GLN E CA 1
ATOM 6671 C C . GLN E 1 65 ? 63.609 50.639 47.773 1.00 32.27 65 GLN E C 1
ATOM 6672 O O . GLN E 1 65 ? 62.680 49.874 47.682 1.00 30.82 65 GLN E O 1
ATOM 6678 N N . ALA E 1 66 ? 63.968 51.426 46.784 1.00 30.36 66 ALA E N 1
ATOM 6679 C CA . ALA E 1 66 ? 63.351 51.300 45.465 1.00 31.75 66 ALA E CA 1
ATOM 6680 C C . ALA E 1 66 ? 63.609 49.897 44.871 1.00 31.74 66 ALA E C 1
ATOM 6681 O O . ALA E 1 66 ? 62.702 49.259 44.302 1.00 30.92 66 ALA E O 1
ATOM 6683 N N . ILE E 1 67 ? 64.852 49.425 44.986 1.00 31.41 67 ILE E N 1
ATOM 6684 C CA . ILE E 1 67 ? 65.179 48.049 44.600 1.00 32.27 67 ILE E CA 1
ATOM 6685 C C . ILE E 1 67 ? 64.392 47.017 45.413 1.00 31.56 67 ILE E C 1
ATOM 6686 O O . ILE E 1 67 ? 63.832 46.104 44.831 1.00 29.41 67 ILE E O 1
ATOM 6691 N N . CYS E 1 68 ? 64.370 47.097 46.743 1.00 31.83 68 CYS E N 1
ATOM 6692 C CA . CYS E 1 68 ? 63.678 46.080 47.511 1.00 32.05 68 CYS E CA 1
ATOM 6693 C C . CYS E 1 68 ? 62.217 46.065 47.199 1.00 31.41 68 CYS E C 1
ATOM 6694 O O . CYS E 1 68 ? 61.651 45.013 47.064 1.00 32.38 68 CYS E O 1
ATOM 6697 N N . ARG E 1 69 ? 61.617 47.232 47.050 1.00 32.57 69 ARG E N 1
ATOM 6698 C CA . ARG E 1 69 ? 60.177 47.250 46.800 1.00 31.84 69 ARG E CA 1
ATOM 6699 C C . ARG E 1 69 ? 59.888 46.647 45.434 1.00 31.46 69 ARG E C 1
ATOM 6700 O O . ARG E 1 69 ? 58.913 45.883 45.237 1.00 31.22 69 ARG E O 1
ATOM 6708 N N . TYR E 1 70 ? 60.700 47.000 44.464 1.00 31.01 70 TYR E N 1
ATOM 6709 C CA . TYR E 1 70 ? 60.515 46.457 43.101 1.00 31.08 70 TYR E CA 1
ATOM 6710 C C . TYR E 1 70 ? 60.576 44.939 43.109 1.00 31.22 70 TYR E C 1
ATOM 6711 O O . TYR E 1 70 ? 59.715 44.266 42.495 1.00 31.21 70 TYR E O 1
ATOM 6720 N N . LEU E 1 71 ? 61.613 44.407 43.774 1.00 30.75 71 LEU E N 1
ATOM 6721 C CA . LEU E 1 71 ? 61.829 42.911 43.861 1.00 29.91 71 LEU E CA 1
ATOM 6722 C C . LEU E 1 71 ? 60.728 42.307 44.688 1.00 29.30 71 LEU E C 1
ATOM 6723 O O . LEU E 1 71 ? 60.135 41.289 44.341 1.00 30.48 71 LEU E O 1
ATOM 6728 N N . ALA E 1 72 ? 60.397 42.932 45.816 1.00 30.12 72 ALA E N 1
ATOM 6729 C CA . ALA E 1 72 ? 59.344 42.377 46.614 1.00 30.84 72 ALA E CA 1
ATOM 6730 C C . ALA E 1 72 ? 58.010 42.351 45.861 1.00 30.17 72 ALA E C 1
ATOM 6731 O O . ALA E 1 72 ? 57.294 41.356 45.955 1.00 30.08 72 ALA E O 1
ATOM 6733 N N . LYS E 1 73 ? 57.673 43.363 45.096 1.00 30.07 73 LYS E N 1
ATOM 6734 C CA . LYS E 1 73 ? 56.413 43.337 44.339 1.00 30.32 73 LYS E CA 1
ATOM 6735 C C . LYS E 1 73 ? 56.459 42.253 43.246 1.00 31.61 73 LYS E C 1
ATOM 6736 O O . LYS E 1 73 ? 55.441 41.651 42.907 1.00 31.62 73 LYS E O 1
ATOM 6742 N N . THR E 1 74 ? 57.639 42.038 42.691 1.00 32.71 74 THR E N 1
ATOM 6743 C CA . THR E 1 74 ? 57.821 41.064 41.632 1.00 31.95 74 THR E CA 1
ATOM 6744 C C . THR E 1 74 ? 57.554 39.653 42.175 1.00 32.03 74 THR E C 1
ATOM 6745 O O . THR E 1 74 ? 56.990 38.765 41.541 1.00 31.40 74 THR E O 1
ATOM 6749 N N . PHE E 1 75 ? 57.991 39.459 43.382 1.00 30.64 75 PHE E N 1
ATOM 6750 C CA . PHE E 1 75 ? 58.035 38.125 43.982 1.00 31.08 75 PHE E CA 1
ATOM 6751 C C . PHE E 1 75 ? 56.922 37.827 44.999 1.00 30.07 75 PHE E C 1
ATOM 6752 O O . PHE E 1 75 ? 56.792 36.681 45.445 1.00 32.56 75 PHE E O 1
ATOM 6760 N N . GLY E 1 76 ? 56.181 38.839 45.405 1.00 29.66 76 GLY E N 1
ATOM 6761 C CA . GLY E 1 76 ? 55.049 38.633 46.299 1.00 30.53 76 GLY E CA 1
ATOM 6762 C C . GLY E 1 76 ? 55.211 38.972 47.763 1.00 29.46 76 GLY E C 1
ATOM 6763 O O . GLY E 1 76 ? 54.505 38.459 48.644 1.00 31.09 76 GLY E O 1
ATOM 6764 N N . PHE E 1 77 ? 56.183 39.823 48.047 1.00 31.28 77 PHE E N 1
ATOM 6765 C CA . PHE E 1 77 ? 56.500 40.168 49.411 1.00 30.57 77 PHE E CA 1
ATOM 6766 C C . PHE E 1 77 ? 56.263 41.666 49.684 1.00 31.02 77 PHE E C 1
ATOM 6767 O O . PHE E 1 77 ? 56.981 42.280 50.453 1.00 30.17 77 PHE E O 1
ATOM 6775 N N . ALA E 1 78 ? 55.229 42.262 49.050 1.00 30.87 78 ALA E N 1
ATOM 6776 C CA . ALA E 1 78 ? 54.984 43.659 49.277 1.00 29.87 78 ALA E CA 1
ATOM 6777 C C . ALA E 1 78 ? 53.502 43.872 49.628 1.00 29.38 78 ALA E C 1
ATOM 6778 O O . ALA E 1 78 ? 52.913 44.875 49.261 1.00 31.48 78 ALA E O 1
ATOM 6780 N N . GLY E 1 79 ? 52.927 42.974 50.425 1.00 29.67 79 GLY E N 1
ATOM 6781 C CA . GLY E 1 79 ? 51.562 43.126 50.816 1.00 30.10 79 GLY E CA 1
ATOM 6782 C C . GLY E 1 79 ? 50.586 42.543 49.794 1.00 29.13 79 GLY E C 1
ATOM 6783 O O . GLY E 1 79 ? 50.928 42.232 48.645 1.00 30.31 79 GLY E O 1
ATOM 6784 N N . ALA E 1 80 ? 49.363 42.371 50.273 1.00 30.89 80 ALA E N 1
ATOM 6785 C CA . ALA E 1 80 ? 48.239 41.775 49.518 1.00 30.94 80 ALA E CA 1
ATOM 6786 C C . ALA E 1 80 ? 47.395 42.787 48.754 1.00 30.71 80 ALA E C 1
ATOM 6787 O O . ALA E 1 80 ? 46.715 42.415 47.834 1.00 31.32 80 ALA E O 1
ATOM 6789 N N . THR E 1 81 ? 47.446 44.074 49.137 1.00 31.49 81 THR E N 1
ATOM 6790 C CA . THR E 1 81 ? 46.634 45.113 48.573 1.00 31.83 81 THR E CA 1
ATOM 6791 C C . THR E 1 81 ? 47.454 46.381 48.417 1.00 33.09 81 THR E C 1
ATOM 6792 O O . THR E 1 81 ? 48.457 46.531 49.118 1.00 31.16 81 THR E O 1
ATOM 6796 N N . PRO E 1 82 ? 46.975 47.354 47.660 1.00 33.30 82 PRO E N 1
ATOM 6797 C CA . PRO E 1 82 ? 47.641 48.632 47.606 1.00 32.88 82 PRO E CA 1
ATOM 6798 C C . PRO E 1 82 ? 47.862 49.344 48.954 1.00 32.36 82 PRO E C 1
ATOM 6799 O O . PRO E 1 82 ? 48.919 49.972 49.164 1.00 34.20 82 PRO E O 1
ATOM 6803 N N . PHE E 1 83 ? 46.872 49.293 49.806 1.00 31.77 83 PHE E N 1
ATOM 6804 C CA . PHE E 1 83 ? 46.979 49.918 51.131 1.00 30.91 83 PHE E CA 1
ATOM 6805 C C . PHE E 1 83 ? 48.012 49.193 51.996 1.00 31.20 83 PHE E C 1
ATOM 6806 O O . PHE E 1 83 ? 48.807 49.850 52.637 1.00 31.75 83 PHE E O 1
ATOM 6814 N N . GLU E 1 84 ? 48.042 47.861 51.975 1.00 31.31 84 GLU E N 1
ATOM 6815 C CA . GLU E 1 84 ? 49.077 47.124 52.727 1.00 32.47 84 GLU E CA 1
ATOM 6816 C C . GLU E 1 84 ? 50.476 47.470 52.170 1.00 32.47 84 GLU E C 1
ATOM 6817 O O . GLU E 1 84 ? 51.412 47.670 52.961 1.00 32.87 84 GLU E O 1
ATOM 6823 N N . SER E 1 85 ? 50.642 47.521 50.850 1.00 31.58 85 SER E N 1
ATOM 6824 C CA . SER E 1 85 ? 51.945 47.911 50.275 1.00 30.87 85 SER E CA 1
ATOM 6825 C C . SER E 1 85 ? 52.356 49.280 50.819 1.00 31.56 85 SER E C 1
ATOM 6826 O O . SER E 1 85 ? 53.523 49.499 51.186 1.00 32.03 85 SER E O 1
ATOM 6829 N N . ALA E 1 86 ? 51.385 50.196 50.887 1.00 31.64 86 ALA E N 1
ATOM 6830 C CA . ALA E 1 86 ? 51.629 51.529 51.397 1.00 30.08 86 ALA E CA 1
ATOM 6831 C C . ALA E 1 86 ? 52.031 51.485 52.872 1.00 30.42 86 ALA E C 1
ATOM 6832 O O . ALA E 1 86 ? 52.927 52.222 53.255 1.00 30.91 86 ALA E O 1
ATOM 6834 N N . LEU E 1 87 ? 51.362 50.681 53.701 1.00 31.66 87 LEU E N 1
ATOM 6835 C CA . LEU E 1 87 ? 51.708 50.573 55.138 1.00 31.67 87 LEU E CA 1
ATOM 6836 C C . LEU E 1 87 ? 53.151 50.048 55.336 1.00 32.22 87 LEU E C 1
ATOM 6837 O O . LEU E 1 87 ? 53.970 50.592 56.132 1.00 31.82 87 LEU E O 1
ATOM 6842 N N . ILE E 1 88 ? 53.487 49.042 54.547 1.00 32.59 88 ILE E N 1
ATOM 6843 C CA . ILE E 1 88 ? 54.835 48.476 54.533 1.00 31.26 88 ILE E CA 1
ATOM 6844 C C . ILE E 1 88 ? 55.828 49.567 54.189 1.00 31.00 88 ILE E C 1
ATOM 6845 O O . ILE E 1 88 ? 56.870 49.715 54.819 1.00 31.35 88 ILE E O 1
ATOM 6850 N N . ASP E 1 89 ? 55.537 50.319 53.140 1.00 31.79 89 ASP E N 1
ATOM 6851 C CA . ASP E 1 89 ? 56.343 51.469 52.728 1.00 32.19 89 ASP E CA 1
ATOM 6852 C C . ASP E 1 89 ? 56.547 52.440 53.891 1.00 33.38 89 ASP E C 1
ATOM 6853 O O . ASP E 1 89 ? 57.675 52.984 54.103 1.00 31.95 89 ASP E O 1
ATOM 6858 N N . SER E 1 90 ? 55.482 52.713 54.629 1.00 31.55 90 SER E N 1
ATOM 6859 C CA . SER E 1 90 ? 55.546 53.659 55.780 1.00 31.52 90 SER E CA 1
ATOM 6860 C C . SER E 1 90 ? 56.485 53.180 56.894 1.00 31.81 90 SER E C 1
ATOM 6861 O O . SER E 1 90 ? 57.256 53.967 57.456 1.00 32.77 90 SER E O 1
ATOM 6864 N N . LEU E 1 91 ? 56.465 51.881 57.161 1.00 30.94 91 LEU E N 1
ATOM 6865 C CA . LEU E 1 91 ? 57.379 51.278 58.127 1.00 30.88 91 LEU E CA 1
ATOM 6866 C C . LEU E 1 91 ? 58.815 51.280 57.674 1.00 32.47 91 LEU E C 1
ATOM 6867 O O . LEU E 1 91 ? 59.713 51.487 58.528 1.00 32.29 91 LEU E O 1
ATOM 6872 N N . ALA E 1 92 ? 59.059 51.097 56.366 1.00 32.12 92 ALA E N 1
ATOM 6873 C CA . ALA E 1 92 ? 60.400 51.233 55.807 1.00 32.88 92 ALA E CA 1
ATOM 6874 C C . ALA E 1 92 ? 60.894 52.666 55.849 1.00 32.72 92 ALA E C 1
ATOM 6875 O O . ALA E 1 92 ? 62.067 52.856 56.058 1.00 32.83 92 ALA E O 1
ATOM 6877 N N . ASP E 1 93 ? 60.013 53.662 55.610 1.00 32.83 93 ASP E N 1
ATOM 6878 C CA . ASP E 1 93 ? 60.385 55.067 55.727 1.00 34.02 93 ASP E CA 1
ATOM 6879 C C . ASP E 1 93 ? 60.641 55.435 57.195 1.00 34.07 93 ASP E C 1
ATOM 6880 O O . ASP E 1 93 ? 61.545 56.193 57.483 1.00 33.69 93 ASP E O 1
ATOM 6885 N N . ALA E 1 94 ? 59.868 54.871 58.122 1.00 34.29 94 ALA E N 1
ATOM 6886 C CA . ALA E 1 94 ? 60.103 55.122 59.553 1.00 33.81 94 ALA E CA 1
ATOM 6887 C C . ALA E 1 94 ? 61.460 54.553 59.986 1.00 33.98 94 ALA E C 1
ATOM 6888 O O . ALA E 1 94 ? 62.180 55.161 60.812 1.00 32.61 94 ALA E O 1
ATOM 6890 N N . TYR E 1 95 ? 61.789 53.378 59.436 1.00 33.92 95 TYR E N 1
ATOM 6891 C CA . TYR E 1 95 ? 63.046 52.692 59.727 1.00 33.33 95 TYR E CA 1
ATOM 6892 C C . TYR E 1 95 ? 64.226 53.541 59.285 1.00 34.04 95 TYR E C 1
ATOM 6893 O O . TYR E 1 95 ? 65.204 53.667 60.030 1.00 33.64 95 TYR E O 1
ATOM 6902 N N . THR E 1 96 ? 64.141 54.084 58.073 1.00 33.85 96 THR E N 1
ATOM 6903 C CA . THR E 1 96 ? 65.100 55.077 57.607 1.00 34.50 96 THR E CA 1
ATOM 6904 C C . THR E 1 96 ? 65.313 56.260 58.582 1.00 34.07 96 THR E C 1
ATOM 6905 O O . THR E 1 96 ? 66.473 56.665 58.827 1.00 34.31 96 THR E O 1
ATOM 6909 N N . ASP E 1 97 ? 64.214 56.829 59.105 1.00 35.51 97 ASP E N 1
ATOM 6910 C CA . ASP E 1 97 ? 64.294 57.987 60.041 1.00 34.93 97 ASP E CA 1
ATOM 6911 C C . ASP E 1 97 ? 65.028 57.563 61.268 1.00 34.20 97 ASP E C 1
ATOM 6912 O O . ASP E 1 97 ? 65.839 58.303 61.788 1.00 33.95 97 ASP E O 1
ATOM 6917 N N . TYR E 1 98 ? 64.668 56.393 61.768 1.00 33.36 98 TYR E N 1
ATOM 6918 C CA . TYR E 1 98 ? 65.312 55.796 62.917 1.00 33.49 98 TYR E CA 1
ATOM 6919 C C . TYR E 1 98 ? 66.802 55.588 62.634 1.00 33.22 98 TYR E C 1
ATOM 6920 O O . TYR E 1 98 ? 67.655 55.995 63.412 1.00 33.01 98 TYR E O 1
ATOM 6929 N N . ARG E 1 99 ? 67.131 54.971 61.511 1.00 32.44 99 ARG E N 1
ATOM 6930 C CA . ARG E 1 99 ? 68.534 54.703 61.209 1.00 33.00 99 ARG E CA 1
ATOM 6931 C C . ARG E 1 99 ? 69.395 55.967 61.109 1.00 33.29 99 ARG E C 1
ATOM 6932 O O . ARG E 1 99 ? 70.579 55.940 61.453 1.00 33.58 99 ARG E O 1
ATOM 6940 N N . ALA E 1 100 ? 68.841 57.082 60.649 1.00 33.96 100 ALA E N 1
ATOM 6941 C CA . ALA E 1 100 ? 69.615 58.334 60.694 1.00 34.43 100 ALA E CA 1
ATOM 6942 C C . ALA E 1 100 ? 69.797 58.792 62.145 1.00 35.05 100 ALA E C 1
ATOM 6943 O O . ALA E 1 100 ? 70.824 59.368 62.506 1.00 34.81 100 ALA E O 1
ATOM 6945 N N . GLU E 1 101 ? 68.797 58.491 62.974 1.00 35.79 101 GLU E N 1
ATOM 6946 C CA . GLU E 1 101 ? 68.784 58.854 64.400 1.00 36.06 101 GLU E CA 1
ATOM 6947 C C . GLU E 1 101 ? 69.954 58.230 65.178 1.00 35.65 101 GLU E C 1
ATOM 6948 O O . GLU E 1 101 ? 70.588 58.906 66.015 1.00 35.49 101 GLU E O 1
ATOM 6954 N N . MET E 1 102 ? 70.250 56.960 64.905 1.00 35.03 102 MET E N 1
ATOM 6955 C CA . MET E 1 102 ? 71.319 56.265 65.628 1.00 35.84 102 MET E CA 1
ATOM 6956 C C . MET E 1 102 ? 72.626 56.035 64.829 1.00 36.14 102 MET E C 1
ATOM 6957 O O . MET E 1 102 ? 73.489 55.266 65.259 1.00 36.88 102 MET E O 1
ATOM 6962 N N . LYS E 1 103 ? 72.796 56.735 63.707 1.00 36.51 103 LYS E N 1
ATOM 6963 C CA . LYS E 1 103 ? 73.973 56.549 62.832 1.00 36.62 103 LYS E CA 1
ATOM 6964 C C . LYS E 1 103 ? 75.357 56.584 63.549 1.00 36.66 103 LYS E C 1
ATOM 6965 O O . LYS E 1 103 ? 76.332 55.939 63.118 1.00 36.74 103 LYS E O 1
ATOM 6971 N N . THR E 1 104 ? 75.432 57.367 64.618 1.00 36.53 104 THR E N 1
ATOM 6972 C CA . THR E 1 104 ? 76.641 57.504 65.431 1.00 36.45 104 THR E CA 1
ATOM 6973 C C . THR E 1 104 ? 77.026 56.193 66.122 1.00 36.50 104 THR E C 1
ATOM 6974 O O . THR E 1 104 ? 78.218 55.932 66.371 1.00 36.55 104 THR E O 1
ATOM 6978 N N . TYR E 1 105 ? 76.012 55.393 66.454 1.00 36.37 105 TYR E N 1
ATOM 6979 C CA . TYR E 1 105 ? 76.202 54.095 67.100 1.00 36.05 105 TYR E CA 1
ATOM 6980 C C . TYR E 1 105 ? 76.677 53.071 66.074 1.00 36.05 105 TYR E C 1
ATOM 6981 O O . TYR E 1 105 ? 77.576 52.265 66.357 1.00 35.74 105 TYR E O 1
ATOM 6983 N N . TYR E 1 106 ? 76.057 53.105 64.892 1.00 36.07 106 TYR E N 1
ATOM 6984 C CA . TYR E 1 106 ? 76.434 52.226 63.776 1.00 36.25 106 TYR E CA 1
ATOM 6985 C C . TYR E 1 106 ? 77.929 52.380 63.457 1.00 36.22 106 TYR E C 1
ATOM 6986 O O . TYR E 1 106 ? 78.669 51.388 63.387 1.00 35.98 106 TYR E O 1
ATOM 6995 N N . TYR E 1 107 ? 78.363 53.627 63.281 1.00 35.94 107 TYR E N 1
ATOM 6996 C CA . TYR E 1 107 ? 79.779 53.937 63.105 1.00 36.12 107 TYR E CA 1
ATOM 6997 C C . TYR E 1 107 ? 80.428 54.211 64.464 1.00 35.60 107 TYR E C 1
ATOM 6998 O O . TYR E 1 107 ? 81.321 53.488 64.899 1.00 36.43 107 TYR E O 1
ATOM 7000 N N . LYS E 1 121 ? 75.360 54.646 71.736 1.00 38.65 121 LYS E N 1
ATOM 7001 C CA . LYS E 1 121 ? 75.502 53.485 72.618 1.00 38.67 121 LYS E CA 1
ATOM 7002 C C . LYS E 1 121 ? 74.403 53.490 73.689 1.00 38.66 121 LYS E C 1
ATOM 7003 O O . LYS E 1 121 ? 73.335 52.897 73.510 1.00 38.97 121 LYS E O 1
ATOM 7006 N N . THR E 1 122 ? 74.651 54.185 74.790 1.00 38.52 122 THR E N 1
ATOM 7007 C CA . THR E 1 122 ? 73.648 54.359 75.843 1.00 38.10 122 THR E CA 1
ATOM 7008 C C . THR E 1 122 ? 72.929 55.702 75.699 1.00 38.02 122 THR E C 1
ATOM 7009 O O . THR E 1 122 ? 71.866 55.912 76.303 1.00 38.15 122 THR E O 1
ATOM 7013 N N . ASP E 1 123 ? 73.513 56.602 74.906 1.00 37.67 123 ASP E N 1
ATOM 7014 C CA . ASP E 1 123 ? 73.044 57.988 74.807 1.00 37.63 123 ASP E CA 1
ATOM 7015 C C . ASP E 1 123 ? 72.180 58.189 73.566 1.00 37.31 123 ASP E C 1
ATOM 7016 O O . ASP E 1 123 ? 71.386 59.127 73.493 1.00 37.59 123 ASP E O 1
ATOM 7021 N N . VAL E 1 124 ? 72.310 57.288 72.603 1.00 36.92 124 VAL E N 1
ATOM 7022 C CA . VAL E 1 124 ? 71.729 57.509 71.277 1.00 36.50 124 VAL E CA 1
ATOM 7023 C C . VAL E 1 124 ? 71.007 56.272 70.737 1.00 36.26 124 VAL E C 1
ATOM 7024 O O . VAL E 1 124 ? 69.893 56.374 70.221 1.00 35.93 124 VAL E O 1
ATOM 7028 N N . LEU E 1 125 ? 71.650 55.118 70.869 1.00 35.97 125 LEU E N 1
ATOM 7029 C CA . LEU E 1 125 ? 71.080 53.843 70.455 1.00 35.65 125 LEU E CA 1
ATOM 7030 C C . LEU E 1 125 ? 69.871 53.429 71.311 1.00 35.59 125 LEU E C 1
ATOM 7031 O O . LEU E 1 125 ? 68.814 53.069 70.763 1.00 35.47 125 LEU E O 1
ATOM 7036 N N . LEU E 1 126 ? 70.002 53.483 72.639 1.00 35.20 126 LEU E N 1
ATOM 7037 C CA . LEU E 1 126 ? 68.859 53.109 73.487 1.00 35.18 126 LEU E CA 1
ATOM 7038 C C . LEU E 1 126 ? 67.598 53.999 73.327 1.00 35.33 126 LEU E C 1
ATOM 7039 O O . LEU E 1 126 ? 66.513 53.471 73.071 1.00 35.15 126 LEU E O 1
ATOM 7044 N N . PRO E 1 127 ? 67.709 55.320 73.449 1.00 35.30 127 PRO E N 1
ATOM 7045 C CA . PRO E 1 127 ? 66.552 56.196 73.156 1.00 35.27 127 PRO E CA 1
ATOM 7046 C C . PRO E 1 127 ? 65.953 56.015 71.741 1.00 35.33 127 PRO E C 1
ATOM 7047 O O . PRO E 1 127 ? 64.711 56.035 71.556 1.00 35.19 127 PRO E O 1
ATOM 7051 N N . ALA E 1 128 ? 66.819 55.826 70.747 1.00 35.34 128 ALA E N 1
ATOM 7052 C CA . ALA E 1 128 ? 66.355 55.627 69.362 1.00 34.83 128 ALA E CA 1
ATOM 7053 C C . ALA E 1 128 ? 65.587 54.320 69.254 1.00 34.80 128 ALA E C 1
ATOM 7054 O O . ALA E 1 128 ? 64.508 54.280 68.666 1.00 34.08 128 ALA E O 1
ATOM 7056 N N . ARG E 1 129 ? 66.129 53.252 69.839 1.00 34.93 129 ARG E N 1
ATOM 7057 C CA . ARG E 1 129 ? 65.430 51.971 69.806 1.00 35.55 129 ARG E CA 1
ATOM 7058 C C . ARG E 1 129 ? 64.079 51.988 70.550 1.00 35.81 129 ARG E C 1
ATOM 7059 O O . ARG E 1 129 ? 63.120 51.403 70.042 1.00 35.97 129 ARG E O 1
ATOM 7067 N N . THR E 1 130 ? 63.950 52.700 71.672 1.00 35.40 130 THR E N 1
ATOM 7068 C CA . THR E 1 130 ? 62.639 52.757 72.324 1.00 35.33 130 THR E CA 1
ATOM 7069 C C . THR E 1 130 ? 61.630 53.531 71.507 1.00 34.94 130 THR E C 1
ATOM 7070 O O . THR E 1 130 ? 60.463 53.173 71.524 1.00 35.71 130 THR E O 1
ATOM 7074 N N . LYS E 1 131 ? 62.034 54.607 70.835 1.00 35.29 131 LYS E N 1
ATOM 7075 C CA . LYS E 1 131 ? 61.055 55.348 70.033 1.00 35.31 131 LYS E CA 1
ATOM 7076 C C . LYS E 1 131 ? 60.612 54.493 68.833 1.00 35.18 131 LYS E C 1
ATOM 7077 O O . LYS E 1 131 ? 59.412 54.184 68.697 1.00 34.40 131 LYS E O 1
ATOM 7083 N N . PHE E 1 132 ? 61.587 54.085 68.011 1.00 34.48 132 PHE E N 1
ATOM 7084 C CA . PHE E 1 132 ? 61.337 53.276 66.825 1.00 34.33 132 PHE E CA 1
ATOM 7085 C C . PHE E 1 132 ? 60.669 51.956 67.165 1.00 34.01 132 PHE E C 1
ATOM 7086 O O . PHE E 1 132 ? 59.648 51.604 66.588 1.00 32.15 132 PHE E O 1
ATOM 7094 N N . LEU E 1 133 ? 61.233 51.212 68.104 1.00 33.07 133 LEU E N 1
ATOM 7095 C CA . LEU E 1 133 ? 60.636 49.922 68.456 1.00 34.62 133 LEU E CA 1
ATOM 7096 C C . LEU E 1 133 ? 59.281 50.020 69.207 1.00 34.75 133 LEU E C 1
ATOM 7097 O O . LEU E 1 133 ? 58.548 49.035 69.330 1.00 35.32 133 LEU E O 1
ATOM 7102 N N . GLY E 1 134 ? 58.965 51.194 69.734 1.00 34.95 134 GLY E N 1
ATOM 7103 C CA . GLY E 1 134 ? 57.651 51.441 70.309 1.00 34.73 134 GLY E CA 1
ATOM 7104 C C . GLY E 1 134 ? 56.587 51.480 69.216 1.00 34.65 134 GLY E C 1
ATOM 7105 O O . GLY E 1 134 ? 55.576 50.780 69.307 1.00 32.66 134 GLY E O 1
ATOM 7106 N N . PHE E 1 135 ? 56.846 52.280 68.184 1.00 35.17 135 PHE E N 1
ATOM 7107 C CA . PHE E 1 135 ? 56.036 52.255 66.929 1.00 36.01 135 PHE E CA 1
ATOM 7108 C C . PHE E 1 135 ? 55.936 50.836 66.310 1.00 36.51 135 PHE E C 1
ATOM 7109 O O . PHE E 1 135 ? 54.859 50.341 65.979 1.00 37.06 135 PHE E O 1
ATOM 7117 N N . ILE E 1 136 ? 57.089 50.211 66.150 1.00 37.79 136 ILE E N 1
ATOM 7118 C CA . ILE E 1 136 ? 57.197 48.839 65.689 1.00 38.33 136 ILE E CA 1
ATOM 7119 C C . ILE E 1 136 ? 56.254 47.919 66.463 1.00 38.12 136 ILE E C 1
ATOM 7120 O O . ILE E 1 136 ? 55.535 47.113 65.883 1.00 38.89 136 ILE E O 1
ATOM 7125 N N . THR E 1 137 ? 56.255 48.046 67.790 1.00 36.52 137 THR E N 1
ATOM 7126 C CA . THR E 1 137 ? 55.482 47.143 68.629 1.00 35.44 137 THR E CA 1
ATOM 7127 C C . THR E 1 137 ? 53.999 47.404 68.462 1.00 33.82 137 THR E C 1
ATOM 7128 O O . THR E 1 137 ? 53.199 46.474 68.494 1.00 32.08 137 THR E O 1
ATOM 7132 N N . LYS E 1 138 ? 53.653 48.671 68.253 1.00 32.87 138 LYS E N 1
ATOM 7133 C CA . LYS E 1 138 ? 52.272 49.067 68.048 1.00 33.69 138 LYS E CA 1
ATOM 7134 C C . LYS E 1 138 ? 51.706 48.309 66.833 1.00 33.82 138 LYS E C 1
ATOM 7135 O O . LYS E 1 138 ? 50.584 47.757 66.860 1.00 34.06 138 LYS E O 1
ATOM 7141 N N . PHE E 1 139 ? 52.506 48.264 65.772 1.00 33.43 139 PHE E N 1
ATOM 7142 C CA . PHE E 1 139 ? 52.150 47.538 64.563 1.00 33.11 139 PHE E CA 1
ATOM 7143 C C . PHE E 1 139 ? 52.053 46.047 64.747 1.00 33.37 139 PHE E C 1
ATOM 7144 O O . PHE E 1 139 ? 51.076 45.428 64.337 1.00 32.20 139 PHE E O 1
ATOM 7152 N N . LEU E 1 140 ? 53.050 45.483 65.415 1.00 35.06 140 LEU E N 1
ATOM 7153 C CA . LEU E 1 140 ? 53.036 44.073 65.798 1.00 36.18 140 LEU E CA 1
ATOM 7154 C C . LEU E 1 140 ? 51.852 43.656 66.685 1.00 37.32 140 LEU E C 1
ATOM 7155 O O . LEU E 1 140 ? 51.225 42.626 66.425 1.00 37.82 140 LEU E O 1
ATOM 7160 N N . LYS E 1 141 ? 51.565 44.434 67.729 1.00 38.26 141 LYS E N 1
ATOM 7161 C CA . LYS E 1 141 ? 50.442 44.124 68.641 1.00 38.95 141 LYS E CA 1
ATOM 7162 C C . LYS E 1 141 ? 49.082 44.287 67.967 1.00 39.58 141 LYS E C 1
ATOM 7163 O O . LYS E 1 141 ? 48.133 43.594 68.351 1.00 40.09 141 LYS E O 1
ATOM 7169 N N . LYS E 1 142 ? 48.986 45.232 67.025 1.00 39.36 142 LYS E N 1
ATOM 7170 C CA . LYS E 1 142 ? 47.840 45.389 66.090 1.00 39.84 142 LYS E CA 1
ATOM 7171 C C . LYS E 1 142 ? 47.511 44.127 65.279 1.00 39.23 142 LYS E C 1
ATOM 7172 O O . LYS E 1 142 ? 46.367 43.927 64.917 1.00 38.74 142 LYS E O 1
ATOM 7178 N N . ASN E 1 143 ? 48.519 43.313 64.951 1.00 39.18 143 ASN E N 1
ATOM 7179 C CA . ASN E 1 143 ? 48.351 42.244 63.962 1.00 38.71 143 ASN E CA 1
ATOM 7180 C C . ASN E 1 143 ? 48.597 40.825 64.442 1.00 37.72 143 ASN E C 1
ATOM 7181 O O . ASN E 1 143 ? 49.676 40.504 64.912 1.00 38.73 143 ASN E O 1
ATOM 7186 N N . SER E 1 144 ? 47.614 39.957 64.254 1.00 36.81 144 SER E N 1
ATOM 7187 C CA . SER E 1 144 ? 47.670 38.604 64.809 1.00 36.80 144 SER E CA 1
ATOM 7188 C C . SER E 1 144 ? 48.597 37.625 64.082 1.00 36.01 144 SER E C 1
ATOM 7189 O O . SER E 1 144 ? 48.897 36.552 64.618 1.00 36.18 144 SER E O 1
ATOM 7192 N N . SER E 1 145 ? 49.028 37.965 62.856 1.00 35.91 145 SER E N 1
ATOM 7193 C CA . SER E 1 145 ? 49.779 37.037 62.015 1.00 34.88 145 SER E CA 1
ATOM 7194 C C . SER E 1 145 ? 51.232 36.839 62.471 1.00 35.55 145 SER E C 1
ATOM 7195 O O . SER E 1 145 ? 51.862 35.843 62.129 1.00 36.39 145 SER E O 1
ATOM 7198 N N . GLY E 1 146 ? 51.763 37.814 63.202 1.00 35.37 146 GLY E N 1
ATOM 7199 C CA . GLY E 1 146 ? 53.161 37.821 63.572 1.00 34.97 146 GLY E CA 1
ATOM 7200 C C . GLY E 1 146 ? 54.101 38.602 62.684 1.00 33.59 146 GLY E C 1
ATOM 7201 O O . GLY E 1 146 ? 55.302 38.714 62.989 1.00 33.16 146 GLY E O 1
ATOM 7202 N N . PHE E 1 147 ? 53.558 39.177 61.603 1.00 32.43 147 PHE E N 1
ATOM 7203 C CA . PHE E 1 147 ? 54.288 40.038 60.699 1.00 32.02 147 PHE E CA 1
ATOM 7204 C C . PHE E 1 147 ? 53.854 41.452 60.979 1.00 31.93 147 PHE E C 1
ATOM 7205 O O . PHE E 1 147 ? 52.872 41.658 61.704 1.00 32.32 147 PHE E O 1
ATOM 7213 N N . LEU E 1 148 ? 54.550 42.424 60.376 1.00 30.77 148 LEU E N 1
ATOM 7214 C CA . LEU E 1 148 ? 54.284 43.829 60.633 1.00 30.51 148 LEU E CA 1
ATOM 7215 C C . LEU E 1 148 ? 53.027 44.310 59.924 1.00 30.13 148 LEU E C 1
ATOM 7216 O O . LEU E 1 148 ? 52.242 45.075 60.476 1.00 29.14 148 LEU E O 1
ATOM 7221 N N . VAL E 1 149 ? 52.845 43.837 58.703 1.00 29.68 149 VAL E N 1
ATOM 7222 C CA . VAL E 1 149 ? 51.686 44.265 57.910 1.00 30.18 149 VAL E CA 1
ATOM 7223 C C . VAL E 1 149 ? 51.094 43.066 57.256 1.00 30.95 149 VAL E C 1
ATOM 7224 O O . VAL E 1 149 ? 51.758 42.337 56.532 1.00 30.75 149 VAL E O 1
ATOM 7228 N N . GLY E 1 150 ? 49.813 42.876 57.480 1.00 30.49 150 GLY E N 1
ATOM 7229 C CA . GLY E 1 150 ? 49.107 41.826 56.788 1.00 30.50 150 GLY E CA 1
ATOM 7230 C C . GLY E 1 150 ? 49.422 40.453 57.362 1.00 29.72 150 GLY E C 1
ATOM 7231 O O . GLY E 1 150 ? 49.884 40.254 58.545 1.00 32.69 150 GLY E O 1
ATOM 7232 N N . ASP E 1 151 ? 49.152 39.459 56.544 1.00 29.88 151 ASP E N 1
ATOM 7233 C CA . ASP E 1 151 ? 49.202 38.064 56.993 1.00 32.23 151 ASP E CA 1
ATOM 7234 C C . ASP E 1 151 ? 50.331 37.220 56.403 1.00 32.54 151 ASP E C 1
ATOM 7235 O O . ASP E 1 151 ? 50.445 36.017 56.718 1.00 32.43 151 ASP E O 1
ATOM 7240 N N . LYS E 1 152 ? 51.215 37.872 55.661 1.00 33.39 152 LYS E N 1
ATOM 7241 C CA . LYS E 1 152 ? 52.317 37.231 54.978 1.00 33.07 152 LYS E CA 1
ATOM 7242 C C . LYS E 1 152 ? 53.550 38.078 55.153 1.00 32.17 152 LYS E C 1
ATOM 7243 O O . LYS E 1 152 ? 53.485 39.296 55.395 1.00 31.44 152 LYS E O 1
ATOM 7249 N N . ILE E 1 153 ? 54.691 37.403 55.099 1.00 31.58 153 ILE E N 1
ATOM 7250 C CA . ILE E 1 153 ? 55.966 38.073 55.252 1.00 31.98 153 ILE E CA 1
ATOM 7251 C C . ILE E 1 153 ? 56.143 39.133 54.179 1.00 30.90 153 ILE E C 1
ATOM 7252 O O . ILE E 1 153 ? 55.787 38.922 52.979 1.00 30.74 153 ILE E O 1
ATOM 7257 N N . SER E 1 154 ? 56.730 40.267 54.577 1.00 31.79 154 SER E N 1
ATOM 7258 C CA . SER E 1 154 ? 57.089 41.290 53.585 1.00 32.57 154 SER E CA 1
ATOM 7259 C C . SER E 1 154 ? 58.524 41.772 53.652 1.00 32.41 154 SER E C 1
ATOM 7260 O O . SER E 1 154 ? 59.263 41.458 54.580 1.00 30.40 154 SER E O 1
ATOM 7263 N N . TRP E 1 155 ? 58.929 42.598 52.691 1.00 30.64 155 TRP E N 1
ATOM 7264 C CA . TRP E 1 155 ? 60.325 43.059 52.697 1.00 31.93 155 TRP E CA 1
ATOM 7265 C C . TRP E 1 155 ? 60.657 43.931 53.882 1.00 31.48 155 TRP E C 1
ATOM 7266 O O . TRP E 1 155 ? 61.836 44.010 54.251 1.00 33.27 155 TRP E O 1
ATOM 7277 N N . VAL E 1 156 ? 59.659 44.570 54.502 1.00 32.82 156 VAL E N 1
ATOM 7278 C CA . VAL E 1 156 ? 59.930 45.293 55.755 1.00 33.04 156 VAL E CA 1
ATOM 7279 C C . VAL E 1 156 ? 60.098 44.361 56.950 1.00 33.34 156 VAL E C 1
ATOM 7280 O O . VAL E 1 156 ? 60.913 44.642 57.847 1.00 33.76 156 VAL E O 1
ATOM 7284 N N . ASP E 1 157 ? 59.445 43.190 56.948 1.00 32.60 157 ASP E N 1
ATOM 7285 C CA . ASP E 1 157 ? 59.773 42.185 57.959 1.00 33.26 157 ASP E CA 1
ATOM 7286 C C . ASP E 1 157 ? 61.258 41.827 57.862 1.00 33.02 157 ASP E C 1
ATOM 7287 O O . ASP E 1 157 ? 61.926 41.759 58.876 1.00 34.49 157 ASP E O 1
ATOM 7292 N N . LEU E 1 158 ? 61.746 41.579 56.640 1.00 32.04 158 LEU E N 1
ATOM 7293 C CA . LEU E 1 158 ? 63.143 41.165 56.438 1.00 31.76 158 LEU E CA 1
ATOM 7294 C C . LEU E 1 158 ? 64.122 42.235 56.911 1.00 31.56 158 LEU E C 1
ATOM 7295 O O . LEU E 1 158 ? 65.157 41.977 57.594 1.00 32.04 158 LEU E O 1
ATOM 7300 N N . LEU E 1 159 ? 63.831 43.440 56.465 1.00 31.50 159 LEU E N 1
ATOM 7301 C CA . LEU E 1 159 ? 64.592 44.619 56.807 1.00 31.64 159 LEU E CA 1
ATOM 7302 C C . LEU E 1 159 ? 64.689 44.868 58.306 1.00 32.33 159 LEU E C 1
ATOM 7303 O O . LEU E 1 159 ? 65.756 45.208 58.824 1.00 33.58 159 LEU E O 1
ATOM 7308 N N . VAL E 1 160 ? 63.575 44.770 58.993 1.00 33.28 160 VAL E N 1
ATOM 7309 C CA . VAL E 1 160 ? 63.582 44.959 60.430 1.00 32.54 160 VAL E CA 1
ATOM 7310 C C . VAL E 1 160 ? 64.231 43.782 61.163 1.00 32.52 160 VAL E C 1
ATOM 7311 O O . VAL E 1 160 ? 65.102 43.980 62.038 1.00 30.10 160 VAL E O 1
ATOM 7315 N N . ALA E 1 161 ? 63.867 42.548 60.827 1.00 32.22 161 ALA E N 1
ATOM 7316 C CA . ALA E 1 161 ? 64.476 41.413 61.524 1.00 33.98 161 ALA E CA 1
ATOM 7317 C C . ALA E 1 161 ? 65.992 41.447 61.463 1.00 34.47 161 ALA E C 1
ATOM 7318 O O . ALA E 1 161 ? 66.658 41.239 62.509 1.00 34.41 161 ALA E O 1
ATOM 7320 N N . GLU E 1 162 ? 66.533 41.715 60.272 1.00 35.75 162 GLU E N 1
ATOM 7321 C CA . GLU E 1 162 ? 67.986 41.751 60.051 1.00 35.95 162 GLU E CA 1
ATOM 7322 C C . GLU E 1 162 ? 68.652 42.771 60.976 1.00 36.68 162 GLU E C 1
ATOM 7323 O O . GLU E 1 162 ? 69.712 42.492 61.604 1.00 34.67 162 GLU E O 1
ATOM 7329 N N . HIS E 1 163 ? 68.095 43.977 61.015 1.00 36.32 163 HIS E N 1
ATOM 7330 C CA . HIS E 1 163 ? 68.615 45.003 61.889 1.00 35.84 163 HIS E CA 1
ATOM 7331 C C . HIS E 1 163 ? 68.545 44.615 63.371 1.00 35.49 163 HIS E C 1
ATOM 7332 O O . HIS E 1 163 ? 69.517 44.771 64.121 1.00 34.63 163 HIS E O 1
ATOM 7339 N N . VAL E 1 164 ? 67.380 44.155 63.799 1.00 35.25 164 VAL E N 1
ATOM 7340 C CA . VAL E 1 164 ? 67.210 43.722 65.184 1.00 34.36 164 VAL E CA 1
ATOM 7341 C C . VAL E 1 164 ? 68.233 42.649 65.503 1.00 35.60 164 VAL E C 1
ATOM 7342 O O . VAL E 1 164 ? 68.918 42.766 66.504 1.00 34.42 164 VAL E O 1
ATOM 7346 N N . ALA E 1 165 ? 68.391 41.641 64.651 1.00 36.04 165 ALA E N 1
ATOM 7347 C CA . ALA E 1 165 ? 69.408 40.603 64.905 1.00 35.85 165 ALA E CA 1
ATOM 7348 C C . ALA E 1 165 ? 70.801 41.201 64.985 1.00 36.60 165 ALA E C 1
ATOM 7349 O O . ALA E 1 165 ? 71.605 40.823 65.843 1.00 36.75 165 ALA E O 1
ATOM 7351 N N . ASP E 1 166 ? 71.090 42.130 64.083 1.00 36.85 166 ASP E N 1
ATOM 7352 C CA . ASP E 1 166 ? 72.412 42.769 64.031 1.00 37.47 166 ASP E CA 1
ATOM 7353 C C . ASP E 1 166 ? 72.703 43.505 65.340 1.00 37.45 166 ASP E C 1
ATOM 7354 O O . ASP E 1 166 ? 73.802 43.375 65.912 1.00 37.47 166 ASP E O 1
ATOM 7359 N N . MET E 1 167 ? 71.729 44.284 65.810 1.00 37.91 167 MET E N 1
ATOM 7360 C CA . MET E 1 167 ? 71.939 45.124 67.005 1.00 38.67 167 MET E CA 1
ATOM 7361 C C . MET E 1 167 ? 71.896 44.333 68.304 1.00 38.85 167 MET E C 1
ATOM 7362 O O . MET E 1 167 ? 72.482 44.745 69.281 1.00 38.55 167 MET E O 1
ATOM 7367 N N . THR E 1 168 ? 71.165 43.226 68.312 1.00 39.32 168 THR E N 1
ATOM 7368 C CA . THR E 1 168 ? 71.104 42.349 69.495 1.00 39.87 168 THR E CA 1
ATOM 7369 C C . THR E 1 168 ? 72.396 41.537 69.609 1.00 39.65 168 THR E C 1
ATOM 7370 O O . THR E 1 168 ? 72.864 41.278 70.709 1.00 40.11 168 THR E O 1
ATOM 7374 N N . ASN E 1 169 ? 72.983 41.174 68.468 1.00 39.56 169 ASN E N 1
ATOM 7375 C CA . ASN E 1 169 ? 74.275 40.501 68.420 1.00 39.19 169 ASN E CA 1
ATOM 7376 C C . ASN E 1 169 ? 75.379 41.423 68.961 1.00 39.21 169 ASN E C 1
ATOM 7377 O O . ASN E 1 169 ? 76.241 40.982 69.748 1.00 39.05 169 ASN E O 1
ATOM 7382 N N . ARG E 1 170 ? 75.327 42.708 68.594 1.00 38.69 170 ARG E N 1
ATOM 7383 C CA . ARG E 1 170 ? 76.303 43.705 69.099 1.00 38.41 170 ARG E CA 1
ATOM 7384 C C . ARG E 1 170 ? 75.988 44.255 70.493 1.00 38.13 170 ARG E C 1
ATOM 7385 O O . ARG E 1 170 ? 76.904 44.626 71.229 1.00 38.51 170 ARG E O 1
ATOM 7393 N N . VAL E 1 171 ? 74.702 44.362 70.824 1.00 37.96 171 VAL E N 1
ATOM 7394 C CA . VAL E 1 171 ? 74.240 44.885 72.111 1.00 37.58 171 VAL E CA 1
ATOM 7395 C C . VAL E 1 171 ? 73.056 44.054 72.631 1.00 38.10 171 VAL E C 1
ATOM 7396 O O . VAL E 1 171 ? 71.918 44.218 72.152 1.00 38.69 171 VAL E O 1
ATOM 7400 N N . PRO E 1 172 ? 73.314 43.146 73.571 1.00 38.63 172 PRO E N 1
ATOM 7401 C CA . PRO E 1 172 ? 72.251 42.424 74.278 1.00 39.00 172 PRO E CA 1
ATOM 7402 C C . PRO E 1 172 ? 71.159 43.308 74.932 1.00 39.27 172 PRO E C 1
ATOM 7403 O O . PRO E 1 172 ? 70.045 42.838 75.166 1.00 39.55 172 PRO E O 1
ATOM 7407 N N . GLU E 1 173 ? 71.482 44.564 75.234 1.00 39.38 173 GLU E N 1
ATOM 7408 C CA . GLU E 1 173 ? 70.525 45.488 75.854 1.00 39.37 173 GLU E CA 1
ATOM 7409 C C . GLU E 1 173 ? 69.568 46.122 74.833 1.00 39.14 173 GLU E C 1
ATOM 7410 O O . GLU E 1 173 ? 68.645 46.842 75.216 1.00 39.42 173 GLU E O 1
ATOM 7416 N N . TYR E 1 174 ? 69.785 45.855 73.547 1.00 38.21 174 TYR E N 1
ATOM 7417 C CA . TYR E 1 174 ? 68.947 46.420 72.466 1.00 38.14 174 TYR E CA 1
ATOM 7418 C C . TYR E 1 174 ? 67.504 45.904 72.497 1.00 37.59 174 TYR E C 1
ATOM 7419 O O . TYR E 1 174 ? 66.543 46.674 72.524 1.00 37.55 174 TYR E O 1
ATOM 7428 N N . ILE E 1 175 ? 67.384 44.580 72.498 1.00 37.56 175 ILE E N 1
ATOM 7429 C CA . ILE E 1 175 ? 66.101 43.883 72.533 1.00 37.86 175 ILE E CA 1
ATOM 7430 C C . ILE E 1 175 ? 65.334 44.028 73.854 1.00 37.70 175 ILE E C 1
ATOM 7431 O O . ILE E 1 175 ? 64.121 43.810 73.894 1.00 37.93 175 ILE E O 1
ATOM 7436 N N . GLU E 1 176 ? 66.033 44.369 74.933 1.00 37.53 176 GLU E N 1
ATOM 7437 C CA . GLU E 1 176 ? 65.412 44.401 76.259 1.00 37.71 176 GLU E CA 1
ATOM 7438 C C . GLU E 1 176 ? 64.231 45.376 76.326 1.00 37.18 176 GLU E C 1
ATOM 7439 O O . GLU E 1 176 ? 64.347 46.536 75.907 1.00 36.97 176 GLU E O 1
ATOM 7445 N N . GLY E 1 177 ? 63.100 44.885 76.849 1.00 36.72 177 GLY E N 1
ATOM 7446 C CA . GLY E 1 177 ? 61.851 45.654 76.932 1.00 36.59 177 GLY E CA 1
ATOM 7447 C C . GLY E 1 177 ? 60.953 45.516 75.705 1.00 36.58 177 GLY E C 1
ATOM 7448 O O . GLY E 1 177 ? 59.940 46.207 75.597 1.00 36.81 177 GLY E O 1
ATOM 7449 N N . PHE E 1 178 ? 61.305 44.608 74.793 1.00 36.20 178 PHE E N 1
ATOM 7450 C CA . PHE E 1 178 ? 60.564 44.440 73.530 1.00 35.90 178 PHE E CA 1
ATOM 7451 C C . PHE E 1 178 ? 60.412 42.968 73.100 1.00 35.31 178 PHE E C 1
ATOM 7452 O O . PHE E 1 178 ? 60.924 42.534 72.075 1.00 34.70 178 PHE E O 1
ATOM 7460 N N . PRO E 1 179 ? 59.688 42.192 73.900 1.00 35.29 179 PRO E N 1
ATOM 7461 C CA . PRO E 1 179 ? 59.443 40.786 73.562 1.00 35.04 179 PRO E CA 1
ATOM 7462 C C . PRO E 1 179 ? 58.726 40.573 72.190 1.00 34.83 179 PRO E C 1
ATOM 7463 O O . PRO E 1 179 ? 58.998 39.579 71.500 1.00 35.27 179 PRO E O 1
ATOM 7467 N N . GLU E 1 180 ? 57.840 41.488 71.796 1.00 35.05 180 GLU E N 1
ATOM 7468 C CA . GLU E 1 180 ? 57.105 41.367 70.514 1.00 34.17 180 GLU E CA 1
ATOM 7469 C C . GLU E 1 180 ? 58.041 41.346 69.275 1.00 33.89 180 GLU E C 1
ATOM 7470 O O . GLU E 1 180 ? 57.879 40.513 68.356 1.00 33.43 180 GLU E O 1
ATOM 7476 N N . VAL E 1 181 ? 58.972 42.300 69.258 1.00 32.78 181 VAL E N 1
ATOM 7477 C CA . VAL E 1 181 ? 60.045 42.427 68.265 1.00 31.67 181 VAL E CA 1
ATOM 7478 C C . VAL E 1 181 ? 61.006 41.259 68.230 1.00 30.63 181 VAL E C 1
ATOM 7479 O O . VAL E 1 181 ? 61.393 40.718 67.164 1.00 26.72 181 VAL E O 1
ATOM 7483 N N . LYS E 1 182 ? 61.465 40.906 69.420 1.00 30.27 182 LYS E N 1
ATOM 7484 C CA . LYS E 1 182 ? 62.357 39.811 69.564 1.00 30.94 182 LYS E CA 1
ATOM 7485 C C . LYS E 1 182 ? 61.728 38.586 68.974 1.00 30.04 182 LYS E C 1
ATOM 7486 O O . LYS E 1 182 ? 62.402 37.761 68.386 1.00 31.00 182 LYS E O 1
ATOM 7492 N N . ALA E 1 183 ? 60.437 38.424 69.202 1.00 29.72 183 ALA E N 1
ATOM 7493 C CA . ALA E 1 183 ? 59.727 37.258 68.716 1.00 29.54 183 ALA E CA 1
ATOM 7494 C C . ALA E 1 183 ? 59.631 37.350 67.193 1.00 29.23 183 ALA E C 1
ATOM 7495 O O . ALA E 1 183 ? 59.635 36.353 66.504 1.00 28.98 183 ALA E O 1
ATOM 7497 N N . HIS E 1 184 ? 59.534 38.567 66.702 1.00 29.79 184 HIS E N 1
ATOM 7498 C CA . HIS E 1 184 ? 59.386 38.813 65.236 1.00 30.49 184 HIS E CA 1
ATOM 7499 C C . HIS E 1 184 ? 60.676 38.393 64.564 1.00 32.03 184 HIS E C 1
ATOM 7500 O O . HIS E 1 184 ? 60.676 37.689 63.529 1.00 33.95 184 HIS E O 1
ATOM 7507 N N . MET E 1 185 ? 61.784 38.811 65.149 1.00 33.52 185 MET E N 1
ATOM 7508 C CA . MET E 1 185 ? 63.089 38.492 64.605 1.00 34.32 185 MET E CA 1
ATOM 7509 C C . MET E 1 185 ? 63.266 37.000 64.428 1.00 33.67 185 MET E C 1
ATOM 7510 O O . MET E 1 185 ? 63.680 36.507 63.372 1.00 32.04 185 MET E O 1
ATOM 7515 N N . GLU E 1 186 ? 63.016 36.266 65.499 1.00 33.86 186 GLU E N 1
ATOM 7516 C CA . GLU E 1 186 ? 63.266 34.861 65.467 1.00 33.97 186 GLU E CA 1
ATOM 7517 C C . GLU E 1 186 ? 62.453 34.175 64.411 1.00 33.46 186 GLU E C 1
ATOM 7518 O O . GLU E 1 186 ? 62.969 33.313 63.737 1.00 32.71 186 GLU E O 1
ATOM 7524 N N . ARG E 1 187 ? 61.191 34.571 64.268 1.00 35.26 187 ARG E N 1
ATOM 7525 C CA . ARG E 1 187 ? 60.311 34.037 63.223 1.00 36.07 187 ARG E CA 1
ATOM 7526 C C . ARG E 1 187 ? 60.803 34.370 61.793 1.00 36.29 187 ARG E C 1
ATOM 7527 O O . ARG E 1 187 ? 60.757 33.528 60.895 1.00 35.20 187 ARG E O 1
ATOM 7535 N N . ILE E 1 188 ? 61.301 35.577 61.593 1.00 36.17 188 ILE E N 1
ATOM 7536 C CA . ILE E 1 188 ? 61.681 35.985 60.230 1.00 37.75 188 ILE E CA 1
ATOM 7537 C C . ILE E 1 188 ? 62.953 35.211 59.890 1.00 37.61 188 ILE E C 1
ATOM 7538 O O . ILE E 1 188 ? 63.022 34.538 58.869 1.00 39.16 188 ILE E O 1
ATOM 7543 N N . GLN E 1 189 ? 63.928 35.276 60.775 1.00 37.82 189 GLN E N 1
ATOM 7544 C CA . GLN E 1 189 ? 65.234 34.699 60.513 1.00 37.46 189 GLN E CA 1
ATOM 7545 C C . GLN E 1 189 ? 65.235 33.172 60.586 1.00 37.46 189 GLN E C 1
ATOM 7546 O O . GLN E 1 189 ? 66.172 32.513 60.134 1.00 38.33 189 GLN E O 1
ATOM 7552 N N . GLN E 1 190 ? 64.159 32.596 61.090 1.00 36.77 190 GLN E N 1
ATOM 7553 C CA . GLN E 1 190 ? 63.981 31.161 61.017 1.00 38.08 190 GLN E CA 1
ATOM 7554 C C . GLN E 1 190 ? 63.264 30.707 59.755 1.00 36.95 190 GLN E C 1
ATOM 7555 O O . GLN E 1 190 ? 63.128 29.521 59.506 1.00 36.95 190 GLN E O 1
ATOM 7561 N N . THR E 1 191 ? 62.783 31.630 58.921 1.00 36.47 191 THR E N 1
ATOM 7562 C CA . THR E 1 191 ? 62.149 31.209 57.705 1.00 35.36 191 THR E CA 1
ATOM 7563 C C . THR E 1 191 ? 63.155 30.451 56.845 1.00 36.39 191 THR E C 1
ATOM 7564 O O . THR E 1 191 ? 64.261 30.936 56.599 1.00 36.01 191 THR E O 1
ATOM 7568 N N . PRO E 1 192 ? 62.805 29.241 56.411 1.00 36.44 192 PRO E N 1
ATOM 7569 C CA . PRO E 1 192 ? 63.820 28.344 55.833 1.00 35.64 192 PRO E CA 1
ATOM 7570 C C . PRO E 1 192 ? 64.801 29.006 54.863 1.00 34.25 192 PRO E C 1
ATOM 7571 O O . PRO E 1 192 ? 66.025 28.863 55.008 1.00 32.81 192 PRO E O 1
ATOM 7575 N N . ARG E 1 193 ? 64.290 29.771 53.890 1.00 30.61 193 ARG E N 1
ATOM 7576 C CA . ARG E 1 193 ? 65.171 30.322 52.896 1.00 30.96 193 ARG E CA 1
ATOM 7577 C C . ARG E 1 193 ? 66.020 31.427 53.472 1.00 29.30 193 ARG E C 1
ATOM 7578 O O . ARG E 1 193 ? 67.098 31.705 52.949 1.00 31.11 193 ARG E O 1
ATOM 7586 N N . ILE E 1 194 ? 65.518 32.087 54.503 1.00 28.32 194 ILE E N 1
ATOM 7587 C CA . ILE E 1 194 ? 66.225 33.209 55.087 1.00 28.78 194 ILE E CA 1
ATOM 7588 C C . ILE E 1 194 ? 67.259 32.593 55.965 1.00 30.74 194 ILE E C 1
ATOM 7589 O O . ILE E 1 194 ? 68.403 33.000 55.969 1.00 32.16 194 ILE E O 1
ATOM 7594 N N . LYS E 1 195 ? 66.837 31.577 56.690 1.00 30.98 195 LYS E N 1
ATOM 7595 C CA . LYS E 1 195 ? 67.809 30.858 57.529 1.00 31.58 195 LYS E CA 1
ATOM 7596 C C . LYS E 1 195 ? 68.962 30.240 56.716 1.00 32.67 195 LYS E C 1
ATOM 7597 O O . LYS E 1 195 ? 70.155 30.298 57.147 1.00 32.05 195 LYS E O 1
ATOM 7603 N N . LYS E 1 196 ? 68.641 29.604 55.588 1.00 32.20 196 LYS E N 1
ATOM 7604 C CA . LYS E 1 196 ? 69.678 29.060 54.724 1.00 33.84 196 LYS E CA 1
ATOM 7605 C C . LYS E 1 196 ? 70.628 30.142 54.231 1.00 33.24 196 LYS E C 1
ATOM 7606 O O . LYS E 1 196 ? 71.848 29.897 54.121 1.00 30.71 196 LYS E O 1
ATOM 7612 N N . TRP E 1 197 ? 70.079 31.309 53.907 1.00 33.80 197 TRP E N 1
ATOM 7613 C CA . TRP E 1 197 ? 70.909 32.437 53.458 1.00 34.02 197 TRP E CA 1
ATOM 7614 C C . TRP E 1 197 ? 71.872 32.962 54.544 1.00 33.73 197 TRP E C 1
ATOM 7615 O O . TRP E 1 197 ? 73.050 33.266 54.257 1.00 34.89 197 TRP E O 1
ATOM 7626 N N . ILE E 1 198 ? 71.347 33.155 55.749 1.00 33.81 198 ILE E N 1
ATOM 7627 C CA . ILE E 1 198 ? 72.133 33.634 56.859 1.00 35.76 198 ILE E CA 1
ATOM 7628 C C . ILE E 1 198 ? 73.289 32.666 57.107 1.00 35.31 198 ILE E C 1
ATOM 7629 O O . ILE E 1 198 ? 74.397 33.082 57.435 1.00 36.73 198 ILE E O 1
ATOM 7634 N N . GLU E 1 199 ? 73.039 31.367 56.927 1.00 35.50 199 GLU E N 1
ATOM 7635 C CA . GLU E 1 199 ? 74.082 30.344 57.107 1.00 35.25 199 GLU E CA 1
ATOM 7636 C C . GLU E 1 199 ? 75.141 30.306 56.012 1.00 35.24 199 GLU E C 1
ATOM 7637 O O . GLU E 1 199 ? 76.312 30.042 56.299 1.00 33.16 199 GLU E O 1
ATOM 7643 N N . THR E 1 200 ? 74.747 30.522 54.763 1.00 35.18 200 THR E N 1
ATOM 7644 C CA . THR E 1 200 ? 75.685 30.439 53.636 1.00 36.64 200 THR E CA 1
ATOM 7645 C C . THR E 1 200 ? 76.316 31.775 53.197 1.00 35.13 200 THR E C 1
ATOM 7646 O O . THR E 1 200 ? 77.272 31.777 52.430 1.00 35.44 200 THR E O 1
ATOM 7650 N N . ARG E 1 201 ? 75.806 32.898 53.687 1.00 35.03 201 ARG E N 1
ATOM 7651 C CA . ARG E 1 201 ? 76.198 34.206 53.145 1.00 33.99 201 ARG E CA 1
ATOM 7652 C C . ARG E 1 201 ? 77.635 34.514 53.618 1.00 33.77 201 ARG E C 1
ATOM 7653 O O . ARG E 1 201 ? 78.071 33.937 54.612 1.00 33.33 201 ARG E O 1
ATOM 7661 N N . PRO E 1 202 ? 78.377 35.364 52.903 1.00 33.88 202 PRO E N 1
ATOM 7662 C CA . PRO E 1 202 ? 79.685 35.807 53.370 1.00 33.92 202 PRO E CA 1
ATOM 7663 C C . PRO E 1 202 ? 79.652 36.429 54.752 1.00 34.08 202 PRO E C 1
ATOM 7664 O O . PRO E 1 202 ? 78.835 37.301 55.052 1.00 33.83 202 PRO E O 1
ATOM 7668 N N . GLU E 1 203 ? 80.542 35.950 55.612 1.00 34.39 203 GLU E N 1
ATOM 7669 C CA . GLU E 1 203 ? 80.659 36.483 56.949 1.00 35.34 203 GLU E CA 1
ATOM 7670 C C . GLU E 1 203 ? 81.369 37.852 56.848 1.00 35.04 203 GLU E C 1
ATOM 7671 O O . GLU E 1 203 ? 82.551 37.892 56.520 1.00 34.48 203 GLU E O 1
ATOM 7677 N N . THR E 1 204 ? 80.652 38.954 57.116 1.00 34.14 204 THR E N 1
ATOM 7678 C CA . THR E 1 204 ? 81.251 40.326 57.112 1.00 34.30 204 THR E CA 1
ATOM 7679 C C . THR E 1 204 ? 81.068 41.121 58.419 1.00 34.49 204 THR E C 1
ATOM 7680 O O . THR E 1 204 ? 80.177 40.819 59.205 1.00 34.66 204 THR E O 1
ATOM 7684 N N . PRO E 1 205 ? 81.876 42.166 58.644 1.00 34.40 205 PRO E N 1
ATOM 7685 C CA . PRO E 1 205 ? 81.682 43.054 59.809 1.00 34.09 205 PRO E CA 1
ATOM 7686 C C . PRO E 1 205 ? 80.555 44.115 59.692 1.00 33.85 205 PRO E C 1
ATOM 7687 O O . PRO E 1 205 ? 80.204 44.728 60.690 1.00 33.17 205 PRO E O 1
ATOM 7691 N N . PHE E 1 206 ? 80.016 44.351 58.500 1.00 32.95 206 PHE E N 1
ATOM 7692 C CA . PHE E 1 206 ? 78.830 45.206 58.358 1.00 33.22 206 PHE E CA 1
ATOM 7693 C C . PHE E 1 206 ? 77.861 44.551 57.387 1.00 32.69 206 PHE E C 1
ATOM 7694 O O . PHE E 1 206 ? 76.730 45.056 57.186 1.00 32.74 206 PHE E O 1
ATOM 7703 N N . MET F 1 1 ? 30.896 57.605 49.539 1.00 31.87 1 MET F N 1
ATOM 7704 C CA . MET F 1 1 ? 32.001 57.875 48.612 1.00 31.78 1 MET F CA 1
ATOM 7705 C C . MET F 1 1 ? 33.293 57.697 49.367 1.00 31.20 1 MET F C 1
ATOM 7706 O O . MET F 1 1 ? 33.353 57.985 50.569 1.00 30.12 1 MET F O 1
ATOM 7711 N N . VAL F 1 2 ? 34.355 57.327 48.668 1.00 30.64 2 VAL F N 1
ATOM 7712 C CA . VAL F 1 2 ? 35.667 57.196 49.327 1.00 31.48 2 VAL F CA 1
ATOM 7713 C C . VAL F 1 2 ? 36.022 58.526 49.998 1.00 32.53 2 VAL F C 1
ATOM 7714 O O . VAL F 1 2 ? 35.726 59.593 49.483 1.00 32.09 2 VAL F O 1
ATOM 7718 N N . HIS F 1 3 ? 36.549 58.440 51.193 1.00 29.00 3 HIS F N 1
ATOM 7719 C CA . HIS F 1 3 ? 36.810 59.608 51.992 1.00 29.93 3 HIS F CA 1
ATOM 7720 C C . HIS F 1 3 ? 38.295 59.757 52.251 1.00 29.89 3 HIS F C 1
ATOM 7721 O O . HIS F 1 3 ? 38.867 58.921 52.935 1.00 32.91 3 HIS F O 1
ATOM 7728 N N . TYR F 1 4 ? 38.879 60.829 51.741 1.00 29.99 4 TYR F N 1
ATOM 7729 C CA . TYR F 1 4 ? 40.284 61.119 51.942 1.00 29.15 4 TYR F CA 1
ATOM 7730 C C . TYR F 1 4 ? 40.452 62.349 52.820 1.00 30.27 4 TYR F C 1
ATOM 7731 O O . TYR F 1 4 ? 39.849 63.362 52.533 1.00 30.57 4 TYR F O 1
ATOM 7740 N N . LYS F 1 5 ? 41.321 62.237 53.801 1.00 29.66 5 LYS F N 1
ATOM 7741 C CA . LYS F 1 5 ? 41.701 63.368 54.645 1.00 32.32 5 LYS F CA 1
ATOM 7742 C C . LYS F 1 5 ? 43.208 63.398 54.733 1.00 31.60 5 LYS F C 1
ATOM 7743 O O . LYS F 1 5 ? 43.799 62.404 55.132 1.00 33.33 5 LYS F O 1
ATOM 7749 N N . LEU F 1 6 ? 43.811 64.544 54.411 1.00 31.44 6 LEU F N 1
ATOM 7750 C CA . LEU F 1 6 ? 45.225 64.729 54.577 1.00 31.06 6 LEU F CA 1
ATOM 7751 C C . LEU F 1 6 ? 45.431 65.687 55.737 1.00 31.31 6 LEU F C 1
ATOM 7752 O O . LEU F 1 6 ? 44.876 66.745 55.703 1.00 33.23 6 LEU F O 1
ATOM 7757 N N . THR F 1 7 ? 46.230 65.323 56.727 1.00 30.81 7 THR F N 1
ATOM 7758 C CA . THR F 1 7 ? 46.541 66.206 57.830 1.00 30.78 7 THR F CA 1
ATOM 7759 C C . THR F 1 7 ? 48.026 66.539 57.815 1.00 30.40 7 THR F C 1
ATOM 7760 O O . THR F 1 7 ? 48.890 65.659 57.755 1.00 30.54 7 THR F O 1
ATOM 7764 N N . TYR F 1 8 ? 48.302 67.826 57.854 1.00 30.74 8 TYR F N 1
ATOM 7765 C CA . TYR F 1 8 ? 49.656 68.326 57.815 1.00 30.18 8 TYR F CA 1
ATOM 7766 C C . TYR F 1 8 ? 49.587 69.717 58.457 1.00 30.62 8 TYR F C 1
ATOM 7767 O O . TYR F 1 8 ? 48.540 70.145 58.986 1.00 29.51 8 TYR F O 1
ATOM 7776 N N . PHE F 1 9 ? 50.705 70.437 58.387 1.00 30.79 9 PHE F N 1
ATOM 7777 C CA . PHE F 1 9 ? 50.748 71.784 58.819 1.00 31.16 9 PHE F CA 1
ATOM 7778 C C . PHE F 1 9 ? 50.180 72.720 57.776 1.00 31.72 9 PHE F C 1
ATOM 7779 O O . PHE F 1 9 ? 49.952 72.317 56.652 1.00 32.46 9 PHE F O 1
ATOM 7787 N N . ASN F 1 10 ? 49.986 73.980 58.163 1.00 34.12 10 ASN F N 1
ATOM 7788 C CA . ASN F 1 10 ? 49.604 75.037 57.221 1.00 34.15 10 ASN F CA 1
ATOM 7789 C C . ASN F 1 10 ? 50.835 75.534 56.470 1.00 33.97 10 ASN F C 1
ATOM 7790 O O . ASN F 1 10 ? 51.345 76.642 56.682 1.00 34.03 10 ASN F O 1
ATOM 7795 N N . GLY F 1 11 ? 51.283 74.675 55.571 1.00 34.36 11 GLY F N 1
ATOM 7796 C CA . GLY F 1 11 ? 52.391 74.974 54.705 1.00 34.61 11 GLY F CA 1
ATOM 7797 C C . GLY F 1 11 ? 52.383 73.917 53.639 1.00 34.81 11 GLY F C 1
ATOM 7798 O O . GLY F 1 11 ? 51.642 72.941 53.732 1.00 34.84 11 GLY F O 1
ATOM 7799 N N . ARG F 1 12 ? 53.170 74.170 52.605 1.00 35.77 12 ARG F N 1
ATOM 7800 C CA . ARG F 1 12 ? 53.431 73.182 51.582 1.00 34.81 12 ARG F CA 1
ATOM 7801 C C . ARG F 1 12 ? 54.164 71.995 52.205 1.00 34.75 12 ARG F C 1
ATOM 7802 O O . ARG F 1 12 ? 53.577 70.910 52.374 1.00 34.20 12 ARG F O 1
ATOM 7810 N N . GLY F 1 13 ? 55.447 72.184 52.524 1.00 35.22 13 GLY F N 1
ATOM 7811 C CA . GLY F 1 13 ? 56.183 71.175 53.262 1.00 34.60 13 GLY F CA 1
ATOM 7812 C C . GLY F 1 13 ? 56.098 69.786 52.654 1.00 34.48 13 GLY F C 1
ATOM 7813 O O . GLY F 1 13 ? 56.002 69.603 51.439 1.00 34.99 13 GLY F O 1
ATOM 7814 N N . ALA F 1 14 ? 56.186 68.814 53.538 1.00 34.55 14 ALA F N 1
ATOM 7815 C CA . ALA F 1 14 ? 56.064 67.428 53.241 1.00 34.17 14 ALA F CA 1
ATOM 7816 C C . ALA F 1 14 ? 54.635 66.956 52.868 1.00 34.98 14 ALA F C 1
ATOM 7817 O O . ALA F 1 14 ? 54.457 65.813 52.444 1.00 35.23 14 ALA F O 1
ATOM 7819 N N . GLY F 1 15 ? 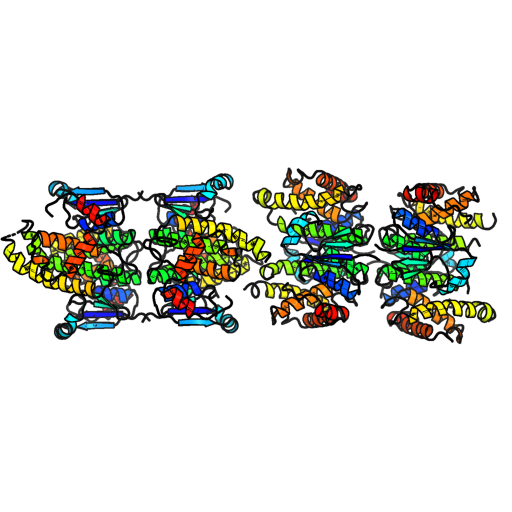53.611 67.798 53.007 1.00 34.68 15 GLY F N 1
ATOM 7820 C CA . GLY F 1 15 ? 52.256 67.403 52.633 1.00 34.87 15 GLY F CA 1
ATOM 7821 C C . GLY F 1 15 ? 51.906 67.802 51.211 1.00 34.00 15 GLY F C 1
ATOM 7822 O O . GLY F 1 15 ? 50.973 67.276 50.639 1.00 34.21 15 GLY F O 1
ATOM 7823 N N . GLU F 1 16 ? 52.695 68.688 50.620 1.00 32.64 16 GLU F N 1
ATOM 7824 C CA . GLU F 1 16 ? 52.355 69.258 49.304 1.00 32.37 16 GLU F CA 1
ATOM 7825 C C . GLU F 1 16 ? 52.307 68.295 48.118 1.00 33.16 16 GLU F C 1
ATOM 7826 O O . GLU F 1 16 ? 51.458 68.417 47.239 1.00 33.28 16 GLU F O 1
ATOM 7832 N N . CYS F 1 17 ? 53.233 67.360 48.044 1.00 33.62 17 CYS F N 1
ATOM 7833 C CA . CYS F 1 17 ? 53.199 66.414 46.921 1.00 33.50 17 CYS F CA 1
ATOM 7834 C C . CYS F 1 17 ? 51.868 65.624 46.908 1.00 31.79 17 CYS F C 1
ATOM 7835 O O . CYS F 1 17 ? 51.225 65.461 45.868 1.00 31.73 17 CYS F O 1
ATOM 7838 N N . ALA F 1 18 ? 51.440 65.153 48.072 1.00 32.14 18 ALA F N 1
ATOM 7839 C CA . ALA F 1 18 ? 50.110 64.475 48.178 1.00 32.25 18 ALA F CA 1
ATOM 7840 C C . ALA F 1 18 ? 48.973 65.376 47.719 1.00 33.03 18 ALA F C 1
ATOM 7841 O O . ALA F 1 18 ? 48.088 64.978 46.949 1.00 31.30 18 ALA F O 1
ATOM 7843 N N . ARG F 1 19 ? 48.960 66.642 48.171 1.00 31.52 19 ARG F N 1
ATOM 7844 C CA . ARG F 1 19 ? 47.973 67.597 47.594 1.00 30.89 19 ARG F CA 1
ATOM 7845 C C . ARG F 1 19 ? 47.933 67.751 46.100 1.00 31.57 19 ARG F C 1
ATOM 7846 O O . ARG F 1 19 ? 46.880 67.953 45.442 1.00 30.60 19 ARG F O 1
ATOM 7854 N N . GLN F 1 20 ? 49.114 67.735 45.511 1.00 29.81 20 GLN F N 1
ATOM 7855 C CA . GLN F 1 20 ? 49.211 67.940 44.091 1.00 30.25 20 GLN F CA 1
ATOM 7856 C C . GLN F 1 20 ? 48.724 66.690 43.336 1.00 29.44 20 GLN F C 1
ATOM 7857 O O . GLN F 1 20 ? 48.150 66.803 42.275 1.00 30.67 20 GLN F O 1
ATOM 7863 N N . VAL F 1 21 ? 48.974 65.530 43.911 1.00 32.20 21 VAL F N 1
ATOM 7864 C CA . VAL F 1 21 ? 48.458 64.275 43.349 1.00 31.42 21 VAL F CA 1
ATOM 7865 C C . VAL F 1 21 ? 46.921 64.317 43.355 1.00 31.15 21 VAL F C 1
ATOM 7866 O O . VAL F 1 21 ? 46.293 64.085 42.356 1.00 30.52 21 VAL F O 1
ATOM 7870 N N . PHE F 1 22 ? 46.309 64.662 44.478 1.00 31.52 22 PHE F N 1
ATOM 7871 C CA . PHE F 1 22 ? 44.848 64.876 44.473 1.00 30.98 22 PHE F CA 1
ATOM 7872 C C . PHE F 1 22 ? 44.377 65.865 43.451 1.00 31.54 22 PHE F C 1
ATOM 7873 O O . PHE F 1 22 ? 43.419 65.661 42.767 1.00 31.47 22 PHE F O 1
ATOM 7881 N N . ALA F 1 23 ? 45.089 66.987 43.321 1.00 32.01 23 ALA F N 1
ATOM 7882 C CA . ALA F 1 23 ? 44.712 67.942 42.301 1.00 31.56 23 ALA F CA 1
ATOM 7883 C C . ALA F 1 23 ? 44.761 67.376 40.898 1.00 32.09 23 ALA F C 1
ATOM 7884 O O . ALA F 1 23 ? 43.874 67.591 40.074 1.00 31.07 23 ALA F O 1
ATOM 7886 N N . LEU F 1 24 ? 45.850 66.687 40.596 1.00 33.66 24 LEU F N 1
ATOM 7887 C CA . LEU F 1 24 ? 46.058 66.119 39.251 1.00 34.08 24 LEU F CA 1
ATOM 7888 C C . LEU F 1 24 ? 44.963 65.120 38.927 1.00 33.66 24 LEU F C 1
ATOM 7889 O O . LEU F 1 24 ? 44.569 64.927 37.781 1.00 32.72 24 LEU F O 1
ATOM 7894 N N . ALA F 1 25 ? 44.538 64.423 39.966 1.00 32.75 25 ALA F N 1
ATOM 7895 C CA . ALA F 1 25 ? 43.467 63.432 39.864 1.00 32.78 25 ALA F CA 1
ATOM 7896 C C . ALA F 1 25 ? 42.048 64.017 39.861 1.00 33.49 25 ALA F C 1
ATOM 7897 O O . ALA F 1 25 ? 41.048 63.289 39.686 1.00 34.41 25 ALA F O 1
ATOM 7899 N N . ASP F 1 26 ? 41.944 65.310 40.134 1.00 33.71 26 ASP F N 1
ATOM 7900 C CA . ASP F 1 26 ? 40.646 65.966 40.409 1.00 34.21 26 ASP F CA 1
ATOM 7901 C C . ASP F 1 26 ? 39.899 65.215 41.498 1.00 33.35 26 ASP F C 1
ATOM 7902 O O . ASP F 1 26 ? 38.712 64.944 41.356 1.00 34.43 26 ASP F O 1
ATOM 7907 N N . GLN F 1 27 ? 40.586 64.877 42.576 1.00 32.41 27 GLN F N 1
ATOM 7908 C CA . GLN F 1 27 ? 39.938 64.091 43.633 1.00 32.78 27 GLN F CA 1
ATOM 7909 C C . GLN F 1 27 ? 39.717 64.987 44.826 1.00 31.45 27 GLN F C 1
ATOM 7910 O O . GLN F 1 27 ? 40.632 65.630 45.274 1.00 33.24 27 GLN F O 1
ATOM 7916 N N . LYS F 1 28 ? 38.501 64.988 45.331 1.00 31.87 28 LYS F N 1
ATOM 7917 C CA . LYS F 1 28 ? 38.095 65.788 46.497 1.00 32.89 28 LYS F CA 1
ATOM 7918 C C . LYS F 1 28 ? 38.694 65.142 47.731 1.00 31.74 28 LYS F C 1
ATOM 7919 O O . LYS F 1 28 ? 38.726 63.919 47.846 1.00 32.42 28 LYS F O 1
ATOM 7925 N N . TYR F 1 29 ? 39.230 65.965 48.633 1.00 29.73 29 TYR F N 1
ATOM 7926 C CA . TYR F 1 29 ? 39.767 65.447 49.921 1.00 29.22 29 TYR F CA 1
ATOM 7927 C C . TYR F 1 29 ? 39.634 66.544 50.947 1.00 30.76 29 TYR F C 1
ATOM 7928 O O . TYR F 1 29 ? 39.504 67.714 50.586 1.00 30.21 29 TYR F O 1
ATOM 7937 N N . GLU F 1 30 ? 39.761 66.187 52.223 1.00 28.00 30 GLU F N 1
ATOM 7938 C CA . GLU F 1 30 ? 39.798 67.195 53.261 1.00 29.91 30 GLU F CA 1
ATOM 7939 C C . GLU F 1 30 ? 41.239 67.568 53.558 1.00 30.06 30 GLU F C 1
ATOM 7940 O O . GLU F 1 30 ? 42.027 66.750 53.995 1.00 31.08 30 GLU F O 1
ATOM 7946 N N . ASP F 1 31 ? 41.568 68.820 53.253 1.00 31.16 31 ASP F N 1
ATOM 7947 C CA . ASP F 1 31 ? 42.923 69.373 53.480 1.00 31.63 31 ASP F CA 1
ATOM 7948 C C . ASP F 1 31 ? 43.018 69.974 54.875 1.00 32.19 31 ASP F C 1
ATOM 7949 O O . ASP F 1 31 ? 42.709 71.175 55.073 1.00 31.73 31 ASP F O 1
ATOM 7954 N N . VAL F 1 32 ? 43.397 69.160 55.860 1.00 31.84 32 VAL F N 1
ATOM 7955 C CA . VAL F 1 32 ? 43.423 69.602 57.260 1.00 32.92 32 VAL F CA 1
ATOM 7956 C C . VAL F 1 32 ? 44.763 70.214 57.568 1.00 32.62 32 VAL F C 1
ATOM 7957 O O . VAL F 1 32 ? 45.790 69.533 57.451 1.00 32.47 32 VAL F O 1
ATOM 7961 N N . ARG F 1 33 ? 44.756 71.484 57.963 1.00 32.06 33 ARG F N 1
ATOM 7962 C CA . ARG F 1 33 ? 45.973 72.244 58.227 1.00 32.53 33 ARG F CA 1
ATOM 7963 C C . ARG F 1 33 ? 46.155 72.635 59.682 1.00 31.65 33 ARG F C 1
ATOM 7964 O O . ARG F 1 33 ? 45.383 73.461 60.217 1.00 34.64 33 ARG F O 1
ATOM 7972 N N . LEU F 1 34 ? 47.130 72.031 60.354 1.00 30.73 34 LEU F N 1
ATOM 7973 C CA . LEU F 1 34 ? 47.366 72.257 61.772 1.00 30.09 34 LEU F CA 1
ATOM 7974 C C . LEU F 1 34 ? 48.346 73.419 61.961 1.00 30.38 34 LEU F C 1
ATOM 7975 O O . LEU F 1 34 ? 49.183 73.694 61.106 1.00 28.06 34 LEU F O 1
ATOM 7980 N N . THR F 1 35 ? 48.235 74.097 63.109 1.00 31.64 35 THR F N 1
ATOM 7981 C CA . THR F 1 35 ? 49.300 74.955 63.608 1.00 31.90 35 THR F CA 1
ATOM 7982 C C . THR F 1 35 ? 50.160 74.100 64.514 1.00 33.18 35 THR F C 1
ATOM 7983 O O . THR F 1 35 ? 49.734 73.038 64.969 1.00 34.28 35 THR F O 1
ATOM 7987 N N . GLN F 1 36 ? 51.338 74.605 64.870 1.00 34.24 36 GLN F N 1
ATOM 7988 C CA . GLN F 1 36 ? 52.200 73.864 65.797 1.00 35.16 36 GLN F CA 1
ATOM 7989 C C . GLN F 1 36 ? 51.467 73.615 67.106 1.00 35.55 36 GLN F C 1
ATOM 7990 O O . GLN F 1 36 ? 51.691 72.617 67.782 1.00 36.20 36 GLN F O 1
ATOM 7996 N N . GLU F 1 37 ? 50.575 74.538 67.438 1.00 36.02 37 GLU F N 1
ATOM 7997 C CA . GLU F 1 37 ? 49.853 74.540 68.698 1.00 36.50 37 GLU F CA 1
ATOM 7998 C C . GLU F 1 37 ? 48.806 73.431 68.702 1.00 35.52 37 GLU F C 1
ATOM 7999 O O . GLU F 1 37 ? 48.679 72.693 69.684 1.00 34.30 37 GLU F O 1
ATOM 8005 N N . THR F 1 38 ? 48.064 73.297 67.596 1.00 35.58 38 THR F N 1
ATOM 8006 C CA . THR F 1 38 ? 47.046 72.228 67.510 1.00 35.45 38 THR F CA 1
ATOM 8007 C C . THR F 1 38 ? 47.690 70.859 67.270 1.00 34.59 38 THR F C 1
ATOM 8008 O O . THR F 1 38 ? 47.121 69.840 67.661 1.00 33.61 38 THR F O 1
ATOM 8012 N N . PHE F 1 39 ? 48.903 70.846 66.690 1.00 33.33 39 PHE F N 1
ATOM 8013 C CA . PHE F 1 39 ? 49.631 69.603 66.441 1.00 33.42 39 PHE F CA 1
ATOM 8014 C C . PHE F 1 39 ? 50.135 68.893 67.697 1.00 33.90 39 PHE F C 1
ATOM 8015 O O . PHE F 1 39 ? 50.107 67.674 67.766 1.00 33.32 39 PHE F O 1
ATOM 8023 N N . VAL F 1 40 ? 50.661 69.651 68.661 1.00 34.85 40 VAL F N 1
ATOM 8024 C CA . VAL F 1 40 ? 51.288 69.069 69.846 1.00 35.00 40 VAL F CA 1
ATOM 8025 C C . VAL F 1 40 ? 50.414 68.057 70.610 1.00 35.59 40 VAL F C 1
ATOM 8026 O O . VAL F 1 40 ? 50.863 66.939 70.865 1.00 34.51 40 VAL F O 1
ATOM 8030 N N . PRO F 1 41 ? 49.184 68.430 70.981 1.00 35.89 41 PRO F N 1
ATOM 8031 C CA . PRO F 1 41 ? 48.247 67.471 71.604 1.00 35.61 41 PRO F CA 1
ATOM 8032 C C . PRO F 1 41 ? 47.773 66.275 70.786 1.00 35.91 41 PRO F C 1
ATOM 8033 O O . PRO F 1 41 ? 47.204 65.341 71.367 1.00 36.56 41 PRO F O 1
ATOM 8037 N N . LEU F 1 42 ? 47.996 66.289 69.463 1.00 35.05 42 LEU F N 1
ATOM 8038 C CA . LEU F 1 42 ? 47.533 65.254 68.552 1.00 34.96 42 LEU F CA 1
ATOM 8039 C C . LEU F 1 42 ? 48.689 64.321 68.184 1.00 33.70 42 LEU F C 1
ATOM 8040 O O . LEU F 1 42 ? 48.512 63.245 67.612 1.00 32.82 42 LEU F O 1
ATOM 8045 N N . LYS F 1 43 ? 49.896 64.742 68.521 1.00 34.07 43 LYS F N 1
ATOM 8046 C CA . LYS F 1 43 ? 51.093 64.049 68.094 1.00 34.15 43 LYS F CA 1
ATOM 8047 C C . LYS F 1 43 ? 51.033 62.541 68.327 1.00 33.67 43 LYS F C 1
ATOM 8048 O O . LYS F 1 43 ? 51.339 61.762 67.412 1.00 33.26 43 LYS F O 1
ATOM 8054 N N . ALA F 1 44 ? 50.599 62.136 69.517 1.00 34.63 44 ALA F N 1
ATOM 8055 C CA . ALA F 1 44 ? 50.468 60.695 69.843 1.00 34.52 44 ALA F CA 1
ATOM 8056 C C . ALA F 1 44 ? 49.372 59.958 68.998 1.00 34.50 44 ALA F C 1
ATOM 8057 O O . ALA F 1 44 ? 49.264 58.725 69.062 1.00 35.86 44 ALA F O 1
ATOM 8059 N N . THR F 1 45 ? 48.552 60.698 68.251 1.00 33.92 45 THR F N 1
ATOM 8060 C CA . THR F 1 45 ? 47.497 60.088 67.423 1.00 32.84 45 THR F CA 1
ATOM 8061 C C . THR F 1 45 ? 48.042 59.587 66.075 1.00 32.76 45 THR F C 1
ATOM 8062 O O . THR F 1 45 ? 47.357 58.854 65.359 1.00 33.10 45 THR F O 1
ATOM 8066 N N . PHE F 1 46 ? 49.265 59.988 65.743 1.00 32.14 46 PHE F N 1
ATOM 8067 C CA . PHE F 1 46 ? 49.797 59.740 64.407 1.00 32.42 46 PHE F CA 1
ATOM 8068 C C . PHE F 1 46 ? 50.752 58.552 64.455 1.00 32.48 46 PHE F C 1
ATOM 8069 O O . PHE F 1 46 ? 51.451 58.394 65.436 1.00 33.61 46 PHE F O 1
ATOM 8077 N N . PRO F 1 47 ? 50.782 57.730 63.395 1.00 33.18 47 PRO F N 1
ATOM 8078 C CA . PRO F 1 47 ? 51.455 56.416 63.433 1.00 33.38 47 PRO F CA 1
ATOM 8079 C C . PRO F 1 47 ? 52.887 56.426 63.942 1.00 33.54 47 PRO F C 1
ATOM 8080 O O . PRO F 1 47 ? 53.265 55.565 64.788 1.00 35.02 47 PRO F O 1
ATOM 8084 N N . PHE F 1 48 ? 53.624 57.432 63.517 1.00 31.31 48 PHE F N 1
ATOM 8085 C CA . PHE F 1 48 ? 55.015 57.617 63.928 1.00 32.50 48 PHE F CA 1
ATOM 8086 C C . PHE F 1 48 ? 55.224 58.981 64.639 1.00 31.86 48 PHE F C 1
ATOM 8087 O O . PHE F 1 48 ? 56.346 59.543 64.670 1.00 31.45 48 PHE F O 1
ATOM 8095 N N . GLY F 1 49 ? 54.122 59.498 65.176 1.00 32.95 49 GLY F N 1
ATOM 8096 C CA . GLY F 1 49 ? 54.069 60.782 65.902 1.00 32.94 49 GLY F CA 1
ATOM 8097 C C . GLY F 1 49 ? 54.382 61.982 65.006 1.00 32.91 49 GLY F C 1
ATOM 8098 O O . GLY F 1 49 ? 54.857 63.018 65.481 1.00 33.40 49 GLY F O 1
ATOM 8099 N N . GLN F 1 50 ? 54.182 61.843 63.698 1.00 32.40 50 GLN F N 1
ATOM 8100 C CA . GLN F 1 50 ? 54.490 62.934 62.750 1.00 31.75 50 GLN F CA 1
ATOM 8101 C C . GLN F 1 50 ? 53.375 63.163 61.762 1.00 31.96 50 GLN F C 1
ATOM 8102 O O . GLN F 1 50 ? 52.508 62.347 61.593 1.00 31.49 50 GLN F O 1
ATOM 8108 N N . VAL F 1 51 ? 53.476 64.273 61.069 1.00 32.55 51 VAL F N 1
ATOM 8109 C CA . VAL F 1 51 ? 52.554 64.611 60.009 1.00 32.60 51 VAL F CA 1
ATOM 8110 C C . VAL F 1 51 ? 53.471 64.714 58.723 1.00 32.69 51 VAL F C 1
ATOM 8111 O O . VAL F 1 51 ? 54.653 65.090 58.859 1.00 32.74 51 VAL F O 1
ATOM 8115 N N . PRO F 1 52 ? 53.004 64.346 57.508 1.00 32.13 52 PRO F N 1
ATOM 8116 C CA . PRO F 1 52 ? 51.599 64.184 57.147 1.00 31.83 52 PRO F CA 1
ATOM 8117 C C . PRO F 1 52 ? 51.090 62.828 57.440 1.00 31.50 52 PRO F C 1
ATOM 8118 O O . PRO F 1 52 ? 51.866 61.861 57.577 1.00 31.89 52 PRO F O 1
ATOM 8122 N N . VAL F 1 53 ? 49.766 62.771 57.525 1.00 31.51 53 VAL F N 1
ATOM 8123 C CA . VAL F 1 53 ? 49.065 61.550 57.642 1.00 32.64 53 VAL F CA 1
ATOM 8124 C C . VAL F 1 53 ? 47.831 61.635 56.749 1.00 32.74 53 VAL F C 1
ATOM 8125 O O . VAL F 1 53 ? 47.084 62.606 56.793 1.00 34.36 53 VAL F O 1
ATOM 8129 N N . LEU F 1 54 ? 47.655 60.600 55.966 1.00 31.31 54 LEU F N 1
ATOM 8130 C CA . LEU F 1 54 ? 46.490 60.444 55.116 1.00 31.71 54 LEU F CA 1
ATOM 8131 C C . LEU F 1 54 ? 45.579 59.490 55.829 1.00 31.03 54 LEU F C 1
ATOM 8132 O O . LEU F 1 54 ? 46.027 58.444 56.380 1.00 32.24 54 LEU F O 1
ATOM 8137 N N . GLU F 1 55 ? 44.292 59.782 55.787 1.00 32.01 55 GLU F N 1
ATOM 8138 C CA . GLU F 1 55 ? 43.276 58.829 56.264 1.00 31.77 55 GLU F CA 1
ATOM 8139 C C . GLU F 1 55 ? 42.392 58.496 55.097 1.00 32.60 55 GLU F C 1
ATOM 8140 O O . GLU F 1 55 ? 41.901 59.418 54.370 1.00 31.64 55 GLU F O 1
ATOM 8146 N N . VAL F 1 56 ? 42.288 57.206 54.823 1.00 31.06 56 VAL F N 1
ATOM 8147 C CA . VAL F 1 56 ? 41.431 56.706 53.738 1.00 31.71 56 VAL F CA 1
ATOM 8148 C C . VAL F 1 56 ? 40.315 55.934 54.444 1.00 31.09 56 VAL F C 1
ATOM 8149 O O . VAL F 1 56 ? 40.545 54.857 55.018 1.00 29.46 56 VAL F O 1
ATOM 8153 N N . ASP F 1 57 ? 39.085 56.466 54.385 1.00 31.85 57 ASP F N 1
ATOM 8154 C CA . ASP F 1 57 ? 37.934 55.847 55.055 1.00 30.88 57 ASP F CA 1
ATOM 8155 C C . ASP F 1 57 ? 38.318 55.559 56.496 1.00 30.76 57 ASP F C 1
ATOM 8156 O O . ASP F 1 57 ? 38.103 54.517 57.036 1.00 30.38 57 ASP F O 1
ATOM 8161 N N . GLY F 1 58 ? 38.978 56.535 57.075 1.00 31.64 58 GLY F N 1
ATOM 8162 C CA . GLY F 1 58 ? 39.397 56.523 58.494 1.00 33.66 58 GLY F CA 1
ATOM 8163 C C . GLY F 1 58 ? 40.663 55.749 58.848 1.00 33.83 58 GLY F C 1
ATOM 8164 O O . GLY F 1 58 ? 41.025 55.643 60.052 1.00 35.39 58 GLY F O 1
ATOM 8165 N N . GLN F 1 59 ? 41.312 55.159 57.852 1.00 33.59 59 GLN F N 1
ATOM 8166 C CA . GLN F 1 59 ? 42.464 54.311 58.080 1.00 33.71 59 GLN F CA 1
ATOM 8167 C C . GLN F 1 59 ? 43.694 55.168 57.809 1.00 33.05 59 GLN F C 1
ATOM 8168 O O . GLN F 1 59 ? 43.819 55.788 56.720 1.00 31.86 59 GLN F O 1
ATOM 8174 N N . GLN F 1 60 ? 44.622 55.159 58.764 1.00 32.86 60 GLN F N 1
ATOM 8175 C CA . GLN F 1 60 ? 45.823 55.996 58.688 1.00 32.08 60 GLN F CA 1
ATOM 8176 C C . GLN F 1 60 ? 46.975 55.367 57.936 1.00 31.99 60 GLN F C 1
ATOM 8177 O O . GLN F 1 60 ? 47.231 54.154 58.008 1.00 31.81 60 GLN F O 1
ATOM 8183 N N . LEU F 1 61 ? 47.613 56.252 57.186 1.00 33.73 61 LEU F N 1
ATOM 8184 C CA . LEU F 1 61 ? 48.832 56.021 56.415 1.00 32.26 61 LEU F CA 1
ATOM 8185 C C . LEU F 1 61 ? 49.726 57.233 56.571 1.00 31.85 61 LEU F C 1
ATOM 8186 O O . LEU F 1 61 ? 49.324 58.332 56.193 1.00 32.78 61 LEU F O 1
ATOM 8191 N N . ALA F 1 62 ? 50.898 57.035 57.181 1.00 31.19 62 ALA F N 1
ATOM 8192 C CA . ALA F 1 62 ? 51.874 58.086 57.449 1.00 32.45 62 ALA F CA 1
ATOM 8193 C C . ALA F 1 62 ? 52.978 58.059 56.402 1.00 31.69 62 ALA F C 1
ATOM 8194 O O . ALA F 1 62 ? 53.051 57.097 55.649 1.00 31.08 62 ALA F O 1
ATOM 8196 N N . GLN F 1 63 ? 53.790 59.127 56.392 1.00 32.56 63 GLN F N 1
ATOM 8197 C CA . GLN F 1 63 ? 55.147 59.230 55.727 1.00 33.59 63 GLN F CA 1
ATOM 8198 C C . GLN F 1 63 ? 54.884 59.740 54.336 1.00 32.89 63 GLN F C 1
ATOM 8199 O O . GLN F 1 63 ? 54.136 59.087 53.543 1.00 33.46 63 GLN F O 1
ATOM 8205 N N . SER F 1 64 ? 55.437 60.912 54.032 1.00 32.03 64 SER F N 1
ATOM 8206 C CA . SER F 1 64 ? 55.059 61.625 52.811 1.00 33.21 64 SER F CA 1
ATOM 8207 C C . SER F 1 64 ? 55.172 60.758 51.567 1.00 33.63 64 SER F C 1
ATOM 8208 O O . SER F 1 64 ? 54.267 60.780 50.707 1.00 34.57 64 SER F O 1
ATOM 8211 N N . GLN F 1 65 ? 56.279 60.036 51.437 1.00 33.00 65 GLN F N 1
ATOM 8212 C CA . GLN F 1 65 ? 56.492 59.296 50.161 1.00 33.34 65 GLN F CA 1
ATOM 8213 C C . GLN F 1 65 ? 55.598 58.073 50.066 1.00 31.62 65 GLN F C 1
ATOM 8214 O O . GLN F 1 65 ? 55.156 57.634 48.98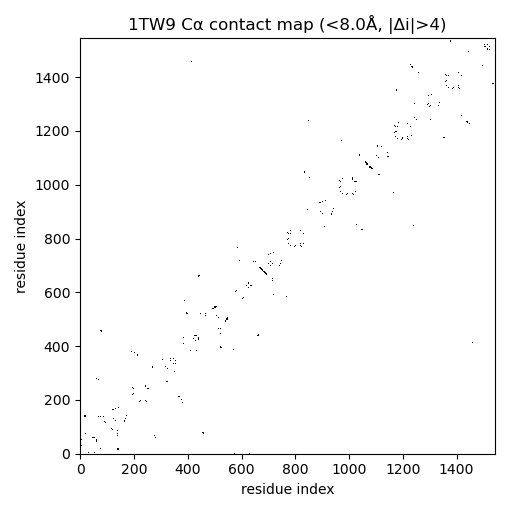4 1.00 32.22 65 GLN F O 1
ATOM 8220 N N . ALA F 1 66 ? 55.330 57.447 51.197 1.00 31.14 66 ALA F N 1
ATOM 8221 C CA . ALA F 1 66 ? 54.358 56.356 51.222 1.00 31.55 66 ALA F CA 1
ATOM 822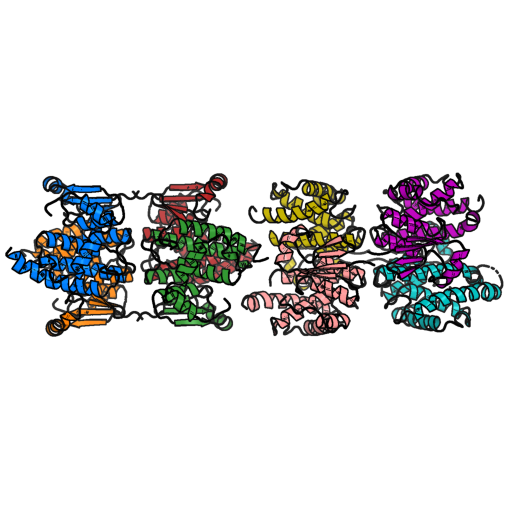2 C C . ALA F 1 66 ? 52.961 56.847 50.785 1.00 31.84 66 ALA F C 1
ATOM 8223 O O . ALA F 1 66 ? 52.282 56.198 49.986 1.00 30.86 66 ALA F O 1
ATOM 8225 N N . ILE F 1 67 ? 52.538 58.013 51.285 1.00 30.63 67 ILE F N 1
ATOM 8226 C CA . ILE F 1 67 ? 51.273 58.619 50.909 1.00 31.16 67 ILE F CA 1
ATOM 8227 C C . ILE F 1 67 ? 51.213 58.970 49.434 1.00 31.47 67 ILE F C 1
ATOM 8228 O O . ILE F 1 67 ? 50.258 58.592 48.718 1.00 31.12 67 ILE F O 1
ATOM 8233 N N . CYS F 1 68 ? 52.277 59.600 48.967 1.00 31.89 68 CYS F N 1
ATOM 8234 C CA . CYS F 1 68 ? 52.315 60.067 47.590 1.00 31.99 68 CYS F CA 1
ATOM 8235 C C . CYS F 1 68 ? 52.251 58.895 46.597 1.00 31.31 68 CYS F C 1
ATOM 8236 O O . CYS F 1 68 ? 51.486 58.914 45.630 1.00 31.05 68 CYS F O 1
ATOM 8239 N N . ARG F 1 69 ? 53.019 57.864 46.898 1.00 30.89 69 ARG F N 1
ATOM 8240 C CA . ARG F 1 69 ? 53.066 56.704 46.009 1.00 30.73 69 ARG F CA 1
ATOM 8241 C C . ARG F 1 69 ? 51.707 56.018 45.992 1.00 30.86 69 ARG F C 1
ATOM 8242 O O . ARG F 1 69 ? 51.216 55.607 44.938 1.00 30.17 69 ARG F O 1
ATOM 8250 N N . TYR F 1 70 ? 51.116 55.861 47.175 1.00 29.91 70 TYR F N 1
ATOM 8251 C CA . TYR F 1 70 ? 49.801 55.226 47.291 1.00 30.83 70 TYR F CA 1
ATOM 8252 C C . TYR F 1 70 ? 48.748 55.946 46.462 1.00 29.79 70 TYR F C 1
ATOM 8253 O O . TYR F 1 70 ? 48.015 55.318 45.729 1.00 31.16 70 TYR F O 1
ATOM 8262 N N . LEU F 1 71 ? 48.737 57.268 46.567 1.00 29.56 71 LEU F N 1
ATOM 8263 C CA . LEU F 1 71 ? 47.786 58.073 45.893 1.00 29.81 71 LEU F CA 1
ATOM 8264 C C . LEU F 1 71 ? 48.060 58.009 44.408 1.00 29.84 71 LEU F C 1
ATOM 8265 O O . LEU F 1 71 ? 47.156 57.861 43.623 1.00 31.68 71 LEU F O 1
ATOM 8270 N N . ALA F 1 72 ? 49.334 58.089 44.067 1.00 30.43 72 ALA F N 1
ATOM 8271 C CA . ALA F 1 72 ? 49.737 58.071 42.647 1.00 30.10 72 ALA F CA 1
ATOM 8272 C C . ALA F 1 72 ? 49.314 56.760 42.009 1.00 29.62 72 ALA F C 1
ATOM 8273 O O . ALA F 1 72 ? 48.813 56.728 40.901 1.00 30.16 72 ALA F O 1
ATOM 8275 N N . LYS F 1 73 ? 49.566 55.668 42.705 1.00 30.40 73 LYS F N 1
ATOM 8276 C CA . LYS F 1 73 ? 49.139 54.345 42.177 1.00 31.54 73 LYS F CA 1
ATOM 8277 C C . LYS F 1 73 ? 47.620 54.268 41.974 1.00 31.50 73 LYS F C 1
ATOM 8278 O O . LYS F 1 73 ? 47.155 53.696 40.980 1.00 33.77 73 LYS F O 1
ATOM 8284 N N . THR F 1 74 ? 46.867 54.862 42.896 1.00 32.44 74 THR F N 1
ATOM 8285 C CA . THR F 1 74 ? 45.414 54.829 42.858 1.00 32.16 74 THR F CA 1
ATOM 8286 C C . THR F 1 74 ? 44.899 55.564 41.642 1.00 32.38 74 THR F C 1
ATOM 8287 O O . THR F 1 74 ? 43.951 55.145 41.023 1.00 31.18 74 THR F O 1
ATOM 8291 N N . PHE F 1 75 ? 45.526 56.702 41.329 1.00 30.64 75 PHE F N 1
ATOM 8292 C CA . PHE F 1 75 ? 45.017 57.622 40.271 1.00 31.61 75 PHE F CA 1
ATOM 8293 C C . PHE F 1 75 ? 45.757 57.573 38.944 1.00 29.97 75 PHE F C 1
ATOM 8294 O O . PHE F 1 75 ? 45.405 58.293 37.978 1.00 32.67 75 PHE F O 1
ATOM 8302 N N . GLY F 1 76 ? 46.785 56.736 38.870 1.00 29.18 76 GLY F N 1
ATOM 8303 C CA . GLY F 1 76 ? 47.521 56.477 37.645 1.00 29.84 76 GLY F CA 1
ATOM 8304 C C . GLY F 1 76 ? 48.762 57.361 37.386 1.00 29.53 76 GLY F C 1
ATOM 8305 O O . GLY F 1 76 ? 49.127 57.604 36.186 1.00 31.50 76 GLY F O 1
ATOM 8306 N N . PHE F 1 77 ? 49.439 57.823 38.440 1.00 30.38 77 PHE F N 1
ATOM 8307 C CA . PHE F 1 77 ? 50.618 58.740 38.279 1.00 30.01 77 PHE F CA 1
ATOM 8308 C C . PHE F 1 77 ? 51.908 58.169 38.841 1.00 30.39 77 PHE F C 1
ATOM 8309 O O . PHE F 1 77 ? 52.752 58.894 39.366 1.00 31.32 77 PHE F O 1
ATOM 8317 N N . ALA F 1 78 ? 52.007 56.860 38.752 1.00 30.13 78 ALA F N 1
ATOM 8318 C CA . ALA F 1 78 ? 53.137 56.123 39.274 1.00 30.14 78 ALA F CA 1
ATOM 8319 C C . ALA F 1 78 ? 53.746 55.241 38.180 1.00 30.08 78 ALA F C 1
ATOM 8320 O O . ALA F 1 78 ? 54.261 54.202 38.480 1.00 33.09 78 ALA F O 1
ATOM 8322 N N . GLY F 1 79 ? 53.670 55.685 36.939 1.00 31.75 79 GLY F N 1
ATOM 8323 C CA . GLY F 1 79 ? 54.287 54.990 35.842 1.00 31.95 79 GLY F CA 1
ATOM 8324 C C . GLY F 1 79 ? 53.376 53.945 35.224 1.00 32.54 79 GLY F C 1
ATOM 8325 O O . GLY F 1 79 ? 52.318 53.613 35.772 1.00 32.22 79 GLY F O 1
ATOM 8326 N N . ALA F 1 80 ? 53.823 53.457 34.061 1.00 32.55 80 ALA F N 1
ATOM 8327 C CA . ALA F 1 80 ? 53.045 52.548 33.221 1.00 32.26 80 ALA F CA 1
ATOM 8328 C C . ALA F 1 80 ? 53.278 51.080 33.517 1.00 32.07 80 ALA F C 1
ATOM 8329 O O . ALA F 1 80 ? 52.432 50.225 33.242 1.00 32.82 80 ALA F O 1
ATOM 8331 N N . THR F 1 81 ? 54.455 50.797 34.064 1.00 32.29 81 THR F N 1
ATOM 8332 C CA . THR F 1 81 ? 54.859 49.470 34.343 1.00 32.62 81 THR F CA 1
ATOM 8333 C C . THR F 1 81 ? 55.498 49.359 35.701 1.00 31.90 81 THR F C 1
ATOM 8334 O O . THR F 1 81 ? 55.877 50.362 36.324 1.00 30.98 81 THR F O 1
ATOM 8338 N N . PRO F 1 82 ? 55.670 48.118 36.174 1.00 33.72 82 PRO F N 1
ATOM 8339 C CA . PRO F 1 82 ? 56.398 47.949 37.436 1.00 32.78 82 PRO F CA 1
ATOM 8340 C C . PRO F 1 82 ? 57.800 48.574 37.503 1.00 32.87 82 PRO F C 1
ATOM 8341 O O . PRO F 1 82 ? 58.200 49.153 38.544 1.00 31.40 82 PRO F O 1
ATOM 8345 N N . PHE F 1 83 ? 58.527 48.460 36.408 1.00 32.10 83 PHE F N 1
ATOM 8346 C CA . PHE F 1 83 ? 59.893 49.006 36.357 1.00 31.05 83 PHE F CA 1
ATOM 8347 C C . PHE F 1 83 ? 59.843 50.508 36.357 1.00 31.54 83 PHE F C 1
ATOM 8348 O O . PHE F 1 83 ? 60.659 51.182 37.023 1.00 32.56 83 PHE F O 1
ATOM 8356 N N . GLU F 1 84 ? 58.890 51.068 35.636 1.00 31.02 84 GLU F N 1
ATOM 8357 C CA . GLU F 1 84 ? 58.785 52.524 35.612 1.00 32.60 84 GLU F CA 1
ATOM 8358 C C . GLU F 1 84 ? 58.465 53.031 37.021 1.00 32.64 84 GLU F C 1
ATOM 8359 O O . GLU F 1 84 ? 59.033 54.054 37.460 1.00 32.82 84 GLU F O 1
ATOM 8365 N N . SER F 1 85 ? 57.551 52.346 37.731 1.00 31.00 85 SER F N 1
ATOM 8366 C CA . SER F 1 85 ? 57.230 52.756 39.103 1.00 31.76 85 SER F CA 1
ATOM 8367 C C . SER F 1 85 ? 58.501 52.771 39.966 1.00 31.36 85 SER F C 1
ATOM 8368 O O . SER F 1 85 ? 58.699 53.682 40.776 1.00 32.34 85 SER F O 1
ATOM 8371 N N . ALA F 1 86 ? 59.386 51.812 39.777 1.00 30.26 86 ALA F N 1
ATOM 8372 C CA . ALA F 1 86 ? 60.604 51.680 40.553 1.00 30.84 86 ALA F CA 1
ATOM 8373 C C . ALA F 1 86 ? 61.571 52.810 40.204 1.00 31.79 86 ALA F C 1
ATOM 8374 O O . ALA F 1 86 ? 62.236 53.315 41.089 1.00 32.26 86 ALA F O 1
ATOM 8376 N N . LEU F 1 87 ? 61.671 53.150 38.928 1.00 31.58 87 LEU F N 1
ATOM 8377 C CA . LEU F 1 87 ? 62.581 54.248 38.542 1.00 31.48 87 LEU F CA 1
ATOM 8378 C C . LEU F 1 87 ? 62.104 55.528 39.208 1.00 32.84 87 LEU F C 1
ATOM 8379 O O . LEU F 1 87 ? 62.917 56.271 39.770 1.00 32.82 87 LEU F O 1
ATOM 8384 N N . ILE F 1 88 ? 60.793 55.778 39.167 1.00 31.48 88 ILE F N 1
ATOM 8385 C CA . ILE F 1 88 ? 60.174 56.905 39.919 1.00 32.21 88 ILE F CA 1
ATOM 8386 C C . ILE F 1 88 ? 60.552 56.869 41.399 1.00 32.76 88 ILE F C 1
ATOM 8387 O O . ILE F 1 88 ? 60.963 57.905 41.954 1.00 34.06 88 ILE F O 1
ATOM 8392 N N . ASP F 1 89 ? 60.364 55.748 42.068 1.00 31.77 89 ASP F N 1
ATOM 8393 C CA . ASP F 1 89 ? 60.802 55.557 43.432 1.00 31.71 89 ASP F CA 1
ATOM 8394 C C . ASP F 1 89 ? 62.279 55.873 43.682 1.00 32.97 89 ASP F C 1
ATOM 8395 O O . ASP F 1 89 ? 62.665 56.445 44.710 1.00 31.58 89 ASP F O 1
ATOM 8400 N N . SER F 1 90 ? 63.103 55.480 42.744 1.00 32.63 90 SER F N 1
ATOM 8401 C CA . SER F 1 90 ? 64.555 55.642 42.924 1.00 31.34 90 SER F CA 1
ATOM 8402 C C . SER F 1 90 ? 64.937 57.112 42.970 1.00 32.92 90 SER F C 1
ATOM 8403 O O . SER F 1 90 ? 65.793 57.567 43.768 1.00 32.82 90 SER F O 1
ATOM 8406 N N . LEU F 1 91 ? 64.329 57.867 42.079 1.00 30.42 91 LEU F N 1
ATOM 8407 C CA . LEU F 1 91 ? 64.570 59.304 42.066 1.00 32.90 91 LEU F CA 1
ATOM 8408 C C . LEU F 1 91 ? 64.082 59.971 43.342 1.00 33.66 91 LEU F C 1
ATOM 8409 O O . LEU F 1 91 ? 64.698 60.917 43.873 1.00 33.73 91 LEU F O 1
ATOM 8414 N N . ALA F 1 92 ? 62.944 59.550 43.855 1.00 31.03 92 ALA F N 1
ATOM 8415 C CA . ALA F 1 92 ? 62.431 60.154 45.028 1.00 31.28 92 ALA F CA 1
ATOM 8416 C C . ALA F 1 92 ? 63.291 59.783 46.229 1.00 31.98 92 ALA F C 1
ATOM 8417 O O . ALA F 1 92 ? 63.376 60.582 47.182 1.00 30.11 92 ALA F O 1
ATOM 8419 N N . ASP F 1 93 ? 64.002 58.662 46.183 1.00 31.69 93 ASP F N 1
ATOM 8420 C CA . ASP F 1 93 ? 64.844 58.255 47.324 1.00 33.89 93 ASP F CA 1
ATOM 8421 C C . ASP F 1 93 ? 66.089 59.087 47.209 1.00 33.64 93 ASP F C 1
ATOM 8422 O O . ASP F 1 93 ? 66.663 59.507 48.226 1.00 33.81 93 ASP F O 1
ATOM 8427 N N . ALA F 1 94 ? 66.509 59.335 45.968 1.00 33.50 94 ALA F N 1
ATOM 8428 C CA . ALA F 1 94 ? 67.675 60.199 45.718 1.00 33.78 94 ALA F CA 1
ATOM 8429 C C . ALA F 1 94 ? 67.404 61.581 46.317 1.00 33.64 94 ALA F C 1
ATOM 8430 O O . ALA F 1 94 ? 68.292 62.266 46.798 1.00 32.47 94 ALA F O 1
ATOM 8432 N N . TYR F 1 95 ? 66.142 61.984 46.235 1.00 33.39 95 TYR F N 1
ATOM 8433 C CA . TYR F 1 95 ? 65.681 63.301 46.750 1.00 32.19 95 TYR F CA 1
ATOM 8434 C C . TYR F 1 95 ? 65.817 63.341 48.236 1.00 32.53 95 TYR F C 1
ATOM 8435 O O . TYR F 1 95 ? 66.478 64.232 48.771 1.00 31.25 95 TYR F O 1
ATOM 8444 N N . THR F 1 96 ? 65.259 62.343 48.899 1.00 31.01 96 THR F N 1
ATOM 8445 C CA . THR F 1 96 ? 65.429 62.261 50.366 1.00 32.09 96 THR F CA 1
ATOM 8446 C C . THR F 1 96 ? 66.899 62.310 50.783 1.00 31.43 96 THR F C 1
ATOM 8447 O O . THR F 1 96 ? 67.268 63.020 51.724 1.00 31.87 96 THR F O 1
ATOM 8451 N N . ASP F 1 97 ? 67.742 61.571 50.068 1.00 31.79 97 ASP F N 1
ATOM 8452 C CA . ASP F 1 97 ? 69.179 61.616 50.281 1.00 32.31 97 ASP F CA 1
ATOM 8453 C C . ASP F 1 97 ? 69.733 63.031 50.226 1.00 32.63 97 ASP F C 1
ATOM 8454 O O . ASP F 1 97 ? 70.487 63.515 51.123 1.00 32.23 97 ASP F O 1
ATOM 8459 N N . TYR F 1 98 ? 69.366 63.707 49.156 1.00 31.37 98 TYR F N 1
ATOM 8460 C CA . TYR F 1 98 ? 69.846 65.055 48.931 1.00 31.56 98 TYR F CA 1
ATOM 8461 C C . TYR F 1 98 ? 69.356 66.039 50.028 1.00 32.45 98 TYR F C 1
ATOM 8462 O O . TYR F 1 98 ? 70.115 66.922 50.529 1.00 33.17 98 TYR F O 1
ATOM 8471 N N . ARG F 1 99 ? 68.099 65.902 50.397 1.00 31.62 99 ARG F N 1
ATOM 8472 C CA . ARG F 1 99 ? 67.498 66.730 51.427 1.00 31.92 99 ARG F CA 1
ATOM 8473 C C . ARG F 1 99 ? 68.192 66.521 52.763 1.00 32.73 99 ARG F C 1
ATOM 8474 O O . ARG F 1 99 ? 68.261 67.451 53.582 1.00 33.19 99 ARG F O 1
ATOM 8482 N N . ALA F 1 100 ? 68.689 65.308 53.003 1.00 33.13 100 ALA F N 1
ATOM 8483 C CA . ALA F 1 100 ? 69.432 65.065 54.214 1.00 33.68 100 ALA F CA 1
ATOM 8484 C C . ALA F 1 100 ? 70.723 65.869 54.127 1.00 34.50 100 ALA F C 1
ATOM 8485 O O . ALA F 1 100 ? 71.231 66.348 55.152 1.00 34.04 100 ALA F O 1
ATOM 8487 N N . GLU F 1 101 ? 71.256 66.012 52.903 1.00 34.50 101 GLU F N 1
ATOM 8488 C CA . GLU F 1 101 ? 72.566 66.651 52.723 1.00 34.85 101 GLU F CA 1
ATOM 8489 C C . GLU F 1 101 ? 72.410 68.168 52.907 1.00 34.42 101 GLU F C 1
ATOM 8490 O O . GLU F 1 101 ? 73.218 68.787 53.613 1.00 34.18 101 GLU F O 1
ATOM 8496 N N . MET F 1 102 ? 71.331 68.762 52.381 1.00 33.82 102 MET F N 1
ATOM 8497 C CA . MET F 1 102 ? 71.163 70.231 52.520 1.00 33.31 102 MET F CA 1
ATOM 8498 C C . MET F 1 102 ? 70.218 70.691 53.675 1.00 32.89 102 MET F C 1
ATOM 8499 O O . MET F 1 102 ? 69.848 71.868 53.756 1.00 32.26 102 MET F O 1
ATOM 8504 N N . LYS F 1 103 ? 69.913 69.784 54.613 1.00 33.65 103 LYS F N 1
ATOM 8505 C CA . LYS F 1 103 ? 68.942 70.094 55.681 1.00 33.36 103 LYS F CA 1
ATOM 8506 C C . LYS F 1 103 ? 69.373 71.280 56.553 1.00 33.38 103 LYS F C 1
ATOM 8507 O O . LYS F 1 103 ? 68.534 72.071 56.988 1.00 31.74 103 LYS F O 1
ATOM 8513 N N . THR F 1 104 ? 70.678 71.397 56.808 1.00 33.44 104 THR F N 1
ATOM 8514 C CA . THR F 1 104 ? 71.200 72.525 57.587 1.00 33.88 104 THR F CA 1
ATOM 8515 C C . THR F 1 104 ? 70.865 73.854 56.920 1.00 33.88 104 THR F C 1
ATOM 8516 O O . THR F 1 104 ? 70.670 74.859 57.627 1.00 34.96 104 THR F O 1
ATOM 8520 N N . TYR F 1 105 ? 70.853 73.899 55.587 1.00 33.33 105 TYR F N 1
ATOM 8521 C CA . TYR F 1 105 ? 70.375 75.100 54.936 1.00 33.32 105 TYR F CA 1
ATOM 8522 C C . TYR F 1 105 ? 68.889 75.298 55.241 1.00 34.57 105 TYR F C 1
ATOM 8523 O O . TYR F 1 105 ? 68.488 76.362 55.769 1.00 34.03 105 TYR F O 1
ATOM 8532 N N . TYR F 1 106 ? 68.087 74.282 54.897 1.00 35.70 106 TYR F N 1
ATOM 8533 C CA . TYR F 1 106 ? 66.624 74.352 54.980 1.00 36.85 106 TYR F CA 1
ATOM 8534 C C . TYR F 1 106 ? 66.190 74.832 56.366 1.00 37.18 106 TYR F C 1
ATOM 8535 O O . TYR F 1 106 ? 65.447 75.816 56.473 1.00 37.14 106 TYR F O 1
ATOM 8544 N N . TYR F 1 107 ? 66.684 74.137 57.404 1.00 37.57 107 TYR F N 1
ATOM 8545 C CA . TYR F 1 107 ? 66.454 74.464 58.827 1.00 37.97 107 TYR F CA 1
ATOM 8546 C C . TYR F 1 107 ? 66.793 75.923 59.157 1.00 37.44 107 TYR F C 1
ATOM 8547 O O . TYR F 1 107 ? 66.098 76.576 59.941 1.00 38.23 107 TYR F O 1
ATOM 8556 N N . THR F 1 108 ? 67.912 76.399 58.624 1.00 36.84 108 THR F N 1
ATOM 8557 C CA . THR F 1 108 ? 68.391 77.749 58.953 1.00 36.42 108 THR F CA 1
ATOM 8558 C C . THR F 1 108 ? 67.555 78.804 58.234 1.00 36.64 108 THR F C 1
ATOM 8559 O O . THR F 1 108 ? 67.245 79.844 58.817 1.00 36.67 108 THR F O 1
ATOM 8563 N N . ALA F 1 109 ? 67.213 78.544 56.972 1.00 36.77 109 ALA F N 1
ATOM 8564 C CA . ALA F 1 109 ? 66.286 79.421 56.217 1.00 37.28 109 ALA F CA 1
ATOM 8565 C C . ALA F 1 109 ? 64.907 79.554 56.908 1.00 37.55 109 ALA F C 1
ATOM 8566 O O . ALA F 1 109 ? 64.345 80.651 56.990 1.00 37.50 109 ALA F O 1
ATOM 8568 N N . LEU F 1 110 ? 64.367 78.445 57.408 1.00 38.00 110 LEU F N 1
ATOM 8569 C CA . LEU F 1 110 ? 63.101 78.505 58.135 1.00 38.64 110 LEU F CA 1
ATOM 8570 C C . LEU F 1 110 ? 63.376 78.778 59.626 1.00 39.19 110 LEU F C 1
ATOM 8571 O O . LEU F 1 110 ? 62.758 78.185 60.520 1.00 39.42 110 LEU F O 1
ATOM 8576 N N . GLY F 1 111 ? 64.317 79.696 59.868 1.00 40.04 111 GLY F N 1
ATOM 8577 C CA . GLY F 1 111 ? 64.707 80.145 61.202 1.00 40.49 111 GLY F CA 1
ATOM 8578 C C . GLY F 1 111 ? 64.732 79.076 62.278 1.00 41.15 111 GLY F C 1
ATOM 8579 O O . GLY F 1 111 ? 64.575 79.388 63.461 1.00 41.02 111 GLY F O 1
ATOM 8580 N N . PHE F 1 112 ? 64.950 77.820 61.884 1.00 41.95 112 PHE F N 1
ATOM 8581 C CA . PHE F 1 112 ? 64.762 76.704 62.805 1.00 42.47 112 PHE F CA 1
ATOM 8582 C C . PHE F 1 112 ? 66.052 76.398 63.566 1.00 42.72 112 PHE F C 1
ATOM 8583 O O . PHE F 1 112 ? 66.009 75.779 64.637 1.00 42.65 112 PHE F O 1
ATOM 8591 N N . MET F 1 113 ? 67.190 76.860 63.033 1.00 42.91 113 MET F N 1
ATOM 8592 C CA . MET F 1 113 ? 68.474 76.731 63.729 1.00 43.14 113 MET F CA 1
ATOM 8593 C C . MET F 1 113 ? 69.363 77.949 63.498 1.00 43.06 113 MET F C 1
ATOM 8594 O O . MET F 1 113 ? 70.174 78.294 64.367 1.00 43.61 113 MET F O 1
ATOM 8599 N N . GLY F 1 115 ? 71.911 80.665 62.783 1.00 39.95 115 GLY F N 1
ATOM 8600 C CA . GLY F 1 115 ? 73.086 81.176 62.071 1.00 39.51 115 GLY F CA 1
ATOM 8601 C C . GLY F 1 115 ? 72.677 82.016 60.873 1.00 39.65 115 GLY F C 1
ATOM 8602 O O . GLY F 1 115 ? 71.480 82.223 60.638 1.00 39.97 115 GLY F O 1
ATOM 8603 N N . ASP F 1 116 ? 73.652 82.515 60.111 1.00 39.27 116 ASP F N 1
ATOM 8604 C CA . ASP F 1 116 ? 73.317 83.222 58.879 1.00 39.50 116 ASP F CA 1
ATOM 8605 C C . ASP F 1 116 ? 73.053 82.166 57.863 1.00 39.10 116 ASP F C 1
ATOM 8606 O O . ASP F 1 116 ? 73.831 81.217 57.754 1.00 38.82 116 ASP F O 1
ATOM 8611 N N . VAL F 1 117 ? 71.985 82.354 57.099 1.00 39.28 117 VAL F N 1
ATOM 8612 C CA . VAL F 1 117 ? 71.612 81.404 56.050 1.00 39.06 117 VAL F CA 1
ATOM 8613 C C . VAL F 1 117 ? 72.651 81.346 54.908 1.00 39.08 117 VAL F C 1
ATOM 8614 O O . VAL F 1 117 ? 72.704 80.351 54.174 1.00 38.67 117 VAL F O 1
ATOM 8618 N N . ASP F 1 118 ? 73.476 82.389 54.763 1.00 38.63 118 ASP F N 1
ATOM 8619 C CA . ASP F 1 118 ? 74.515 82.386 53.719 1.00 38.92 118 ASP F CA 1
ATOM 8620 C C . ASP F 1 118 ? 75.556 81.273 53.842 1.00 38.47 118 ASP F C 1
ATOM 8621 O O . ASP F 1 118 ? 76.017 80.749 52.823 1.00 38.73 118 ASP F O 1
ATOM 8626 N N . LYS F 1 119 ? 75.943 80.923 55.065 1.00 37.44 119 LYS F N 1
ATOM 8627 C CA . LYS F 1 119 ? 76.979 79.913 55.252 1.00 37.21 119 LYS F CA 1
ATOM 8628 C C . LYS F 1 119 ? 76.490 78.562 54.727 1.00 36.60 119 LYS F C 1
ATOM 8629 O O . LYS F 1 119 ? 77.092 77.999 53.810 1.00 36.39 119 LYS F O 1
ATOM 8635 N N . PRO F 1 120 ? 75.382 78.052 55.252 1.00 35.52 120 PRO F N 1
ATOM 8636 C CA . PRO F 1 120 ? 74.858 76.814 54.699 1.00 35.13 120 PRO F CA 1
ATOM 8637 C C . PRO F 1 120 ? 74.353 76.937 53.248 1.00 35.15 120 PRO F C 1
ATOM 8638 O O . PRO F 1 120 ? 74.369 75.931 52.533 1.00 35.43 120 PRO F O 1
ATOM 8642 N N . LYS F 1 121 ? 73.915 78.117 52.798 1.00 35.05 121 LYS F N 1
ATOM 8643 C CA . LYS F 1 121 ? 73.656 78.304 51.360 1.00 35.19 121 LYS F CA 1
ATOM 8644 C C . LYS F 1 121 ? 74.884 77.894 50.525 1.00 35.22 121 LYS F C 1
ATOM 8645 O O . LYS F 1 121 ? 74.797 77.019 49.672 1.00 35.42 121 LYS F O 1
ATOM 8651 N N . THR F 1 122 ? 76.039 78.500 50.777 1.00 34.81 122 THR F N 1
ATOM 8652 C CA . THR F 1 122 ? 77.210 78.198 49.931 1.00 34.73 122 THR F CA 1
ATOM 8653 C C . THR F 1 122 ? 77.880 76.876 50.280 1.00 34.31 122 THR F C 1
ATOM 8654 O O . THR F 1 122 ? 78.369 76.201 49.390 1.00 34.74 122 THR F O 1
ATOM 8658 N N . ASP F 1 123 ? 77.880 76.499 51.554 1.00 34.28 123 ASP F N 1
ATOM 8659 C CA . ASP F 1 123 ? 78.612 75.299 52.019 1.00 34.05 123 ASP F CA 1
ATOM 8660 C C . ASP F 1 123 ? 77.850 73.995 51.921 1.00 34.24 123 ASP F C 1
ATOM 8661 O O . ASP F 1 123 ? 78.459 72.943 51.700 1.00 34.04 123 ASP F O 1
ATOM 8666 N N . VAL F 1 124 ? 76.538 74.056 52.121 1.00 33.71 124 VAL F N 1
ATOM 8667 C CA . VAL F 1 124 ? 75.737 72.849 52.121 1.00 34.67 124 VAL F CA 1
ATOM 8668 C C . VAL F 1 124 ? 74.714 72.850 50.978 1.00 33.67 124 VAL F C 1
ATOM 8669 O O . VAL F 1 124 ? 74.565 71.837 50.307 1.00 34.54 124 VAL F O 1
ATOM 8673 N N . LEU F 1 125 ? 74.016 73.952 50.728 1.00 32.52 125 LEU F N 1
ATOM 8674 C CA . LEU F 1 125 ? 72.964 73.929 49.700 1.00 32.43 125 LEU F CA 1
ATOM 8675 C C . LEU F 1 125 ? 73.518 73.799 48.265 1.00 32.71 125 LEU F C 1
ATOM 8676 O O . LEU F 1 125 ? 73.079 72.947 47.488 1.00 31.60 125 LEU F O 1
ATOM 8681 N N . LEU F 1 126 ? 74.429 74.671 47.902 1.00 32.44 126 LEU F N 1
ATOM 8682 C CA . LEU F 1 126 ? 74.852 74.717 46.517 1.00 33.00 126 LEU F CA 1
ATOM 8683 C C . LEU F 1 126 ? 75.706 73.494 46.070 1.00 33.97 126 LEU F C 1
ATOM 8684 O O . LEU F 1 126 ? 75.572 73.035 44.898 1.00 35.21 126 LEU F O 1
ATOM 8689 N N . PRO F 1 127 ? 76.642 73.016 46.906 1.00 33.84 127 PRO F N 1
ATOM 8690 C CA . PRO F 1 127 ? 77.265 71.689 46.662 1.00 33.30 127 PRO F CA 1
ATOM 8691 C C . PRO F 1 127 ? 76.265 70.547 46.525 1.00 33.69 127 PRO F C 1
ATOM 8692 O O . PRO F 1 127 ? 76.313 69.764 45.550 1.00 33.10 127 PRO F O 1
ATOM 8696 N N . ALA F 1 128 ? 75.341 70.481 47.481 1.00 32.70 128 ALA F N 1
ATOM 8697 C CA . ALA F 1 128 ? 74.289 69.491 47.481 1.00 32.67 128 ALA F CA 1
ATOM 8698 C C . ALA F 1 128 ? 73.504 69.497 46.177 1.00 32.53 128 ALA F C 1
ATOM 8699 O O . ALA F 1 128 ? 73.264 68.428 45.573 1.00 33.98 128 ALA F O 1
ATOM 8701 N N . ARG F 1 129 ? 73.076 70.684 45.758 1.00 31.80 129 ARG F N 1
ATOM 8702 C CA . ARG F 1 129 ? 72.288 70.799 44.540 1.00 32.10 129 ARG F CA 1
ATOM 8703 C C . ARG F 1 129 ? 73.072 70.514 43.312 1.00 31.19 129 ARG F C 1
ATOM 8704 O O . ARG F 1 129 ? 72.520 69.928 42.372 1.00 30.58 129 ARG F O 1
ATOM 8712 N N . THR F 1 130 ? 74.360 70.870 43.270 1.00 32.96 130 THR F N 1
ATOM 8713 C CA . THR F 1 130 ? 75.151 70.472 42.119 1.00 31.83 130 THR F CA 1
ATOM 8714 C C . THR F 1 130 ? 75.048 68.980 41.826 1.00 33.53 130 THR F C 1
ATOM 8715 O O . THR F 1 130 ? 74.804 68.570 40.666 1.00 32.21 130 THR F O 1
ATOM 8719 N N . LYS F 1 131 ? 75.231 68.178 42.888 1.00 31.80 131 LYS F N 1
ATOM 8720 C CA . LYS F 1 131 ? 75.251 66.721 42.773 1.00 32.61 131 LYS F CA 1
ATOM 8721 C C . LYS F 1 131 ? 73.885 66.194 42.370 1.00 32.14 131 LYS F C 1
ATOM 8722 O O . LYS F 1 131 ? 73.745 65.504 41.350 1.00 32.35 131 LYS F O 1
ATOM 8728 N N . PHE F 1 132 ? 72.871 66.555 43.152 1.00 32.29 132 PHE F N 1
ATOM 8729 C CA . PHE F 1 132 ? 71.512 66.030 42.940 1.00 31.94 132 PHE F CA 1
ATOM 8730 C C . PHE F 1 132 ? 70.991 66.460 41.564 1.00 32.71 132 PHE F C 1
ATOM 8731 O O . PHE F 1 132 ? 70.542 65.633 40.787 1.00 32.68 132 PHE F O 1
ATOM 8739 N N . LEU F 1 133 ? 71.165 67.718 41.216 1.00 33.50 133 LEU F N 1
ATOM 8740 C CA . LEU F 1 133 ? 70.546 68.234 39.983 1.00 32.99 133 LEU F CA 1
ATOM 8741 C C . LEU F 1 133 ? 71.285 67.733 38.732 1.00 33.50 133 LEU F C 1
ATOM 8742 O O . LEU F 1 133 ? 70.761 67.697 37.591 1.00 34.11 133 LEU F O 1
ATOM 8747 N N . GLY F 1 134 ? 72.542 67.340 38.946 1.00 33.76 134 GLY F N 1
ATOM 8748 C CA . GLY F 1 134 ? 73.302 66.700 37.898 1.00 32.35 134 GLY F CA 1
ATOM 8749 C C . GLY F 1 134 ? 72.685 65.350 37.613 1.00 32.22 134 GLY F C 1
ATOM 8750 O O . GLY F 1 134 ? 72.468 65.005 36.481 1.00 31.40 134 GLY F O 1
ATOM 8751 N N . PHE F 1 135 ? 72.385 64.607 38.674 1.00 31.17 135 PHE F N 1
ATOM 8752 C CA . PHE F 1 135 ? 71.736 63.274 38.562 1.00 31.62 135 PHE F CA 1
ATOM 8753 C C . PHE F 1 135 ? 70.393 63.446 37.881 1.00 32.51 135 PHE F C 1
ATOM 8754 O O . PHE F 1 135 ? 70.117 62.798 36.893 1.00 35.53 135 PHE F O 1
ATOM 8762 N N . ILE F 1 136 ? 69.584 64.381 38.370 1.00 34.22 136 ILE F N 1
ATOM 8763 C CA . ILE F 1 136 ? 68.240 64.640 37.784 1.00 34.92 136 ILE F CA 1
ATOM 8764 C C . ILE F 1 136 ? 68.335 64.964 36.296 1.00 32.84 136 ILE F C 1
ATOM 8765 O O . ILE F 1 136 ? 67.493 64.546 35.543 1.00 34.13 136 ILE F O 1
ATOM 8770 N N . THR F 1 137 ? 69.287 65.794 35.906 1.00 34.22 137 THR F N 1
ATOM 8771 C CA . THR F 1 137 ? 69.384 66.253 34.519 1.00 32.99 137 THR F CA 1
ATOM 8772 C C . THR F 1 137 ? 69.706 65.091 33.581 1.00 33.40 137 THR F C 1
ATOM 8773 O O . THR F 1 137 ? 69.181 64.945 32.414 1.00 30.99 137 THR F O 1
ATOM 8777 N N . LYS F 1 138 ? 70.575 64.230 34.101 1.00 32.55 138 LYS F N 1
ATOM 8778 C CA . LYS F 1 138 ? 70.909 63.018 33.399 1.00 33.68 138 LYS F CA 1
ATOM 8779 C C . LYS F 1 138 ? 69.654 62.230 33.016 1.00 33.53 138 LYS F C 1
ATOM 8780 O O . LYS F 1 138 ? 69.518 61.804 31.875 1.00 31.54 138 LYS F O 1
ATOM 8786 N N . PHE F 1 139 ? 68.747 62.065 33.976 1.00 32.35 139 PHE F N 1
ATOM 8787 C CA . PHE F 1 139 ? 67.501 61.368 33.700 1.00 32.46 139 PHE F CA 1
ATOM 8788 C C . PHE F 1 139 ? 66.631 62.116 32.681 1.00 31.72 139 PHE F C 1
ATOM 8789 O O . PHE F 1 139 ? 66.036 61.506 31.842 1.00 29.60 139 PHE F O 1
ATOM 8797 N N . LEU F 1 140 ? 66.509 63.437 32.830 1.00 32.30 140 LEU F N 1
ATOM 8798 C CA . LEU F 1 140 ? 65.730 64.239 31.859 1.00 32.66 140 LEU F CA 1
ATOM 8799 C C . LEU F 1 140 ? 66.246 64.165 30.436 1.00 33.56 140 LEU F C 1
ATOM 8800 O O . LEU F 1 140 ? 65.471 63.988 29.408 1.00 33.21 140 LEU F O 1
ATOM 8805 N N . LYS F 1 141 ? 67.559 64.411 30.358 1.00 32.94 141 LYS F N 1
ATOM 8806 C CA . LYS F 1 141 ? 68.280 64.309 29.113 1.00 34.75 141 LYS F CA 1
ATOM 8807 C C . LYS F 1 141 ? 67.969 63.049 28.307 1.00 35.26 141 LYS F C 1
ATOM 8808 O O . LYS F 1 141 ? 67.688 63.142 27.116 1.00 34.90 141 LYS F O 1
ATOM 8814 N N . LYS F 1 142 ? 67.948 61.894 28.963 1.00 36.49 142 LYS F N 1
ATOM 8815 C CA . LYS F 1 142 ? 67.726 60.636 28.248 1.00 37.24 142 LYS F CA 1
ATOM 8816 C C . LYS F 1 142 ? 66.256 60.271 28.056 1.00 37.06 142 LYS F C 1
ATOM 8817 O O . LYS F 1 142 ? 65.960 59.181 27.588 1.00 36.73 142 LYS F O 1
ATOM 8823 N N . ASN F 1 143 ? 65.348 61.186 28.384 1.00 37.16 143 ASN F N 1
ATOM 8824 C CA . ASN F 1 143 ? 63.909 60.980 28.219 1.00 37.19 143 ASN F CA 1
ATOM 8825 C C . ASN F 1 143 ? 63.295 62.091 27.391 1.00 37.25 143 ASN F C 1
ATOM 8826 O O . ASN F 1 143 ? 63.440 63.288 27.740 1.00 36.77 143 ASN F O 1
ATOM 8831 N N . SER F 1 144 ? 62.590 61.691 26.333 1.00 36.41 144 SER F N 1
ATOM 8832 C CA . SER F 1 144 ? 62.060 62.622 25.349 1.00 36.31 144 SER F CA 1
ATOM 8833 C C . SER F 1 144 ? 60.700 63.235 25.662 1.00 35.54 144 SER F C 1
ATOM 8834 O O . SER F 1 144 ? 60.263 64.185 24.987 1.00 36.81 144 SER F O 1
ATOM 8837 N N . SER F 1 145 ? 59.979 62.683 26.611 1.00 34.56 145 SER F N 1
ATOM 8838 C CA . SER F 1 145 ? 58.663 63.219 26.933 1.00 33.40 145 SER F CA 1
ATOM 8839 C C . SER F 1 145 ? 58.822 64.487 27.761 1.00 32.66 145 SER F C 1
ATOM 8840 O O . SER F 1 145 ? 57.884 65.222 27.876 1.00 33.47 145 SER F O 1
ATOM 8843 N N . GLY F 1 146 ? 59.962 64.715 28.430 1.00 32.50 146 GLY F N 1
ATOM 8844 C CA . GLY F 1 146 ? 60.051 65.900 29.316 1.00 32.64 146 GLY F CA 1
ATOM 8845 C C . GLY F 1 146 ? 59.756 65.597 30.785 1.00 32.20 146 GLY F C 1
ATOM 8846 O O . GLY F 1 146 ? 59.843 66.504 31.612 1.00 32.98 146 GLY F O 1
ATOM 8847 N N . PHE F 1 147 ? 59.375 64.331 31.079 1.00 33.03 147 PHE F N 1
ATOM 8848 C CA . PHE F 1 147 ? 59.158 63.766 32.440 1.00 32.30 147 PHE F CA 1
ATOM 8849 C C . PHE F 1 147 ? 60.378 63.018 32.898 1.00 32.81 147 PHE F C 1
ATOM 8850 O O . PHE F 1 147 ? 61.315 62.806 32.092 1.00 33.28 147 PHE F O 1
ATOM 8858 N N . LEU F 1 148 ? 60.461 62.769 34.195 1.00 32.35 148 LEU F N 1
ATOM 8859 C CA . LEU F 1 148 ? 61.612 62.125 34.737 1.00 32.80 148 LEU F CA 1
ATOM 8860 C C . LEU F 1 148 ? 61.662 60.665 34.348 1.00 32.37 148 LEU F C 1
ATOM 8861 O O . LEU F 1 148 ? 62.754 60.139 34.050 1.00 31.89 148 LEU F O 1
ATOM 8866 N N . VAL F 1 149 ? 60.485 60.020 34.387 1.00 30.42 149 VAL F N 1
ATOM 8867 C CA . VAL F 1 149 ? 60.353 58.633 33.988 1.00 30.54 149 VAL F CA 1
ATOM 8868 C C . VAL F 1 149 ? 59.168 58.477 33.037 1.00 30.10 149 VAL F C 1
ATOM 8869 O O . VAL F 1 149 ? 58.033 58.929 33.309 1.00 31.18 149 VAL F O 1
ATOM 8873 N N . GLY F 1 150 ? 59.393 57.800 31.937 1.00 31.38 150 GLY F N 1
ATOM 8874 C CA . GLY F 1 150 ? 58.275 57.372 31.102 1.00 30.48 150 GLY F CA 1
ATOM 8875 C C . GLY F 1 150 ? 57.660 58.525 30.371 1.00 31.61 150 GLY F C 1
ATOM 8876 O O . GLY F 1 150 ? 58.215 59.638 30.363 1.00 32.44 150 GLY F O 1
ATOM 8877 N N . ASP F 1 151 ? 56.479 58.301 29.785 1.00 30.55 151 ASP F N 1
ATOM 8878 C CA . ASP F 1 151 ? 55.812 59.343 29.052 1.00 34.47 151 ASP F CA 1
ATOM 8879 C C . ASP F 1 151 ? 54.632 60.074 29.691 1.00 34.73 151 ASP F C 1
ATOM 8880 O O . ASP F 1 151 ? 53.842 60.683 28.951 1.00 36.00 151 ASP F O 1
ATOM 8885 N N . LYS F 1 152 ? 54.510 59.985 30.998 1.00 34.93 152 LYS F N 1
ATOM 8886 C CA . LYS F 1 152 ? 53.373 60.567 31.740 1.00 33.51 152 LYS F CA 1
ATOM 8887 C C . LYS F 1 152 ? 53.884 61.165 32.973 1.00 33.11 152 LYS F C 1
ATOM 8888 O O . LYS F 1 152 ? 54.923 60.695 33.559 1.00 33.14 152 LYS F O 1
ATOM 8894 N N . ILE F 1 153 ? 53.182 62.229 33.390 1.00 31.60 153 ILE F N 1
ATOM 8895 C CA . ILE F 1 153 ? 53.494 62.891 34.618 1.00 32.96 153 ILE F CA 1
ATOM 8896 C C . ILE F 1 153 ? 53.373 61.834 35.691 1.00 30.83 153 ILE F C 1
ATOM 8897 O O . ILE F 1 153 ? 52.493 60.954 35.629 1.00 33.23 153 ILE F O 1
ATOM 8902 N N . SER F 1 154 ? 54.352 61.875 36.585 1.00 32.32 154 SER F N 1
ATOM 8903 C CA . SER F 1 154 ? 54.337 61.072 37.783 1.00 32.83 154 SER F CA 1
ATOM 8904 C C . SER F 1 154 ? 54.511 61.907 39.048 1.00 33.42 154 SER F C 1
ATOM 8905 O O . SER F 1 154 ? 54.947 63.117 39.034 1.00 32.91 154 SER F O 1
ATOM 8908 N N . TRP F 1 155 ? 54.208 61.307 40.176 1.00 32.26 155 TRP F N 1
ATOM 8909 C CA . TRP F 1 155 ? 54.408 62.007 41.415 1.00 31.29 155 TRP F CA 1
ATOM 8910 C C . TRP F 1 155 ? 55.810 62.542 41.705 1.00 32.67 155 TRP F C 1
ATOM 8911 O O . TRP F 1 155 ? 55.964 63.593 42.383 1.00 33.99 155 TRP F O 1
ATOM 8922 N N . VAL F 1 156 ? 56.848 61.904 41.183 1.00 32.33 156 VAL F N 1
ATOM 8923 C CA . VAL F 1 156 ? 58.212 62.435 41.446 1.00 33.37 156 VAL F CA 1
ATOM 8924 C C . VAL F 1 156 ? 58.481 63.672 40.636 1.00 33.28 156 VAL F C 1
ATOM 8925 O O . VAL F 1 156 ? 59.336 64.506 41.008 1.00 32.57 156 VAL F O 1
ATOM 8929 N N . ASP F 1 157 ? 57.764 63.849 39.528 1.00 31.53 157 ASP F N 1
ATOM 8930 C CA . ASP F 1 157 ? 57.893 65.074 38.842 1.00 32.43 157 ASP F CA 1
ATOM 8931 C C . ASP F 1 157 ? 57.443 66.190 39.775 1.00 32.13 157 ASP F C 1
ATOM 8932 O O . ASP F 1 157 ? 58.086 67.259 39.883 1.00 30.47 157 ASP F O 1
ATOM 8937 N N . LEU F 1 158 ? 56.303 65.955 40.419 1.00 30.49 158 LEU F N 1
ATOM 8938 C CA . LEU F 1 158 ? 55.695 66.912 41.281 1.00 31.13 158 LEU F CA 1
ATOM 8939 C C . LEU F 1 158 ? 56.639 67.237 42.387 1.00 31.57 158 LEU F C 1
ATOM 8940 O O . LEU F 1 158 ? 56.835 68.419 42.722 1.00 33.10 158 LEU F O 1
ATOM 8945 N N . LEU F 1 159 ? 57.266 66.212 42.923 1.00 31.47 159 LEU F N 1
ATOM 8946 C CA . LEU F 1 159 ? 58.111 66.330 44.085 1.00 33.25 159 LEU F CA 1
ATOM 8947 C C . LEU F 1 159 ? 59.321 67.228 43.799 1.00 33.18 159 LEU F C 1
ATOM 8948 O O . LEU F 1 159 ? 59.670 68.148 44.564 1.00 32.63 159 LEU F O 1
ATOM 8953 N N . VAL F 1 160 ? 59.956 66.951 42.673 1.00 33.02 160 VAL F N 1
ATOM 8954 C CA . VAL F 1 160 ? 61.170 67.672 42.306 1.00 33.15 160 VAL F CA 1
ATOM 8955 C C . VAL F 1 160 ? 60.873 69.095 41.897 1.00 33.91 160 VAL F C 1
ATOM 8956 O O . VAL F 1 160 ? 61.558 70.046 42.352 1.00 32.61 160 VAL F O 1
ATOM 8960 N N . ALA F 1 161 ? 59.931 69.246 40.968 1.00 32.34 161 ALA F N 1
ATOM 8961 C CA . ALA F 1 161 ? 59.589 70.562 40.501 1.00 33.19 161 ALA F CA 1
ATOM 8962 C C . ALA F 1 161 ? 59.171 71.534 41.654 1.00 32.84 161 ALA F C 1
ATOM 8963 O O . ALA F 1 161 ? 59.425 72.753 41.564 1.00 32.96 161 ALA F O 1
ATOM 8965 N N . GLU F 1 162 ? 58.500 71.030 42.666 1.00 32.71 162 GLU F N 1
ATOM 8966 C CA . GLU F 1 162 ? 58.058 71.854 43.783 1.00 33.89 162 GLU F CA 1
ATOM 8967 C C . GLU F 1 162 ? 59.278 72.319 44.614 1.00 33.74 162 GLU F C 1
ATOM 8968 O O . GLU F 1 162 ? 59.380 73.499 44.962 1.00 32.91 162 GLU F O 1
ATOM 8974 N N . HIS F 1 163 ? 60.172 71.397 44.933 1.00 33.21 163 HIS F N 1
ATOM 8975 C CA . HIS F 1 163 ? 61.377 71.733 45.701 1.00 33.00 163 HIS F CA 1
ATOM 8976 C C . HIS F 1 163 ? 62.211 72.730 44.947 1.00 33.31 163 HIS F C 1
ATOM 8977 O O . HIS F 1 163 ? 62.636 73.721 45.482 1.00 30.05 163 HIS F O 1
ATOM 8984 N N . VAL F 1 164 ? 62.410 72.480 43.657 1.00 31.97 164 VAL F N 1
ATOM 8985 C CA . VAL F 1 164 ? 63.196 73.405 42.852 1.00 33.56 164 VAL F CA 1
ATOM 8986 C C . VAL F 1 164 ? 62.540 74.784 42.820 1.00 33.00 164 VAL F C 1
ATOM 8987 O O . VAL F 1 164 ? 63.252 75.816 42.900 1.00 33.48 164 VAL F O 1
ATOM 8991 N N . ALA F 1 165 ? 61.216 74.852 42.803 1.00 32.32 165 ALA F N 1
ATOM 8992 C CA . ALA F 1 165 ? 60.547 76.215 42.801 1.00 33.58 165 ALA F CA 1
ATOM 8993 C C . ALA F 1 165 ? 60.733 76.967 44.126 1.00 32.78 165 ALA F C 1
ATOM 8994 O O . ALA F 1 165 ? 61.102 78.140 44.158 1.00 32.61 165 ALA F O 1
ATOM 8996 N N . ASP F 1 166 ? 60.456 76.243 45.205 1.00 33.15 166 ASP F N 1
ATOM 8997 C CA . ASP F 1 166 ? 60.703 76.692 46.561 1.00 33.47 166 ASP F CA 1
ATOM 8998 C C . ASP F 1 166 ? 62.149 77.148 46.700 1.00 33.05 166 ASP F C 1
ATOM 8999 O O . ASP F 1 166 ? 62.425 78.305 47.119 1.00 35.29 166 ASP F O 1
ATOM 9004 N N . MET F 1 167 ? 63.088 76.281 46.346 1.00 32.89 167 MET F N 1
ATOM 9005 C CA . MET F 1 167 ? 64.491 76.667 46.507 1.00 32.72 167 MET F CA 1
ATOM 9006 C C . MET F 1 167 ? 64.904 77.823 45.591 1.00 32.50 167 MET F C 1
ATOM 9007 O O . MET F 1 167 ? 65.677 78.691 46.046 1.00 33.94 167 MET F O 1
ATOM 9012 N N . THR F 1 168 ? 64.362 77.950 44.373 1.00 32.29 168 THR F N 1
ATOM 9013 C CA . THR F 1 168 ? 64.798 79.130 43.550 1.00 32.36 168 THR F CA 1
ATOM 9014 C C . THR F 1 168 ? 64.202 80.467 44.034 1.00 33.58 168 THR F C 1
ATOM 9015 O O . THR F 1 168 ? 64.874 81.544 44.057 1.00 32.72 168 THR F O 1
ATOM 9019 N N . ASN F 1 169 ? 62.959 80.423 44.475 1.00 33.40 169 ASN F N 1
ATOM 9020 C CA . ASN F 1 169 ? 62.427 81.573 45.166 1.00 34.34 169 ASN F CA 1
ATOM 9021 C C . ASN F 1 169 ? 63.307 82.000 46.359 1.00 34.15 169 ASN F C 1
ATOM 9022 O O . ASN F 1 169 ? 63.492 83.193 46.587 1.00 33.79 169 ASN F O 1
ATOM 9027 N N . ARG F 1 170 ? 63.843 81.061 47.134 1.00 33.01 170 ARG F N 1
ATOM 9028 C CA . ARG F 1 170 ? 64.637 81.435 48.333 1.00 33.75 170 ARG F CA 1
ATOM 9029 C C . ARG F 1 170 ? 66.040 81.856 47.954 1.00 32.23 170 ARG F C 1
ATOM 9030 O O . ARG F 1 170 ? 66.588 82.819 48.487 1.00 30.90 170 ARG F O 1
ATOM 9038 N N . VAL F 1 171 ? 66.611 81.101 47.028 1.00 31.18 171 VAL F N 1
ATOM 9039 C CA . VAL F 1 171 ? 67.971 81.263 46.529 1.00 31.02 171 VAL F CA 1
ATOM 9040 C C . VAL F 1 171 ? 67.973 81.257 44.982 1.00 31.00 171 VAL F C 1
ATOM 9041 O O . VAL F 1 171 ? 68.207 80.246 44.368 1.00 30.40 171 VAL F O 1
ATOM 9045 N N . PRO F 1 172 ? 67.776 82.392 44.334 1.00 31.98 172 PRO F N 1
ATOM 9046 C CA . PRO F 1 172 ? 67.689 82.409 42.861 1.00 32.64 172 PRO F CA 1
ATOM 9047 C C . PRO F 1 172 ? 68.840 81.757 42.081 1.00 32.93 172 PRO F C 1
ATOM 9048 O O . PRO F 1 172 ? 68.604 81.308 40.944 1.00 34.21 172 PRO F O 1
ATOM 9052 N N . GLU F 1 173 ? 70.061 81.662 42.622 1.00 32.54 173 GLU F N 1
ATOM 9053 C CA . GLU F 1 173 ? 71.122 80.951 41.872 1.00 33.41 173 GLU F CA 1
ATOM 9054 C C . GLU F 1 173 ? 71.075 79.440 42.110 1.00 31.73 173 GLU F C 1
ATOM 9055 O O . GLU F 1 173 ? 71.863 78.691 41.560 1.00 30.96 173 GLU F O 1
ATOM 9061 N N . TYR F 1 174 ? 70.141 78.985 42.928 1.00 31.29 174 TYR F N 1
ATOM 9062 C CA . TYR F 1 174 ? 69.896 77.560 43.036 1.00 31.46 174 TYR F CA 1
ATOM 9063 C C . TYR F 1 174 ? 69.791 76.886 41.662 1.00 31.45 174 TYR F C 1
ATOM 9064 O O . TYR F 1 174 ? 70.346 75.813 41.483 1.00 31.99 174 TYR F O 1
ATOM 9073 N N . ILE F 1 175 ? 69.094 77.503 40.715 1.00 32.03 175 ILE F N 1
ATOM 9074 C CA . ILE F 1 175 ? 68.814 76.905 39.377 1.00 33.29 175 ILE F CA 1
ATOM 9075 C C . ILE F 1 175 ? 69.861 77.186 38.342 1.00 34.37 175 ILE F C 1
ATOM 9076 O O . ILE F 1 175 ? 69.786 76.676 37.223 1.00 34.36 175 ILE F O 1
ATOM 9081 N N . GLU F 1 176 ? 70.798 78.076 38.689 1.00 34.06 176 GLU F N 1
ATOM 9082 C CA . GLU F 1 176 ? 71.883 78.442 37.803 1.00 35.54 176 GLU F CA 1
ATOM 9083 C C . GLU F 1 176 ? 72.772 77.213 37.559 1.00 33.37 176 GLU F C 1
ATOM 9084 O O . GLU F 1 176 ? 73.169 76.501 38.503 1.00 33.18 176 GLU F O 1
ATOM 9090 N N . GLY F 1 177 ? 72.964 76.922 36.264 1.00 32.26 177 GLY F N 1
ATOM 9091 C CA . GLY F 1 177 ? 73.692 75.751 35.755 1.00 31.27 177 GLY F CA 1
ATOM 9092 C C . GLY F 1 177 ? 72.774 74.596 35.283 1.00 31.36 177 GLY F C 1
ATOM 9093 O O . GLY F 1 177 ? 73.269 73.610 34.674 1.00 31.35 177 GLY F O 1
ATOM 9094 N N . PHE F 1 178 ? 71.452 74.734 35.469 1.00 30.38 178 PHE F N 1
ATOM 9095 C CA . PHE F 1 178 ? 70.507 73.593 35.326 1.00 31.24 178 PHE F CA 1
ATOM 9096 C C . PHE F 1 178 ? 69.272 73.966 34.496 1.00 31.54 178 PHE F C 1
ATOM 9097 O O . PHE F 1 178 ? 68.149 73.951 34.995 1.00 33.12 178 PHE F O 1
ATOM 9105 N N . PRO F 1 179 ? 69.495 74.368 33.236 1.00 31.50 179 PRO F N 1
ATOM 9106 C CA . PRO F 1 179 ? 68.400 74.851 32.383 1.00 29.69 179 PRO F CA 1
ATOM 9107 C C . PRO F 1 179 ? 67.301 73.786 32.165 1.00 29.35 179 PRO F C 1
ATOM 9108 O O . PRO F 1 179 ? 66.112 74.113 32.082 1.00 24.40 179 PRO F O 1
ATOM 9112 N N . GLU F 1 180 ? 67.695 72.523 32.140 1.00 30.31 180 GLU F N 1
ATOM 9113 C CA . GLU F 1 180 ? 66.752 71.406 31.875 1.00 31.38 180 GLU F CA 1
ATOM 9114 C C . GLU F 1 180 ? 65.791 71.187 33.071 1.00 31.20 180 GLU F C 1
ATOM 9115 O O . GLU F 1 180 ? 64.554 71.074 32.952 1.00 30.82 180 GLU F O 1
ATOM 9121 N N . VAL F 1 181 ? 66.391 71.199 34.250 1.00 30.61 181 VAL F N 1
ATOM 9122 C CA . VAL F 1 181 ? 65.676 71.174 35.510 1.00 30.71 181 VAL F CA 1
ATOM 9123 C C . VAL F 1 181 ? 64.734 72.370 35.621 1.00 30.23 181 VAL F C 1
ATOM 9124 O O . VAL F 1 181 ? 63.601 72.208 36.032 1.00 30.41 181 VAL F O 1
ATOM 9128 N N . LYS F 1 182 ? 65.235 73.589 35.329 1.00 31.16 182 LYS F N 1
ATOM 9129 C CA . LYS F 1 182 ? 64.352 74.794 35.254 1.00 31.53 182 LYS F CA 1
ATOM 9130 C C . LYS F 1 182 ? 63.154 74.577 34.312 1.00 29.45 182 LYS F C 1
ATOM 9131 O O . LYS F 1 182 ? 62.020 74.792 34.707 1.00 32.18 182 LYS F O 1
ATOM 9137 N N . ALA F 1 183 ? 63.386 74.073 33.105 1.00 27.95 183 ALA F N 1
ATOM 9138 C CA . ALA F 1 183 ? 62.299 73.869 32.154 1.00 28.27 183 ALA F CA 1
ATOM 9139 C C . ALA F 1 183 ? 61.338 72.830 32.675 1.00 29.04 183 ALA F C 1
ATOM 9140 O O . ALA F 1 183 ? 60.127 72.895 32.394 1.00 30.11 183 ALA F O 1
ATOM 9142 N N . HIS F 1 184 ? 61.899 71.845 33.364 1.00 28.43 184 HIS F N 1
ATOM 9143 C CA . HIS F 1 184 ? 61.053 70.747 33.888 1.00 30.16 184 HIS F CA 1
ATOM 9144 C C . HIS F 1 184 ? 60.104 71.354 34.922 1.00 31.71 184 HIS F C 1
ATOM 9145 O O . HIS F 1 184 ? 58.894 71.160 34.841 1.00 35.18 184 HIS F O 1
ATOM 9152 N N . MET F 1 185 ? 60.674 72.067 35.895 1.00 33.38 185 MET F N 1
ATOM 9153 C CA . MET F 1 185 ? 59.934 72.855 36.876 1.00 34.45 185 MET F CA 1
ATOM 9154 C C . MET F 1 185 ? 58.771 73.618 36.234 1.00 35.20 185 MET F C 1
ATOM 9155 O O . MET F 1 185 ? 57.602 73.434 36.649 1.00 34.98 185 MET F O 1
ATOM 9160 N N . GLU F 1 186 ? 59.075 74.406 35.215 1.00 34.19 186 GLU F N 1
ATOM 9161 C CA . GLU F 1 186 ? 58.043 75.228 34.536 1.00 35.91 186 GLU F CA 1
ATOM 9162 C C . GLU F 1 186 ? 56.982 74.313 33.901 1.00 36.43 186 GLU F C 1
ATOM 9163 O O . GLU F 1 186 ? 55.759 74.526 34.042 1.00 37.45 186 GLU F O 1
ATOM 9169 N N . ARG F 1 187 ? 57.445 73.275 33.227 1.00 35.71 187 ARG F N 1
ATOM 9170 C CA . ARG F 1 187 ? 56.534 72.258 32.630 1.00 35.58 187 ARG F CA 1
ATOM 9171 C C . ARG F 1 187 ? 55.511 71.645 33.606 1.00 33.60 187 ARG F C 1
ATOM 9172 O O . ARG F 1 187 ? 54.359 71.452 33.245 1.00 31.45 187 ARG F O 1
ATOM 9180 N N . ILE F 1 188 ? 55.985 71.225 34.786 1.00 33.39 188 ILE F N 1
ATOM 9181 C CA . ILE F 1 188 ? 55.141 70.576 35.753 1.00 33.45 188 ILE F CA 1
ATOM 9182 C C . ILE F 1 188 ? 54.168 71.584 36.399 1.00 34.88 188 ILE F C 1
ATOM 9183 O O . ILE F 1 188 ? 52.972 71.256 36.611 1.00 36.83 188 ILE F O 1
ATOM 9188 N N . GLN F 1 189 ? 54.666 72.767 36.716 1.00 35.27 189 GLN F N 1
ATOM 9189 C CA . GLN F 1 189 ? 53.920 73.728 37.515 1.00 36.99 189 GLN F CA 1
ATOM 9190 C C . GLN F 1 189 ? 52.899 74.474 36.661 1.00 36.63 189 GLN F C 1
ATOM 9191 O O . GLN F 1 189 ? 51.977 75.098 37.212 1.00 38.83 189 GLN F O 1
ATOM 9197 N N . GLN F 1 190 ? 52.986 74.313 35.339 1.00 36.63 190 GLN F N 1
ATOM 9198 C CA . GLN F 1 190 ? 52.006 74.836 34.388 1.00 36.42 190 GLN F CA 1
ATOM 9199 C C . GLN F 1 190 ? 51.032 73.804 33.888 1.00 35.57 190 GLN F C 1
ATOM 9200 O O . GLN F 1 190 ? 50.105 74.120 33.127 1.00 34.62 190 GLN F O 1
ATOM 9206 N N . THR F 1 191 ? 51.203 72.544 34.292 1.00 35.14 191 THR F N 1
ATOM 9207 C CA . THR F 1 191 ? 50.180 71.569 34.031 1.00 34.39 191 THR F CA 1
ATOM 9208 C C . THR F 1 191 ? 48.897 72.071 34.667 1.00 33.18 191 THR F C 1
ATOM 9209 O O . THR F 1 191 ? 48.937 72.445 35.830 1.00 32.56 191 THR F O 1
ATOM 9213 N N . PRO F 1 192 ? 47.783 72.097 33.938 1.00 29.90 192 PRO F N 1
ATOM 9214 C CA . PRO F 1 192 ? 46.653 72.896 34.343 1.00 30.96 192 PRO F CA 1
ATOM 9215 C C . PRO F 1 192 ? 46.172 72.657 35.746 1.00 31.26 192 PRO F C 1
ATOM 9216 O O . PRO F 1 192 ? 45.857 73.595 36.458 1.00 30.67 192 PRO F O 1
ATOM 9220 N N . ARG F 1 193 ? 46.090 71.398 36.153 1.00 30.93 193 ARG F N 1
ATOM 9221 C CA . ARG F 1 193 ? 45.460 71.137 37.443 1.00 30.29 193 ARG F CA 1
ATOM 9222 C C . ARG F 1 193 ? 46.446 71.516 38.516 1.00 30.12 193 ARG F C 1
ATOM 9223 O O . ARG F 1 193 ? 46.058 71.854 39.649 1.00 30.35 193 ARG F O 1
ATOM 9231 N N . ILE F 1 194 ? 47.723 71.457 38.175 1.00 29.34 194 ILE F N 1
ATOM 9232 C CA . ILE F 1 194 ? 48.779 71.860 39.122 1.00 29.56 194 ILE F CA 1
ATOM 9233 C C . ILE F 1 194 ? 48.746 73.382 39.094 1.00 29.95 194 ILE F C 1
ATOM 9234 O O . ILE F 1 194 ? 48.822 74.003 40.116 1.00 29.41 194 ILE F O 1
ATOM 9239 N N . LYS F 1 195 ? 48.628 73.950 37.907 1.00 31.02 195 LYS F N 1
ATOM 9240 C CA . LYS F 1 195 ? 48.610 75.445 37.778 1.00 30.49 195 LYS F CA 1
ATOM 9241 C C . LYS F 1 195 ? 47.465 76.034 38.553 1.00 31.58 195 LYS F C 1
ATOM 9242 O O . LYS F 1 195 ? 47.657 76.979 39.315 1.00 31.56 195 LYS F O 1
ATOM 9248 N N . LYS F 1 196 ? 46.271 75.469 38.356 1.00 32.69 196 LYS F N 1
ATOM 9249 C CA . LYS F 1 196 ? 45.095 75.758 39.201 1.00 32.79 196 LYS F CA 1
ATOM 9250 C C . LYS F 1 196 ? 45.307 75.668 40.717 1.00 32.03 196 LYS F C 1
ATOM 9251 O O . LYS F 1 196 ? 44.907 76.575 41.406 1.00 29.63 196 LYS F O 1
ATOM 9257 N N . TRP F 1 197 ? 45.901 74.580 41.201 1.00 31.94 197 TRP F N 1
ATOM 9258 C CA . TRP F 1 197 ? 46.176 74.373 42.621 1.00 30.63 197 TRP F CA 1
ATOM 9259 C C . TRP F 1 197 ? 47.140 75.412 43.196 1.00 31.60 197 TRP F C 1
ATOM 9260 O O . TRP F 1 197 ? 46.911 75.958 44.258 1.00 32.24 197 TRP F O 1
ATOM 9271 N N . ILE F 1 198 ? 48.214 75.690 42.467 1.00 32.12 198 ILE F N 1
ATOM 9272 C CA . ILE F 1 198 ? 49.192 76.670 42.854 1.00 32.67 198 ILE F CA 1
ATOM 9273 C C . ILE F 1 198 ? 48.553 78.038 43.015 1.00 30.72 198 ILE F C 1
ATOM 9274 O O . ILE F 1 198 ? 48.875 78.748 43.936 1.00 31.84 198 ILE F O 1
ATOM 9279 N N . GLU F 1 199 ? 47.669 78.411 42.104 1.00 31.03 199 GLU F N 1
ATOM 9280 C CA . GLU F 1 199 ? 46.937 79.683 42.198 1.00 32.13 199 GLU F CA 1
ATOM 9281 C C . GLU F 1 199 ? 45.965 79.766 43.374 1.00 31.84 199 GLU F C 1
ATOM 9282 O O . GLU F 1 199 ? 45.741 80.857 43.879 1.00 31.20 199 GLU F O 1
ATOM 9288 N N . THR F 1 200 ? 45.346 78.635 43.756 1.00 32.07 200 THR F N 1
ATOM 9289 C CA . THR F 1 200 ? 44.302 78.629 44.817 1.00 32.35 200 THR F CA 1
ATOM 9290 C C . THR F 1 200 ? 44.796 78.189 46.199 1.00 32.35 200 THR F C 1
ATOM 9291 O O . THR F 1 200 ? 44.146 78.483 47.192 1.00 32.96 200 THR F O 1
ATOM 9295 N N . ARG F 1 201 ? 45.918 77.491 46.283 1.00 32.68 201 ARG F N 1
ATOM 9296 C CA . ARG F 1 201 ? 46.450 77.000 47.566 1.00 32.50 201 ARG F CA 1
ATOM 9297 C C . ARG F 1 201 ? 46.702 78.135 48.576 1.00 32.95 201 ARG F C 1
ATOM 9298 O O . ARG F 1 201 ? 47.033 79.279 48.186 1.00 30.94 201 ARG F O 1
ATOM 9306 N N . PRO F 1 202 ? 46.581 77.859 49.876 1.00 32.02 202 PRO F N 1
ATOM 9307 C CA . PRO F 1 202 ? 46.967 78.849 50.876 1.00 31.61 202 PRO F CA 1
ATOM 9308 C C . PRO F 1 202 ? 48.386 79.393 50.666 1.00 32.06 202 PRO F C 1
ATOM 9309 O O . PRO F 1 202 ? 49.287 78.662 50.317 1.00 31.28 202 PRO F O 1
ATOM 9313 N N . GLU F 1 203 ? 48.597 80.681 50.872 1.00 32.83 203 GLU F N 1
ATOM 9314 C CA . GLU F 1 203 ? 49.966 81.194 50.784 1.00 33.54 203 GLU F CA 1
ATOM 9315 C C . GLU F 1 203 ? 50.629 81.020 52.134 1.00 33.56 203 GLU F C 1
ATOM 9316 O O . GLU F 1 203 ? 50.124 81.538 53.128 1.00 33.56 203 GLU F O 1
ATOM 9322 N N . THR F 1 204 ? 51.748 80.299 52.180 1.00 33.97 204 THR F N 1
ATOM 9323 C CA . THR F 1 204 ? 52.436 79.966 53.449 1.00 34.11 204 THR F CA 1
ATOM 9324 C C . THR F 1 204 ? 53.951 80.167 53.337 1.00 35.08 204 THR F C 1
ATOM 9325 O O . THR F 1 204 ? 54.469 80.125 52.243 1.00 35.00 204 THR F O 1
ATOM 9329 N N . PRO F 1 205 ? 54.640 80.383 54.465 1.00 36.00 205 PRO F N 1
ATOM 9330 C CA . PRO F 1 205 ? 56.104 80.536 54.492 1.00 36.21 205 PRO F CA 1
ATOM 9331 C C . PRO F 1 205 ? 56.916 79.294 54.140 1.00 36.76 205 PRO F C 1
ATOM 9332 O O . PRO F 1 205 ? 58.032 79.435 53.668 1.00 36.92 205 PRO F O 1
ATOM 9336 N N . PHE F 1 206 ? 56.355 78.089 54.313 1.00 36.63 206 PHE F N 1
ATOM 9337 C CA . PHE F 1 206 ? 57.074 76.868 54.018 1.00 36.88 206 PHE F CA 1
ATOM 9338 C C . PHE F 1 206 ? 56.148 75.870 53.299 1.00 36.93 206 PHE F C 1
ATOM 9339 O O . PHE F 1 206 ? 56.557 74.789 52.863 1.00 35.67 206 PHE F O 1
ATOM 9348 N N . MET G 1 1 ? 32.459 56.789 52.955 1.00 30.39 1 MET G N 1
ATOM 9349 C CA . MET G 1 1 ? 33.425 55.722 52.746 1.00 31.54 1 MET G CA 1
ATOM 9350 C C . MET G 1 1 ? 33.082 55.071 51.419 1.00 29.32 1 MET G C 1
ATOM 9351 O O . MET G 1 1 ? 31.966 55.226 50.954 1.00 28.64 1 MET G O 1
ATOM 9356 N N . VAL G 1 2 ? 33.981 54.274 50.879 1.00 29.09 2 VAL G N 1
ATOM 9357 C CA . VAL G 1 2 ? 33.697 53.679 49.554 1.00 30.36 2 VAL G CA 1
ATOM 9358 C C . VAL G 1 2 ? 32.405 52.862 49.656 1.00 31.04 2 VAL G C 1
ATOM 9359 O O . VAL G 1 2 ? 32.136 52.219 50.676 1.00 33.13 2 VAL G O 1
ATOM 9363 N N . HIS G 1 3 ? 31.574 53.044 48.654 1.00 31.21 3 HIS G N 1
ATOM 9364 C CA . HIS G 1 3 ? 30.250 52.477 48.607 1.00 30.64 3 HIS G CA 1
ATOM 9365 C C . HIS G 1 3 ? 30.201 51.473 47.453 1.00 30.59 3 HIS G C 1
ATOM 9366 O O . HIS G 1 3 ? 30.440 51.848 46.286 1.00 31.94 3 HIS G O 1
ATOM 9373 N N . TYR G 1 4 ? 29.786 50.247 47.786 1.00 30.80 4 TYR G N 1
ATOM 9374 C CA . TYR G 1 4 ? 29.679 49.168 46.814 1.00 30.80 4 TYR G CA 1
ATOM 9375 C C . TYR G 1 4 ? 28.208 48.732 46.729 1.00 30.03 4 TYR G C 1
ATOM 9376 O O . TYR G 1 4 ? 27.587 48.586 47.750 1.00 29.90 4 TYR G O 1
ATOM 9385 N N . LYS G 1 5 ? 27.671 48.647 45.516 1.00 31.31 5 LYS G N 1
ATOM 9386 C CA . LYS G 1 5 ? 26.313 48.117 45.246 1.00 31.01 5 LYS G CA 1
ATOM 9387 C C . LYS G 1 5 ? 26.432 47.015 44.174 1.00 30.79 5 LYS G C 1
ATOM 9388 O O . LYS G 1 5 ? 27.100 47.225 43.169 1.00 31.13 5 LYS G O 1
ATOM 9394 N N . LEU G 1 6 ? 25.868 45.841 44.441 1.00 30.02 6 LEU G N 1
ATOM 9395 C CA . LEU G 1 6 ? 25.929 44.728 43.523 1.00 30.59 6 LEU G CA 1
ATOM 9396 C C . LEU G 1 6 ? 24.485 44.455 43.167 1.00 30.59 6 LEU G C 1
ATOM 9397 O O . LEU G 1 6 ? 23.651 44.256 44.029 1.00 32.43 6 LEU G O 1
ATOM 9402 N N . THR G 1 7 ? 24.194 44.569 41.893 1.00 30.68 7 THR G N 1
ATOM 9403 C CA . THR G 1 7 ? 22.883 44.277 41.453 1.00 29.36 7 THR G CA 1
ATOM 9404 C C . THR G 1 7 ? 22.914 42.970 40.680 1.00 30.11 7 THR G C 1
ATOM 9405 O O . THR G 1 7 ? 23.722 42.801 39.755 1.00 31.21 7 THR G O 1
ATOM 9409 N N . TYR G 1 8 ? 22.020 42.046 41.047 1.00 30.12 8 TYR G N 1
ATOM 9410 C CA . TYR G 1 8 ? 21.953 40.716 40.407 1.00 30.51 8 TYR G CA 1
ATOM 9411 C C . TYR G 1 8 ? 20.549 40.155 40.731 1.00 30.76 8 TYR G C 1
ATOM 9412 O O . TYR G 1 8 ? 19.717 40.872 41.273 1.00 31.19 8 TYR G O 1
ATOM 9421 N N . PHE G 1 9 ? 20.266 38.916 40.363 1.00 31.06 9 PHE G N 1
ATOM 9422 C CA . PHE G 1 9 ? 19.025 38.307 40.633 1.00 32.21 9 PHE G CA 1
ATOM 9423 C C . PHE G 1 9 ? 18.988 37.776 42.048 1.00 32.42 9 PHE G C 1
ATOM 9424 O O . PHE G 1 9 ? 20.002 37.771 42.752 1.00 32.12 9 PHE G O 1
ATOM 9432 N N . ASN G 1 10 ? 17.822 37.310 42.461 1.00 33.29 10 ASN G N 1
ATOM 9433 C CA . ASN G 1 10 ? 17.682 36.772 43.805 1.00 33.85 10 ASN G CA 1
ATOM 9434 C C . ASN G 1 10 ? 18.096 35.318 43.769 1.00 34.65 10 ASN G C 1
ATOM 9435 O O . ASN G 1 10 ? 17.285 34.401 43.824 1.00 33.63 10 ASN G O 1
ATOM 9440 N N . GLY G 1 11 ? 19.397 35.132 43.674 1.00 36.02 11 GLY G N 1
ATOM 9441 C CA . GLY G 1 11 ? 19.940 33.809 43.630 1.00 36.35 11 GLY G CA 1
ATOM 9442 C C . GLY G 1 11 ? 21.424 33.899 43.688 1.00 35.80 11 GLY G C 1
ATOM 9443 O O . GLY G 1 11 ? 22.004 34.995 43.598 1.00 35.21 11 GLY G O 1
ATOM 9444 N N . ARG G 1 12 ? 22.045 32.740 43.834 1.00 36.22 12 ARG G N 1
ATOM 9445 C CA . ARG G 1 12 ? 23.502 32.670 43.872 1.00 36.06 12 ARG G CA 1
ATOM 9446 C C . ARG G 1 12 ? 24.023 33.038 42.464 1.00 35.66 12 ARG G C 1
ATOM 9447 O O . ARG G 1 12 ? 24.493 34.195 42.222 1.00 35.00 12 ARG G O 1
ATOM 9455 N N . GLY G 1 13 ? 23.896 32.101 41.535 1.00 36.06 13 GLY G N 1
ATOM 9456 C CA . GLY G 1 13 ? 24.182 32.384 40.136 1.00 35.81 13 GLY G CA 1
ATOM 9457 C C . GLY G 1 13 ? 25.528 33.057 39.924 1.00 35.96 13 GLY G C 1
ATOM 9458 O O . GLY G 1 13 ? 26.507 32.796 40.643 1.00 34.68 13 GLY G O 1
ATOM 9459 N N . ALA G 1 14 ? 25.549 33.928 38.921 1.00 35.02 14 ALA G N 1
ATOM 9460 C CA . ALA G 1 14 ? 26.705 34.693 38.541 1.00 35.30 14 ALA G CA 1
ATOM 9461 C C . ALA G 1 14 ? 27.089 35.855 39.453 1.00 35.06 14 ALA G C 1
ATOM 9462 O O . ALA G 1 14 ? 28.154 36.458 39.240 1.00 36.01 14 ALA G O 1
ATOM 9464 N N . GLY G 1 15 ? 26.277 36.204 40.451 1.00 33.57 15 GLY G N 1
ATOM 9465 C CA . GLY G 1 15 ? 26.651 37.278 41.401 1.00 34.00 15 GLY G CA 1
ATOM 9466 C C . GLY G 1 15 ? 27.359 36.710 42.617 1.00 32.38 15 GLY G C 1
ATOM 9467 O O . GLY G 1 15 ? 27.959 37.444 43.360 1.00 33.33 15 GLY G O 1
ATOM 9468 N N . GLU G 1 16 ? 27.303 35.397 42.790 1.00 31.18 16 GLU G N 1
ATOM 9469 C CA . GLU G 1 16 ? 27.670 34.783 44.063 1.00 31.77 16 GLU G CA 1
ATOM 9470 C C . GLU G 1 16 ? 29.145 34.904 44.370 1.00 32.82 16 GLU G C 1
ATOM 9471 O O . GLU G 1 16 ? 29.508 35.036 45.528 1.00 33.24 16 GLU G O 1
ATOM 9477 N N . CYS G 1 17 ? 29.987 34.753 43.360 1.00 33.09 17 CYS G N 1
ATOM 9478 C CA . CYS G 1 17 ? 31.419 34.876 43.595 1.00 33.19 17 CYS G CA 1
ATOM 9479 C C . CYS G 1 17 ? 31.728 36.283 44.117 1.00 33.12 17 CYS G C 1
ATOM 9480 O O . CYS G 1 17 ? 32.410 36.432 45.085 1.00 32.05 17 CYS G O 1
ATOM 9483 N N . ALA G 1 18 ? 31.226 37.334 43.486 1.00 31.27 18 ALA G N 1
ATOM 9484 C CA . ALA G 1 18 ? 31.355 38.677 44.053 1.00 30.92 18 ALA G CA 1
ATOM 9485 C C . ALA G 1 18 ? 30.904 38.816 45.520 1.00 31.60 18 ALA G C 1
ATOM 9486 O O . ALA G 1 18 ? 31.594 39.392 46.344 1.00 31.99 18 ALA G O 1
ATOM 9488 N N . ARG G 1 19 ? 29.743 38.259 45.845 1.00 30.49 19 ARG G N 1
ATOM 9489 C CA . ARG G 1 19 ? 29.226 38.264 47.227 1.00 30.25 19 ARG G CA 1
ATOM 9490 C C . ARG G 1 19 ? 30.212 37.566 48.126 1.00 29.64 19 ARG G C 1
ATOM 9491 O O . ARG G 1 19 ? 30.426 37.977 49.288 1.00 31.22 19 ARG G O 1
ATOM 9499 N N . GLN G 1 20 ? 30.808 36.470 47.650 1.00 30.74 20 GLN G N 1
ATOM 9500 C CA . GLN G 1 20 ? 31.739 35.742 48.544 1.00 30.60 20 GLN G CA 1
ATOM 9501 C C . GLN G 1 20 ? 33.070 36.460 48.719 1.00 31.32 20 GLN G C 1
ATOM 9502 O O . GLN G 1 20 ? 33.672 36.420 49.790 1.00 31.60 20 GLN G O 1
ATOM 9508 N N . VAL G 1 21 ? 33.480 37.195 47.716 1.00 31.23 21 VAL G N 1
ATOM 9509 C CA . VAL G 1 21 ? 34.666 38.050 47.916 1.00 30.41 21 VAL G CA 1
ATOM 9510 C C . VAL G 1 21 ? 34.391 39.173 48.945 1.00 30.00 21 VAL G C 1
ATOM 9511 O O . VAL G 1 21 ? 35.197 39.458 49.842 1.00 31.23 21 VAL G O 1
ATOM 9515 N N . PHE G 1 22 ? 33.251 39.839 48.835 1.00 31.13 22 PHE G N 1
ATOM 9516 C CA . PHE G 1 22 ? 32.873 40.814 49.859 1.00 31.49 22 PHE G CA 1
ATOM 9517 C C . PHE G 1 22 ? 32.852 40.136 51.225 1.00 30.37 22 PHE G C 1
ATOM 9518 O O . PHE G 1 22 ? 33.306 40.695 52.224 1.00 31.93 22 PHE G O 1
ATOM 9526 N N . ALA G 1 23 ? 32.248 38.936 51.329 1.00 29.70 23 ALA G N 1
ATOM 9527 C CA . ALA G 1 23 ? 32.244 38.230 52.626 1.00 30.24 23 ALA G CA 1
ATOM 9528 C C . ALA G 1 23 ? 33.636 37.986 53.164 1.00 29.93 23 ALA G C 1
ATOM 9529 O O . ALA G 1 23 ? 33.922 38.176 54.349 1.00 29.89 23 ALA G O 1
ATOM 9531 N N . LEU G 1 24 ? 34.513 37.557 52.291 1.00 31.19 24 LEU G N 1
ATOM 9532 C CA . LEU G 1 24 ? 35.827 37.182 52.688 1.00 32.94 24 LEU G CA 1
ATOM 9533 C C . LEU G 1 24 ? 36.571 38.397 53.170 1.00 31.60 24 LEU G C 1
ATOM 9534 O O . LEU G 1 24 ? 37.393 38.313 54.046 1.00 32.80 24 LEU G O 1
ATOM 9539 N N . ALA G 1 25 ? 36.305 39.516 52.511 1.00 31.22 25 ALA G N 1
ATOM 9540 C CA . ALA G 1 25 ? 36.868 40.798 52.896 1.00 31.51 25 ALA G CA 1
ATOM 9541 C C . ALA G 1 25 ? 36.213 41.497 54.100 1.00 31.71 25 ALA G C 1
ATOM 9542 O O . ALA G 1 25 ? 36.686 42.574 54.515 1.00 33.33 25 ALA G O 1
ATOM 9544 N N . ASP G 1 26 ? 35.127 40.955 54.615 1.00 32.60 26 ASP G N 1
ATOM 9545 C CA . ASP G 1 26 ? 34.260 41.606 55.619 1.00 32.88 26 ASP G CA 1
ATOM 9546 C C . ASP G 1 26 ? 33.905 43.046 55.137 1.00 33.01 26 ASP G C 1
ATOM 9547 O O . ASP G 1 26 ? 34.017 44.018 55.862 1.00 33.48 26 ASP G O 1
ATOM 9552 N N . GLN G 1 27 ? 33.514 43.143 53.879 1.00 32.60 27 GLN G N 1
ATOM 9553 C CA . GLN G 1 27 ? 33.207 44.409 53.280 1.00 32.49 27 GLN G CA 1
ATOM 9554 C C . GLN G 1 27 ? 31.716 44.550 53.150 1.00 32.87 27 GLN G C 1
ATOM 9555 O O . GLN G 1 27 ? 31.075 43.744 52.477 1.00 32.67 27 GLN G O 1
ATOM 9561 N N . LYS G 1 28 ? 31.179 45.616 53.758 1.00 32.94 28 LYS G N 1
ATOM 9562 C CA . LYS G 1 28 ? 29.779 45.958 53.584 1.00 35.39 28 LYS G CA 1
ATOM 9563 C C . LYS G 1 28 ? 29.447 46.426 52.162 1.00 33.35 28 LYS G C 1
ATOM 9564 O O . LYS G 1 28 ? 30.225 47.114 51.444 1.00 33.50 28 LYS G O 1
ATOM 9570 N N . TYR G 1 29 ? 28.322 45.946 51.667 1.00 31.66 29 TYR G N 1
ATOM 9571 C CA . TYR G 1 29 ? 27.861 46.294 50.343 1.00 31.15 29 TYR G CA 1
ATOM 9572 C C . TYR G 1 29 ? 26.325 46.174 50.307 1.00 31.24 29 TYR G C 1
ATOM 9573 O O . TYR G 1 29 ? 25.710 45.516 51.149 1.00 30.34 29 TYR G O 1
ATOM 9582 N N . GLU G 1 30 ? 25.735 46.812 49.302 1.00 31.97 30 GLU G N 1
ATOM 9583 C CA . GLU G 1 30 ? 24.285 46.721 49.060 1.00 33.41 30 GLU G CA 1
ATOM 9584 C C . GLU G 1 30 ? 24.024 45.593 48.061 1.00 31.94 30 GLU G C 1
ATOM 9585 O O . GLU G 1 30 ? 24.521 45.638 46.948 1.00 31.15 30 GLU G O 1
ATOM 9591 N N . ASP G 1 31 ? 23.318 44.580 48.528 1.00 31.52 31 ASP G N 1
ATOM 9592 C CA . ASP G 1 31 ? 23.026 43.362 47.791 1.00 31.12 31 ASP G CA 1
ATOM 9593 C C . ASP G 1 31 ? 21.635 43.541 47.236 1.00 31.99 31 ASP G C 1
ATOM 9594 O O . ASP G 1 31 ? 20.665 43.243 47.902 1.00 33.22 31 ASP G O 1
ATOM 9599 N N . VAL G 1 32 ? 21.562 44.077 46.032 1.00 31.53 32 VAL G N 1
ATOM 9600 C CA . VAL G 1 32 ? 20.327 44.355 45.376 1.00 32.32 32 VAL G CA 1
ATOM 9601 C C . VAL G 1 32 ? 19.972 43.141 44.528 1.00 30.75 32 VAL G C 1
ATOM 9602 O O . VAL G 1 32 ? 20.705 42.771 43.612 1.00 30.51 32 VAL G O 1
ATOM 9606 N N . ARG G 1 33 ? 18.795 42.593 44.806 1.00 30.18 33 ARG G N 1
ATOM 9607 C CA . ARG G 1 33 ? 18.314 41.341 44.210 1.00 30.56 33 ARG G CA 1
ATOM 9608 C C . ARG G 1 33 ? 17.045 41.579 43.397 1.00 30.99 33 ARG G C 1
ATOM 9609 O O . ARG G 1 33 ? 16.035 41.946 43.948 1.00 31.49 33 ARG G O 1
ATOM 9617 N N . LEU G 1 34 ? 17.129 41.386 42.088 1.00 30.77 34 LEU G N 1
ATOM 9618 C CA . LEU G 1 34 ? 16.025 41.616 41.151 1.00 32.12 34 LEU G CA 1
ATOM 9619 C C . LEU G 1 34 ? 15.298 40.306 40.848 1.00 31.34 34 LEU G C 1
ATOM 9620 O O . LEU G 1 34 ? 15.854 39.249 41.012 1.00 30.23 34 LEU G O 1
ATOM 9625 N N . THR G 1 35 ? 14.019 40.370 40.475 1.00 32.61 35 THR G N 1
ATOM 9626 C CA . THR G 1 35 ? 13.377 39.269 39.765 1.00 33.18 35 THR G CA 1
ATOM 9627 C C . THR G 1 35 ? 13.333 39.604 38.291 1.00 34.26 35 THR G C 1
ATOM 9628 O O . THR G 1 35 ? 13.726 40.688 37.883 1.00 34.83 35 THR G O 1
ATOM 9632 N N . GLN G 1 36 ? 12.795 38.689 37.489 1.00 36.10 36 GLN G N 1
ATOM 9633 C CA . GLN G 1 36 ? 12.649 38.946 36.066 1.00 36.63 36 GLN G CA 1
ATOM 9634 C C . GLN G 1 36 ? 11.787 40.205 35.831 1.00 37.41 36 GLN G C 1
ATOM 9635 O O . GLN G 1 36 ? 12.034 40.985 34.910 1.00 37.97 36 GLN G O 1
ATOM 9641 N N . GLU G 1 37 ? 10.785 40.417 36.675 1.00 37.94 37 GLU G N 1
ATOM 9642 C CA . GLU G 1 37 ? 9.906 41.579 36.515 1.00 37.51 37 GLU G CA 1
ATOM 9643 C C . GLU G 1 37 ? 10.597 42.910 36.778 1.00 36.68 37 GLU G C 1
ATOM 9644 O O . GLU G 1 37 ? 10.356 43.886 36.081 1.00 36.07 37 GLU G O 1
ATOM 9650 N N . THR G 1 38 ? 11.431 42.981 37.805 1.00 36.07 38 THR G N 1
ATOM 9651 C CA . THR G 1 38 ? 12.069 44.268 38.107 1.00 36.02 38 THR G CA 1
ATOM 9652 C C . THR G 1 38 ? 13.354 44.474 37.302 1.00 36.32 38 THR G C 1
ATOM 9653 O O . THR G 1 38 ? 13.822 45.612 37.142 1.00 36.77 38 THR G O 1
ATOM 9657 N N . PHE G 1 39 ? 13.919 43.383 36.787 1.00 34.71 39 PHE G N 1
ATOM 9658 C CA . PHE G 1 39 ? 15.068 43.503 35.892 1.00 34.60 39 PHE G CA 1
ATOM 9659 C C . PHE G 1 39 ? 14.682 44.205 34.580 1.00 34.97 39 PHE G C 1
ATOM 9660 O O . PHE G 1 39 ? 15.418 45.037 34.062 1.00 33.82 39 PHE G O 1
ATOM 9668 N N . VAL G 1 40 ? 13.499 43.907 34.058 1.00 35.61 40 VAL G N 1
ATOM 9669 C CA . VAL G 1 40 ? 13.087 44.440 32.759 1.00 36.62 40 VAL G CA 1
ATOM 9670 C C . VAL G 1 40 ? 13.183 45.990 32.584 1.00 36.82 40 VAL G C 1
ATOM 9671 O O . VAL G 1 40 ? 13.725 46.451 31.586 1.00 36.42 40 VAL G O 1
ATOM 9675 N N . PRO G 1 41 ? 12.578 46.797 33.464 1.00 38.24 41 PRO G N 1
ATOM 9676 C CA . PRO G 1 41 ? 12.802 48.274 33.448 1.00 37.87 41 PRO G CA 1
ATOM 9677 C C . PRO G 1 41 ? 14.232 48.803 33.577 1.00 38.97 41 PRO G C 1
ATOM 9678 O O . PRO G 1 41 ? 14.493 49.918 33.099 1.00 40.32 41 PRO G O 1
ATOM 9682 N N . LEU G 1 42 ? 15.142 48.045 34.209 1.00 37.50 42 LEU G N 1
ATOM 9683 C CA . LEU G 1 42 ? 16.520 48.498 34.384 1.00 37.30 42 LEU G CA 1
ATOM 9684 C C . LEU G 1 42 ? 17.434 48.078 33.247 1.00 36.15 42 LEU G C 1
ATOM 9685 O O . LEU G 1 42 ? 18.529 48.638 33.099 1.00 36.15 42 LEU G O 1
ATOM 9690 N N . LYS G 1 43 ? 16.980 47.146 32.405 1.00 36.33 43 LYS G N 1
ATOM 9691 C CA . LYS G 1 43 ? 17.890 46.494 31.436 1.00 35.31 43 LYS G CA 1
ATOM 9692 C C . LYS G 1 43 ? 18.736 47.530 30.674 1.00 35.51 43 LYS G C 1
ATOM 9693 O O . LYS G 1 43 ? 19.950 47.348 30.570 1.00 34.61 43 LYS G O 1
ATOM 9699 N N . ALA G 1 44 ? 18.153 48.666 30.281 1.00 34.42 44 ALA G N 1
ATOM 9700 C CA . ALA G 1 44 ? 18.923 49.655 29.496 1.00 35.12 44 ALA G CA 1
ATOM 9701 C C . ALA G 1 44 ? 19.920 50.495 30.315 1.00 35.95 44 ALA G C 1
ATOM 9702 O O . ALA G 1 44 ? 20.738 51.227 29.732 1.00 36.67 44 ALA G O 1
ATOM 9704 N N . THR G 1 45 ? 19.876 50.415 31.639 1.00 35.30 45 THR G N 1
ATOM 9705 C CA . THR G 1 45 ? 20.800 51.222 32.418 1.00 35.18 45 THR G CA 1
ATOM 9706 C C . THR G 1 45 ? 22.117 50.465 32.608 1.00 35.13 45 THR G C 1
ATOM 9707 O O . THR G 1 45 ? 23.094 51.055 33.083 1.00 36.17 45 THR G O 1
ATOM 9711 N N . PHE G 1 46 ? 22.123 49.181 32.243 1.00 33.47 46 PHE G N 1
ATOM 9712 C CA . PHE G 1 46 ? 23.289 48.313 32.476 1.00 32.52 46 PHE G CA 1
ATOM 9713 C C . PHE G 1 46 ? 24.177 48.316 31.251 1.00 32.71 46 PHE G C 1
ATOM 9714 O O . PHE G 1 46 ? 23.646 48.330 30.090 1.00 34.53 46 PHE G O 1
ATOM 9722 N N . PRO G 1 47 ? 25.511 48.354 31.492 1.00 33.27 47 PRO G N 1
ATOM 9723 C CA . PRO G 1 47 ? 26.490 48.524 30.428 1.00 32.00 47 PRO G CA 1
ATOM 9724 C C . PRO G 1 47 ? 26.293 47.560 29.237 1.00 31.67 47 PRO G C 1
ATOM 9725 O O . PRO G 1 47 ? 26.326 48.018 28.085 1.00 33.47 47 PRO G O 1
ATOM 9729 N N . PHE G 1 48 ? 25.963 46.296 29.487 1.00 32.06 48 PHE G N 1
ATOM 9730 C CA . PHE G 1 48 ? 25.732 45.327 28.436 1.00 33.49 48 PHE G CA 1
ATOM 9731 C C . PHE G 1 48 ? 24.329 44.671 28.524 1.00 33.16 48 PHE G C 1
ATOM 9732 O O . PHE G 1 48 ? 24.100 43.608 27.954 1.00 33.05 48 PHE G O 1
ATOM 9740 N N . GLY G 1 49 ? 23.411 45.333 29.229 1.00 33.02 49 GLY G N 1
ATOM 9741 C CA . GLY G 1 49 ? 22.038 44.906 29.298 1.00 31.64 49 GLY G CA 1
ATOM 9742 C C . GLY G 1 49 ? 21.866 43.689 30.149 1.00 32.46 49 GLY G C 1
ATOM 9743 O O . GLY G 1 49 ? 20.893 42.957 29.988 1.00 32.46 49 GLY G O 1
ATOM 9744 N N . GLN G 1 50 ? 22.840 43.422 31.039 1.00 30.77 50 GLN G N 1
ATOM 9745 C CA . GLN G 1 50 ? 22.805 42.200 31.850 1.00 32.85 50 GLN G CA 1
ATOM 9746 C C . GLN G 1 50 ? 23.226 42.506 33.242 1.00 30.81 50 GLN G C 1
ATOM 9747 O O . GLN G 1 50 ? 23.778 43.579 33.502 1.00 29.84 50 GLN G O 1
ATOM 9753 N N . VAL G 1 51 ? 23.019 41.520 34.120 1.00 31.97 51 VAL G N 1
ATOM 9754 C CA . VAL G 1 51 ? 23.402 41.605 35.551 1.00 32.21 51 VAL G CA 1
ATOM 9755 C C . VAL G 1 51 ? 24.300 40.318 35.781 1.00 31.99 51 VAL G C 1
ATOM 9756 O O . VAL G 1 51 ? 24.057 39.255 35.132 1.00 33.28 51 VAL G O 1
ATOM 9760 N N . PRO G 1 52 ? 25.378 40.395 36.578 1.00 31.84 52 PRO G N 1
ATOM 9761 C CA . PRO G 1 52 ? 25.565 41.418 37.609 1.00 31.45 52 PRO G CA 1
ATOM 9762 C C . PRO G 1 52 ? 26.219 42.711 37.105 1.00 31.67 52 PRO G C 1
ATOM 9763 O O . PRO G 1 52 ? 26.931 42.770 36.054 1.00 32.25 52 PRO G O 1
ATOM 9767 N N . VAL G 1 53 ? 25.951 43.761 37.868 1.00 31.20 53 VAL G N 1
ATOM 9768 C CA . VAL G 1 53 ? 26.572 45.047 37.692 1.00 31.32 53 VAL G CA 1
ATOM 9769 C C . VAL G 1 53 ? 26.969 45.495 39.111 1.00 31.53 53 VAL G C 1
ATOM 9770 O O . VAL G 1 53 ? 26.170 45.514 40.029 1.00 32.23 53 VAL G O 1
ATOM 9774 N N . LEU G 1 54 ? 28.233 45.840 39.216 1.00 29.99 54 LEU G N 1
ATOM 9775 C CA . LEU G 1 54 ? 28.790 46.515 40.385 1.00 30.85 54 LEU G CA 1
ATOM 9776 C C . LEU G 1 54 ? 28.821 48.013 40.216 1.00 29.69 54 LEU G C 1
ATOM 9777 O O . LEU G 1 54 ? 29.164 48.529 39.152 1.00 30.98 54 LEU G O 1
ATOM 9782 N N . GLU G 1 55 ? 28.470 48.729 41.280 1.00 30.61 55 GLU G N 1
ATOM 9783 C CA . GLU G 1 55 ? 28.705 50.171 41.288 1.00 31.83 55 GLU G CA 1
ATOM 9784 C C . GLU G 1 55 ? 29.654 50.437 42.429 1.00 31.60 55 GLU G C 1
ATOM 9785 O O . GLU G 1 55 ? 29.424 49.993 43.541 1.00 32.27 55 GLU G O 1
ATOM 9791 N N . VAL G 1 56 ? 30.699 51.200 42.146 1.00 32.20 56 VAL G N 1
ATOM 9792 C CA . VAL G 1 56 ? 31.713 51.580 43.110 1.00 31.94 56 VAL G CA 1
ATOM 9793 C C . VAL G 1 56 ? 31.641 53.097 43.114 1.00 30.86 56 VAL G C 1
ATOM 9794 O O . VAL G 1 56 ? 31.935 53.746 42.120 1.00 29.80 56 VAL G O 1
ATOM 9798 N N . ASP G 1 57 ? 31.244 53.700 44.218 1.00 30.56 57 ASP G N 1
ATOM 9799 C CA . ASP G 1 57 ? 31.025 55.132 44.251 1.00 30.63 57 ASP G CA 1
ATOM 9800 C C . ASP G 1 57 ? 30.200 55.632 43.059 1.00 31.32 57 ASP G C 1
ATOM 9801 O O . ASP G 1 57 ? 30.531 56.656 42.459 1.00 32.35 57 ASP G O 1
ATOM 9806 N N . GLY G 1 58 ? 29.158 54.867 42.744 1.00 31.06 58 GLY G N 1
ATOM 9807 C CA . GLY G 1 58 ? 28.203 55.194 41.672 1.00 32.11 58 GLY G CA 1
ATOM 9808 C C . GLY G 1 58 ? 28.664 54.895 40.259 1.00 32.32 58 GLY G C 1
ATOM 9809 O O . GLY G 1 58 ? 27.950 55.284 39.283 1.00 33.54 58 GLY G O 1
ATOM 9810 N N . GLN G 1 59 ? 29.871 54.361 40.107 1.00 31.83 59 GLN G N 1
ATOM 9811 C CA . GLN G 1 59 ? 30.412 54.048 38.770 1.00 32.47 59 GLN G CA 1
ATOM 9812 C C . GLN G 1 59 ? 30.182 52.588 38.473 1.00 31.21 59 GLN G C 1
ATOM 9813 O O . GLN G 1 59 ? 30.505 51.694 39.272 1.00 32.45 59 GLN G O 1
ATOM 9819 N N . GLN G 1 60 ? 29.620 52.331 37.289 1.00 31.01 60 GLN G N 1
ATOM 9820 C CA . GLN G 1 60 ? 29.243 50.933 36.920 1.00 31.48 60 GLN G CA 1
ATOM 9821 C C . GLN G 1 60 ? 30.376 50.082 36.320 1.00 30.97 60 GLN G C 1
ATOM 9822 O O . GLN G 1 60 ? 31.175 50.546 35.521 1.00 31.47 60 GLN G O 1
ATOM 9828 N N . LEU G 1 61 ? 30.398 48.827 36.773 1.00 30.58 61 LEU G N 1
ATOM 9829 C CA . LEU G 1 61 ? 31.259 47.812 36.252 1.00 31.32 61 LEU G CA 1
ATOM 9830 C C . LEU G 1 61 ? 30.446 46.566 36.072 1.00 31.88 61 LEU G C 1
ATOM 9831 O O . LEU G 1 61 ? 29.942 45.986 37.049 1.00 33.53 61 LEU G O 1
ATOM 9836 N N . ALA G 1 62 ? 30.333 46.117 34.823 1.00 31.63 62 ALA G N 1
ATOM 9837 C CA . ALA G 1 62 ? 29.606 44.942 34.508 1.00 31.79 62 ALA G CA 1
ATOM 9838 C C . ALA G 1 62 ? 30.525 43.712 34.369 1.00 31.51 62 ALA G C 1
ATOM 9839 O O . ALA G 1 62 ? 31.750 43.856 34.311 1.00 30.94 62 ALA G O 1
ATOM 9841 N N . GLN G 1 63 ? 29.904 42.545 34.258 1.00 32.42 63 GLN G N 1
ATOM 9842 C CA . GLN G 1 63 ? 30.541 41.216 33.992 1.00 31.88 63 GLN G CA 1
ATOM 9843 C C . GLN G 1 63 ? 31.081 40.535 35.229 1.00 33.08 63 GLN G C 1
ATOM 9844 O O . GLN G 1 63 ? 32.016 41.061 35.880 1.00 33.07 63 GLN G O 1
ATOM 9850 N N . SER G 1 64 ? 30.557 39.336 35.516 1.00 32.21 64 SER G N 1
ATOM 9851 C CA . SER G 1 64 ? 30.870 38.670 36.782 1.00 33.28 64 SER G CA 1
ATOM 9852 C C . SER G 1 64 ? 32.364 38.535 36.988 1.00 32.40 64 SER G C 1
ATOM 9853 O O . SER G 1 64 ? 32.832 38.828 38.069 1.00 33.45 64 SER G O 1
ATOM 9856 N N . GLN G 1 65 ? 33.131 38.077 35.995 1.00 32.00 65 GLN G N 1
ATOM 9857 C CA . GLN G 1 65 ? 34.545 37.860 36.268 1.00 30.31 65 GLN G CA 1
ATOM 9858 C C . GLN G 1 65 ? 35.329 39.190 36.351 1.00 30.84 65 GLN G C 1
ATOM 9859 O O . GLN G 1 65 ? 36.259 39.300 37.123 1.00 30.08 65 GLN G O 1
ATOM 9865 N N . ALA G 1 66 ? 34.952 40.204 35.560 1.00 29.87 66 ALA G N 1
ATOM 9866 C CA . ALA G 1 66 ? 35.609 41.497 35.690 1.00 31.14 66 ALA G CA 1
ATOM 9867 C C . ALA G 1 66 ? 35.381 42.065 37.114 1.00 31.82 66 ALA G C 1
ATOM 9868 O O . ALA G 1 66 ? 36.269 42.566 37.782 1.00 33.00 66 ALA G O 1
ATOM 9870 N N . ILE G 1 67 ? 34.184 41.882 37.605 1.00 30.56 67 ILE G N 1
ATOM 9871 C CA . ILE G 1 67 ? 33.787 42.408 38.902 1.00 31.03 67 ILE G CA 1
ATOM 9872 C C . ILE G 1 67 ? 34.533 41.631 39.960 1.00 30.84 67 ILE G C 1
ATOM 9873 O O . ILE G 1 67 ? 35.148 42.210 40.849 1.00 30.88 67 ILE G O 1
ATOM 9878 N N . CYS G 1 68 ? 34.547 40.317 39.826 1.00 30.34 68 CYS G N 1
ATOM 9879 C CA . CYS G 1 68 ? 35.276 39.471 40.855 1.00 29.91 68 CYS G CA 1
ATOM 9880 C C . CYS G 1 68 ? 36.761 39.797 40.884 1.00 30.09 68 CYS G C 1
ATOM 9881 O O . CYS G 1 68 ? 37.326 39.929 41.912 1.00 31.40 68 CYS G O 1
ATOM 9884 N N . ARG G 1 69 ? 37.392 39.914 39.715 1.00 30.47 69 ARG G N 1
ATOM 9885 C CA . ARG G 1 69 ? 38.782 40.213 39.671 1.00 30.49 69 ARG G CA 1
ATOM 9886 C C . ARG G 1 69 ? 39.082 41.543 40.305 1.00 30.48 69 ARG G C 1
ATOM 9887 O O . ARG G 1 69 ? 40.003 41.684 41.060 1.00 30.86 69 ARG G O 1
ATOM 9895 N N . TYR G 1 70 ? 38.262 42.523 39.964 1.00 29.47 70 TYR G N 1
ATOM 9896 C CA . TYR G 1 70 ? 38.403 43.881 40.477 1.00 29.37 70 TYR G CA 1
ATOM 9897 C C . TYR G 1 70 ? 38.329 43.875 42.008 1.00 31.14 70 TYR G C 1
ATOM 9898 O O . TYR G 1 70 ? 39.203 44.442 42.706 1.00 31.29 70 TYR G O 1
ATOM 9907 N N . LEU G 1 71 ? 37.307 43.190 42.543 1.00 30.88 71 LEU G N 1
ATOM 9908 C CA . LEU G 1 71 ? 37.122 43.167 43.973 1.00 30.48 71 LEU G CA 1
ATOM 9909 C C . LEU G 1 71 ? 38.242 42.359 44.612 1.00 31.35 71 LEU G C 1
ATOM 9910 O O . LEU G 1 71 ? 38.786 42.708 45.632 1.00 32.60 71 LEU G O 1
ATOM 9915 N N . ALA G 1 72 ? 38.594 41.251 43.988 1.00 31.46 72 ALA G N 1
ATOM 9916 C CA . ALA G 1 72 ? 39.679 40.389 44.556 1.00 30.74 72 ALA G CA 1
ATOM 9917 C C . ALA G 1 72 ? 41.008 41.188 44.648 1.00 30.17 72 ALA G C 1
ATOM 9918 O O . ALA G 1 72 ? 41.785 41.060 45.610 1.00 30.18 72 ALA G O 1
ATOM 9920 N N . LYS G 1 73 ? 41.333 41.930 43.611 1.00 30.95 73 LYS G N 1
ATOM 9921 C CA . LYS G 1 73 ? 42.553 42.734 43.598 1.00 30.84 73 LYS G CA 1
ATOM 9922 C C . LYS G 1 73 ? 42.513 43.809 44.672 1.00 32.48 73 LYS G C 1
ATOM 9923 O O . LYS G 1 73 ? 43.502 44.088 45.305 1.00 32.90 73 LYS G O 1
ATOM 9929 N N . THR G 1 74 ? 41.346 44.356 44.872 1.00 32.89 74 THR G N 1
ATOM 9930 C CA . THR G 1 74 ? 41.106 45.364 45.931 1.00 30.86 74 THR G CA 1
ATOM 9931 C C . THR G 1 74 ? 41.378 44.843 47.307 1.00 31.35 74 THR G C 1
ATOM 9932 O O . THR G 1 74 ? 41.969 45.503 48.150 1.00 33.10 74 THR G O 1
ATOM 9936 N N . PHE G 1 75 ? 40.900 43.630 47.525 1.00 29.52 75 PHE G N 1
ATOM 9937 C CA . PHE G 1 75 ? 40.894 42.997 48.817 1.00 30.35 75 PHE G CA 1
ATOM 9938 C C . PHE G 1 75 ? 41.971 41.969 49.070 1.00 30.24 75 PHE G C 1
ATOM 9939 O O . PHE G 1 75 ? 42.108 41.541 50.227 1.00 33.33 75 PHE G O 1
ATOM 9947 N N . GLY G 1 76 ? 42.791 41.630 48.074 1.00 29.29 76 GLY G N 1
ATOM 9948 C CA . GLY G 1 76 ? 43.943 40.777 48.297 1.00 30.03 76 GLY G CA 1
ATOM 9949 C C . GLY G 1 76 ? 43.689 39.294 48.043 1.00 29.38 76 GLY G C 1
ATOM 9950 O O . GLY G 1 76 ? 44.391 38.409 48.573 1.00 32.14 76 GLY G O 1
ATOM 9951 N N . PHE G 1 77 ? 42.739 39.009 47.177 1.00 29.18 77 PHE G N 1
ATOM 9952 C CA . PHE G 1 77 ? 42.406 37.606 46.835 1.00 29.23 77 PHE G CA 1
ATOM 9953 C C . PHE G 1 77 ? 42.602 37.306 45.358 1.00 29.84 77 PHE G C 1
ATOM 9954 O O . PHE G 1 77 ? 41.922 36.429 44.805 1.00 28.72 77 PHE G O 1
ATOM 9962 N N . ALA G 1 78 ? 43.584 37.981 44.753 1.00 31.08 78 ALA G N 1
ATOM 9963 C CA . ALA G 1 78 ? 43.915 37.786 43.369 1.00 29.68 78 ALA G CA 1
ATOM 9964 C C . ALA G 1 78 ? 45.390 37.384 43.104 1.00 31.11 78 ALA G C 1
ATOM 9965 O O . ALA G 1 78 ? 45.993 37.726 42.055 1.00 32.20 78 ALA G O 1
ATOM 9967 N N . GLY G 1 79 ? 45.957 36.623 44.016 1.00 29.95 79 GLY G N 1
ATOM 9968 C CA . GLY G 1 79 ? 47.330 36.197 43.907 1.00 31.84 79 GLY G CA 1
ATOM 9969 C C . GLY G 1 79 ? 48.342 37.200 44.447 1.00 30.53 79 GLY G C 1
ATOM 9970 O O . GLY G 1 79 ? 48.061 38.383 44.586 1.00 31.84 79 GLY G O 1
ATOM 9971 N N . ALA G 1 80 ? 49.572 36.716 44.592 1.00 30.59 80 ALA G N 1
ATOM 9972 C CA . ALA G 1 80 ? 50.639 37.506 45.201 1.00 30.69 80 ALA G CA 1
ATOM 9973 C C . ALA G 1 80 ? 51.531 38.206 44.196 1.00 30.63 80 ALA G C 1
ATOM 9974 O O . ALA G 1 80 ? 52.238 39.124 44.548 1.00 30.71 80 ALA G O 1
ATOM 9976 N N . THR G 1 81 ? 51.519 37.745 42.961 1.00 30.99 81 THR G N 1
ATOM 9977 C CA . THR G 1 81 ? 52.320 38.332 41.905 1.00 31.10 81 THR G CA 1
ATOM 9978 C C . THR G 1 81 ? 51.490 38.477 40.653 1.00 32.90 81 THR G C 1
ATOM 9979 O O . THR G 1 81 ? 50.460 37.782 40.495 1.00 32.25 81 THR G O 1
ATOM 9983 N N . PRO G 1 82 ? 52.008 39.209 39.677 1.00 33.96 82 PRO G N 1
ATOM 9984 C CA . PRO G 1 82 ? 51.350 39.293 38.389 1.00 32.73 82 PRO G CA 1
ATOM 9985 C C . PRO G 1 82 ? 51.086 37.921 37.725 1.00 32.32 82 PRO G C 1
ATOM 9986 O O . PRO G 1 82 ? 49.999 37.709 37.149 1.00 33.29 82 PRO G O 1
ATOM 9990 N N . PHE G 1 83 ? 52.069 37.037 37.830 1.00 31.69 83 PHE G N 1
ATOM 9991 C CA . PHE G 1 83 ? 51.913 35.737 37.124 1.00 31.82 83 PHE G CA 1
ATOM 9992 C C . PHE G 1 83 ? 50.893 34.909 37.849 1.00 32.20 83 PHE G C 1
ATOM 9993 O O . PHE G 1 83 ? 50.092 34.244 37.239 1.00 30.91 83 PHE G O 1
ATOM 10001 N N . GLU G 1 84 ? 50.895 34.949 39.186 1.00 32.09 84 GLU G N 1
ATOM 10002 C CA . GLU G 1 84 ? 49.832 34.271 39.921 1.00 32.53 84 GLU G CA 1
ATOM 10003 C C . GLU G 1 84 ? 48.460 34.783 39.584 1.00 32.29 84 GLU G C 1
ATOM 10004 O O . GLU G 1 84 ? 47.531 33.956 39.432 1.00 31.11 84 GLU G O 1
ATOM 10010 N N . SER G 1 85 ? 48.304 36.095 39.446 1.00 32.67 85 SER G N 1
ATOM 10011 C CA . SER G 1 85 ? 46.978 36.646 39.112 1.00 32.28 85 SER G CA 1
ATOM 10012 C C . SER G 1 85 ? 46.524 36.098 37.715 1.00 32.76 85 SER G C 1
ATOM 10013 O O . SER G 1 85 ? 45.358 35.758 37.468 1.00 33.54 85 SER G O 1
ATOM 10016 N N . ALA G 1 86 ? 47.463 36.037 36.791 1.00 30.89 86 ALA G N 1
ATOM 10017 C CA . ALA G 1 86 ? 47.215 35.470 35.486 1.00 30.94 86 ALA G CA 1
ATOM 10018 C C . ALA G 1 86 ? 46.852 34.010 35.512 1.00 30.92 86 ALA G C 1
ATOM 10019 O O . ALA G 1 86 ? 45.979 33.554 34.760 1.00 30.26 86 ALA G O 1
ATOM 10021 N N . LEU G 1 87 ? 47.490 33.227 36.356 1.00 32.06 87 LEU G N 1
ATOM 10022 C CA . LEU G 1 87 ? 47.164 31.792 36.487 1.00 31.17 87 LEU G CA 1
ATOM 10023 C C . LEU G 1 87 ? 45.724 31.620 37.020 1.00 32.49 87 LEU G C 1
ATOM 10024 O O . LEU G 1 87 ? 44.909 30.820 36.537 1.00 32.53 87 LEU G O 1
ATOM 10029 N N . ILE G 1 88 ? 45.401 32.421 37.990 1.00 32.15 88 ILE G N 1
ATOM 10030 C CA . ILE G 1 88 ? 44.040 32.480 38.508 1.00 32.20 88 ILE G CA 1
ATOM 10031 C C . ILE G 1 88 ? 43.050 32.825 37.453 1.00 31.90 88 ILE G C 1
ATOM 10032 O O . ILE G 1 88 ? 42.013 32.172 37.326 1.00 32.21 88 ILE G O 1
ATOM 10037 N N . ASP G 1 89 ? 43.367 33.837 36.671 1.00 31.33 89 ASP G N 1
ATOM 10038 C CA . ASP G 1 89 ? 42.537 34.223 35.558 1.00 31.26 89 ASP G CA 1
ATOM 10039 C C . ASP G 1 89 ? 42.307 33.005 34.601 1.00 31.20 89 ASP G C 1
ATOM 10040 O O . ASP G 1 89 ? 41.170 32.743 34.174 1.00 31.22 89 ASP G O 1
ATOM 10045 N N . SER G 1 90 ? 43.395 32.328 34.274 1.00 31.22 90 SER G N 1
ATOM 10046 C CA . SER G 1 90 ? 43.363 31.216 33.318 1.00 32.05 90 SER G CA 1
ATOM 10047 C C . SER G 1 90 ? 42.420 30.114 33.843 1.00 30.45 90 SER G C 1
ATOM 10048 O O . SER G 1 90 ? 41.622 29.557 33.062 1.00 32.55 90 SER G O 1
ATOM 10051 N N . LEU G 1 91 ? 42.422 29.859 35.153 1.00 31.85 91 LEU G N 1
ATOM 10052 C CA . LEU G 1 91 ? 41.563 28.846 35.725 1.00 31.44 91 LEU G CA 1
ATOM 10053 C C . LEU G 1 91 ? 40.091 29.321 35.607 1.00 31.83 91 LEU G C 1
ATOM 10054 O O . LEU G 1 91 ? 39.147 28.515 35.351 1.00 33.09 91 LEU G O 1
ATOM 10059 N N . ALA G 1 92 ? 39.843 30.606 35.879 1.00 32.44 92 ALA G N 1
ATOM 10060 C CA . ALA G 1 92 ? 38.497 31.142 35.801 1.00 32.62 92 ALA G CA 1
ATOM 10061 C C . ALA G 1 92 ? 37.973 31.117 34.382 1.00 32.86 92 ALA G C 1
ATOM 10062 O O . ALA G 1 92 ? 36.789 30.856 34.147 1.00 32.55 92 ALA G O 1
ATOM 10064 N N . ASP G 1 93 ? 38.851 31.372 33.420 1.00 32.89 93 ASP G N 1
ATOM 10065 C CA . ASP G 1 93 ? 38.542 31.297 32.026 1.00 33.34 93 ASP G CA 1
ATOM 10066 C C . ASP G 1 93 ? 38.244 29.826 31.648 1.00 33.49 93 ASP G C 1
ATOM 10067 O O . ASP G 1 93 ? 37.283 29.540 30.993 1.00 31.96 93 ASP G O 1
ATOM 10072 N N . ALA G 1 94 ? 39.037 28.884 32.139 1.00 32.68 94 ALA G N 1
ATOM 10073 C CA . ALA G 1 94 ? 38.792 27.443 31.907 1.00 32.55 94 ALA G CA 1
ATOM 10074 C C . ALA G 1 94 ? 37.416 26.996 32.477 1.00 32.59 94 ALA G C 1
ATOM 10075 O O . ALA G 1 94 ? 36.663 26.177 31.865 1.00 31.93 94 ALA G O 1
ATOM 10077 N N . TYR G 1 95 ? 37.055 27.599 33.614 1.00 31.54 95 TYR G N 1
ATOM 10078 C CA . TYR G 1 95 ? 35.762 27.411 34.240 1.00 31.95 95 TYR G CA 1
ATOM 10079 C C . TYR G 1 95 ? 34.639 27.837 33.304 1.00 31.12 95 TYR G C 1
ATOM 10080 O O . TYR G 1 95 ? 33.664 27.127 33.118 1.00 29.96 95 TYR G O 1
ATOM 10089 N N . THR G 1 96 ? 34.799 29.000 32.709 1.00 29.48 96 THR G N 1
ATOM 10090 C CA . THR G 1 96 ? 33.840 29.488 31.783 1.00 30.91 96 THR G CA 1
ATOM 10091 C C . THR G 1 96 ? 33.618 28.522 30.633 1.00 31.38 96 THR G C 1
ATOM 10092 O O . THR G 1 96 ? 32.475 28.265 30.265 1.00 30.20 96 THR G O 1
ATOM 10096 N N . ASP G 1 97 ? 34.702 28.080 29.995 1.00 31.00 97 ASP G N 1
ATOM 10097 C CA . ASP G 1 97 ? 34.612 27.101 28.888 1.00 32.30 97 ASP G CA 1
ATOM 10098 C C . ASP G 1 97 ? 33.873 25.853 29.309 1.00 31.80 97 ASP G C 1
ATOM 10099 O O . ASP G 1 97 ? 33.015 25.324 28.601 1.00 32.74 97 ASP G O 1
ATOM 10104 N N . TYR G 1 98 ? 34.245 25.360 30.474 1.00 31.98 98 TYR G N 1
ATOM 10105 C CA . TYR G 1 98 ? 33.610 24.181 31.025 1.00 32.06 98 TYR G CA 1
ATOM 10106 C C . TYR G 1 98 ? 32.149 24.429 31.275 1.00 31.17 98 TYR G C 1
ATOM 10107 O O . TYR G 1 98 ? 31.305 23.566 30.975 1.00 30.81 98 TYR G O 1
ATOM 10116 N N . ARG G 1 99 ? 31.775 25.615 31.745 1.00 29.65 99 ARG G N 1
ATOM 10117 C CA . ARG G 1 99 ? 30.340 25.885 31.964 1.00 30.14 99 ARG G CA 1
ATOM 10118 C C . ARG G 1 99 ? 29.545 25.934 30.655 1.00 30.90 99 ARG G C 1
ATOM 10119 O O . ARG G 1 99 ? 28.426 25.430 30.605 1.00 31.26 99 ARG G O 1
ATOM 10127 N N . ALA G 1 100 ? 30.135 26.447 29.580 1.00 31.60 100 ALA G N 1
ATOM 10128 C CA . ALA G 1 100 ? 29.490 26.364 28.275 1.00 32.91 100 ALA G CA 1
ATOM 10129 C C . ALA G 1 100 ? 29.247 24.876 27.925 1.00 33.89 100 ALA G C 1
ATOM 10130 O O . ALA G 1 100 ? 28.136 24.479 27.562 1.00 33.56 100 ALA G O 1
ATOM 10132 N N . GLU G 1 101 ? 30.252 24.043 28.124 1.00 34.47 101 GLU G N 1
ATOM 10133 C CA . GLU G 1 101 ? 30.140 22.630 27.779 1.00 35.77 101 GLU G CA 1
ATOM 10134 C C . GLU G 1 101 ? 28.989 21.888 28.495 1.00 35.84 101 GLU G C 1
ATOM 10135 O O . GLU G 1 101 ? 28.347 21.024 27.870 1.00 35.34 101 GLU G O 1
ATOM 10141 N N . MET G 1 102 ? 28.678 22.233 29.751 1.00 36.28 102 MET G N 1
ATOM 10142 C CA . MET G 1 102 ? 27.627 21.500 30.467 1.00 37.03 102 MET G CA 1
ATOM 10143 C C . MET G 1 102 ? 26.322 22.275 30.728 1.00 38.25 102 MET G C 1
ATOM 10144 O O . MET G 1 102 ? 25.487 21.885 31.580 1.00 38.63 102 MET G O 1
ATOM 10149 N N . LYS G 1 103 ? 26.112 23.312 29.927 1.00 38.77 103 LYS G N 1
ATOM 10150 C CA . LYS G 1 103 ? 24.935 24.184 30.053 1.00 39.46 103 LYS G CA 1
ATOM 10151 C C . LYS G 1 103 ? 23.613 23.412 29.907 1.00 39.26 103 LYS G C 1
ATOM 10152 O O . LYS G 1 103 ? 22.670 23.609 30.675 1.00 38.89 103 LYS G O 1
ATOM 10158 N N . LYS G 1 121 ? 22.949 14.703 32.165 1.00 38.73 121 LYS G N 1
ATOM 10159 C CA . LYS G 1 121 ? 23.822 14.346 33.282 1.00 38.81 121 LYS G CA 1
ATOM 10160 C C . LYS G 1 121 ? 24.902 13.337 32.892 1.00 38.71 121 LYS G C 1
ATOM 10161 O O . LYS G 1 121 ? 26.079 13.515 33.183 1.00 38.84 121 LYS G O 1
ATOM 10167 N N . THR G 1 122 ? 24.492 12.258 32.248 1.00 38.66 122 THR G N 1
ATOM 10168 C CA . THR G 1 122 ? 25.364 11.096 32.121 1.00 38.37 122 THR G CA 1
ATOM 10169 C C . THR G 1 122 ? 26.328 11.232 30.933 1.00 38.42 122 THR G C 1
ATOM 10170 O O . THR G 1 122 ? 27.472 10.746 30.996 1.00 38.77 122 THR G O 1
ATOM 10174 N N . ASP G 1 123 ? 25.874 11.904 29.871 1.00 37.70 123 ASP G N 1
ATOM 10175 C CA . ASP G 1 123 ? 26.668 12.060 28.655 1.00 37.47 123 ASP G CA 1
ATOM 10176 C C . ASP G 1 123 ? 27.377 13.423 28.595 1.00 36.84 123 ASP G C 1
ATOM 10177 O O . ASP G 1 123 ? 28.422 13.550 27.951 1.00 36.78 123 ASP G O 1
ATOM 10182 N N . VAL G 1 124 ? 26.818 14.434 29.252 1.00 36.10 124 VAL G N 1
ATOM 10183 C CA . VAL G 1 124 ? 27.367 15.794 29.142 1.00 35.61 124 VAL G CA 1
ATOM 10184 C C . VAL G 1 124 ? 27.928 16.341 30.450 1.00 35.10 124 VAL G C 1
ATOM 10185 O O . VAL G 1 124 ? 29.042 16.894 30.455 1.00 34.86 124 VAL G O 1
ATOM 10189 N N . LEU G 1 125 ? 27.176 16.221 31.540 1.00 34.37 125 LEU G N 1
ATOM 10190 C CA . LEU G 1 125 ? 27.629 16.785 32.822 1.00 34.27 125 LEU G CA 1
ATOM 10191 C C . LEU G 1 125 ? 28.848 16.031 33.344 1.00 33.88 125 LEU G C 1
ATOM 10192 O O . LEU G 1 125 ? 29.783 16.632 33.901 1.00 32.86 125 LEU G O 1
ATOM 10197 N N . LEU G 1 126 ? 28.867 14.722 33.136 1.00 33.75 126 LEU G N 1
ATOM 10198 C CA . LEU G 1 126 ? 29.926 13.917 33.725 1.00 34.01 126 LEU G CA 1
ATOM 10199 C C . LEU G 1 126 ? 31.217 13.915 32.900 1.00 34.11 126 LEU G C 1
ATOM 10200 O O . LEU G 1 126 ? 32.305 14.124 33.472 1.00 34.13 126 LEU G O 1
ATOM 10205 N N . PRO G 1 127 ? 31.142 13.745 31.582 1.00 33.55 127 PRO G N 1
ATOM 10206 C CA . PRO G 1 127 ? 32.336 13.978 30.752 1.00 33.69 127 PRO G CA 1
ATOM 10207 C C . PRO G 1 127 ? 32.907 15.413 30.837 1.00 33.37 127 PRO G C 1
ATOM 10208 O O . PRO G 1 127 ? 34.138 15.599 30.920 1.00 33.26 127 PRO G O 1
ATOM 10212 N N . ALA G 1 128 ? 32.047 16.432 30.818 1.00 33.67 128 ALA G N 1
ATOM 10213 C CA . ALA G 1 128 ? 32.556 17.806 30.994 1.00 33.27 128 ALA G CA 1
ATOM 10214 C C . ALA G 1 128 ? 33.364 17.910 32.269 1.00 33.67 128 ALA G C 1
ATOM 10215 O O . ALA G 1 128 ? 34.472 18.477 32.274 1.00 33.36 128 ALA G O 1
ATOM 10217 N N . ARG G 1 129 ? 32.819 17.425 33.366 1.00 33.27 129 ARG G N 1
ATOM 10218 C CA . ARG G 1 129 ? 33.530 17.591 34.609 1.00 33.98 129 ARG G CA 1
ATOM 10219 C C . ARG G 1 129 ? 34.748 16.689 34.663 1.00 33.35 129 ARG G C 1
ATOM 10220 O O . ARG G 1 129 ? 35.729 17.046 35.265 1.00 33.59 129 ARG G O 1
ATOM 10228 N N . THR G 1 130 ? 34.692 15.496 34.059 1.00 32.87 130 THR G N 1
ATOM 10229 C CA . THR G 1 130 ? 35.895 14.696 33.958 1.00 32.44 130 THR G CA 1
ATOM 10230 C C . THR G 1 130 ? 37.084 15.479 33.440 1.00 32.70 130 THR G C 1
ATOM 10231 O O . THR G 1 130 ? 38.137 15.506 34.057 1.00 33.23 130 THR G O 1
ATOM 10235 N N . LYS G 1 131 ? 36.870 16.143 32.314 1.00 33.06 131 LYS G N 1
ATOM 10236 C CA . LYS G 1 131 ? 37.871 16.973 31.674 1.00 33.59 131 LYS G CA 1
ATOM 10237 C C . LYS G 1 131 ? 38.284 18.128 32.570 1.00 32.31 131 LYS G C 1
ATOM 10238 O O . LYS G 1 131 ? 39.459 18.258 32.871 1.00 31.76 131 LYS G O 1
ATOM 10244 N N . PHE G 1 132 ? 37.301 18.911 33.032 1.00 31.02 132 PHE G N 1
ATOM 10245 C CA . PHE G 1 132 ? 37.564 20.152 33.781 1.00 31.29 132 PHE G CA 1
ATOM 10246 C C . PHE G 1 132 ? 38.199 19.849 35.094 1.00 31.33 132 PHE G C 1
ATOM 10247 O O . PHE G 1 132 ? 39.230 20.445 35.434 1.00 30.17 132 PHE G O 1
ATOM 10255 N N . LEU G 1 133 ? 37.646 18.869 35.800 1.00 30.95 133 LEU G N 1
ATOM 10256 C CA . LEU G 1 133 ? 38.175 18.509 37.114 1.00 31.90 133 LEU G CA 1
ATOM 10257 C C . LEU G 1 133 ? 39.539 17.865 36.967 1.00 30.93 133 LEU G C 1
ATOM 10258 O O . LEU G 1 133 ? 40.348 17.953 37.872 1.00 32.82 133 LEU G O 1
ATOM 10263 N N . GLY G 1 134 ? 39.814 17.221 35.834 1.00 30.90 134 GLY G N 1
ATOM 10264 C CA . GLY G 1 134 ? 41.141 16.642 35.579 1.00 30.75 134 GLY G CA 1
ATOM 10265 C C . GLY G 1 134 ? 42.209 17.729 35.537 1.00 32.15 134 GLY G C 1
ATOM 10266 O O . GLY G 1 134 ? 43.281 17.620 36.178 1.00 30.72 134 GLY G O 1
ATOM 10267 N N . PHE G 1 135 ? 41.905 18.766 34.762 1.00 32.32 135 PHE G N 1
ATOM 10268 C CA . PHE G 1 135 ? 42.754 19.977 34.672 1.00 33.76 135 PHE G CA 1
ATOM 10269 C C . PHE G 1 135 ? 42.992 20.649 35.994 1.00 33.94 135 PHE G C 1
ATOM 10270 O O . PHE G 1 135 ? 44.143 20.940 36.330 1.00 33.13 135 PHE G O 1
ATOM 10278 N N . ILE G 1 136 ? 41.906 20.856 36.726 1.00 35.22 136 ILE G N 1
ATOM 10279 C CA . ILE G 1 136 ? 41.862 21.441 38.079 1.00 36.13 136 ILE G CA 1
ATOM 10280 C C . ILE G 1 136 ? 42.751 20.655 39.041 1.00 35.09 136 ILE G C 1
ATOM 10281 O O . ILE G 1 136 ? 43.570 21.208 39.754 1.00 34.05 136 ILE G O 1
ATOM 10286 N N . THR G 1 137 ? 42.567 19.352 39.059 1.00 33.46 137 THR G N 1
ATOM 10287 C CA . THR G 1 137 ? 43.355 18.497 39.912 1.00 32.26 137 THR G CA 1
ATOM 10288 C C . THR G 1 137 ? 44.846 18.620 39.700 1.00 32.39 137 THR G C 1
ATOM 10289 O O . THR G 1 137 ? 45.584 18.500 40.671 1.00 32.33 137 THR G O 1
ATOM 10293 N N . LYS G 1 138 ? 45.306 18.822 38.466 1.00 31.96 138 LYS G N 1
ATOM 10294 C CA . LYS G 1 138 ? 46.739 18.996 38.218 1.00 33.96 138 LYS G CA 1
ATOM 10295 C C . LYS G 1 138 ? 47.260 20.220 38.944 1.00 33.51 138 LYS G C 1
ATOM 10296 O O . LYS G 1 138 ? 48.347 20.191 39.473 1.00 32.59 138 LYS G O 1
ATOM 10302 N N . PHE G 1 139 ? 46.491 21.316 38.883 1.00 34.42 139 PHE G N 1
ATOM 10303 C CA . PHE G 1 139 ? 46.837 22.544 39.620 1.00 33.37 139 PHE G CA 1
ATOM 10304 C C . PHE G 1 139 ? 46.881 22.284 41.119 1.00 33.44 139 PHE G C 1
ATOM 10305 O O . PHE G 1 139 ? 47.859 22.616 41.786 1.00 31.31 139 PHE G O 1
ATOM 10313 N N . LEU G 1 140 ? 45.867 21.631 41.646 1.00 33.61 140 LEU G N 1
ATOM 10314 C CA . LEU G 1 140 ? 45.860 21.295 43.066 1.00 33.75 140 LEU G CA 1
ATOM 10315 C C . LEU G 1 140 ? 47.044 20.428 43.491 1.00 34.11 140 LEU G C 1
ATOM 10316 O O . LEU G 1 140 ? 47.632 20.633 44.565 1.00 34.93 140 LEU G O 1
ATOM 10321 N N . LYS G 1 141 ? 47.372 19.426 42.694 1.00 33.64 141 LYS G N 1
ATOM 10322 C CA . LYS G 1 141 ? 48.397 18.439 43.066 1.00 34.64 141 LYS G CA 1
ATOM 10323 C C . LYS G 1 141 ? 49.805 19.030 43.027 1.00 34.59 141 LYS G C 1
ATOM 10324 O O . LYS G 1 141 ? 50.699 18.554 43.739 1.00 34.79 141 LYS G O 1
ATOM 10330 N N . LYS G 1 142 ? 49.978 20.045 42.193 1.00 35.45 142 LYS G N 1
ATOM 10331 C CA . LYS G 1 142 ? 51.218 20.837 42.084 1.00 36.77 142 LYS G CA 1
ATOM 10332 C C . LYS G 1 142 ? 51.448 21.740 43.293 1.00 36.39 142 LYS G C 1
ATOM 10333 O O . LYS G 1 142 ? 52.565 22.145 43.564 1.00 36.62 142 LYS G O 1
ATOM 10339 N N . ASN G 1 143 ? 50.377 22.100 43.978 1.00 35.94 143 ASN G N 1
ATOM 10340 C CA . ASN G 1 143 ? 50.388 23.179 44.957 1.00 35.56 143 ASN G CA 1
ATOM 10341 C C . ASN G 1 143 ? 50.173 22.592 46.319 1.00 35.83 143 ASN G C 1
ATOM 10342 O O . ASN G 1 143 ? 49.109 22.063 46.616 1.00 36.26 143 ASN G O 1
ATOM 10347 N N . SER G 1 144 ? 51.197 22.659 47.150 1.00 35.41 144 SER G N 1
ATOM 10348 C CA . SER G 1 144 ? 51.130 22.101 48.498 1.00 35.55 144 SER G CA 1
ATOM 10349 C C . SER G 1 144 ? 50.230 22.856 49.462 1.00 34.98 144 SER G C 1
ATOM 10350 O O . SER G 1 144 ? 49.977 22.358 50.539 1.00 34.97 144 SER G O 1
ATOM 10353 N N . SER G 1 145 ? 49.783 24.054 49.090 1.00 34.06 145 SER G N 1
ATOM 10354 C CA . SER G 1 145 ? 49.048 24.953 49.987 1.00 33.74 145 SER G CA 1
ATOM 10355 C C . SER G 1 145 ? 47.576 24.534 50.156 1.00 32.01 145 SER G C 1
ATOM 10356 O O . SER G 1 145 ? 46.947 24.861 51.159 1.00 34.75 145 SER G O 1
ATOM 10359 N N . GLY G 1 146 ? 47.035 23.791 49.211 1.00 29.98 146 GLY G N 1
ATOM 10360 C CA . GLY G 1 146 ? 45.631 23.404 49.281 1.00 29.74 146 GLY G CA 1
ATOM 10361 C C . GLY G 1 146 ? 44.765 24.290 48.437 1.00 31.32 146 GLY G C 1
ATOM 10362 O O . GLY G 1 146 ? 43.612 23.982 48.238 1.00 31.30 146 GLY G O 1
ATOM 10363 N N . PHE G 1 147 ? 45.362 25.370 47.947 1.00 30.29 147 PHE G N 1
ATOM 10364 C CA . PHE G 1 147 ? 44.673 26.314 47.072 1.00 30.71 147 PHE G CA 1
ATOM 10365 C C . PHE G 1 147 ? 45.007 26.025 45.625 1.00 31.22 147 PHE G C 1
ATOM 10366 O O . PHE G 1 147 ? 45.935 25.289 45.338 1.00 31.34 147 PHE G O 1
ATOM 10374 N N . LEU G 1 148 ? 44.295 26.673 44.699 1.00 31.04 148 LEU G N 1
ATOM 10375 C CA . LEU G 1 148 ? 44.485 26.403 43.262 1.00 30.26 148 LEU G CA 1
ATOM 10376 C C . LEU G 1 148 ? 45.780 27.058 42.770 1.00 29.26 148 LEU G C 1
ATOM 10377 O O . LEU G 1 148 ? 46.538 26.480 41.987 1.00 29.83 148 LEU G O 1
ATOM 10382 N N . VAL G 1 149 ? 45.999 28.291 43.219 1.00 29.38 149 VAL G N 1
ATOM 10383 C CA . VAL G 1 149 ? 47.190 29.104 42.827 1.00 29.16 149 VAL G CA 1
ATOM 10384 C C . VAL G 1 149 ? 47.791 29.752 44.030 1.00 30.21 149 VAL G C 1
ATOM 10385 O O . VAL G 1 149 ? 47.093 30.410 44.786 1.00 30.95 149 VAL G O 1
ATOM 10389 N N . GLY G 1 150 ? 49.094 29.564 44.240 1.00 30.74 150 GLY G N 1
ATOM 10390 C CA . GLY G 1 150 ? 49.786 30.293 45.299 1.00 29.96 150 GLY G CA 1
ATOM 10391 C C . GLY G 1 150 ? 49.427 29.729 46.668 1.00 30.79 150 GLY G C 1
ATOM 10392 O O . GLY G 1 150 ? 48.818 28.691 46.763 1.00 32.75 150 GLY G O 1
ATOM 10393 N N . ASP G 1 151 ? 49.756 30.474 47.704 1.00 30.11 151 ASP G N 1
ATOM 10394 C CA . ASP G 1 151 ? 49.643 29.946 49.063 1.00 32.00 151 ASP G CA 1
ATOM 10395 C C . ASP G 1 151 ? 48.513 30.535 49.852 1.00 31.86 151 ASP G C 1
ATOM 10396 O O . ASP G 1 151 ? 48.428 30.323 51.042 1.00 31.98 151 ASP G O 1
ATOM 10401 N N . LYS G 1 152 ? 47.616 31.240 49.178 1.00 32.17 152 LYS G N 1
ATOM 10402 C CA . LYS G 1 152 ? 46.557 31.956 49.830 1.00 32.20 152 LYS G CA 1
ATOM 10403 C C . LYS G 1 152 ? 45.285 31.789 49.005 1.00 32.02 152 LYS G C 1
ATOM 10404 O O . LYS G 1 152 ? 45.277 31.657 47.743 1.00 31.66 152 LYS G O 1
ATOM 10410 N N . ILE G 1 153 ? 44.165 31.866 49.696 1.00 31.24 153 ILE G N 1
ATOM 10411 C CA . ILE G 1 153 ? 42.872 31.865 48.965 1.00 31.19 153 ILE G CA 1
ATOM 10412 C C . ILE G 1 153 ? 42.727 32.948 47.907 1.00 31.82 153 ILE G C 1
ATOM 10413 O O . ILE G 1 153 ? 43.147 34.097 48.091 1.00 31.60 153 ILE G O 1
ATOM 10418 N N . SER G 1 154 ? 42.167 32.560 46.760 1.00 31.09 154 SER G N 1
ATOM 10419 C CA . SER G 1 154 ? 41.837 33.518 45.698 1.00 31.39 154 SER G CA 1
ATOM 10420 C C . SER G 1 154 ? 40.385 33.401 45.268 1.00 32.80 154 SER G C 1
ATOM 10421 O O . SER G 1 154 ? 39.698 32.429 45.593 1.00 31.01 154 SER G O 1
ATOM 10424 N N . TRP G 1 155 ? 39.970 34.341 44.461 1.00 31.57 155 TRP G N 1
ATOM 10425 C CA . TRP G 1 155 ? 38.573 34.368 43.976 1.00 31.47 155 TRP G CA 1
ATOM 10426 C C . TRP G 1 155 ? 38.217 33.146 43.147 1.00 31.12 155 TRP G C 1
ATOM 10427 O O . TRP G 1 155 ? 37.087 32.703 43.149 1.00 32.29 155 TRP G O 1
ATOM 10438 N N . VAL G 1 156 ? 39.196 32.563 42.474 1.00 31.35 156 VAL G N 1
ATOM 10439 C CA . VAL G 1 156 ? 38.932 31.308 41.726 1.00 31.64 156 VAL G CA 1
ATOM 10440 C C . VAL G 1 156 ? 38.741 30.130 42.608 1.00 31.81 156 VAL G C 1
ATOM 10441 O O . VAL G 1 156 ? 37.988 29.215 42.241 1.00 33.72 156 VAL G O 1
ATOM 10445 N N . ASP G 1 157 ? 39.351 30.133 43.791 1.00 30.81 157 ASP G N 1
ATOM 10446 C CA . ASP G 1 157 ? 39.013 29.103 44.812 1.00 32.26 157 ASP G CA 1
ATOM 10447 C C . ASP G 1 157 ? 37.527 29.165 45.200 1.00 32.77 157 ASP G C 1
ATOM 10448 O O . ASP G 1 157 ? 36.837 28.157 45.259 1.00 31.17 157 ASP G O 1
ATOM 10453 N N . LEU G 1 158 ? 37.044 30.377 45.421 1.00 32.32 158 LEU G N 1
ATOM 10454 C CA . LEU G 1 158 ? 35.663 30.607 45.785 1.00 31.30 158 LEU G CA 1
ATOM 10455 C C . LEU G 1 158 ? 34.765 30.119 44.663 1.00 32.59 158 LEU G C 1
ATOM 10456 O O . LEU G 1 158 ? 33.738 29.460 44.865 1.00 32.23 158 LEU G O 1
ATOM 10461 N N . LEU G 1 159 ? 35.140 30.484 43.456 1.00 31.39 159 LEU G N 1
ATOM 10462 C CA . LEU G 1 159 ? 34.295 30.248 42.313 1.00 32.51 159 LEU G CA 1
ATOM 10463 C C . LEU G 1 159 ? 34.141 28.720 42.100 1.00 32.32 159 LEU G C 1
ATOM 10464 O O . LEU G 1 159 ? 33.030 28.169 41.988 1.00 33.18 159 LEU G O 1
ATOM 10469 N N . VAL G 1 160 ? 35.272 28.046 42.055 1.00 33.02 160 VAL G N 1
ATOM 10470 C CA . VAL G 1 160 ? 35.255 26.577 41.878 1.00 31.64 160 VAL G CA 1
ATOM 10471 C C . VAL G 1 160 ? 34.593 25.880 43.063 1.00 31.77 160 VAL G C 1
ATOM 10472 O O . VAL G 1 160 ? 33.770 24.955 42.831 1.00 31.51 160 VAL G O 1
ATOM 10476 N N . ALA G 1 161 ? 34.941 26.232 44.303 1.00 31.55 161 ALA G N 1
ATOM 10477 C CA . ALA G 1 161 ? 34.413 25.506 45.477 1.00 31.27 161 ALA G CA 1
ATOM 10478 C C . ALA G 1 161 ? 32.913 25.630 45.548 1.00 32.34 161 ALA G C 1
ATOM 10479 O O . ALA G 1 161 ? 32.237 24.643 45.880 1.00 31.85 161 ALA G O 1
ATOM 10481 N N . GLU G 1 162 ? 32.373 26.821 45.242 1.00 32.43 162 GLU G N 1
ATOM 10482 C CA . GLU G 1 162 ? 30.896 27.036 45.179 1.00 32.83 162 GLU G CA 1
ATOM 10483 C C . GLU G 1 162 ? 30.202 26.182 44.112 1.00 32.76 162 GLU G C 1
ATOM 10484 O O . GLU G 1 162 ? 29.168 25.527 44.364 1.00 32.65 162 GLU G O 1
ATOM 10490 N N . HIS G 1 163 ? 30.758 26.170 42.912 1.00 32.31 163 HIS G N 1
ATOM 10491 C CA . HIS G 1 163 ? 30.213 25.338 41.884 1.00 33.05 163 HIS G CA 1
ATOM 10492 C C . HIS G 1 163 ? 30.259 23.853 42.237 1.00 33.37 163 HIS G C 1
ATOM 10493 O O . HIS G 1 163 ? 29.273 23.114 42.048 1.00 32.32 163 HIS G O 1
ATOM 10500 N N . VAL G 1 164 ? 31.408 23.400 42.750 1.00 33.92 164 VAL G N 1
ATOM 10501 C CA . VAL G 1 164 ? 31.516 21.972 43.123 1.00 33.95 164 VAL G CA 1
ATOM 10502 C C . VAL G 1 164 ? 30.526 21.604 44.238 1.00 33.71 164 VAL G C 1
ATOM 10503 O O . VAL G 1 164 ? 29.899 20.534 44.182 1.00 32.56 164 VAL G O 1
ATOM 10507 N N . ALA G 1 165 ? 30.371 22.460 45.247 1.00 33.30 165 ALA G N 1
ATOM 10508 C CA . ALA G 1 165 ? 29.395 22.202 46.307 1.00 33.80 165 ALA G CA 1
ATOM 10509 C C . ALA G 1 165 ? 27.959 22.148 45.782 1.00 34.15 165 ALA G C 1
ATOM 10510 O O . ALA G 1 165 ? 27.161 21.297 46.199 1.00 33.55 165 ALA G O 1
ATOM 10512 N N . ASP G 1 166 ? 27.636 23.085 44.895 1.00 34.07 166 ASP G N 1
ATOM 10513 C CA . ASP G 1 166 ? 26.325 23.135 44.240 1.00 34.74 166 ASP G CA 1
ATOM 10514 C C . ASP G 1 166 ? 26.065 21.841 43.471 1.00 33.45 166 ASP G C 1
ATOM 10515 O O . ASP G 1 166 ? 25.022 21.165 43.665 1.00 33.47 166 ASP G O 1
ATOM 10520 N N . MET G 1 167 ? 26.994 21.483 42.583 1.00 33.11 167 MET G N 1
ATOM 10521 C CA . MET G 1 167 ? 26.803 20.295 41.709 1.00 33.09 167 MET G CA 1
ATOM 10522 C C . MET G 1 167 ? 26.818 19.013 42.500 1.00 33.14 167 MET G C 1
ATOM 10523 O O . MET G 1 167 ? 26.082 18.090 42.183 1.00 31.73 167 MET G O 1
ATOM 10528 N N . THR G 1 168 ? 27.661 18.928 43.517 1.00 33.52 168 THR G N 1
ATOM 10529 C CA . THR G 1 168 ? 27.642 17.714 44.358 1.00 34.40 168 THR G CA 1
ATOM 10530 C C . THR G 1 168 ? 26.333 17.557 45.137 1.00 34.74 168 THR G C 1
ATOM 10531 O O . THR G 1 168 ? 25.867 16.426 45.422 1.00 34.60 168 THR G O 1
ATOM 10535 N N . ASN G 1 169 ? 25.760 18.689 45.504 1.00 34.91 169 ASN G N 1
ATOM 10536 C CA . ASN G 1 169 ? 24.462 18.751 46.120 1.00 35.96 169 ASN G CA 1
ATOM 10537 C C . ASN G 1 169 ? 23.384 18.190 45.193 1.00 35.39 169 ASN G C 1
ATOM 10538 O O . ASN G 1 169 ? 22.500 17.398 45.601 1.00 35.94 169 ASN G O 1
ATOM 10543 N N . ARG G 1 170 ? 23.422 18.618 43.937 1.00 34.53 170 ARG G N 1
ATOM 10544 C CA . ARG G 1 170 ? 22.407 18.162 42.987 1.00 34.40 170 ARG G CA 1
ATOM 10545 C C . ARG G 1 170 ? 22.657 16.720 42.555 1.00 33.86 170 ARG G C 1
ATOM 10546 O O . ARG G 1 170 ? 21.723 15.962 42.261 1.00 31.27 170 ARG G O 1
ATOM 10554 N N . VAL G 1 171 ? 23.933 16.328 42.533 1.00 33.57 171 VAL G N 1
ATOM 10555 C CA . VAL G 1 171 ? 24.379 15.069 41.910 1.00 33.16 171 VAL G CA 1
ATOM 10556 C C . VAL G 1 171 ? 25.536 14.577 42.754 1.00 33.50 171 VAL G C 1
ATOM 10557 O O . VAL G 1 171 ? 26.673 15.044 42.564 1.00 33.47 171 VAL G O 1
ATOM 10561 N N . PRO G 1 172 ? 25.246 13.779 43.773 1.00 33.52 172 PRO G N 1
ATOM 10562 C CA . PRO G 1 172 ? 26.276 13.265 44.672 1.00 33.80 172 PRO G CA 1
ATOM 10563 C C . PRO G 1 172 ? 27.493 12.651 43.972 1.00 33.73 172 PRO G C 1
ATOM 10564 O O . PRO G 1 172 ? 28.599 12.767 44.497 1.00 34.19 172 PRO G O 1
ATOM 10568 N N . GLU G 1 173 ? 27.329 12.064 42.785 1.00 33.71 173 GLU G N 1
ATOM 10569 C CA . GLU G 1 173 ? 28.480 11.441 42.092 1.00 33.71 173 GLU G CA 1
ATOM 10570 C C . GLU G 1 173 ? 29.385 12.419 41.340 1.00 33.36 173 GLU G C 1
ATOM 10571 O O . GLU G 1 173 ? 30.484 12.046 40.948 1.00 32.02 173 GLU G O 1
ATOM 10577 N N . TYR G 1 174 ? 28.923 13.653 41.137 1.00 32.43 174 TYR G N 1
ATOM 10578 C CA . TYR G 1 174 ? 29.725 14.690 40.494 1.00 33.15 174 TYR G CA 1
ATOM 10579 C C . TYR G 1 174 ? 31.207 14.685 40.904 1.00 32.43 174 TYR G C 1
ATOM 10580 O O . TYR G 1 174 ? 32.077 14.892 40.082 1.00 32.72 174 TYR G O 1
ATOM 10589 N N . ILE G 1 175 ? 31.456 14.464 42.190 1.00 32.94 175 ILE G N 1
ATOM 10590 C CA . ILE G 1 175 ? 32.773 14.528 42.789 1.00 33.87 175 ILE G CA 1
ATOM 10591 C C . ILE G 1 175 ? 33.543 13.179 42.860 1.00 34.22 175 ILE G C 1
ATOM 10592 O O . ILE G 1 175 ? 34.731 13.123 43.235 1.00 34.44 175 ILE G O 1
ATOM 10597 N N . GLU G 1 176 ? 32.872 12.088 42.513 1.00 33.67 176 GLU G N 1
ATOM 10598 C CA . GLU G 1 176 ? 33.555 10.800 42.498 1.00 33.59 176 GLU G CA 1
ATOM 10599 C C . GLU G 1 176 ? 34.673 10.819 41.448 1.00 32.37 176 GLU G C 1
ATOM 10600 O O . GLU G 1 176 ? 34.456 11.219 40.302 1.00 31.34 176 GLU G O 1
ATOM 10606 N N . GLY G 1 177 ? 35.869 10.392 41.865 1.00 31.88 177 GLY G N 1
ATOM 10607 C CA . GLY G 1 177 ? 37.022 10.349 40.969 1.00 31.60 177 GLY G CA 1
ATOM 10608 C C . GLY G 1 177 ? 37.946 11.514 41.207 1.00 31.50 177 GLY G C 1
ATOM 10609 O O . GLY G 1 177 ? 39.015 11.605 40.573 1.00 31.93 177 GLY G O 1
ATOM 10610 N N . PHE G 1 178 ? 37.545 12.417 42.117 1.00 31.06 178 PHE G N 1
ATOM 10611 C CA . PHE G 1 178 ? 38.274 13.680 42.329 1.00 30.30 178 PHE G CA 1
ATOM 10612 C C . PHE G 1 178 ? 38.412 14.088 43.810 1.00 31.04 178 PHE G C 1
ATOM 10613 O O . PHE G 1 178 ? 37.913 15.151 44.257 1.00 30.73 178 PHE G O 1
ATOM 10621 N N . PRO G 1 179 ? 39.168 13.310 44.565 1.00 31.50 179 PRO G N 1
ATOM 10622 C CA . PRO G 1 179 ? 39.318 13.542 45.982 1.00 31.56 179 PRO G CA 1
ATOM 10623 C C . PRO G 1 179 ? 40.004 14.902 46.317 1.00 32.28 179 PRO G C 1
ATOM 10624 O O . PRO G 1 179 ? 39.668 15.533 47.335 1.00 32.69 179 PRO G O 1
ATOM 10628 N N . GLU G 1 180 ? 40.946 15.355 45.488 1.00 30.93 180 GLU G N 1
ATOM 10629 C CA . GLU G 1 180 ? 41.624 16.644 45.741 1.00 31.39 180 GLU G CA 1
ATOM 10630 C C . GLU G 1 180 ? 40.632 17.792 45.641 1.00 30.95 180 GLU G C 1
ATOM 10631 O O . GLU G 1 180 ? 40.653 18.746 46.434 1.00 30.53 180 GLU G O 1
ATOM 10637 N N . VAL G 1 181 ? 39.808 17.727 44.602 1.00 30.87 181 VAL G N 1
ATOM 10638 C CA . VAL G 1 181 ? 38.768 18.753 44.368 1.00 31.37 181 VAL G CA 1
ATOM 10639 C C . VAL G 1 181 ? 37.732 18.736 45.493 1.00 31.39 181 VAL G C 1
ATOM 10640 O O . VAL G 1 181 ? 37.224 19.781 45.900 1.00 30.10 181 VAL G O 1
ATOM 10644 N N . LYS G 1 182 ? 37.348 17.546 45.946 1.00 31.68 182 LYS G N 1
ATOM 10645 C CA . LYS G 1 182 ? 36.477 17.434 47.108 1.00 31.04 182 LYS G CA 1
ATOM 10646 C C . LYS G 1 182 ? 37.064 18.075 48.359 1.00 30.66 182 LYS G C 1
ATOM 10647 O O . LYS G 1 182 ? 36.345 18.785 49.104 1.00 30.15 182 LYS G O 1
ATOM 10653 N N . ALA G 1 183 ? 38.364 17.870 48.593 1.00 30.42 183 ALA G N 1
ATOM 10654 C CA . ALA G 1 183 ? 38.998 18.425 49.797 1.00 30.85 183 ALA G CA 1
ATOM 10655 C C . ALA G 1 183 ? 39.116 19.934 49.666 1.00 30.78 183 ALA G C 1
ATOM 10656 O O . ALA G 1 183 ? 39.101 20.667 50.674 1.00 31.28 183 ALA G O 1
ATOM 10658 N N . HIS G 1 184 ? 39.313 20.394 48.431 1.00 30.23 184 HIS G N 1
ATOM 10659 C CA . HIS G 1 184 ? 39.387 21.828 48.144 1.00 31.08 184 HIS G CA 1
ATOM 10660 C C . HIS G 1 184 ? 38.045 22.473 48.446 1.00 32.13 184 HIS G C 1
ATOM 10661 O O . HIS G 1 184 ? 38.000 23.519 49.083 1.00 32.94 184 HIS G O 1
ATOM 10668 N N . MET G 1 185 ? 36.952 21.836 48.013 1.00 33.03 185 MET G N 1
ATOM 10669 C CA . MET G 1 185 ? 35.602 22.377 48.287 1.00 33.31 185 MET G CA 1
ATOM 10670 C C . MET G 1 185 ? 35.394 22.562 49.790 1.00 33.60 185 MET G C 1
ATOM 10671 O O . MET G 1 185 ? 34.932 23.606 50.229 1.00 32.70 185 MET G O 1
ATOM 10676 N N . GLU G 1 186 ? 35.747 21.532 50.566 1.00 32.74 186 GLU G N 1
ATOM 10677 C CA . GLU G 1 186 ? 35.613 21.521 52.039 1.00 32.99 186 GLU G CA 1
ATOM 10678 C C . GLU G 1 186 ? 36.428 22.657 52.705 1.00 33.11 186 GLU G C 1
ATOM 10679 O O . GLU G 1 186 ? 35.914 23.432 53.519 1.00 33.81 186 GLU G O 1
ATOM 10685 N N . ARG G 1 187 ? 37.688 22.797 52.299 1.00 34.00 187 ARG G N 1
ATOM 10686 C CA . ARG G 1 187 ? 38.605 23.780 52.845 1.00 34.07 187 ARG G CA 1
ATOM 10687 C C . ARG G 1 187 ? 38.049 25.150 52.599 1.00 33.14 187 ARG G C 1
ATOM 10688 O O . ARG G 1 187 ? 37.963 25.978 53.523 1.00 32.50 187 ARG G O 1
ATOM 10696 N N . ILE G 1 188 ? 37.647 25.367 51.363 1.00 32.31 188 ILE G N 1
ATOM 10697 C CA . ILE G 1 188 ? 37.163 26.688 50.983 1.00 32.15 188 ILE G CA 1
ATOM 10698 C C . ILE G 1 188 ? 35.853 27.045 51.702 1.00 32.91 188 ILE G C 1
ATOM 10699 O O . ILE G 1 188 ? 35.732 28.130 52.273 1.00 32.79 188 ILE G O 1
ATOM 10704 N N . GLN G 1 189 ? 34.879 26.139 51.664 1.00 33.97 189 GLN G N 1
ATOM 10705 C CA . GLN G 1 189 ? 33.556 26.432 52.189 1.00 33.32 189 GLN G CA 1
ATOM 10706 C C . GLN G 1 189 ? 33.512 26.363 53.721 1.00 33.93 189 GLN G C 1
ATOM 10707 O O . GLN G 1 189 ? 32.567 26.851 54.325 1.00 32.56 189 GLN G O 1
ATOM 10713 N N . GLN G 1 190 ? 34.569 25.858 54.345 1.00 32.78 190 GLN G N 1
ATOM 10714 C CA . GLN G 1 190 ? 34.718 25.976 55.786 1.00 34.38 190 GLN G CA 1
ATOM 10715 C C . GLN G 1 190 ? 35.549 27.163 56.227 1.00 33.14 190 GLN G C 1
ATOM 10716 O O . GLN G 1 190 ? 35.696 27.397 57.415 1.00 33.83 190 GLN G O 1
ATOM 10722 N N . THR G 1 191 ? 36.078 27.949 55.289 1.00 32.38 191 THR G N 1
ATOM 10723 C CA . THR G 1 191 ? 36.786 29.165 55.678 1.00 32.60 191 THR G CA 1
ATOM 10724 C C . THR G 1 191 ? 35.838 30.011 56.504 1.00 31.79 191 THR G C 1
ATOM 10725 O O . THR G 1 191 ? 34.740 30.204 56.072 1.00 32.39 191 THR G O 1
ATOM 10729 N N . PRO G 1 192 ? 36.185 30.415 57.729 1.00 33.31 192 PRO G N 1
ATOM 10730 C CA . PRO G 1 192 ? 35.138 30.930 58.628 1.00 32.78 192 PRO G CA 1
ATOM 10731 C C . PRO G 1 192 ? 34.184 31.923 58.025 1.00 32.81 192 PRO G C 1
ATOM 10732 O O . PRO G 1 192 ? 32.987 31.782 58.210 1.00 31.89 192 PRO G O 1
ATOM 10736 N N . ARG G 1 193 ? 34.717 32.918 57.306 1.00 30.66 193 ARG G N 1
ATOM 10737 C CA . ARG G 1 193 ? 33.857 33.968 56.721 1.00 30.94 193 ARG G CA 1
ATOM 10738 C C . ARG G 1 193 ? 32.954 33.499 55.593 1.00 28.93 193 ARG G C 1
ATOM 10739 O O . ARG G 1 193 ? 31.828 34.018 55.416 1.00 28.94 193 ARG G O 1
ATOM 10747 N N . ILE G 1 194 ? 33.426 32.522 54.831 1.00 30.63 194 ILE G N 1
ATOM 10748 C CA . ILE G 1 194 ? 32.605 31.878 53.795 1.00 31.34 194 ILE G CA 1
ATOM 10749 C C . ILE G 1 194 ? 31.557 30.990 54.456 1.00 31.14 194 ILE G C 1
ATOM 10750 O O . ILE G 1 194 ? 30.390 31.030 54.063 1.00 31.91 194 ILE G O 1
ATOM 10755 N N . LYS G 1 195 ? 31.948 30.208 55.474 1.00 31.22 195 LYS G N 1
ATOM 10756 C CA . LYS G 1 195 ? 30.973 29.355 56.203 1.00 32.52 195 LYS G CA 1
ATOM 10757 C C . LYS G 1 195 ? 29.803 30.185 56.775 1.00 32.47 195 LYS G C 1
ATOM 10758 O O . LYS G 1 195 ? 28.614 29.775 56.703 1.00 31.68 195 LYS G O 1
ATOM 10764 N N . LYS G 1 196 ? 30.137 31.361 57.327 1.00 32.63 196 LYS G N 1
ATOM 10765 C CA . LYS G 1 196 ? 29.135 32.200 57.925 1.00 32.88 196 LYS G CA 1
ATOM 10766 C C . LYS G 1 196 ? 28.205 32.714 56.847 1.00 32.78 196 LYS G C 1
ATOM 10767 O O . LYS G 1 196 ? 26.973 32.780 57.014 1.00 31.38 196 LYS G O 1
ATOM 10773 N N . TRP G 1 197 ? 28.804 33.129 55.744 1.00 32.28 197 TRP G N 1
ATOM 10774 C CA . TRP G 1 197 ? 28.009 33.590 54.621 1.00 31.34 197 TRP G CA 1
ATOM 10775 C C . TRP G 1 197 ? 27.024 32.515 54.131 1.00 31.24 197 TRP G C 1
ATOM 10776 O O . TRP G 1 197 ? 25.844 32.793 53.975 1.00 31.37 197 TRP G O 1
ATOM 10787 N N . ILE G 1 198 ? 27.516 31.307 53.889 1.00 32.10 198 ILE G N 1
ATOM 10788 C CA . ILE G 1 198 ? 26.688 30.187 53.409 1.00 33.60 198 ILE G CA 1
ATOM 10789 C C . ILE G 1 198 ? 25.536 29.929 54.376 1.00 34.19 198 ILE G C 1
ATOM 10790 O O . ILE G 1 198 ? 24.397 29.665 53.996 1.00 35.94 198 ILE G O 1
ATOM 10795 N N . GLU G 1 199 ? 25.846 30.003 55.655 1.00 35.29 199 GLU G N 1
ATOM 10796 C CA . GLU G 1 199 ? 24.841 29.889 56.699 1.00 35.38 199 GLU G CA 1
ATOM 10797 C C . GLU G 1 199 ? 23.775 30.974 56.663 1.00 34.41 199 GLU G C 1
ATOM 10798 O O . GLU G 1 199 ? 22.609 30.708 56.956 1.00 33.21 199 GLU G O 1
ATOM 10804 N N . THR G 1 200 ? 24.172 32.211 56.368 1.00 33.17 200 THR G N 1
ATOM 10805 C CA . THR G 1 200 ? 23.252 33.327 56.495 1.00 33.60 200 THR G CA 1
ATOM 10806 C C . THR G 1 200 ? 22.621 33.817 55.215 1.00 32.67 200 THR G C 1
ATOM 10807 O O . THR G 1 200 ? 21.615 34.479 55.281 1.00 33.44 200 THR G O 1
ATOM 10811 N N . ARG G 1 201 ? 23.172 33.460 54.066 1.00 32.85 201 ARG G N 1
ATOM 10812 C CA . ARG G 1 201 ? 22.689 33.944 52.782 1.00 32.56 201 ARG G CA 1
ATOM 10813 C C . ARG G 1 201 ? 21.271 33.472 52.485 1.00 32.76 201 ARG G C 1
ATOM 10814 O O . ARG G 1 201 ? 20.876 32.428 53.005 1.00 30.53 201 ARG G O 1
ATOM 10822 N N . PRO G 1 202 ? 20.520 34.167 51.615 1.00 33.04 202 PRO G N 1
ATOM 10823 C CA . PRO G 1 202 ? 19.193 33.666 51.241 1.00 34.20 202 PRO G CA 1
ATOM 10824 C C . PRO G 1 202 ? 19.235 32.298 50.544 1.00 34.71 202 PRO G C 1
ATOM 10825 O O . PRO G 1 202 ? 20.117 32.036 49.718 1.00 33.61 202 PRO G O 1
ATOM 10829 N N . GLU G 1 203 ? 18.298 31.417 50.900 1.00 35.28 203 GLU G N 1
ATOM 10830 C CA . GLU G 1 203 ? 18.167 30.139 50.215 1.00 36.61 203 GLU G CA 1
ATOM 10831 C C . GLU G 1 203 ? 17.406 30.372 48.923 1.00 36.62 203 GLU G C 1
ATOM 10832 O O . GLU G 1 203 ? 16.272 30.864 48.941 1.00 36.96 203 GLU G O 1
ATOM 10838 N N . THR G 1 204 ? 18.028 30.011 47.806 1.00 36.65 204 THR G N 1
ATOM 10839 C CA . THR G 1 204 ? 17.433 30.198 46.488 1.00 36.73 204 THR G CA 1
ATOM 10840 C C . THR G 1 204 ? 17.696 28.933 45.726 1.00 37.77 204 THR G C 1
ATOM 10841 O O . THR G 1 204 ? 18.602 28.191 46.103 1.00 38.44 204 THR G O 1
ATOM 10845 N N . PRO G 1 205 ? 16.903 28.645 44.691 1.00 38.07 205 PRO G N 1
ATOM 10846 C CA . PRO G 1 205 ? 17.101 27.423 43.920 1.00 38.28 205 PRO G CA 1
ATOM 10847 C C . PRO G 1 205 ? 18.217 27.522 42.873 1.00 37.85 205 PRO G C 1
ATOM 10848 O O . PRO G 1 205 ? 18.533 26.543 42.217 1.00 38.11 205 PRO G O 1
ATOM 10852 N N . PHE G 1 206 ? 18.785 28.706 42.690 1.00 37.40 206 PHE G N 1
ATOM 10853 C CA . PHE G 1 206 ? 19.957 28.847 41.839 1.00 36.96 206 PHE G CA 1
ATOM 10854 C C . PHE G 1 206 ? 20.846 29.915 42.471 1.00 36.38 206 PHE G C 1
ATOM 10855 O O . PHE G 1 206 ? 21.933 30.173 41.947 1.00 37.18 206 PHE G O 1
ATOM 10864 N N . MET H 1 1 ? 67.934 37.243 29.407 1.00 32.87 1 MET H N 1
ATOM 10865 C CA . MET H 1 1 ? 66.813 38.173 29.210 1.00 32.51 1 MET H CA 1
ATOM 10866 C C . MET H 1 1 ? 65.571 37.365 29.395 1.00 32.33 1 MET H C 1
ATOM 10867 O O . MET H 1 1 ? 65.578 36.133 29.133 1.00 31.39 1 MET H O 1
ATOM 10872 N N . VAL H 1 2 ? 64.522 38.052 29.800 1.00 30.90 2 VAL H N 1
ATOM 10873 C CA . VAL H 1 2 ? 63.197 37.438 29.888 1.00 31.72 2 VAL H CA 1
ATOM 10874 C C . VAL H 1 2 ? 62.868 36.758 28.584 1.00 32.83 2 VAL H C 1
ATOM 10875 O O . VAL H 1 2 ? 63.105 37.300 27.508 1.00 33.37 2 VAL H O 1
ATOM 10879 N N . HIS H 1 3 ? 62.354 35.557 28.659 1.00 31.81 3 HIS H N 1
ATOM 10880 C CA . HIS H 1 3 ? 62.091 34.762 27.472 1.00 32.38 3 HIS H CA 1
ATOM 10881 C C . HIS H 1 3 ? 60.608 34.470 27.347 1.00 30.53 3 HIS H C 1
ATOM 10882 O O . HIS H 1 3 ? 60.029 33.805 28.195 1.00 31.95 3 HIS H O 1
ATOM 10889 N N . TYR H 1 4 ? 60.000 34.964 26.283 1.00 29.22 4 TYR H N 1
ATOM 10890 C CA . TYR H 1 4 ? 58.582 34.777 25.989 1.00 28.56 4 TYR H CA 1
ATOM 10891 C C . TYR H 1 4 ? 58.436 33.813 24.800 1.00 29.42 4 TYR H C 1
ATOM 10892 O O . TYR H 1 4 ? 59.055 34.055 23.740 1.00 28.79 4 TYR H O 1
ATOM 10901 N N . LYS H 1 5 ? 57.608 32.789 24.939 1.00 31.11 5 LYS H N 1
ATOM 10902 C CA . LYS H 1 5 ? 57.278 31.901 23.823 1.00 31.84 5 LYS H CA 1
ATOM 10903 C C . LYS H 1 5 ? 55.748 31.810 23.687 1.00 32.25 5 LYS H C 1
ATOM 10904 O O . LYS H 1 5 ? 55.111 31.495 24.674 1.00 33.09 5 LYS H O 1
ATOM 10910 N N . LEU H 1 6 ? 55.176 32.141 22.534 1.00 31.28 6 LEU H N 1
ATOM 10911 C CA . LEU H 1 6 ? 53.730 31.980 22.349 1.00 31.05 6 LEU H CA 1
ATOM 10912 C C . LEU H 1 6 ? 53.524 30.832 21.420 1.00 31.02 6 LEU H C 1
ATOM 10913 O O . LEU H 1 6 ? 54.012 30.891 20.309 1.00 33.61 6 LEU H O 1
ATOM 10918 N N . THR H 1 7 ? 52.694 29.880 21.812 1.00 30.58 7 THR H N 1
ATOM 10919 C CA . THR H 1 7 ? 52.366 28.749 21.011 1.00 30.84 7 THR H CA 1
ATOM 10920 C C . THR H 1 7 ? 50.909 28.821 20.617 1.00 30.68 7 THR H C 1
ATOM 10921 O O . THR H 1 7 ? 50.014 28.871 21.451 1.00 31.44 7 THR H O 1
ATOM 10925 N N . TYR H 1 8 ? 50.693 28.743 19.309 1.00 29.99 8 TYR H N 1
ATOM 10926 C CA . TYR H 1 8 ? 49.330 28.695 18.823 1.00 30.18 8 TYR H CA 1
ATOM 10927 C C . TYR H 1 8 ? 49.349 28.029 17.440 1.00 31.15 8 TYR H C 1
ATOM 10928 O O . TYR H 1 8 ? 50.347 27.398 17.089 1.00 30.21 8 TYR H O 1
ATOM 10937 N N . PHE H 1 9 ? 48.243 28.118 16.715 1.00 30.70 9 PHE H N 1
ATOM 10938 C CA . PHE H 1 9 ? 48.156 27.661 15.318 1.00 31.66 9 PHE H CA 1
ATOM 10939 C C . PHE H 1 9 ? 48.773 28.644 14.330 1.00 30.96 9 PHE H C 1
ATOM 10940 O O . PHE H 1 9 ? 49.181 29.726 14.713 1.00 32.21 9 PHE H O 1
ATOM 10948 N N . ASN H 1 10 ? 48.857 28.260 13.060 1.00 31.37 10 ASN H N 1
ATOM 10949 C CA . ASN H 1 10 ? 49.232 29.189 12.011 1.00 30.91 10 ASN H CA 1
ATOM 10950 C C . ASN H 1 10 ? 47.966 29.928 11.570 1.00 31.45 10 ASN H C 1
ATOM 10951 O O . ASN H 1 10 ? 47.363 29.643 10.491 1.00 32.15 10 ASN H O 1
ATOM 10956 N N . GLY H 1 11 ? 47.589 30.900 12.387 1.00 32.59 11 GLY H N 1
ATOM 10957 C CA . GLY H 1 11 ? 46.494 31.814 12.106 1.00 32.91 11 GLY H CA 1
ATOM 10958 C C . GLY H 1 11 ? 46.495 32.874 13.181 1.00 34.21 11 GLY H C 1
ATOM 10959 O O . GLY H 1 11 ? 47.186 32.734 14.206 1.00 34.43 11 GLY H O 1
ATOM 10960 N N . ARG H 1 12 ? 45.721 33.923 12.953 1.00 36.01 12 ARG H N 1
ATOM 10961 C CA . ARG H 1 12 ? 45.548 34.993 13.915 1.00 36.38 12 ARG H CA 1
ATOM 10962 C C . ARG H 1 12 ? 44.759 34.422 15.060 1.00 36.90 12 ARG H C 1
ATOM 10963 O O . ARG H 1 12 ? 45.321 34.183 16.128 1.00 34.58 12 ARG H O 1
ATOM 10971 N N . GLY H 1 13 ? 43.466 34.188 14.837 1.00 36.32 13 GLY H N 1
ATOM 10972 C CA . GLY H 1 13 ? 42.670 33.430 15.807 1.00 36.84 13 GLY H CA 1
ATOM 10973 C C . GLY H 1 13 ? 42.717 34.014 17.198 1.00 36.28 13 GLY H C 1
ATOM 10974 O O . GLY H 1 13 ? 42.735 35.240 17.389 1.00 37.81 13 GLY H O 1
ATOM 10975 N N . ALA H 1 14 ? 42.775 33.106 18.171 1.00 35.45 14 ALA H N 1
ATOM 10976 C CA . ALA H 1 14 ? 42.880 33.440 19.597 1.00 33.86 14 ALA H CA 1
ATOM 10977 C C . ALA H 1 14 ? 44.293 33.826 20.094 1.00 34.45 14 ALA H C 1
ATOM 10978 O O . ALA H 1 14 ? 44.442 34.202 21.262 1.00 33.96 14 ALA H O 1
ATOM 10980 N N . GLY H 1 15 ? 45.310 33.688 19.240 1.00 34.00 15 GLY H N 1
ATOM 10981 C CA . GLY H 1 15 ? 46.708 34.050 19.550 1.00 33.62 15 GLY H CA 1
ATOM 10982 C C . GLY H 1 15 ? 47.064 35.506 19.184 1.00 33.10 15 GLY H C 1
ATOM 10983 O O . GLY H 1 15 ? 47.985 36.102 19.675 1.00 33.38 15 GLY H O 1
ATOM 10984 N N . GLU H 1 16 ? 46.291 36.089 18.316 1.00 32.70 16 GLU H N 1
ATOM 10985 C CA . GLU H 1 16 ? 46.630 37.376 17.727 1.00 31.75 16 GLU H CA 1
ATOM 10986 C C . GLU H 1 16 ? 46.641 38.562 18.666 1.00 31.89 16 GLU H C 1
ATOM 10987 O O . GLU H 1 16 ? 47.461 39.449 18.530 1.00 31.36 16 GLU H O 1
ATOM 10993 N N . CYS H 1 17 ? 45.733 38.601 19.621 1.00 33.45 17 CYS H N 1
ATOM 10994 C CA . CYS H 1 17 ? 45.704 39.754 20.515 1.00 33.07 17 CYS H CA 1
ATOM 10995 C C . CYS H 1 17 ? 47.039 39.771 21.273 1.00 31.95 17 CYS H C 1
ATOM 10996 O O . CYS H 1 17 ? 47.726 40.806 21.393 1.00 32.07 17 CYS H O 1
ATOM 10999 N N . ALA H 1 18 ? 47.439 38.619 21.773 1.00 31.91 18 ALA H N 1
ATOM 11000 C CA . ALA H 1 18 ? 48.763 38.571 22.421 1.00 31.32 18 ALA H CA 1
ATOM 11001 C C . ALA H 1 18 ? 49.925 38.994 21.535 1.00 30.98 18 ALA H C 1
ATOM 11002 O O . ALA H 1 18 ? 50.801 39.748 21.947 1.00 30.48 18 ALA H O 1
ATOM 11004 N N . ARG H 1 19 ? 49.902 38.577 20.261 1.00 31.59 19 ARG H N 1
ATOM 11005 C CA . ARG H 1 19 ? 50.948 38.940 19.362 1.00 32.50 19 ARG H CA 1
ATOM 11006 C C . ARG H 1 19 ? 50.989 40.458 19.161 1.00 32.96 19 ARG H C 1
ATOM 11007 O O . ARG H 1 19 ? 52.067 41.067 19.053 1.00 32.85 19 ARG H O 1
ATOM 11015 N N . GLN H 1 20 ? 49.808 41.072 19.103 1.00 33.11 20 GLN H N 1
ATOM 11016 C CA . GLN H 1 20 ? 49.680 42.529 18.981 1.00 31.59 20 GLN H CA 1
ATOM 11017 C C . GLN H 1 20 ? 50.172 43.308 20.205 1.00 32.47 20 GLN H C 1
ATOM 11018 O O . GLN H 1 20 ? 50.750 44.364 20.093 1.00 30.79 20 GLN H O 1
ATOM 11024 N N . VAL H 1 21 ? 49.955 42.757 21.378 1.00 31.58 21 VAL H N 1
ATOM 11025 C CA . VAL H 1 21 ? 50.508 43.335 22.622 1.00 33.52 21 VAL H CA 1
ATOM 11026 C C . VAL H 1 21 ? 52.038 43.295 22.604 1.00 33.45 21 VAL H C 1
ATOM 11027 O O . VAL H 1 21 ? 52.679 44.281 22.909 1.00 33.58 21 VAL H O 1
ATOM 11031 N N . PHE H 1 22 ? 52.635 42.179 22.187 1.00 33.22 22 PHE H N 1
ATOM 11032 C CA . PHE H 1 22 ? 54.109 42.180 22.019 1.00 34.10 22 PHE H CA 1
ATOM 11033 C C . PHE H 1 22 ? 54.588 43.185 21.000 1.00 34.31 22 PHE H C 1
ATOM 11034 O O . PHE H 1 22 ? 55.648 43.800 21.150 1.00 34.59 22 PHE H O 1
ATOM 11042 N N . ALA H 1 23 ? 53.847 43.299 19.902 1.00 35.20 23 ALA H N 1
ATOM 11043 C CA . ALA H 1 23 ? 54.186 44.271 18.894 1.00 34.04 23 ALA H CA 1
ATOM 11044 C C . ALA H 1 23 ? 54.191 45.671 19.511 1.00 34.49 23 ALA H C 1
ATOM 11045 O O . ALA H 1 23 ? 55.144 46.424 19.315 1.00 32.57 23 ALA H O 1
ATOM 11047 N N . LEU H 1 24 ? 53.122 46.021 20.249 1.00 33.59 24 LEU H N 1
ATOM 11048 C CA . LEU H 1 24 ? 52.972 47.379 20.778 1.00 33.53 24 LEU H CA 1
ATOM 11049 C C . LEU H 1 24 ? 54.098 47.721 21.711 1.00 34.69 24 LEU H C 1
ATOM 11050 O O . LEU H 1 24 ? 54.556 48.829 21.742 1.00 35.38 24 LEU H O 1
ATOM 11055 N N . ALA H 1 25 ? 54.514 46.728 22.486 1.00 33.69 25 ALA H N 1
ATOM 11056 C CA . ALA H 1 25 ? 55.577 46.865 23.446 1.00 34.11 25 ALA H CA 1
ATOM 11057 C C . ALA H 1 25 ? 56.963 46.778 22.819 1.00 34.32 25 ALA H C 1
ATOM 11058 O O . ALA H 1 25 ? 57.945 46.926 23.543 1.00 33.62 25 ALA H O 1
ATOM 11060 N N . ASP H 1 26 ? 57.035 46.448 21.517 1.00 32.72 26 ASP H N 1
ATOM 11061 C CA . ASP H 1 26 ? 58.293 46.084 20.831 1.00 34.31 26 ASP H CA 1
ATOM 11062 C C . ASP H 1 26 ? 59.100 45.074 21.669 1.00 32.69 26 ASP H C 1
ATOM 11063 O O . ASP H 1 26 ? 60.292 45.238 21.915 1.00 32.92 26 ASP H O 1
ATOM 11068 N N . GLN H 1 27 ? 58.406 44.030 22.090 1.00 33.14 27 GLN H N 1
ATOM 11069 C CA . GLN H 1 27 ? 59.011 42.978 22.857 1.00 33.05 27 GLN H CA 1
ATOM 11070 C C . GLN H 1 27 ? 59.212 41.770 21.952 1.00 33.34 27 GLN H C 1
ATOM 11071 O O . GLN H 1 27 ? 58.263 41.242 21.367 1.00 35.14 27 GLN H O 1
ATOM 11077 N N . LYS H 1 28 ? 60.441 41.279 21.941 1.00 34.20 28 LYS H N 1
ATOM 11078 C CA . LYS H 1 28 ? 60.794 40.016 21.281 1.00 34.44 28 LYS H CA 1
ATOM 11079 C C . LYS H 1 28 ? 60.202 38.782 21.950 1.00 33.91 28 LYS H C 1
ATOM 11080 O O . LYS H 1 28 ? 60.128 38.674 23.145 1.00 31.59 28 LYS H O 1
ATOM 11086 N N . TYR H 1 29 ? 59.719 37.877 21.121 1.00 32.74 29 TYR H N 1
ATOM 11087 C CA . TYR H 1 29 ? 59.145 36.644 21.600 1.00 31.80 29 TYR H CA 1
ATOM 11088 C C . TYR H 1 29 ? 59.303 35.583 20.497 1.00 31.58 29 TYR H C 1
ATOM 11089 O O . TYR H 1 29 ? 59.430 35.924 19.301 1.00 31.09 29 TYR H O 1
ATOM 11098 N N . GLU H 1 30 ? 59.133 34.340 20.920 1.00 30.43 30 GLU H N 1
ATOM 11099 C CA . GLU H 1 30 ? 59.086 33.214 19.967 1.00 31.53 30 GLU H CA 1
ATOM 11100 C C . GLU H 1 30 ? 57.631 32.982 19.567 1.00 30.79 30 GLU H C 1
ATOM 11101 O O . GLU H 1 30 ? 56.800 32.605 20.380 1.00 32.12 30 GLU H O 1
ATOM 11107 N N . ASP H 1 31 ? 57.343 33.199 18.286 1.00 31.51 31 ASP H N 1
ATOM 11108 C CA . ASP H 1 31 ? 55.986 33.024 17.763 1.00 31.17 31 ASP H CA 1
ATOM 11109 C C . ASP H 1 31 ? 55.902 31.630 17.140 1.00 30.55 31 ASP H C 1
ATOM 11110 O O . ASP H 1 31 ? 56.205 31.426 15.939 1.00 32.03 31 ASP H O 1
ATOM 11115 N N . VAL H 1 32 ? 55.534 30.660 17.971 1.00 30.88 32 VAL H N 1
ATOM 11116 C CA . VAL H 1 32 ? 55.434 29.284 17.550 1.00 31.26 32 VAL H CA 1
ATOM 11117 C C . VAL H 1 32 ? 54.086 28.926 16.964 1.00 31.35 32 VAL H C 1
ATOM 11118 O O . VAL H 1 32 ? 53.065 29.039 17.604 1.00 30.37 32 VAL H O 1
ATOM 11122 N N . ARG H 1 33 ? 54.089 28.426 15.732 1.00 31.22 33 ARG H N 1
ATOM 11123 C CA . ARG H 1 33 ? 52.843 28.169 15.021 1.00 31.67 33 ARG H CA 1
ATOM 11124 C C . ARG H 1 33 ? 52.697 26.692 14.663 1.00 32.16 33 ARG H C 1
ATOM 11125 O O . ARG H 1 33 ? 53.379 26.213 13.751 1.00 34.23 33 ARG H O 1
ATOM 11133 N N . LEU H 1 34 ? 51.784 25.975 15.326 1.00 31.86 34 LEU H N 1
ATOM 11134 C CA . LEU H 1 34 ? 51.592 24.549 15.086 1.00 32.75 34 LEU H CA 1
ATOM 11135 C C . LEU H 1 34 ? 50.560 24.255 14.005 1.00 32.40 34 LEU H C 1
ATOM 11136 O O . LEU H 1 34 ? 49.607 25.004 13.820 1.00 32.15 34 LEU H O 1
ATOM 11141 N N . THR H 1 35 ? 50.759 23.141 13.282 1.00 32.28 35 THR H N 1
ATOM 11142 C CA . THR H 1 35 ? 49.747 22.631 12.392 1.00 32.17 35 THR H CA 1
ATOM 11143 C C . THR H 1 35 ? 48.857 21.824 13.303 1.00 33.50 35 THR H C 1
ATOM 11144 O O . THR H 1 35 ? 49.256 21.470 14.395 1.00 32.62 35 THR H O 1
ATOM 11148 N N . GLN H 1 36 ? 47.681 21.465 12.820 1.00 35.43 36 GLN H N 1
ATOM 11149 C CA . GLN H 1 36 ? 46.777 20.637 13.602 1.00 36.49 36 GLN H CA 1
ATOM 11150 C C . GLN H 1 36 ? 47.380 19.270 13.888 1.00 36.92 36 GLN H C 1
ATOM 11151 O O . GLN H 1 36 ? 47.110 18.692 14.938 1.00 37.03 36 GLN H O 1
ATOM 11157 N N . GLU H 1 37 ? 48.140 18.729 12.929 1.00 37.62 37 GLU H N 1
ATOM 11158 C CA . GLU H 1 37 ? 48.789 17.431 13.118 1.00 38.11 37 GLU H CA 1
ATOM 11159 C C . GLU H 1 37 ? 49.864 17.449 14.192 1.00 37.18 37 GLU H C 1
ATOM 11160 O O . GLU H 1 37 ? 50.038 16.479 14.929 1.00 37.59 37 GLU H O 1
ATOM 11166 N N . THR H 1 38 ? 50.640 18.508 14.266 1.00 36.13 38 THR H N 1
ATOM 11167 C CA . THR H 1 38 ? 51.648 18.475 15.297 1.00 35.75 38 THR H CA 1
ATOM 11168 C C . THR H 1 38 ? 51.042 18.884 16.634 1.00 34.84 38 THR H C 1
ATOM 11169 O O . THR H 1 38 ? 51.495 18.418 17.636 1.00 33.85 38 THR H O 1
ATOM 11173 N N . PHE H 1 39 ? 49.942 19.640 16.627 1.00 34.20 39 PHE H N 1
ATOM 11174 C CA . PHE H 1 39 ? 49.220 19.964 17.883 1.00 34.33 39 PHE H CA 1
ATOM 11175 C C . PHE H 1 39 ? 48.572 18.754 18.586 1.00 34.36 39 PHE H C 1
ATOM 11176 O O . PHE H 1 39 ? 48.727 18.579 19.781 1.00 33.99 39 PHE H O 1
ATOM 11184 N N . VAL H 1 40 ? 47.832 17.910 17.849 1.00 34.44 40 VAL H N 1
ATOM 11185 C CA . VAL H 1 40 ? 47.065 16.820 18.504 1.00 34.81 40 VAL H CA 1
ATOM 11186 C C . VAL H 1 40 ? 47.897 15.957 19.481 1.00 34.77 40 VAL H C 1
ATOM 11187 O O . VAL H 1 40 ? 47.510 15.773 20.629 1.00 35.05 40 VAL H O 1
ATOM 11191 N N . PRO H 1 41 ? 49.060 15.463 19.069 1.00 35.10 41 PRO H N 1
ATOM 11192 C CA . PRO H 1 41 ? 49.907 14.649 19.969 1.00 34.73 41 PRO H CA 1
ATOM 11193 C C . PRO H 1 41 ? 50.419 15.395 21.187 1.00 34.34 41 PRO H C 1
ATOM 11194 O O . PRO H 1 41 ? 50.812 14.769 22.189 1.00 34.47 41 PRO H O 1
ATOM 11198 N N . LEU H 1 42 ? 50.426 16.723 21.090 1.00 33.88 42 LEU H N 1
ATOM 11199 C CA . LEU H 1 42 ? 50.890 17.616 22.133 1.00 34.45 42 LEU H CA 1
ATOM 11200 C C . LEU H 1 42 ? 49.816 18.113 23.102 1.00 33.80 42 LEU H C 1
ATOM 11201 O O . LEU H 1 42 ? 50.153 18.788 24.077 1.00 33.88 42 LEU H O 1
ATOM 11206 N N . LYS H 1 43 ? 48.544 17.771 22.886 1.00 33.11 43 LYS H N 1
ATOM 11207 C CA . LYS H 1 43 ? 47.471 18.404 23.664 1.00 33.25 43 LYS H CA 1
ATOM 11208 C C . LYS H 1 43 ? 47.658 18.243 25.137 1.00 32.40 43 LYS H C 1
ATOM 11209 O O . LYS H 1 43 ? 47.401 19.179 25.917 1.00 34.32 43 LYS H O 1
ATOM 11215 N N . ALA H 1 44 ? 48.110 17.061 25.535 1.00 33.13 44 ALA H N 1
ATOM 11216 C CA . ALA H 1 44 ? 48.306 16.786 26.953 1.00 32.93 44 ALA H CA 1
ATOM 11217 C C . ALA H 1 44 ? 49.368 17.664 27.599 1.00 33.26 44 ALA H C 1
ATOM 11218 O O . ALA H 1 44 ? 49.445 17.726 28.820 1.00 34.51 44 ALA H O 1
ATOM 11220 N N . THR H 1 45 ? 50.178 18.372 26.805 1.00 31.99 45 THR H N 1
ATOM 11221 C CA . THR H 1 45 ? 51.228 19.195 27.389 1.00 31.81 45 THR H CA 1
ATOM 11222 C C . THR H 1 45 ? 50.761 20.607 27.726 1.00 31.32 45 THR H C 1
ATOM 11223 O O . THR H 1 45 ? 51.543 21.355 28.331 1.00 32.59 45 THR H O 1
ATOM 11227 N N . PHE H 1 46 ? 49.548 20.964 27.322 1.00 32.23 46 PHE H N 1
ATOM 11228 C CA . PHE H 1 46 ? 48.980 22.309 27.597 1.00 31.88 46 PHE H CA 1
ATOM 11229 C C . PHE H 1 46 ? 48.047 22.231 28.795 1.00 32.23 46 PHE H C 1
ATOM 11230 O O . PHE H 1 46 ? 47.337 21.212 28.994 1.00 34.87 46 PHE H O 1
ATOM 11238 N N . PRO H 1 47 ? 48.016 23.300 29.586 1.00 32.27 47 PRO H N 1
ATOM 11239 C CA . PRO H 1 47 ? 47.267 23.270 30.843 1.00 32.32 47 PRO H CA 1
ATOM 11240 C C . PRO H 1 47 ? 45.813 22.824 30.775 1.00 31.90 47 PRO H C 1
ATOM 11241 O O . PRO H 1 47 ? 45.358 22.115 31.690 1.00 34.27 47 PRO H O 1
ATOM 11245 N N . PHE H 1 48 ? 45.122 23.211 29.711 1.00 31.13 48 PHE H N 1
ATOM 11246 C CA . PHE H 1 48 ? 43.726 22.899 29.528 1.00 31.09 48 PHE H CA 1
ATOM 11247 C C . PHE H 1 48 ? 43.537 22.210 28.179 1.00 30.67 48 PHE H C 1
ATOM 11248 O O . PHE H 1 48 ? 42.458 22.228 27.601 1.00 29.53 48 PHE H O 1
ATOM 11256 N N . GLY H 1 49 ? 44.619 21.615 27.702 1.00 31.35 49 GLY H N 1
ATOM 11257 C CA . GLY H 1 49 ? 44.554 20.762 26.518 1.00 30.40 49 GLY H CA 1
ATOM 11258 C C . GLY H 1 49 ? 44.443 21.607 25.271 1.00 31.98 49 GLY H C 1
ATOM 11259 O O . GLY H 1 49 ? 44.133 21.081 24.185 1.00 34.06 49 GLY H O 1
ATOM 11260 N N . GLN H 1 50 ? 44.681 22.916 25.389 1.00 32.26 50 GLN H N 1
ATOM 11261 C CA . GLN H 1 50 ? 44.397 23.844 24.282 1.00 31.98 50 GLN H CA 1
ATOM 11262 C C . GLN H 1 50 ? 45.508 24.843 24.070 1.00 33.26 50 GLN H C 1
ATOM 11263 O O . GLN H 1 50 ? 46.358 25.039 24.948 1.00 31.80 50 GLN H O 1
ATOM 11269 N N . VAL H 1 51 ? 45.396 25.542 22.953 1.00 33.22 51 VAL H N 1
ATOM 11270 C CA . VAL H 1 51 ? 46.296 26.612 22.548 1.00 34.65 51 VAL H CA 1
ATOM 11271 C C . VAL H 1 51 ? 45.416 27.887 22.340 1.00 34.53 51 VAL H C 1
ATOM 11272 O O . VAL H 1 51 ? 44.248 27.722 21.942 1.00 33.53 51 VAL H O 1
ATOM 11276 N N . PRO H 1 52 ? 45.881 29.119 22.692 1.00 33.44 52 PRO H N 1
ATOM 11277 C CA . PRO H 1 52 ? 47.294 29.483 22.869 1.00 34.05 52 PRO H CA 1
ATOM 11278 C C . PRO H 1 52 ? 47.801 29.254 24.276 1.00 32.73 52 PRO H C 1
ATOM 11279 O O . PRO H 1 52 ? 47.041 29.212 25.248 1.00 31.47 52 PRO H O 1
ATOM 11283 N N . VAL H 1 53 ? 49.118 29.087 24.385 1.00 33.08 53 VAL H N 1
ATOM 11284 C CA . VAL H 1 53 ? 49.779 29.029 25.634 1.00 32.01 53 VAL H CA 1
ATOM 11285 C C . VAL H 1 53 ? 51.036 29.903 25.518 1.00 31.55 53 VAL H C 1
ATOM 11286 O O . VAL H 1 53 ? 51.777 29.869 24.508 1.00 31.68 53 VAL H O 1
ATOM 11290 N N . LEU H 1 54 ? 51.186 30.735 26.529 1.00 31.27 54 LEU H N 1
ATOM 11291 C CA . LEU H 1 54 ? 52.383 31.577 26.678 1.00 30.10 54 LEU H CA 1
ATOM 11292 C C . LEU H 1 54 ? 53.321 30.852 27.605 1.00 30.75 54 LEU H C 1
ATOM 11293 O O . LEU H 1 54 ? 52.895 30.388 28.602 1.00 33.26 54 LEU H O 1
ATOM 11298 N N . GLU H 1 55 ? 54.609 30.856 27.329 1.00 30.70 55 GLU H N 1
ATOM 11299 C CA . GLU H 1 55 ? 55.602 30.443 28.324 1.00 31.60 55 GLU H CA 1
ATOM 11300 C C . GLU H 1 55 ? 56.479 31.636 28.649 1.00 30.91 55 GLU H C 1
ATOM 11301 O O . GLU H 1 55 ? 56.978 32.274 27.730 1.00 32.60 55 GLU H O 1
ATOM 11307 N N . VAL H 1 56 ? 56.537 31.957 29.936 1.00 29.95 56 VAL H N 1
ATOM 11308 C CA . VAL H 1 56 ? 57.354 33.022 30.460 1.00 30.27 56 VAL H CA 1
ATOM 11309 C C . VAL H 1 56 ? 58.495 32.370 31.276 1.00 29.78 56 VAL H C 1
ATOM 11310 O O . VAL H 1 56 ? 58.292 31.756 32.333 1.00 31.13 56 VAL H O 1
ATOM 11314 N N . ASP H 1 57 ? 59.696 32.461 30.741 1.00 29.63 57 ASP H N 1
ATOM 11315 C CA . ASP H 1 57 ? 60.821 31.750 31.337 1.00 28.42 57 ASP H CA 1
ATOM 11316 C C . ASP H 1 57 ? 60.445 30.275 31.647 1.00 29.74 57 ASP H C 1
ATOM 11317 O O . ASP H 1 57 ? 60.702 29.750 32.717 1.00 31.42 57 ASP H O 1
ATOM 11322 N N . GLY H 1 58 ? 59.801 29.656 30.684 1.00 30.83 58 GLY H N 1
ATOM 11323 C CA . GLY H 1 58 ? 59.459 28.252 30.744 1.00 31.81 58 GLY H CA 1
ATOM 11324 C C . GLY H 1 58 ? 58.142 27.911 31.433 1.00 32.84 58 GLY H C 1
ATOM 11325 O O . GLY H 1 58 ? 57.777 26.751 31.457 1.00 33.60 58 GLY H O 1
ATOM 11326 N N . GLN H 1 59 ? 57.480 28.892 32.008 1.00 31.25 59 GLN H N 1
ATOM 11327 C CA . GLN H 1 59 ? 56.322 28.668 32.863 1.00 32.99 59 GLN H CA 1
ATOM 11328 C C . GLN H 1 59 ? 55.124 28.921 32.012 1.00 31.98 59 GLN H C 1
ATOM 11329 O O . GLN H 1 59 ? 54.958 29.974 31.377 1.00 30.98 59 GLN H O 1
ATOM 11335 N N . GLN H 1 60 ? 54.220 27.942 32.035 1.00 30.69 60 GLN H N 1
ATOM 11336 C CA . GLN H 1 60 ? 53.037 28.070 31.192 1.00 30.51 60 GLN H CA 1
ATOM 11337 C C . GLN H 1 60 ? 51.872 28.886 31.765 1.00 30.03 60 GLN H C 1
ATOM 11338 O O . GLN H 1 60 ? 51.475 28.731 32.929 1.00 31.95 60 GLN H O 1
ATOM 11344 N N . LEU H 1 61 ? 51.246 29.617 30.839 1.00 31.48 61 LEU H N 1
ATOM 11345 C CA . LEU H 1 61 ? 50.019 30.362 31.069 1.00 30.64 61 LEU H CA 1
ATOM 11346 C C . LEU H 1 61 ? 49.146 30.184 29.842 1.00 31.55 61 LEU H C 1
ATOM 11347 O O . LEU H 1 61 ? 49.502 30.638 28.731 1.00 31.80 61 LEU H O 1
ATOM 11352 N N . ALA H 1 62 ? 47.976 29.575 30.099 1.00 30.65 62 ALA H N 1
ATOM 11353 C CA . ALA H 1 62 ? 46.983 29.335 29.077 1.00 30.98 62 ALA H CA 1
ATOM 11354 C C . ALA H 1 62 ? 45.838 30.368 29.091 1.00 32.06 62 ALA H C 1
ATOM 11355 O O . ALA H 1 62 ? 45.720 31.164 30.033 1.00 30.87 62 ALA H O 1
ATOM 11357 N N . GLN H 1 63 ? 45.079 30.354 27.994 1.00 32.35 63 GLN H N 1
ATOM 11358 C CA . GLN H 1 63 ? 43.784 31.048 27.860 1.00 31.65 63 GLN H CA 1
ATOM 11359 C C . GLN H 1 63 ? 44.028 32.448 27.294 1.00 31.88 63 GLN H C 1
ATOM 11360 O O . GLN H 1 63 ? 44.775 33.257 27.878 1.00 32.59 63 GLN H O 1
ATOM 11366 N N . SER H 1 64 ? 43.424 32.715 26.139 1.00 31.38 64 SER H N 1
ATOM 11367 C CA . SER H 1 64 ? 43.722 33.903 25.380 1.00 32.57 64 SER H CA 1
ATOM 11368 C C . SER H 1 64 ? 43.672 35.190 26.218 1.00 31.83 64 SER H C 1
ATOM 11369 O O . SER H 1 64 ? 44.616 35.991 26.229 1.00 32.66 64 SER H O 1
ATOM 11372 N N . GLN H 1 65 ? 42.564 35.420 26.896 1.00 30.78 65 GLN H N 1
ATOM 11373 C CA . GLN H 1 65 ? 42.453 36.662 27.637 1.00 30.63 65 GLN H CA 1
ATOM 11374 C C . GLN H 1 65 ? 43.348 36.779 28.854 1.00 29.54 65 GLN H C 1
ATOM 11375 O O . GLN H 1 65 ? 43.826 37.869 29.196 1.00 30.66 65 GLN H O 1
ATOM 11381 N N . ALA H 1 66 ? 43.600 35.655 29.513 1.00 30.31 66 ALA H N 1
ATOM 11382 C CA . ALA H 1 66 ? 44.498 35.630 30.649 1.00 30.46 66 ALA H CA 1
ATOM 11383 C C . ALA H 1 66 ? 45.892 36.017 30.179 1.00 30.48 66 ALA H C 1
ATOM 11384 O O . ALA H 1 66 ? 46.563 36.805 30.823 1.00 30.54 66 ALA H O 1
ATOM 11386 N N . ILE H 1 67 ? 46.288 35.520 29.000 1.00 29.94 67 ILE H N 1
ATOM 11387 C CA . ILE H 1 67 ? 47.580 35.815 28.410 1.00 31.11 67 ILE H CA 1
ATOM 11388 C C . ILE H 1 67 ? 47.654 37.272 28.023 1.00 32.06 67 ILE H C 1
ATOM 11389 O O . ILE H 1 67 ? 48.610 37.966 28.362 1.00 31.87 67 ILE H O 1
ATOM 11394 N N . CYS H 1 68 ? 46.609 37.754 27.361 1.00 31.25 68 CYS H N 1
ATOM 11395 C CA . CYS H 1 68 ? 46.614 39.146 26.929 1.00 31.87 68 CYS H CA 1
ATOM 11396 C C . CYS H 1 68 ? 46.660 40.107 28.062 1.00 30.40 68 CYS H C 1
ATOM 11397 O O . CYS H 1 68 ? 47.405 41.081 27.999 1.00 31.72 68 CYS H O 1
ATOM 11400 N N . ARG H 1 69 ? 45.893 39.843 29.116 1.00 31.50 69 ARG H N 1
ATOM 11401 C CA . ARG H 1 69 ? 45.837 40.780 30.234 1.00 30.71 69 ARG H CA 1
ATOM 11402 C C . ARG H 1 69 ? 47.204 40.778 30.966 1.00 31.50 69 ARG H C 1
ATOM 11403 O O . ARG H 1 69 ? 47.735 41.822 31.360 1.00 31.75 69 ARG H O 1
ATOM 11411 N N . TYR H 1 70 ? 47.739 39.603 31.148 1.00 31.83 70 TYR H N 1
ATOM 11412 C CA . TYR H 1 70 ? 49.055 39.478 31.773 1.00 31.37 70 TYR H CA 1
ATOM 11413 C C . TYR H 1 70 ? 50.117 40.331 30.964 1.00 29.37 70 TYR H C 1
ATOM 11414 O O . TYR H 1 70 ? 50.881 41.131 31.537 1.00 31.52 70 TYR H O 1
ATOM 11423 N N . LEU H 1 71 ? 50.199 40.134 29.655 1.00 31.16 71 LEU H N 1
ATOM 11424 C CA . LEU H 1 71 ? 51.158 40.893 28.851 1.00 30.74 71 LEU H CA 1
ATOM 11425 C C . LEU H 1 71 ? 50.889 42.363 28.901 1.00 30.39 71 LEU H C 1
ATOM 11426 O O . LEU H 1 71 ? 51.778 43.187 28.980 1.00 29.86 71 LEU H O 1
ATOM 11431 N N . ALA H 1 72 ? 49.616 42.739 28.766 1.00 31.47 72 ALA H N 1
ATOM 11432 C CA . ALA H 1 72 ? 49.249 44.127 28.753 1.00 29.33 72 ALA H CA 1
ATOM 11433 C C . ALA H 1 72 ? 49.598 44.805 30.061 1.00 30.90 72 ALA H C 1
ATOM 11434 O O . ALA H 1 72 ? 50.051 45.918 30.061 1.00 31.32 72 ALA H O 1
ATOM 11436 N N . LYS H 1 73 ? 49.395 44.128 31.178 1.00 30.36 73 LYS H N 1
ATOM 11437 C CA . LYS H 1 73 ? 49.812 44.685 32.473 1.00 32.30 73 LYS H CA 1
ATOM 11438 C C . LYS H 1 73 ? 51.344 44.860 32.594 1.00 31.75 73 LYS H C 1
ATOM 11439 O O . LYS H 1 73 ? 51.830 45.885 33.079 1.00 32.42 73 LYS H O 1
ATOM 11445 N N . THR H 1 74 ? 52.074 43.893 32.086 1.00 31.01 74 THR H N 1
ATOM 11446 C CA . THR H 1 74 ? 53.525 43.920 32.056 1.00 30.65 74 THR H CA 1
ATOM 11447 C C . THR H 1 74 ? 54.043 45.128 31.296 1.00 30.92 74 THR H C 1
ATOM 11448 O O . THR H 1 74 ? 54.964 45.790 31.742 1.00 30.26 74 THR H O 1
ATOM 11452 N N . PHE H 1 75 ? 53.388 45.468 30.198 1.00 30.97 75 PHE H N 1
ATOM 11453 C CA . PHE H 1 75 ? 53.897 46.478 29.264 1.00 31.21 75 PHE H CA 1
ATOM 11454 C C . PHE H 1 75 ? 53.201 47.817 29.257 1.00 30.18 75 PHE H C 1
ATOM 11455 O O . PHE H 1 75 ? 53.640 48.786 28.568 1.00 29.32 75 PHE H O 1
ATOM 11463 N N . GLY H 1 76 ? 52.094 47.910 29.994 1.00 29.90 76 GLY H N 1
ATOM 11464 C CA . GLY H 1 76 ? 51.408 49.176 30.194 1.00 30.57 76 GLY H CA 1
ATOM 11465 C C . GLY H 1 76 ? 50.235 49.440 29.311 1.00 31.99 76 GLY H C 1
ATOM 11466 O O . GLY H 1 76 ? 49.929 50.637 29.056 1.00 31.49 76 GLY H O 1
ATOM 11467 N N . PHE H 1 77 ? 49.523 48.386 28.913 1.00 30.35 77 PHE H N 1
ATOM 11468 C CA . PHE H 1 77 ? 48.367 48.511 28.025 1.00 31.15 77 PHE H CA 1
ATOM 11469 C C . PHE H 1 77 ? 47.103 47.939 28.627 1.00 31.74 77 PHE H C 1
ATOM 11470 O O . PHE H 1 77 ? 46.250 47.372 27.947 1.00 33.01 77 PHE H O 1
ATOM 11478 N N . ALA H 1 78 ? 46.988 48.145 29.933 1.00 31.56 78 ALA H N 1
ATOM 11479 C CA . ALA H 1 78 ? 45.894 47.593 30.710 1.00 31.62 78 ALA H CA 1
ATOM 11480 C C . ALA H 1 78 ? 45.240 48.654 31.583 1.00 30.22 78 ALA H C 1
ATOM 11481 O O . ALA H 1 78 ? 44.694 48.321 32.637 1.00 30.46 78 ALA H O 1
ATOM 11483 N N . GLY H 1 79 ? 45.252 49.906 31.122 1.00 30.48 79 GLY H N 1
ATOM 11484 C CA . GLY H 1 79 ? 44.610 51.006 31.811 1.00 30.31 79 GLY H CA 1
ATOM 11485 C C . GLY H 1 79 ? 45.548 51.623 32.845 1.00 31.85 79 GLY H C 1
ATOM 11486 O O . GLY H 1 79 ? 46.565 51.020 33.261 1.00 31.54 79 GLY H O 1
ATOM 11487 N N . ALA H 1 80 ? 45.147 52.812 33.290 1.00 30.98 80 ALA H N 1
ATOM 11488 C CA . ALA H 1 80 ? 45.936 53.630 34.201 1.00 32.04 80 ALA H CA 1
ATOM 11489 C C . ALA H 1 80 ? 45.629 53.319 35.656 1.00 32.15 80 ALA H C 1
ATOM 11490 O O . ALA H 1 80 ? 46.421 53.630 36.547 1.00 32.77 80 ALA H O 1
ATOM 11492 N N . THR H 1 81 ? 44.467 52.732 35.931 1.00 32.04 81 THR H N 1
ATOM 11493 C CA . THR H 1 81 ? 44.116 52.496 37.308 1.00 31.68 81 THR H CA 1
ATOM 11494 C C . THR H 1 81 ? 43.464 51.140 37.410 1.00 33.20 81 THR H C 1
ATOM 11495 O O . THR H 1 81 ? 43.016 50.577 36.419 1.00 31.74 81 THR H O 1
ATOM 11499 N N . PRO H 1 82 ? 43.275 50.647 38.611 1.00 33.53 82 PRO H N 1
ATOM 11500 C CA . PRO H 1 82 ? 42.542 49.383 38.744 1.00 32.93 82 PRO H CA 1
ATOM 11501 C C . PRO H 1 82 ? 41.087 49.356 38.191 1.00 31.93 82 PRO H C 1
ATOM 11502 O O . PRO H 1 82 ? 40.634 48.302 37.689 1.00 30.99 82 PRO H O 1
ATOM 11506 N N . PHE H 1 83 ? 40.369 50.466 38.306 1.00 31.78 83 PHE H N 1
ATOM 11507 C CA . PHE H 1 83 ? 39.016 50.500 37.777 1.00 31.33 83 PHE H CA 1
ATOM 11508 C C . PHE H 1 83 ? 39.081 50.538 36.276 1.00 32.25 83 PHE H C 1
ATOM 11509 O O . PHE H 1 83 ? 38.245 49.905 35.605 1.00 34.66 83 PHE H O 1
ATOM 11517 N N . GLU H 1 84 ? 40.039 51.287 35.717 1.00 32.25 84 GLU H N 1
ATOM 11518 C CA . GLU H 1 84 ? 40.167 51.242 34.240 1.00 32.69 84 GLU H CA 1
ATOM 11519 C C . GLU H 1 84 ? 40.466 49.812 33.761 1.00 32.58 84 GLU H C 1
ATOM 11520 O O . GLU H 1 84 ? 39.942 49.358 32.776 1.00 33.07 84 GLU H O 1
ATOM 11526 N N . SER H 1 85 ? 41.375 49.146 34.412 1.00 30.86 85 SER H N 1
ATOM 11527 C CA . SER H 1 85 ? 41.684 47.743 34.048 1.00 31.91 85 SER H CA 1
ATOM 11528 C C . SER H 1 85 ? 40.406 46.892 34.089 1.00 30.96 85 SER H C 1
ATOM 11529 O O . SER H 1 85 ? 40.182 46.031 33.219 1.00 30.53 85 SER H O 1
ATOM 11532 N N . ALA H 1 86 ? 39.560 47.113 35.080 1.00 31.25 86 ALA H N 1
ATOM 11533 C CA . ALA H 1 86 ? 38.346 46.311 35.258 1.00 29.15 86 ALA H CA 1
ATOM 11534 C C . ALA H 1 86 ? 37.385 46.661 34.111 1.00 31.54 86 ALA H C 1
ATOM 11535 O O . ALA H 1 86 ? 36.707 45.786 33.566 1.00 30.98 86 ALA H O 1
ATOM 11537 N N . LEU H 1 87 ? 37.337 47.920 33.730 1.00 32.63 87 LEU H N 1
ATOM 11538 C CA . LEU H 1 87 ? 36.453 48.310 32.647 1.00 33.00 87 LEU H CA 1
ATOM 11539 C C . LEU H 1 87 ? 36.898 47.632 31.330 1.00 33.66 87 LEU H C 1
ATOM 11540 O O . LEU H 1 87 ? 36.054 47.103 30.584 1.00 33.73 87 LEU H O 1
ATOM 11545 N N . ILE H 1 88 ? 38.203 47.684 31.061 1.00 33.08 88 ILE H N 1
ATOM 11546 C CA . ILE H 1 88 ? 38.856 46.958 29.902 1.00 31.92 88 ILE H CA 1
ATOM 11547 C C . ILE H 1 88 ? 38.471 45.495 29.950 1.00 32.77 88 ILE H C 1
ATOM 11548 O O . ILE H 1 88 ? 37.984 44.923 29.001 1.00 33.61 88 ILE H O 1
ATOM 11553 N N . ASP H 1 89 ? 38.609 44.891 31.107 1.00 30.61 89 ASP H N 1
ATOM 11554 C CA . ASP H 1 89 ? 38.159 43.495 31.330 1.00 30.77 89 ASP H CA 1
ATOM 11555 C C . ASP H 1 89 ? 36.677 43.217 30.942 1.00 30.47 89 ASP H C 1
ATOM 11556 O O . ASP H 1 89 ? 36.342 42.217 30.275 1.00 30.28 89 ASP H O 1
ATOM 11561 N N . SER H 1 90 ? 35.806 44.118 31.366 1.00 30.67 90 SER H N 1
ATOM 11562 C CA . SER H 1 90 ? 34.351 43.982 31.188 1.00 31.19 90 SER H CA 1
ATOM 11563 C C . SER H 1 90 ? 34.001 43.954 29.712 1.00 32.43 90 SER H C 1
ATOM 11564 O O . SER H 1 90 ? 33.070 43.241 29.292 1.00 33.17 90 SER H O 1
ATOM 11567 N N . LEU H 1 91 ? 34.696 44.768 28.952 1.00 32.11 91 LEU H N 1
ATOM 11568 C CA . LEU H 1 91 ? 34.475 44.873 27.539 1.00 33.62 91 LEU H CA 1
ATOM 11569 C C . LEU H 1 91 ? 34.897 43.585 26.846 1.00 33.24 91 LEU H C 1
ATOM 11570 O O . LEU H 1 91 ? 34.280 43.095 25.887 1.00 32.29 91 LEU H O 1
ATOM 11575 N N . ALA H 1 92 ? 36.014 43.049 27.253 1.00 33.19 92 ALA H N 1
ATOM 11576 C CA . ALA H 1 92 ? 36.506 41.845 26.637 1.00 31.63 92 ALA H CA 1
ATOM 11577 C C . ALA H 1 92 ? 35.611 40.679 27.047 1.00 32.29 92 ALA H C 1
ATOM 11578 O O . ALA H 1 92 ? 35.454 39.720 26.272 1.00 32.34 92 ALA H O 1
ATOM 11580 N N . ASP H 1 93 ? 34.953 40.775 28.198 1.00 31.13 93 ASP H N 1
ATOM 11581 C CA . ASP H 1 93 ? 34.047 39.704 28.652 1.00 32.72 93 ASP H CA 1
ATOM 11582 C C . ASP H 1 93 ? 32.799 39.824 27.803 1.00 33.18 93 ASP H C 1
ATOM 11583 O O . ASP H 1 93 ? 32.253 38.819 27.340 1.00 32.85 93 ASP H O 1
ATOM 11588 N N . ALA H 1 94 ? 32.405 41.065 27.528 1.00 32.93 94 ALA H N 1
ATOM 11589 C CA . ALA H 1 94 ? 31.243 41.301 26.683 1.00 33.66 94 ALA H CA 1
ATOM 11590 C C . ALA H 1 94 ? 31.484 40.739 25.284 1.00 33.33 94 ALA H C 1
ATOM 11591 O O . ALA H 1 94 ? 30.580 40.176 24.659 1.00 31.73 94 ALA H O 1
ATOM 11593 N N . TYR H 1 95 ? 32.700 40.894 24.777 1.00 33.93 95 TYR H N 1
ATOM 11594 C CA . TYR H 1 95 ? 33.114 40.242 23.499 1.00 34.08 95 TYR H CA 1
ATOM 11595 C C . TYR H 1 95 ? 32.912 38.733 23.574 1.00 34.04 95 TYR H C 1
ATOM 11596 O O . TYR H 1 95 ? 32.275 38.134 22.736 1.00 32.36 95 TYR H O 1
ATOM 11605 N N . THR H 1 96 ? 33.428 38.115 24.610 1.00 32.69 96 THR H N 1
ATOM 11606 C CA . THR H 1 96 ? 33.238 36.692 24.772 1.00 33.83 96 THR H CA 1
ATOM 11607 C C . THR H 1 96 ? 31.779 36.222 24.741 1.00 33.14 96 THR H C 1
ATOM 11608 O O . THR H 1 96 ? 31.446 35.259 24.030 1.00 33.83 96 THR H O 1
ATOM 11612 N N . ASP H 1 97 ? 30.913 36.927 25.469 1.00 34.09 97 ASP H N 1
ATOM 11613 C CA . ASP H 1 97 ? 29.481 36.638 25.505 1.00 34.85 97 ASP H CA 1
ATOM 11614 C C . ASP H 1 97 ? 28.872 36.742 24.119 1.00 34.57 97 ASP H C 1
ATOM 11615 O O . ASP H 1 97 ? 28.030 35.920 23.716 1.00 35.13 97 ASP H O 1
ATOM 11620 N N . TYR H 1 98 ? 29.319 37.764 23.398 1.00 34.14 98 TYR H N 1
ATOM 11621 C CA . TYR H 1 98 ? 28.843 38.057 22.046 1.00 34.47 98 TYR H CA 1
ATOM 11622 C C . TYR H 1 98 ? 29.155 36.904 21.103 1.00 33.37 98 TYR H C 1
ATOM 11623 O O . TYR H 1 98 ? 28.280 36.349 20.395 1.00 32.57 98 TYR H O 1
ATOM 11632 N N . ARG H 1 99 ? 30.429 36.533 21.104 1.00 32.65 99 ARG H N 1
ATOM 11633 C CA . ARG H 1 99 ? 30.903 35.409 20.333 1.00 32.16 99 ARG H CA 1
ATOM 11634 C C . ARG H 1 99 ? 30.114 34.141 20.657 1.00 32.48 99 ARG H C 1
ATOM 11635 O O . ARG H 1 99 ? 29.791 33.374 19.743 1.00 32.86 99 ARG H O 1
ATOM 11643 N N . ALA H 1 100 ? 29.780 33.928 21.937 1.00 32.45 100 ALA H N 1
ATOM 11644 C CA . ALA H 1 100 ? 29.232 32.646 22.436 1.00 32.94 100 ALA H CA 1
ATOM 11645 C C . ALA H 1 100 ? 28.016 32.096 21.653 1.00 33.46 100 ALA H C 1
ATOM 11646 O O . ALA H 1 100 ? 27.539 30.992 21.913 1.00 33.24 100 ALA H O 1
ATOM 11648 N N . GLU H 1 101 ? 27.508 32.888 20.718 1.00 34.20 101 GLU H N 1
ATOM 11649 C CA . GLU H 1 101 ? 26.438 32.465 19.818 1.00 34.37 101 GLU H CA 1
ATOM 11650 C C . GLU H 1 101 ? 26.386 33.458 18.660 1.00 34.35 101 GLU H C 1
ATOM 11651 O O . GLU H 1 101 ? 25.585 34.384 18.637 1.00 35.13 101 GLU H O 1
ATOM 11657 N N . MET H 1 102 ? 27.307 33.258 17.722 1.00 34.12 102 MET H N 1
ATOM 11658 C CA . MET H 1 102 ? 27.312 33.964 16.447 1.00 33.66 102 MET H CA 1
ATOM 11659 C C . MET H 1 102 ? 28.479 33.455 15.581 1.00 33.83 102 MET H C 1
ATOM 11660 O O . MET H 1 102 ? 28.327 32.494 14.811 1.00 34.36 102 MET H O 1
ATOM 11665 N N . ASP H 1 118 ? 25.511 32.233 5.808 1.00 38.89 118 ASP H N 1
ATOM 11666 C CA . ASP H 1 118 ? 24.583 33.140 5.126 1.00 39.04 118 ASP H CA 1
ATOM 11667 C C . ASP H 1 118 ? 23.257 33.259 5.907 1.00 38.90 118 ASP H C 1
ATOM 11668 O O . ASP H 1 118 ? 22.869 34.360 6.277 1.00 38.95 118 ASP H O 1
ATOM 11673 N N . LYS H 1 119 ? 22.572 32.138 6.168 1.00 38.65 119 LYS H N 1
ATOM 11674 C CA . LYS H 1 119 ? 21.503 32.099 7.198 1.00 38.22 119 LYS H CA 1
ATOM 11675 C C . LYS H 1 119 ? 22.111 32.271 8.611 1.00 37.60 119 LYS H C 1
ATOM 11676 O O . LYS H 1 119 ? 21.513 32.937 9.454 1.00 36.70 119 LYS H O 1
ATOM 11682 N N . PRO H 1 120 ? 23.265 31.644 8.883 1.00 36.99 120 PRO H N 1
ATOM 11683 C CA . PRO H 1 120 ? 24.159 32.127 9.936 1.00 36.94 120 PRO H CA 1
ATOM 11684 C C . PRO H 1 120 ? 24.572 33.604 9.767 1.00 36.88 120 PRO H C 1
ATOM 11685 O O . PRO H 1 120 ? 24.868 34.268 10.749 1.00 37.34 120 PRO H O 1
ATOM 11689 N N . LYS H 1 121 ? 24.601 34.137 8.546 1.00 36.33 121 LYS H N 1
ATOM 11690 C CA . LYS H 1 121 ? 24.879 35.576 8.386 1.00 36.22 121 LYS H CA 1
ATOM 11691 C C . LYS H 1 121 ? 23.659 36.379 8.873 1.00 35.47 121 LYS H C 1
ATOM 11692 O O . LYS H 1 121 ? 23.731 37.085 9.882 1.00 34.64 121 LYS H O 1
ATOM 11698 N N . THR H 1 122 ? 22.526 36.222 8.200 1.00 35.00 122 THR H N 1
ATOM 11699 C CA . THR H 1 122 ? 21.373 37.067 8.509 1.00 34.82 122 THR H CA 1
ATOM 11700 C C . THR H 1 122 ? 20.640 36.762 9.823 1.00 34.70 122 THR H C 1
ATOM 11701 O O . THR H 1 122 ? 20.101 37.692 10.430 1.00 34.67 122 THR H O 1
ATOM 11705 N N . ASP H 1 123 ? 20.598 35.500 10.258 1.00 33.61 123 ASP H N 1
ATOM 11706 C CA . ASP H 1 123 ? 19.796 35.145 11.444 1.00 34.41 123 ASP H CA 1
ATOM 11707 C C . ASP H 1 123 ? 20.613 35.144 12.752 1.00 34.24 123 ASP H C 1
ATOM 11708 O O . ASP H 1 123 ? 20.088 35.522 13.817 1.00 32.75 123 ASP H O 1
ATOM 11713 N N . VAL H 1 124 ? 21.888 34.761 12.683 1.00 34.93 124 VAL H N 1
ATOM 11714 C CA . VAL H 1 124 ? 22.730 34.686 13.899 1.00 35.13 124 VAL H CA 1
ATOM 11715 C C . VAL H 1 124 ? 23.752 35.834 14.005 1.00 34.97 124 VAL H C 1
ATOM 11716 O O . VAL H 1 124 ? 23.841 36.495 15.053 1.00 34.63 124 VAL H O 1
ATOM 11720 N N . LEU H 1 125 ? 24.506 36.092 12.937 1.00 34.68 125 LEU H N 1
ATOM 11721 C CA . LEU H 1 125 ? 25.637 37.030 13.027 1.00 34.52 125 LEU H CA 1
ATOM 11722 C C . LEU H 1 125 ? 25.177 38.475 13.144 1.00 34.67 125 LEU H C 1
ATOM 11723 O O . LEU H 1 125 ? 25.534 39.176 14.079 1.00 33.88 125 LEU H O 1
ATOM 11728 N N . LEU H 1 126 ? 24.377 38.932 12.195 1.00 35.08 126 LEU H N 1
ATOM 11729 C CA . LEU H 1 126 ? 24.080 40.355 12.130 1.00 35.33 126 LEU H CA 1
ATOM 11730 C C . LEU H 1 126 ? 23.228 40.881 13.328 1.00 35.48 126 LEU H C 1
ATOM 11731 O O . LEU H 1 126 ? 23.493 41.978 13.806 1.00 35.82 126 LEU H O 1
ATOM 11736 N N . PRO H 1 127 ? 22.215 40.145 13.814 1.00 35.51 127 PRO H N 1
ATOM 11737 C CA . PRO H 1 127 ? 21.535 40.542 15.074 1.00 35.16 127 PRO H CA 1
ATOM 11738 C C . PRO H 1 127 ? 22.398 40.415 16.334 1.00 35.06 127 PRO H C 1
ATOM 11739 O O . PRO H 1 127 ? 22.169 41.104 17.333 1.00 34.48 127 PRO H O 1
ATOM 11743 N N . ALA H 1 128 ? 23.383 39.531 16.300 1.00 34.65 128 ALA H N 1
ATOM 11744 C CA . ALA H 1 128 ? 24.325 39.450 17.396 1.00 34.79 128 ALA H CA 1
ATOM 11745 C C . ALA H 1 128 ? 25.219 40.715 17.413 1.00 34.34 128 ALA H C 1
ATOM 11746 O O . ALA H 1 128 ? 25.516 41.277 18.478 1.00 35.68 128 ALA H O 1
ATOM 11748 N N . ARG H 1 129 ? 25.626 41.181 16.240 1.00 34.14 129 ARG H N 1
ATOM 11749 C CA . ARG H 1 129 ? 26.460 42.368 16.175 1.00 33.60 129 ARG H CA 1
ATOM 11750 C C . ARG H 1 129 ? 25.733 43.682 16.404 1.00 33.40 129 ARG H C 1
ATOM 11751 O O . ARG H 1 129 ? 26.339 44.617 16.866 1.00 32.42 129 ARG H O 1
ATOM 11759 N N . THR H 1 130 ? 24.457 43.797 16.026 1.00 33.11 130 THR H N 1
ATOM 11760 C CA . THR H 1 130 ? 23.721 45.022 16.337 1.00 33.89 130 THR H CA 1
ATOM 11761 C C . THR H 1 130 ? 23.872 45.369 17.836 1.00 34.12 130 THR H C 1
ATOM 11762 O O . THR H 1 130 ? 24.315 46.460 18.199 1.00 33.88 130 THR H O 1
ATOM 11766 N N . LYS H 1 131 ? 23.595 44.376 18.679 1.00 34.15 131 LYS H N 1
ATOM 11767 C CA . LYS H 1 131 ? 23.602 44.513 20.114 1.00 34.31 131 LYS H CA 1
ATOM 11768 C C . LYS H 1 131 ? 25.008 44.751 20.622 1.00 33.65 131 LYS H C 1
ATOM 11769 O O . LYS H 1 131 ? 25.266 45.699 21.361 1.00 31.97 131 LYS H O 1
ATOM 11775 N N . PHE H 1 132 ? 25.933 43.905 20.197 1.00 34.37 132 PHE H N 1
ATOM 11776 C CA . PHE H 1 132 ? 27.320 44.027 20.674 1.00 34.34 132 PHE H CA 1
ATOM 11777 C C . PHE H 1 132 ? 27.921 45.372 20.251 1.00 33.88 132 PHE H C 1
ATOM 11778 O O . PHE H 1 132 ? 28.432 46.061 21.093 1.00 33.62 132 PHE H O 1
ATOM 11786 N N . LEU H 1 133 ? 27.803 45.785 18.985 1.00 34.03 133 LEU H N 1
ATOM 11787 C CA . LEU H 1 133 ? 28.458 47.055 18.601 1.00 34.11 133 LEU H CA 1
ATOM 11788 C C . LEU H 1 133 ? 27.681 48.258 19.111 1.00 34.67 133 LEU H C 1
ATOM 11789 O O . LEU H 1 133 ? 28.239 49.346 19.224 1.00 35.53 133 LEU H O 1
ATOM 11794 N N . GLY H 1 134 ? 26.418 48.028 19.475 1.00 34.63 134 GLY H N 1
ATOM 11795 C CA . GLY H 1 134 ? 25.616 48.995 20.214 1.00 34.23 134 GLY H CA 1
ATOM 11796 C C . GLY H 1 134 ? 26.315 49.357 21.494 1.00 34.04 134 GLY H C 1
ATOM 11797 O O . GLY H 1 134 ? 26.605 50.517 21.777 1.00 32.11 134 GLY H O 1
ATOM 11798 N N . PHE H 1 135 ? 26.639 48.319 22.256 1.00 33.77 135 PHE H N 1
ATOM 11799 C CA . PHE H 1 135 ? 27.316 48.504 23.526 1.00 35.19 135 PHE H CA 1
ATOM 11800 C C . PHE H 1 135 ? 28.692 49.148 23.353 1.00 35.55 135 PHE H C 1
ATOM 11801 O O . PHE H 1 135 ? 29.029 50.082 24.055 1.00 36.58 135 PHE H O 1
ATOM 11809 N N . ILE H 1 136 ? 29.466 48.638 22.401 1.00 35.98 136 ILE H N 1
ATOM 11810 C CA . ILE H 1 136 ? 30.767 49.199 22.069 1.00 35.69 136 ILE H CA 1
ATOM 11811 C C . ILE H 1 136 ? 30.656 50.661 21.747 1.00 34.29 136 ILE H C 1
ATOM 11812 O O . ILE H 1 136 ? 31.427 51.446 22.233 1.00 33.72 136 ILE H O 1
ATOM 11817 N N . THR H 1 137 ? 29.667 51.077 20.956 1.00 35.71 137 THR H N 1
ATOM 11818 C CA . THR H 1 137 ? 29.567 52.476 20.617 1.00 35.66 137 THR H CA 1
ATOM 11819 C C . THR H 1 137 ? 29.280 53.419 21.818 1.00 36.18 137 THR H C 1
ATOM 11820 O O . THR H 1 137 ? 29.745 54.611 21.816 1.00 36.20 137 THR H O 1
ATOM 11824 N N . LYS H 1 138 ? 28.462 52.935 22.771 1.00 34.90 138 LYS H N 1
ATOM 11825 C CA . LYS H 1 138 ? 28.168 53.696 23.988 1.00 34.69 138 LYS H CA 1
ATOM 11826 C C . LYS H 1 138 ? 29.494 54.043 24.638 1.00 33.96 138 LYS H C 1
ATOM 11827 O O . LYS H 1 138 ? 29.693 55.166 25.048 1.00 34.06 138 LYS H O 1
ATOM 11833 N N . PHE H 1 139 ? 30.405 53.065 24.760 1.00 33.27 139 PHE H N 1
ATOM 11834 C CA . PHE H 1 139 ? 31.691 53.300 25.445 1.00 32.68 139 PHE H CA 1
ATOM 11835 C C . PHE H 1 139 ? 32.587 54.306 24.718 1.00 32.20 139 PHE H C 1
ATOM 11836 O O . PHE H 1 139 ? 33.198 55.165 25.328 1.00 29.91 139 PHE H O 1
ATOM 11844 N N . LEU H 1 140 ? 32.631 54.237 23.389 1.00 34.32 140 LEU H N 1
ATOM 11845 C CA . LEU H 1 140 ? 33.476 55.167 22.619 1.00 35.05 140 LEU H CA 1
ATOM 11846 C C . LEU H 1 140 ? 32.967 56.639 22.607 1.00 36.89 140 LEU H C 1
ATOM 11847 O O . LEU H 1 140 ? 33.747 57.607 22.583 1.00 37.02 140 LEU H O 1
ATOM 11852 N N . LYS H 1 141 ? 31.653 56.810 22.585 1.00 36.48 141 LYS H N 1
ATOM 11853 C CA . LYS H 1 141 ? 31.086 58.146 22.554 1.00 38.41 141 LYS H CA 1
ATOM 11854 C C . LYS H 1 141 ? 31.310 58.881 23.885 1.00 37.92 141 LYS H C 1
ATOM 11855 O O . LYS H 1 141 ? 31.309 60.124 23.919 1.00 38.95 141 LYS H O 1
ATOM 11861 N N . LYS H 1 142 ? 31.470 58.144 24.977 1.00 38.10 142 LYS H N 1
ATOM 11862 C CA . LYS H 1 142 ? 31.654 58.796 26.278 1.00 37.65 142 LYS H CA 1
ATOM 11863 C C . LYS H 1 142 ? 33.118 59.100 26.598 1.00 36.99 142 LYS H C 1
ATOM 11864 O O . LYS H 1 142 ? 33.411 59.827 27.543 1.00 37.34 142 LYS H O 1
ATOM 11870 N N . ASN H 1 143 ? 34.024 58.605 25.753 1.00 36.05 143 ASN H N 1
ATOM 11871 C CA . ASN H 1 143 ? 35.461 58.775 25.920 1.00 36.16 143 ASN H CA 1
ATOM 11872 C C . ASN H 1 143 ? 36.043 59.649 24.813 1.00 36.30 143 ASN H C 1
ATOM 11873 O O . ASN H 1 143 ? 35.983 59.299 23.617 1.00 36.14 143 ASN H O 1
ATOM 11878 N N . SER H 1 144 ? 36.621 60.779 25.190 1.00 36.16 144 SER H N 1
ATOM 11879 C CA . SER H 1 144 ? 37.124 61.726 24.184 1.00 36.41 144 SER H CA 1
ATOM 11880 C C . SER H 1 144 ? 38.447 61.311 23.510 1.00 36.19 144 SER H C 1
ATOM 11881 O O . SER H 1 144 ? 38.814 61.899 22.483 1.00 37.14 144 SER H O 1
ATOM 11884 N N . SER H 1 145 ? 39.156 60.332 24.084 1.00 35.34 145 SER H N 1
ATOM 11885 C CA . SER H 1 145 ? 40.466 59.901 23.578 1.00 34.65 145 SER H CA 1
ATOM 11886 C C . SER H 1 145 ? 40.335 59.143 22.262 1.00 33.46 145 SER H C 1
ATOM 11887 O O . SER H 1 145 ? 41.262 59.093 21.465 1.00 33.33 145 SER H O 1
ATOM 11890 N N . GLY H 1 146 ? 39.180 58.531 22.036 1.00 34.02 146 GLY H N 1
ATOM 11891 C CA . GLY H 1 146 ? 39.010 57.618 20.894 1.00 33.45 146 GLY H CA 1
ATOM 11892 C C . GLY H 1 146 ? 39.374 56.153 21.199 1.00 33.71 146 GLY H C 1
ATOM 11893 O O . GLY H 1 146 ? 39.289 55.327 20.281 1.00 33.93 146 GLY H O 1
ATOM 11894 N N . PHE H 1 147 ? 39.734 55.841 22.464 1.00 33.95 147 PHE H N 1
ATOM 11895 C CA . PHE H 1 147 ? 39.956 54.458 22.964 1.00 32.98 147 PHE H CA 1
ATOM 11896 C C . PHE H 1 147 ? 38.720 54.010 23.700 1.00 32.18 147 PHE H C 1
ATOM 11897 O O . PHE H 1 147 ? 37.763 54.836 23.906 1.00 33.57 147 PHE H O 1
ATOM 11905 N N . LEU H 1 148 ? 38.650 52.724 23.998 1.00 32.97 148 LEU H N 1
ATOM 11906 C CA . LEU H 1 148 ? 37.471 52.185 24.594 1.00 31.19 148 LEU H CA 1
ATOM 11907 C C . LEU H 1 148 ? 37.412 52.630 26.052 1.00 30.95 148 LEU H C 1
ATOM 11908 O O . LEU H 1 148 ? 36.350 52.942 26.566 1.00 31.10 148 LEU H O 1
ATOM 11913 N N . VAL H 1 149 ? 38.566 52.593 26.729 1.00 30.70 149 VAL H N 1
ATOM 11914 C CA . VAL H 1 149 ? 38.704 52.971 28.150 1.00 29.98 149 VAL H CA 1
ATOM 11915 C C . VAL H 1 149 ? 39.957 53.868 28.334 1.00 29.83 149 VAL H C 1
ATOM 11916 O O . VAL H 1 149 ? 41.071 53.533 27.905 1.00 29.97 149 VAL H O 1
ATOM 11920 N N . GLY H 1 150 ? 39.796 55.025 28.973 1.00 29.78 150 GLY H N 1
ATOM 11921 C CA . GLY H 1 150 ? 40.941 55.769 29.472 1.00 29.63 150 GLY H CA 1
ATOM 11922 C C . GLY H 1 150 ? 41.557 56.574 28.384 1.00 30.73 150 GLY H C 1
ATOM 11923 O O . GLY H 1 150 ? 40.969 56.656 27.325 1.00 32.55 150 GLY H O 1
ATOM 11924 N N . ASP H 1 151 ? 42.754 57.093 28.615 1.00 30.82 151 ASP H N 1
ATOM 11925 C CA . ASP H 1 151 ? 43.439 57.954 27.638 1.00 32.44 151 ASP H CA 1
ATOM 11926 C C . ASP H 1 151 ? 44.512 57.301 26.772 1.00 32.51 151 ASP H C 1
ATOM 11927 O O . ASP H 1 151 ? 45.127 57.991 25.971 1.00 29.52 151 ASP H O 1
ATOM 11932 N N . LYS H 1 152 ? 44.656 55.985 26.874 1.00 33.06 152 LYS H N 1
ATOM 11933 C CA . LYS H 1 152 ? 45.721 55.281 26.204 1.00 33.11 152 LYS H CA 1
ATOM 11934 C C . LYS H 1 152 ? 45.200 53.992 25.627 1.00 32.84 152 LYS H C 1
ATOM 11935 O O . LYS H 1 152 ? 44.308 53.369 26.188 1.00 33.15 152 LYS H O 1
ATOM 11941 N N . ILE H 1 153 ? 45.816 53.558 24.528 1.00 30.97 153 ILE H N 1
ATOM 11942 C CA . ILE H 1 153 ? 45.529 52.325 23.909 1.00 30.46 153 ILE H CA 1
ATOM 11943 C C . ILE H 1 153 ? 45.653 51.173 24.930 1.00 30.53 153 ILE H C 1
ATOM 11944 O O . ILE H 1 153 ? 46.520 51.170 25.816 1.00 35.67 153 ILE H O 1
ATOM 11949 N N . SER H 1 154 ? 44.679 50.281 24.892 1.00 32.51 154 SER H N 1
ATOM 11950 C CA . SER H 1 154 ? 44.732 49.054 25.744 1.00 31.70 154 SER H CA 1
ATOM 11951 C C . SER H 1 154 ? 44.545 47.780 24.947 1.00 32.45 154 SER H C 1
ATOM 11952 O O . SER H 1 154 ? 44.145 47.804 23.788 1.00 32.67 154 SER H O 1
ATOM 11955 N N . TRP H 1 155 ? 44.720 46.635 25.611 1.00 31.23 155 TRP H N 1
ATOM 11956 C CA . TRP H 1 155 ? 44.552 45.347 24.900 1.00 31.53 155 TRP H CA 1
ATOM 11957 C C . TRP H 1 155 ? 43.139 45.075 24.343 1.00 32.69 155 TRP H C 1
ATOM 11958 O O . TRP H 1 155 ? 42.999 44.353 23.358 1.00 34.23 155 TRP H O 1
ATOM 11969 N N . VAL H 1 156 ? 42.105 45.660 24.923 1.00 33.49 156 VAL H N 1
ATOM 11970 C CA . VAL H 1 156 ? 40.754 45.442 24.400 1.00 33.13 156 VAL H CA 1
ATOM 11971 C C . VAL H 1 156 ? 40.529 46.236 23.152 1.00 33.70 156 VAL H C 1
ATOM 11972 O O . VAL H 1 156 ? 39.722 45.840 22.336 1.00 33.93 156 VAL H O 1
ATOM 11976 N N . ASP H 1 157 ? 41.225 47.342 23.007 1.00 33.57 157 ASP H N 1
ATOM 11977 C CA . ASP H 1 157 ? 41.197 48.079 21.743 1.00 34.50 157 ASP H CA 1
ATOM 11978 C C . ASP H 1 157 ? 41.702 47.169 20.613 1.00 33.01 157 ASP H C 1
ATOM 11979 O O . ASP H 1 157 ? 41.166 47.115 19.487 1.00 32.74 157 ASP H O 1
ATOM 11984 N N . LEU H 1 158 ? 42.807 46.520 20.863 1.00 31.08 158 LEU H N 1
ATOM 11985 C CA . LEU H 1 158 ? 43.334 45.539 19.915 1.00 31.22 158 LEU H CA 1
ATOM 11986 C C . LEU H 1 158 ? 42.372 44.438 19.600 1.00 31.51 158 LEU H C 1
ATOM 11987 O O . LEU H 1 158 ? 42.168 44.115 18.423 1.00 33.57 158 LEU H O 1
ATOM 11992 N N . LEU H 1 159 ? 41.800 43.845 20.631 1.00 31.89 159 LEU H N 1
ATOM 11993 C CA . LEU H 1 159 ? 40.871 42.725 20.539 1.00 31.80 159 LEU H CA 1
ATOM 11994 C C . LEU H 1 159 ? 39.678 43.068 19.631 1.00 32.22 159 LEU H C 1
ATOM 11995 O O . LEU H 1 159 ? 39.377 42.372 18.631 1.00 31.01 159 LEU H O 1
ATOM 12000 N N . VAL H 1 160 ? 39.028 44.166 19.965 1.00 32.59 160 VAL H N 1
ATOM 12001 C CA . VAL H 1 160 ? 37.854 44.623 19.199 1.00 33.04 160 VAL H CA 1
ATOM 12002 C C . VAL H 1 160 ? 38.180 44.972 17.734 1.00 34.30 160 VAL H C 1
ATOM 12003 O O . VAL H 1 160 ? 37.466 44.519 16.799 1.00 34.95 160 VAL H O 1
ATOM 12007 N N . ALA H 1 161 ? 39.172 45.839 17.524 1.00 33.82 161 ALA H N 1
ATOM 12008 C CA . ALA H 1 161 ? 39.538 46.303 16.199 1.00 34.48 161 ALA H CA 1
ATOM 12009 C C . ALA H 1 161 ? 39.892 45.176 15.219 1.00 34.11 161 ALA H C 1
ATOM 12010 O O . ALA H 1 161 ? 39.546 45.238 13.994 1.00 33.75 161 ALA H O 1
ATOM 12012 N N . GLU H 1 162 ? 40.579 44.150 15.703 1.00 35.20 162 GLU H N 1
ATOM 12013 C CA . GLU H 1 162 ? 40.851 42.964 14.917 1.00 34.79 162 GLU H CA 1
ATOM 12014 C C . GLU H 1 162 ? 39.592 42.179 14.534 1.00 34.39 162 GLU H C 1
ATOM 12015 O O . GLU H 1 162 ? 39.502 41.714 13.407 1.00 34.24 162 GLU H O 1
ATOM 12021 N N . HIS H 1 163 ? 38.636 42.018 15.443 1.00 34.29 163 HIS H N 1
ATOM 12022 C CA . HIS H 1 163 ? 37.459 41.207 15.161 1.00 33.93 163 HIS H CA 1
ATOM 12023 C C . HIS H 1 163 ? 36.611 41.922 14.157 1.00 34.08 163 HIS H C 1
ATOM 12024 O O . HIS H 1 163 ? 36.116 41.321 13.221 1.00 31.34 163 HIS H O 1
ATOM 12031 N N . VAL H 1 164 ? 36.526 43.231 14.331 1.00 34.13 164 VAL H N 1
ATOM 12032 C CA . VAL H 1 164 ? 35.718 44.018 13.436 1.00 34.74 164 VAL H CA 1
ATOM 12033 C C . VAL H 1 164 ? 36.342 43.991 12.032 1.00 34.37 164 VAL H C 1
ATOM 12034 O O . VAL H 1 164 ? 35.627 43.811 11.053 1.00 34.84 164 VAL H O 1
ATOM 12038 N N . ALA H 1 165 ? 37.663 44.160 11.936 1.00 34.03 165 ALA H N 1
ATOM 12039 C CA . ALA H 1 165 ? 38.355 44.131 10.632 1.00 35.54 165 ALA H CA 1
ATOM 12040 C C . ALA H 1 165 ? 38.161 42.781 9.974 1.00 35.73 165 ALA H C 1
ATOM 12041 O O . ALA H 1 165 ? 37.743 42.674 8.823 1.00 34.49 165 ALA H O 1
ATOM 12043 N N . ASP H 1 166 ? 38.458 41.748 10.740 1.00 35.75 166 ASP H N 1
ATOM 12044 C CA . ASP H 1 166 ? 38.209 40.389 10.320 1.00 36.15 166 ASP H CA 1
ATOM 12045 C C . ASP H 1 166 ? 36.750 40.186 9.827 1.00 35.96 166 ASP H C 1
ATOM 12046 O O . ASP H 1 166 ? 36.536 39.622 8.734 1.00 33.94 166 ASP H O 1
ATOM 12051 N N . MET H 1 167 ? 35.759 40.604 10.618 1.00 35.29 167 MET H N 1
ATOM 12052 C CA . MET H 1 167 ? 34.358 40.342 10.263 1.00 35.39 167 MET H CA 1
ATOM 12053 C C . MET H 1 167 ? 33.876 41.184 9.083 1.00 35.42 167 MET H C 1
ATOM 12054 O O . MET H 1 167 ? 33.068 40.715 8.265 1.00 33.70 167 MET H O 1
ATOM 12059 N N . THR H 1 168 ? 34.411 42.394 8.961 1.00 35.29 168 THR H N 1
ATOM 12060 C CA . THR H 1 168 ? 34.064 43.254 7.821 1.00 35.28 168 THR H CA 1
ATOM 12061 C C . THR H 1 168 ? 34.713 42.756 6.540 1.00 34.76 168 THR H C 1
ATOM 12062 O O . THR H 1 168 ? 34.158 42.912 5.437 1.00 34.40 168 THR H O 1
ATOM 12066 N N . ASN H 1 169 ? 35.884 42.143 6.654 1.00 34.15 169 ASN H N 1
ATOM 12067 C CA . ASN H 1 169 ? 36.480 41.501 5.467 1.00 34.13 169 ASN H CA 1
ATOM 12068 C C . ASN H 1 169 ? 35.666 40.274 5.001 1.00 33.93 169 ASN H C 1
ATOM 12069 O O . ASN H 1 169 ? 35.523 40.060 3.792 1.00 34.19 169 ASN H O 1
ATOM 12074 N N . ARG H 1 170 ? 35.105 39.501 5.935 1.00 33.76 170 ARG H N 1
ATOM 12075 C CA . ARG H 1 170 ? 34.209 38.388 5.589 1.00 33.90 170 ARG H CA 1
ATOM 12076 C C . ARG H 1 170 ? 32.821 38.874 5.144 1.00 33.66 170 ARG H C 1
ATOM 12077 O O . ARG H 1 170 ? 32.223 38.301 4.232 1.00 32.20 170 ARG H O 1
ATOM 12085 N N . VAL H 1 171 ? 32.325 39.922 5.806 1.00 32.85 171 VAL H N 1
ATOM 12086 C CA . VAL H 1 171 ? 30.968 40.435 5.629 1.00 33.56 171 VAL H CA 1
ATOM 12087 C C . VAL H 1 171 ? 31.017 41.966 5.625 1.00 33.79 171 VAL H C 1
ATOM 12088 O O . VAL H 1 171 ? 30.805 42.587 6.653 1.00 35.33 171 VAL H O 1
ATOM 12092 N N . PRO H 1 172 ? 31.339 42.581 4.485 1.00 34.53 172 PRO H N 1
ATOM 12093 C CA . PRO H 1 172 ? 31.264 44.029 4.331 1.00 34.15 172 PRO H CA 1
ATOM 12094 C C . PRO H 1 172 ? 30.193 44.718 5.174 1.00 34.01 172 PRO H C 1
ATOM 12095 O O . PRO H 1 172 ? 30.506 45.692 5.861 1.00 34.58 172 PRO H O 1
ATOM 12099 N N . GLU H 1 173 ? 28.966 44.198 5.175 1.00 33.32 173 GLU H N 1
ATOM 12100 C CA . GLU H 1 173 ? 27.873 44.887 5.875 1.00 33.25 173 GLU H CA 1
ATOM 12101 C C . GLU H 1 173 ? 27.944 44.824 7.390 1.00 31.72 173 GLU H C 1
ATOM 12102 O O . GLU H 1 173 ? 27.232 45.564 8.060 1.00 31.91 173 GLU H O 1
ATOM 12108 N N . TYR H 1 174 ? 28.784 43.933 7.912 1.00 30.75 174 TYR H N 1
ATOM 12109 C CA . TYR H 1 174 ? 29.046 43.840 9.351 1.00 29.27 174 TYR H CA 1
ATOM 12110 C C . TYR H 1 174 ? 29.178 45.201 10.033 1.00 29.12 174 TYR H C 1
ATOM 12111 O O . TYR H 1 174 ? 28.681 45.396 11.152 1.00 26.75 174 TYR H O 1
ATOM 12120 N N . ILE H 1 175 ? 29.851 46.145 9.365 1.00 29.01 175 ILE H N 1
ATOM 12121 C CA . ILE H 1 175 ? 30.127 47.464 9.954 1.00 30.37 175 ILE H CA 1
ATOM 12122 C C . ILE H 1 175 ? 29.127 48.559 9.680 1.00 33.07 175 ILE H C 1
ATOM 12123 O O . ILE H 1 175 ? 29.243 49.654 10.235 1.00 33.60 175 ILE H O 1
ATOM 12128 N N . GLU H 1 176 ? 28.161 48.275 8.818 1.00 33.86 176 GLU H N 1
ATOM 12129 C CA . GLU H 1 176 ? 27.307 49.306 8.306 1.00 36.29 176 GLU H CA 1
ATOM 12130 C C . GLU H 1 176 ? 26.444 49.806 9.450 1.00 36.64 176 GLU H C 1
ATOM 12131 O O . GLU H 1 176 ? 25.833 49.005 10.202 1.00 37.51 176 GLU H O 1
ATOM 12137 N N . GLY H 1 177 ? 26.485 51.130 9.626 1.00 36.57 177 GLY H N 1
ATOM 12138 C CA . GLY H 1 177 ? 25.667 51.803 10.618 1.00 36.40 177 GLY H CA 1
ATOM 12139 C C . GLY H 1 177 ? 26.396 51.930 11.933 1.00 35.79 177 GLY H C 1
ATOM 12140 O O . GLY H 1 177 ? 25.801 52.310 12.931 1.00 38.34 177 GLY H O 1
ATOM 12141 N N . PHE H 1 178 ? 27.689 51.617 11.949 1.00 34.83 178 PHE H N 1
ATOM 12142 C CA . PHE H 1 178 ? 28.477 51.715 13.197 1.00 34.26 178 PHE H CA 1
ATOM 12143 C C . PHE H 1 178 ? 29.730 52.507 12.897 1.00 33.28 178 PHE H C 1
ATOM 12144 O O . PHE H 1 178 ? 30.835 51.947 12.820 1.00 33.36 178 PHE H O 1
ATOM 12152 N N . PRO H 1 179 ? 29.537 53.795 12.633 1.00 33.45 179 PRO H N 1
ATOM 12153 C CA . PRO H 1 179 ? 30.632 54.651 12.167 1.00 32.74 179 PRO H CA 1
ATOM 12154 C C . PRO H 1 179 ? 31.733 54.785 13.194 1.00 31.68 179 PRO H C 1
ATOM 12155 O O . PRO H 1 179 ? 32.896 54.675 12.845 1.00 29.13 179 PRO H O 1
ATOM 12159 N N . GLU H 1 180 ? 31.359 55.024 14.448 1.00 32.93 180 GLU H N 1
ATOM 12160 C CA . GLU H 1 180 ? 32.332 55.128 15.554 1.00 32.83 180 GLU H CA 1
ATOM 12161 C C . GLU H 1 180 ? 33.205 53.840 15.694 1.00 33.28 180 GLU H C 1
ATOM 12162 O O . GLU H 1 180 ? 34.432 53.906 15.896 1.00 32.53 180 GLU H O 1
ATOM 12168 N N . VAL H 1 181 ? 32.564 52.669 15.658 1.00 33.22 181 VAL H N 1
ATOM 12169 C CA . VAL H 1 181 ? 33.270 51.403 15.658 1.00 32.26 181 VAL H CA 1
ATOM 12170 C C . VAL H 1 181 ? 34.194 51.322 14.462 1.00 32.17 181 VAL H C 1
ATOM 12171 O O . VAL H 1 181 ? 35.314 50.875 14.544 1.00 31.59 181 VAL H O 1
ATOM 12175 N N . LYS H 1 182 ? 33.716 51.824 13.333 1.00 29.93 182 LYS H N 1
ATOM 12176 C CA . LYS H 1 182 ? 34.522 51.804 12.112 1.00 31.44 182 LYS H CA 1
ATOM 12177 C C . LYS H 1 182 ? 35.730 52.767 12.141 1.00 30.00 182 LYS H C 1
ATOM 12178 O O . LYS H 1 182 ? 36.812 52.381 11.714 1.00 32.31 182 LYS H O 1
ATOM 12184 N N . ALA H 1 183 ? 35.544 54.005 12.626 1.00 29.42 183 ALA H N 1
ATOM 12185 C CA . ALA H 1 183 ? 36.671 54.916 12.898 1.00 30.11 183 ALA H CA 1
ATOM 12186 C C . ALA H 1 183 ? 37.662 54.320 13.961 1.00 29.66 183 ALA H C 1
ATOM 12187 O O . ALA H 1 183 ? 38.883 54.586 13.887 1.00 29.92 183 ALA H O 1
ATOM 12189 N N . HIS H 1 184 ? 37.132 53.619 14.973 1.00 33.54 184 HIS H N 1
ATOM 12190 C CA . HIS H 1 184 ? 37.979 53.005 16.041 1.00 32.66 184 HIS H CA 1
ATOM 12191 C C . HIS H 1 184 ? 38.913 51.963 15.443 1.00 34.10 184 HIS H C 1
ATOM 12192 O O . HIS H 1 184 ? 40.142 51.962 15.752 1.00 35.57 184 HIS H O 1
ATOM 12199 N N . MET H 1 185 ? 38.321 51.007 14.718 1.00 32.90 185 MET H N 1
ATOM 12200 C CA . MET H 1 185 ? 39.068 49.971 13.983 1.00 34.70 185 MET H CA 1
ATOM 12201 C C . MET H 1 185 ? 40.247 50.607 13.268 1.00 34.06 185 MET H C 1
ATOM 12202 O O . MET H 1 185 ? 41.407 50.239 13.413 1.00 32.42 185 MET H O 1
ATOM 12207 N N . GLU H 1 186 ? 39.914 51.582 12.455 1.00 33.37 186 GLU H N 1
ATOM 12208 C CA . GLU H 1 186 ? 40.917 52.308 11.714 1.00 35.01 186 GLU H CA 1
ATOM 12209 C C . GLU H 1 186 ? 41.995 52.955 12.615 1.00 34.46 186 GLU H C 1
ATOM 12210 O O . GLU H 1 186 ? 43.177 52.889 12.301 1.00 35.87 186 GLU H O 1
ATOM 12216 N N . ARG H 1 187 ? 41.619 53.492 13.774 1.00 35.09 187 ARG H N 1
ATOM 12217 C CA . ARG H 1 187 ? 42.550 54.208 14.655 1.00 34.92 187 ARG H CA 1
ATOM 12218 C C . ARG H 1 187 ? 43.571 53.246 15.215 1.00 34.04 187 ARG H C 1
ATOM 12219 O O . ARG H 1 187 ? 44.749 53.564 15.318 1.00 33.49 187 ARG H O 1
ATOM 12227 N N . ILE H 1 188 ? 43.074 52.089 15.630 1.00 33.94 188 ILE H N 1
ATOM 12228 C CA . ILE H 1 188 ? 43.914 51.070 16.245 1.00 32.95 188 ILE H CA 1
ATOM 12229 C C . ILE H 1 188 ? 44.803 50.370 15.219 1.00 34.23 188 ILE H C 1
ATOM 12230 O O . ILE H 1 188 ? 46.014 50.196 15.460 1.00 34.59 188 ILE H O 1
ATOM 12235 N N . GLN H 1 189 ? 44.231 49.985 14.067 1.00 34.86 189 GLN H N 1
ATOM 12236 C CA . GLN H 1 189 ? 44.967 49.147 13.122 1.00 36.05 189 GLN H CA 1
ATOM 12237 C C . GLN H 1 189 ? 45.973 50.018 12.330 1.00 36.44 189 GLN H C 1
ATOM 12238 O O . GLN H 1 189 ? 46.894 49.499 11.697 1.00 36.34 189 GLN H O 1
ATOM 12244 N N . GLN H 1 190 ? 45.830 51.333 12.479 1.00 36.58 190 GLN H N 1
ATOM 12245 C CA . GLN H 1 190 ? 46.758 52.348 11.965 1.00 37.07 190 GLN H CA 1
ATOM 12246 C C . GLN H 1 190 ? 47.859 52.739 12.946 1.00 35.90 190 GLN H C 1
ATOM 12247 O O . GLN H 1 190 ? 48.784 53.442 12.591 1.00 34.91 190 GLN H O 1
ATOM 12253 N N . THR H 1 191 ? 47.771 52.293 14.203 1.00 35.18 191 THR H N 1
ATOM 12254 C CA . THR H 1 191 ? 48.809 52.585 15.161 1.00 35.61 191 THR H CA 1
ATOM 12255 C C . THR H 1 191 ? 50.106 51.966 14.658 1.00 34.94 191 THR H C 1
ATOM 12256 O O . THR H 1 191 ? 50.080 50.824 14.209 1.00 35.82 191 THR H O 1
ATOM 12260 N N . PRO H 1 192 ? 51.221 52.697 14.698 1.00 33.54 192 PRO H N 1
ATOM 12261 C CA . PRO H 1 192 ? 52.397 52.321 13.917 1.00 33.17 192 PRO H CA 1
ATOM 12262 C C . PRO H 1 192 ? 52.931 50.894 14.127 1.00 31.80 192 PRO H C 1
ATOM 12263 O O . PRO H 1 192 ? 53.149 50.199 13.125 1.00 31.62 192 PRO H O 1
ATOM 12267 N N . ARG H 1 193 ? 53.130 50.456 15.381 1.00 31.29 193 ARG H N 1
ATOM 12268 C CA . ARG H 1 193 ? 53.627 49.092 15.622 1.00 29.49 193 ARG H CA 1
ATOM 12269 C C . ARG H 1 193 ? 52.554 48.075 15.245 1.00 28.50 193 ARG H C 1
ATOM 12270 O O . ARG H 1 193 ? 52.908 46.975 14.859 1.00 27.81 193 ARG H O 1
ATOM 12278 N N . ILE H 1 194 ? 51.266 48.437 15.301 1.00 27.71 194 ILE H N 1
ATOM 12279 C CA . ILE H 1 194 ? 50.208 47.501 14.900 1.00 28.76 194 ILE H CA 1
ATOM 12280 C C . ILE H 1 194 ? 50.155 47.413 13.380 1.00 28.92 194 ILE H C 1
ATOM 12281 O O . ILE H 1 194 ? 50.092 46.312 12.835 1.00 28.67 194 ILE H O 1
ATOM 12286 N N . LYS H 1 195 ? 50.157 48.560 12.703 1.00 31.01 195 LYS H N 1
ATOM 12287 C CA . LYS H 1 195 ? 50.226 48.574 11.251 1.00 31.94 195 LYS H CA 1
ATOM 12288 C C . LYS H 1 195 ? 51.420 47.753 10.716 1.00 33.36 195 LYS H C 1
ATOM 12289 O O . LYS H 1 195 ? 51.236 46.895 9.837 1.00 33.73 195 LYS H O 1
ATOM 12295 N N . LYS H 1 196 ? 52.617 47.995 11.250 1.00 34.43 196 LYS H N 1
ATOM 12296 C CA . LYS H 1 196 ? 53.827 47.251 10.835 1.00 34.62 196 LYS H CA 1
ATOM 12297 C C . LYS H 1 196 ? 53.719 45.742 11.041 1.00 34.45 196 LYS H C 1
ATOM 12298 O O . LYS H 1 196 ? 54.150 44.965 10.205 1.00 33.02 196 LYS H O 1
ATOM 12304 N N . TRP H 1 197 ? 53.233 45.324 12.208 1.00 34.36 197 TRP H N 1
ATOM 12305 C CA . TRP H 1 197 ? 52.883 43.932 12.419 1.00 34.57 197 TRP H CA 1
ATOM 12306 C C . TRP H 1 197 ? 51.823 43.392 11.440 1.00 35.26 197 TRP H C 1
ATOM 12307 O O . TRP H 1 197 ? 51.956 42.279 10.943 1.00 36.82 197 TRP H O 1
ATOM 12318 N N . ILE H 1 198 ? 50.785 44.175 11.134 1.00 35.54 198 ILE H N 1
ATOM 12319 C CA . ILE H 1 198 ? 49.737 43.706 10.223 1.00 35.56 198 ILE H CA 1
ATOM 12320 C C . ILE H 1 198 ? 50.359 43.515 8.827 1.00 35.30 198 ILE H C 1
ATOM 12321 O O . ILE H 1 198 ? 50.040 42.551 8.138 1.00 33.31 198 ILE H O 1
ATOM 12326 N N . GLU H 1 199 ? 51.259 44.431 8.464 1.00 35.56 199 GLU H N 1
ATOM 12327 C CA . GLU H 1 199 ? 51.983 44.388 7.195 1.00 36.96 199 GLU H CA 1
ATOM 12328 C C . GLU H 1 199 ? 52.879 43.164 7.132 1.00 37.06 199 GLU H C 1
ATOM 12329 O O . GLU H 1 199 ? 53.031 42.593 6.062 1.00 35.61 199 GLU H O 1
ATOM 12335 N N . THR H 1 200 ? 53.496 42.796 8.256 1.00 36.28 200 THR H N 1
ATOM 12336 C CA . THR H 1 200 ? 54.490 41.705 8.252 1.00 36.71 200 THR H CA 1
ATOM 12337 C C . THR H 1 200 ? 53.952 40.314 8.626 1.00 36.17 200 THR H C 1
ATOM 12338 O O . THR H 1 200 ? 54.500 39.326 8.159 1.00 36.45 200 THR H O 1
ATOM 12342 N N . ARG H 1 201 ? 52.871 40.232 9.399 1.00 35.71 201 ARG H N 1
ATOM 12343 C CA . ARG H 1 201 ? 52.332 38.941 9.860 1.00 35.34 201 ARG H CA 1
ATOM 12344 C C . ARG H 1 201 ? 51.966 37.923 8.757 1.00 34.92 201 ARG H C 1
ATOM 12345 O O . ARG H 1 201 ? 51.533 38.320 7.643 1.00 33.56 201 ARG H O 1
ATOM 12353 N N . PRO H 1 202 ? 52.103 36.618 9.036 1.00 34.07 202 PRO H N 1
ATOM 12354 C CA . PRO H 1 202 ? 51.661 35.595 8.071 1.00 33.75 202 PRO H CA 1
ATOM 12355 C C . PRO H 1 202 ? 50.198 35.746 7.632 1.00 33.89 202 PRO H C 1
ATOM 12356 O O . PRO H 1 202 ? 49.309 35.930 8.463 1.00 32.90 202 PRO H O 1
ATOM 12360 N N . GLU H 1 203 ? 49.960 35.721 6.318 1.00 33.09 203 GLU H N 1
ATOM 12361 C CA . GLU H 1 203 ? 48.605 35.757 5.788 1.00 33.99 203 GLU H CA 1
ATOM 12362 C C . GLU H 1 203 ? 47.913 34.413 6.004 1.00 33.92 203 GLU H C 1
ATOM 12363 O O . GLU H 1 203 ? 48.400 33.397 5.505 1.00 34.05 203 GLU H O 1
ATOM 12369 N N . THR H 1 204 ? 46.760 34.382 6.677 1.00 34.36 204 THR H N 1
ATOM 12370 C CA . THR H 1 204 ? 46.096 33.101 7.013 1.00 34.24 204 THR H CA 1
ATOM 12371 C C . THR H 1 204 ? 44.578 33.172 6.829 1.00 34.86 204 THR H C 1
ATOM 12372 O O . THR H 1 204 ? 44.041 34.250 6.802 1.00 35.10 204 THR H O 1
ATOM 12376 N N . PRO H 1 205 ? 43.887 32.032 6.731 1.00 35.90 205 PRO H N 1
ATOM 12377 C CA . PRO H 1 205 ? 42.413 32.019 6.584 1.00 36.00 205 PRO H CA 1
ATOM 12378 C C . PRO H 1 205 ? 41.632 32.185 7.913 1.00 37.04 205 PRO H C 1
ATOM 12379 O O . PRO H 1 205 ? 40.394 32.280 7.905 1.00 37.06 205 PRO H O 1
ATOM 12383 N N . PHE H 1 206 ? 42.332 32.190 9.046 1.00 37.04 206 PHE H N 1
ATOM 12384 C CA . PHE H 1 206 ? 41.723 32.569 10.315 1.00 36.98 206 PHE H CA 1
ATOM 12385 C C . PHE H 1 206 ? 42.734 33.364 11.137 1.00 36.64 206 PHE H C 1
ATOM 12386 O O . PHE H 1 206 ? 42.409 33.796 12.249 1.00 35.26 206 PHE H O 1
#

InterPro domains:
  IPR004045 Glutathione S-transferase, N-terminal [PF02798] (3-70)
  IPR004045 Glutathione S-transferase, N-terminal [PS50404] (1-77)
  IPR004046 Glutathione S-transferase, C-terminal [PF14497] (120-199)
  IPR010987 Glutathione S-transferase, C-terminal-like [PS50405] (79-204)
  IPR036249 Thioredoxin-like superfamily [SSF52833] (1-74)
  IPR036282 Glutathione S-transferase, C-terminal domain superfamily [SSF47616] (76-204)
  IPR040079 Glutathione transferase family [SFLDS00019] (1-203)
  IPR050213 Glutathione S-transferase superfamily [PTHR11571] (2-201)

Nearest PDB structures (foldseek):
  1tw9-assembly3_E  TM=1.005E+00  e=4.085E-35  Heligmosomoides polygyrus
  1tw9-assembly2_C  TM=9.971E-01  e=2.402E-32  Heligmosomoides polygyrus
  1tw9-assembly3_F  TM=9.969E-01  e=3.743E-32  Heligmosomoides polygyrus
  1tw9-assembly4_G  TM=1.000E+00  e=5.518E-32  Heligmosomoides polygyrus
  1tw9-assembly2_D  TM=9.921E-01  e=5.221E-32  Heligmosomoides polygyrus

Secondary structure (DSSP, 8-state):
---EEEEEESSSGGGHHHHHHHHHTT---EEEEE-HHHHGGGGGGSTTS-S-EEEETTEEEE-HHHHHHHHHHHHT-S-SSHHHHHHHHHHHHHHHHHHHH--HHIIIIIHHHHHHHHHHHHHHHHH-TTSSSSTTS--HHHHHHHHHHHHHHHH-GGGGTT-HHHHHHHHHHHTSHHHHHHHHHS-----/---EEEEEESSSGGGHHHHHHHHHHT---EEEEE-HHHHGGGGGGSTTS-S-EEEETTEEEESHHHHHHHHHHHHT-S-SSHHHHHHHHHHHHHHHHHHHHT---SHHHHHHHHHHHHHHHHHT-TTSSSSTTS--HHHHHHHHHHHHHHHH-GGGGTT-HHHHHHHHHHHHSHHHHHHHHHSPP---/---EEEEEESSSGGGHHHHHHHHHTT---EEEEE-HHHHGGGGGGSTTS-S-EEEETTEEEESHHHHHHHHHHHHT-S-SSHHHHHHHHHHHHHHHHHHHHTTTT--TTTTTHHHHHHHHHHHHHHHHHH-TTSSSSTTS--HHHHHHHHHHHHHHHH-GGGGTT-HHHHHHHHHHHTSHHHHHHHHHSPP---/---EEEEEESSSGGGHHHHHHHHHTT---EEEEE-HHHHHHHGGGSTTS-S-EEEETTEEEESHHHHHHHHHHHHT-S-SSHHHHHHHHHHHHHHHHHHHHT----HHIIIIIHHHHHHHHHHHHHHHHT-TTSSSSTTS--HHHHHHHHHHHHHHHH-GGGGTT-HHHHHHHHHHHTSHHHHHHHHHSPP---/---EEEEEESSSGGGHHHHHHHHHHT---EEEEE-HHHHHHHHTTSTTS-S-EEEETTEEEESHHHHHHHHHHHHT-S-SSHHHHHHHHHHHHHHHHHHHHTHHHH--TTTHHHHHHHHHHHHHHHHHH-TTSSSSSSS--HHHHHHHHHHHHHHHH-TTSSTT-HHHHHHHHHHHTSHHHHHHHHHS-----/---EEEEEESSSGGGHHHHHHHHHTT---EEEEE-HHHHGGGGGGSTTS-S-EEEETTEEEESHHHHHHHHHHHHT-S-SSHHHHHHHHHHHHHHHHHHHHHHHHHHHHTT----THHHIIIIIHHHHHHHHHHHHHHHHT-TTSSSSTTS--HHHHHHHHHHHHHHHH-GGGGTT-HHHHHHHHHHHTSHHHHHHHHHSPP---/---EEEEEESSSGGGHHHHHHHHHTT---EEEEE-HHHHHHHGGGSTTS-S-EEEETTEEEE-HHHHHHHHHHHHT-S-SSHHHHHHHHHHHHHHHHHHHHT--TTTHHHHHHHHHHHHHHHHHH-TTSSSSTTS--HHHHHHHHHHHHHHHH-GGGGTT-HHHHHHHHHHHTSHHHHHHHHHSPP---/---EEEEEESSSTTTHHHHHHHHHTT---EEEEE-HHHHGGGGGGSTTS-S-EEEETTEEEESHHHHHHHHHHHHT-S-SSHHHHHHHHHHHHHHHHHHTT--HIIIIIIHHHHHHHHHHHHHHHHH-TTSSSSSSS--HHHHHHHHHHHHHHHH-GGGGTT-HHHHHHHHHHHTSHHHHHHHHHSPP---

Foldseek 3Di:
DKAKEWAAAQDCPLRPLLVLLCLVLVHDYHDHHDDPVVLVVCQVVAPNSHDGWMAISHRIDHDRVVSNLVSQVVRVQQDDDPVLNVQLVVLVVLVVVLVVQQVCSVVPGLQVSLVVSLVVQLVQQVVDPCLESTDNDHHSSLVVQLVVQVVVCVVPVCSCPPRVSSVVSSCVVCVPPSNVVCVVPRDDDPD/DKAKEWEEAQDCPLRPLLVLLCLVLVHDYHYHHDHPVRLQVCQVVAPNSHDTWMAISHRIDHDRVVSNLVSQVVRVAQDDDVVLNVQLVVLVVLVVVLVVQVVVVRLQVSLVVSLVVQLVQLVVDPCLESTDNDHHSSLSVLLVVQVVCCVVPVCSCPPRVSSVSSSVVVCVPPSNVVCVVPRDDDPD/DKAKEWEEAQDCPLCVLLVLLCLVLVHDYHDHHDDPVRLVVCLVVAPNSHDTWMAISHRIDHDSVVSNLVSQVVRVQQDDDPVLNVVLVVLVVLVVVLCVQLVCCLVSCVVGVQVSLVVSLVVQLVQQVVDPCLESTDNDHHSSLVVLLVVQVVVCVVPVCSCPPRVSSVSSSCVVCVPPSNVVCVVPRDDDPD/DKAKEWEEAPDCPLCVLLVLLCLVLVHDYHDHHDDVVVLVVCQVVAPNSHDTWMAIVHDIDDDRVRSQLVSQVVRVAQDDDPVLNVQLVVLVVLVVVLCVQLVPDVVSCVPGVQVSLVVSLVVQVVQLVVDPCLESTDNDHHSSLVVLLVVLVVCCVVPVCSCPVRVSSVSSSVVSCVPPSNVVCVVPPDDDPD/DKAKEWAAAQDCPLCVLLVLLCLVLVHDYHDHHDDVVVLVVCLVVAPNSHDTWMAISHRIDHDSVRSQLVSQVVRPAQDDDPVLNVVLVVLVVLVVVLCVQQVVVVCAVPGLQVSLCVSVVVQVVQLVVDDCLESTDNDHHSSLVVLLVVQVLVCVVPVCSCPPPPSSVSSNVVVCVPVSNVVCVVPPDDDPD/DKAKEWEAAQDCPLRVLLVLLCLVLVHDYHDHHDDPVRLPVCQVVAPNSHDTWMAIVHRIDHDSVRSNLVSCVVRVQQDDDPVLNVLLVVLVVLVVVLCVQLVVLVCVLVVNDPDSVVSVVPGQQVSLVVSLVVQVVQQVVDDCLESTDNDHHSSLVVQLVVQVLVCVSPVCSCPPRVSSVVSSVVVCVPPSNVVCVVPRDDDPD/DKAKEWEAAQDCPLCVLVVVLCLVLVHDYHDHHDDPVVLVVCQVVAPNSHDGWMAIVHRIDHDSVVSQLVSQVVRVQQDDDPVLNVVLVVLVVLVVVLCVQQCVDPGLQVSLVVSLVVQLVQCVPDPCLESTDNDHHSSLVVLLVVQVLVCVVPVCSCPPRVSSVVSNVVVCVPPSNVVCVVPRDDDPD/DKAKEWEDAQDCPLRVLLVLLCLVLVHDYHDHHDDVVVLQVCQVVAPNSHDTWMAIVHRIDDDSVVSQCVSQVVRPQQEDDPVLNVVLVVLVVLVVVLVVWQVCSVPVTHQVSLVVSLVVQLVQQVVDPCLESTDNDHHSSLVVLLVVQVVVCVVPVCSCPPNVSSVVSSVVVCPPVSNVVCVVPGDDDPD

B-factor: mean 34.6, std 4.95, range [18.01, 66.68]

Solvent-accessible surface area: 67910 Å² total; per-residue (Å²): 150,41,76,10,58,0,10,18,53,75,0,36,41,42,0,3,10,2,1,1,0,0,21,12,24,105,50,181,43,83,48,38,58,15,80,101,136,52,17,90,97,58,103,94,80,17,20,9,6,88,19,8,2,0,37,17,25,44,107,58,0,4,27,33,26,0,0,2,6,23,0,0,65,43,39,6,21,6,36,39,28,73,43,40,8,3,35,0,3,1,0,0,27,6,26,72,54,9,114,89,91,51,151,139,84,62,77,78,62,13,25,70,7,19,76,107,5,0,32,41,0,17,77,9,13,127,148,31,128,41,14,37,3,9,18,94,67,16,1,1,0,0,1,26,0,0,21,10,0,14,30,15,27,126,136,20,96,71,0,18,116,68,23,87,61,0,92,47,0,16,70,100,0,18,88,35,109,114,0,89,141,40,44,121,92,40,57,178,18,115,95,146,40,81,11,58,0,16,18,32,75,0,40,42,44,0,4,12,3,1,1,0,0,21,16,29,100,45,185,51,70,51,40,59,19,75,121,141,56,16,83,105,70,83,98,78,15,13,7,6,85,18,9,3,0,42,18,28,46,114,58,0,4,26,35,24,0,0,3,5,25,0,0,65,38,39,6,21,6,34,38,30,71,44,42,10,3,35,0,4,1,0,0,23,6,21,56,61,5,99,66,53,29,195,137,130,64,22,50,77,5,20,67,110,6,0,20,39,0,14,124,28,12,141,171,30,127,39,12,38,3,8,20,97,60,16,0,0,0,0,1,27,0,0,26,8,0,12,38,20,25,126,139,57,104,81,0,22,117,68,29,89,60,0,98,38,1,32,78,102,0,24,101,34,96,91,0,81,112,43,48,118,103,38,60,175,15,118,100,156,35,82,9,56,0,12,16,44,74,0,35,30,47,0,4,8,2,0,1,0,0,20,15,25,102,45,187,49,79,49,42,59,14,78,48,136,65,14,84,98,60,86,83,75,16,21,4,7,83,17,8,3,0,42,16,26,43,110,60,0,4,22,27,19,0,1,2,5,24,0,0,67,43,42,6,21,6,35,40,30,72,44,42,8,3,35,0,3,1,0,0,21,6,16,57,67,8,61,46,98,0,134,99,50,131,121,76,72,65,94,21,0,40,74,7,27,71,96,6,0,30,35,0,18,121,24,13,129,173,32,125,40,12,37,3,8,17,94,64,18,0,0,0,0,1,23,1,0,24,9,0,13,30,2,25,126,112,4,99,92,0,24,105,70,26,86,59,1,96,41,1,31,74,97,0,26,103,32,106,117,0,84,142,41,49,116,94,40,59,180,18,116,71,152,35,81,10,48,0,12,18,53,81,0,37,40,48,0,3,11,2,0,2,0,1,21,18,27,98,44,185,50,82,47,37,57,12,81,132,151,49,22,95,97,62,89,101,82,15,19,5,8,94,16,7,3,0,40,19,30,42,108,60,0,4,27,36,25,0,0,3,5,23,0,0,63,40,39,8,22,6,38,40,28,72,46,39,10,3,35,0,4,1,0,0,28,5,21,68,61,8,95,56,74,6,154,78,84,125,134,36,45,76,90,38,0,31,70,6,20,66,107,7,0,26,38,1,15,113,19,16,141,165,29,127,28,30,20,3,7,18,94,69,18,1,1,0,0,1,28,2,0,30,9,1,14,37,10,27,122,119,4,93,48,0,17,118,68,24,89,60,1,81,55,6,21,75,114,0,27,101,30,105,120,0,77,134,37,44,124,89,40,58,178,19,116,95,143,40,77,12,58,0,10,16,35,78,0,35,28,48,0,5,11,1,1,1,0,0,21,14,26,105,51,188,47,81,50,48,58,10,81,117,142,50,20,101,102,67,106,102,72,16,12,6,9,86,18,9,3,0,39,17,24,50,110,56,0,4,24,33,22,0,0,2,5,26,0,0,68,43,39,4,18,7,33,34,25,74,42,41,8,3,36,0,2,1,0,0,31,6,23,72,73,3,60,70,69,0,140,93,39,79,113,102,104,127,36,5,33,69,2,31,62,94,5,0,29,35,1,19,102,22,17,148,177,44,127,23,27,22,3,7,12,88,62,18,0,1,0,0,1,26,1,0,25,7,0,22,26,8,27,136,126,45,97,96,0,28,103,70,26,91,67,1,86,56,4,31,72,122,0,24,104,34,109,115,0,90,137,39,48,112,98,38,58,176,27,111,74,141,38,65,10,59,0,16,14,32,69,0,36,26,50,0,2,10,2,0,0,0,0,22,14,24,109,45,180,40,74,48,49,55,12,69,99,134,54,27,106,101,65,96,103,70,16,13,6,5,79,17,7,3,0,47,17,24,43,103,59,0,4,34,33,16,0,0,2,5,22,0,0,67,40,39,7,21,6,34,37,30,74,44,40,9,3,35,0,4,1,3,0,19,6,19,59,63,4,60,59,62,0,95,56,4,41,82,15,32,54,73,162,120,90,97,52,82,152,10,34,71,84,30,0,24,71,5,23,74,110,7,0,31,43,2,9,93,9,15,146,143,32,125,41,14,37,4,8,20,99,70,16,0,0,0,0,1,25,1,0,22,7,0,16,19,0,21,127,71,9,94,66,0,21,110,69,24,90,65,0,102,35,1,33,85,99,0,23,110,33,100,116,0,82,126,39,46,107,87,40,54,175,20,103,46,141,39,63,9,60,0,11,18,42,67,0,39,38,48,0,3,11,1,0,1,0,1,22,15,25,109,46,170,41,80,50,49,60,10,80,99,136,56,18,89,104,67,101,96,72,10,13,5,6,76,17,9,3,0,39,16,26,52,114,55,0,4,20,33,24,0,0,3,5,25,0,0,66,42,40,6,20,6,35,35,26,72,42,41,10,4,35,0,3,1,0,0,26,6,27,56,56,3,104,69,90,17,220,136,102,120,83,18,30,60,6,23,72,110,6,0,28,33,0,16,113,25,13,149,170,32,124,39,15,37,3,9,19,89,58,18,1,1,0,0,1,26,1,0,23,12,1,14,37,22,29,126,139,21,96,59,0,15,117,67,23,88,60,1,89,37,1,33,73,94,0,22,109,34,97,119,0,72,125,45,48,114,86,40,58,176,16,115,92,145,32,66,10,64,0,14,15,30,77,0,37,37,45,0,2,10,2,1,1,0,1,20,10,26,108,44,185,48,82,48,48,58,22,80,110,142,60,12,91,98,70,76,92,79,17,21,7,7,56,17,9,3,0,44,19,27,39,104,58,0,4,26,29,24,0,1,2,5,22,0,0,68,38,39,8,24,6,37,37,28,70,43,41,9,3,37,0,3,1,0,0,21,5,24,56,59,13,119,83,96,58,124,116,77,68,65,82,48,18,22,61,8,29,69,110,5,0,32,35,0,22,94,9,16,162,158,32,126,41,14,35,3,9,18,104,75,19,0,0,0,0,1,23,0,0,25,8,0,12,26,31,23,130,130,18,94,70,0,21,112,69,31,84,69,2,94,44,1,22,85,93,0,32,126,33,92,118,0,88,144,42,48,121,97,32,54,169,24,113,83

Organism: Heligmosomoides polygyrus (NCBI:txid6339)

Radius of gyration: 48.44 Å; Cα contacts (8 Å, |Δi|>4): 2429; chains: 8; bounding box: 128×120×113 Å

CATH classification: 3.40.30.10 (+1 more: 1.20.1050.10)